Protein AF-0000000070218975 (afdb_homodimer)

Nearest PDB structures (foldseek):
  3wir-assembly2_D  TM=7.953E-01  e=7.188E-39  Caldicellulosiruptor saccharolyticus DSM 8903
  6w0p-assembly1_B  TM=7.932E-01  e=3.729E-38  gut metagenome
  1h54-assembly1_B  TM=7.838E-01  e=5.799E-37  Levilactobacillus brevis
  6w0p-assembly2_C  TM=7.829E-01  e=5.014E-31  gut metagenome
  6w0p-assembly2_D  TM=7.522E-01  e=1.020E-25  gut metagenome

Radius of gyration: 42.59 Å; Cα contacts (8 Å, |Δi|>4): 5210; chains: 2; bounding box: 89×143×94 Å

Solvent-accessible surface area (backbone atoms only — not comparable to full-atom values): 100638 Å² total; per-residue (Å²): 136,79,81,76,78,78,77,76,78,76,76,75,77,77,71,76,68,75,70,72,74,70,53,45,39,55,65,50,50,66,38,73,55,44,49,76,41,78,74,51,39,31,39,35,29,55,68,86,49,64,40,42,77,62,42,40,47,70,45,33,20,22,39,37,16,37,25,24,30,50,70,34,57,18,70,40,56,44,51,64,60,98,71,66,42,53,39,23,67,34,57,56,37,76,37,51,41,22,18,27,45,64,70,40,36,17,48,39,70,74,66,80,40,65,83,33,69,82,37,36,84,79,28,57,44,35,32,50,15,28,35,51,35,66,61,27,70,33,37,36,29,90,91,26,63,47,50,41,78,40,64,66,89,26,47,45,78,49,38,35,36,39,31,61,47,45,56,35,41,38,30,36,28,35,39,27,57,80,62,56,62,80,44,42,28,40,39,38,41,37,38,39,43,27,50,40,53,57,38,29,33,41,34,40,41,33,43,25,19,67,33,74,44,67,34,35,38,32,46,34,31,37,8,59,24,18,44,61,28,38,58,69,49,67,48,76,47,86,90,45,65,30,39,36,29,24,34,19,28,27,87,35,86,90,37,45,33,26,42,24,38,20,57,45,60,39,93,84,49,57,70,82,63,43,40,79,52,65,89,59,80,68,64,42,58,53,72,35,30,50,41,37,34,34,67,41,77,31,47,43,68,40,76,43,42,42,30,39,14,26,3,44,31,31,34,82,64,29,89,59,14,58,62,51,3,46,49,32,4,52,49,38,47,72,64,29,70,59,57,50,52,49,56,24,33,54,46,30,47,70,66,60,36,82,55,55,26,49,38,50,44,37,96,88,65,49,65,64,83,52,66,68,57,45,48,50,39,53,43,36,51,49,33,56,44,59,56,51,22,34,26,36,38,67,68,24,30,52,71,55,73,59,42,78,53,56,40,40,57,34,44,27,49,23,38,43,25,24,59,37,53,30,34,23,38,46,55,44,34,45,67,24,38,28,53,42,36,35,36,54,39,45,72,35,38,40,19,46,58,39,26,55,59,73,33,41,69,38,10,34,56,40,51,74,50,33,71,80,43,92,67,45,58,86,80,53,74,65,92,68,23,32,39,56,27,44,26,31,48,70,69,33,50,50,17,23,72,6,39,50,61,62,30,51,59,44,46,55,52,43,49,40,50,43,52,51,48,48,32,37,24,34,24,34,58,65,59,34,62,74,58,46,46,56,53,42,48,14,35,43,49,32,53,64,51,61,45,39,75,39,77,88,78,66,26,44,39,49,68,39,29,17,50,75,23,71,76,50,63,53,35,33,39,34,27,41,44,50,55,44,50,36,48,45,33,51,51,48,32,49,51,24,51,74,71,75,40,82,57,57,66,67,43,52,52,47,42,71,32,42,73,74,39,66,38,75,88,52,41,27,67,34,60,30,68,85,69,48,36,68,59,60,34,38,41,61,32,62,59,42,33,54,56,77,59,61,54,89,65,95,27,59,56,50,35,47,46,48,52,51,58,28,47,40,81,59,21,50,46,20,32,33,16,48,50,12,24,39,36,53,70,55,50,78,34,21,28,45,26,52,50,24,44,49,47,18,37,56,40,24,43,31,45,70,76,66,42,28,33,25,29,60,48,75,51,33,92,73,27,82,64,44,41,52,40,54,44,18,44,37,21,38,14,20,45,55,28,28,59,54,45,13,36,42,21,50,43,93,43,86,84,35,46,29,32,44,35,34,44,42,71,86,47,59,31,40,37,47,30,38,30,37,51,30,11,40,28,31,39,41,37,33,40,64,54,38,32,41,40,34,56,46,63,62,91,80,32,49,49,98,43,31,41,68,68,54,77,82,38,54,45,44,32,36,37,22,76,87,75,60,78,38,90,59,74,42,69,46,42,88,56,63,46,78,41,76,33,48,62,33,40,75,32,65,67,52,70,50,40,74,42,56,52,54,54,66,54,64,28,95,59,48,41,39,84,65,20,44,75,64,20,19,23,12,55,35,75,48,39,38,15,22,40,48,46,9,90,44,76,43,56,46,40,35,51,58,47,83,84,61,70,45,45,29,28,36,38,44,34,30,18,28,88,28,31,29,40,31,41,36,33,36,23,21,73,74,86,49,70,47,82,46,61,66,75,83,64,87,54,79,70,52,63,44,82,72,50,70,47,72,52,64,85,65,55,70,89,47,83,84,57,42,48,50,64,64,74,86,74,49,21,48,52,75,46,76,47,93,61,65,44,67,49,36,29,27,40,36,42,34,36,28,26,24,64,70,38,97,79,48,58,44,22,20,30,30,6,33,50,37,44,20,28,68,93,95,138,79,81,77,78,77,78,78,78,76,77,75,77,77,71,78,67,76,69,72,74,70,52,48,38,55,66,50,50,67,37,73,54,43,49,76,41,77,75,51,39,30,38,35,28,54,68,87,49,66,40,43,76,62,42,38,48,71,44,33,21,22,40,38,17,37,26,24,30,50,71,34,58,20,70,40,56,45,51,64,60,99,71,65,43,51,40,24,67,33,58,55,38,76,36,52,41,22,18,26,44,64,71,41,36,18,49,38,70,75,66,81,40,64,83,34,70,81,38,36,83,78,27,58,44,34,32,51,16,28,36,50,37,66,61,26,69,34,38,35,29,92,91,26,62,47,49,41,78,41,64,68,86,25,48,44,78,49,38,34,36,38,30,59,48,44,55,36,41,38,32,38,30,35,38,27,56,80,63,57,64,79,42,42,30,41,40,38,40,36,36,39,43,28,49,39,53,58,37,30,32,41,33,39,40,34,42,27,20,65,34,73,44,66,35,35,39,33,46,35,31,38,7,58,24,17,44,62,27,37,56,68,48,66,49,77,47,86,90,46,63,31,39,36,29,24,35,19,28,28,87,34,85,88,37,43,35,27,41,24,39,20,58,45,59,40,92,82,50,56,70,83,63,43,42,78,51,66,89,60,82,72,63,42,57,54,72,35,31,51,42,37,34,35,64,42,75,30,47,43,69,41,77,44,41,41,31,40,14,28,3,42,30,30,36,82,64,28,88,58,14,57,62,53,3,45,50,32,5,52,50,37,46,70,64,29,69,60,57,51,52,50,56,24,35,53,44,29,48,71,65,59,36,81,56,56,25,50,38,48,45,36,97,87,66,46,66,63,84,52,65,67,57,44,48,51,38,53,43,38,50,49,33,56,43,57,55,51,22,33,25,37,38,66,68,22,31,51,71,56,74,59,43,77,53,56,41,41,59,35,44,27,50,23,36,42,26,25,59,36,53,29,34,22,38,44,55,45,33,45,65,24,39,28,52,41,36,33,36,52,39,46,73,33,36,40,18,45,58,38,27,55,59,72,32,41,70,39,10,32,54,40,51,73,51,32,71,77,42,93,68,45,57,86,79,53,74,66,91,68,23,31,38,56,28,43,27,29,48,70,68,31,49,50,17,24,72,6,38,52,61,60,30,49,60,45,46,59,51,44,48,40,51,44,51,50,48,48,34,35,23,34,24,33,56,65,59,34,61,74,56,47,45,57,52,42,49,13,34,43,49,33,52,65,51,61,46,40,73,39,79,87,78,66,26,46,39,50,68,40,29,17,52,73,23,69,76,52,64,54,35,32,39,36,27,39,43,50,53,43,50,36,48,45,32,50,52,47,32,50,50,24,50,74,71,75,40,81,57,57,66,66,43,51,53,47,41,72,32,43,73,74,40,66,39,76,88,54,40,27,68,35,60,30,66,84,67,50,37,68,58,61,35,37,40,62,31,62,59,42,35,52,56,78,60,62,53,88,65,96,27,60,55,49,36,46,45,48,50,52,58,29,46,41,81,58,22,49,46,21,30,33,16,48,50,12,24,38,35,53,71,54,50,78,34,19,28,45,26,52,51,24,44,47,45,18,37,56,37,25,41,31,45,70,76,65,43,26,32,26,29,60,46,76,50,33,91,75,27,83,65,44,40,52,40,55,43,18,44,37,22,38,16,19,44,55,27,30,59,55,44,13,36,41,22,49,42,95,42,86,86,35,46,31,33,43,35,35,43,42,69,87,47,60,31,38,36,47,29,37,30,38,51,30,11,40,28,30,35,40,38,32,40,64,54,39,32,41,39,33,56,46,62,61,91,80,33,49,47,96,45,32,41,68,70,54,79,83,38,54,45,44,30,35,38,21,75,87,74,58,78,40,88,58,75,43,70,47,42,88,58,63,45,78,41,76,34,48,60,32,39,73,31,65,67,53,70,51,40,75,41,56,52,53,53,66,54,61,30,94,58,47,41,38,84,65,20,44,73,61,21,19,23,12,55,35,73,48,37,38,15,22,41,48,45,9,90,45,77,43,54,46,40,35,49,57,47,84,84,58,72,45,44,29,28,35,38,44,34,29,18,29,88,28,30,29,40,30,41,36,34,35,22,21,70,68,82,46,53,98,24,57,69,67,74,80,67,87,64,76,73,51,62,43,83,72,50,68,47,72,54,65,84,66,56,70,91,48,83,85,56,43,49,50,66,61,73,86,75,51,21,46,51,75,45,76,47,94,60,64,43,66,48,35,28,28,41,35,41,34,36,28,25,24,62,70,40,96,79,46,57,44,23,21,30,29,6,33,50,36,43,19,28,70,93,95

Structure (mmCIF, N/CA/C/O backbone):
data_AF-0000000070218975-model_v1
#
loop_
_entity.id
_entity.type
_entity.pdbx_description
1 polymer alpha,alpha-trehalase
#
loop_
_atom_site.group_PDB
_atom_site.id
_atom_site.type_symbol
_atom_site.label_atom_id
_atom_site.label_alt_id
_atom_site.label_comp_id
_atom_site.label_asym_id
_atom_site.label_entity_id
_atom_site.label_seq_id
_atom_site.pdbx_PDB_ins_code
_atom_site.Cartn_x
_atom_site.Cartn_y
_atom_site.Cartn_z
_atom_site.occupancy
_atom_site.B_iso_or_equiv
_atom_site.auth_seq_id
_atom_site.auth_comp_id
_atom_site.auth_asym_id
_atom_site.auth_atom_id
_atom_site.pdbx_PDB_model_num
ATOM 1 N N . MET A 1 1 ? -14.18 40.688 -42.719 1 19.08 1 MET A N 1
ATOM 2 C CA . MET A 1 1 ? -15.344 39.844 -42.5 1 19.08 1 MET A CA 1
ATOM 3 C C . MET A 1 1 ? -14.922 38.5 -41.906 1 19.08 1 MET A C 1
ATOM 5 O O . MET A 1 1 ? -15.688 37.531 -41.938 1 19.08 1 MET A O 1
ATOM 9 N N . LEU A 1 2 ? -13.781 38.375 -41.469 1 21.39 2 LEU A N 1
ATOM 10 C CA . LEU A 1 2 ? -12.766 37.344 -41.344 1 21.39 2 LEU A CA 1
ATOM 11 C C . LEU A 1 2 ? -13.125 36.375 -40.219 1 21.39 2 LEU A C 1
ATOM 13 O O . LEU A 1 2 ? -13.383 36.781 -39.094 1 21.39 2 LEU A O 1
ATOM 17 N N . LEU A 1 3 ? -13.594 35.156 -40.594 1 20.3 3 LEU A N 1
ATOM 18 C CA . LEU A 1 3 ? -14.328 34 -40.062 1 20.3 3 LEU A CA 1
ATOM 19 C C . LEU A 1 3 ? -13.531 33.344 -38.938 1 20.3 3 LEU A C 1
ATOM 21 O O . LEU A 1 3 ? -12.445 32.812 -39.188 1 20.3 3 LEU A O 1
ATOM 25 N N . MET A 1 4 ? -13.445 34.031 -37.75 1 21.5 4 MET A N 1
ATOM 26 C CA . MET A 1 4 ? -12.602 33.844 -36.562 1 21.5 4 MET A CA 1
ATOM 27 C C . MET A 1 4 ? -12.883 32.5 -35.906 1 21.5 4 MET A C 1
ATOM 29 O O . MET A 1 4 ? -14.008 32.25 -35.469 1 21.5 4 MET A O 1
ATOM 33 N N . ASN A 1 5 ? -12.242 31.453 -36.469 1 19.78 5 ASN A N 1
ATOM 34 C CA . ASN A 1 5 ? -12.5 30.031 -36.281 1 19.78 5 ASN A CA 1
ATOM 35 C C . ASN A 1 5 ? -12.234 29.625 -34.812 1 19.78 5 ASN A C 1
ATOM 37 O O . ASN A 1 5 ? -11.148 29.859 -34.281 1 19.78 5 ASN A O 1
ATOM 41 N N . PHE A 1 6 ? -13.227 29.531 -33.906 1 20.89 6 PHE A N 1
ATOM 42 C CA . PHE A 1 6 ? -13.43 29.281 -32.5 1 20.89 6 PHE A CA 1
ATOM 43 C C . PHE A 1 6 ? -13.016 27.875 -32.125 1 20.89 6 PHE A C 1
ATOM 45 O O . PHE A 1 6 ? -13.766 26.922 -32.344 1 20.89 6 PHE A O 1
ATOM 52 N N . ARG A 1 7 ? -11.664 27.547 -32.344 1 21.7 7 ARG A N 1
ATOM 53 C CA . ARG A 1 7 ? -11.375 26.141 -32.156 1 21.7 7 ARG A CA 1
ATOM 54 C C . ARG A 1 7 ? -11.531 25.75 -30.672 1 21.7 7 ARG A C 1
ATOM 56 O O . ARG A 1 7 ? -10.844 26.297 -29.812 1 21.7 7 ARG A O 1
ATOM 63 N N . GLN A 1 8 ? -12.688 25.234 -30.297 1 19.95 8 GLN A N 1
ATOM 64 C CA . GLN A 1 8 ? -13.172 24.75 -29.016 1 19.95 8 GLN A CA 1
ATOM 65 C C . GLN A 1 8 ? -12.305 23.594 -28.5 1 19.95 8 GLN A C 1
ATOM 67 O O . GLN A 1 8 ? -12.219 22.547 -29.156 1 19.95 8 GLN A O 1
ATOM 72 N N . SER A 1 9 ? -11.125 23.922 -28.016 1 20.92 9 SER A N 1
ATOM 73 C CA . SER A 1 9 ? -10.195 22.891 -27.594 1 20.92 9 SER A CA 1
ATOM 74 C C . SER A 1 9 ? -10.781 22.062 -26.438 1 20.92 9 SER A C 1
ATOM 76 O O . SER A 1 9 ? -11.102 22.609 -25.375 1 20.92 9 SER A O 1
ATOM 78 N N . ALA A 1 10 ? -11.492 20.938 -26.719 1 21.56 10 ALA A N 1
ATOM 79 C CA . ALA A 1 10 ? -12.141 19.922 -25.906 1 21.56 10 ALA A CA 1
ATOM 80 C C . ALA A 1 10 ? -11.156 19.281 -24.938 1 21.56 10 ALA A C 1
ATOM 82 O O . ALA A 1 10 ? -10.203 18.625 -25.359 1 21.56 10 ALA A O 1
ATOM 83 N N . VAL A 1 11 ? -10.742 19.906 -23.969 1 22.42 11 VAL A N 1
ATOM 84 C CA . VAL A 1 11 ? -9.875 19.266 -22.984 1 22.42 11 VAL A CA 1
ATOM 85 C C . VAL A 1 11 ? -10.562 18.016 -22.438 1 22.42 11 VAL A C 1
ATOM 87 O O . VAL A 1 11 ? -11.656 18.109 -21.875 1 22.42 11 VAL A O 1
ATOM 90 N N . ALA A 1 12 ? -10.156 16.891 -23.047 1 21.8 12 ALA A N 1
ATOM 91 C CA . ALA A 1 12 ? -10.547 15.539 -22.672 1 21.8 12 ALA A CA 1
ATOM 92 C C . ALA A 1 12 ? -10.281 15.281 -21.188 1 21.8 12 ALA A C 1
ATOM 94 O O . ALA A 1 12 ? -9.148 15.438 -20.719 1 21.8 12 ALA A O 1
ATOM 95 N N . LEU A 1 13 ? -11.227 15.461 -20.469 1 22.91 13 LEU A N 1
ATOM 96 C CA . LEU A 1 13 ? -11.328 15.008 -19.094 1 22.91 13 LEU A CA 1
ATOM 97 C C . LEU A 1 13 ? -10.938 13.531 -18.969 1 22.91 13 LEU A C 1
ATOM 99 O O . LEU A 1 13 ? -11.641 12.656 -19.484 1 22.91 13 LEU A O 1
ATOM 103 N N . LEU A 1 14 ? -9.594 13.398 -19.062 1 22.27 14 LEU A N 1
ATOM 104 C CA . LEU A 1 14 ? -9.109 12.031 -18.891 1 22.27 14 LEU A CA 1
ATOM 105 C C . LEU A 1 14 ? -9.477 11.492 -17.516 1 22.27 14 LEU A C 1
ATOM 107 O O . LEU A 1 14 ? -8.969 11.977 -16.5 1 22.27 14 LEU A O 1
ATOM 111 N N . ALA A 1 15 ? -10.711 11.117 -17.25 1 23.22 15 ALA A N 1
ATOM 112 C CA . ALA A 1 15 ? -11.25 10.328 -16.141 1 23.22 15 ALA A CA 1
ATOM 113 C C . ALA A 1 15 ? -10.398 9.094 -15.883 1 23.22 15 ALA A C 1
ATOM 115 O O . ALA A 1 15 ? -10.273 8.227 -16.75 1 23.22 15 ALA A O 1
ATOM 116 N N . SER A 1 16 ? -9.414 9.273 -15.297 1 23.56 16 SER A N 1
ATOM 117 C CA . SER A 1 16 ? -8.719 8.078 -14.836 1 23.56 16 SER A CA 1
ATOM 118 C C . SER A 1 16 ? -9.656 7.137 -14.094 1 23.56 16 SER A C 1
ATOM 120 O O . SER A 1 16 ? -10.141 7.461 -13.008 1 23.56 16 SER A O 1
ATOM 122 N N . ALA A 1 17 ? -10.508 6.48 -14.742 1 25.84 17 ALA A N 1
ATOM 123 C CA . ALA A 1 17 ? -11.336 5.406 -14.203 1 25.84 17 ALA A CA 1
ATOM 124 C C . ALA A 1 17 ? -10.484 4.309 -13.578 1 25.84 17 ALA A C 1
ATOM 126 O O . ALA A 1 17 ? -9.656 3.693 -14.258 1 25.84 17 ALA A O 1
ATOM 127 N N . ARG A 1 18 ? -10.156 4.457 -12.391 1 30.64 18 ARG A N 1
ATOM 128 C CA . ARG A 1 18 ? -9.797 3.199 -11.742 1 30.64 18 ARG A CA 1
ATOM 129 C C . ARG A 1 18 ? -10.844 2.125 -12.023 1 30.64 18 ARG A C 1
ATOM 131 O O . ARG A 1 18 ? -12.008 2.27 -11.648 1 30.64 18 ARG A O 1
ATOM 138 N N . LEU A 1 19 ? -10.664 1.462 -13.016 1 27.98 19 LEU A N 1
ATOM 139 C CA . LEU A 1 19 ? -11.484 0.279 -13.242 1 27.98 19 LEU A CA 1
ATOM 140 C C . LEU A 1 19 ? -11.508 -0.618 -12.008 1 27.98 19 LEU A C 1
ATOM 142 O O . LEU A 1 19 ? -10.477 -1.197 -11.648 1 27.98 19 LEU A O 1
ATOM 146 N N . VAL A 1 20 ? -12.164 -0.248 -11.062 1 30.91 20 VAL A N 1
ATOM 147 C CA . VAL A 1 20 ? -12.508 -1.353 -10.172 1 30.91 20 VAL A CA 1
ATOM 148 C C . VAL A 1 20 ? -12.883 -2.582 -10.992 1 30.91 20 VAL A C 1
ATOM 150 O O . VAL A 1 20 ? -13.906 -2.578 -11.688 1 30.91 20 VAL A O 1
ATOM 153 N N . LEU A 1 21 ? -11.867 -3.299 -11.367 1 32.88 21 LEU A N 1
ATOM 154 C CA . LEU A 1 21 ? -12.219 -4.57 -11.992 1 32.88 21 LEU A CA 1
ATOM 155 C C . LEU A 1 21 ? -13.211 -5.344 -11.125 1 32.88 21 LEU A C 1
ATOM 157 O O . LEU A 1 21 ? -12.867 -5.805 -10.039 1 32.88 21 LEU A O 1
ATOM 161 N N . THR A 1 22 ? -14.367 -5.016 -11.141 1 34.69 22 THR A N 1
ATOM 162 C CA . THR A 1 22 ? -15.406 -5.922 -10.672 1 34.69 22 THR A CA 1
ATOM 163 C C . THR A 1 22 ? -15.125 -7.352 -11.125 1 34.69 22 THR A C 1
ATOM 165 O O . THR A 1 22 ? -14.859 -7.598 -12.297 1 34.69 22 THR A O 1
ATOM 168 N N . SER A 1 23 ? -14.734 -8.078 -10.219 1 40.91 23 SER A N 1
ATOM 169 C CA . SER A 1 23 ? -14.461 -9.492 -10.484 1 40.91 23 SER A CA 1
ATOM 170 C C . SER A 1 23 ? -15.641 -10.164 -11.18 1 40.91 23 SER A C 1
ATOM 172 O O . SER A 1 23 ? -16.797 -9.961 -10.781 1 40.91 23 SER A O 1
ATOM 174 N N . THR A 1 24 ? -15.492 -10.703 -12.227 1 47.81 24 THR A N 1
ATOM 175 C CA . THR A 1 24 ? -16.438 -11.375 -13.117 1 47.81 24 THR A CA 1
ATOM 176 C C . THR A 1 24 ? -16.891 -12.703 -12.508 1 47.81 24 THR A C 1
ATOM 178 O O . THR A 1 24 ? -17.922 -13.242 -12.914 1 47.81 24 THR A O 1
ATOM 181 N N . SER A 1 25 ? -15.977 -13.375 -11.641 1 58.94 25 SER A N 1
ATOM 182 C CA . SER A 1 25 ? -16.359 -14.656 -11.062 1 58.94 25 SER A CA 1
ATOM 183 C C . SER A 1 25 ? -15.875 -14.781 -9.617 1 58.94 25 SER A C 1
ATOM 185 O O . SER A 1 25 ? -15.008 -14.023 -9.18 1 58.94 25 SER A O 1
ATOM 187 N N . SER A 1 26 ? -16.531 -15.523 -8.836 1 65.88 26 SER A N 1
ATOM 188 C CA . SER A 1 26 ? -16.156 -15.844 -7.461 1 65.88 26 SER A CA 1
ATOM 189 C C . SER A 1 26 ? -14.695 -16.281 -7.387 1 65.88 26 SER A C 1
ATOM 191 O O . SER A 1 26 ? -14 -15.992 -6.41 1 65.88 26 SER A O 1
ATOM 193 N N . GLU A 1 27 ? -14.32 -16.859 -8.508 1 74.56 27 GLU A N 1
ATOM 194 C CA . GLU A 1 27 ? -12.953 -17.359 -8.531 1 74.56 27 GLU A CA 1
ATOM 195 C C . GLU A 1 27 ? -11.945 -16.219 -8.602 1 74.56 27 GLU A C 1
ATOM 197 O O . GLU A 1 27 ? -10.883 -16.281 -7.992 1 74.56 27 GLU A O 1
ATOM 202 N N . HIS A 1 28 ? -12.273 -15.164 -9.18 1 78.62 28 HIS A N 1
ATOM 203 C CA . HIS A 1 28 ? -11.352 -14.039 -9.336 1 78.62 28 HIS A CA 1
ATOM 204 C C . HIS A 1 28 ? -11.336 -13.156 -8.094 1 78.62 28 HIS A C 1
ATOM 206 O O . HIS A 1 28 ? -10.352 -12.461 -7.832 1 78.62 28 HIS A O 1
ATOM 212 N N . ASP A 1 29 ? -12.398 -13.266 -7.324 1 83.88 29 ASP A N 1
ATOM 213 C CA . ASP A 1 29 ? -12.547 -12.406 -6.152 1 83.88 29 ASP A CA 1
ATOM 214 C C . ASP A 1 29 ? -11.469 -12.703 -5.113 1 83.88 29 ASP A C 1
ATOM 216 O O . ASP A 1 29 ? -11.07 -11.82 -4.352 1 83.88 29 ASP A O 1
ATOM 220 N N . GLN A 1 30 ? -11.008 -13.945 -5.078 1 89.44 30 GLN A N 1
ATOM 221 C CA . GLN A 1 30 ? -10 -14.312 -4.094 1 89.44 30 GLN A CA 1
ATOM 222 C C . GLN A 1 30 ? -8.672 -13.602 -4.375 1 89.44 30 GLN A C 1
ATOM 224 O O . GLN A 1 30 ? -7.824 -13.492 -3.488 1 89.44 30 GLN A O 1
ATOM 229 N N . PHE A 1 31 ? -8.555 -13.047 -5.582 1 94 31 PHE A N 1
ATOM 230 C CA . PHE A 1 31 ? -7.293 -12.422 -5.961 1 94 31 PHE A CA 1
ATOM 231 C C . PHE A 1 31 ? -7.406 -10.898 -5.887 1 94 31 PHE A C 1
ATOM 233 O O . PHE A 1 31 ? -6.629 -10.188 -6.523 1 94 31 PHE A O 1
ATOM 240 N N . LYS A 1 32 ? -8.391 -10.359 -5.156 1 91.56 32 LYS A N 1
ATOM 241 C CA . LYS A 1 32 ? -8.656 -8.922 -5.094 1 91.56 32 LYS A CA 1
ATOM 242 C C . LYS A 1 32 ? -7.453 -8.164 -4.543 1 91.56 32 LYS A C 1
ATOM 244 O O . LYS A 1 32 ? -7.254 -6.992 -4.867 1 91.56 32 LYS A O 1
ATOM 249 N N . ASP A 1 33 ? -6.633 -8.812 -3.727 1 94.81 33 ASP A N 1
ATOM 250 C CA . ASP A 1 33 ? -5.473 -8.164 -3.125 1 94.81 33 ASP A CA 1
ATOM 251 C C . ASP A 1 33 ? -4.184 -8.57 -3.834 1 94.81 33 ASP A C 1
ATOM 253 O O . ASP A 1 33 ? -3.088 -8.406 -3.291 1 94.81 33 ASP A O 1
ATOM 257 N N . VAL A 1 34 ? -4.332 -9.156 -5.047 1 96.31 34 VAL A N 1
ATOM 258 C CA . VAL A 1 34 ? -3.186 -9.664 -5.793 1 96.31 34 VAL A CA 1
ATOM 259 C C . VAL A 1 34 ? -2.984 -8.836 -7.059 1 96.31 34 VAL A C 1
ATOM 261 O O . VAL A 1 34 ? -3.953 -8.477 -7.734 1 96.31 34 VAL A O 1
ATOM 264 N N . THR A 1 35 ? -1.763 -8.477 -7.348 1 93.56 35 THR A N 1
ATOM 265 C CA . THR A 1 35 ? -1.419 -7.793 -8.594 1 93.56 35 THR A CA 1
ATOM 266 C C . THR A 1 35 ? -0.451 -8.633 -9.422 1 93.56 35 THR A C 1
ATOM 268 O O . THR A 1 35 ? 0.294 -9.453 -8.875 1 93.56 35 THR A O 1
ATOM 271 N N . TRP A 1 36 ? -0.501 -8.492 -10.75 1 95 36 TRP A N 1
ATOM 272 C CA . TRP A 1 36 ? 0.363 -9.18 -11.703 1 95 36 TRP A CA 1
ATOM 273 C C . TRP A 1 36 ? 1.113 -8.18 -12.578 1 95 36 TRP A C 1
ATOM 275 O O . TRP A 1 36 ? 0.497 -7.352 -13.25 1 95 36 TRP A O 1
ATOM 285 N N . ASP A 1 37 ? 2.439 -8.227 -12.469 1 93.31 37 ASP A N 1
ATOM 286 C CA . ASP A 1 37 ? 3.301 -7.52 -13.414 1 93.31 37 ASP A CA 1
ATOM 287 C C . ASP A 1 37 ? 3.664 -8.414 -14.602 1 93.31 37 ASP A C 1
ATOM 289 O O . ASP A 1 37 ? 4.566 -9.242 -14.5 1 93.31 37 ASP A O 1
ATOM 293 N N . ASP A 1 38 ? 3.041 -8.227 -15.688 1 93.5 38 ASP A N 1
ATOM 294 C CA . ASP A 1 38 ? 3.131 -9.133 -16.828 1 93.5 38 ASP A CA 1
ATOM 295 C C . ASP A 1 38 ? 4.52 -9.086 -17.453 1 93.5 38 ASP A C 1
ATOM 297 O O . ASP A 1 38 ? 5.031 -10.109 -17.922 1 93.5 38 ASP A O 1
ATOM 301 N N . GLN A 1 39 ? 5.133 -8.016 -17.516 1 88.75 39 GLN A N 1
ATOM 302 C CA . GLN A 1 39 ? 6.426 -7.875 -18.172 1 88.75 39 GLN A CA 1
ATOM 303 C C . GLN A 1 39 ? 7.531 -8.555 -17.375 1 88.75 39 GLN A C 1
ATOM 305 O O . GLN A 1 39 ? 8.469 -9.117 -17.938 1 88.75 39 GLN A O 1
ATOM 310 N N . ASN A 1 40 ? 7.371 -8.562 -16.078 1 91.12 40 ASN A N 1
ATOM 311 C CA . ASN A 1 40 ? 8.414 -9.109 -15.227 1 91.12 40 ASN A CA 1
ATOM 312 C C . ASN A 1 40 ? 7.98 -10.43 -14.586 1 91.12 40 ASN A C 1
ATOM 314 O O . ASN A 1 40 ? 8.766 -11.078 -13.898 1 91.12 40 ASN A O 1
ATOM 318 N N . TRP A 1 41 ? 6.777 -10.812 -14.836 1 96.56 41 TRP A N 1
ATOM 319 C CA . TRP A 1 41 ? 6.172 -12.023 -14.281 1 96.56 41 TRP A CA 1
ATOM 320 C C . TRP A 1 41 ? 6.238 -12.016 -12.758 1 96.56 41 TRP A C 1
ATOM 322 O O . TRP A 1 41 ? 6.723 -12.969 -12.148 1 96.56 41 TRP A O 1
ATOM 332 N N . VAL A 1 42 ? 5.742 -10.977 -12.141 1 96.31 42 VAL A N 1
ATOM 333 C CA . VAL A 1 42 ? 5.789 -10.867 -10.688 1 96.31 42 VAL A CA 1
ATOM 334 C C . VAL A 1 42 ? 4.367 -10.859 -10.125 1 96.31 42 VAL A C 1
ATOM 336 O O . VAL A 1 42 ? 3.516 -10.102 -10.594 1 96.31 42 VAL A O 1
ATOM 339 N N . ILE A 1 43 ? 4.102 -11.711 -9.172 1 97.69 43 ILE A N 1
ATOM 340 C CA . ILE A 1 43 ? 2.877 -11.711 -8.375 1 97.69 43 ILE A CA 1
ATOM 341 C C . ILE A 1 43 ? 3.123 -10.992 -7.051 1 97.69 43 ILE A C 1
ATOM 343 O O . ILE A 1 43 ? 4.133 -11.234 -6.383 1 97.69 43 ILE A O 1
ATOM 347 N N . ALA A 1 44 ? 2.264 -10.125 -6.691 1 96.81 44 ALA A N 1
ATOM 348 C CA . ALA A 1 44 ? 2.359 -9.484 -5.383 1 96.81 44 ALA A CA 1
ATOM 349 C C . ALA A 1 44 ? 1.017 -9.516 -4.66 1 96.81 44 ALA A C 1
ATOM 351 O O . ALA A 1 44 ? -0.037 -9.375 -5.285 1 96.81 44 ALA A O 1
ATOM 352 N N . THR A 1 45 ? 1.035 -9.703 -3.355 1 97.69 45 THR A N 1
ATOM 353 C CA . THR A 1 45 ? -0.171 -9.625 -2.539 1 97.69 45 THR A CA 1
ATOM 354 C C . THR A 1 45 ? -0.013 -8.578 -1.441 1 97.69 45 THR A C 1
ATOM 356 O O . THR A 1 45 ? 1.085 -8.383 -0.916 1 97.69 45 THR A O 1
ATOM 359 N N . HIS A 1 46 ? -1.076 -7.953 -1.155 1 95.19 46 HIS A N 1
ATOM 360 C CA . HIS A 1 46 ? -1.094 -6.941 -0.105 1 95.19 46 HIS A CA 1
ATOM 361 C C . HIS A 1 46 ? -1.882 -7.418 1.108 1 95.19 46 HIS A C 1
ATOM 363 O O . HIS A 1 46 ? -2.152 -6.641 2.025 1 95.19 46 HIS A O 1
ATOM 369 N N . ALA A 1 47 ? -2.225 -8.695 1.155 1 95.44 47 ALA A N 1
ATOM 370 C CA . ALA A 1 47 ? -2.959 -9.289 2.27 1 95.44 47 ALA A CA 1
ATOM 371 C C . ALA A 1 47 ? -2.072 -10.234 3.066 1 95.44 47 ALA A C 1
ATOM 373 O O . ALA A 1 47 ? -1.456 -11.141 2.5 1 95.44 47 ALA A O 1
ATOM 374 N N . LEU A 1 48 ? -1.965 -10.016 4.336 1 97.19 48 LEU A N 1
ATOM 375 C CA . LEU A 1 48 ? -1.296 -10.938 5.25 1 97.19 48 LEU A CA 1
ATOM 376 C C . LEU A 1 48 ? -2.262 -12.008 5.746 1 97.19 48 LEU A C 1
ATOM 378 O O . LEU A 1 48 ? -3.23 -11.695 6.445 1 97.19 48 LEU A O 1
ATOM 382 N N . ASP A 1 49 ? -2.123 -13.227 5.336 1 96.56 49 ASP A N 1
ATOM 383 C CA . ASP A 1 49 ? -2.953 -14.367 5.723 1 96.56 49 ASP A CA 1
ATOM 384 C C . ASP A 1 49 ? -2.119 -15.438 6.418 1 96.56 49 ASP A C 1
ATOM 386 O O . ASP A 1 49 ? -1.55 -16.312 5.762 1 96.56 49 ASP A O 1
ATOM 390 N N . GLN A 1 50 ? -2.096 -15.453 7.73 1 96.44 50 GLN A N 1
ATOM 391 C CA . GLN A 1 50 ? -1.212 -16.312 8.516 1 96.44 50 GLN A CA 1
ATOM 392 C C . GLN A 1 50 ? -1.893 -17.625 8.867 1 96.44 50 GLN A C 1
ATOM 394 O O . GLN A 1 50 ? -3.115 -17.688 9.016 1 96.44 50 GLN A O 1
ATOM 399 N N . GLY A 1 51 ? -1.076 -18.703 8.945 1 95.5 51 GLY A N 1
ATOM 400 C CA . GLY A 1 51 ? -1.525 -19.984 9.469 1 95.5 51 GLY A CA 1
ATOM 401 C C . GLY A 1 51 ? -2.4 -20.75 8.492 1 95.5 51 GLY A C 1
ATOM 402 O O . GLY A 1 51 ? -3.178 -21.625 8.898 1 95.5 51 GLY A O 1
ATOM 403 N N . HIS A 1 52 ? -2.375 -20.453 7.262 1 95.12 52 HIS A N 1
ATOM 404 C CA . HIS A 1 52 ? -3.143 -21.156 6.238 1 95.12 52 HIS A CA 1
ATOM 405 C C . HIS A 1 52 ? -2.25 -21.594 5.086 1 95.12 52 HIS A C 1
ATOM 407 O O . HIS A 1 52 ? -1.524 -20.781 4.508 1 95.12 52 HIS A O 1
ATOM 413 N N . TYR A 1 53 ? -2.305 -22.844 4.703 1 95.56 53 TYR A N 1
ATOM 414 C CA . TYR A 1 53 ? -1.376 -23.422 3.738 1 95.56 53 TYR A CA 1
ATOM 415 C C . TYR A 1 53 ? -1.575 -22.812 2.357 1 95.56 53 TYR A C 1
ATOM 417 O O . TYR A 1 53 ? -0.643 -22.766 1.55 1 95.56 53 TYR A O 1
ATOM 425 N N . GLN A 1 54 ? -2.773 -22.234 2.084 1 95.19 54 GLN A N 1
ATOM 426 C CA . GLN A 1 54 ? -3.047 -21.641 0.779 1 95.19 54 GLN A CA 1
ATOM 427 C C . GLN A 1 54 ? -2.15 -20.422 0.524 1 95.19 54 GLN A C 1
ATOM 429 O O . GLN A 1 54 ? -1.824 -20.125 -0.625 1 95.19 54 GLN A O 1
ATOM 434 N N . SER A 1 55 ? -1.762 -19.828 1.61 1 96.44 55 SER A N 1
ATOM 435 C CA . SER A 1 55 ? -1.022 -18.578 1.485 1 96.44 55 SER A CA 1
ATOM 436 C C . SER A 1 55 ? 0.479 -18.797 1.62 1 96.44 55 SER A C 1
ATOM 438 O O . SER A 1 55 ? 1.265 -17.859 1.554 1 96.44 55 SER A O 1
ATOM 440 N N . ARG A 1 56 ? 0.958 -20.016 1.772 1 97.56 56 ARG A N 1
ATOM 441 C CA . ARG A 1 56 ? 2.383 -20.328 1.847 1 97.56 56 ARG A CA 1
ATOM 442 C C . ARG A 1 56 ? 2.996 -20.422 0.454 1 97.56 56 ARG A C 1
ATOM 444 O O . ARG A 1 56 ? 2.297 -20.703 -0.521 1 97.56 56 ARG A O 1
ATOM 451 N N . LEU A 1 57 ? 4.215 -20.141 0.422 1 97.62 57 LEU A N 1
ATOM 452 C CA . LEU A 1 57 ? 4.941 -20.203 -0.843 1 97.62 57 LEU A CA 1
ATOM 453 C C . LEU A 1 57 ? 6.004 -21.297 -0.817 1 97.62 57 LEU A C 1
ATOM 455 O O . LEU A 1 57 ? 6.703 -21.453 0.184 1 97.62 57 LEU A O 1
ATOM 459 N N . THR A 1 58 ? 6.113 -22.031 -1.84 1 97.44 58 THR A N 1
ATOM 460 C CA . THR A 1 58 ? 7.145 -23.062 -1.967 1 97.44 58 THR A CA 1
ATOM 461 C C . THR A 1 58 ? 8.227 -22.625 -2.943 1 97.44 58 THR A C 1
ATOM 463 O O . THR A 1 58 ? 7.93 -22.172 -4.055 1 97.44 58 THR A O 1
ATOM 466 N N . LEU A 1 59 ? 9.438 -22.719 -2.533 1 98.5 59 LEU A N 1
ATOM 467 C CA . LEU A 1 59 ? 10.602 -22.562 -3.402 1 98.5 59 LEU A CA 1
ATOM 468 C C . LEU A 1 59 ? 11.43 -23.844 -3.445 1 98.5 59 LEU A C 1
ATOM 470 O O . LEU A 1 59 ? 11.586 -24.516 -2.428 1 98.5 59 LEU A O 1
ATOM 474 N N . ALA A 1 60 ? 11.875 -24.234 -4.605 1 98.75 60 ALA A N 1
ATOM 475 C CA . ALA A 1 60 ? 12.68 -25.438 -4.789 1 98.75 60 ALA A CA 1
ATOM 476 C C . ALA A 1 60 ? 13.562 -25.328 -6.023 1 98.75 60 ALA A C 1
ATOM 478 O O . ALA A 1 60 ? 13.422 -24.391 -6.812 1 98.75 60 ALA A O 1
ATOM 479 N N . ASN A 1 61 ? 14.57 -26.203 -6.105 1 98.56 61 ASN A N 1
ATOM 480 C CA . ASN A 1 61 ? 15.453 -26.156 -7.262 1 98.56 61 ASN A CA 1
ATOM 481 C C . ASN A 1 61 ? 15.609 -27.547 -7.891 1 98.56 61 ASN A C 1
ATOM 483 O O . ASN A 1 61 ? 16.516 -27.766 -8.703 1 98.56 61 ASN A O 1
ATOM 487 N N . GLY A 1 62 ? 14.742 -28.484 -7.527 1 98.44 62 GLY A N 1
ATOM 488 C CA . GLY A 1 62 ? 14.797 -29.859 -8.031 1 98.44 62 GLY A CA 1
ATOM 489 C C . GLY A 1 62 ? 15.539 -30.797 -7.105 1 98.44 62 GLY A C 1
ATOM 490 O O . GLY A 1 62 ? 15.273 -32 -7.094 1 98.44 62 GLY A O 1
ATOM 491 N N . TYR A 1 63 ? 16.469 -30.266 -6.309 1 98.75 63 TYR A N 1
ATOM 492 C CA . TYR A 1 63 ? 17.234 -31.078 -5.375 1 98.75 63 TYR A CA 1
ATOM 493 C C . TYR A 1 63 ? 16.688 -30.953 -3.959 1 98.75 63 TYR A C 1
ATOM 495 O O . TYR A 1 63 ? 16.516 -31.953 -3.26 1 98.75 63 TYR A O 1
ATOM 503 N N . PHE A 1 64 ? 16.484 -29.719 -3.523 1 98.69 64 PHE A N 1
ATOM 504 C CA . PHE A 1 64 ? 15.781 -29.531 -2.258 1 98.69 64 PHE A CA 1
ATOM 505 C C . PHE A 1 64 ? 14.805 -28.359 -2.346 1 98.69 64 PHE A C 1
ATOM 507 O O . PHE A 1 64 ? 14.852 -27.578 -3.295 1 98.69 64 PHE A O 1
ATOM 514 N N . GLY A 1 65 ? 13.781 -28.344 -1.5 1 98.56 65 GLY A N 1
ATOM 515 C CA . GLY A 1 65 ? 12.773 -27.297 -1.448 1 98.56 65 GLY A CA 1
ATOM 516 C C . GLY A 1 65 ? 12.406 -26.891 -0.033 1 98.56 65 GLY A C 1
ATOM 517 O O . GLY A 1 65 ? 12.766 -27.578 0.927 1 98.56 65 GLY A O 1
ATOM 518 N N . VAL A 1 66 ? 11.773 -25.75 0.06 1 98.56 66 VAL A N 1
ATOM 519 C CA . VAL A 1 66 ? 11.328 -25.234 1.35 1 98.56 66 VAL A CA 1
ATOM 520 C C . VAL A 1 66 ? 10 -24.5 1.182 1 98.56 66 VAL A C 1
ATOM 522 O O . VAL A 1 66 ? 9.773 -23.844 0.164 1 98.56 66 VAL A O 1
ATOM 525 N N . ASN A 1 67 ? 9.094 -24.719 2.072 1 98.44 67 ASN A N 1
ATOM 526 C CA . ASN A 1 67 ? 7.82 -24.016 2.203 1 98.44 67 ASN A CA 1
ATOM 527 C C . ASN A 1 67 ? 7.875 -22.938 3.285 1 98.44 67 ASN A C 1
ATOM 529 O O . ASN A 1 67 ? 8.484 -23.141 4.336 1 98.44 67 ASN A O 1
ATOM 533 N N . VAL A 1 68 ? 7.363 -21.734 2.99 1 98.62 68 VAL A N 1
ATOM 534 C CA . VAL A 1 68 ? 7.59 -20.609 3.9 1 98.62 68 VAL A CA 1
ATOM 535 C C . VAL A 1 68 ? 6.27 -19.906 4.188 1 98.62 68 VAL A C 1
ATOM 537 O O . VAL A 1 68 ? 5.348 -19.938 3.367 1 98.62 68 VAL A O 1
ATOM 540 N N . ALA A 1 69 ? 6.168 -19.203 5.277 1 98.44 69 ALA A N 1
ATOM 541 C CA . ALA A 1 69 ? 4.961 -18.578 5.805 1 98.44 69 ALA A CA 1
ATOM 542 C C . ALA A 1 69 ? 4.613 -17.312 5.031 1 98.44 69 ALA A C 1
ATOM 544 O O . ALA A 1 69 ? 5.449 -16.781 4.305 1 98.44 69 ALA A O 1
ATOM 545 N N . SER A 1 70 ? 3.361 -16.844 5.266 1 98 70 SER A N 1
ATOM 546 C CA . SER A 1 70 ? 2.865 -15.625 4.648 1 98 70 SER A CA 1
ATOM 547 C C . SER A 1 70 ? 3.623 -14.398 5.156 1 98 70 SER A C 1
ATOM 549 O O . SER A 1 70 ? 3.852 -13.445 4.406 1 98 70 SER A O 1
ATOM 551 N N . ALA A 1 71 ? 4.074 -14.422 6.41 1 98.12 71 ALA A N 1
ATOM 552 C CA . ALA A 1 71 ? 4.66 -13.25 7.051 1 98.12 71 ALA A CA 1
ATOM 553 C C . ALA A 1 71 ? 6.16 -13.164 6.773 1 98.12 71 ALA A C 1
ATOM 555 O O . ALA A 1 71 ? 6.797 -12.148 7.066 1 98.12 71 ALA A O 1
ATOM 556 N N . GLY A 1 72 ? 6.77 -14.234 6.215 1 98.56 72 GLY A N 1
ATOM 557 C CA . GLY A 1 72 ? 8.203 -14.273 5.973 1 98.56 72 GLY A CA 1
ATOM 558 C C . GLY A 1 72 ? 8.734 -15.68 5.746 1 98.56 72 GLY A C 1
ATOM 559 O O . GLY A 1 72 ? 7.957 -16.625 5.625 1 98.56 72 GLY A O 1
ATOM 560 N N . PRO A 1 73 ? 10.062 -15.797 5.621 1 98.62 73 PRO A N 1
ATOM 561 C CA . PRO A 1 73 ? 10.664 -17.109 5.367 1 98.62 73 PRO A CA 1
ATOM 562 C C . PRO A 1 73 ? 10.719 -17.984 6.613 1 98.62 73 PRO A C 1
ATOM 564 O O . PRO A 1 73 ? 11.75 -18.578 6.914 1 98.62 73 PRO A O 1
ATOM 567 N N . PHE A 1 74 ? 9.547 -18.172 7.293 1 98.38 74 PHE A N 1
ATOM 568 C CA . PHE A 1 74 ? 9.477 -18.797 8.602 1 98.38 74 PHE A CA 1
ATOM 569 C C . PHE A 1 74 ? 8.82 -20.172 8.508 1 98.38 74 PHE A C 1
ATOM 571 O O . PHE A 1 74 ? 8.062 -20.438 7.566 1 98.38 74 PHE A O 1
ATOM 578 N N . PHE A 1 75 ? 9.18 -21.031 9.477 1 97.38 75 PHE A N 1
ATOM 579 C CA . PHE A 1 75 ? 8.367 -22.203 9.766 1 97.38 75 PHE A CA 1
ATOM 580 C C . PHE A 1 75 ? 7.004 -21.797 10.312 1 97.38 75 PHE A C 1
ATOM 582 O O . PHE A 1 75 ? 6.895 -20.859 11.086 1 97.38 75 PHE A O 1
ATOM 589 N N . GLU A 1 76 ? 5.988 -22.516 9.883 1 96.69 76 GLU A N 1
ATOM 590 C CA . GLU A 1 76 ? 4.621 -22.203 10.297 1 96.69 76 GLU A CA 1
ATOM 591 C C . GLU A 1 76 ? 3.785 -23.469 10.438 1 96.69 76 GLU A C 1
ATOM 593 O O . GLU A 1 76 ? 3.971 -24.438 9.68 1 96.69 76 GLU A O 1
ATOM 598 N N . VAL A 1 77 ? 2.908 -23.469 11.383 1 94.88 77 VAL A N 1
ATOM 599 C CA . VAL A 1 77 ? 1.891 -24.5 11.555 1 94.88 77 VAL A CA 1
ATOM 600 C C . VAL A 1 77 ? 0.508 -23.906 11.266 1 94.88 77 VAL A C 1
ATOM 602 O O . VAL A 1 77 ? 0.233 -22.75 11.602 1 94.88 77 VAL A O 1
ATOM 605 N N . ASP A 1 78 ? -0.328 -24.672 10.602 1 94.75 78 ASP A N 1
ATOM 606 C CA . ASP A 1 78 ? -1.667 -24.188 10.258 1 94.75 78 ASP A CA 1
ATOM 607 C C . ASP A 1 78 ? -2.508 -23.969 11.516 1 94.75 78 ASP A C 1
ATOM 609 O O . ASP A 1 78 ? -2.303 -24.625 12.531 1 94.75 78 ASP A O 1
ATOM 613 N N . GLU A 1 79 ? -3.375 -23.016 11.375 1 91.88 79 GLU A N 1
ATOM 614 C CA . GLU A 1 79 ? -4.449 -22.828 12.344 1 91.88 79 GLU A CA 1
ATOM 615 C C . GLU A 1 79 ? -5.746 -23.469 11.859 1 91.88 79 GLU A C 1
ATOM 617 O O . GLU A 1 79 ? -6.008 -23.516 10.656 1 91.88 79 GLU A O 1
ATOM 622 N N . PRO A 1 80 ? -6.449 -24.047 12.812 1 85.62 80 PRO A N 1
ATOM 623 C CA . PRO A 1 80 ? -7.672 -24.734 12.391 1 85.62 80 PRO A CA 1
ATOM 624 C C . PRO A 1 80 ? -8.656 -23.797 11.68 1 85.62 80 PRO A C 1
ATOM 626 O O . PRO A 1 80 ? -8.914 -22.688 12.156 1 85.62 80 PRO A O 1
ATOM 629 N N . VAL A 1 81 ? -9.055 -24.125 10.594 1 73.31 81 VAL A N 1
ATOM 630 C CA . VAL A 1 81 ? -10.172 -23.531 9.867 1 73.31 81 VAL A CA 1
ATOM 631 C C . VAL A 1 81 ? -11.242 -24.578 9.586 1 73.31 81 VAL A C 1
ATOM 633 O O . VAL A 1 81 ? -10.977 -25.578 8.93 1 73.31 81 VAL A O 1
ATOM 636 N N . ASN A 1 82 ? -12.453 -24.297 9.93 1 57.84 82 ASN A N 1
ATOM 637 C CA . ASN A 1 82 ? -13.586 -25.203 9.727 1 57.84 82 ASN A CA 1
ATOM 638 C C . ASN A 1 82 ? -13.266 -26.625 10.195 1 57.84 82 ASN A C 1
ATOM 640 O O . ASN A 1 82 ? -13.531 -27.594 9.477 1 57.84 82 ASN A O 1
ATOM 644 N N . GLY A 1 83 ? -12.5 -26.703 11.258 1 66.62 83 GLY A N 1
ATOM 645 C CA . GLY A 1 83 ? -12.336 -28.047 11.758 1 66.62 83 GLY A CA 1
ATOM 646 C C . GLY A 1 83 ? -10.93 -28.328 12.266 1 66.62 83 GLY A C 1
ATOM 647 O O . GLY A 1 83 ? -10.531 -27.828 13.32 1 66.62 83 GLY A O 1
ATOM 648 N N . ASP A 1 84 ? -9.984 -29.172 11.367 1 80.81 84 ASP A N 1
ATOM 649 C CA . ASP A 1 84 ? -8.734 -29.703 11.891 1 80.81 84 ASP A CA 1
ATOM 650 C C . ASP A 1 84 ? -7.535 -29.141 11.133 1 80.81 84 ASP A C 1
ATOM 652 O O . ASP A 1 84 ? -7.68 -28.219 10.336 1 80.81 84 ASP A O 1
ATOM 656 N N . VAL A 1 85 ? -6.387 -29.547 11.5 1 87.69 85 VAL A N 1
ATOM 657 C CA . VAL A 1 85 ? -5.137 -29.078 10.914 1 87.69 85 VAL A CA 1
ATOM 658 C C . VAL A 1 85 ? -4.336 -30.266 10.375 1 87.69 85 VAL A C 1
ATOM 660 O O . VAL A 1 85 ? -3.113 -30.312 10.516 1 87.69 85 VAL A O 1
ATOM 663 N N . ILE A 1 86 ? -5.043 -31.234 9.781 1 90.5 86 ILE A N 1
ATOM 664 C CA . ILE A 1 86 ? -4.312 -32.438 9.359 1 90.5 86 ILE A CA 1
ATOM 665 C C . ILE A 1 86 ? -4.234 -32.469 7.836 1 90.5 86 ILE A C 1
ATOM 667 O O . ILE A 1 86 ? -5.102 -31.938 7.148 1 90.5 86 ILE A O 1
ATOM 671 N N . SER A 1 87 ? -3.199 -33.125 7.293 1 92.56 87 SER A N 1
ATOM 672 C CA . SER A 1 87 ? -3.025 -33.375 5.863 1 92.56 87 SER A CA 1
ATOM 673 C C . SER A 1 87 ? -3.824 -34.594 5.402 1 92.56 87 SER A C 1
ATOM 675 O O . SER A 1 87 ? -4.535 -35.188 6.195 1 92.56 87 SER A O 1
ATOM 677 N N . GLY A 1 88 ? -3.721 -34.906 4.152 1 93.81 88 GLY A N 1
ATOM 678 C CA . GLY A 1 88 ? -4.52 -36 3.59 1 93.81 88 GLY A CA 1
ATOM 679 C C . GLY A 1 88 ? -3.803 -37.344 3.578 1 93.81 88 GLY A C 1
ATOM 680 O O . GLY A 1 88 ? -2.789 -37.5 4.258 1 93.81 88 GLY A O 1
ATOM 681 N N . TRP A 1 89 ? -4.348 -38.312 2.889 1 94.12 89 TRP A N 1
ATOM 682 C CA . TRP A 1 89 ? -3.842 -39.656 2.703 1 94.12 89 TRP A CA 1
ATOM 683 C C . TRP A 1 89 ? -2.453 -39.656 2.076 1 94.12 89 TRP A C 1
ATOM 685 O O . TRP A 1 89 ? -2.191 -38.875 1.155 1 94.12 89 TRP A O 1
ATOM 695 N N . PRO A 1 90 ? -1.531 -40.469 2.637 1 95.94 90 PRO A N 1
ATOM 696 C CA . PRO A 1 90 ? -1.73 -41.5 3.678 1 95.94 90 PRO A CA 1
ATOM 697 C C . PRO A 1 90 ? -1.261 -41.031 5.055 1 95.94 90 PRO A C 1
ATOM 699 O O . PRO A 1 90 ? -1.35 -41.781 6.027 1 95.94 90 PRO A O 1
ATOM 702 N N . LEU A 1 91 ? -0.773 -39.812 5.156 1 95.56 91 LEU A N 1
ATOM 703 C CA . LEU A 1 91 ? -0.057 -39.406 6.355 1 95.56 91 LEU A CA 1
ATOM 704 C C . LEU A 1 91 ? -1.031 -38.969 7.449 1 95.56 91 LEU A C 1
ATOM 706 O O . LEU A 1 91 ? -0.885 -39.375 8.609 1 95.56 91 LEU A O 1
ATOM 710 N N . PHE A 1 92 ? -2.02 -38.125 7.078 1 94.5 92 PHE A N 1
ATOM 711 C CA . PHE A 1 92 ? -2.957 -37.531 8.016 1 94.5 92 PHE A CA 1
ATOM 712 C C . PHE A 1 92 ? -2.217 -36.875 9.18 1 94.5 92 PHE A C 1
ATOM 714 O O . PHE A 1 92 ? -2.574 -37.094 10.344 1 94.5 92 PHE A O 1
ATOM 721 N N . SER A 1 93 ? -1.216 -36.219 8.852 1 91.75 93 SER A N 1
ATOM 722 C CA . SER A 1 93 ? -0.39 -35.562 9.867 1 91.75 93 SER A CA 1
ATOM 723 C C . SER A 1 93 ? -0.685 -34.094 9.945 1 91.75 93 SER A C 1
ATOM 725 O O . SER A 1 93 ? -1.449 -33.562 9.141 1 91.75 93 SER A O 1
ATOM 727 N N . ARG A 1 94 ? -0.142 -33.406 10.953 1 93.06 94 ARG A N 1
ATOM 728 C CA . ARG A 1 94 ? -0.319 -31.984 11.141 1 93.06 94 ARG A CA 1
ATOM 729 C C . ARG A 1 94 ? 0.156 -31.203 9.914 1 93.06 94 ARG A C 1
ATOM 731 O O . ARG A 1 94 ? 1.241 -31.469 9.391 1 93.06 94 ARG A O 1
ATOM 738 N N . ARG A 1 95 ? -0.692 -30.266 9.422 1 94.75 95 ARG A N 1
ATOM 739 C CA . ARG A 1 95 ? -0.301 -29.422 8.305 1 94.75 95 ARG A CA 1
ATOM 740 C C . ARG A 1 95 ? 0.661 -28.328 8.758 1 94.75 95 ARG A C 1
ATOM 742 O O . ARG A 1 95 ? 0.353 -27.562 9.68 1 94.75 95 ARG A O 1
ATOM 749 N N . GLN A 1 96 ? 1.763 -28.25 8.164 1 96.25 96 GLN A N 1
ATOM 750 C CA . GLN A 1 96 ? 2.834 -27.312 8.492 1 96.25 96 GLN A CA 1
ATOM 751 C C . GLN A 1 96 ? 3.752 -27.094 7.293 1 96.25 96 GLN A C 1
ATOM 753 O O . GLN A 1 96 ? 3.643 -27.781 6.277 1 96.25 96 GLN A O 1
ATOM 758 N N . THR A 1 97 ? 4.633 -26.125 7.434 1 96.81 97 THR A N 1
ATOM 759 C CA . THR A 1 97 ? 5.688 -25.969 6.438 1 96.81 97 THR A CA 1
ATOM 760 C C . THR A 1 97 ? 6.59 -27.203 6.41 1 96.81 97 THR A C 1
ATOM 762 O O . THR A 1 97 ? 6.691 -27.922 7.402 1 96.81 97 THR A O 1
ATOM 765 N N . PHE A 1 98 ? 7.18 -27.406 5.336 1 97.88 98 PHE A N 1
ATOM 766 C CA . PHE A 1 98 ? 7.969 -28.609 5.117 1 97.88 98 PHE A CA 1
ATOM 767 C C . PHE A 1 98 ? 9.172 -28.312 4.23 1 97.88 98 PHE A C 1
ATOM 769 O O . PHE A 1 98 ? 9.172 -27.344 3.473 1 97.88 98 PHE A O 1
ATOM 776 N N . SER A 1 99 ? 10.227 -29.062 4.438 1 98.56 99 SER A N 1
ATOM 777 C CA . SER A 1 99 ? 11.438 -29.031 3.627 1 98.56 99 SER A CA 1
ATOM 778 C C . SER A 1 99 ? 12.062 -30.406 3.512 1 98.56 99 SER A C 1
ATOM 780 O O . SER A 1 99 ? 12.109 -31.156 4.492 1 98.56 99 SER A O 1
ATOM 782 N N . THR A 1 100 ? 12.461 -30.719 2.312 1 98.75 100 THR A N 1
ATOM 783 C CA . THR A 1 100 ? 13.094 -32.031 2.121 1 98.75 100 THR A CA 1
ATOM 784 C C . THR A 1 100 ? 14.078 -31.984 0.955 1 98.75 100 THR A C 1
ATOM 786 O O . THR A 1 100 ? 14.336 -30.922 0.388 1 98.75 100 THR A O 1
ATOM 789 N N . ILE A 1 101 ? 14.766 -33.094 0.729 1 98.75 101 ILE A N 1
ATOM 790 C CA . ILE A 1 101 ? 15.711 -33.344 -0.36 1 98.75 101 ILE A CA 1
ATOM 791 C C . ILE A 1 101 ? 15.164 -34.438 -1.29 1 98.75 101 ILE A C 1
ATOM 793 O O . ILE A 1 101 ? 14.555 -35.375 -0.835 1 98.75 101 ILE A O 1
ATOM 797 N N . ALA A 1 102 ? 15.352 -34.219 -2.574 1 98.31 102 ALA A N 1
ATOM 798 C CA . ALA A 1 102 ? 14.953 -35.25 -3.529 1 98.31 102 ALA A CA 1
ATOM 799 C C . ALA A 1 102 ? 15.562 -36.594 -3.174 1 98.31 102 ALA A C 1
ATOM 801 O O . ALA A 1 102 ? 16.781 -36.688 -2.969 1 98.31 102 ALA A O 1
ATOM 802 N N . GLY A 1 103 ? 14.695 -37.594 -3.021 1 96.88 103 GLY A N 1
ATOM 803 C CA . GLY A 1 103 ? 15.164 -38.938 -2.748 1 96.88 103 GLY A CA 1
ATOM 804 C C . GLY A 1 103 ? 15.258 -39.25 -1.267 1 96.88 103 GLY A C 1
ATOM 805 O O . GLY A 1 103 ? 15.531 -40.406 -0.883 1 96.88 103 GLY A O 1
ATOM 806 N N . PHE A 1 104 ? 15.023 -38.312 -0.397 1 98.5 104 PHE A N 1
ATOM 807 C CA . PHE A 1 104 ? 15.203 -38.469 1.043 1 98.5 104 PHE A CA 1
ATOM 808 C C . PHE A 1 104 ? 13.992 -39.125 1.67 1 98.5 104 PHE A C 1
ATOM 810 O O . PHE A 1 104 ? 13.297 -38.531 2.494 1 98.5 104 PHE A O 1
ATOM 817 N N . TRP A 1 105 ? 13.828 -40.469 1.419 1 98.38 105 TRP A N 1
ATOM 818 C CA . TRP A 1 105 ? 12.68 -41.25 1.868 1 98.38 105 TRP A CA 1
ATOM 819 C C . TRP A 1 105 ? 13.062 -42.156 3.045 1 98.38 105 TRP A C 1
ATOM 821 O O . TRP A 1 105 ? 14.172 -42.688 3.09 1 98.38 105 TRP A O 1
ATOM 831 N N . ASN A 1 106 ? 12.156 -42.312 3.953 1 98.12 106 ASN A N 1
ATOM 832 C CA . ASN A 1 106 ? 12.344 -43.219 5.086 1 98.12 106 ASN A CA 1
ATOM 833 C C . ASN A 1 106 ? 11.875 -44.625 4.766 1 98.12 106 ASN A C 1
ATOM 835 O O . ASN A 1 106 ? 11.695 -44.969 3.6 1 98.12 106 ASN A O 1
ATOM 839 N N . SER A 1 107 ? 11.992 -45.469 5.723 1 96.88 107 SER A N 1
ATOM 840 C CA . SER A 1 107 ? 11.375 -46.781 5.703 1 96.88 107 SER A CA 1
ATOM 841 C C . SER A 1 107 ? 10.523 -47 6.945 1 96.88 107 SER A C 1
ATOM 843 O O . SER A 1 107 ? 11 -46.844 8.07 1 96.88 107 SER A O 1
ATOM 845 N N . GLN A 1 108 ? 9.258 -47.375 6.738 1 95.31 108 GLN A N 1
ATOM 846 C CA . GLN A 1 108 ? 8.414 -47.562 7.914 1 95.31 108 GLN A CA 1
ATOM 847 C C . GLN A 1 108 ? 7.469 -48.75 7.723 1 95.31 108 GLN A C 1
ATOM 849 O O . GLN A 1 108 ? 6.984 -48.969 6.613 1 95.31 108 GLN A O 1
ATOM 854 N N . PRO A 1 109 ? 7.125 -49.406 8.805 1 93.31 109 PRO A N 1
ATOM 855 C CA . PRO A 1 109 ? 6.371 -50.656 8.711 1 93.31 109 PRO A CA 1
ATOM 856 C C . PRO A 1 109 ? 4.867 -50.438 8.594 1 93.31 109 PRO A C 1
ATOM 858 O O . PRO A 1 109 ? 4.141 -51.312 8.109 1 93.31 109 PRO A O 1
ATOM 861 N N . ARG A 1 110 ? 4.34 -49.281 9.117 1 92.12 110 ARG A N 1
ATOM 862 C CA . ARG A 1 110 ? 2.91 -49 9.117 1 92.12 110 ARG A CA 1
ATOM 863 C C . ARG A 1 110 ? 2.646 -47.562 8.719 1 92.12 110 ARG A C 1
ATOM 865 O O . ARG A 1 110 ? 3.537 -46.719 8.82 1 92.12 110 ARG A O 1
ATOM 872 N N . THR A 1 111 ? 1.521 -47.375 8.258 1 91.94 111 THR A N 1
ATOM 873 C CA . THR A 1 111 ? 1.069 -46.062 7.867 1 91.94 111 THR A CA 1
ATOM 874 C C . THR A 1 111 ? -0.304 -45.75 8.461 1 91.94 111 THR A C 1
ATOM 876 O O . THR A 1 111 ? -1.005 -46.656 8.906 1 91.94 111 THR A O 1
ATOM 879 N N . ASN A 1 112 ? -0.686 -44.5 8.547 1 90.25 112 ASN A N 1
ATOM 880 C CA . ASN A 1 112 ? -2.018 -44.125 9.016 1 90.25 112 ASN A CA 1
ATOM 881 C C . ASN A 1 112 ? -3.088 -44.469 7.984 1 90.25 112 ASN A C 1
ATOM 883 O O . ASN A 1 112 ? -4.207 -44.844 8.344 1 90.25 112 ASN A O 1
ATOM 887 N N . GLY A 1 113 ? -2.74 -44.25 6.738 1 90.69 113 GLY A N 1
ATOM 888 C CA . GLY A 1 113 ? -3.621 -44.656 5.656 1 90.69 113 GLY A CA 1
ATOM 889 C C . GLY A 1 113 ? -2.996 -45.688 4.73 1 90.69 113 GLY A C 1
ATOM 890 O O . GLY A 1 113 ? -1.785 -45.656 4.504 1 90.69 113 GLY A O 1
ATOM 891 N N . SER A 1 114 ? -3.799 -46.594 4.297 1 90.75 114 SER A N 1
ATOM 892 C CA . SER A 1 114 ? -3.342 -47.594 3.34 1 90.75 114 SER A CA 1
ATOM 893 C C . SER A 1 114 ? -4.508 -48.156 2.521 1 90.75 114 SER A C 1
ATOM 895 O O . SER A 1 114 ? -5.641 -48.188 3 1 90.75 114 SER A O 1
ATOM 897 N N . ASN A 1 115 ? -4.16 -48.562 1.302 1 88.06 115 ASN A N 1
ATOM 898 C CA . ASN A 1 115 ? -5.148 -49.281 0.488 1 88.06 115 ASN A CA 1
ATOM 899 C C . ASN A 1 115 ? -5.145 -50.781 0.773 1 88.06 115 ASN A C 1
ATOM 901 O O . ASN A 1 115 ? -6.176 -51.438 0.644 1 88.06 115 ASN A O 1
ATOM 905 N N . TYR A 1 116 ? -3.982 -51.312 1.129 1 92.44 116 TYR A N 1
ATOM 906 C CA . TYR A 1 116 ? -3.832 -52.75 1.307 1 92.44 116 TYR A CA 1
ATOM 907 C C . TYR A 1 116 ? -2.986 -53.062 2.535 1 92.44 116 TYR A C 1
ATOM 909 O O . TYR A 1 116 ? -1.846 -53.531 2.414 1 92.44 116 TYR A O 1
ATOM 917 N N . PRO A 1 117 ? -3.527 -53 3.668 1 90.75 117 PRO A N 1
ATOM 918 C CA . PRO A 1 117 ? -2.768 -53.188 4.906 1 90.75 117 PRO A CA 1
ATOM 919 C C . PRO A 1 117 ? -2.162 -54.594 5.016 1 90.75 117 PRO A C 1
ATOM 921 O O . PRO A 1 117 ? -1.118 -54.781 5.648 1 90.75 117 PRO A O 1
ATOM 924 N N . TRP A 1 118 ? -2.707 -55.625 4.387 1 91.12 118 TRP A N 1
ATOM 925 C CA . TRP A 1 118 ? -2.205 -57 4.488 1 91.12 118 TRP A CA 1
ATOM 926 C C . TRP A 1 118 ? -0.85 -57.125 3.805 1 91.12 118 TRP A C 1
ATOM 928 O O . TRP A 1 118 ? -0.111 -58.094 4.059 1 91.12 118 TRP A O 1
ATOM 938 N N . LEU A 1 119 ? -0.482 -56.25 2.986 1 93.81 119 LEU A N 1
ATOM 939 C CA . LEU A 1 119 ? 0.798 -56.312 2.287 1 93.81 119 LEU A CA 1
ATOM 940 C C . LEU A 1 119 ? 1.932 -55.844 3.201 1 93.81 119 LEU A C 1
ATOM 942 O O . LEU A 1 119 ? 3.105 -56.062 2.891 1 93.81 119 LEU A O 1
ATOM 946 N N . TYR A 1 120 ? 1.582 -55.344 4.422 1 92.06 120 TYR A N 1
ATOM 947 C CA . TYR A 1 120 ? 2.596 -54.875 5.352 1 92.06 120 TYR A CA 1
ATOM 948 C C . TYR A 1 120 ? 3.562 -56 5.727 1 92.06 120 TYR A C 1
ATOM 950 O O . TYR A 1 120 ? 4.719 -55.719 6.07 1 92.06 120 TYR A O 1
ATOM 958 N N . GLN A 1 121 ? 3.119 -57.094 5.668 1 91.62 121 GLN A N 1
ATOM 959 C CA . GLN A 1 121 ? 3.918 -58.25 6.09 1 91.62 121 GLN A CA 1
ATOM 960 C C . GLN A 1 121 ? 4.996 -58.562 5.059 1 91.62 121 GLN A C 1
ATOM 962 O O . GLN A 1 121 ? 5.941 -59.312 5.355 1 91.62 121 GLN A O 1
ATOM 967 N N . TYR A 1 122 ? 4.945 -58.031 3.883 1 90.69 122 TYR A N 1
ATOM 968 C CA . TYR A 1 122 ? 5.852 -58.438 2.811 1 90.69 122 TYR A CA 1
ATOM 969 C C . TYR A 1 122 ? 6.836 -57.312 2.486 1 90.69 122 TYR A C 1
ATOM 971 O O . TYR A 1 122 ? 7.855 -57.531 1.831 1 90.69 122 TYR A O 1
ATOM 979 N N . GLY A 1 123 ? 6.535 -56.094 2.891 1 87.75 123 GLY A N 1
ATOM 980 C CA . GLY A 1 123 ? 7.414 -55 2.6 1 87.75 123 GLY A CA 1
ATOM 981 C C . GLY A 1 123 ? 6.996 -53.719 3.299 1 87.75 123 GLY A C 1
ATOM 982 O O . GLY A 1 123 ? 5.805 -53.469 3.496 1 87.75 123 GLY A O 1
ATOM 983 N N . TRP A 1 124 ? 7.973 -52.875 3.584 1 91.81 124 TRP A N 1
ATOM 984 C CA . TRP A 1 124 ? 7.738 -51.625 4.301 1 91.81 124 TRP A CA 1
ATOM 985 C C . TRP A 1 124 ? 7.523 -50.469 3.326 1 91.81 124 TRP A C 1
ATOM 987 O O . TRP A 1 124 ? 7.898 -50.562 2.154 1 91.81 124 TRP A O 1
ATOM 997 N N . GLU A 1 125 ? 6.848 -49.406 3.828 1 94.31 125 GLU A N 1
ATOM 998 C CA . GLU A 1 125 ? 6.562 -48.219 3.049 1 94.31 125 GLU A CA 1
ATOM 999 C C . GLU A 1 125 ? 7.738 -47.25 3.096 1 94.31 125 GLU A C 1
ATOM 1001 O O . GLU A 1 125 ? 8.539 -47.25 4.031 1 94.31 125 GLU A O 1
ATOM 1006 N N . SER A 1 126 ? 7.914 -46.406 2.047 1 95.81 126 SER A N 1
ATOM 1007 C CA . SER A 1 126 ? 8.898 -45.344 1.983 1 95.81 126 SER A CA 1
ATOM 1008 C C . SER A 1 126 ? 8.227 -44 1.764 1 95.81 126 SER A C 1
ATOM 1010 O O . SER A 1 126 ? 7.688 -43.719 0.685 1 95.81 126 SER A O 1
ATOM 1012 N N . PHE A 1 127 ? 8.25 -43.125 2.777 1 97.69 127 PHE A N 1
ATOM 1013 C CA . PHE A 1 127 ? 7.703 -41.75 2.693 1 97.69 127 PHE A CA 1
ATOM 1014 C C . PHE A 1 127 ? 8.812 -40.719 2.791 1 97.69 127 PHE A C 1
ATOM 1016 O O . PHE A 1 127 ? 9.867 -41 3.373 1 97.69 127 PHE A O 1
ATOM 1023 N N . THR A 1 128 ? 8.594 -39.594 2.17 1 98.12 128 THR A N 1
ATOM 1024 C CA . THR A 1 128 ? 9.562 -38.5 2.242 1 98.12 128 THR A CA 1
ATOM 1025 C C . THR A 1 128 ? 9.766 -38.062 3.688 1 98.12 128 THR A C 1
ATOM 1027 O O . THR A 1 128 ? 8.812 -37.969 4.465 1 98.12 128 THR A O 1
ATOM 1030 N N . ALA A 1 129 ? 11.008 -37.906 4.047 1 98.44 129 ALA A N 1
ATOM 1031 C CA . ALA A 1 129 ? 11.398 -37.375 5.355 1 98.44 129 ALA A CA 1
ATOM 1032 C C . ALA A 1 129 ? 11.797 -35.906 5.262 1 98.44 129 ALA A C 1
ATOM 1034 O O . ALA A 1 129 ? 12.281 -35.438 4.223 1 98.44 129 ALA A O 1
ATOM 1035 N N . GLY A 1 130 ? 11.508 -35.188 6.371 1 98.12 130 GLY A N 1
ATOM 1036 C CA . GLY A 1 130 ? 11.852 -33.781 6.398 1 98.12 130 GLY A CA 1
ATOM 1037 C C . GLY A 1 130 ? 13.25 -33.531 6.918 1 98.12 130 GLY A C 1
ATOM 1038 O O . GLY A 1 130 ? 13.852 -34.375 7.574 1 98.12 130 GLY A O 1
ATOM 1039 N N . ILE A 1 131 ? 13.805 -32.344 6.598 1 98.62 131 ILE A N 1
ATOM 1040 C CA . ILE A 1 131 ? 15.016 -31.781 7.176 1 98.62 131 ILE A CA 1
ATOM 1041 C C . ILE A 1 131 ? 14.688 -30.5 7.957 1 98.62 131 ILE A C 1
ATOM 1043 O O . ILE A 1 131 ? 13.586 -29.969 7.844 1 98.62 131 ILE A O 1
ATOM 1047 N N . PRO A 1 132 ? 15.617 -30.062 8.812 1 98.06 132 PRO A N 1
ATOM 1048 C CA . PRO A 1 132 ? 15.312 -28.828 9.539 1 98.06 132 PRO A CA 1
ATOM 1049 C C . PRO A 1 132 ? 14.992 -27.656 8.617 1 98.06 132 PRO A C 1
ATOM 1051 O O . PRO A 1 132 ? 15.672 -27.453 7.613 1 98.06 132 PRO A O 1
ATOM 1054 N N . HIS A 1 133 ? 13.852 -26.938 8.938 1 98 133 HIS A N 1
ATOM 1055 C CA . HIS A 1 133 ? 13.523 -25.719 8.203 1 98 133 HIS A CA 1
ATOM 1056 C C . HIS A 1 133 ? 14.648 -24.688 8.289 1 98 133 HIS A C 1
ATOM 1058 O O . HIS A 1 133 ? 15.047 -24.297 9.391 1 98 133 HIS A O 1
ATOM 1064 N N . SER A 1 134 ? 15.133 -24.219 7.227 1 98.12 134 SER A N 1
ATOM 1065 C CA . SER A 1 134 ? 16.453 -23.609 7.258 1 98.12 134 SER A CA 1
ATOM 1066 C C . SER A 1 134 ? 16.391 -22.109 6.961 1 98.12 134 SER A C 1
ATOM 1068 O O . SER A 1 134 ? 17.406 -21.422 7.008 1 98.12 134 SER A O 1
ATOM 1070 N N . SER A 1 135 ? 15.188 -21.516 6.617 1 98.38 135 SER A N 1
ATOM 1071 C CA . SER A 1 135 ? 15.164 -20.172 6.066 1 98.38 135 SER A CA 1
ATOM 1072 C C . SER A 1 135 ? 14.859 -19.141 7.148 1 98.38 135 SER A C 1
ATOM 1074 O O . SER A 1 135 ? 14.945 -17.938 6.906 1 98.38 135 SER A O 1
ATOM 1076 N N . GLY A 1 136 ? 14.672 -19.484 8.344 1 97.88 136 GLY A N 1
ATOM 1077 C CA . GLY A 1 136 ? 14.156 -18.578 9.359 1 97.88 136 GLY A CA 1
ATOM 1078 C C . GLY A 1 136 ? 15.203 -17.625 9.898 1 97.88 136 GLY A C 1
ATOM 1079 O O . GLY A 1 136 ? 16.25 -18.047 10.375 1 97.88 136 GLY A O 1
ATOM 1080 N N . LEU A 1 137 ? 14.969 -16.328 9.805 1 98.5 137 LEU A N 1
ATOM 1081 C CA . LEU A 1 137 ? 15.594 -15.25 10.562 1 98.5 137 LEU A CA 1
ATOM 1082 C C . LEU A 1 137 ? 14.555 -14.492 11.383 1 98.5 137 LEU A C 1
ATOM 1084 O O . LEU A 1 137 ? 13.977 -13.516 10.906 1 98.5 137 LEU A O 1
ATOM 1088 N N . ALA A 1 138 ? 14.359 -14.883 12.586 1 97.94 138 ALA A N 1
ATOM 1089 C CA . ALA A 1 138 ? 13.391 -14.219 13.461 1 97.94 138 ALA A CA 1
ATOM 1090 C C . ALA A 1 138 ? 14.008 -13.008 14.148 1 97.94 138 ALA A C 1
ATOM 1092 O O . ALA A 1 138 ? 15.227 -12.945 14.32 1 97.94 138 ALA A O 1
ATOM 1093 N N . VAL A 1 139 ? 13.195 -12.031 14.484 1 98.38 139 VAL A N 1
ATOM 1094 C CA . VAL A 1 139 ? 13.68 -10.812 15.117 1 98.38 139 VAL A CA 1
ATOM 1095 C C . VAL A 1 139 ? 12.945 -10.586 16.438 1 98.38 139 VAL A C 1
ATOM 1097 O O . VAL A 1 139 ? 11.727 -10.766 16.516 1 98.38 139 VAL A O 1
ATOM 1100 N N . GLU A 1 140 ? 13.641 -10.297 17.469 1 97.06 140 GLU A N 1
ATOM 1101 C CA . GLU A 1 140 ? 13.062 -9.906 18.75 1 97.06 140 GLU A CA 1
ATOM 1102 C C . GLU A 1 140 ? 13.375 -8.445 19.078 1 97.06 140 GLU A C 1
ATOM 1104 O O . GLU A 1 140 ? 14.516 -8.008 18.953 1 97.06 140 GLU A O 1
ATOM 1109 N N . ALA A 1 141 ? 12.414 -7.707 19.312 1 96.25 141 ALA A N 1
ATOM 1110 C CA . ALA A 1 141 ? 12.539 -6.32 19.75 1 96.25 141 ALA A CA 1
ATOM 1111 C C . ALA A 1 141 ? 11.547 -6 20.875 1 96.25 141 ALA A C 1
ATOM 1113 O O . ALA A 1 141 ? 10.359 -6.328 20.766 1 96.25 141 ALA A O 1
ATOM 1114 N N . ASN A 1 142 ? 12 -5.367 21.922 1 92.38 142 ASN A N 1
ATOM 1115 C CA . ASN A 1 142 ? 11.164 -4.973 23.047 1 92.38 142 ASN A CA 1
ATOM 1116 C C . ASN A 1 142 ? 10.352 -6.145 23.578 1 92.38 142 ASN A C 1
ATOM 1118 O O . ASN A 1 142 ? 9.164 -5.992 23.891 1 92.38 142 ASN A O 1
ATOM 1122 N N . GLY A 1 143 ? 10.898 -7.27 23.547 1 91.94 143 GLY A N 1
ATOM 1123 C CA . GLY A 1 143 ? 10.273 -8.453 24.109 1 91.94 143 GLY A CA 1
ATOM 1124 C C . GLY A 1 143 ? 9.289 -9.117 23.156 1 91.94 143 GLY A C 1
ATOM 1125 O O . GLY A 1 143 ? 8.625 -10.086 23.516 1 91.94 143 GLY A O 1
ATOM 1126 N N . HIS A 1 144 ? 9.164 -8.625 21.953 1 94.69 144 HIS A N 1
ATOM 1127 C CA . HIS A 1 144 ? 8.227 -9.172 20.984 1 94.69 144 HIS A CA 1
ATOM 1128 C C . HIS A 1 144 ? 8.953 -9.781 19.797 1 94.69 144 HIS A C 1
ATOM 1130 O O . HIS A 1 144 ? 10 -9.281 19.375 1 94.69 144 HIS A O 1
ATOM 1136 N N . PHE A 1 145 ? 8.328 -10.836 19.156 1 95.62 145 PHE A N 1
ATOM 1137 C CA . PHE A 1 145 ? 8.992 -11.562 18.078 1 95.62 145 PHE A CA 1
ATOM 1138 C C . PHE A 1 145 ? 8.344 -11.242 16.734 1 95.62 145 PHE A C 1
ATOM 1140 O O . PHE A 1 145 ? 7.125 -11.102 16.641 1 95.62 145 PHE A O 1
ATOM 1147 N N . LEU A 1 146 ? 9.125 -11.055 15.836 1 97.81 146 LEU A N 1
ATOM 1148 C CA . LEU A 1 146 ? 8.727 -11.125 14.43 1 97.81 146 LEU A CA 1
ATOM 1149 C C . LEU A 1 146 ? 9 -12.508 13.852 1 97.81 146 LEU A C 1
ATOM 1151 O O . LEU A 1 146 ? 10.156 -12.852 13.578 1 97.81 146 LEU A O 1
ATOM 1155 N N . ASN A 1 147 ? 8.016 -13.32 13.68 1 97.31 147 ASN A N 1
ATOM 1156 C CA . ASN A 1 147 ? 7.996 -14.672 13.117 1 97.31 147 ASN A CA 1
ATOM 1157 C C . ASN A 1 147 ? 6.672 -14.969 12.422 1 97.31 147 ASN A C 1
ATOM 1159 O O . ASN A 1 147 ? 5.934 -14.055 12.055 1 97.31 147 ASN A O 1
ATOM 1163 N N . ALA A 1 148 ? 6.379 -16.219 12.172 1 97.25 148 ALA A N 1
ATOM 1164 C CA . ALA A 1 148 ? 5.199 -16.594 11.398 1 97.25 148 ALA A CA 1
ATOM 1165 C C . ALA A 1 148 ? 3.918 -16.203 12.117 1 97.25 148 ALA A C 1
ATOM 1167 O O . ALA A 1 148 ? 2.885 -15.969 11.484 1 97.25 148 ALA A O 1
ATOM 1168 N N . SER A 1 149 ? 3.959 -16.047 13.391 1 95.69 149 SER A N 1
ATOM 1169 C CA . SER A 1 149 ? 2.762 -15.789 14.18 1 95.69 149 SER A CA 1
ATOM 1170 C C . SER A 1 149 ? 2.742 -14.352 14.703 1 95.69 149 SER A C 1
ATOM 1172 O O . SER A 1 149 ? 2.084 -14.055 15.703 1 95.69 149 SER A O 1
ATOM 1174 N N . VAL A 1 150 ? 3.594 -13.484 14.156 1 97.62 150 VAL A N 1
ATOM 1175 C CA . VAL A 1 150 ? 3.582 -12.078 14.539 1 97.62 150 VAL A CA 1
ATOM 1176 C C . VAL A 1 150 ? 2.152 -11.547 14.516 1 97.62 150 VAL A C 1
ATOM 1178 O O . VAL A 1 150 ? 1.357 -11.93 13.648 1 97.62 150 VAL A O 1
ATOM 1181 N N . ASN A 1 151 ? 1.75 -10.703 15.523 1 96.44 151 ASN A N 1
ATOM 1182 C CA . ASN A 1 151 ? 0.424 -10.094 15.531 1 96.44 151 ASN A CA 1
ATOM 1183 C C . ASN A 1 151 ? 0.199 -9.227 14.305 1 96.44 151 ASN A C 1
ATOM 1185 O O . ASN A 1 151 ? 0.894 -8.227 14.109 1 96.44 151 ASN A O 1
ATOM 1189 N N . PRO A 1 152 ? -0.765 -9.641 13.469 1 95.44 152 PRO A N 1
ATOM 1190 C CA . PRO A 1 152 ? -0.961 -8.898 12.219 1 95.44 152 PRO A CA 1
ATOM 1191 C C . PRO A 1 152 ? -1.334 -7.438 12.453 1 95.44 152 PRO A C 1
ATOM 1193 O O . PRO A 1 152 ? -1.098 -6.59 11.594 1 95.44 152 PRO A O 1
ATOM 1196 N N . ASP A 1 153 ? -1.849 -7.008 13.633 1 92.69 153 ASP A N 1
ATOM 1197 C CA . ASP A 1 153 ? -2.197 -5.625 13.945 1 92.69 153 ASP A CA 1
ATOM 1198 C C . ASP A 1 153 ? -0.945 -4.766 14.109 1 92.69 153 ASP A C 1
ATOM 1200 O O . ASP A 1 153 ? -1.025 -3.537 14.102 1 92.69 153 ASP A O 1
ATOM 1204 N N . HIS A 1 154 ? 0.228 -5.445 14.281 1 95.12 154 HIS A N 1
ATOM 1205 C CA . HIS A 1 154 ? 1.484 -4.727 14.453 1 95.12 154 HIS A CA 1
ATOM 1206 C C . HIS A 1 154 ? 2.197 -4.531 13.125 1 95.12 154 HIS A C 1
ATOM 1208 O O . HIS A 1 154 ? 3.309 -4 13.078 1 95.12 154 HIS A O 1
ATOM 1214 N N . ILE A 1 155 ? 1.527 -4.984 12.039 1 96.12 155 ILE A N 1
ATOM 1215 C CA . ILE A 1 155 ? 2.096 -4.902 10.703 1 96.12 155 ILE A CA 1
ATOM 1216 C C . ILE A 1 155 ? 1.308 -3.893 9.867 1 96.12 155 ILE A C 1
ATOM 1218 O O . ILE A 1 155 ? 0.075 -3.865 9.914 1 96.12 155 ILE A O 1
ATOM 1222 N N . SER A 1 156 ? 1.97 -2.988 9.195 1 92.31 156 SER A N 1
ATOM 1223 C CA . SER A 1 156 ? 1.316 -2.09 8.25 1 92.31 156 SER A CA 1
ATOM 1224 C C . SER A 1 156 ? 2.055 -2.059 6.914 1 92.31 156 SER A C 1
ATOM 1226 O O . SER A 1 156 ? 3.223 -2.445 6.836 1 92.31 156 SER A O 1
ATOM 1228 N N . ASP A 1 157 ? 1.375 -1.74 5.801 1 90.94 157 ASP A N 1
ATOM 1229 C CA . ASP A 1 157 ? 1.91 -1.607 4.449 1 90.94 157 ASP A CA 1
ATOM 1230 C C . ASP A 1 157 ? 2.516 -2.924 3.967 1 90.94 157 ASP A C 1
ATOM 1232 O O . ASP A 1 157 ? 3.621 -2.941 3.422 1 90.94 157 ASP A O 1
ATOM 1236 N N . PHE A 1 158 ? 1.779 -3.945 4.207 1 96.19 158 PHE A N 1
ATOM 1237 C CA . PHE A 1 158 ? 2.25 -5.285 3.883 1 96.19 158 PHE A CA 1
ATOM 1238 C C . PHE A 1 158 ? 2.268 -5.504 2.375 1 96.19 158 PHE A C 1
ATOM 1240 O O . PHE A 1 158 ? 1.279 -5.23 1.691 1 96.19 158 PHE A O 1
ATOM 1247 N N . VAL A 1 159 ? 3.412 -6.07 1.859 1 95.56 159 VAL A N 1
ATOM 1248 C CA . VAL A 1 159 ? 3.516 -6.562 0.49 1 95.56 159 VAL A CA 1
ATOM 1249 C C . VAL A 1 159 ? 4.426 -7.789 0.45 1 95.56 159 VAL A C 1
ATOM 1251 O O . VAL A 1 159 ? 5.523 -7.773 1.009 1 95.56 159 VAL A O 1
ATOM 1254 N N . SER A 1 160 ? 3.967 -8.844 -0.053 1 97.75 160 SER A N 1
ATOM 1255 C CA . SER A 1 160 ? 4.781 -10.008 -0.4 1 97.75 160 SER A CA 1
ATOM 1256 C C . SER A 1 160 ? 4.707 -10.305 -1.894 1 97.75 160 SER A C 1
ATOM 1258 O O . SER A 1 160 ? 3.691 -10.039 -2.537 1 97.75 160 SER A O 1
ATOM 1260 N N . SER A 1 161 ? 5.809 -10.82 -2.451 1 97.56 161 SER A N 1
ATOM 1261 C CA . SER A 1 161 ? 5.797 -11.039 -3.893 1 97.56 161 SER A CA 1
ATOM 1262 C C . SER A 1 161 ? 6.602 -12.281 -4.27 1 97.56 161 SER A C 1
ATOM 1264 O O . SER A 1 161 ? 7.457 -12.727 -3.502 1 97.56 161 SER A O 1
ATOM 1266 N N . LEU A 1 162 ? 6.289 -12.852 -5.379 1 98.5 162 LEU A N 1
ATOM 1267 C CA . LEU A 1 162 ? 7.023 -13.906 -6.062 1 98.5 162 LEU A CA 1
ATOM 1268 C C . LEU A 1 162 ? 7.422 -13.469 -7.469 1 98.5 162 LEU A C 1
ATOM 1270 O O . LEU A 1 162 ? 6.562 -13.172 -8.297 1 98.5 162 LEU A O 1
ATOM 1274 N N . ASP A 1 163 ? 8.719 -13.352 -7.676 1 97.81 163 ASP A N 1
ATOM 1275 C CA . ASP A 1 163 ? 9.258 -13.188 -9.023 1 97.81 163 ASP A CA 1
ATOM 1276 C C . ASP A 1 163 ? 9.344 -14.531 -9.75 1 97.81 163 ASP A C 1
ATOM 1278 O O . ASP A 1 163 ? 10.32 -15.258 -9.602 1 97.81 163 ASP A O 1
ATOM 1282 N N . VAL A 1 164 ? 8.312 -14.789 -10.508 1 97.94 164 VAL A N 1
ATOM 1283 C CA . VAL A 1 164 ? 8.18 -16.078 -11.164 1 97.94 164 VAL A CA 1
ATOM 1284 C C . VAL A 1 164 ? 9.32 -16.266 -12.172 1 97.94 164 VAL A C 1
ATOM 1286 O O . VAL A 1 164 ? 9.852 -17.359 -12.328 1 97.94 164 VAL A O 1
ATOM 1289 N N . LYS A 1 165 ? 9.711 -15.25 -12.781 1 95 165 LYS A N 1
ATOM 1290 C CA . LYS A 1 165 ? 10.742 -15.273 -13.812 1 95 165 LYS A CA 1
ATOM 1291 C C . LYS A 1 165 ? 12.109 -15.594 -13.219 1 95 165 LYS A C 1
ATOM 1293 O O . LYS A 1 165 ? 12.961 -16.172 -13.891 1 95 165 LYS A O 1
ATOM 1298 N N . ALA A 1 166 ? 12.312 -15.336 -11.914 1 95.75 166 ALA A N 1
ATOM 1299 C CA . ALA A 1 166 ? 13.633 -15.453 -11.32 1 95.75 166 ALA A CA 1
ATOM 1300 C C . ALA A 1 166 ? 13.602 -16.359 -10.094 1 95.75 166 ALA A C 1
ATOM 1302 O O . ALA A 1 166 ? 14.648 -16.672 -9.516 1 95.75 166 ALA A O 1
ATOM 1303 N N . GLY A 1 167 ? 12.477 -16.812 -9.711 1 97.88 167 GLY A N 1
ATOM 1304 C CA . GLY A 1 167 ? 12.367 -17.703 -8.57 1 97.88 167 GLY A CA 1
ATOM 1305 C C . GLY A 1 167 ? 12.781 -17.062 -7.258 1 97.88 167 GLY A C 1
ATOM 1306 O O . GLY A 1 167 ? 13.516 -17.656 -6.473 1 97.88 167 GLY A O 1
ATOM 1307 N N . ILE A 1 168 ? 12.328 -15.781 -7.004 1 98.31 168 ILE A N 1
ATOM 1308 C CA . ILE A 1 168 ? 12.703 -15.047 -5.805 1 98.31 168 ILE A CA 1
ATOM 1309 C C . ILE A 1 168 ? 11.453 -14.664 -5.016 1 98.31 168 ILE A C 1
ATOM 1311 O O . ILE A 1 168 ? 10.492 -14.141 -5.582 1 98.31 168 ILE A O 1
ATOM 1315 N N . ALA A 1 169 ? 11.422 -14.945 -3.689 1 98.62 169 ALA A N 1
ATOM 1316 C CA . ALA A 1 169 ? 10.359 -14.523 -2.785 1 98.62 169 ALA A CA 1
ATOM 1317 C C . ALA A 1 169 ? 10.773 -13.305 -1.976 1 98.62 169 ALA A C 1
ATOM 1319 O O . ALA A 1 169 ? 11.93 -13.195 -1.555 1 98.62 169 ALA A O 1
ATOM 1320 N N . SER A 1 170 ? 9.828 -12.391 -1.794 1 98.12 170 SER A N 1
ATOM 1321 C CA . SER A 1 170 ? 10.117 -11.188 -1.023 1 98.12 170 SER A CA 1
ATOM 1322 C C . SER A 1 170 ? 8.969 -10.844 -0.079 1 98.12 170 SER A C 1
ATOM 1324 O O . SER A 1 170 ? 7.805 -11.133 -0.379 1 98.12 170 SER A O 1
ATOM 1326 N N . TRP A 1 171 ? 9.297 -10.297 1.07 1 98.31 171 TRP A N 1
ATOM 1327 C CA . TRP A 1 171 ? 8.375 -9.727 2.049 1 98.31 171 TRP A CA 1
ATOM 1328 C C . TRP A 1 171 ? 8.828 -8.336 2.484 1 98.31 171 TRP A C 1
ATOM 1330 O O . TRP A 1 171 ? 9.992 -8.148 2.861 1 98.31 171 TRP A O 1
ATOM 1340 N N . ARG A 1 172 ? 7.93 -7.391 2.371 1 97.12 172 ARG A N 1
ATOM 1341 C CA . ARG A 1 172 ? 8.234 -6.043 2.844 1 97.12 172 ARG A CA 1
ATOM 1342 C C . ARG A 1 172 ? 7.055 -5.457 3.613 1 97.12 172 ARG A C 1
ATOM 1344 O O . ARG A 1 172 ? 5.926 -5.449 3.119 1 97.12 172 ARG A O 1
ATOM 1351 N N . TYR A 1 173 ? 7.27 -4.902 4.789 1 96.69 173 TYR A N 1
ATOM 1352 C CA . TYR A 1 173 ? 6.23 -4.281 5.602 1 96.69 173 TYR A CA 1
ATOM 1353 C C . TYR A 1 173 ? 6.84 -3.537 6.785 1 96.69 173 TYR A C 1
ATOM 1355 O O . TYR A 1 173 ? 8.031 -3.668 7.062 1 96.69 173 TYR A O 1
ATOM 1363 N N . ASN A 1 174 ? 6.055 -2.719 7.414 1 95.31 174 ASN A N 1
ATOM 1364 C CA . ASN A 1 174 ? 6.434 -2.086 8.672 1 95.31 174 ASN A CA 1
ATOM 1365 C C . ASN A 1 174 ? 5.988 -2.922 9.875 1 95.31 174 ASN A C 1
ATOM 1367 O O . ASN A 1 174 ? 4.898 -3.492 9.867 1 95.31 174 ASN A O 1
ATOM 1371 N N . TRP A 1 175 ? 6.879 -3.057 10.836 1 97.62 175 TRP A N 1
ATOM 1372 C CA . TRP A 1 175 ? 6.598 -3.787 12.07 1 97.62 175 TRP A CA 1
ATOM 1373 C C . TRP A 1 175 ? 6.758 -2.881 13.281 1 97.62 175 TRP A C 1
ATOM 1375 O O . TRP A 1 175 ? 7.777 -2.203 13.43 1 97.62 175 TRP A O 1
ATOM 1385 N N . LYS A 1 176 ? 5.746 -2.736 14.07 1 95.62 176 LYS A N 1
ATOM 1386 C CA . LYS A 1 176 ? 5.793 -2.074 15.367 1 95.62 176 LYS A CA 1
ATOM 1387 C C . LYS A 1 176 ? 5.855 -3.096 16.5 1 95.62 176 LYS A C 1
ATOM 1389 O O . LYS A 1 176 ? 4.82 -3.588 16.953 1 95.62 176 LYS A O 1
ATOM 1394 N N . PRO A 1 177 ? 7.059 -3.311 17.016 1 93.94 177 PRO A N 1
ATOM 1395 C CA . PRO A 1 177 ? 7.172 -4.348 18.031 1 93.94 177 PRO A CA 1
ATOM 1396 C C . PRO A 1 177 ? 6.23 -4.117 19.219 1 93.94 177 PRO A C 1
ATOM 1398 O O . PRO A 1 177 ? 6.312 -3.08 19.875 1 93.94 177 PRO A O 1
ATOM 1401 N N . GLY A 1 178 ? 5.352 -5.047 19.422 1 91 178 GLY A N 1
ATOM 1402 C CA . GLY A 1 178 ? 4.422 -4.984 20.547 1 91 178 GLY A CA 1
ATOM 1403 C C . GLY A 1 178 ? 3.234 -4.074 20.281 1 91 178 GLY A C 1
ATOM 1404 O O . GLY A 1 178 ? 2.328 -3.975 21.109 1 91 178 GLY A O 1
ATOM 1405 N N . GLY A 1 179 ? 3.203 -3.418 19.141 1 88.06 179 GLY A N 1
ATOM 1406 C CA . GLY A 1 179 ? 2.08 -2.58 18.75 1 88.06 179 GLY A CA 1
ATOM 1407 C C . GLY A 1 179 ? 2.115 -1.202 19.391 1 88.06 179 GLY A C 1
ATOM 1408 O O . GLY A 1 179 ? 1.195 -0.403 19.203 1 88.06 179 GLY A O 1
ATOM 1409 N N . SER A 1 180 ? 3.111 -0.89 20.156 1 81.88 180 SER A N 1
ATOM 1410 C CA . SER A 1 180 ? 3.201 0.392 20.859 1 81.88 180 SER A CA 1
ATOM 1411 C C . SER A 1 180 ? 4.652 0.841 21 1 81.88 180 SER A C 1
ATOM 1413 O O . SER A 1 180 ? 5.574 0.08 20.703 1 81.88 180 SER A O 1
ATOM 1415 N N . GLY A 1 181 ? 4.84 2.123 21.328 1 80 181 GLY A N 1
ATOM 1416 C CA . GLY A 1 181 ? 6.168 2.658 21.578 1 80 181 GLY A CA 1
ATOM 1417 C C . GLY A 1 181 ? 6.703 3.488 20.422 1 80 181 GLY A C 1
ATOM 1418 O O . GLY A 1 181 ? 6.004 3.701 19.438 1 80 181 GLY A O 1
ATOM 1419 N N . ASP A 1 182 ? 7.941 3.904 20.672 1 82.12 182 ASP A N 1
ATOM 1420 C CA . ASP A 1 182 ? 8.547 4.82 19.703 1 82.12 182 ASP A CA 1
ATOM 1421 C C . ASP A 1 182 ? 9.219 4.059 18.562 1 82.12 182 ASP A C 1
ATOM 1423 O O . ASP A 1 182 ? 9.883 3.051 18.797 1 82.12 182 ASP A O 1
ATOM 1427 N N . GLY A 1 183 ? 8.906 4.445 17.438 1 85.44 183 GLY A N 1
ATOM 1428 C CA . GLY A 1 183 ? 9.625 3.945 16.281 1 85.44 183 GLY A CA 1
ATOM 1429 C C . GLY A 1 183 ? 8.93 2.781 15.602 1 85.44 183 GLY A C 1
ATOM 1430 O O . GLY A 1 183 ? 8.078 2.129 16.203 1 85.44 183 GLY A O 1
ATOM 1431 N N . THR A 1 184 ? 9.039 2.594 14.445 1 93 184 THR A N 1
ATOM 1432 C CA . THR A 1 184 ? 8.625 1.5 13.578 1 93 184 THR A CA 1
ATOM 1433 C C . THR A 1 184 ? 9.82 0.914 12.836 1 93 184 THR A C 1
ATOM 1435 O O . THR A 1 184 ? 10.828 1.599 12.625 1 93 184 THR A O 1
ATOM 1438 N N . VAL A 1 185 ? 9.758 -0.352 12.578 1 96.94 185 VAL A N 1
ATOM 1439 C CA . VAL A 1 185 ? 10.844 -1.018 11.867 1 96.94 185 VAL A CA 1
ATOM 1440 C C . VAL A 1 185 ? 10.391 -1.397 10.461 1 96.94 185 VAL A C 1
ATOM 1442 O O . VAL A 1 185 ? 9.406 -2.129 10.297 1 96.94 185 VAL A O 1
ATOM 1445 N N . ASP A 1 186 ? 10.969 -0.848 9.43 1 96.25 186 ASP A N 1
ATOM 1446 C CA . ASP A 1 186 ? 10.82 -1.359 8.07 1 96.25 186 ASP A CA 1
ATOM 1447 C C . ASP A 1 186 ? 11.516 -2.711 7.914 1 96.25 186 ASP A C 1
ATOM 1449 O O . ASP A 1 186 ? 12.719 -2.822 8.141 1 96.25 186 ASP A O 1
ATOM 1453 N N . VAL A 1 187 ? 10.766 -3.703 7.605 1 98.19 187 VAL A N 1
ATOM 1454 C CA . VAL A 1 187 ? 11.25 -5.07 7.461 1 98.19 187 VAL A CA 1
ATOM 1455 C C . VAL A 1 187 ? 11.234 -5.473 5.988 1 98.19 187 VAL A C 1
ATOM 1457 O O . VAL A 1 187 ? 10.219 -5.324 5.309 1 98.19 187 VAL A O 1
ATOM 1460 N N . ASP A 1 188 ? 12.352 -5.977 5.477 1 97.81 188 ASP A N 1
ATOM 1461 C CA . ASP A 1 188 ? 12.492 -6.418 4.094 1 97.81 188 ASP A CA 1
ATOM 1462 C C . ASP A 1 188 ? 13.211 -7.762 4.02 1 97.81 188 ASP A C 1
ATOM 1464 O O . ASP A 1 188 ? 14.414 -7.844 4.27 1 97.81 188 ASP A O 1
ATOM 1468 N N . TYR A 1 189 ? 12.469 -8.852 3.699 1 98.62 189 TYR A N 1
ATOM 1469 C CA . TYR A 1 189 ? 13.031 -10.18 3.479 1 98.62 189 TYR A CA 1
ATOM 1470 C C . TYR A 1 189 ? 13.117 -10.492 1.991 1 98.62 189 TYR A C 1
ATOM 1472 O O . TYR A 1 189 ? 12.266 -10.062 1.208 1 98.62 189 TYR A O 1
ATOM 1480 N N . GLN A 1 190 ? 14.086 -11.25 1.64 1 98.25 190 GLN A N 1
ATOM 1481 C CA . GLN A 1 190 ? 14.195 -11.867 0.322 1 98.25 190 GLN A CA 1
ATOM 1482 C C . GLN A 1 190 ? 14.852 -13.242 0.411 1 98.25 190 GLN A C 1
ATOM 1484 O O . GLN A 1 190 ? 15.781 -13.438 1.2 1 98.25 190 GLN A O 1
ATOM 1489 N N . MET A 1 191 ? 14.398 -14.18 -0.365 1 98.5 191 MET A N 1
ATOM 1490 C CA . MET A 1 191 ? 14.977 -15.523 -0.325 1 98.5 191 MET A CA 1
ATOM 1491 C C . MET A 1 191 ? 14.93 -16.172 -1.702 1 98.5 191 MET A C 1
ATOM 1493 O O . MET A 1 191 ? 14.039 -15.883 -2.502 1 98.5 191 MET A O 1
ATOM 1497 N N . PHE A 1 192 ? 15.891 -17.047 -1.964 1 98.69 192 PHE A N 1
ATOM 1498 C CA . PHE A 1 192 ? 15.875 -17.906 -3.143 1 98.69 192 PHE A CA 1
ATOM 1499 C C . PHE A 1 192 ? 16.562 -19.234 -2.855 1 98.69 192 PHE A C 1
ATOM 1501 O O . PHE A 1 192 ? 17.359 -19.328 -1.928 1 98.69 192 PHE A O 1
ATOM 1508 N N . VAL A 1 193 ? 16.141 -20.266 -3.453 1 98.88 193 VAL A N 1
ATOM 1509 C CA . VAL A 1 193 ? 16.828 -21.547 -3.561 1 98.88 193 VAL A CA 1
ATOM 1510 C C . VAL A 1 193 ? 17.547 -21.641 -4.902 1 98.88 193 VAL A C 1
ATOM 1512 O O . VAL A 1 193 ? 16.906 -21.625 -5.961 1 98.88 193 VAL A O 1
ATOM 1515 N N . HIS A 1 194 ? 18.859 -21.703 -4.82 1 98.88 194 HIS A N 1
ATOM 1516 C CA . HIS A 1 194 ? 19.672 -21.453 -6.012 1 98.88 194 HIS A CA 1
ATOM 1517 C C . HIS A 1 194 ? 19.422 -22.516 -7.078 1 98.88 194 HIS A C 1
ATOM 1519 O O . HIS A 1 194 ? 19.578 -23.703 -6.824 1 98.88 194 HIS A O 1
ATOM 1525 N N . LYS A 1 195 ? 19.094 -22.094 -8.25 1 98.75 195 LYS A N 1
ATOM 1526 C CA . LYS A 1 195 ? 18.641 -23.016 -9.305 1 98.75 195 LYS A CA 1
ATOM 1527 C C . LYS A 1 195 ? 19.828 -23.672 -9.992 1 98.75 195 LYS A C 1
ATOM 1529 O O . LYS A 1 195 ? 19.719 -24.797 -10.477 1 98.75 195 LYS A O 1
ATOM 1534 N N . LEU A 1 196 ? 21.047 -23.062 -9.992 1 98.69 196 LEU A N 1
ATOM 1535 C CA . LEU A 1 196 ? 22.234 -23.594 -10.633 1 98.69 196 LEU A CA 1
ATOM 1536 C C . LEU A 1 196 ? 23.062 -24.422 -9.641 1 98.69 196 LEU A C 1
ATOM 1538 O O . LEU A 1 196 ? 23.5 -25.531 -9.953 1 98.69 196 LEU A O 1
ATOM 1542 N N . TYR A 1 197 ? 23.375 -23.812 -8.531 1 98.69 197 TYR A N 1
ATOM 1543 C CA . TYR A 1 197 ? 24.109 -24.484 -7.469 1 98.69 197 TYR A CA 1
ATOM 1544 C C . TYR A 1 197 ? 23.141 -25.141 -6.484 1 98.69 197 TYR A C 1
ATOM 1546 O O . TYR A 1 197 ? 22.828 -24.578 -5.438 1 98.69 197 TYR A O 1
ATOM 1554 N N . VAL A 1 198 ? 22.875 -26.391 -6.688 1 98.44 198 VAL A N 1
ATOM 1555 C CA . VAL A 1 198 ? 21.688 -27.047 -6.168 1 98.44 198 VAL A CA 1
ATOM 1556 C C . VAL A 1 198 ? 21.797 -27.188 -4.648 1 98.44 198 VAL A C 1
ATOM 1558 O O . VAL A 1 198 ? 20.797 -27.406 -3.967 1 98.44 198 VAL A O 1
ATOM 1561 N N . ASN A 1 199 ? 23.047 -26.984 -4.059 1 98.88 199 ASN A N 1
ATOM 1562 C CA . ASN A 1 199 ? 23.219 -27.156 -2.619 1 98.88 199 ASN A CA 1
ATOM 1563 C C . ASN A 1 199 ? 23.078 -25.844 -1.864 1 98.88 199 ASN A C 1
ATOM 1565 O O . ASN A 1 199 ? 23.172 -25.812 -0.637 1 98.88 199 ASN A O 1
ATOM 1569 N N . LYS A 1 200 ? 22.766 -24.734 -2.586 1 98.81 200 LYS A N 1
ATOM 1570 C CA . LYS A 1 200 ? 22.812 -23.422 -1.961 1 98.81 200 LYS A CA 1
ATOM 1571 C C . LYS A 1 200 ? 21.422 -22.781 -1.908 1 98.81 200 LYS A C 1
ATOM 1573 O O . LYS A 1 200 ? 20.625 -22.938 -2.836 1 98.81 200 LYS A O 1
ATOM 1578 N N . ALA A 1 201 ? 21.125 -22.078 -0.839 1 98.88 201 ALA A N 1
ATOM 1579 C CA . ALA A 1 201 ? 20.047 -21.109 -0.696 1 98.88 201 ALA A CA 1
ATOM 1580 C C . ALA A 1 201 ? 20.5 -19.922 0.141 1 98.88 201 ALA A C 1
ATOM 1582 O O . ALA A 1 201 ? 21.547 -19.953 0.779 1 98.88 201 ALA A O 1
ATOM 1583 N N . ALA A 1 202 ? 19.781 -18.844 0.036 1 98.81 202 ALA A N 1
ATOM 1584 C CA . ALA A 1 202 ? 20.156 -17.672 0.825 1 98.81 202 ALA A CA 1
ATOM 1585 C C . ALA A 1 202 ? 18.938 -16.844 1.22 1 98.81 202 ALA A C 1
ATOM 1587 O O . ALA A 1 202 ? 17.922 -16.828 0.5 1 98.81 202 ALA A O 1
ATOM 1588 N N . VAL A 1 203 ? 18.969 -16.234 2.377 1 98.81 203 VAL A N 1
ATOM 1589 C CA . VAL A 1 203 ? 17.953 -15.312 2.895 1 98.81 203 VAL A CA 1
ATOM 1590 C C . VAL A 1 203 ? 18.625 -13.984 3.264 1 98.81 203 VAL A C 1
ATOM 1592 O O . VAL A 1 203 ? 19.719 -13.969 3.832 1 98.81 203 VAL A O 1
ATOM 1595 N N . ARG A 1 204 ? 18.047 -12.883 2.865 1 98.56 204 ARG A N 1
ATOM 1596 C CA . ARG A 1 204 ? 18.469 -11.555 3.281 1 98.56 204 ARG A CA 1
ATOM 1597 C C . ARG A 1 204 ? 17.391 -10.859 4.102 1 98.56 204 ARG A C 1
ATOM 1599 O O . ARG A 1 204 ? 16.234 -10.812 3.693 1 98.56 204 ARG A O 1
ATOM 1606 N N . LEU A 1 205 ? 17.734 -10.398 5.258 1 98.69 205 LEU A N 1
ATOM 1607 C CA . LEU A 1 205 ? 16.906 -9.562 6.117 1 98.69 205 LEU A CA 1
ATOM 1608 C C . LEU A 1 205 ? 17.469 -8.148 6.215 1 98.69 205 LEU A C 1
ATOM 1610 O O . LEU A 1 205 ? 18.641 -7.969 6.547 1 98.69 205 LEU A O 1
ATOM 1614 N N . ARG A 1 206 ? 16.719 -7.168 5.84 1 97.88 206 ARG A N 1
ATOM 1615 C CA . ARG A 1 206 ? 17.078 -5.766 6.047 1 97.88 206 ARG A CA 1
ATOM 1616 C C . ARG A 1 206 ? 16.109 -5.098 7.02 1 97.88 206 ARG A C 1
ATOM 1618 O O . ARG A 1 206 ? 14.891 -5.156 6.836 1 97.88 206 ARG A O 1
ATOM 1625 N N . LEU A 1 207 ? 16.656 -4.477 8.078 1 97.75 207 LEU A N 1
ATOM 1626 C CA . LEU A 1 207 ? 15.891 -3.76 9.094 1 97.75 207 LEU A CA 1
ATOM 1627 C C . LEU A 1 207 ? 16.266 -2.283 9.125 1 97.75 207 LEU A C 1
ATOM 1629 O O . LEU A 1 207 ? 17.453 -1.942 9.133 1 97.75 207 LEU A O 1
ATOM 1633 N N . THR A 1 208 ? 15.273 -1.408 9.055 1 96.38 208 THR A N 1
ATOM 1634 C CA . THR A 1 208 ? 15.469 0.026 9.234 1 96.38 208 THR A CA 1
ATOM 1635 C C . THR A 1 208 ? 14.469 0.579 10.25 1 96.38 208 THR A C 1
ATOM 1637 O O . THR A 1 208 ? 13.266 0.612 9.992 1 96.38 208 THR A O 1
ATOM 1640 N N . ALA A 1 209 ? 14.977 1.001 11.406 1 95.94 209 ALA A N 1
ATOM 1641 C CA . ALA A 1 209 ? 14.117 1.568 12.438 1 95.94 209 ALA A CA 1
ATOM 1642 C C . ALA A 1 209 ? 14.016 3.084 12.297 1 95.94 209 ALA A C 1
ATOM 1644 O O . ALA A 1 209 ? 14.977 3.742 11.898 1 95.94 209 ALA A O 1
ATOM 1645 N N . THR A 1 210 ? 12.875 3.652 12.609 1 94.19 210 THR A N 1
ATOM 1646 C CA . THR A 1 210 ? 12.68 5.094 12.492 1 94.19 210 THR A CA 1
ATOM 1647 C C . THR A 1 210 ? 13.266 5.812 13.703 1 94.19 210 THR A C 1
ATOM 1649 O O . THR A 1 210 ? 13.438 7.035 13.688 1 94.19 210 THR A O 1
ATOM 1652 N N . ARG A 1 211 ? 13.523 5.172 14.781 1 94.56 211 ARG A N 1
ATOM 1653 C CA . ARG A 1 211 ? 14.234 5.598 15.977 1 94.56 211 ARG A CA 1
ATOM 1654 C C . ARG A 1 211 ? 15.273 4.562 16.391 1 94.56 211 ARG A C 1
ATOM 1656 O O . ARG A 1 211 ? 15.211 3.406 15.969 1 94.56 211 ARG A O 1
ATOM 1663 N N . ASP A 1 212 ? 16.297 4.957 17.188 1 93.69 212 ASP A N 1
ATOM 1664 C CA . ASP A 1 212 ? 17.266 3.979 17.672 1 93.69 212 ASP A CA 1
ATOM 1665 C C . ASP A 1 212 ? 16.562 2.82 18.391 1 93.69 212 ASP A C 1
ATOM 1667 O O . ASP A 1 212 ? 15.617 3.031 19.156 1 93.69 212 ASP A O 1
ATOM 1671 N N . LEU A 1 213 ? 16.938 1.599 18.016 1 95.31 213 LEU A N 1
ATOM 1672 C CA . LEU A 1 213 ? 16.297 0.408 18.578 1 95.31 213 LEU A CA 1
ATOM 1673 C C . LEU A 1 213 ? 17.281 -0.758 18.625 1 95.31 213 LEU A C 1
ATOM 1675 O O . LEU A 1 213 ? 18 -1.015 17.656 1 95.31 213 LEU A O 1
ATOM 1679 N N . ASN A 1 214 ? 17.375 -1.388 19.734 1 96 214 ASN A N 1
ATOM 1680 C CA . ASN A 1 214 ? 18.141 -2.629 19.828 1 96 214 ASN A CA 1
ATOM 1681 C C . ASN A 1 214 ? 17.281 -3.844 19.516 1 96 214 ASN A C 1
ATOM 1683 O O . ASN A 1 214 ? 16.172 -3.965 20.047 1 96 214 ASN A O 1
ATOM 1687 N N . VAL A 1 215 ? 17.75 -4.734 18.641 1 97.56 215 VAL A N 1
ATOM 1688 C CA . VAL A 1 215 ? 17.031 -5.961 18.328 1 97.56 215 VAL A CA 1
ATOM 1689 C C . VAL A 1 215 ? 17.953 -7.16 18.453 1 97.56 215 VAL A C 1
ATOM 1691 O O . VAL A 1 215 ? 19.172 -7 18.547 1 97.56 215 VAL A O 1
ATOM 1694 N N . THR A 1 216 ? 17.422 -8.328 18.562 1 97.56 216 THR A N 1
ATOM 1695 C CA . THR A 1 216 ? 18.141 -9.594 18.453 1 97.56 216 THR A CA 1
ATOM 1696 C C . THR A 1 216 ? 17.625 -10.414 17.266 1 97.56 216 THR A C 1
ATOM 1698 O O . THR A 1 216 ? 16.422 -10.664 17.172 1 97.56 216 THR A O 1
ATOM 1701 N N . VAL A 1 217 ? 18.469 -10.781 16.359 1 98.31 217 VAL A N 1
ATOM 1702 C CA . VAL A 1 217 ? 18.109 -11.625 15.227 1 98.31 217 VAL A CA 1
ATOM 1703 C C . VAL A 1 217 ? 18.469 -13.078 15.523 1 98.31 217 VAL A C 1
ATOM 1705 O O . VAL A 1 217 ? 19.578 -13.359 15.984 1 98.31 217 VAL A O 1
ATOM 1708 N N . TYR A 1 218 ? 17.578 -13.961 15.289 1 97.94 218 TYR A N 1
ATOM 1709 C CA . TYR A 1 218 ? 17.797 -15.383 15.508 1 97.94 218 TYR A CA 1
ATOM 1710 C C . TYR A 1 218 ? 17.891 -16.141 14.188 1 97.94 218 TYR A C 1
ATOM 1712 O O . TYR A 1 218 ? 16.953 -16.109 13.391 1 97.94 218 TYR A O 1
ATOM 1720 N N . ASP A 1 219 ? 19.016 -16.734 13.953 1 98.12 219 ASP A N 1
ATOM 1721 C CA . ASP A 1 219 ? 19.203 -17.688 12.867 1 98.12 219 ASP A CA 1
ATOM 1722 C C . ASP A 1 219 ? 18.797 -19.094 13.297 1 98.12 219 ASP A C 1
ATOM 1724 O O . ASP A 1 219 ? 19.469 -19.719 14.117 1 98.12 219 ASP A O 1
ATOM 1728 N N . VAL A 1 220 ? 17.703 -19.562 12.664 1 97.12 220 VAL A N 1
ATOM 1729 C CA . VAL A 1 220 ? 17.094 -20.781 13.203 1 97.12 220 VAL A CA 1
ATOM 1730 C C . VAL A 1 220 ? 17.156 -21.891 12.164 1 97.12 220 VAL A C 1
ATOM 1732 O O . VAL A 1 220 ? 16.828 -21.672 10.992 1 97.12 220 VAL A O 1
ATOM 1735 N N . LEU A 1 221 ? 17.594 -23.062 12.492 1 97.81 221 LEU A N 1
ATOM 1736 C CA . LEU A 1 221 ? 17.281 -24.344 11.867 1 97.81 221 LEU A CA 1
ATOM 1737 C C . LEU A 1 221 ? 16.25 -25.109 12.68 1 97.81 221 LEU A C 1
ATOM 1739 O O . LEU A 1 221 ? 16.578 -25.672 13.734 1 97.81 221 LEU A O 1
ATOM 1743 N N . ASP A 1 222 ? 15.062 -25.156 12.203 1 96.69 222 ASP A N 1
ATOM 1744 C CA . ASP A 1 222 ? 13.922 -25.625 12.992 1 96.69 222 ASP A CA 1
ATOM 1745 C C . ASP A 1 222 ? 13.672 -27.109 12.766 1 96.69 222 ASP A C 1
ATOM 1747 O O . ASP A 1 222 ? 13.148 -27.516 11.727 1 96.69 222 ASP A O 1
ATOM 1751 N N . GLY A 1 223 ? 13.891 -27.875 13.766 1 96.38 223 GLY A N 1
ATOM 1752 C CA . GLY A 1 223 ? 13.781 -29.328 13.703 1 96.38 223 GLY A CA 1
ATOM 1753 C C . GLY A 1 223 ? 12.352 -29.812 13.703 1 96.38 223 GLY A C 1
ATOM 1754 O O . GLY A 1 223 ? 12.086 -31 13.43 1 96.38 223 GLY A O 1
ATOM 1755 N N . ASP A 1 224 ? 11.367 -28.969 13.906 1 94.62 224 ASP A N 1
ATOM 1756 C CA . ASP A 1 224 ? 9.961 -29.375 13.789 1 94.62 224 ASP A CA 1
ATOM 1757 C C . ASP A 1 224 ? 9.625 -29.781 12.359 1 94.62 224 ASP A C 1
ATOM 1759 O O . ASP A 1 224 ? 8.672 -30.531 12.133 1 94.62 224 ASP A O 1
ATOM 1763 N N . CYS A 1 225 ? 10.391 -29.281 11.516 1 96.19 225 CYS A N 1
ATOM 1764 C CA . CYS A 1 225 ? 10.203 -29.594 10.102 1 96.19 225 CYS A CA 1
ATOM 1765 C C . CYS A 1 225 ? 10.781 -30.969 9.766 1 96.19 225 CYS A C 1
ATOM 1767 O O . CYS A 1 225 ? 10.406 -31.562 8.758 1 96.19 225 CYS A O 1
ATOM 1769 N N . ALA A 1 226 ? 11.633 -31.469 10.539 1 97.44 226 ALA A N 1
ATOM 1770 C CA . ALA A 1 226 ? 12.32 -32.75 10.305 1 97.44 226 ALA A CA 1
ATOM 1771 C C . ALA A 1 226 ? 11.461 -33.938 10.734 1 97.44 226 ALA A C 1
ATOM 1773 O O . ALA A 1 226 ? 11.906 -34.781 11.508 1 97.44 226 ALA A O 1
ATOM 1774 N N . VAL A 1 227 ? 10.289 -34.062 10.211 1 96.69 227 VAL A N 1
ATOM 1775 C CA . VAL A 1 227 ? 9.375 -35.156 10.477 1 96.69 227 VAL A CA 1
ATOM 1776 C C . VAL A 1 227 ? 9.867 -36.406 9.766 1 96.69 227 VAL A C 1
ATOM 1778 O O . VAL A 1 227 ? 10.484 -36.344 8.703 1 96.69 227 VAL A O 1
ATOM 1781 N N . ARG A 1 228 ? 9.656 -37.594 10.461 1 97.06 228 ARG A N 1
ATOM 1782 C CA . ARG A 1 228 ? 10.008 -38.906 9.93 1 97.06 228 ARG A CA 1
ATOM 1783 C C . ARG A 1 228 ? 11.516 -39.031 9.719 1 97.06 228 ARG A C 1
ATOM 1785 O O . ARG A 1 228 ? 11.961 -39.75 8.828 1 97.06 228 ARG A O 1
ATOM 1792 N N . SER A 1 229 ? 12.273 -38.312 10.359 1 96.88 229 SER A N 1
ATOM 1793 C CA . SER A 1 229 ? 13.727 -38.406 10.375 1 96.88 229 SER A CA 1
ATOM 1794 C C . SER A 1 229 ? 14.258 -38.531 11.797 1 96.88 229 SER A C 1
ATOM 1796 O O . SER A 1 229 ? 13.578 -38.188 12.758 1 96.88 229 SER A O 1
ATOM 1798 N N . ASP A 1 230 ? 15.438 -39.031 11.945 1 97.19 230 ASP A N 1
ATOM 1799 C CA . ASP A 1 230 ? 16.109 -39.188 13.234 1 97.19 230 ASP A CA 1
ATOM 1800 C C . ASP A 1 230 ? 17.281 -38.219 13.352 1 97.19 230 ASP A C 1
ATOM 1802 O O . ASP A 1 230 ? 18.016 -38 12.391 1 97.19 230 ASP A O 1
ATOM 1806 N N . PHE A 1 231 ? 17.453 -37.656 14.531 1 96.75 231 PHE A N 1
ATOM 1807 C CA . PHE A 1 231 ? 18.547 -36.719 14.812 1 96.75 231 PHE A CA 1
ATOM 1808 C C . PHE A 1 231 ? 19.891 -37.438 14.703 1 96.75 231 PHE A C 1
ATOM 1810 O O . PHE A 1 231 ? 20.047 -38.562 15.195 1 96.75 231 PHE A O 1
ATOM 1817 N N . VAL A 1 232 ? 20.812 -36.812 14.094 1 97.88 232 VAL A N 1
ATOM 1818 C CA . VAL A 1 232 ? 22.172 -37.344 13.977 1 97.88 232 VAL A CA 1
ATOM 1819 C C . VAL A 1 232 ? 23.125 -36.531 14.828 1 97.88 232 VAL A C 1
ATOM 1821 O O . VAL A 1 232 ? 23.766 -37.031 15.75 1 97.88 232 VAL A O 1
ATOM 1824 N N . ASP A 1 233 ? 23.234 -35.25 14.469 1 97.19 233 ASP A N 1
ATOM 1825 C CA . ASP A 1 233 ? 24.156 -34.375 15.172 1 97.19 233 ASP A CA 1
ATOM 1826 C C . ASP A 1 233 ? 23.859 -32.906 14.852 1 97.19 233 ASP A C 1
ATOM 1828 O O . ASP A 1 233 ? 23.047 -32.594 13.977 1 97.19 233 ASP A O 1
ATOM 1832 N N . LYS A 1 234 ? 24.344 -31.984 15.594 1 96.81 234 LYS A N 1
ATOM 1833 C CA . LYS A 1 234 ? 24.266 -30.547 15.367 1 96.81 234 LYS A CA 1
ATOM 1834 C C . LYS A 1 234 ? 25.422 -29.812 16.047 1 96.81 234 LYS A C 1
ATOM 1836 O O . LYS A 1 234 ? 26.031 -30.328 16.969 1 96.81 234 LYS A O 1
ATOM 1841 N N . LYS A 1 235 ? 25.703 -28.562 15.594 1 97.75 235 LYS A N 1
ATOM 1842 C CA . LYS A 1 235 ? 26.828 -27.859 16.219 1 97.75 235 LYS A CA 1
ATOM 1843 C C . LYS A 1 235 ? 26.734 -26.359 15.945 1 97.75 235 LYS A C 1
ATOM 1845 O O . LYS A 1 235 ? 26.344 -25.938 14.859 1 97.75 235 LYS A O 1
ATOM 1850 N N . PHE A 1 236 ? 27 -25.578 16.938 1 97.5 236 PHE A N 1
ATOM 1851 C CA . PHE A 1 236 ? 27.359 -24.172 16.844 1 97.5 236 PHE A CA 1
ATOM 1852 C C . PHE A 1 236 ? 28.859 -24 16.656 1 97.5 236 PHE A C 1
ATOM 1854 O O . PHE A 1 236 ? 29.641 -24.297 17.562 1 97.5 236 PHE A O 1
ATOM 1861 N N . GLU A 1 237 ? 29.281 -23.531 15.523 1 97.81 237 GLU A N 1
ATOM 1862 C CA . GLU A 1 237 ? 30.703 -23.359 15.266 1 97.81 237 GLU A CA 1
ATOM 1863 C C . GLU A 1 237 ? 31.234 -22.109 15.961 1 97.81 237 GLU A C 1
ATOM 1865 O O . GLU A 1 237 ? 30.672 -21.016 15.812 1 97.81 237 GLU A O 1
ATOM 1870 N N . GLU A 1 238 ? 32.312 -22.203 16.594 1 94.94 238 GLU A N 1
ATOM 1871 C CA . GLU A 1 238 ? 32.844 -21.078 17.359 1 94.94 238 GLU A CA 1
ATOM 1872 C C . GLU A 1 238 ? 33.625 -20.125 16.469 1 94.94 238 GLU A C 1
ATOM 1874 O O . GLU A 1 238 ? 33.594 -18.906 16.688 1 94.94 238 GLU A O 1
ATOM 1879 N N . ASP A 1 239 ? 34.219 -20.609 15.453 1 93.69 239 ASP A N 1
ATOM 1880 C CA . ASP A 1 239 ? 35.188 -19.828 14.68 1 93.69 239 ASP A CA 1
ATOM 1881 C C . ASP A 1 239 ? 34.5 -19.109 13.516 1 93.69 239 ASP A C 1
ATOM 1883 O O . ASP A 1 239 ? 35.031 -18.156 12.969 1 93.69 239 ASP A O 1
ATOM 1887 N N . THR A 1 240 ? 33.406 -19.562 13.07 1 96.25 240 THR A N 1
ATOM 1888 C CA . THR A 1 240 ? 32.594 -18.953 12.008 1 96.25 240 THR A CA 1
ATOM 1889 C C . THR A 1 240 ? 31.156 -18.766 12.445 1 96.25 240 THR A C 1
ATOM 1891 O O . THR A 1 240 ? 30.672 -19.484 13.312 1 96.25 240 THR A O 1
ATOM 1894 N N . PRO A 1 241 ? 30.547 -17.75 11.922 1 98 241 PRO A N 1
ATOM 1895 C CA . PRO A 1 241 ? 29.141 -17.578 12.297 1 98 241 PRO A CA 1
ATOM 1896 C C . PRO A 1 241 ? 28.234 -18.641 11.672 1 98 241 PRO A C 1
ATOM 1898 O O . PRO A 1 241 ? 27.281 -18.297 10.969 1 98 241 PRO A O 1
ATOM 1901 N N . THR A 1 242 ? 28.516 -19.891 12.008 1 98.56 242 THR A N 1
ATOM 1902 C CA . THR A 1 242 ? 27.906 -21.047 11.359 1 98.56 242 THR A CA 1
ATOM 1903 C C . THR A 1 242 ? 27.281 -21.984 12.398 1 98.56 242 THR A C 1
ATOM 1905 O O . THR A 1 242 ? 27.859 -22.203 13.469 1 98.56 242 THR A O 1
ATOM 1908 N N . ILE A 1 243 ? 26.094 -22.406 12.125 1 98.44 243 ILE A N 1
ATOM 1909 C CA . ILE A 1 243 ? 25.484 -23.547 12.828 1 98.44 243 ILE A CA 1
ATOM 1910 C C . ILE A 1 243 ? 25.125 -24.625 11.828 1 98.44 243 ILE A C 1
ATOM 1912 O O . ILE A 1 243 ? 25.016 -24.375 10.625 1 98.44 243 ILE A O 1
ATOM 1916 N N . TRP A 1 244 ? 24.984 -25.844 12.25 1 98.5 244 TRP A N 1
ATOM 1917 C CA . TRP A 1 244 ? 24.5 -26.891 11.367 1 98.5 244 TRP A CA 1
ATOM 1918 C C . TRP A 1 244 ? 23.766 -27.969 12.164 1 98.5 244 TRP A C 1
ATOM 1920 O O . TRP A 1 244 ? 23.891 -28.047 13.391 1 98.5 244 TRP A O 1
ATOM 1930 N N . SER A 1 245 ? 22.906 -28.688 11.508 1 98.12 245 SER A N 1
ATOM 1931 C CA . SER A 1 245 ? 22.125 -29.812 12.023 1 98.12 245 SER A CA 1
ATOM 1932 C C . SER A 1 245 ? 22.047 -30.938 11 1 98.12 245 SER A C 1
ATOM 1934 O O . SER A 1 245 ? 21.984 -30.688 9.797 1 98.12 245 SER A O 1
ATOM 1936 N N . ALA A 1 246 ? 22.062 -32.188 11.484 1 98.5 246 ALA A N 1
ATOM 1937 C CA . ALA A 1 246 ? 22.016 -33.344 10.609 1 98.5 246 ALA A CA 1
ATOM 1938 C C . ALA A 1 246 ? 20.953 -34.344 11.07 1 98.5 246 ALA A C 1
ATOM 1940 O O . ALA A 1 246 ? 20.75 -34.531 12.273 1 98.5 246 ALA A O 1
ATOM 1941 N N . VAL A 1 247 ? 20.312 -34.938 10.117 1 98.56 247 VAL A N 1
ATOM 1942 C CA . VAL A 1 247 ? 19.297 -35.938 10.383 1 98.56 247 VAL A CA 1
ATOM 1943 C C . VAL A 1 247 ? 19.453 -37.094 9.414 1 98.56 247 VAL A C 1
ATOM 1945 O O . VAL A 1 247 ? 20.156 -36.969 8.406 1 98.56 247 VAL A O 1
ATOM 1948 N N . SER A 1 248 ? 18.875 -38.219 9.742 1 98.44 248 SER A N 1
ATOM 1949 C CA . SER A 1 248 ? 18.734 -39.375 8.891 1 98.44 248 SER A CA 1
ATOM 1950 C C . SER A 1 248 ? 17.281 -39.75 8.695 1 98.44 248 SER A C 1
ATOM 1952 O O . SER A 1 248 ? 16.484 -39.656 9.633 1 98.44 248 SER A O 1
ATOM 1954 N N . PRO A 1 249 ? 16.922 -40.188 7.418 1 97.94 249 PRO A N 1
ATOM 1955 C CA . PRO A 1 249 ? 15.539 -40.656 7.312 1 97.94 249 PRO A CA 1
ATOM 1956 C C . PRO A 1 249 ? 15.258 -41.875 8.188 1 97.94 249 PRO A C 1
ATOM 1958 O O . PRO A 1 249 ? 16.109 -42.75 8.32 1 97.94 249 PRO A O 1
ATOM 1961 N N . GLY A 1 250 ? 14.133 -41.906 8.773 1 97.12 250 GLY A N 1
ATOM 1962 C CA . GLY A 1 250 ? 13.781 -42.938 9.742 1 97.12 250 GLY A CA 1
ATOM 1963 C C . GLY A 1 250 ? 14.086 -44.344 9.258 1 97.12 250 GLY A C 1
ATOM 1964 O O . GLY A 1 250 ? 13.68 -44.719 8.164 1 97.12 250 GLY A O 1
ATOM 1965 N N . ASN A 1 251 ? 14.789 -45.062 9.984 1 96.19 251 ASN A N 1
ATOM 1966 C CA . ASN A 1 251 ? 15.109 -46.469 9.766 1 96.19 251 ASN A CA 1
ATOM 1967 C C . ASN A 1 251 ? 16.094 -46.656 8.609 1 96.19 251 ASN A C 1
ATOM 1969 O O . ASN A 1 251 ? 16.234 -47.75 8.086 1 96.19 251 ASN A O 1
ATOM 1973 N N . ILE A 1 252 ? 16.609 -45.625 8.062 1 97 252 ILE A N 1
ATOM 1974 C CA . ILE A 1 252 ? 17.656 -45.656 7.055 1 97 252 ILE A CA 1
ATOM 1975 C C . ILE A 1 252 ? 18.953 -45.094 7.641 1 97 252 ILE A C 1
ATOM 1977 O O . ILE A 1 252 ? 19.188 -43.875 7.574 1 97 252 ILE A O 1
ATOM 1981 N N . THR A 1 253 ? 19.812 -45.844 8.109 1 92.81 253 THR A N 1
ATOM 1982 C CA . THR A 1 253 ? 20.891 -45.406 8.984 1 92.81 253 THR A CA 1
ATOM 1983 C C . THR A 1 253 ? 22.109 -45 8.172 1 92.81 253 THR A C 1
ATOM 1985 O O . THR A 1 253 ? 22.984 -44.281 8.672 1 92.81 253 THR A O 1
ATOM 1988 N N . ASP A 1 254 ? 22.219 -45.406 6.973 1 95.19 254 ASP A N 1
ATOM 1989 C CA . ASP A 1 254 ? 23.422 -45.125 6.188 1 95.19 254 ASP A CA 1
ATOM 1990 C C . ASP A 1 254 ? 23.234 -43.875 5.352 1 95.19 254 ASP A C 1
ATOM 1992 O O . ASP A 1 254 ? 24.094 -43.531 4.531 1 95.19 254 ASP A O 1
ATOM 1996 N N . VAL A 1 255 ? 22.141 -43.188 5.418 1 97.94 255 VAL A N 1
ATOM 1997 C CA . VAL A 1 255 ? 21.859 -41.938 4.723 1 97.94 255 VAL A CA 1
ATOM 1998 C C . VAL A 1 255 ? 21.734 -40.812 5.738 1 97.94 255 VAL A C 1
ATOM 2000 O O . VAL A 1 255 ? 21.016 -40.938 6.727 1 97.94 255 VAL A O 1
ATOM 2003 N N . LYS A 1 256 ? 22.484 -39.75 5.5 1 98.5 256 LYS A N 1
ATOM 2004 C CA . LYS A 1 256 ? 22.422 -38.562 6.332 1 98.5 256 LYS A CA 1
ATOM 2005 C C . LYS A 1 256 ? 22.25 -37.312 5.48 1 98.5 256 LYS A C 1
ATOM 2007 O O . LYS A 1 256 ? 22.75 -37.25 4.352 1 98.5 256 LYS A O 1
ATOM 2012 N N . ALA A 1 257 ? 21.5 -36.375 6 1 98.81 257 ALA A N 1
ATOM 2013 C CA . ALA A 1 257 ? 21.375 -35.062 5.422 1 98.81 257 ALA A CA 1
ATOM 2014 C C . ALA A 1 257 ? 21.938 -34 6.371 1 98.81 257 ALA A C 1
ATOM 2016 O O . ALA A 1 257 ? 21.734 -34.062 7.582 1 98.81 257 ALA A O 1
ATOM 2017 N N . TYR A 1 258 ? 22.719 -33.062 5.82 1 98.88 258 TYR A N 1
ATOM 2018 C CA . TYR A 1 258 ? 23.281 -31.953 6.574 1 98.88 258 TYR A CA 1
ATOM 2019 C C . TYR A 1 258 ? 22.719 -30.625 6.09 1 98.88 258 TYR A C 1
ATOM 2021 O O . TYR A 1 258 ? 22.547 -30.406 4.887 1 98.88 258 TYR A O 1
ATOM 2029 N N . VAL A 1 259 ? 22.297 -29.766 7.027 1 98.88 259 VAL A N 1
ATOM 2030 C CA . VAL A 1 259 ? 21.859 -28.391 6.773 1 98.88 259 VAL A CA 1
ATOM 2031 C C . VAL A 1 259 ? 22.781 -27.406 7.508 1 98.88 259 VAL A C 1
ATOM 2033 O O . VAL A 1 259 ? 22.891 -27.453 8.734 1 98.88 259 VAL A O 1
ATOM 2036 N N . TYR A 1 260 ? 23.469 -26.562 6.754 1 98.88 260 TYR A N 1
ATOM 2037 C CA . TYR A 1 260 ? 24.359 -25.562 7.297 1 98.88 260 TYR A CA 1
ATOM 2038 C C . TYR A 1 260 ? 23.781 -24.156 7.109 1 98.88 260 TYR A C 1
ATOM 2040 O O . TYR A 1 260 ? 23.078 -23.891 6.129 1 98.88 260 TYR A O 1
ATOM 2048 N N . SER A 1 261 ? 24 -23.297 8.031 1 98.88 261 SER A N 1
ATOM 2049 C CA . SER A 1 261 ? 23.688 -21.875 7.945 1 98.88 261 SER A CA 1
ATOM 2050 C C . SER A 1 261 ? 24.875 -21.016 8.375 1 98.88 261 SER A C 1
ATOM 2052 O O . SER A 1 261 ? 25.391 -21.172 9.484 1 98.88 261 SER A O 1
ATOM 2054 N N . THR A 1 262 ? 25.359 -20.156 7.531 1 98.88 262 THR A N 1
ATOM 2055 C CA . THR A 1 262 ? 26.406 -19.188 7.84 1 98.88 262 THR A CA 1
ATOM 2056 C C . THR A 1 262 ? 25.859 -17.766 7.707 1 98.88 262 THR A C 1
ATOM 2058 O O . THR A 1 262 ? 25.297 -17.406 6.672 1 98.88 262 THR A O 1
ATOM 2061 N N . LEU A 1 263 ? 26.031 -16.953 8.758 1 98.56 263 LEU A N 1
ATOM 2062 C CA . LEU A 1 263 ? 25.516 -15.586 8.758 1 98.56 263 LEU A CA 1
ATOM 2063 C C . LEU A 1 263 ? 26.531 -14.641 8.109 1 98.56 263 LEU A C 1
ATOM 2065 O O . LEU A 1 263 ? 27.734 -14.883 8.156 1 98.56 263 LEU A O 1
ATOM 2069 N N . GLY A 1 264 ? 25.984 -13.68 7.398 1 97.38 264 GLY A N 1
ATOM 2070 C CA . GLY A 1 264 ? 26.672 -12.469 6.984 1 97.38 264 GLY A CA 1
ATOM 2071 C C . GLY A 1 264 ? 25.953 -11.195 7.398 1 97.38 264 GLY A C 1
ATOM 2072 O O . GLY A 1 264 ? 24.828 -11.25 7.883 1 97.38 264 GLY A O 1
ATOM 2073 N N . GLY A 1 265 ? 26.656 -10.039 7.27 1 93.56 265 GLY A N 1
ATOM 2074 C CA . GLY A 1 265 ? 26.016 -8.781 7.641 1 93.56 265 GLY A CA 1
ATOM 2075 C C . GLY A 1 265 ? 26.703 -7.566 7.066 1 93.56 265 GLY A C 1
ATOM 2076 O O . GLY A 1 265 ? 27.844 -7.66 6.582 1 93.56 265 GLY A O 1
ATOM 2077 N N . SER A 1 266 ? 25.938 -6.465 7.062 1 90.12 266 SER A N 1
ATOM 2078 C CA . SER A 1 266 ? 26.5 -5.18 6.684 1 90.12 266 SER A CA 1
ATOM 2079 C C . SER A 1 266 ? 27.562 -4.73 7.68 1 90.12 266 SER A C 1
ATOM 2081 O O . SER A 1 266 ? 27.766 -5.371 8.719 1 90.12 266 SER A O 1
ATOM 2083 N N . ASP A 1 267 ? 28.219 -3.619 7.375 1 85.25 267 ASP A N 1
ATOM 2084 C CA . ASP A 1 267 ? 29.406 -3.152 8.094 1 85.25 267 ASP A CA 1
ATOM 2085 C C . ASP A 1 267 ? 29.062 -2.832 9.547 1 85.25 267 ASP A C 1
ATOM 2087 O O . ASP A 1 267 ? 29.922 -2.932 10.422 1 85.25 267 ASP A O 1
ATOM 2091 N N . TRP A 1 268 ? 27.906 -2.604 9.828 1 87.19 268 TRP A N 1
ATOM 2092 C CA . TRP A 1 268 ? 27.562 -2.154 11.18 1 87.19 268 TRP A CA 1
ATOM 2093 C C . TRP A 1 268 ? 27.125 -3.326 12.047 1 87.19 268 TRP A C 1
ATOM 2095 O O . TRP A 1 268 ? 26.766 -3.141 13.211 1 87.19 268 TRP A O 1
ATOM 2105 N N . VAL A 1 269 ? 27.141 -4.488 11.523 1 94.75 269 VAL A N 1
ATOM 2106 C CA . VAL A 1 269 ? 26.766 -5.684 12.266 1 94.75 269 VAL A CA 1
ATOM 2107 C C . VAL A 1 269 ? 28 -6.383 12.805 1 94.75 269 VAL A C 1
ATOM 2109 O O . VAL A 1 269 ? 28.922 -6.691 12.055 1 94.75 269 VAL A O 1
ATOM 2112 N N . ASN A 1 270 ? 28.078 -6.625 14.117 1 96 270 ASN A N 1
ATOM 2113 C CA . ASN A 1 270 ? 29.188 -7.344 14.75 1 96 270 ASN A CA 1
ATOM 2114 C C . ASN A 1 270 ? 28.875 -8.836 14.875 1 96 270 ASN A C 1
ATOM 2116 O O . ASN A 1 270 ? 28.344 -9.281 15.891 1 96 270 ASN A O 1
ATOM 2120 N N . LEU A 1 271 ? 29.359 -9.625 13.984 1 95.88 271 LEU A N 1
ATOM 2121 C CA . LEU A 1 271 ? 29.062 -11.055 13.938 1 95.88 271 LEU A CA 1
ATOM 2122 C C . LEU A 1 271 ? 29.734 -11.789 15.094 1 95.88 271 LEU A C 1
ATOM 2124 O O . LEU A 1 271 ? 29.359 -12.914 15.43 1 95.88 271 LEU A O 1
ATOM 2128 N N . THR A 1 272 ? 30.703 -11.156 15.68 1 94.12 272 THR A N 1
ATOM 2129 C CA . THR A 1 272 ? 31.406 -11.812 16.766 1 94.12 272 THR A CA 1
ATOM 2130 C C . THR A 1 272 ? 30.562 -11.781 18.047 1 94.12 272 THR A C 1
ATOM 2132 O O . THR A 1 272 ? 30.844 -12.516 19 1 94.12 272 THR A O 1
ATOM 2135 N N . SER A 1 273 ? 29.531 -10.969 18.016 1 95.56 273 SER A N 1
ATOM 2136 C CA . SER A 1 273 ? 28.672 -10.867 19.188 1 95.56 273 SER A CA 1
ATOM 2137 C C . SER A 1 273 ? 27.625 -11.969 19.203 1 95.56 273 SER A C 1
ATOM 2139 O O . SER A 1 273 ? 26.812 -12.047 20.125 1 95.56 273 SER A O 1
ATOM 2141 N N . ARG A 1 274 ? 27.672 -12.859 18.203 1 96.12 274 ARG A N 1
ATOM 2142 C CA . ARG A 1 274 ? 26.688 -13.93 18.141 1 96.12 274 ARG A CA 1
ATOM 2143 C C . ARG A 1 274 ? 26.828 -14.883 19.312 1 96.12 274 ARG A C 1
ATOM 2145 O O . ARG A 1 274 ? 27.906 -14.992 19.906 1 96.12 274 ARG A O 1
ATOM 2152 N N . SER A 1 275 ? 25.719 -15.57 19.703 1 95.62 275 SER A N 1
ATOM 2153 C CA . SER A 1 275 ? 25.719 -16.547 20.797 1 95.62 275 SER A CA 1
ATOM 2154 C C . SER A 1 275 ? 24.844 -17.75 20.469 1 95.62 275 SER A C 1
ATOM 2156 O O . SER A 1 275 ? 23.906 -17.641 19.672 1 95.62 275 SER A O 1
ATOM 2158 N N . ARG A 1 276 ? 25.25 -18.781 21.031 1 94.31 276 ARG A N 1
ATOM 2159 C CA . ARG A 1 276 ? 24.406 -19.969 20.938 1 94.31 276 ARG A CA 1
ATOM 2160 C C . ARG A 1 276 ? 23.094 -19.766 21.688 1 94.31 276 ARG A C 1
ATOM 2162 O O . ARG A 1 276 ? 23.094 -19.203 22.797 1 94.31 276 ARG A O 1
ATOM 2169 N N . VAL A 1 277 ? 22.078 -20.078 21.109 1 92.75 277 VAL A N 1
ATOM 2170 C CA . VAL A 1 277 ? 20.781 -19.984 21.766 1 92.75 277 VAL A CA 1
ATOM 2171 C C . VAL A 1 277 ? 20.516 -21.25 22.578 1 92.75 277 VAL A C 1
ATOM 2173 O O . VAL A 1 277 ? 20.703 -22.375 22.078 1 92.75 277 VAL A O 1
ATOM 2176 N N . ALA A 1 278 ? 20.078 -21 23.828 1 81.44 278 ALA A N 1
ATOM 2177 C CA . ALA A 1 278 ? 19.812 -22.141 24.719 1 81.44 278 ALA A CA 1
ATOM 2178 C C . ALA A 1 278 ? 18.672 -23 24.172 1 81.44 278 ALA A C 1
ATOM 2180 O O . ALA A 1 278 ? 17.812 -22.516 23.453 1 81.44 278 ALA A O 1
ATOM 2181 N N . GLU A 1 279 ? 18.797 -24.156 24.609 1 74.38 279 GLU A N 1
ATOM 2182 C CA . GLU A 1 279 ? 17.75 -25.094 24.219 1 74.38 279 GLU A CA 1
ATOM 2183 C C . GLU A 1 279 ? 16.391 -24.672 24.781 1 74.38 279 GLU A C 1
ATOM 2185 O O . GLU A 1 279 ? 16.312 -24.078 25.859 1 74.38 279 GLU A O 1
ATOM 2190 N N . GLY A 1 280 ? 15.273 -24.672 24.078 1 66.88 280 GLY A N 1
ATOM 2191 C CA . GLY A 1 280 ? 13.945 -24.359 24.594 1 66.88 280 GLY A CA 1
ATOM 2192 C C . GLY A 1 280 ? 13.273 -23.219 23.828 1 66.88 280 GLY A C 1
ATOM 2193 O O . GLY A 1 280 ? 12.047 -23.219 23.688 1 66.88 280 GLY A O 1
ATOM 2194 N N . ILE A 1 281 ? 14.078 -22.203 23.469 1 70.69 281 ILE A N 1
ATOM 2195 C CA . ILE A 1 281 ? 13.438 -21.078 22.781 1 70.69 281 ILE A CA 1
ATOM 2196 C C . ILE A 1 281 ? 12.844 -21.547 21.453 1 70.69 281 ILE A C 1
ATOM 2198 O O . ILE A 1 281 ? 11.703 -21.219 21.141 1 70.69 281 ILE A O 1
ATOM 2202 N N . PHE A 1 282 ? 13.594 -22.234 20.766 1 75.06 282 PHE A N 1
ATOM 2203 C CA . PHE A 1 282 ? 13.141 -22.812 19.516 1 75.06 282 PHE A CA 1
ATOM 2204 C C . PHE A 1 282 ? 13.109 -24.328 19.609 1 75.06 282 PHE A C 1
ATOM 2206 O O . PHE A 1 282 ? 13.898 -25.016 18.953 1 75.06 282 PHE A O 1
ATOM 2213 N N . SER A 1 283 ? 12.492 -24.875 20.891 1 66.12 283 SER A N 1
ATOM 2214 C CA . SER A 1 283 ? 12.508 -26.312 21.203 1 66.12 283 SER A CA 1
ATOM 2215 C C . SER A 1 283 ? 11.344 -27.016 20.516 1 66.12 283 SER A C 1
ATOM 2217 O O . SER A 1 283 ? 10.227 -26.516 20.484 1 66.12 283 SER A O 1
ATOM 2219 N N . GLY A 1 284 ? 11.633 -27.672 19.297 1 65.62 284 GLY A N 1
ATOM 2220 C CA . GLY A 1 284 ? 10.625 -28.516 18.656 1 65.62 284 GLY A CA 1
ATOM 2221 C C . GLY A 1 284 ? 11.219 -29.562 17.75 1 65.62 284 GLY A C 1
ATOM 2222 O O . GLY A 1 284 ? 12.43 -29.578 17.5 1 65.62 284 GLY A O 1
ATOM 2223 N N . GLY A 1 285 ? 10.609 -30.5 17.672 1 68.56 285 GLY A N 1
ATOM 2224 C CA . GLY A 1 285 ? 10.859 -31.531 16.656 1 68.56 285 GLY A CA 1
ATOM 2225 C C . GLY A 1 285 ? 11.609 -32.719 17.219 1 68.56 285 GLY A C 1
ATOM 2226 O O . GLY A 1 285 ? 11.352 -33.156 18.344 1 68.56 285 GLY A O 1
ATOM 2227 N N . ASN A 1 286 ? 12.5 -33.281 16.547 1 83.75 286 ASN A N 1
ATOM 2228 C CA . ASN A 1 286 ? 13.195 -34.531 16.828 1 83.75 286 ASN A CA 1
ATOM 2229 C C . ASN A 1 286 ? 14.562 -34.281 17.453 1 83.75 286 ASN A C 1
ATOM 2231 O O . ASN A 1 286 ? 15.477 -35.094 17.297 1 83.75 286 ASN A O 1
ATOM 2235 N N . GLY A 1 287 ? 14.742 -33.031 18.109 1 90.88 287 GLY A N 1
ATOM 2236 C CA . GLY A 1 287 ? 16.016 -32.688 18.734 1 90.88 287 GLY A CA 1
ATOM 2237 C C . GLY A 1 287 ? 17 -32.031 17.797 1 90.88 287 GLY A C 1
ATOM 2238 O O . GLY A 1 287 ? 18.062 -31.594 18.219 1 90.88 287 GLY A O 1
ATOM 2239 N N . SER A 1 288 ? 16.656 -31.812 16.531 1 94.88 288 SER A N 1
ATOM 2240 C CA . SER A 1 288 ? 17.594 -31.328 15.531 1 94.88 288 SER A CA 1
ATOM 2241 C C . SER A 1 288 ? 17.547 -29.812 15.43 1 94.88 288 SER A C 1
ATOM 2243 O O . SER A 1 288 ? 18.297 -29.219 14.648 1 94.88 288 SER A O 1
ATOM 2245 N N . SER A 1 289 ? 16.703 -29.156 16.219 1 96 289 SER A N 1
ATOM 2246 C CA . SER A 1 289 ? 16.641 -27.703 16.188 1 96 289 SER A CA 1
ATOM 2247 C C . SER A 1 289 ? 17.922 -27.078 16.75 1 96 289 SER A C 1
ATOM 2249 O O . SER A 1 289 ? 18.484 -27.578 17.719 1 96 289 SER A O 1
ATOM 2251 N N . ILE A 1 290 ? 18.406 -26.078 16.156 1 96.56 290 ILE A N 1
ATOM 2252 C CA . ILE A 1 290 ? 19.531 -25.281 16.656 1 96.56 290 ILE A CA 1
ATOM 2253 C C . ILE A 1 290 ? 19.391 -23.844 16.172 1 96.56 290 ILE A C 1
ATOM 2255 O O . ILE A 1 290 ? 18.75 -23.578 15.164 1 96.56 290 ILE A O 1
ATOM 2259 N N . ALA A 1 291 ? 19.859 -22.906 16.938 1 97.12 291 ALA A N 1
ATOM 2260 C CA . ALA A 1 291 ? 19.812 -21.5 16.562 1 97.12 291 ALA A CA 1
ATOM 2261 C C . ALA A 1 291 ? 21.016 -20.75 17.094 1 97.12 291 ALA A C 1
ATOM 2263 O O . ALA A 1 291 ? 21.656 -21.188 18.047 1 97.12 291 ALA A O 1
ATOM 2264 N N . GLN A 1 292 ? 21.375 -19.719 16.484 1 97.31 292 GLN A N 1
ATOM 2265 C CA . GLN A 1 292 ? 22.312 -18.719 17.016 1 97.31 292 GLN A CA 1
ATOM 2266 C C . GLN A 1 292 ? 21.672 -17.328 17.016 1 97.31 292 GLN A C 1
ATOM 2268 O O . GLN A 1 292 ? 20.828 -17.016 16.172 1 97.31 292 GLN A O 1
ATOM 2273 N N . SER A 1 293 ? 21.938 -16.562 18 1 97.06 293 SER A N 1
ATOM 2274 C CA . SER A 1 293 ? 21.391 -15.219 18.141 1 97.06 293 SER A CA 1
ATOM 2275 C C . SER A 1 293 ? 22.453 -14.164 17.859 1 97.06 293 SER A C 1
ATOM 2277 O O . SER A 1 293 ? 23.625 -14.383 18.125 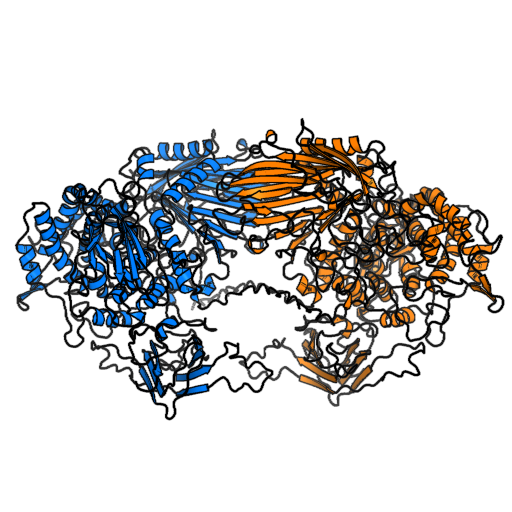1 97.06 293 SER A O 1
ATOM 2279 N N . LEU A 1 294 ? 22.062 -13.023 17.344 1 98 294 LEU A N 1
ATOM 2280 C CA . LEU A 1 294 ? 22.906 -11.898 17 1 98 294 LEU A CA 1
ATOM 2281 C C . LEU A 1 294 ? 22.281 -10.578 17.438 1 98 294 LEU A C 1
ATOM 2283 O O . LEU A 1 294 ? 21.312 -10.117 16.844 1 98 294 LEU A O 1
ATOM 2287 N N . PRO A 1 295 ? 22.812 -9.953 18.531 1 97.44 295 PRO A N 1
ATOM 2288 C CA . PRO A 1 295 ? 22.359 -8.602 18.859 1 97.44 295 PRO A CA 1
ATOM 2289 C C . PRO A 1 295 ? 22.734 -7.574 17.797 1 97.44 295 PRO A C 1
ATOM 2291 O O . PRO A 1 295 ? 23.875 -7.578 17.297 1 97.44 295 PRO A O 1
ATOM 2294 N N . VAL A 1 296 ? 21.797 -6.738 17.422 1 97.56 296 VAL A N 1
ATOM 2295 C CA . VAL A 1 296 ? 22 -5.738 16.375 1 97.56 296 VAL A CA 1
ATOM 2296 C C . VAL A 1 296 ? 21.453 -4.391 16.844 1 97.56 296 VAL A C 1
ATOM 2298 O O . VAL A 1 296 ? 20.312 -4.297 17.297 1 97.56 296 VAL A O 1
ATOM 2301 N N . GLU A 1 297 ? 22.281 -3.395 16.797 1 96.12 297 GLU A N 1
ATOM 2302 C CA . GLU A 1 297 ? 21.844 -2.025 17.047 1 96.12 297 GLU A CA 1
ATOM 2303 C C . GLU A 1 297 ? 21.359 -1.354 15.773 1 96.12 297 GLU A C 1
ATOM 2305 O O . GLU A 1 297 ? 22.109 -1.2 14.812 1 96.12 297 GLU A O 1
ATOM 2310 N N . LEU A 1 298 ? 20.078 -1.006 15.797 1 96.06 298 LEU A N 1
ATOM 2311 C CA . LEU A 1 298 ? 19.516 -0.25 14.68 1 96.06 298 LEU A CA 1
ATOM 2312 C C . LEU A 1 298 ? 19.547 1.247 14.969 1 96.06 298 LEU A C 1
ATOM 2314 O O . LEU A 1 298 ? 18.828 1.732 15.844 1 96.06 298 LEU A O 1
ATOM 2318 N N . VAL A 1 299 ? 20.422 1.923 14.266 1 94.44 299 VAL A N 1
ATOM 2319 C CA . VAL A 1 299 ? 20.438 3.381 14.328 1 94.44 299 VAL A CA 1
ATOM 2320 C C . VAL A 1 299 ? 19.344 3.953 13.438 1 94.44 299 VAL A C 1
ATOM 2322 O O . VAL A 1 299 ? 19.094 3.447 12.336 1 94.44 299 VAL A O 1
ATOM 2325 N N . ALA A 1 300 ? 18.703 4.973 13.883 1 93.81 300 ALA A N 1
ATOM 2326 C CA . ALA A 1 300 ? 17.531 5.527 13.219 1 93.81 300 ALA A CA 1
ATOM 2327 C C . ALA A 1 300 ? 17.781 5.746 11.727 1 93.81 300 ALA A C 1
ATOM 2329 O O . ALA A 1 300 ? 18.766 6.402 11.352 1 93.81 300 ALA A O 1
ATOM 2330 N N . PHE A 1 301 ? 16.953 5.086 10.828 1 91.94 301 PHE A N 1
ATOM 2331 C CA . PHE A 1 301 ? 16.797 5.238 9.391 1 91.94 301 PHE A CA 1
ATOM 2332 C C . PHE A 1 301 ? 17.984 4.621 8.648 1 91.94 301 PHE A C 1
ATOM 2334 O O . PHE A 1 301 ? 18.047 4.684 7.422 1 91.94 301 PHE A O 1
ATOM 2341 N N . ARG A 1 302 ? 18.906 4.027 9.367 1 92.19 302 ARG A N 1
ATOM 2342 C CA . ARG A 1 302 ? 20.016 3.342 8.711 1 92.19 302 ARG A CA 1
ATOM 2343 C C . ARG A 1 302 ? 19.672 1.887 8.422 1 92.19 302 ARG A C 1
ATOM 2345 O O . ARG A 1 302 ? 19.484 1.09 9.344 1 92.19 302 ARG A O 1
ATOM 2352 N N . PRO A 1 303 ? 19.594 1.499 7.109 1 94.12 303 PRO A N 1
ATOM 2353 C CA . PRO A 1 303 ? 19.328 0.09 6.809 1 94.12 303 PRO A CA 1
ATOM 2354 C C . PRO A 1 303 ? 20.453 -0.836 7.301 1 94.12 303 PRO A C 1
ATOM 2356 O O . PRO A 1 303 ? 21.625 -0.548 7.098 1 94.12 303 PRO A O 1
ATOM 2359 N N . THR A 1 304 ? 20.109 -1.858 7.992 1 96.75 304 THR A N 1
ATOM 2360 C CA . THR A 1 304 ? 21.031 -2.879 8.484 1 96.75 304 THR A CA 1
ATOM 2361 C C . THR A 1 304 ? 20.656 -4.25 7.926 1 96.75 304 THR A C 1
ATOM 2363 O O . THR A 1 304 ? 19.531 -4.719 8.102 1 96.75 304 THR A O 1
ATOM 2366 N N . GLU A 1 305 ? 21.625 -4.906 7.262 1 97.38 305 GLU A N 1
ATOM 2367 C CA . GLU A 1 305 ? 21.344 -6.172 6.586 1 97.38 305 GLU A CA 1
ATOM 2368 C C . GLU A 1 305 ? 22 -7.34 7.316 1 97.38 305 GLU A C 1
ATOM 2370 O O . GLU A 1 305 ? 23.141 -7.234 7.773 1 97.38 305 GLU A O 1
ATOM 2375 N N . ILE A 1 306 ? 21.297 -8.375 7.488 1 98.44 306 ILE A N 1
ATOM 2376 C CA . ILE A 1 306 ? 21.781 -9.68 7.926 1 98.44 306 ILE A CA 1
ATOM 2377 C C . ILE A 1 306 ? 21.453 -10.734 6.867 1 98.44 306 ILE A C 1
ATOM 2379 O O . ILE A 1 306 ? 20.328 -10.797 6.363 1 98.44 306 ILE A O 1
ATOM 2383 N N . THR A 1 307 ? 22.453 -11.516 6.469 1 98.5 307 THR A N 1
ATOM 2384 C CA . THR A 1 307 ? 22.25 -12.539 5.449 1 98.5 307 THR A CA 1
ATOM 2385 C C . THR A 1 307 ? 22.531 -13.93 6.02 1 98.5 307 THR A C 1
ATOM 2387 O O . THR A 1 307 ? 23.359 -14.086 6.914 1 98.5 307 THR A O 1
ATOM 2390 N N . LYS A 1 308 ? 21.766 -14.773 5.633 1 98.38 308 LYS A N 1
ATOM 2391 C CA . LYS A 1 308 ? 21.859 -16.188 5.973 1 98.38 308 LYS A CA 1
ATOM 2392 C C . LYS A 1 308 ? 22.156 -17.031 4.734 1 98.38 308 LYS A C 1
ATOM 2394 O O . LYS A 1 308 ? 21.406 -17 3.76 1 98.38 308 LYS A O 1
ATOM 2399 N N . PHE A 1 309 ? 23.281 -17.781 4.691 1 98.88 309 PHE A N 1
ATOM 2400 C CA . PHE A 1 309 ? 23.656 -18.656 3.59 1 98.88 309 PHE A CA 1
ATOM 2401 C C . PHE A 1 309 ? 23.516 -20.125 3.986 1 98.88 309 PHE A C 1
ATOM 2403 O O . PHE A 1 309 ? 24.156 -20.594 4.926 1 98.88 309 PHE A O 1
ATOM 2410 N N . ILE A 1 310 ? 22.688 -20.812 3.25 1 98.94 310 ILE A N 1
ATOM 2411 C CA . ILE A 1 310 ? 22.281 -22.188 3.584 1 98.94 310 ILE A CA 1
ATOM 2412 C C . ILE A 1 310 ? 22.984 -23.172 2.66 1 98.94 310 ILE A C 1
ATOM 2414 O O . ILE A 1 310 ? 23.125 -22.922 1.461 1 98.94 310 ILE A O 1
ATOM 2418 N N . GLY A 1 311 ? 23.516 -24.234 3.209 1 98.94 311 GLY A N 1
ATOM 2419 C CA . GLY A 1 311 ? 24.031 -25.391 2.488 1 98.94 311 GLY A CA 1
ATOM 2420 C C . GLY A 1 311 ? 23.328 -26.688 2.85 1 98.94 311 GLY A C 1
ATOM 2421 O O . GLY A 1 311 ? 23.141 -26.984 4.031 1 98.94 311 GLY A O 1
ATOM 2422 N N . VAL A 1 312 ? 22.844 -27.453 1.858 1 98.94 312 VAL A N 1
ATOM 2423 C CA . VAL A 1 312 ? 22.109 -28.688 2.078 1 98.94 312 VAL A CA 1
ATOM 2424 C C . VAL A 1 312 ? 22.688 -29.797 1.205 1 98.94 312 VAL A C 1
ATOM 2426 O O . VAL A 1 312 ? 23.016 -29.578 0.04 1 98.94 312 VAL A O 1
ATOM 2429 N N . ALA A 1 313 ? 22.875 -31 1.768 1 98.88 313 ALA A N 1
ATOM 2430 C CA . ALA A 1 313 ? 23.281 -32.188 0.997 1 98.88 313 ALA A CA 1
ATOM 2431 C C . ALA A 1 313 ? 22.922 -33.469 1.736 1 98.88 313 ALA A C 1
ATOM 2433 O O . ALA A 1 313 ? 22.891 -33.5 2.969 1 98.88 313 ALA A O 1
ATOM 2434 N N . SER A 1 314 ? 22.703 -34.469 1.084 1 98.75 314 SER A N 1
ATOM 2435 C CA . SER A 1 314 ? 22.484 -35.812 1.665 1 98.75 314 SER A CA 1
ATOM 2436 C C . SER A 1 314 ? 23.359 -36.844 0.993 1 98.75 314 SER A C 1
ATOM 2438 O O . SER A 1 314 ? 23.875 -36.625 -0.102 1 98.75 314 SER A O 1
ATOM 2440 N N . THR A 1 315 ? 23.406 -38.031 1.634 1 98.19 315 THR A N 1
ATOM 2441 C CA . THR A 1 315 ? 24.219 -39.156 1.183 1 98.19 315 THR A CA 1
ATOM 2442 C C . THR A 1 315 ? 23.688 -39.719 -0.135 1 98.19 315 THR A C 1
ATOM 2444 O O . THR A 1 315 ? 24.453 -40.281 -0.921 1 98.19 315 THR A O 1
ATOM 2447 N N . ASP A 1 316 ? 22.422 -39.531 -0.413 1 97.38 316 ASP A N 1
ATOM 2448 C CA . ASP A 1 316 ? 21.797 -40.094 -1.592 1 97.38 316 ASP A CA 1
ATOM 2449 C C . ASP A 1 316 ? 22.422 -39.562 -2.875 1 97.38 316 ASP A C 1
ATOM 2451 O O . ASP A 1 316 ? 22.516 -40.281 -3.873 1 97.38 316 ASP A O 1
ATOM 2455 N N . ALA A 1 317 ? 22.859 -38.344 -2.896 1 98 317 ALA A N 1
ATOM 2456 C CA . ALA A 1 317 ? 23.438 -37.75 -4.102 1 98 317 ALA A CA 1
ATOM 2457 C C . ALA A 1 317 ? 24.938 -37.5 -3.914 1 98 317 ALA A C 1
ATOM 2459 O O . ALA A 1 317 ? 25.688 -37.469 -4.887 1 98 317 ALA A O 1
ATOM 2460 N N . PHE A 1 318 ? 25.344 -37.375 -2.658 1 98.31 318 PHE A N 1
ATOM 2461 C CA . PHE A 1 318 ? 26.719 -37 -2.365 1 98.31 318 PHE A CA 1
ATOM 2462 C C . PHE A 1 318 ? 27.312 -37.906 -1.311 1 98.31 318 PHE A C 1
ATOM 2464 O O . PHE A 1 318 ? 26.859 -37.938 -0.167 1 98.31 318 PHE A O 1
ATOM 2471 N N . PRO A 1 319 ? 28.359 -38.5 -1.594 1 96.75 319 PRO A N 1
ATOM 2472 C CA . PRO A 1 319 ? 28.938 -39.469 -0.648 1 96.75 319 PRO A CA 1
ATOM 2473 C C . PRO A 1 319 ? 29.422 -38.812 0.643 1 96.75 319 PRO A C 1
ATOM 2475 O O . PRO A 1 319 ? 29.344 -39.406 1.716 1 96.75 319 PRO A O 1
ATOM 2478 N N . ASP A 1 320 ? 29.953 -37.594 0.54 1 98 320 ASP A N 1
ATOM 2479 C CA . ASP A 1 320 ? 30.328 -36.812 1.705 1 98 320 ASP A CA 1
ATOM 2480 C C . ASP A 1 320 ? 29.422 -35.594 1.841 1 98 320 ASP A C 1
ATOM 2482 O O . ASP A 1 320 ? 29.844 -34.438 1.604 1 98 320 ASP A O 1
ATOM 2486 N N . PRO A 1 321 ? 28.234 -35.844 2.281 1 98.56 321 PRO A N 1
ATOM 2487 C CA . PRO A 1 321 ? 27.25 -34.75 2.279 1 98.56 321 PRO A CA 1
ATOM 2488 C C . PRO A 1 321 ? 27.609 -33.625 3.258 1 98.56 321 PRO A C 1
ATOM 2490 O O . PRO A 1 321 ? 27.25 -32.469 3.029 1 98.56 321 PRO A O 1
ATOM 2493 N N . GLN A 1 322 ? 28.312 -33.906 4.332 1 98.75 322 GLN A N 1
ATOM 2494 C CA . GLN A 1 322 ? 28.656 -32.875 5.293 1 98.75 322 GLN A CA 1
ATOM 2495 C C . GLN A 1 322 ? 29.594 -31.844 4.668 1 98.75 322 GLN A C 1
ATOM 2497 O O . GLN A 1 322 ? 29.391 -30.625 4.809 1 98.75 322 GLN A O 1
ATOM 2502 N N . SER A 1 323 ? 30.641 -32.344 4.016 1 98.69 323 SER A N 1
ATOM 2503 C CA . SER A 1 323 ? 31.594 -31.438 3.363 1 98.69 323 SER A CA 1
ATOM 2504 C C . SER A 1 323 ? 30.891 -30.609 2.291 1 98.69 323 SER A C 1
ATOM 2506 O O . SER A 1 323 ? 31.234 -29.438 2.1 1 98.69 323 SER A O 1
ATOM 2508 N N . ILE A 1 324 ? 29.984 -31.234 1.542 1 98.69 324 ILE A N 1
ATOM 2509 C CA . ILE A 1 324 ? 29.297 -30.547 0.458 1 98.69 324 ILE A CA 1
ATOM 2510 C C . ILE A 1 324 ? 28.406 -29.438 1.029 1 98.69 324 ILE A C 1
ATOM 2512 O O . ILE A 1 324 ? 28.438 -28.297 0.541 1 98.69 324 ILE A O 1
ATOM 2516 N N . ALA A 1 325 ? 27.609 -29.734 2.041 1 98.88 325 ALA A N 1
ATOM 2517 C CA . ALA A 1 325 ? 26.734 -28.766 2.67 1 98.88 325 ALA A CA 1
ATOM 2518 C C . ALA A 1 325 ? 27.531 -27.641 3.32 1 98.88 325 ALA A C 1
ATOM 2520 O O . ALA A 1 325 ? 27.172 -26.453 3.197 1 98.88 325 ALA A O 1
ATOM 2521 N N . ARG A 1 326 ? 28.609 -27.984 4.016 1 98.81 326 ARG A N 1
ATOM 2522 C CA . ARG A 1 326 ? 29.469 -27 4.664 1 98.81 326 ARG A CA 1
ATOM 2523 C C . ARG A 1 326 ? 30.078 -26.031 3.645 1 98.81 326 ARG A C 1
ATOM 2525 O O . ARG A 1 326 ? 30.016 -24.828 3.822 1 98.81 326 ARG A O 1
ATOM 2532 N N . ASN A 1 327 ? 30.672 -26.609 2.629 1 98.69 327 ASN A N 1
ATOM 2533 C CA . ASN A 1 327 ? 31.312 -25.797 1.608 1 98.69 327 ASN A CA 1
ATOM 2534 C C . ASN A 1 327 ? 30.312 -24.891 0.894 1 98.69 327 ASN A C 1
ATOM 2536 O O . ASN A 1 327 ? 30.625 -23.75 0.544 1 98.69 327 ASN A O 1
ATOM 2540 N N . ALA A 1 328 ? 29.094 -25.406 0.632 1 98.81 328 ALA A N 1
ATOM 2541 C CA . ALA A 1 328 ? 28.047 -24.609 -0.004 1 98.81 328 ALA A CA 1
ATOM 2542 C C . ALA A 1 328 ? 27.688 -23.406 0.845 1 98.81 328 ALA A C 1
ATOM 2544 O O . ALA A 1 328 ? 27.578 -22.281 0.327 1 98.81 328 ALA A O 1
ATOM 2545 N N . SER A 1 329 ? 27.5 -23.594 2.127 1 98.81 329 SER A N 1
ATOM 2546 C CA . SER A 1 329 ? 27.141 -22.516 3.041 1 98.81 329 SER A CA 1
ATOM 2547 C C . SER A 1 329 ? 28.266 -21.5 3.178 1 98.81 329 SER A C 1
ATOM 2549 O O . SER A 1 329 ? 28.031 -20.297 3.031 1 98.81 329 SER A O 1
ATOM 2551 N N . LEU A 1 330 ? 29.484 -21.953 3.43 1 98.62 330 LEU A N 1
ATOM 2552 C CA . LEU A 1 330 ? 30.625 -21.078 3.662 1 98.62 330 LEU A CA 1
ATOM 2553 C C . LEU A 1 330 ? 31 -20.328 2.393 1 98.62 330 LEU A C 1
ATOM 2555 O O . LEU A 1 330 ? 31.297 -19.125 2.445 1 98.62 330 LEU A O 1
ATOM 2559 N N . SER A 1 331 ? 31.031 -21 1.278 1 98.44 331 SER A N 1
ATOM 2560 C CA . SER A 1 331 ? 31.375 -20.312 0.035 1 98.44 331 SER A CA 1
ATOM 2561 C C . SER A 1 331 ? 30.281 -19.328 -0.363 1 98.44 331 SER A C 1
ATOM 2563 O O . SER A 1 331 ? 30.578 -18.281 -0.966 1 98.44 331 SER A O 1
ATOM 2565 N N . GLY A 1 332 ? 29.016 -19.688 -0.059 1 98.44 332 GLY A N 1
ATOM 2566 C CA . GLY A 1 332 ? 27.953 -18.703 -0.255 1 98.44 332 GLY A CA 1
ATOM 2567 C C . GLY A 1 332 ? 28.188 -17.422 0.514 1 98.44 332 GLY A C 1
ATOM 2568 O O . GLY A 1 332 ? 28.031 -16.328 -0.036 1 98.44 332 GLY A O 1
ATOM 2569 N N . ALA A 1 333 ? 28.578 -17.562 1.756 1 98.25 333 ALA A N 1
ATOM 2570 C CA . ALA A 1 333 ? 28.844 -16.391 2.594 1 98.25 333 ALA A CA 1
ATOM 2571 C C . ALA A 1 333 ? 30.031 -15.594 2.053 1 98.25 333 ALA A C 1
ATOM 2573 O O . ALA A 1 333 ? 30.047 -14.359 2.117 1 98.25 333 ALA A O 1
ATOM 2574 N N . GLU A 1 334 ? 31.031 -16.266 1.581 1 97.56 334 GLU A N 1
ATOM 2575 C CA . GLU A 1 334 ? 32.188 -15.617 1.016 1 97.56 334 GLU A CA 1
ATOM 2576 C C . GLU A 1 334 ? 31.859 -14.859 -0.264 1 97.56 334 GLU A C 1
ATOM 2578 O O . GLU A 1 334 ? 32.344 -13.75 -0.488 1 97.56 334 GLU A O 1
ATOM 2583 N N . GLU A 1 335 ? 31.047 -15.523 -1.088 1 96.69 335 GLU A N 1
ATOM 2584 C CA . GLU A 1 335 ? 30.641 -14.906 -2.346 1 96.69 335 GLU A CA 1
ATOM 2585 C C . GLU A 1 335 ? 29.719 -13.719 -2.1 1 96.69 335 GLU A C 1
ATOM 2587 O O . GLU A 1 335 ? 29.812 -12.703 -2.789 1 96.69 335 GLU A O 1
ATOM 2592 N N . GLY A 1 336 ? 28.844 -13.898 -1.188 1 96.31 336 GLY A N 1
ATOM 2593 C CA . GLY A 1 336 ? 27.922 -12.844 -0.826 1 96.31 336 GLY A CA 1
ATOM 2594 C C . GLY A 1 336 ? 26.562 -12.992 -1.474 1 96.31 336 GLY A C 1
ATOM 2595 O O . GLY A 1 336 ? 26.422 -13.656 -2.504 1 96.31 336 GLY A O 1
ATOM 2596 N N . TYR A 1 337 ? 25.609 -12.336 -0.944 1 97.44 337 TYR A N 1
ATOM 2597 C CA . TYR A 1 337 ? 24.219 -12.477 -1.332 1 97.44 337 TYR A CA 1
ATOM 2598 C C . TYR A 1 337 ? 23.984 -11.977 -2.754 1 97.44 337 TYR A C 1
ATOM 2600 O O . TYR A 1 337 ? 23.312 -12.633 -3.553 1 97.44 337 TYR A O 1
ATOM 2608 N N . TYR A 1 338 ? 24.484 -10.883 -3.139 1 95.12 338 TYR A N 1
ATOM 2609 C CA . TYR A 1 338 ? 24.125 -10.211 -4.383 1 95.12 338 TYR A CA 1
ATOM 2610 C C . TYR A 1 338 ? 24.766 -10.906 -5.582 1 95.12 338 TYR A C 1
ATOM 2612 O O . TYR A 1 338 ? 24.172 -10.953 -6.66 1 95.12 338 TYR A O 1
ATOM 2620 N N . LYS A 1 339 ? 25.922 -11.43 -5.383 1 96 339 LYS A N 1
ATOM 2621 C CA . LYS A 1 339 ? 26.5 -12.234 -6.457 1 96 339 LYS A CA 1
ATOM 2622 C C . LYS A 1 339 ? 25.719 -13.531 -6.656 1 96 339 LYS A C 1
ATOM 2624 O O . LYS A 1 339 ? 25.5 -13.961 -7.789 1 96 339 LYS A O 1
ATOM 2629 N N . LEU A 1 340 ? 25.312 -14.148 -5.59 1 97.88 340 LEU A N 1
ATOM 2630 C CA . LEU A 1 340 ? 24.547 -15.383 -5.672 1 97.88 340 LEU A CA 1
ATOM 2631 C C . LEU A 1 340 ? 23.203 -15.148 -6.34 1 97.88 340 LEU A C 1
ATOM 2633 O O . LEU A 1 340 ? 22.75 -15.953 -7.164 1 97.88 340 LEU A O 1
ATOM 2637 N N . VAL A 1 341 ? 22.5 -14.117 -5.938 1 97.12 341 VAL A N 1
ATOM 2638 C CA . VAL A 1 341 ? 21.188 -13.852 -6.52 1 97.12 341 VAL A CA 1
ATOM 2639 C C . VAL A 1 341 ? 21.344 -13.578 -8.016 1 97.12 341 VAL A C 1
ATOM 2641 O O . VAL A 1 341 ? 20.484 -13.961 -8.812 1 97.12 341 VAL A O 1
ATOM 2644 N N . HIS A 1 342 ? 22.422 -12.906 -8.398 1 95.81 342 HIS A N 1
ATOM 2645 C CA . HIS A 1 342 ? 22.672 -12.617 -9.805 1 95.81 342 HIS A CA 1
ATOM 2646 C C . HIS A 1 342 ? 22.812 -13.898 -10.617 1 95.81 342 HIS A C 1
ATOM 2648 O O . HIS A 1 342 ? 22.172 -14.047 -11.664 1 95.81 342 HIS A O 1
ATOM 2654 N N . SER A 1 343 ? 23.625 -14.805 -10.148 1 97.44 343 SER A N 1
ATOM 2655 C CA . SER A 1 343 ? 23.812 -16.062 -10.867 1 97.44 343 SER A CA 1
ATOM 2656 C C . SER A 1 343 ? 22.531 -16.891 -10.859 1 97.44 343 SER A C 1
ATOM 2658 O O . SER A 1 343 ? 22.234 -17.609 -11.82 1 97.44 343 SER A O 1
ATOM 2660 N N . HIS A 1 344 ? 21.812 -16.812 -9.805 1 98.38 344 HIS A N 1
ATOM 2661 C CA . HIS A 1 344 ? 20.516 -17.453 -9.719 1 98.38 344 HIS A CA 1
ATOM 2662 C C . HIS A 1 344 ? 19.547 -16.922 -10.781 1 98.38 344 HIS A C 1
ATOM 2664 O O . HIS A 1 344 ? 18.906 -17.703 -11.492 1 98.38 344 HIS A O 1
ATOM 2670 N N . ILE A 1 345 ? 19.469 -15.617 -10.93 1 97.5 345 ILE A N 1
ATOM 2671 C CA . ILE A 1 345 ? 18.609 -14.969 -11.914 1 97.5 345 ILE A CA 1
ATOM 2672 C C . ILE A 1 345 ? 19.031 -15.398 -13.32 1 97.5 345 ILE A C 1
ATOM 2674 O O . ILE A 1 345 ? 18.188 -15.727 -14.156 1 97.5 345 ILE A O 1
ATOM 2678 N N . GLU A 1 346 ? 20.312 -15.438 -13.547 1 96.88 346 GLU A N 1
ATOM 2679 C CA . GLU A 1 346 ? 20.828 -15.828 -14.852 1 96.88 346 GLU A CA 1
ATOM 2680 C C . GLU A 1 346 ? 20.406 -17.25 -15.219 1 96.88 346 GLU A C 1
ATOM 2682 O O . GLU A 1 346 ? 20.062 -17.516 -16.375 1 96.88 346 GLU A O 1
ATOM 2687 N N . GLU A 1 347 ? 20.422 -18.125 -14.25 1 98.31 347 GLU A N 1
ATOM 2688 C CA . GLU A 1 347 ? 20.031 -19.5 -14.523 1 98.31 347 GLU A CA 1
ATOM 2689 C C . GLU A 1 347 ? 18.547 -19.594 -14.867 1 98.31 347 GLU A C 1
ATOM 2691 O O . GLU A 1 347 ? 18.172 -20.25 -15.844 1 98.31 347 GLU A O 1
ATOM 2696 N N . TRP A 1 348 ? 17.688 -18.984 -14.117 1 97.81 348 TRP A N 1
ATOM 2697 C CA . TRP A 1 348 ? 16.266 -19 -14.414 1 97.81 348 TRP A CA 1
ATOM 2698 C C . TRP A 1 348 ? 15.969 -18.359 -15.766 1 97.81 348 TRP A C 1
ATOM 2700 O O . TRP A 1 348 ? 15.086 -18.812 -16.5 1 97.81 348 TRP A O 1
ATOM 2710 N N . GLU A 1 349 ? 16.734 -17.312 -16.078 1 95.06 349 GLU A N 1
ATOM 2711 C CA . GLU A 1 349 ? 16.562 -16.641 -17.375 1 95.06 349 GLU A CA 1
ATOM 2712 C C . GLU A 1 349 ? 16.891 -17.578 -18.531 1 95.06 349 GLU A C 1
ATOM 2714 O O . GLU A 1 349 ? 16.344 -17.438 -19.625 1 95.06 349 GLU A O 1
ATOM 2719 N N . SER A 1 350 ? 17.734 -18.484 -18.25 1 96.38 350 SER A N 1
ATOM 2720 C CA . SER A 1 350 ? 18.094 -19.453 -19.281 1 96.38 350 SER A CA 1
ATOM 2721 C C . SER A 1 350 ? 17.047 -20.547 -19.406 1 96.38 350 SER A C 1
ATOM 2723 O O . SER A 1 350 ? 16.953 -21.219 -20.438 1 96.38 350 SER A O 1
ATOM 2725 N N . ILE A 1 351 ? 16.219 -20.766 -18.438 1 97.56 351 ILE A N 1
ATOM 2726 C CA . ILE A 1 351 ? 15.258 -21.859 -18.391 1 97.56 351 ILE A CA 1
ATOM 2727 C C . ILE A 1 351 ? 13.883 -21.344 -18.812 1 97.56 351 ILE A C 1
ATOM 2729 O O . ILE A 1 351 ? 13.234 -21.938 -19.688 1 97.56 351 ILE A O 1
ATOM 2733 N N . LEU A 1 352 ? 13.453 -20.25 -18.188 1 96.62 352 LEU A N 1
ATOM 2734 C CA . LEU A 1 352 ? 12.133 -19.688 -18.453 1 96.62 352 LEU A CA 1
ATOM 2735 C C . LEU A 1 352 ? 12.242 -18.469 -19.375 1 96.62 352 LEU A C 1
ATOM 2737 O O . LEU A 1 352 ? 11.867 -17.359 -18.984 1 96.62 352 LEU A O 1
ATOM 2741 N N . THR A 1 353 ? 12.672 -18.688 -20.562 1 95.56 353 THR A N 1
ATOM 2742 C CA . THR A 1 353 ? 12.688 -17.641 -21.578 1 95.56 353 THR A CA 1
ATOM 2743 C C . THR A 1 353 ? 11.273 -17.312 -22.047 1 95.56 353 THR A C 1
ATOM 2745 O O . THR A 1 353 ? 10.359 -18.125 -21.891 1 95.56 353 THR A O 1
ATOM 2748 N N . PRO A 1 354 ? 11.07 -16.188 -22.656 1 93.44 354 PRO A N 1
ATOM 2749 C CA . PRO A 1 354 ? 9.734 -15.812 -23.109 1 93.44 354 PRO A CA 1
ATOM 2750 C C . PRO A 1 354 ? 9.156 -16.812 -24.109 1 93.44 354 PRO A C 1
ATOM 2752 O O . PRO A 1 354 ? 7.938 -17.016 -24.141 1 93.44 354 PRO A O 1
ATOM 2755 N N . ASP A 1 355 ? 10.016 -17.469 -24.859 1 96.62 355 ASP A N 1
ATOM 2756 C CA . ASP A 1 355 ? 9.539 -18.391 -25.891 1 96.62 355 ASP A CA 1
ATOM 2757 C C . ASP A 1 355 ? 9.359 -19.797 -25.312 1 96.62 355 ASP A C 1
ATOM 2759 O O . ASP A 1 355 ? 8.992 -20.734 -26.031 1 96.62 355 ASP A O 1
ATOM 2763 N N . SER A 1 356 ? 9.609 -19.984 -24.047 1 96.69 356 SER A N 1
ATOM 2764 C CA . SER A 1 356 ? 9.492 -21.297 -23.438 1 96.69 356 SER A CA 1
ATOM 2765 C C . SER A 1 356 ? 8.117 -21.516 -22.828 1 96.69 356 SER A C 1
ATOM 2767 O O . SER A 1 356 ? 7.828 -22.578 -22.266 1 96.69 356 SER A O 1
ATOM 2769 N N . VAL A 1 357 ? 7.254 -20.516 -22.875 1 97.88 357 VAL A N 1
ATOM 2770 C CA . VAL A 1 357 ? 5.91 -20.594 -22.312 1 97.88 357 VAL A CA 1
ATOM 2771 C C . VAL A 1 357 ? 4.887 -20.141 -23.359 1 97.88 357 VAL A C 1
ATOM 2773 O O . VAL A 1 357 ? 5.23 -19.438 -24.297 1 97.88 357 VAL A O 1
ATOM 2776 N N . ASP A 1 358 ? 3.654 -20.609 -23.188 1 98.38 358 ASP A N 1
ATOM 2777 C CA . ASP A 1 358 ? 2.576 -20.125 -24.047 1 98.38 358 ASP A CA 1
ATOM 2778 C C . ASP A 1 358 ? 2.283 -18.641 -23.797 1 98.38 358 ASP A C 1
ATOM 2780 O O . ASP A 1 358 ? 2.316 -18.188 -22.641 1 98.38 358 ASP A O 1
ATOM 2784 N N . ASP A 1 359 ? 2.061 -17.891 -24.891 1 98.25 359 ASP A N 1
ATOM 2785 C CA . ASP A 1 359 ? 1.862 -16.438 -24.812 1 98.25 359 ASP A CA 1
ATOM 2786 C C . ASP A 1 359 ? 0.516 -16.031 -25.391 1 98.25 359 ASP A C 1
ATOM 2788 O O . ASP A 1 359 ? 0.273 -16.219 -26.594 1 98.25 359 ASP A O 1
ATOM 2792 N N . TYR A 1 360 ? -0.357 -15.406 -24.625 1 98.06 360 TYR A N 1
ATOM 2793 C CA . TYR A 1 360 ? -1.718 -15.07 -25.031 1 98.06 360 TYR A CA 1
ATOM 2794 C C . TYR A 1 360 ? -1.825 -13.602 -25.422 1 98.06 360 TYR A C 1
ATOM 2796 O O . TYR A 1 360 ? -2.928 -13.078 -25.594 1 98.06 360 TYR A O 1
ATOM 2804 N N . HIS A 1 361 ? -0.701 -12.875 -25.562 1 96.69 361 HIS A N 1
ATOM 2805 C CA . HIS A 1 361 ? -0.738 -11.5 -26.047 1 96.69 361 HIS A CA 1
ATOM 2806 C C . HIS A 1 361 ? -1.309 -11.445 -27.469 1 96.69 361 HIS A C 1
ATOM 2808 O O . HIS A 1 361 ? -1.065 -12.336 -28.281 1 96.69 361 HIS A O 1
ATOM 2814 N N . LEU A 1 362 ? -2.018 -10.398 -27.734 1 95.25 362 LEU A N 1
ATOM 2815 C CA . LEU A 1 362 ? -2.436 -10.086 -29.094 1 95.25 362 LEU A CA 1
ATOM 2816 C C . LEU A 1 362 ? -1.266 -9.547 -29.922 1 95.25 362 LEU A C 1
ATOM 2818 O O . LEU A 1 362 ? -0.25 -9.133 -29.359 1 95.25 362 LEU A O 1
ATOM 2822 N N . PRO A 1 363 ? -1.36 -9.609 -31.203 1 92 363 PRO A N 1
ATOM 2823 C CA . PRO A 1 363 ? -0.26 -9.141 -32.062 1 92 363 PRO A CA 1
ATOM 2824 C C . PRO A 1 363 ? 0.131 -7.691 -31.75 1 92 363 PRO A C 1
ATOM 2826 O O . PRO A 1 363 ? 1.284 -7.305 -31.969 1 92 363 PRO A O 1
ATOM 2829 N N . ASN A 1 364 ? -0.772 -6.941 -31.156 1 91.19 364 ASN A N 1
ATOM 2830 C CA . ASN A 1 364 ? -0.464 -5.551 -30.828 1 91.19 364 ASN A CA 1
ATOM 2831 C C . ASN A 1 364 ? 0.241 -5.438 -29.484 1 91.19 364 ASN A C 1
ATOM 2833 O O . ASN A 1 364 ? 0.529 -4.332 -29.016 1 91.19 364 ASN A O 1
ATOM 2837 N N . GLY A 1 365 ? 0.405 -6.531 -28.828 1 90.31 365 GLY A N 1
ATOM 2838 C CA . GLY A 1 365 ? 1.17 -6.555 -27.578 1 90.31 365 GLY A CA 1
ATOM 2839 C C . GLY A 1 365 ? 0.297 -6.551 -26.344 1 90.31 365 GLY A C 1
ATOM 2840 O O . GLY A 1 365 ? 0.77 -6.852 -25.25 1 90.31 365 GLY A O 1
ATOM 2841 N N . SER A 1 366 ? -0.993 -6.285 -26.438 1 90.56 366 SER A N 1
ATOM 2842 C CA . SER A 1 366 ? -1.887 -6.238 -25.281 1 90.56 366 SER A CA 1
ATOM 2843 C C . SER A 1 366 ? -2.443 -7.621 -24.969 1 90.56 366 SER A C 1
ATOM 2845 O O . SER A 1 366 ? -2.375 -8.531 -25.797 1 90.56 366 SER A O 1
ATOM 2847 N N . LEU A 1 367 ? -2.865 -7.793 -23.766 1 93.06 367 LEU A N 1
ATOM 2848 C CA . LEU A 1 367 ? -3.594 -9 -23.375 1 93.06 367 LEU A CA 1
ATOM 2849 C C . LEU A 1 367 ? -5.086 -8.844 -23.641 1 93.06 367 LEU A C 1
ATOM 2851 O O . LEU A 1 367 ? -5.617 -7.73 -23.578 1 93.06 367 LEU A O 1
ATOM 2855 N N . PRO A 1 368 ? -5.707 -9.977 -23.922 1 90.75 368 PRO A N 1
ATOM 2856 C CA . PRO A 1 368 ? -7.168 -9.906 -24.047 1 90.75 368 PRO A CA 1
ATOM 2857 C C . PRO A 1 368 ? -7.832 -9.422 -22.75 1 90.75 368 PRO A C 1
ATOM 2859 O O . PRO A 1 368 ? -7.301 -9.641 -21.656 1 90.75 368 PRO A O 1
ATOM 2862 N N . GLU A 1 369 ? -8.977 -8.836 -22.828 1 85.5 369 GLU A N 1
ATOM 2863 C CA . GLU A 1 369 ? -9.695 -8.281 -21.688 1 85.5 369 GLU A CA 1
ATOM 2864 C C . GLU A 1 369 ? -10.391 -9.375 -20.875 1 85.5 369 GLU A C 1
ATOM 2866 O O . GLU A 1 369 ? -10.719 -9.18 -19.719 1 85.5 369 GLU A O 1
ATOM 2871 N N . ASP A 1 370 ? -10.609 -10.5 -21.484 1 88.88 370 ASP A N 1
ATOM 2872 C CA . ASP A 1 370 ? -11.266 -11.617 -20.812 1 88.88 370 ASP A CA 1
ATOM 2873 C C . ASP A 1 370 ? -10.461 -12.078 -19.609 1 88.88 370 ASP A C 1
ATOM 2875 O O . ASP A 1 370 ? -9.312 -12.523 -19.75 1 88.88 370 ASP A O 1
ATOM 2879 N N . PRO A 1 371 ? -11.07 -12.039 -18.391 1 90.12 371 PRO A N 1
ATOM 2880 C CA . PRO A 1 371 ? -10.32 -12.375 -17.172 1 90.12 371 PRO A CA 1
ATOM 2881 C C . PRO A 1 371 ? -9.859 -13.836 -17.156 1 90.12 371 PRO A C 1
ATOM 2883 O O . PRO A 1 371 ? -8.805 -14.148 -16.594 1 90.12 371 PRO A O 1
ATOM 2886 N N . ASP A 1 372 ? -10.609 -14.75 -17.781 1 93.5 372 ASP A N 1
ATOM 2887 C CA . ASP A 1 372 ? -10.211 -16.156 -17.828 1 93.5 372 ASP A CA 1
ATOM 2888 C C . ASP A 1 372 ? -8.961 -16.344 -18.688 1 93.5 372 ASP A C 1
ATOM 2890 O O . ASP A 1 372 ? -8.062 -17.109 -18.328 1 93.5 372 ASP A O 1
ATOM 2894 N N . VAL A 1 373 ? -8.922 -15.672 -19.812 1 95.38 373 VAL A N 1
ATOM 2895 C CA . VAL A 1 373 ? -7.762 -15.773 -20.688 1 95.38 373 VAL A CA 1
ATOM 2896 C C . VAL A 1 373 ? -6.539 -15.164 -20.016 1 95.38 373 VAL A C 1
ATOM 2898 O O . VAL A 1 373 ? -5.43 -15.688 -20.125 1 95.38 373 VAL A O 1
ATOM 2901 N N . ARG A 1 374 ? -6.754 -14.086 -19.281 1 94.69 374 ARG A N 1
ATOM 2902 C CA . ARG A 1 374 ? -5.656 -13.477 -18.531 1 94.69 374 ARG A CA 1
ATOM 2903 C C . ARG A 1 374 ? -5.121 -14.438 -17.469 1 94.69 374 ARG A C 1
ATOM 2905 O O . ARG A 1 374 ? -3.908 -14.516 -17.266 1 94.69 374 ARG A O 1
ATOM 2912 N N . GLU A 1 375 ? -6.031 -15.062 -16.797 1 96.06 375 GLU A N 1
ATOM 2913 C CA . GLU A 1 375 ? -5.609 -16.047 -15.805 1 96.06 375 GLU A CA 1
ATOM 2914 C C . GLU A 1 375 ? -4.832 -17.188 -16.438 1 96.06 375 GLU A C 1
ATOM 2916 O O . GLU A 1 375 ? -3.828 -17.641 -15.898 1 96.06 375 GLU A O 1
ATOM 2921 N N . LEU A 1 376 ? -5.273 -17.656 -17.578 1 97.38 376 LEU A N 1
ATOM 2922 C CA . LEU A 1 376 ? -4.547 -18.703 -18.297 1 97.38 376 LEU A CA 1
ATOM 2923 C C . LEU A 1 376 ? -3.146 -18.219 -18.672 1 97.38 376 LEU A C 1
ATOM 2925 O O . LEU A 1 376 ? -2.189 -19 -18.625 1 97.38 376 LEU A O 1
ATOM 2929 N N . HIS A 1 377 ? -3.078 -16.969 -19.094 1 97.81 377 HIS A N 1
ATOM 2930 C CA . HIS A 1 377 ? -1.787 -16.375 -19.422 1 97.81 377 HIS A CA 1
ATOM 2931 C C . HIS A 1 377 ? -0.845 -16.406 -18.219 1 97.81 377 HIS A C 1
ATOM 2933 O O . HIS A 1 377 ? 0.326 -16.766 -18.359 1 97.81 377 HIS A O 1
ATOM 2939 N N . ILE A 1 378 ? -1.335 -16.016 -17.031 1 97.62 378 ILE A N 1
ATOM 2940 C CA . ILE A 1 378 ? -0.542 -16.031 -15.812 1 97.62 378 ILE A CA 1
ATOM 2941 C C . ILE A 1 378 ? -0.098 -17.453 -15.508 1 97.62 378 ILE A C 1
ATOM 2943 O O . ILE A 1 378 ? 1.076 -17.703 -15.211 1 97.62 378 ILE A O 1
ATOM 2947 N N . MET A 1 379 ? -0.964 -18.406 -15.656 1 97.94 379 MET A N 1
ATOM 2948 C CA . MET A 1 379 ? -0.67 -19.797 -15.305 1 97.94 379 MET A CA 1
ATOM 2949 C C . MET A 1 379 ? 0.263 -20.422 -16.328 1 97.94 379 MET A C 1
ATOM 2951 O O . MET A 1 379 ? 0.978 -21.375 -16.016 1 97.94 379 MET A O 1
ATOM 2955 N N . ALA A 1 380 ? 0.261 -19.875 -17.531 1 98.25 380 ALA A N 1
ATOM 2956 C CA . ALA A 1 380 ? 1.235 -20.328 -18.531 1 98.25 380 ALA A CA 1
ATOM 2957 C C . ALA A 1 380 ? 2.658 -20 -18.078 1 98.25 380 ALA A C 1
ATOM 2959 O O . ALA A 1 380 ? 3.625 -20.562 -18.625 1 98.25 380 ALA A O 1
ATOM 2960 N N . ARG A 1 381 ? 2.797 -19.203 -17.078 1 98.12 381 ARG A N 1
ATOM 2961 C CA . ARG A 1 381 ? 4.094 -18.875 -16.5 1 98.12 381 ARG A CA 1
ATOM 2962 C C . ARG A 1 381 ? 4.293 -19.578 -15.156 1 98.12 381 ARG A C 1
ATOM 2964 O O . ARG A 1 381 ? 5.348 -20.172 -14.914 1 98.12 381 ARG A O 1
ATOM 2971 N N . THR A 1 382 ? 3.273 -19.594 -14.32 1 98.5 382 THR A N 1
ATOM 2972 C CA . THR A 1 382 ? 3.428 -20.109 -12.969 1 98.5 382 THR A CA 1
ATOM 2973 C C . THR A 1 382 ? 3.502 -21.641 -12.992 1 98.5 382 THR A C 1
ATOM 2975 O O . THR A 1 382 ? 4.273 -22.234 -12.234 1 98.5 382 THR A O 1
ATOM 2978 N N . ASN A 1 383 ? 2.73 -22.312 -13.836 1 98.62 383 ASN A N 1
ATOM 2979 C CA . ASN A 1 383 ? 2.756 -23.766 -13.883 1 98.62 383 ASN A CA 1
ATOM 2980 C C . ASN A 1 383 ? 4.141 -24.297 -14.25 1 98.62 383 ASN A C 1
ATOM 2982 O O . ASN A 1 383 ? 4.719 -25.094 -13.523 1 98.62 383 ASN A O 1
ATOM 2986 N N . PRO A 1 384 ? 4.703 -23.875 -15.398 1 98.25 384 PRO A N 1
ATOM 2987 C CA . PRO A 1 384 ? 6.055 -24.359 -15.695 1 98.25 384 PRO A CA 1
ATOM 2988 C C . PRO A 1 384 ? 7.062 -23.984 -14.609 1 98.25 384 PRO A C 1
ATOM 2990 O O . PRO A 1 384 ? 7.98 -24.766 -14.328 1 98.25 384 PRO A O 1
ATOM 2993 N N . PHE A 1 385 ? 6.953 -22.844 -14 1 98.5 385 PHE A N 1
ATOM 2994 C CA . PHE A 1 385 ? 7.848 -22.453 -12.914 1 98.5 385 PHE A CA 1
ATOM 2995 C C . PHE A 1 385 ? 7.824 -23.484 -11.797 1 98.5 385 PHE A C 1
ATOM 2997 O O . PHE A 1 385 ? 8.875 -23.953 -11.352 1 98.5 385 PHE A O 1
ATOM 3004 N N . TYR A 1 386 ? 6.633 -23.797 -11.297 1 98.62 386 TYR A N 1
ATOM 3005 C CA . TYR A 1 386 ? 6.523 -24.734 -10.18 1 98.62 386 TYR A CA 1
ATOM 3006 C C . TYR A 1 386 ? 7.008 -26.125 -10.578 1 98.62 386 TYR A C 1
ATOM 3008 O O . TYR A 1 386 ? 7.68 -26.797 -9.797 1 98.62 386 TYR A O 1
ATOM 3016 N N . LEU A 1 387 ? 6.676 -26.531 -11.742 1 98.75 387 LEU A N 1
ATOM 3017 C CA . LEU A 1 387 ? 7.105 -27.859 -12.195 1 98.75 387 LEU A CA 1
ATOM 3018 C C . LEU A 1 387 ? 8.625 -27.906 -12.336 1 98.75 387 LEU A C 1
ATOM 3020 O O . LEU A 1 387 ? 9.258 -28.844 -11.836 1 98.75 387 LEU A O 1
ATOM 3024 N N . LEU A 1 388 ? 9.188 -26.906 -12.984 1 98.62 388 LEU A N 1
ATOM 3025 C CA . LEU A 1 388 ? 10.625 -26.875 -13.227 1 98.62 388 LEU A CA 1
ATOM 3026 C C . LEU A 1 388 ? 11.391 -26.656 -11.922 1 98.62 388 LEU A C 1
ATOM 3028 O O . LEU A 1 388 ? 12.547 -27.062 -11.805 1 98.62 388 LEU A O 1
ATOM 3032 N N . SER A 1 389 ? 10.773 -26.062 -10.914 1 98.44 389 SER A N 1
ATOM 3033 C CA . SER A 1 389 ? 11.375 -25.906 -9.594 1 98.44 389 SER A CA 1
ATOM 3034 C C . SER A 1 389 ? 11.57 -27.266 -8.914 1 98.44 389 SER A C 1
ATOM 3036 O O . SER A 1 389 ? 12.336 -27.375 -7.961 1 98.44 389 SER A O 1
ATOM 3038 N N . ASN A 1 390 ? 10.906 -28.25 -9.414 1 98.56 390 ASN A N 1
ATOM 3039 C CA . ASN A 1 390 ? 11.008 -29.578 -8.805 1 98.56 390 ASN A CA 1
ATOM 3040 C C . ASN A 1 390 ? 11.781 -30.547 -9.695 1 98.56 390 ASN A C 1
ATOM 3042 O O . ASN A 1 390 ? 11.656 -31.766 -9.547 1 98.56 390 ASN A O 1
ATOM 3046 N N . MET A 1 391 ? 12.508 -29.984 -10.672 1 98.44 391 MET A N 1
ATOM 3047 C CA . MET A 1 391 ? 13.383 -30.75 -11.547 1 98.44 391 MET A CA 1
ATOM 3048 C C . MET A 1 391 ? 14.789 -30.156 -11.57 1 98.44 391 MET A C 1
ATOM 3050 O O . MET A 1 391 ? 14.961 -28.953 -11.719 1 98.44 391 MET A O 1
ATOM 3054 N N . VAL A 1 392 ? 15.812 -31.031 -11.383 1 98.38 392 VAL A N 1
ATOM 3055 C CA . VAL A 1 392 ? 17.188 -30.562 -11.555 1 98.38 392 VAL A CA 1
ATOM 3056 C C . VAL A 1 392 ? 17.484 -30.375 -13.047 1 98.38 392 VAL A C 1
ATOM 3058 O O . VAL A 1 392 ? 17.109 -31.219 -13.867 1 98.38 392 VAL A O 1
ATOM 3061 N N . GLY A 1 393 ? 18.125 -29.297 -13.422 1 96.94 393 GLY A N 1
ATOM 3062 C CA . GLY A 1 393 ? 18.422 -29 -14.812 1 96.94 393 GLY A CA 1
ATOM 3063 C C . GLY A 1 393 ? 19.781 -29.516 -15.258 1 96.94 393 GLY A C 1
ATOM 3064 O O . GLY A 1 393 ? 20.609 -29.875 -14.422 1 96.94 393 GLY A O 1
ATOM 3065 N N . PRO A 1 394 ? 19.953 -29.516 -16.562 1 96.56 394 PRO A N 1
ATOM 3066 C CA . PRO A 1 394 ? 21.219 -30.031 -17.078 1 96.56 394 PRO A CA 1
ATOM 3067 C C . PRO A 1 394 ? 22.422 -29.172 -16.641 1 96.56 394 PRO A C 1
ATOM 3069 O O . PRO A 1 394 ? 23.484 -29.703 -16.359 1 96.56 394 PRO A O 1
ATOM 3072 N N . ASN A 1 395 ? 22.25 -27.797 -16.594 1 97.88 395 ASN A N 1
ATOM 3073 C CA . ASN A 1 395 ? 23.328 -26.922 -16.141 1 97.88 395 ASN A CA 1
ATOM 3074 C C . ASN A 1 395 ? 23.719 -27.219 -14.695 1 97.88 395 ASN A C 1
ATOM 3076 O O . ASN A 1 395 ? 24.891 -27.156 -14.344 1 97.88 395 ASN A O 1
ATOM 3080 N N . ALA A 1 396 ? 22.75 -27.484 -13.875 1 98.19 396 ALA A N 1
ATOM 3081 C CA . ALA A 1 396 ? 23 -27.781 -12.461 1 98.19 396 ALA A CA 1
ATOM 3082 C C . ALA A 1 396 ? 23.75 -29.094 -12.297 1 98.19 396 ALA A C 1
ATOM 3084 O O . ALA A 1 396 ? 24.625 -29.203 -11.445 1 98.19 396 ALA A O 1
ATOM 3085 N N . VAL A 1 397 ? 23.391 -30.094 -13.055 1 98.06 397 VAL A N 1
ATOM 3086 C CA . VAL A 1 397 ? 24.094 -31.359 -13.031 1 98.06 397 VAL A CA 1
ATOM 3087 C C . VAL A 1 397 ? 25.562 -31.141 -13.438 1 98.06 397 VAL A C 1
ATOM 3089 O O . VAL A 1 397 ? 26.469 -31.656 -12.789 1 98.06 397 VAL A O 1
ATOM 3092 N N . ALA A 1 398 ? 25.719 -30.359 -14.508 1 97.75 398 ALA A N 1
ATOM 3093 C CA . ALA A 1 398 ? 27.078 -30.047 -14.969 1 97.75 398 ALA A CA 1
ATOM 3094 C C . ALA A 1 398 ? 27.859 -29.297 -13.898 1 97.75 398 ALA A C 1
ATOM 3096 O O . ALA A 1 398 ? 29.047 -29.594 -13.672 1 97.75 398 ALA A O 1
ATOM 3097 N N . ALA A 1 399 ? 27.219 -28.312 -13.242 1 97.75 399 ALA A N 1
ATOM 3098 C CA . ALA A 1 399 ? 27.859 -27.5 -12.227 1 97.75 399 ALA A CA 1
ATOM 3099 C C . ALA A 1 399 ? 28.25 -28.328 -11.008 1 97.75 399 ALA A C 1
ATOM 3101 O O . ALA A 1 399 ? 29.156 -27.984 -10.266 1 97.75 399 ALA A O 1
ATOM 3102 N N . ALA A 1 400 ? 27.547 -29.469 -10.812 1 97.81 400 ALA A N 1
ATOM 3103 C CA . ALA A 1 400 ? 27.859 -30.406 -9.734 1 97.81 400 ALA A CA 1
ATOM 3104 C C . ALA A 1 400 ? 28.766 -31.516 -10.219 1 97.81 400 ALA A C 1
ATOM 3106 O O . ALA A 1 400 ? 28.656 -32.656 -9.766 1 97.81 400 ALA A O 1
ATOM 3107 N N . ASN A 1 401 ? 29.594 -31.312 -11.18 1 96.81 401 ASN A N 1
ATOM 3108 C CA . ASN A 1 401 ? 30.578 -32.219 -11.727 1 96.81 401 ASN A CA 1
ATOM 3109 C C . ASN A 1 401 ? 29.922 -33.438 -12.383 1 96.81 401 ASN A C 1
ATOM 3111 O O . ASN A 1 401 ? 30.328 -34.594 -12.141 1 96.81 401 ASN A O 1
ATOM 3115 N N . ASN A 1 402 ? 28.828 -33.188 -13.062 1 97.06 402 ASN A N 1
ATOM 3116 C CA . ASN A 1 402 ? 28.078 -34.219 -13.797 1 97.06 402 ASN A CA 1
ATOM 3117 C C . ASN A 1 402 ? 27.625 -35.344 -12.875 1 97.06 402 ASN A C 1
ATOM 3119 O O . ASN A 1 402 ? 27.719 -36.5 -13.234 1 97.06 402 ASN A O 1
ATOM 3123 N N . ASN A 1 403 ? 27.172 -34.969 -11.703 1 97.5 403 ASN A N 1
ATOM 3124 C CA . ASN A 1 403 ? 26.656 -35.906 -10.719 1 97.5 403 ASN A CA 1
ATOM 3125 C C . ASN A 1 403 ? 25.359 -36.562 -11.195 1 97.5 403 ASN A C 1
ATOM 3127 O O . ASN A 1 403 ? 24.297 -35.938 -11.188 1 97.5 403 ASN A O 1
ATOM 3131 N N . THR A 1 404 ? 25.328 -37.812 -11.539 1 94.81 404 THR A N 1
ATOM 3132 C CA . THR A 1 404 ? 24.203 -38.531 -12.156 1 94.81 404 THR A CA 1
ATOM 3133 C C . THR A 1 404 ? 23.188 -38.938 -11.094 1 94.81 404 THR A C 1
ATOM 3135 O O . THR A 1 404 ? 22.141 -39.531 -11.422 1 94.81 404 THR A O 1
ATOM 3138 N N . LYS A 1 405 ? 23.469 -38.625 -9.836 1 97.31 405 LYS A N 1
ATOM 3139 C CA . LYS A 1 405 ? 22.547 -39 -8.766 1 97.31 405 LYS A CA 1
ATOM 3140 C C . LYS A 1 405 ? 21.594 -37.875 -8.438 1 97.31 405 LYS A C 1
ATOM 3142 O O . LYS A 1 405 ? 20.719 -38 -7.59 1 97.31 405 LYS A O 1
ATOM 3147 N N . LEU A 1 406 ? 21.688 -36.844 -9.18 1 97.62 406 LEU A N 1
ATOM 3148 C CA . LEU A 1 406 ? 20.906 -35.656 -8.852 1 97.62 406 LEU A CA 1
ATOM 3149 C C . LEU A 1 406 ? 19.547 -35.688 -9.531 1 97.62 406 LEU A C 1
ATOM 3151 O O . LEU A 1 406 ? 18.562 -35.125 -9.016 1 97.62 406 LEU A O 1
ATOM 3155 N N . ASP A 1 407 ? 19.422 -36.281 -10.688 1 97.31 407 ASP A N 1
ATOM 3156 C CA . ASP A 1 407 ? 18.203 -36.125 -11.477 1 97.31 407 ASP A CA 1
ATOM 3157 C C . ASP A 1 407 ? 17.516 -37.5 -11.688 1 97.31 407 ASP A C 1
ATOM 3159 O O . ASP A 1 407 ? 17.016 -37.781 -12.773 1 97.31 407 ASP A O 1
ATOM 3163 N N . ILE A 1 408 ? 17.453 -38.344 -10.648 1 98.06 408 ILE A N 1
ATOM 3164 C CA . ILE A 1 408 ? 16.891 -39.688 -10.797 1 98.06 408 ILE A CA 1
ATOM 3165 C C . ILE A 1 408 ? 15.758 -39.875 -9.805 1 98.06 408 ILE A C 1
ATOM 3167 O O . ILE A 1 408 ? 15.453 -41.031 -9.422 1 98.06 408 ILE A O 1
ATOM 3171 N N . TYR A 1 409 ? 15.094 -38.812 -9.32 1 97.88 409 TYR A N 1
ATOM 3172 C CA . TYR A 1 409 ? 14.156 -39 -8.219 1 97.88 409 TYR A CA 1
ATOM 3173 C C . TYR A 1 409 ? 12.758 -38.5 -8.609 1 97.88 409 TYR A C 1
ATOM 3175 O O . TYR A 1 409 ? 11.875 -38.406 -7.762 1 97.88 409 TYR A O 1
ATOM 3183 N N . SER A 1 410 ? 12.477 -38.25 -9.844 1 98.38 410 SER A N 1
ATOM 3184 C CA . SER A 1 410 ? 11.172 -37.844 -10.359 1 98.38 410 SER A CA 1
ATOM 3185 C C . SER A 1 410 ? 10.625 -36.656 -9.586 1 98.38 410 SER A C 1
ATOM 3187 O O . SER A 1 410 ? 11.391 -35.812 -9.125 1 98.38 410 SER A O 1
ATOM 3189 N N . ILE A 1 411 ? 9.273 -36.438 -9.609 1 98.19 411 ILE A N 1
ATOM 3190 C CA . ILE A 1 411 ? 8.57 -35.312 -8.953 1 98.19 411 ILE A CA 1
ATOM 3191 C C . ILE A 1 411 ? 7.453 -35.875 -8.078 1 98.19 411 ILE A C 1
ATOM 3193 O O . ILE A 1 411 ? 6.512 -36.5 -8.57 1 98.19 411 ILE A O 1
ATOM 3197 N N . PRO A 1 412 ? 7.527 -35.688 -6.781 1 98 412 PRO A N 1
ATOM 3198 C CA . PRO A 1 412 ? 6.387 -36.062 -5.945 1 98 412 PRO A CA 1
ATOM 3199 C C . PRO A 1 412 ? 5.125 -35.25 -6.273 1 98 412 PRO A C 1
ATOM 3201 O O . PRO A 1 412 ? 5.211 -34.156 -6.824 1 98 412 PRO A O 1
ATOM 3204 N N . VAL A 1 413 ? 3.986 -35.75 -5.832 1 97.69 413 VAL A N 1
ATOM 3205 C CA . VAL A 1 413 ? 2.68 -35.156 -6.137 1 97.69 413 VAL A CA 1
ATOM 3206 C C . VAL A 1 413 ? 2.654 -33.688 -5.727 1 97.69 413 VAL A C 1
ATOM 3208 O O . VAL A 1 413 ? 2.062 -32.875 -6.414 1 97.69 413 VAL A O 1
ATOM 3211 N N . CYS A 1 414 ? 3.328 -33.438 -4.578 1 97.5 414 CYS A N 1
ATOM 3212 C CA . CYS A 1 414 ? 3.232 -32.062 -4.047 1 97.5 414 CYS A CA 1
ATOM 3213 C C . CYS A 1 414 ? 4.598 -31.391 -4.023 1 97.5 414 CYS A C 1
ATOM 3215 O O . CYS A 1 414 ? 4.773 -30.359 -3.381 1 97.5 414 CYS A O 1
ATOM 3217 N N . GLY A 1 415 ? 5.605 -31.922 -4.652 1 97.94 415 GLY A N 1
ATOM 3218 C CA . GLY A 1 415 ? 6.918 -31.312 -4.773 1 97.94 415 GLY A CA 1
ATOM 3219 C C . GLY A 1 415 ? 7.754 -31.438 -3.514 1 97.94 415 GLY A C 1
ATOM 3220 O O . GLY A 1 415 ? 7.496 -32.312 -2.682 1 97.94 415 GLY A O 1
ATOM 3221 N N . LEU A 1 416 ? 8.766 -30.594 -3.398 1 98.56 416 LEU A N 1
ATOM 3222 C CA . LEU A 1 416 ? 9.797 -30.734 -2.373 1 98.56 416 LEU A CA 1
ATOM 3223 C C . LEU A 1 416 ? 9.523 -29.812 -1.194 1 98.56 416 LEU A C 1
ATOM 3225 O O . LEU A 1 416 ? 10.289 -29.781 -0.232 1 98.56 416 LEU A O 1
ATOM 3229 N N . GLY A 1 417 ? 8.43 -29.109 -1.226 1 97.44 417 GLY A N 1
ATOM 3230 C CA . GLY A 1 417 ? 8.055 -28.234 -0.124 1 97.44 417 GLY A CA 1
ATOM 3231 C C . GLY A 1 417 ? 6.863 -28.75 0.663 1 97.44 417 GLY A C 1
ATOM 3232 O O . GLY A 1 417 ? 6.395 -28.078 1.591 1 97.44 417 GLY A O 1
ATOM 3233 N N . SER A 1 418 ? 6.363 -29.906 0.343 1 97.19 418 SER A N 1
ATOM 3234 C CA . SER A 1 418 ? 5.207 -30.516 0.999 1 97.19 418 SER A CA 1
ATOM 3235 C C . SER A 1 418 ? 5.355 -32.031 1.089 1 97.19 418 SER A C 1
ATOM 3237 O O . SER A 1 418 ? 5.934 -32.656 0.198 1 97.19 418 SER A O 1
ATOM 3239 N N . ASP A 1 419 ? 4.801 -32.562 2.191 1 97.19 419 ASP A N 1
ATOM 3240 C CA . ASP A 1 419 ? 4.895 -34.031 2.336 1 97.19 419 ASP A CA 1
ATOM 3241 C C . ASP A 1 419 ? 3.574 -34.688 1.968 1 97.19 419 ASP A C 1
ATOM 3243 O O . ASP A 1 419 ? 3.359 -35.875 2.287 1 97.19 419 ASP A O 1
ATOM 3247 N N . CYS A 1 420 ? 2.699 -33.938 1.326 1 96.56 420 CYS A N 1
ATOM 3248 C CA . CYS A 1 420 ? 1.426 -34.531 0.97 1 96.56 420 CYS A CA 1
ATOM 3249 C C . CYS A 1 420 ? 1.642 -35.781 0.123 1 96.56 420 CYS A C 1
ATOM 3251 O O . CYS A 1 420 ? 2.672 -35.938 -0.54 1 96.56 420 CYS A O 1
ATOM 3253 N N . TYR A 1 421 ? 0.705 -36.781 0.317 1 97.38 421 TYR A N 1
ATOM 3254 C CA . TYR A 1 421 ? 0.751 -38.062 -0.33 1 97.38 421 TYR A CA 1
ATOM 3255 C C . TYR A 1 421 ? 2.047 -38.812 0.008 1 97.38 421 TYR A C 1
ATOM 3257 O O . TYR A 1 421 ? 2.498 -39.656 -0.753 1 97.38 421 TYR A O 1
ATOM 3265 N N . GLY A 1 422 ? 2.705 -38.438 1.061 1 97.44 422 GLY A N 1
ATOM 3266 C CA . GLY A 1 422 ? 3.904 -39.094 1.551 1 97.44 422 GLY A CA 1
ATOM 3267 C C . GLY A 1 422 ? 5.125 -38.812 0.694 1 97.44 422 GLY A C 1
ATOM 3268 O O . GLY A 1 422 ? 6.133 -39.5 0.798 1 97.44 422 GLY A O 1
ATOM 3269 N N . GLY A 1 423 ? 5.012 -37.844 -0.176 1 97.81 423 GLY A N 1
ATOM 3270 C CA . GLY A 1 423 ? 6.109 -37.562 -1.091 1 97.81 423 GLY A CA 1
ATOM 3271 C C . GLY A 1 423 ? 6.371 -38.688 -2.066 1 97.81 423 GLY A C 1
ATOM 3272 O O . GLY A 1 423 ? 7.473 -38.812 -2.613 1 97.81 423 GLY A O 1
ATOM 3273 N N . MET A 1 424 ? 5.426 -39.531 -2.301 1 97.81 424 MET A N 1
ATOM 3274 C CA . MET A 1 424 ? 5.598 -40.719 -3.166 1 97.81 424 MET A CA 1
ATOM 3275 C C . MET A 1 424 ? 5.465 -40.312 -4.633 1 97.81 424 MET A C 1
ATOM 3277 O O . MET A 1 424 ? 4.914 -39.25 -4.953 1 97.81 424 MET A O 1
ATOM 3281 N N . ILE A 1 425 ? 6 -41.125 -5.457 1 98.31 425 ILE A N 1
ATOM 3282 C CA . ILE A 1 425 ? 5.91 -40.969 -6.902 1 98.31 425 ILE A CA 1
ATOM 3283 C C . ILE A 1 425 ? 4.746 -41.812 -7.445 1 98.31 425 ILE A C 1
ATOM 3285 O O . ILE A 1 425 ? 4.707 -43.031 -7.258 1 98.31 425 ILE A O 1
ATOM 3289 N N . PHE A 1 426 ? 3.799 -41.125 -8.055 1 97.94 426 PHE A N 1
ATOM 3290 C CA . PHE A 1 426 ? 2.635 -41.719 -8.695 1 97.94 426 PHE A CA 1
ATOM 3291 C C . PHE A 1 426 ? 2.787 -41.719 -10.211 1 97.94 426 PHE A C 1
ATOM 3293 O O . PHE A 1 426 ? 3.768 -41.188 -10.742 1 97.94 426 PHE A O 1
ATOM 3300 N N . TRP A 1 427 ? 1.782 -42.344 -10.922 1 97.38 427 TRP A N 1
ATOM 3301 C CA . TRP A 1 427 ? 1.689 -42.219 -12.375 1 97.38 427 TRP A CA 1
ATOM 3302 C C . TRP A 1 427 ? 1.491 -40.75 -12.766 1 97.38 427 TRP A C 1
ATOM 3304 O O . TRP A 1 427 ? 1.691 -40.375 -13.922 1 97.38 427 TRP A O 1
ATOM 3314 N N . ASP A 1 428 ? 1.183 -39.906 -11.758 1 97.25 428 ASP A N 1
ATOM 3315 C CA . ASP A 1 428 ? 0.981 -38.469 -11.922 1 97.25 428 ASP A CA 1
ATOM 3316 C C . ASP A 1 428 ? 2.162 -37.812 -12.641 1 97.25 428 ASP A C 1
ATOM 3318 O O . ASP A 1 428 ? 1.976 -36.969 -13.531 1 97.25 428 ASP A O 1
ATOM 3322 N N . ALA A 1 429 ? 3.346 -38.188 -12.203 1 98.25 429 ALA A N 1
ATOM 3323 C CA . ALA A 1 429 ? 4.559 -37.625 -12.773 1 98.25 429 ALA A CA 1
ATOM 3324 C C . ALA A 1 429 ? 4.676 -37.938 -14.258 1 98.25 429 ALA A C 1
ATOM 3326 O O . ALA A 1 429 ? 5.035 -37.062 -15.062 1 98.25 429 ALA A O 1
ATOM 3327 N N . ASP A 1 430 ? 4.309 -39.094 -14.68 1 97.88 430 ASP A N 1
ATOM 3328 C CA . ASP A 1 430 ? 4.48 -39.594 -16.047 1 97.88 430 ASP A CA 1
ATOM 3329 C C . ASP A 1 430 ? 3.398 -39.031 -16.969 1 97.88 430 ASP A C 1
ATOM 3331 O O . ASP A 1 430 ? 3.674 -38.656 -18.109 1 97.88 430 ASP A O 1
ATOM 3335 N N . VAL A 1 431 ? 2.248 -38.875 -16.406 1 97.31 431 VAL A N 1
ATOM 3336 C CA . VAL A 1 431 ? 1.094 -38.656 -17.266 1 97.31 431 VAL A CA 1
ATOM 3337 C C . VAL A 1 431 ? 0.683 -37.188 -17.219 1 97.31 431 VAL A C 1
ATOM 3339 O O . VAL A 1 431 ? 0.247 -36.625 -18.234 1 97.31 431 VAL A O 1
ATOM 3342 N N . TRP A 1 432 ? 0.76 -36.625 -16.078 1 97.94 432 TRP A N 1
ATOM 3343 C CA . TRP A 1 432 ? 0.228 -35.25 -15.945 1 97.94 432 TRP A CA 1
ATOM 3344 C C . TRP A 1 432 ? 1.354 -34.25 -15.914 1 97.94 432 TRP A C 1
ATOM 3346 O O . TRP A 1 432 ? 1.307 -33.219 -16.625 1 97.94 432 TRP A O 1
ATOM 3356 N N . MET A 1 433 ? 2.395 -34.406 -15.133 1 98.19 433 MET A N 1
ATOM 3357 C CA . MET A 1 433 ? 3.418 -33.406 -14.875 1 98.19 433 MET A CA 1
ATOM 3358 C C . MET A 1 433 ? 4.426 -33.344 -16.016 1 98.19 433 MET A C 1
ATOM 3360 O O . MET A 1 433 ? 4.812 -32.281 -16.469 1 98.19 433 MET A O 1
ATOM 3364 N N . ALA A 1 434 ? 4.766 -34.406 -16.609 1 97.38 434 ALA A N 1
ATOM 3365 C CA . ALA A 1 434 ? 5.906 -34.5 -17.516 1 97.38 434 ALA A CA 1
ATOM 3366 C C . ALA A 1 434 ? 5.531 -34.031 -18.922 1 97.38 434 ALA A C 1
ATOM 3368 O O . ALA A 1 434 ? 6.293 -33.312 -19.578 1 97.38 434 ALA A O 1
ATOM 3369 N N . PRO A 1 435 ? 4.391 -34.406 -19.469 1 97 435 PRO A N 1
ATOM 3370 C CA . PRO A 1 435 ? 4.199 -34.25 -20.906 1 97 435 PRO A CA 1
ATOM 3371 C C . PRO A 1 435 ? 4.363 -32.812 -21.359 1 97 435 PRO A C 1
ATOM 3373 O O . PRO A 1 435 ? 5.082 -32.531 -22.328 1 97 435 PRO A O 1
ATOM 3376 N N . GLY A 1 436 ? 3.725 -31.906 -20.641 1 97.31 436 GLY A N 1
ATOM 3377 C CA . GLY A 1 436 ? 3.846 -30.516 -21.016 1 97.31 436 GLY A CA 1
ATOM 3378 C C . GLY A 1 436 ? 5.266 -29.984 -20.906 1 97.31 436 GLY A C 1
ATOM 3379 O O . GLY A 1 436 ? 5.664 -29.109 -21.672 1 97.31 436 GLY A O 1
ATOM 3380 N N . VAL A 1 437 ? 6.047 -30.5 -20.016 1 98.12 437 VAL A N 1
ATOM 3381 C CA . VAL A 1 437 ? 7.434 -30.078 -19.812 1 98.12 437 VAL A CA 1
ATOM 3382 C C . VAL A 1 437 ? 8.344 -30.828 -20.797 1 98.12 437 VAL A C 1
ATOM 3384 O O . VAL A 1 437 ? 9.32 -30.25 -21.297 1 98.12 437 VAL A O 1
ATOM 3387 N N . GLN A 1 438 ? 8.016 -32.031 -21.172 1 97.69 438 GLN A N 1
ATOM 3388 C CA . GLN A 1 438 ? 8.836 -32.844 -22.078 1 97.69 438 GLN A CA 1
ATOM 3389 C C . GLN A 1 438 ? 9 -32.156 -23.438 1 97.69 438 GLN A C 1
ATOM 3391 O O . GLN A 1 438 ? 10.078 -32.188 -24.031 1 97.69 438 GLN A O 1
ATOM 3396 N N . VAL A 1 439 ? 7.941 -31.562 -23.859 1 97.94 439 VAL A N 1
ATOM 3397 C CA . VAL A 1 439 ? 8 -31 -25.203 1 97.94 439 VAL A CA 1
ATOM 3398 C C . VAL A 1 439 ? 8.812 -29.703 -25.188 1 97.94 439 VAL A C 1
ATOM 3400 O O . VAL A 1 439 ? 9.422 -29.344 -26.203 1 97.94 439 VAL A O 1
ATOM 3403 N N . SER A 1 440 ? 8.836 -29 -24.109 1 97.75 440 SER A N 1
ATOM 3404 C CA . SER A 1 440 ? 9.484 -27.703 -24.047 1 97.75 440 SER A CA 1
ATOM 3405 C C . SER A 1 440 ? 10.859 -27.797 -23.375 1 97.75 440 SER A C 1
ATOM 3407 O O . SER A 1 440 ? 11.789 -27.078 -23.75 1 97.75 440 SER A O 1
ATOM 3409 N N . HIS A 1 441 ? 10.969 -28.578 -22.344 1 97.81 441 HIS A N 1
ATOM 3410 C CA . HIS A 1 441 ? 12.188 -28.75 -21.562 1 97.81 441 HIS A CA 1
ATOM 3411 C C . HIS A 1 441 ? 12.531 -30.234 -21.422 1 97.81 441 HIS A C 1
ATOM 3413 O O . HIS A 1 441 ? 12.633 -30.75 -20.297 1 97.81 441 HIS A O 1
ATOM 3419 N N . PRO A 1 442 ? 12.828 -30.859 -22.484 1 97.25 442 PRO A N 1
ATOM 3420 C CA . PRO A 1 442 ? 12.984 -32.312 -22.453 1 97.25 442 PRO A CA 1
ATOM 3421 C C . PRO A 1 442 ? 14.125 -32.781 -21.531 1 97.25 442 PRO A C 1
ATOM 3423 O O . PRO A 1 442 ? 14.023 -33.812 -20.891 1 97.25 442 PRO A O 1
ATOM 3426 N N . GLN A 1 443 ? 15.203 -32 -21.438 1 95.5 443 GLN A N 1
ATOM 3427 C CA . GLN A 1 443 ? 16.312 -32.375 -20.562 1 95.5 443 GLN A CA 1
ATOM 3428 C C . GLN A 1 443 ? 15.898 -32.344 -19.094 1 95.5 443 GLN A C 1
ATOM 3430 O O . GLN A 1 443 ? 16.281 -33.219 -18.312 1 95.5 443 GLN A O 1
ATOM 3435 N N . HIS A 1 444 ? 15.156 -31.359 -18.688 1 97.44 444 HIS A N 1
ATOM 3436 C CA . HIS A 1 444 ? 14.625 -31.312 -17.328 1 97.44 444 HIS A CA 1
ATOM 3437 C C . HIS A 1 444 ? 13.664 -32.469 -17.062 1 97.44 444 HIS A C 1
ATOM 3439 O O . HIS A 1 444 ? 13.711 -33.094 -16 1 97.44 444 HIS A O 1
ATOM 3445 N N . ALA A 1 445 ? 12.852 -32.781 -18 1 97.12 445 ALA A N 1
ATOM 3446 C CA . ALA A 1 445 ? 11.805 -33.781 -17.828 1 97.12 445 ALA A CA 1
ATOM 3447 C C . ALA A 1 445 ? 12.406 -35.188 -17.672 1 97.12 445 ALA A C 1
ATOM 3449 O O . ALA A 1 445 ? 11.727 -36.125 -17.234 1 97.12 445 ALA A O 1
ATOM 3450 N N . GLN A 1 446 ? 13.656 -35.375 -17.938 1 96.38 446 GLN A N 1
ATOM 3451 C CA . GLN A 1 446 ? 14.305 -36.688 -17.812 1 96.38 446 GLN A CA 1
ATOM 3452 C C . GLN A 1 446 ? 14.297 -37.156 -16.359 1 96.38 446 GLN A C 1
ATOM 3454 O O . GLN A 1 446 ? 14.438 -38.344 -16.078 1 96.38 446 GLN A O 1
ATOM 3459 N N . ASN A 1 447 ? 14.148 -36.188 -15.422 1 97.38 447 ASN A N 1
ATOM 3460 C CA . ASN A 1 447 ? 14.039 -36.562 -14.008 1 97.38 447 ASN A CA 1
ATOM 3461 C C . ASN A 1 447 ? 12.992 -37.625 -13.789 1 97.38 447 ASN A C 1
ATOM 3463 O O . ASN A 1 447 ? 13.18 -38.531 -12.953 1 97.38 447 ASN A O 1
ATOM 3467 N N . VAL A 1 448 ? 11.938 -37.625 -14.586 1 98.31 448 VAL A N 1
ATOM 3468 C CA . VAL A 1 448 ? 10.797 -38.531 -14.414 1 98.31 448 VAL A CA 1
ATOM 3469 C C . VAL A 1 448 ? 11.148 -39.906 -14.953 1 98.31 448 VAL A C 1
ATOM 3471 O O . VAL A 1 448 ? 10.992 -40.906 -14.25 1 98.31 448 VAL A O 1
ATOM 3474 N N . ILE A 1 449 ? 11.695 -40.062 -16.094 1 97.31 449 ILE A N 1
ATOM 3475 C CA . ILE A 1 449 ? 11.93 -41.344 -16.734 1 97.31 449 ILE A CA 1
ATOM 3476 C C . ILE A 1 449 ? 13.141 -42.031 -16.094 1 97.31 449 ILE A C 1
ATOM 3478 O O . ILE A 1 449 ? 13.18 -43.25 -15.969 1 97.31 449 ILE A O 1
ATOM 3482 N N . LYS A 1 450 ? 14.117 -41.25 -15.656 1 98.25 450 LYS A N 1
ATOM 3483 C CA . LYS A 1 450 ? 15.305 -41.812 -15.039 1 98.25 450 LYS A CA 1
ATOM 3484 C C . LYS A 1 450 ? 14.953 -42.5 -13.711 1 98.25 450 LYS A C 1
ATOM 3486 O O . LYS A 1 450 ? 15.586 -43.469 -13.336 1 98.25 450 LYS A O 1
ATOM 3491 N N . TYR A 1 451 ? 14.016 -42 -13.039 1 98.56 451 TYR A N 1
ATOM 3492 C CA . TYR A 1 451 ? 13.531 -42.656 -11.828 1 98.56 451 TYR A CA 1
ATOM 3493 C C . TYR A 1 451 ? 13.062 -44.062 -12.141 1 98.56 451 TYR A C 1
ATOM 3495 O O . TYR A 1 451 ? 13.336 -45 -11.375 1 98.56 451 TYR A O 1
ATOM 3503 N N . ARG A 1 452 ? 12.297 -44.219 -13.203 1 98.62 452 ARG A N 1
ATOM 3504 C CA . ARG A 1 452 ? 11.781 -45.531 -13.602 1 98.62 452 ARG A CA 1
ATOM 3505 C C . ARG A 1 452 ? 12.922 -46.438 -14.039 1 98.62 452 ARG A C 1
ATOM 3507 O O . ARG A 1 452 ? 12.883 -47.656 -13.773 1 98.62 452 ARG A O 1
ATOM 3514 N N . VAL A 1 453 ? 13.875 -45.875 -14.703 1 98.62 453 VAL A N 1
ATOM 3515 C CA . VAL A 1 453 ? 15.047 -46.656 -15.094 1 98.62 453 VAL A CA 1
ATOM 3516 C C . VAL A 1 453 ? 15.773 -47.156 -13.844 1 98.62 453 VAL A C 1
ATOM 3518 O O . VAL A 1 453 ? 16.172 -48.312 -13.781 1 98.62 453 VAL A O 1
ATOM 3521 N N . GLU A 1 454 ? 15.93 -46.312 -12.867 1 98.06 454 GLU A N 1
ATOM 3522 C CA . GLU A 1 454 ? 16.625 -46.656 -11.633 1 98.06 454 GLU A CA 1
ATOM 3523 C C . GLU A 1 454 ? 15.938 -47.781 -10.898 1 98.06 454 GLU A C 1
ATOM 3525 O O . GLU A 1 454 ? 16.578 -48.562 -10.172 1 98.06 454 GLU A O 1
ATOM 3530 N N . HIS A 1 455 ? 14.664 -47.969 -11.047 1 98.12 455 HIS A N 1
ATOM 3531 C CA . HIS A 1 455 ? 13.906 -48.969 -10.289 1 98.12 455 HIS A CA 1
ATOM 3532 C C . HIS A 1 455 ? 13.539 -50.188 -11.156 1 98.12 455 HIS A C 1
ATOM 3534 O O . HIS A 1 455 ? 12.703 -51 -10.766 1 98.12 455 HIS A O 1
ATOM 3540 N N . PHE A 1 456 ? 14.07 -50.375 -12.289 1 98.44 456 PHE A N 1
ATOM 3541 C CA . PHE A 1 456 ? 13.727 -51.438 -13.234 1 98.44 456 PHE A CA 1
ATOM 3542 C C . PHE A 1 456 ? 14.039 -52.781 -12.648 1 98.44 456 PHE A C 1
ATOM 3544 O O . PHE A 1 456 ? 13.211 -53.719 -12.719 1 98.44 456 PHE A O 1
ATOM 3551 N N . ASP A 1 457 ? 15.219 -52.906 -12.07 1 98.12 457 ASP A N 1
ATOM 3552 C CA . ASP A 1 457 ? 15.586 -54.188 -11.461 1 98.12 457 ASP A CA 1
ATOM 3553 C C . ASP A 1 457 ? 14.562 -54.625 -10.406 1 98.12 457 ASP A C 1
ATOM 3555 O O . ASP A 1 457 ? 14.172 -55.781 -10.352 1 98.12 457 ASP A O 1
ATOM 3559 N N . GLN A 1 458 ? 14.242 -53.656 -9.609 1 97.94 458 GLN A N 1
ATOM 3560 C CA . GLN A 1 458 ? 13.242 -53.969 -8.586 1 97.94 458 GLN A CA 1
ATOM 3561 C C . GLN A 1 458 ? 11.898 -54.312 -9.219 1 97.94 458 GLN A C 1
ATOM 3563 O O . GLN A 1 458 ? 11.172 -55.188 -8.719 1 97.94 458 GLN A O 1
ATOM 3568 N N . ALA A 1 459 ? 11.492 -53.625 -10.234 1 98.5 459 ALA A N 1
ATOM 3569 C CA . ALA A 1 459 ? 10.234 -53.906 -10.922 1 98.5 459 ALA A CA 1
ATOM 3570 C C . ALA A 1 459 ? 10.203 -55.312 -11.453 1 98.5 459 ALA A C 1
ATOM 3572 O O . ALA A 1 459 ? 9.148 -55.969 -11.484 1 98.5 459 ALA A O 1
ATOM 3573 N N . GLN A 1 460 ? 11.344 -55.812 -11.906 1 98.44 460 GLN A N 1
ATOM 3574 C CA . GLN A 1 460 ? 11.438 -57.188 -12.344 1 98.44 460 GLN A CA 1
ATOM 3575 C C . GLN A 1 460 ? 11.273 -58.156 -11.172 1 98.44 460 GLN A C 1
ATOM 3577 O O . GLN A 1 460 ? 10.578 -59.188 -11.281 1 98.44 460 GLN A O 1
ATOM 3582 N N . ARG A 1 461 ? 11.852 -57.875 -10.047 1 97.56 461 ARG A N 1
ATOM 3583 C CA . ARG A 1 461 ? 11.719 -58.688 -8.852 1 97.56 461 ARG A CA 1
ATOM 3584 C C . ARG A 1 461 ? 10.281 -58.688 -8.328 1 97.56 461 ARG A C 1
ATOM 3586 O O . ARG A 1 461 ? 9.812 -59.688 -7.77 1 97.56 461 ARG A O 1
ATOM 3593 N N . ASN A 1 462 ? 9.617 -57.594 -8.539 1 97.75 462 ASN A N 1
ATOM 3594 C CA . ASN A 1 462 ? 8.242 -57.469 -8.078 1 97.75 462 ASN A CA 1
ATOM 3595 C C . ASN A 1 462 ? 7.344 -58.531 -8.711 1 97.75 462 ASN A C 1
ATOM 3597 O O . ASN A 1 462 ? 6.355 -58.938 -8.109 1 97.75 462 ASN A O 1
ATOM 3601 N N . VAL A 1 463 ? 7.609 -58.938 -9.922 1 97.88 463 VAL A N 1
ATOM 3602 C CA . VAL A 1 463 ? 6.805 -59.938 -10.609 1 97.88 463 VAL A CA 1
ATOM 3603 C C . VAL A 1 463 ? 6.781 -61.25 -9.797 1 97.88 463 VAL A C 1
ATOM 3605 O O . VAL A 1 463 ? 5.773 -61.938 -9.766 1 97.88 463 VAL A O 1
ATOM 3608 N N . GLU A 1 464 ? 7.82 -61.531 -9.109 1 95.75 464 GLU A N 1
ATOM 3609 C CA . GLU A 1 464 ? 7.961 -62.75 -8.312 1 95.75 464 GLU A CA 1
ATOM 3610 C C . GLU A 1 464 ? 7.039 -62.719 -7.094 1 95.75 464 GLU A C 1
ATOM 3612 O O . GLU A 1 464 ? 6.812 -63.75 -6.457 1 95.75 464 GLU A O 1
ATOM 3617 N N . THR A 1 465 ? 6.492 -61.656 -6.836 1 95.19 465 THR A N 1
ATOM 3618 C CA . THR A 1 465 ? 5.625 -61.531 -5.668 1 95.19 465 THR A CA 1
ATOM 3619 C C . THR A 1 465 ? 4.172 -61.781 -6.047 1 95.19 465 THR A C 1
ATOM 3621 O O . THR A 1 465 ? 3.262 -61.531 -5.262 1 95.19 465 THR A O 1
ATOM 3624 N N . ALA A 1 466 ? 3.871 -62.312 -7.141 1 94.94 466 ALA A N 1
ATOM 3625 C CA . ALA A 1 466 ? 2.529 -62.625 -7.633 1 94.94 466 ALA A CA 1
ATOM 3626 C C . ALA A 1 466 ? 1.771 -63.5 -6.652 1 94.94 466 ALA A C 1
ATOM 3628 O O . ALA A 1 466 ? 0.54 -63.469 -6.586 1 94.94 466 ALA A O 1
ATOM 3629 N N . TYR A 1 467 ? 2.463 -64.312 -5.855 1 93.5 467 TYR A N 1
ATOM 3630 C CA . TYR A 1 467 ? 1.841 -65.25 -4.898 1 93.5 467 TYR A CA 1
ATOM 3631 C C . TYR A 1 467 ? 1.052 -64.438 -3.85 1 93.5 467 TYR A C 1
ATOM 3633 O O . TYR A 1 467 ? 0.196 -65 -3.166 1 93.5 467 TYR A O 1
ATOM 3641 N N . GLN A 1 468 ? 1.253 -63.188 -3.83 1 91.88 468 GLN A N 1
ATOM 3642 C CA . GLN A 1 468 ? 0.57 -62.312 -2.881 1 91.88 468 GLN A CA 1
ATOM 3643 C C . GLN A 1 468 ? -0.715 -61.75 -3.479 1 91.88 468 GLN A C 1
ATOM 3645 O O . GLN A 1 468 ? -1.309 -60.812 -2.926 1 91.88 468 GLN A O 1
ATOM 3650 N N . SER A 1 469 ? -1.147 -62.219 -4.543 1 94.06 469 SER A N 1
ATOM 3651 C CA . SER A 1 469 ? -2.242 -61.594 -5.281 1 94.06 469 SER A CA 1
ATOM 3652 C C . SER A 1 469 ? -3.229 -62.625 -5.789 1 94.06 469 SER A C 1
ATOM 3654 O O . SER A 1 469 ? -3.102 -63.812 -5.477 1 94.06 469 SER A O 1
ATOM 3656 N N . SER A 1 470 ? -4.188 -62.125 -6.504 1 93.06 470 SER A N 1
ATOM 3657 C CA . SER A 1 470 ? -5.148 -63 -7.156 1 93.06 470 SER A CA 1
ATOM 3658 C C . SER A 1 470 ? -4.516 -63.75 -8.328 1 93.06 470 SER A C 1
ATOM 3660 O O . SER A 1 470 ? -5.09 -64.688 -8.852 1 93.06 470 SER A O 1
ATOM 3662 N N . LYS A 1 471 ? -3.379 -63.344 -8.742 1 96.12 471 LYS A N 1
ATOM 3663 C CA . LYS A 1 471 ? -2.658 -63.969 -9.859 1 96.12 471 LYS A CA 1
ATOM 3664 C C . LYS A 1 471 ? -1.609 -64.938 -9.359 1 96.12 471 LYS A C 1
ATOM 3666 O O . LYS A 1 471 ? -0.47 -64.938 -9.828 1 96.12 471 LYS A O 1
ATOM 3671 N N . ASN A 1 472 ? -1.913 -65.812 -8.477 1 94.06 472 ASN A N 1
ATOM 3672 C CA . ASN A 1 472 ? -0.95 -66.562 -7.734 1 94.06 472 ASN A CA 1
ATOM 3673 C C . ASN A 1 472 ? -0.857 -68 -8.289 1 94.06 472 ASN A C 1
ATOM 3675 O O . ASN A 1 472 ? -0.366 -68.938 -7.617 1 94.06 472 ASN A O 1
ATOM 3679 N N . GLN A 1 473 ? -1.265 -68.25 -9.477 1 94.38 473 GLN A N 1
ATOM 3680 C CA . GLN A 1 473 ? -1.132 -69.625 -10.055 1 94.38 473 GLN A CA 1
ATOM 3681 C C . GLN A 1 473 ? 0.333 -69.938 -10.305 1 94.38 473 GLN A C 1
ATOM 3683 O O . GLN A 1 473 ? 1.099 -69.125 -10.797 1 94.38 473 GLN A O 1
ATOM 3688 N N . THR A 1 474 ? 0.651 -71.188 -10.016 1 92.19 474 THR A N 1
ATOM 3689 C CA . THR A 1 474 ? 2.027 -71.688 -10.188 1 92.19 474 THR A CA 1
ATOM 3690 C C . THR A 1 474 ? 2.443 -71.625 -11.648 1 92.19 474 THR A C 1
ATOM 3692 O O . THR A 1 474 ? 1.741 -72.125 -12.523 1 92.19 474 THR A O 1
ATOM 3695 N N . GLY A 1 475 ? 3.508 -71 -11.906 1 91.19 475 GLY A N 1
ATOM 3696 C CA . GLY A 1 475 ? 4.09 -71 -13.234 1 91.19 475 GLY A CA 1
ATOM 3697 C C . GLY A 1 475 ? 3.453 -69.938 -14.148 1 91.19 475 GLY A C 1
ATOM 3698 O O . GLY A 1 475 ? 3.795 -69.875 -15.328 1 91.19 475 GLY A O 1
ATOM 3699 N N . ARG A 1 476 ? 2.623 -69.125 -13.586 1 94.56 476 ARG A N 1
ATOM 3700 C CA . ARG A 1 476 ? 1.922 -68.125 -14.422 1 94.56 476 ARG A CA 1
ATOM 3701 C C . ARG A 1 476 ? 2.893 -67.125 -15.008 1 94.56 476 ARG A C 1
ATOM 3703 O O . ARG A 1 476 ? 2.783 -66.75 -16.188 1 94.56 476 ARG A O 1
ATOM 3710 N N . PHE A 1 477 ? 3.744 -66.625 -14.117 1 97.06 477 PHE A N 1
ATOM 3711 C CA . PHE A 1 477 ? 4.684 -65.625 -14.57 1 97.06 477 PHE A CA 1
ATOM 3712 C C . PHE A 1 477 ? 6.078 -66.188 -14.75 1 97.06 477 PHE A C 1
ATOM 3714 O O . PHE A 1 477 ? 6.586 -66.875 -13.859 1 97.06 477 PHE A O 1
ATOM 3721 N N . THR A 1 478 ? 6.66 -66 -15.867 1 95.38 478 THR A N 1
ATOM 3722 C CA . THR A 1 478 ? 8.023 -66.375 -16.156 1 95.38 478 THR A CA 1
ATOM 3723 C C . THR A 1 478 ? 8.992 -65.188 -16.062 1 95.38 478 THR A C 1
ATOM 3725 O O . THR A 1 478 ? 8.57 -64.062 -16.062 1 95.38 478 THR A O 1
ATOM 3728 N N . PRO A 1 479 ? 10.305 -65.562 -15.953 1 93.81 479 PRO A N 1
ATOM 3729 C CA . PRO A 1 479 ? 11.281 -64.438 -15.867 1 93.81 479 PRO A CA 1
ATOM 3730 C C . PRO A 1 479 ? 11.289 -63.562 -17.109 1 93.81 479 PRO A C 1
ATOM 3732 O O . PRO A 1 479 ? 11.102 -64.062 -18.219 1 93.81 479 PRO A O 1
ATOM 3735 N N . GLY A 1 480 ? 11.555 -62.25 -16.859 1 95.12 480 GLY A N 1
ATOM 3736 C CA . GLY A 1 480 ? 11.672 -61.312 -17.969 1 95.12 480 GLY A CA 1
ATOM 3737 C C . GLY A 1 480 ? 10.648 -60.188 -17.906 1 95.12 480 GLY A C 1
ATOM 3738 O O . GLY A 1 480 ? 10.773 -59.188 -18.625 1 95.12 480 GLY A O 1
ATOM 3739 N N . GLY A 1 481 ? 9.695 -60.312 -17.062 1 97.94 481 GLY A N 1
ATOM 3740 C CA . GLY A 1 481 ? 8.672 -59.281 -16.922 1 97.94 481 GLY A CA 1
ATOM 3741 C C . GLY A 1 481 ? 9.031 -58.25 -15.883 1 97.94 481 GLY A C 1
ATOM 3742 O O . GLY A 1 481 ? 9.977 -58.406 -15.117 1 97.94 481 GLY A O 1
ATOM 3743 N N . ALA A 1 482 ? 8.305 -57.188 -15.875 1 98.69 482 ALA A N 1
ATOM 3744 C CA . ALA A 1 482 ? 8.438 -56.125 -14.867 1 98.69 482 ALA A CA 1
ATOM 3745 C C . ALA A 1 482 ? 7.078 -55.562 -14.492 1 98.69 482 ALA A C 1
ATOM 3747 O O . ALA A 1 482 ? 6.207 -55.406 -15.352 1 98.69 482 ALA A O 1
ATOM 3748 N N . VAL A 1 483 ? 6.898 -55.25 -13.242 1 98.5 483 VAL A N 1
ATOM 3749 C CA . VAL A 1 483 ? 5.703 -54.562 -12.766 1 98.5 483 VAL A CA 1
ATOM 3750 C C . VAL A 1 483 ? 6.094 -53.531 -11.711 1 98.5 483 VAL A C 1
ATOM 3752 O O . VAL A 1 483 ? 6.793 -53.844 -10.75 1 98.5 483 VAL A O 1
ATOM 3755 N N . TYR A 1 484 ? 5.762 -52.312 -11.961 1 98.31 484 TYR A N 1
ATOM 3756 C CA . TYR A 1 484 ? 5.992 -51.219 -11.031 1 98.31 484 TYR A CA 1
ATOM 3757 C C . TYR A 1 484 ? 4.812 -51.062 -10.078 1 98.31 484 TYR A C 1
ATOM 3759 O O . TYR A 1 484 ? 3.662 -51.281 -10.461 1 98.31 484 TYR A O 1
ATOM 3767 N N . PRO A 1 485 ? 5.066 -50.656 -8.844 1 97.44 485 PRO A N 1
ATOM 3768 C CA . PRO A 1 485 ? 3.971 -50.406 -7.906 1 97.44 485 PRO A CA 1
ATOM 3769 C C . PRO A 1 485 ? 3.209 -49.125 -8.219 1 97.44 485 PRO A C 1
ATOM 3771 O O . PRO A 1 485 ? 3.771 -48.188 -8.805 1 97.44 485 PRO A O 1
ATOM 3774 N N . TRP A 1 486 ? 1.983 -49.094 -7.785 1 97.12 486 TRP A N 1
ATOM 3775 C CA . TRP A 1 486 ? 1.143 -47.938 -8.008 1 97.12 486 TRP A CA 1
ATOM 3776 C C . TRP A 1 486 ? 1.809 -46.688 -7.457 1 97.12 486 TRP A C 1
ATOM 3778 O O . TRP A 1 486 ? 1.761 -45.625 -8.086 1 97.12 486 TRP A O 1
ATOM 3788 N N . THR A 1 487 ? 2.307 -46.688 -6.234 1 96.44 487 THR A N 1
ATOM 3789 C CA . THR A 1 487 ? 3.133 -45.656 -5.648 1 96.44 487 THR A CA 1
ATOM 3790 C C . THR A 1 487 ? 4.488 -46.188 -5.223 1 96.44 487 THR A C 1
ATOM 3792 O O . THR A 1 487 ? 4.613 -47.375 -4.918 1 96.44 487 THR A O 1
ATOM 3795 N N . SER A 1 488 ? 5.457 -45.312 -5.258 1 96.06 488 SER A N 1
ATOM 3796 C CA . SER A 1 488 ? 6.777 -45.781 -4.848 1 96.06 488 SER A CA 1
ATOM 3797 C C . SER A 1 488 ? 7.621 -44.656 -4.293 1 96.06 488 SER A C 1
ATOM 3799 O O . SER A 1 488 ? 7.289 -43.469 -4.484 1 96.06 488 SER A O 1
ATOM 3801 N N . GLY A 1 489 ? 8.625 -45.031 -3.506 1 96.5 489 GLY A N 1
ATOM 3802 C CA . GLY A 1 489 ? 9.648 -44.125 -2.992 1 96.5 489 GLY A CA 1
ATOM 3803 C C . GLY A 1 489 ? 11.055 -44.656 -3.188 1 96.5 489 GLY A C 1
ATOM 3804 O O . GLY A 1 489 ? 11.461 -44.969 -4.312 1 96.5 489 GLY A O 1
ATOM 3805 N N . ARG A 1 490 ? 11.664 -44.969 -2.111 1 96.44 490 ARG A N 1
ATOM 3806 C CA . ARG A 1 490 ? 13.094 -45.281 -2.084 1 96.44 490 ARG A CA 1
ATOM 3807 C C . ARG A 1 490 ? 13.398 -46.594 -2.824 1 96.44 490 ARG A C 1
ATOM 3809 O O . ARG A 1 490 ? 14.375 -46.656 -3.564 1 96.44 490 ARG A O 1
ATOM 3816 N N . PHE A 1 491 ? 12.57 -47.594 -2.676 1 96.06 491 PHE A N 1
ATOM 3817 C CA . PHE A 1 491 ? 13 -48.938 -3.064 1 96.06 491 PHE A CA 1
ATOM 3818 C C . PHE A 1 491 ? 12.219 -49.438 -4.285 1 96.06 491 PHE A C 1
ATOM 3820 O O . PHE A 1 491 ? 12.641 -50.375 -4.957 1 96.06 491 PHE A O 1
ATOM 3827 N N . GLY A 1 492 ? 11.047 -48.906 -4.555 1 96.31 492 GLY A N 1
ATOM 3828 C CA . GLY A 1 492 ? 10.242 -49.281 -5.707 1 96.31 492 GLY A CA 1
ATOM 3829 C C . GLY A 1 492 ? 9.562 -50.625 -5.543 1 96.31 492 GLY A C 1
ATOM 3830 O O . GLY A 1 492 ? 8.984 -51.156 -6.496 1 96.31 492 GLY A O 1
ATOM 3831 N N . ASN A 1 493 ? 9.539 -51.219 -4.398 1 95.12 493 ASN A N 1
ATOM 3832 C CA . ASN A 1 493 ? 8.906 -52.5 -4.121 1 95.12 493 ASN A CA 1
ATOM 3833 C C . ASN A 1 493 ? 7.391 -52.344 -3.98 1 95.12 493 ASN A C 1
ATOM 3835 O O . ASN A 1 493 ? 6.883 -51.25 -3.826 1 95.12 493 ASN A O 1
ATOM 3839 N N . CYS A 1 494 ? 6.688 -53.562 -4.004 1 95.31 494 CYS A N 1
ATOM 3840 C CA . CYS A 1 494 ? 5.246 -53.562 -3.77 1 95.31 494 CYS A CA 1
ATOM 3841 C C . CYS A 1 494 ? 4.934 -53.375 -2.295 1 95.31 494 CYS A C 1
ATOM 3843 O O . CYS A 1 494 ? 5.523 -54 -1.429 1 95.31 494 CYS A O 1
ATOM 3845 N N . THR A 1 495 ? 4.047 -52.469 -2.006 1 95 495 THR A N 1
ATOM 3846 C CA . THR A 1 495 ? 3.748 -52.125 -0.62 1 95 495 THR A CA 1
ATOM 3847 C C . THR A 1 495 ? 2.244 -51.969 -0.413 1 95 495 THR A C 1
ATOM 3849 O O . THR A 1 495 ? 1.462 -52.156 -1.349 1 95 495 THR A O 1
ATOM 3852 N N . GLY A 1 496 ? 1.875 -51.594 0.834 1 94.12 496 GLY A N 1
ATOM 3853 C CA . GLY A 1 496 ? 0.475 -51.406 1.167 1 94.12 496 GLY A CA 1
ATOM 3854 C C . GLY A 1 496 ? -0.121 -50.188 0.488 1 94.12 496 GLY A C 1
ATOM 3855 O O . GLY A 1 496 ? -1.301 -50.188 0.13 1 94.12 496 GLY A O 1
ATOM 3856 N N . THR A 1 497 ? 0.656 -49.188 0.324 1 94.75 497 THR A N 1
ATOM 3857 C CA . THR A 1 497 ? 0.204 -47.969 -0.379 1 94.75 497 THR A CA 1
ATOM 3858 C C . THR A 1 497 ? 0.45 -48.094 -1.88 1 94.75 497 THR A C 1
ATOM 3860 O O . THR A 1 497 ? -0.223 -47.469 -2.682 1 94.75 497 THR A O 1
ATOM 3863 N N . GLY A 1 498 ? 1.398 -48.906 -2.209 1 95.44 498 GLY A N 1
ATOM 3864 C CA . GLY A 1 498 ? 1.773 -49.094 -3.6 1 95.44 498 GLY A CA 1
ATOM 3865 C C . GLY A 1 498 ? 1.72 -50.531 -4.043 1 95.44 498 GLY A C 1
ATOM 3866 O O . GLY A 1 498 ? 2.758 -51.188 -4.203 1 95.44 498 GLY A O 1
ATOM 3867 N N . ALA A 1 499 ? 0.554 -51 -4.277 1 95.94 499 ALA A N 1
ATOM 3868 C CA . ALA A 1 499 ? 0.375 -52.375 -4.727 1 95.94 499 ALA A CA 1
ATOM 3869 C C . ALA A 1 499 ? 0.859 -52.531 -6.164 1 95.94 499 ALA A C 1
ATOM 3871 O O . ALA A 1 499 ? 0.685 -51.656 -6.996 1 95.94 499 ALA A O 1
ATOM 3872 N N . CYS A 1 500 ? 1.415 -53.719 -6.406 1 96.62 500 CYS A N 1
ATOM 3873 C CA . CYS A 1 500 ? 1.833 -54.062 -7.762 1 96.62 500 CYS A CA 1
ATOM 3874 C C . CYS A 1 500 ? 0.726 -54.812 -8.508 1 96.62 500 CYS A C 1
ATOM 3876 O O . CYS A 1 500 ? 0.645 -54.719 -9.734 1 96.62 500 CYS A O 1
ATOM 3878 N N . PHE A 1 501 ? 0.005 -55.562 -7.797 1 96.69 501 PHE A N 1
ATOM 3879 C CA . PHE A 1 501 ? -1.002 -56.438 -8.398 1 96.69 501 PHE A CA 1
ATOM 3880 C C . PHE A 1 501 ? -2.398 -56.031 -7.922 1 96.69 501 PHE A C 1
ATOM 3882 O O . PHE A 1 501 ? -2.553 -55.406 -6.887 1 96.69 501 PHE A O 1
ATOM 3889 N N . ASP A 1 502 ? -3.432 -56.375 -8.711 1 96.44 502 ASP A N 1
ATOM 3890 C CA . ASP A 1 502 ? -4.859 -56.312 -8.398 1 96.44 502 ASP A CA 1
ATOM 3891 C C . ASP A 1 502 ? -5.309 -54.875 -8.219 1 96.44 502 ASP A C 1
ATOM 3893 O O . ASP A 1 502 ? -6.273 -54.594 -7.496 1 96.44 502 ASP A O 1
ATOM 3897 N N . TYR A 1 503 ? -4.566 -54 -8.789 1 95.94 503 TYR A N 1
ATOM 3898 C CA . TYR A 1 503 ? -4.891 -52.594 -8.648 1 95.94 503 TYR A CA 1
ATOM 3899 C C . TYR A 1 503 ? -4.602 -51.844 -9.938 1 95.94 503 TYR A C 1
ATOM 3901 O O . TYR A 1 503 ? -5.035 -52.25 -11.016 1 95.94 503 TYR A O 1
ATOM 3909 N N . GLU A 1 504 ? -3.881 -50.781 -9.938 1 96.56 504 GLU A N 1
ATOM 3910 C CA . GLU A 1 504 ? -3.734 -49.906 -11.094 1 96.56 504 GLU A CA 1
ATOM 3911 C C . GLU A 1 504 ? -2.598 -50.375 -12 1 96.56 504 GLU A C 1
ATOM 3913 O O . GLU A 1 504 ? -1.513 -49.781 -11.992 1 96.56 504 GLU A O 1
ATOM 3918 N N . TYR A 1 505 ? -2.885 -51.281 -12.906 1 97.81 505 TYR A N 1
ATOM 3919 C CA . TYR A 1 505 ? -1.897 -51.844 -13.82 1 97.81 505 TYR A CA 1
ATOM 3920 C C . TYR A 1 505 ? -1.53 -50.844 -14.906 1 97.81 505 TYR A C 1
ATOM 3922 O O . TYR A 1 505 ? -0.468 -50.938 -15.523 1 97.81 505 TYR A O 1
ATOM 3930 N N . HIS A 1 506 ? -2.42 -49.875 -15.148 1 97.69 506 HIS A N 1
ATOM 3931 C CA . HIS A 1 506 ? -2.211 -48.938 -16.25 1 97.69 506 HIS A CA 1
ATOM 3932 C C . HIS A 1 506 ? -0.908 -48.156 -16.062 1 97.69 506 HIS A C 1
ATOM 3934 O O . HIS A 1 506 ? -0.27 -47.781 -17.047 1 97.69 506 HIS A O 1
ATOM 3940 N N . LEU A 1 507 ? -0.47 -47.969 -14.852 1 98.06 507 LEU A N 1
ATOM 3941 C CA . LEU A 1 507 ? 0.754 -47.219 -14.57 1 98.06 507 LEU A CA 1
ATOM 3942 C C . LEU A 1 507 ? 1.912 -47.75 -15.414 1 98.06 507 LEU A C 1
ATOM 3944 O O . LEU A 1 507 ? 2.736 -46.969 -15.891 1 98.06 507 LEU A O 1
ATOM 3948 N N . ASN A 1 508 ? 1.986 -49 -15.594 1 98.38 508 ASN A N 1
ATOM 3949 C CA . ASN A 1 508 ? 3.088 -49.594 -16.344 1 98.38 508 ASN A CA 1
ATOM 3950 C C . ASN A 1 508 ? 3.078 -49.156 -17.797 1 98.38 508 ASN A C 1
ATOM 3952 O O . ASN A 1 508 ? 4.133 -48.875 -18.375 1 98.38 508 ASN A O 1
ATOM 3956 N N . GLY A 1 509 ? 1.896 -49.156 -18.375 1 98.19 509 GLY A N 1
ATOM 3957 C CA . GLY A 1 509 ? 1.784 -48.625 -19.734 1 98.19 509 GLY A CA 1
ATOM 3958 C C . GLY A 1 509 ? 2.025 -47.125 -19.812 1 98.19 509 GLY A C 1
ATOM 3959 O O . GLY A 1 509 ? 2.545 -46.656 -20.812 1 98.19 509 GLY A O 1
ATOM 3960 N N . ASP A 1 510 ? 1.584 -46.438 -18.75 1 98.12 510 ASP A N 1
ATOM 3961 C CA . ASP A 1 510 ? 1.814 -45 -18.672 1 98.12 510 ASP A CA 1
ATOM 3962 C C . ASP A 1 510 ? 3.307 -44.656 -18.719 1 98.12 510 ASP A C 1
ATOM 3964 O O . ASP A 1 510 ? 3.721 -43.688 -19.359 1 98.12 510 ASP A O 1
ATOM 3968 N N . ILE A 1 511 ? 4.098 -45.406 -18 1 98.38 511 ILE A N 1
ATOM 3969 C CA . ILE A 1 511 ? 5.547 -45.25 -17.984 1 98.38 511 ILE A CA 1
ATOM 3970 C C . ILE A 1 511 ? 6.109 -45.406 -19.391 1 98.38 511 ILE A C 1
ATOM 3972 O O . ILE A 1 511 ? 6.914 -44.594 -19.844 1 98.38 511 ILE A O 1
ATOM 3976 N N . SER A 1 512 ? 5.641 -46.406 -20.078 1 97.75 512 SER A N 1
ATOM 3977 C CA . SER A 1 512 ? 6.105 -46.656 -21.438 1 97.75 512 SER A CA 1
ATOM 3978 C C . SER A 1 512 ? 5.742 -45.531 -22.359 1 97.75 512 SER A C 1
ATOM 3980 O O . SER A 1 512 ? 6.523 -45.156 -23.234 1 97.75 512 SER A O 1
ATOM 3982 N N . LEU A 1 513 ? 4.559 -45 -22.188 1 96.56 513 LEU A N 1
ATOM 3983 C CA . LEU A 1 513 ? 4.152 -43.875 -23.016 1 96.56 513 LEU A CA 1
ATOM 3984 C C . LEU A 1 513 ? 5.09 -42.688 -22.812 1 96.56 513 LEU A C 1
ATOM 3986 O O . LEU A 1 513 ? 5.453 -42 -23.766 1 96.56 513 LEU A O 1
ATOM 3990 N N . ALA A 1 514 ? 5.492 -42.406 -21.562 1 97.38 514 ALA A N 1
ATOM 3991 C CA . ALA A 1 514 ? 6.426 -41.312 -21.266 1 97.38 514 ALA A CA 1
ATOM 3992 C C . ALA A 1 514 ? 7.781 -41.562 -21.938 1 97.38 514 ALA A C 1
ATOM 3994 O O . ALA A 1 514 ? 8.43 -40.625 -22.406 1 97.38 514 ALA A O 1
ATOM 3995 N N . MET A 1 515 ? 8.172 -42.781 -21.984 1 98.12 515 MET A N 1
ATOM 3996 C CA . MET A 1 515 ? 9.438 -43.188 -22.609 1 98.12 515 MET A CA 1
ATOM 3997 C C . MET A 1 515 ? 9.367 -43.031 -24.125 1 98.12 515 MET A C 1
ATOM 3999 O O . MET A 1 515 ? 10.32 -42.562 -24.766 1 98.12 515 MET A O 1
ATOM 4003 N N . ASN A 1 516 ? 8.242 -43.406 -24.719 1 97 516 ASN A N 1
ATOM 4004 C CA . ASN A 1 516 ? 8.031 -43.188 -26.141 1 97 516 ASN A CA 1
ATOM 4005 C C . ASN A 1 516 ? 8.109 -41.719 -26.5 1 97 516 ASN A C 1
ATOM 4007 O O . ASN A 1 516 ? 8.742 -41.344 -27.484 1 97 516 ASN A O 1
ATOM 4011 N N . ASN A 1 517 ? 7.426 -40.938 -25.719 1 96.88 517 ASN A N 1
ATOM 4012 C CA . ASN A 1 517 ? 7.449 -39.5 -25.938 1 96.88 517 ASN A CA 1
ATOM 4013 C C . ASN A 1 517 ? 8.875 -38.938 -25.906 1 96.88 517 ASN A C 1
ATOM 4015 O O . ASN A 1 517 ? 9.219 -38.062 -26.688 1 96.88 517 ASN A O 1
ATOM 4019 N N . HIS A 1 518 ? 9.656 -39.469 -24.953 1 97.25 518 HIS A N 1
ATOM 4020 C CA . HIS A 1 518 ? 11.039 -39 -24.859 1 97.25 518 HIS A CA 1
ATOM 4021 C C . HIS A 1 518 ? 11.773 -39.219 -26.188 1 97.25 518 HIS A C 1
ATOM 4023 O O . HIS A 1 518 ? 12.484 -38.312 -26.656 1 97.25 518 HIS A O 1
ATOM 4029 N N . LEU A 1 519 ? 11.617 -40.344 -26.781 1 97.88 519 LEU A N 1
ATOM 4030 C CA . LEU A 1 519 ? 12.242 -40.656 -28.062 1 97.88 519 LEU A CA 1
ATOM 4031 C C . LEU A 1 519 ? 11.734 -39.688 -29.141 1 97.88 519 LEU A C 1
ATOM 4033 O O . LEU A 1 519 ? 12.539 -39.062 -29.844 1 97.88 519 LEU A O 1
ATOM 4037 N N . ILE A 1 520 ? 10.43 -39.562 -29.234 1 97.56 520 ILE A N 1
ATOM 4038 C CA . ILE A 1 520 ? 9.812 -38.781 -30.297 1 97.56 520 ILE A CA 1
ATOM 4039 C C . ILE A 1 520 ? 10.242 -37.312 -30.172 1 97.56 520 ILE A C 1
ATOM 4041 O O . ILE A 1 520 ? 10.469 -36.656 -31.188 1 97.56 520 ILE A O 1
ATOM 4045 N N . ILE A 1 521 ? 10.398 -36.844 -28.984 1 98.31 521 ILE A N 1
ATOM 4046 C CA . ILE A 1 521 ? 10.664 -35.438 -28.719 1 98.31 521 ILE A CA 1
ATOM 4047 C C . ILE A 1 521 ? 12.156 -35.156 -28.891 1 98.31 521 ILE A C 1
ATOM 4049 O O . ILE A 1 521 ? 12.531 -34.125 -29.484 1 98.31 521 ILE A O 1
ATOM 4053 N N . THR A 1 522 ? 13.07 -36.031 -28.406 1 97.94 522 THR A N 1
ATOM 4054 C CA . THR A 1 522 ? 14.492 -35.688 -28.328 1 97.94 522 THR A CA 1
ATOM 4055 C C . THR A 1 522 ? 15.25 -36.281 -29.5 1 97.94 522 THR A C 1
ATOM 4057 O O . THR A 1 522 ? 16.359 -35.844 -29.828 1 97.94 522 THR A O 1
ATOM 4060 N N . GLY A 1 523 ? 14.711 -37.344 -30.094 1 97.12 523 GLY A N 1
ATOM 4061 C CA . GLY A 1 523 ? 15.43 -38.062 -31.141 1 97.12 523 GLY A CA 1
ATOM 4062 C C . GLY A 1 523 ? 16.562 -38.906 -30.609 1 97.12 523 GLY A C 1
ATOM 4063 O O . GLY A 1 523 ? 17.406 -39.406 -31.375 1 97.12 523 GLY A O 1
ATOM 4064 N N . ASP A 1 524 ? 16.594 -39.219 -29.359 1 97.06 524 ASP A N 1
ATOM 4065 C CA . ASP A 1 524 ? 17.672 -39.969 -28.75 1 97.06 524 ASP A CA 1
ATOM 4066 C C . ASP A 1 524 ? 17.484 -41.469 -28.938 1 97.06 524 ASP A C 1
ATOM 4068 O O . ASP A 1 524 ? 17.125 -42.188 -28 1 97.06 524 ASP A O 1
ATOM 4072 N N . GLU A 1 525 ? 17.797 -41.938 -29.969 1 96.31 525 GLU A N 1
ATOM 4073 C CA . GLU A 1 525 ? 17.578 -43.312 -30.359 1 96.31 525 GLU A CA 1
ATOM 4074 C C . GLU A 1 525 ? 18.453 -44.281 -29.547 1 96.31 525 GLU A C 1
ATOM 4076 O O . GLU A 1 525 ? 18 -45.375 -29.172 1 96.31 525 GLU A O 1
ATOM 4081 N N . GLU A 1 526 ? 19.609 -43.875 -29.312 1 96.5 526 GLU A N 1
ATOM 4082 C CA . GLU A 1 526 ? 20.531 -44.719 -28.562 1 96.5 526 GLU A CA 1
ATOM 4083 C C . GLU A 1 526 ? 20.016 -45 -27.156 1 96.5 526 GLU A C 1
ATOM 4085 O O . GLU A 1 526 ? 19.938 -46.156 -26.719 1 96.5 526 GLU A O 1
ATOM 4090 N N . TYR A 1 527 ? 19.719 -43.969 -26.469 1 97 527 TYR A N 1
ATOM 4091 C CA . TYR A 1 527 ? 19.203 -44.094 -25.109 1 97 527 TYR A CA 1
ATOM 4092 C C . TYR A 1 527 ? 17.906 -44.906 -25.078 1 97 527 TYR A C 1
ATOM 4094 O O . TYR A 1 527 ? 17.703 -45.75 -24.203 1 97 527 TYR A O 1
ATOM 4102 N N . PHE A 1 528 ? 17.016 -44.656 -26.047 1 97.94 528 PHE A N 1
ATOM 4103 C CA . PHE A 1 528 ? 15.75 -45.375 -26.109 1 97.94 528 PHE A CA 1
ATOM 4104 C C . PHE A 1 528 ? 15.977 -46.844 -26.344 1 97.94 528 PHE A C 1
ATOM 4106 O O . PHE A 1 528 ? 15.438 -47.688 -25.609 1 97.94 528 PHE A O 1
ATOM 4113 N N . ASN A 1 529 ? 16.766 -47.188 -27.266 1 97.75 529 ASN A N 1
ATOM 4114 C CA . ASN A 1 529 ? 17 -48.562 -27.641 1 97.75 529 ASN A CA 1
ATOM 4115 C C . ASN A 1 529 ? 17.703 -49.344 -26.531 1 97.75 529 ASN A C 1
ATOM 4117 O O . ASN A 1 529 ? 17.359 -50.5 -26.25 1 97.75 529 ASN A O 1
ATOM 4121 N N . ASP A 1 530 ? 18.641 -48.719 -25.938 1 97.75 530 ASP A N 1
ATOM 4122 C CA . ASP A 1 530 ? 19.516 -49.438 -25.031 1 97.75 530 ASP A CA 1
ATOM 4123 C C . ASP A 1 530 ? 18.938 -49.5 -23.609 1 97.75 530 ASP A C 1
ATOM 4125 O O . ASP A 1 530 ? 19.188 -50.406 -22.859 1 97.75 530 ASP A O 1
ATOM 4129 N N . THR A 1 531 ? 18.188 -48.5 -23.312 1 98.06 531 THR A N 1
ATOM 4130 C CA . THR A 1 531 ? 17.812 -48.344 -21.922 1 98.06 531 THR A CA 1
ATOM 4131 C C . THR A 1 531 ? 16.281 -48.406 -21.766 1 98.06 531 THR A C 1
ATOM 4133 O O . THR A 1 531 ? 15.781 -49.125 -20.891 1 98.06 531 THR A O 1
ATOM 4136 N N . LEU A 1 532 ? 15.492 -47.75 -22.531 1 98.56 532 LEU A N 1
ATOM 4137 C CA . LEU A 1 532 ? 14.062 -47.562 -22.297 1 98.56 532 LEU A CA 1
ATOM 4138 C C . LEU A 1 532 ? 13.266 -48.719 -22.922 1 98.56 532 LEU A C 1
ATOM 4140 O O . LEU A 1 532 ? 12.32 -49.219 -22.312 1 98.56 532 LEU A O 1
ATOM 4144 N N . LEU A 1 533 ? 13.578 -49.125 -24.109 1 98.38 533 LEU A N 1
ATOM 4145 C CA . LEU A 1 533 ? 12.836 -50.156 -24.844 1 98.38 533 LEU A CA 1
ATOM 4146 C C . LEU A 1 533 ? 12.859 -51.469 -24.094 1 98.38 533 LEU A C 1
ATOM 4148 O O . LEU A 1 533 ? 11.867 -52.219 -24.094 1 98.38 533 LEU A O 1
ATOM 4152 N N . PRO A 1 534 ? 13.984 -51.875 -23.469 1 98.38 534 PRO A N 1
ATOM 4153 C CA . PRO A 1 534 ? 13.969 -53.094 -22.641 1 98.38 534 PRO A CA 1
ATOM 4154 C C . PRO A 1 534 ? 12.906 -53.062 -21.547 1 98.38 534 PRO A C 1
ATOM 4156 O O . PRO A 1 534 ? 12.32 -54.094 -21.219 1 98.38 534 PRO A O 1
ATOM 4159 N N . ILE A 1 535 ? 12.719 -51.906 -20.984 1 98.75 535 ILE A N 1
ATOM 4160 C CA . ILE A 1 535 ? 11.703 -51.75 -19.953 1 98.75 535 ILE A CA 1
ATOM 4161 C C . ILE A 1 535 ? 10.32 -51.969 -20.562 1 98.75 535 ILE A C 1
ATOM 4163 O O . ILE A 1 535 ? 9.492 -52.688 -20 1 98.75 535 ILE A O 1
ATOM 4167 N N . SER A 1 536 ? 10.039 -51.375 -21.703 1 98.62 536 SER A N 1
ATOM 4168 C CA . SER A 1 536 ? 8.766 -51.562 -22.375 1 98.62 536 SER A CA 1
ATOM 4169 C C . SER A 1 536 ? 8.531 -53.031 -22.734 1 98.62 536 SER A C 1
ATOM 4171 O O . SER A 1 536 ? 7.406 -53.531 -22.641 1 98.62 536 SER A O 1
ATOM 4173 N N . ASN A 1 537 ? 9.57 -53.688 -23.188 1 98.62 537 ASN A N 1
ATOM 4174 C CA . ASN A 1 537 ? 9.477 -55.125 -23.469 1 98.62 537 ASN A CA 1
ATOM 4175 C C . ASN A 1 537 ? 9.125 -55.938 -22.234 1 98.62 537 ASN A C 1
ATOM 4177 O O . ASN A 1 537 ? 8.312 -56.844 -22.297 1 98.62 537 ASN A O 1
ATOM 4181 N N . ALA A 1 538 ? 9.758 -55.625 -21.141 1 98.69 538 ALA A N 1
ATOM 4182 C CA . ALA A 1 538 ? 9.5 -56.344 -19.891 1 98.69 538 ALA A CA 1
ATOM 4183 C C . ALA A 1 538 ? 8.055 -56.125 -19.438 1 98.69 538 ALA A C 1
ATOM 4185 O O . ALA A 1 538 ? 7.426 -57.062 -18.922 1 98.69 538 ALA A O 1
ATOM 4186 N N . ILE A 1 539 ? 7.586 -54.938 -19.578 1 98.75 539 ILE A N 1
ATOM 4187 C CA . ILE A 1 539 ? 6.199 -54.656 -19.219 1 98.75 539 ILE A CA 1
ATOM 4188 C C . ILE A 1 539 ? 5.254 -55.438 -20.125 1 98.75 539 ILE A C 1
ATOM 4190 O O . ILE A 1 539 ? 4.254 -55.969 -19.656 1 98.75 539 ILE A O 1
ATOM 4194 N N . ALA A 1 540 ? 5.555 -55.438 -21.422 1 98.62 540 ALA A N 1
ATOM 4195 C CA . ALA A 1 540 ? 4.742 -56.219 -22.359 1 98.62 540 ALA A CA 1
ATOM 4196 C C . ALA A 1 540 ? 4.703 -57.688 -21.953 1 98.62 540 ALA A C 1
ATOM 4198 O O . ALA A 1 540 ? 3.654 -58.344 -22.031 1 98.62 540 ALA A O 1
ATOM 4199 N N . HIS A 1 541 ? 5.828 -58.219 -21.578 1 98.25 541 HIS A N 1
ATOM 4200 C CA . HIS A 1 541 ? 5.938 -59.594 -21.125 1 98.25 541 HIS A CA 1
ATOM 4201 C C . HIS A 1 541 ? 5.035 -59.844 -19.922 1 98.25 541 HIS A C 1
ATOM 4203 O O . HIS A 1 541 ? 4.289 -60.844 -19.891 1 98.25 541 HIS A O 1
ATOM 4209 N N . PHE A 1 542 ? 5.062 -59.094 -18.969 1 98.25 542 PHE A N 1
ATOM 4210 C CA . PHE A 1 542 ? 4.227 -59.188 -17.781 1 98.25 542 PHE A CA 1
ATOM 4211 C C . PHE A 1 542 ? 2.75 -59.094 -18.141 1 98.25 542 PHE A C 1
ATOM 4213 O O . PHE A 1 542 ? 1.947 -59.938 -17.703 1 98.25 542 PHE A O 1
ATOM 4220 N N . PHE A 1 543 ? 2.4 -58 -18.984 1 98.44 543 PHE A N 1
ATOM 4221 C CA . PHE A 1 543 ? 1.02 -57.844 -19.422 1 98.44 543 PHE A CA 1
ATOM 4222 C C . PHE A 1 543 ? 0.51 -59.094 -20.094 1 98.44 543 PHE A C 1
ATOM 4224 O O . PHE A 1 543 ? -0.632 -59.531 -19.875 1 98.44 543 PHE A O 1
ATOM 4231 N N . GLY A 1 544 ? 1.312 -59.688 -20.891 1 97.5 544 GLY A N 1
ATOM 4232 C CA . GLY A 1 544 ? 0.922 -60.906 -21.594 1 97.5 544 GLY A CA 1
ATOM 4233 C C . GLY A 1 544 ? 0.539 -62.031 -20.656 1 97.5 544 GLY A C 1
ATOM 4234 O O . GLY A 1 544 ? -0.323 -62.844 -20.984 1 97.5 544 GLY A O 1
ATOM 4235 N N . GLN A 1 545 ? 1.192 -62.094 -19.562 1 97.12 545 GLN A N 1
ATOM 4236 C CA . GLN A 1 545 ? 0.966 -63.188 -18.609 1 97.12 545 GLN A CA 1
ATOM 4237 C C . GLN A 1 545 ? -0.097 -62.812 -17.578 1 97.12 545 GLN A C 1
ATOM 4239 O O . GLN A 1 545 ? -0.584 -63.656 -16.844 1 97.12 545 GLN A O 1
ATOM 4244 N N . LEU A 1 546 ? -0.412 -61.562 -17.578 1 97.44 546 LEU A N 1
ATOM 4245 C CA . LEU A 1 546 ? -1.411 -61.031 -16.656 1 97.44 546 LEU A CA 1
ATOM 4246 C C . LEU A 1 546 ? -2.822 -61.344 -17.141 1 97.44 546 LEU A C 1
ATOM 4248 O O . LEU A 1 546 ? -3.742 -61.5 -16.344 1 97.44 546 LEU A O 1
ATOM 4252 N N . LEU A 1 547 ? -3.049 -61.469 -18.391 1 96.94 547 LEU A N 1
ATOM 4253 C CA . LEU A 1 547 ? -4.355 -61.625 -19.016 1 96.94 547 LEU A CA 1
ATOM 4254 C C . LEU A 1 547 ? -4.895 -63.031 -18.797 1 96.94 547 LEU A C 1
ATOM 4256 O O . LEU A 1 547 ? -4.121 -63.969 -18.688 1 96.94 547 LEU A O 1
ATOM 4260 N N . ASP A 1 548 ? -6.164 -63.062 -18.703 1 94.81 548 ASP A N 1
ATOM 4261 C CA . ASP A 1 548 ? -6.879 -64.312 -18.656 1 94.81 548 ASP A CA 1
ATOM 4262 C C . ASP A 1 548 ? -7.684 -64.562 -19.922 1 94.81 548 ASP A C 1
ATOM 4264 O O . ASP A 1 548 ? -8.297 -63.656 -20.453 1 94.81 548 ASP A O 1
ATOM 4268 N N . PHE A 1 549 ? -7.602 -65.75 -20.422 1 94.75 549 PHE A N 1
ATOM 4269 C CA . PHE A 1 549 ? -8.422 -66.062 -21.578 1 94.75 549 PHE A CA 1
ATOM 4270 C C . PHE A 1 549 ? -9.789 -66.625 -21.156 1 94.75 549 PHE A C 1
ATOM 4272 O O . PHE A 1 549 ? -9.875 -67.625 -20.422 1 94.75 549 PHE A O 1
ATOM 4279 N N . ASN A 1 550 ? -10.703 -65.938 -21.5 1 94.62 550 ASN A N 1
ATOM 4280 C CA . ASN A 1 550 ? -12.07 -66.375 -21.25 1 94.62 550 ASN A CA 1
ATOM 4281 C C . ASN A 1 550 ? -12.609 -67.188 -22.406 1 94.62 550 ASN A C 1
ATOM 4283 O O . ASN A 1 550 ? -12.914 -66.688 -23.469 1 94.62 550 ASN A O 1
ATOM 4287 N N . GLU A 1 551 ? -12.859 -68.5 -22.172 1 94.06 551 GLU A N 1
ATOM 4288 C CA . GLU A 1 551 ? -13.289 -69.438 -23.203 1 94.06 551 GLU A CA 1
ATOM 4289 C C . GLU A 1 551 ? -14.68 -69.062 -23.719 1 94.06 551 GLU A C 1
ATOM 4291 O O . GLU A 1 551 ? -14.992 -69.312 -24.891 1 94.06 551 GLU A O 1
ATOM 4296 N N . THR A 1 552 ? -15.438 -68.625 -22.891 1 92.81 552 THR A N 1
ATOM 4297 C CA . THR A 1 552 ? -16.797 -68.312 -23.266 1 92.81 552 THR A CA 1
ATOM 4298 C C . THR A 1 552 ? -16.828 -67.125 -24.25 1 92.81 552 THR A C 1
ATOM 4300 O O . THR A 1 552 ? -17.484 -67.188 -25.297 1 92.81 552 THR A O 1
ATOM 4303 N N . SER A 1 553 ? -16.016 -66.125 -23.969 1 88.19 553 SER A N 1
ATOM 4304 C CA . SER A 1 553 ? -16 -64.938 -24.859 1 88.19 553 SER A CA 1
ATOM 4305 C C . SER A 1 553 ? -15 -65.125 -26 1 88.19 553 SER A C 1
ATOM 4307 O O . SER A 1 553 ? -15.078 -64.438 -27.016 1 88.19 553 SER A O 1
ATOM 4309 N N . GLY A 1 554 ? -14.109 -66.062 -25.812 1 92.94 554 GLY A N 1
ATOM 4310 C CA . GLY A 1 554 ? -13.047 -66.25 -26.781 1 92.94 554 GLY A CA 1
ATOM 4311 C C . GLY A 1 554 ? -12.055 -65.062 -26.812 1 92.94 554 GLY A C 1
ATOM 4312 O O . GLY A 1 554 ? -11.375 -64.875 -27.828 1 92.94 554 GLY A O 1
ATOM 4313 N N . ALA A 1 555 ? -12 -64.25 -25.766 1 95.5 555 ALA A N 1
ATOM 4314 C CA . ALA A 1 555 ? -11.133 -63.094 -25.734 1 95.5 555 ALA A CA 1
ATOM 4315 C C . ALA A 1 555 ? -10.219 -63.125 -24.516 1 95.5 555 ALA A C 1
ATOM 4317 O O . ALA A 1 555 ? -10.547 -63.75 -23.5 1 95.5 555 ALA A O 1
ATOM 4318 N N . TYR A 1 556 ? -9.07 -62.531 -24.625 1 96.88 556 TYR A N 1
ATOM 4319 C CA . TYR A 1 556 ? -8.242 -62.219 -23.469 1 96.88 556 TYR A CA 1
ATOM 4320 C C . TYR A 1 556 ? -8.82 -61.062 -22.656 1 96.88 556 TYR A C 1
ATOM 4322 O O . TYR A 1 556 ? -9.203 -60.062 -23.234 1 96.88 556 TYR A O 1
ATOM 4330 N N . GLU A 1 557 ? -8.969 -61.25 -21.359 1 96.06 557 GLU A N 1
ATOM 4331 C CA . GLU A 1 557 ? -9.562 -60.281 -20.453 1 96.06 557 GLU A CA 1
ATOM 4332 C C . GLU A 1 557 ? -8.648 -60 -19.266 1 96.06 557 GLU A C 1
ATOM 4334 O O . GLU A 1 557 ? -7.863 -60.844 -18.859 1 96.06 557 GLU A O 1
ATOM 4339 N N . LEU A 1 558 ? -8.68 -58.781 -18.812 1 97.19 558 LEU A N 1
ATOM 4340 C CA . LEU A 1 558 ? -8.016 -58.438 -17.562 1 97.19 558 LEU A CA 1
ATOM 4341 C C . LEU A 1 558 ? -8.984 -58.531 -16.375 1 97.19 558 LEU A C 1
ATOM 4343 O O . LEU A 1 558 ? -10.016 -57.844 -16.359 1 97.19 558 LEU A O 1
ATOM 4347 N N . TRP A 1 559 ? -8.664 -59.344 -15.414 1 96.19 559 TRP A N 1
ATOM 4348 C CA . TRP A 1 559 ? -9.516 -59.562 -14.25 1 96.19 559 TRP A CA 1
ATOM 4349 C C . TRP A 1 559 ? -8.891 -58.938 -13 1 96.19 559 TRP A C 1
ATOM 4351 O O . TRP A 1 559 ? -7.672 -59 -12.828 1 96.19 559 TRP A O 1
ATOM 4361 N N . ASN A 1 560 ? -9.773 -58.375 -12.125 1 96.19 560 ASN A N 1
ATOM 4362 C CA . ASN A 1 560 ? -9.398 -57.812 -10.82 1 96.19 560 ASN A CA 1
ATOM 4363 C C . ASN A 1 560 ? -8.375 -56.719 -10.953 1 96.19 560 ASN A C 1
ATOM 4365 O O . ASN A 1 560 ? -7.242 -56.844 -10.484 1 96.19 560 ASN A O 1
ATOM 4369 N N . ALA A 1 561 ? -8.797 -55.625 -11.484 1 96.88 561 ALA A N 1
ATOM 4370 C CA . ALA A 1 561 ? -7.938 -54.469 -11.703 1 96.88 561 ALA A CA 1
ATOM 4371 C C . ALA A 1 561 ? -8.672 -53.156 -11.383 1 96.88 561 ALA A C 1
ATOM 4373 O O . ALA A 1 561 ? -9.891 -53.188 -11.172 1 96.88 561 ALA A O 1
ATOM 4374 N N . THR A 1 562 ? -7.984 -52.125 -11.188 1 96.56 562 THR A N 1
ATOM 4375 C CA . THR A 1 562 ? -8.523 -50.812 -10.961 1 96.56 562 THR A CA 1
ATOM 4376 C C . THR A 1 562 ? -7.984 -49.812 -12.008 1 96.56 562 THR A C 1
ATOM 4378 O O . THR A 1 562 ? -6.777 -49.75 -12.234 1 96.56 562 THR A O 1
ATOM 4381 N N . ASP A 1 563 ? -8.875 -49.062 -12.656 1 96.94 563 ASP A N 1
ATOM 4382 C CA . ASP A 1 563 ? -8.516 -48 -13.57 1 96.94 563 ASP A CA 1
ATOM 4383 C C . ASP A 1 563 ? -8.234 -46.688 -12.812 1 96.94 563 ASP A C 1
ATOM 4385 O O . ASP A 1 563 ? -8.289 -46.656 -11.578 1 96.94 563 ASP A O 1
ATOM 4389 N N . PRO A 1 564 ? -7.895 -45.594 -13.539 1 95.75 564 PRO A N 1
ATOM 4390 C CA . PRO A 1 564 ? -7.652 -44.312 -12.844 1 95.75 564 PRO A CA 1
ATOM 4391 C C . PRO A 1 564 ? -8.82 -43.906 -11.953 1 95.75 564 PRO A C 1
ATOM 4393 O O . PRO A 1 564 ? -8.609 -43.25 -10.922 1 95.75 564 PRO A O 1
ATOM 4396 N N . ASP A 1 565 ? -10.031 -44.219 -12.273 1 95.94 565 ASP A N 1
ATOM 4397 C CA . ASP A 1 565 ? -11.18 -43.969 -11.406 1 95.94 565 ASP A CA 1
ATOM 4398 C C . ASP A 1 565 ? -11.18 -44.875 -10.188 1 95.94 565 ASP A C 1
ATOM 4400 O O . ASP A 1 565 ? -11.688 -46 -10.25 1 95.94 565 ASP A O 1
ATOM 4404 N N . GLU A 1 566 ? -10.828 -44.406 -9.086 1 91.19 566 GLU A N 1
ATOM 4405 C CA . GLU A 1 566 ? -10.633 -45.219 -7.887 1 91.19 566 GLU A CA 1
ATOM 4406 C C . GLU A 1 566 ? -11.945 -45.406 -7.129 1 91.19 566 GLU A C 1
ATOM 4408 O O . GLU A 1 566 ? -11.977 -46.062 -6.082 1 91.19 566 GLU A O 1
ATOM 4413 N N . TYR A 1 567 ? -12.961 -44.844 -7.664 1 91.5 567 TYR A N 1
ATOM 4414 C CA . TYR A 1 567 ? -14.266 -45.156 -7.094 1 91.5 567 TYR A CA 1
ATOM 4415 C C . TYR A 1 567 ? -14.711 -46.562 -7.488 1 91.5 567 TYR A C 1
ATOM 4417 O O . TYR A 1 567 ? -15.602 -47.125 -6.855 1 91.5 567 TYR A O 1
ATOM 4425 N N . ALA A 1 568 ? -14.117 -47.062 -8.562 1 93.12 568 ALA A N 1
ATOM 4426 C CA . ALA A 1 568 ? -14.352 -48.438 -9 1 93.12 568 ALA A CA 1
ATOM 4427 C C . ALA A 1 568 ? -13.086 -49.281 -8.875 1 93.12 568 ALA A C 1
ATOM 4429 O O . ALA A 1 568 ? -12.234 -49.281 -9.766 1 93.12 568 ALA A O 1
ATOM 4430 N N . ASN A 1 569 ? -13 -50.125 -7.844 1 93.5 569 ASN A N 1
ATOM 4431 C CA . ASN A 1 569 ? -11.789 -50.906 -7.551 1 93.5 569 ASN A CA 1
ATOM 4432 C C . ASN A 1 569 ? -12.008 -52.406 -7.758 1 93.5 569 ASN A C 1
ATOM 4434 O O . ASN A 1 569 ? -13.102 -52.906 -7.52 1 93.5 569 ASN A O 1
ATOM 4438 N N . GLN A 1 570 ? -10.984 -53.031 -8.219 1 94.44 570 GLN A N 1
ATOM 4439 C CA . GLN A 1 570 ? -10.938 -54.5 -8.32 1 94.44 570 GLN A CA 1
ATOM 4440 C C . GLN A 1 570 ? -12.102 -55.031 -9.156 1 94.44 570 GLN A C 1
ATOM 4442 O O . GLN A 1 570 ? -12.828 -55.906 -8.719 1 94.44 570 GLN A O 1
ATOM 4447 N N . VAL A 1 571 ? -12.164 -54.469 -10.289 1 95.69 571 VAL A N 1
ATOM 4448 C CA . VAL A 1 571 ? -13.195 -54.875 -11.242 1 95.69 571 VAL A CA 1
ATOM 4449 C C . VAL A 1 571 ? -12.555 -55.5 -12.477 1 95.69 571 VAL A C 1
ATOM 4451 O O . VAL A 1 571 ? -11.328 -55.5 -12.602 1 95.69 571 VAL A O 1
ATOM 4454 N N . ASN A 1 572 ? -13.414 -56.094 -13.297 1 94.94 572 ASN A N 1
ATOM 4455 C CA . ASN A 1 572 ? -12.93 -56.781 -14.492 1 94.94 572 ASN A CA 1
ATOM 4456 C C . ASN A 1 572 ? -13.102 -55.938 -15.742 1 94.94 572 ASN A C 1
ATOM 4458 O O . ASN A 1 572 ? -14.008 -55.094 -15.805 1 94.94 572 ASN A O 1
ATOM 4462 N N . ASN A 1 573 ? -12.266 -56.094 -16.688 1 94.75 573 ASN A N 1
ATOM 4463 C CA . ASN A 1 573 ? -12.352 -55.531 -18.031 1 94.75 573 ASN A CA 1
ATOM 4464 C C . ASN A 1 573 ? -12.422 -54 -17.984 1 94.75 573 ASN A C 1
ATOM 4466 O O . ASN A 1 573 ? -13.344 -53.406 -18.547 1 94.75 573 ASN A O 1
ATOM 4470 N N . ILE A 1 574 ? -11.531 -53.531 -17.281 1 96.19 574 ILE A N 1
ATOM 4471 C CA . ILE A 1 574 ? -11.5 -52.062 -17.156 1 96.19 574 ILE A CA 1
ATOM 4472 C C . ILE A 1 574 ? -11.055 -51.438 -18.469 1 96.19 574 ILE A C 1
ATOM 4474 O O . ILE A 1 574 ? -10.094 -51.906 -19.094 1 96.19 574 ILE A O 1
ATOM 4478 N N . GLY A 1 575 ? -11.773 -50.438 -18.953 1 96.25 575 GLY A N 1
ATOM 4479 C CA . GLY A 1 575 ? -11.734 -49.938 -20.328 1 96.25 575 GLY A CA 1
ATOM 4480 C C . GLY A 1 575 ? -10.406 -49.281 -20.672 1 96.25 575 GLY A C 1
ATOM 4481 O O . GLY A 1 575 ? -9.773 -49.656 -21.672 1 96.25 575 GLY A O 1
ATOM 4482 N N . PHE A 1 576 ? -9.859 -48.312 -20 1 97.38 576 PHE A N 1
ATOM 4483 C CA . PHE A 1 576 ? -8.648 -47.594 -20.328 1 97.38 576 PHE A CA 1
ATOM 4484 C C . PHE A 1 576 ? -7.438 -48.5 -20.359 1 97.38 576 PHE A C 1
ATOM 4486 O O . PHE A 1 576 ? -6.66 -48.5 -21.312 1 97.38 576 PHE A O 1
ATOM 4493 N N . THR A 1 577 ? -7.266 -49.312 -19.25 1 97.88 577 THR A N 1
ATOM 4494 C CA . THR A 1 577 ? -6.113 -50.188 -19.156 1 97.88 577 THR A CA 1
ATOM 4495 C C . THR A 1 577 ? -6.133 -51.219 -20.281 1 97.88 577 THR A C 1
ATOM 4497 O O . THR A 1 577 ? -5.082 -51.594 -20.812 1 97.88 577 THR A O 1
ATOM 4500 N N . THR A 1 578 ? -7.324 -51.719 -20.625 1 97.44 578 THR A N 1
ATOM 4501 C CA . THR A 1 578 ? -7.434 -52.656 -21.719 1 97.44 578 THR A CA 1
ATOM 4502 C C . THR A 1 578 ? -6.934 -52.062 -23.031 1 97.44 578 THR A C 1
ATOM 4504 O O . THR A 1 578 ? -6.137 -52.656 -23.734 1 97.44 578 THR A O 1
ATOM 4507 N N . ALA A 1 579 ? -7.445 -50.844 -23.281 1 97.31 579 ALA A N 1
ATOM 4508 C CA . ALA A 1 579 ? -6.984 -50.156 -24.484 1 97.31 579 ALA A CA 1
ATOM 4509 C C . ALA A 1 579 ? -5.477 -49.906 -24.422 1 97.31 579 ALA A C 1
ATOM 4511 O O . ALA A 1 579 ? -4.785 -50.062 -25.438 1 97.31 579 ALA A O 1
ATOM 4512 N N . LEU A 1 580 ? -4.988 -49.531 -23.312 1 98.06 580 LEU A N 1
ATOM 4513 C CA . LEU A 1 580 ? -3.576 -49.25 -23.109 1 98.06 580 LEU A CA 1
ATOM 4514 C C . LEU A 1 580 ? -2.723 -50.469 -23.344 1 98.06 580 LEU A C 1
ATOM 4516 O O . LEU A 1 580 ? -1.672 -50.406 -23.984 1 98.06 580 LEU A O 1
ATOM 4520 N N . MET A 1 581 ? -3.119 -51.656 -22.812 1 97.94 581 MET A N 1
ATOM 4521 C CA . MET A 1 581 ? -2.375 -52.906 -22.969 1 97.94 581 MET A CA 1
ATOM 4522 C C . MET A 1 581 ? -2.305 -53.344 -24.422 1 97.94 581 MET A C 1
ATOM 4524 O O . MET A 1 581 ? -1.248 -53.75 -24.906 1 97.94 581 MET A O 1
ATOM 4528 N N . GLU A 1 582 ? -3.432 -53.188 -25.078 1 97.25 582 GLU A N 1
ATOM 4529 C CA . GLU A 1 582 ? -3.449 -53.531 -26.5 1 97.25 582 GLU A CA 1
ATOM 4530 C C . GLU A 1 582 ? -2.451 -52.656 -27.266 1 97.25 582 GLU A C 1
ATOM 4532 O O . GLU A 1 582 ? -1.647 -53.188 -28.047 1 97.25 582 GLU A O 1
ATOM 4537 N N . ARG A 1 583 ? -2.551 -51.438 -27.016 1 95.75 583 ARG A N 1
ATOM 4538 C CA . ARG A 1 583 ? -1.647 -50.5 -27.688 1 95.75 583 ARG A CA 1
ATOM 4539 C C . ARG A 1 583 ? -0.197 -50.781 -27.312 1 95.75 583 ARG A C 1
ATOM 4541 O O . ARG A 1 583 ? 0.7 -50.688 -28.156 1 95.75 583 ARG A O 1
ATOM 4548 N N . HIS A 1 584 ? 0.045 -51.062 -26.078 1 97.69 584 HIS A N 1
ATOM 4549 C CA . HIS A 1 584 ? 1.394 -51.312 -25.594 1 97.69 584 HIS A CA 1
ATOM 4550 C C . HIS A 1 584 ? 2.018 -52.5 -26.328 1 97.69 584 HIS A C 1
ATOM 4552 O O . HIS A 1 584 ? 3.184 -52.438 -26.734 1 97.69 584 HIS A O 1
ATOM 4558 N N . PHE A 1 585 ? 1.27 -53.594 -26.531 1 98.12 585 PHE A N 1
ATOM 4559 C CA . PHE A 1 585 ? 1.746 -54.781 -27.234 1 98.12 585 PHE A CA 1
ATOM 4560 C C . PHE A 1 585 ? 2.154 -54.406 -28.656 1 98.12 585 PHE A C 1
ATOM 4562 O O . PHE A 1 585 ? 3.258 -54.75 -29.094 1 98.12 585 PHE A O 1
ATOM 4569 N N . LEU A 1 586 ? 1.293 -53.75 -29.297 1 96.19 586 LEU A N 1
ATOM 4570 C CA . LEU A 1 586 ? 1.5 -53.438 -30.719 1 96.19 586 LEU A CA 1
ATOM 4571 C C . LEU A 1 586 ? 2.645 -52.438 -30.906 1 96.19 586 LEU A C 1
ATOM 4573 O O . LEU A 1 586 ? 3.512 -52.656 -31.75 1 96.19 586 LEU A O 1
ATOM 4577 N N . GLU A 1 587 ? 2.65 -51.438 -30.078 1 95.56 587 GLU A N 1
ATOM 4578 C CA . GLU A 1 587 ? 3.668 -50.375 -30.203 1 95.56 587 GLU A CA 1
ATOM 4579 C C . GLU A 1 587 ? 5.047 -50.906 -29.812 1 95.56 587 GLU A C 1
ATOM 4581 O O . GLU A 1 587 ? 6.055 -50.531 -30.422 1 95.56 587 GLU A O 1
ATOM 4586 N N . THR A 1 588 ? 5.145 -51.688 -28.766 1 97.81 588 THR A N 1
ATOM 4587 C CA . THR A 1 588 ? 6.422 -52.281 -28.375 1 97.81 588 THR A CA 1
ATOM 4588 C C . THR A 1 588 ? 6.973 -53.156 -29.484 1 97.81 588 THR A C 1
ATOM 4590 O O . THR A 1 588 ? 8.172 -53.156 -29.781 1 97.81 588 THR A O 1
ATOM 4593 N N . ASN A 1 589 ? 6.133 -53.969 -30.125 1 97.75 589 ASN A N 1
ATOM 4594 C CA . ASN A 1 589 ? 6.543 -54.75 -31.266 1 97.75 589 ASN A CA 1
ATOM 4595 C C . ASN A 1 589 ? 7.012 -53.875 -32.438 1 97.75 589 ASN A C 1
ATOM 4597 O O . ASN A 1 589 ? 7.969 -54.219 -33.125 1 97.75 589 ASN A O 1
ATOM 4601 N N . GLU A 1 590 ? 6.293 -52.875 -32.625 1 96 590 GLU A N 1
ATOM 4602 C CA . GLU A 1 590 ? 6.703 -51.938 -33.688 1 96 590 GLU A CA 1
ATOM 4603 C C . GLU A 1 590 ? 8.102 -51.375 -33.406 1 96 590 GLU A C 1
ATOM 4605 O O . GLU A 1 590 ? 8.938 -51.344 -34.312 1 96 590 GLU A O 1
ATOM 4610 N N . PHE A 1 591 ? 8.391 -50.969 -32.219 1 96.75 591 PHE A N 1
ATOM 4611 C CA . PHE A 1 591 ? 9.703 -50.438 -31.844 1 96.75 591 PHE A CA 1
ATOM 4612 C C . PHE A 1 591 ? 10.766 -51.531 -31.953 1 96.75 591 PHE A C 1
ATOM 4614 O O . PHE A 1 591 ? 11.898 -51.25 -32.375 1 96.75 591 PHE A O 1
ATOM 4621 N N . ASN A 1 592 ? 10.367 -52.719 -31.484 1 97.56 592 ASN A N 1
ATOM 4622 C CA . ASN A 1 592 ? 11.305 -53.844 -31.641 1 97.56 592 ASN A CA 1
ATOM 4623 C C . ASN A 1 592 ? 11.711 -54.031 -33.094 1 97.56 592 ASN A C 1
ATOM 4625 O O . ASN A 1 592 ? 12.898 -54.188 -33.406 1 97.56 592 ASN A O 1
ATOM 4629 N N . SER A 1 593 ? 10.773 -53.969 -33.938 1 96.56 593 SER A N 1
ATOM 4630 C CA . SER A 1 593 ? 11.055 -54.094 -35.375 1 96.56 593 SER A CA 1
ATOM 4631 C C . SER A 1 593 ? 11.938 -52.969 -35.844 1 96.56 593 SER A C 1
ATOM 4633 O O . SER A 1 593 ? 12.875 -53.156 -36.625 1 96.56 593 SER A O 1
ATOM 4635 N N . TRP A 1 594 ? 11.641 -51.781 -35.438 1 94.62 594 TRP A N 1
ATOM 4636 C CA . TRP A 1 594 ? 12.359 -50.594 -35.875 1 94.62 594 TRP A CA 1
ATOM 4637 C C . TRP A 1 594 ? 13.82 -50.656 -35.438 1 94.62 594 TRP A C 1
ATOM 4639 O O . TRP A 1 594 ? 14.695 -50.094 -36.094 1 94.62 594 TRP A O 1
ATOM 4649 N N . PHE A 1 595 ? 14.078 -51.25 -34.312 1 95.94 595 PHE A N 1
ATOM 4650 C CA . PHE A 1 595 ? 15.43 -51.25 -33.781 1 95.94 595 PHE A CA 1
ATOM 4651 C C . PHE A 1 595 ? 16.094 -52.625 -33.969 1 95.94 595 PHE A C 1
ATOM 4653 O O . PHE A 1 595 ? 17.078 -52.938 -33.281 1 95.94 595 PHE A O 1
ATOM 4660 N N . GLY A 1 596 ? 15.531 -53.5 -34.75 1 95.31 596 GLY A N 1
ATOM 4661 C CA . GLY A 1 596 ? 16.141 -54.75 -35.125 1 95.31 596 GLY A CA 1
ATOM 4662 C C . GLY A 1 596 ? 16 -55.844 -34.094 1 95.31 596 GLY A C 1
ATOM 4663 O O . GLY A 1 596 ? 16.781 -56.781 -34.062 1 95.31 596 GLY A O 1
ATOM 4664 N N . ARG A 1 597 ? 15.055 -55.656 -33.219 1 96 597 ARG A N 1
ATOM 4665 C CA . ARG A 1 597 ? 14.711 -56.719 -32.25 1 96 597 ARG A CA 1
ATOM 4666 C C . ARG A 1 597 ? 13.578 -57.594 -32.75 1 96 597 ARG A C 1
ATOM 4668 O O . ARG A 1 597 ? 12.812 -57.188 -33.625 1 96 597 ARG A O 1
ATOM 4675 N N . SER A 1 598 ? 13.461 -58.781 -32.219 1 95.56 598 SER A N 1
ATOM 4676 C CA . SER A 1 598 ? 12.422 -59.719 -32.656 1 95.56 598 SER A CA 1
ATOM 4677 C C . SER A 1 598 ? 11.062 -59.344 -32.094 1 95.56 598 SER A C 1
ATOM 4679 O O . SER A 1 598 ? 10.922 -59.25 -30.859 1 95.56 598 SER A O 1
ATOM 4681 N N . PRO A 1 599 ? 10.148 -59.094 -32.906 1 96.12 599 PRO A N 1
ATOM 4682 C CA . PRO A 1 599 ? 8.797 -58.938 -32.406 1 96.12 599 PRO A CA 1
ATOM 4683 C C . PRO A 1 599 ? 8.258 -60.219 -31.75 1 96.12 599 PRO A C 1
ATOM 4685 O O . PRO A 1 599 ? 8.688 -61.312 -32.094 1 96.12 599 PRO A O 1
ATOM 4688 N N . ASN A 1 600 ? 7.402 -60.062 -30.844 1 96.81 600 ASN A N 1
ATOM 4689 C CA . ASN A 1 600 ? 6.77 -61.219 -30.172 1 96.81 600 ASN A CA 1
ATOM 4690 C C . ASN A 1 600 ? 5.398 -61.531 -30.781 1 96.81 600 ASN A C 1
ATOM 4692 O O . ASN A 1 600 ? 4.453 -60.75 -30.594 1 96.81 600 ASN A O 1
ATOM 4696 N N . ALA A 1 601 ? 5.207 -62.656 -31.359 1 96.25 601 ALA A N 1
ATOM 4697 C CA . ALA A 1 601 ? 3.982 -63.031 -32.062 1 96.25 601 ALA A CA 1
ATOM 4698 C C . ALA A 1 601 ? 2.834 -63.25 -31.078 1 96.25 601 ALA A C 1
ATOM 4700 O O . ALA A 1 601 ? 1.676 -62.969 -31.391 1 96.25 601 ALA A O 1
ATOM 4701 N N . SER A 1 602 ? 3.146 -63.719 -30.016 1 96 602 SER A N 1
ATOM 4702 C CA . SER A 1 602 ? 2.113 -63.969 -29 1 96 602 SER A CA 1
ATOM 4703 C C . SER A 1 602 ? 1.451 -62.656 -28.594 1 96 602 SER A C 1
ATOM 4705 O O . SER A 1 602 ? 0.252 -62.625 -28.297 1 96 602 SER A O 1
ATOM 4707 N N . TRP A 1 603 ? 2.262 -61.562 -28.516 1 97.56 603 TRP A N 1
ATOM 4708 C CA . TRP A 1 603 ? 1.713 -60.281 -28.141 1 97.56 603 TRP A CA 1
ATOM 4709 C C . TRP A 1 603 ? 0.731 -59.781 -29.203 1 97.56 603 TRP A C 1
ATOM 4711 O O . TRP A 1 603 ? -0.327 -59.25 -28.875 1 97.56 603 TRP A O 1
ATOM 4721 N N . ALA A 1 604 ? 1.085 -59.938 -30.375 1 96.5 604 ALA A N 1
ATOM 4722 C CA . ALA A 1 604 ? 0.19 -59.562 -31.469 1 96.5 604 ALA A CA 1
ATOM 4723 C C . ALA A 1 604 ? -1.095 -60.375 -31.422 1 96.5 604 ALA A C 1
ATOM 4725 O O . ALA A 1 604 ? -2.184 -59.844 -31.672 1 96.5 604 ALA A O 1
ATOM 4726 N N . ASP A 1 605 ? -0.943 -61.625 -31.172 1 96.44 605 ASP A N 1
ATOM 4727 C CA . ASP A 1 605 ? -2.096 -62.531 -31.078 1 96.44 605 ASP A CA 1
ATOM 4728 C C . ASP A 1 605 ? -3.018 -62.094 -29.938 1 96.44 605 ASP A C 1
ATOM 4730 O O . ASP A 1 605 ? -4.238 -62.031 -30.109 1 96.44 605 ASP A O 1
ATOM 4734 N N . LYS A 1 606 ? -2.457 -61.844 -28.828 1 97 606 LYS A N 1
ATOM 4735 C CA . LYS A 1 606 ? -3.25 -61.406 -27.688 1 97 606 LYS A CA 1
ATOM 4736 C C . LYS A 1 606 ? -3.969 -60.094 -27.969 1 97 606 LYS A C 1
ATOM 4738 O O . LYS A 1 606 ? -5.156 -59.969 -27.672 1 97 606 LYS A O 1
ATOM 4743 N N . ALA A 1 607 ? -3.201 -59.156 -28.5 1 96.56 607 ALA A N 1
ATOM 4744 C CA . ALA A 1 607 ? -3.799 -57.875 -28.844 1 96.56 607 ALA A CA 1
ATOM 4745 C C . ALA A 1 607 ? -5 -58.062 -29.766 1 96.56 607 ALA A C 1
ATOM 4747 O O . ALA A 1 607 ? -6.008 -57.344 -29.625 1 96.56 607 ALA A O 1
ATOM 4748 N N . SER A 1 608 ? -4.941 -59 -30.688 1 96.12 608 SER A N 1
ATOM 4749 C CA . SER A 1 608 ? -5.996 -59.219 -31.672 1 96.12 608 SER A CA 1
ATOM 4750 C C . SER A 1 608 ? -7.227 -59.875 -31.031 1 96.12 608 SER A C 1
ATOM 4752 O O . SER A 1 608 ? -8.32 -59.812 -31.594 1 96.12 608 SER A O 1
ATOM 4754 N N . LYS A 1 609 ? -7.047 -60.469 -29.906 1 96.69 609 LYS A N 1
ATOM 4755 C CA . LYS A 1 609 ? -8.141 -61.188 -29.234 1 96.69 609 LYS A CA 1
ATOM 4756 C C . LYS A 1 609 ? -8.586 -60.438 -27.984 1 96.69 609 LYS A C 1
ATOM 4758 O O . LYS A 1 609 ? -9.25 -61.031 -27.109 1 96.69 609 LYS A O 1
ATOM 4763 N N . MET A 1 610 ? -8.156 -59.281 -27.812 1 95.62 610 MET A N 1
ATOM 4764 C CA . MET A 1 610 ? -8.664 -58.406 -26.75 1 95.62 610 MET A CA 1
ATOM 4765 C C . MET A 1 610 ? -9.805 -57.531 -27.25 1 95.62 610 MET A C 1
ATOM 4767 O O . MET A 1 610 ? -9.875 -57.219 -28.438 1 95.62 610 MET A O 1
ATOM 4771 N N . ARG A 1 611 ? -10.734 -57.188 -26.344 1 90.94 611 ARG A N 1
ATOM 4772 C CA . ARG A 1 611 ? -11.875 -56.375 -26.719 1 90.94 611 ARG A CA 1
ATOM 4773 C C . ARG A 1 611 ? -12.18 -55.344 -25.625 1 90.94 611 ARG A C 1
ATOM 4775 O O . ARG A 1 611 ? -12.117 -55.656 -24.438 1 90.94 611 ARG A O 1
ATOM 4782 N N . LEU A 1 612 ? -12.5 -54.156 -26.078 1 93.69 612 LEU A N 1
ATOM 4783 C CA . LEU A 1 612 ? -12.961 -53.156 -25.125 1 93.69 612 LEU A CA 1
ATOM 4784 C C . LEU A 1 612 ? -14.398 -53.438 -24.688 1 93.69 612 LEU A C 1
ATOM 4786 O O . LEU A 1 612 ? -15.211 -53.906 -25.484 1 93.69 612 LEU A O 1
ATOM 4790 N N . PRO A 1 613 ? -14.656 -53.156 -23.422 1 93.88 613 PRO A N 1
ATOM 4791 C CA . PRO A 1 613 ? -16.062 -53.281 -23 1 93.88 613 PRO A CA 1
ATOM 4792 C C . PRO A 1 613 ? -16.938 -52.156 -23.578 1 93.88 613 PRO A C 1
ATOM 4794 O O . PRO A 1 613 ? -16.656 -50.969 -23.359 1 93.88 613 PRO A O 1
ATOM 4797 N N . ILE A 1 614 ? -18 -52.562 -24.297 1 93.44 614 ILE A N 1
ATOM 4798 C CA . ILE A 1 614 ? -18.828 -51.594 -25 1 93.44 614 ILE A CA 1
ATOM 4799 C C . ILE A 1 614 ? -20.281 -51.75 -24.578 1 93.44 614 ILE A C 1
ATOM 4801 O O . ILE A 1 614 ? -20.766 -52.875 -24.391 1 93.44 614 ILE A O 1
ATOM 4805 N N . ASN A 1 615 ? -20.906 -50.688 -24.281 1 93.38 615 ASN A N 1
ATOM 4806 C CA . ASN A 1 615 ? -22.359 -50.625 -24.266 1 93.38 615 ASN A CA 1
ATOM 4807 C C . ASN A 1 615 ? -22.922 -50.156 -25.609 1 93.38 615 ASN A C 1
ATOM 4809 O O . ASN A 1 615 ? -22.922 -48.969 -25.906 1 93.38 615 ASN A O 1
ATOM 4813 N N . GLU A 1 616 ? -23.438 -51.062 -26.312 1 90.25 616 GLU A N 1
ATOM 4814 C CA . GLU A 1 616 ? -23.844 -50.781 -27.688 1 90.25 616 GLU A CA 1
ATOM 4815 C C . GLU A 1 616 ? -25.047 -49.812 -27.719 1 90.25 616 GLU A C 1
ATOM 4817 O O . GLU A 1 616 ? -25.156 -49 -28.641 1 90.25 616 GLU A O 1
ATOM 4822 N N . LYS A 1 617 ? -25.859 -49.969 -26.797 1 88.06 617 LYS A N 1
ATOM 4823 C CA . LYS A 1 617 ? -27.047 -49.125 -26.781 1 88.06 617 LYS A CA 1
ATOM 4824 C C . LYS A 1 617 ? -26.688 -47.656 -26.594 1 88.06 617 LYS A C 1
ATOM 4826 O O . LYS A 1 617 ? -27.188 -46.781 -27.312 1 88.06 617 LYS A O 1
ATOM 4831 N N . ALA A 1 618 ? -25.844 -47.406 -25.703 1 88.81 618 ALA A N 1
ATOM 4832 C CA . ALA A 1 618 ? -25.438 -46.031 -25.406 1 88.81 618 ALA A CA 1
ATOM 4833 C C . ALA A 1 618 ? -24.297 -45.594 -26.312 1 88.81 618 ALA A C 1
ATOM 4835 O O . ALA A 1 618 ? -24.031 -44.406 -26.453 1 88.81 618 ALA A O 1
ATOM 4836 N N . GLY A 1 619 ? -23.625 -46.562 -26.938 1 91.94 619 GLY A N 1
ATOM 4837 C CA . GLY A 1 619 ? -22.5 -46.25 -27.797 1 91.94 619 GLY A CA 1
ATOM 4838 C C . GLY A 1 619 ? -21.312 -45.688 -27.031 1 91.94 619 GLY A C 1
ATOM 4839 O O . GLY A 1 619 ? -20.75 -44.656 -27.422 1 91.94 619 GLY A O 1
ATOM 4840 N N . ILE A 1 620 ? -20.969 -46.219 -25.922 1 94.5 620 ILE A N 1
ATOM 4841 C CA . ILE A 1 620 ? -19.828 -45.781 -25.141 1 94.5 620 ILE A CA 1
ATOM 4842 C C . ILE A 1 620 ? -18.953 -46.969 -24.75 1 94.5 620 ILE A C 1
ATOM 4844 O O . ILE A 1 620 ? -19.438 -48.125 -24.734 1 94.5 620 ILE A O 1
ATOM 4848 N N . ILE A 1 621 ? -17.703 -46.719 -24.5 1 95.81 621 ILE A N 1
ATOM 4849 C CA . ILE A 1 621 ? -16.844 -47.656 -23.781 1 95.81 621 ILE A CA 1
ATOM 4850 C C . ILE A 1 621 ? -17.188 -47.625 -22.297 1 95.81 621 ILE A C 1
ATOM 4852 O O . ILE A 1 621 ? -17.141 -46.594 -21.656 1 95.81 621 ILE A O 1
ATOM 4856 N N . VAL A 1 622 ? -17.625 -48.75 -21.828 1 95.25 622 VAL A N 1
ATOM 4857 C CA . VAL A 1 622 ? -17.938 -48.812 -20.406 1 95.25 622 VAL A CA 1
ATOM 4858 C C . VAL A 1 622 ? -16.656 -48.906 -19.594 1 95.25 622 VAL A C 1
ATOM 4860 O O . VAL A 1 622 ? -15.688 -49.531 -20.031 1 95.25 622 VAL A O 1
ATOM 4863 N N . GLU A 1 623 ? -16.641 -48.375 -18.438 1 95.94 623 GLU A N 1
ATOM 4864 C CA . GLU A 1 623 ? -15.422 -48.281 -17.641 1 95.94 623 GLU A CA 1
ATOM 4865 C C . GLU A 1 623 ? -15.008 -49.688 -17.141 1 95.94 623 GLU A C 1
ATOM 4867 O O . GLU A 1 623 ? -13.82 -49.969 -17.016 1 95.94 623 GLU A O 1
ATOM 4872 N N . TYR A 1 624 ? -15.977 -50.5 -16.766 1 95.69 624 TYR A N 1
ATOM 4873 C CA . TYR A 1 624 ? -15.734 -51.844 -16.234 1 95.69 624 TYR A CA 1
ATOM 4874 C C . TYR A 1 624 ? -16.984 -52.719 -16.375 1 95.69 624 TYR A C 1
ATOM 4876 O O . TYR A 1 624 ? -18.094 -52.219 -16.531 1 95.69 624 TYR A O 1
ATOM 4884 N N . THR A 1 625 ? -16.734 -53.969 -16.266 1 91.75 625 THR A N 1
ATOM 4885 C CA . THR A 1 625 ? -17.844 -54.906 -16.312 1 91.75 625 THR A CA 1
ATOM 4886 C C . THR A 1 625 ? -18.812 -54.625 -15.172 1 91.75 625 THR A C 1
ATOM 4888 O O . THR A 1 625 ? -18.406 -54.562 -14.008 1 91.75 625 THR A O 1
ATOM 4891 N N . GLY A 1 626 ? -20.062 -54.469 -15.484 1 90.88 626 GLY A N 1
ATOM 4892 C CA . GLY A 1 626 ? -21.078 -54.281 -14.469 1 90.88 626 GLY A CA 1
ATOM 4893 C C . GLY A 1 626 ? -21.391 -52.812 -14.195 1 90.88 626 GLY A C 1
ATOM 4894 O O . GLY A 1 626 ? -22.281 -52.5 -13.414 1 90.88 626 GLY A O 1
ATOM 4895 N N . MET A 1 627 ? -20.578 -51.938 -14.836 1 94.88 627 MET A N 1
ATOM 4896 C CA . MET A 1 627 ? -20.891 -50.5 -14.688 1 94.88 627 MET A CA 1
ATOM 4897 C C . MET A 1 627 ? -22.344 -50.219 -15.055 1 94.88 627 MET A C 1
ATOM 4899 O O . MET A 1 627 ? -22.859 -50.781 -16.016 1 94.88 627 MET A O 1
ATOM 4903 N N . ASN A 1 628 ? -23 -49.344 -14.25 1 90.5 628 ASN A N 1
ATOM 4904 C CA . ASN A 1 628 ? -24.375 -48.938 -14.578 1 90.5 628 ASN A CA 1
ATOM 4905 C C . ASN A 1 628 ? -24.5 -47.406 -14.633 1 90.5 628 ASN A C 1
ATOM 4907 O O . ASN A 1 628 ? -23.516 -46.688 -14.586 1 90.5 628 ASN A O 1
ATOM 4911 N N . GLY A 1 629 ? -25.719 -46.969 -14.781 1 86.62 629 GLY A N 1
ATOM 4912 C CA . GLY A 1 629 ? -25.984 -45.562 -15.062 1 86.62 629 GLY A CA 1
ATOM 4913 C C . GLY A 1 629 ? -25.828 -44.688 -13.844 1 86.62 629 GLY A C 1
ATOM 4914 O O . GLY A 1 629 ? -25.766 -43.438 -13.969 1 86.62 629 GLY A O 1
ATOM 4915 N N . SER A 1 630 ? -25.641 -45.156 -12.695 1 83.69 630 SER A N 1
ATOM 4916 C CA . SER A 1 630 ? -25.516 -44.344 -11.477 1 83.69 630 SER A CA 1
ATOM 4917 C C . SER A 1 630 ? -24.047 -44.062 -11.172 1 83.69 630 SER A C 1
ATOM 4919 O O . SER A 1 630 ? -23.734 -43.469 -10.133 1 83.69 630 SER A O 1
ATOM 4921 N N . VAL A 1 631 ? -23.219 -44.281 -12.008 1 85.12 631 VAL A N 1
ATOM 4922 C CA . VAL A 1 631 ? -21.781 -44.156 -11.805 1 85.12 631 VAL A CA 1
ATOM 4923 C C . VAL A 1 631 ? -21.422 -42.719 -11.578 1 85.12 631 VAL A C 1
ATOM 4925 O O . VAL A 1 631 ? -22 -41.812 -12.195 1 85.12 631 VAL A O 1
ATOM 4928 N N . ALA A 1 632 ? -20.625 -42.438 -10.602 1 88.38 632 ALA A N 1
ATOM 4929 C CA . ALA A 1 632 ? -19.859 -41.188 -10.422 1 88.38 632 ALA A CA 1
ATOM 4930 C C . ALA A 1 632 ? -18.375 -41.438 -10.586 1 88.38 632 ALA A C 1
ATOM 4932 O O . ALA A 1 632 ? -17.797 -42.344 -9.961 1 88.38 632 ALA A O 1
ATOM 4933 N N . VAL A 1 633 ? -17.766 -40.688 -11.469 1 93.31 633 VAL A N 1
ATOM 4934 C CA . VAL A 1 633 ? -16.375 -40.938 -11.828 1 93.31 633 VAL A CA 1
ATOM 4935 C C . VAL A 1 633 ? -15.469 -39.969 -11.062 1 93.31 633 VAL A C 1
ATOM 4937 O O . VAL A 1 633 ? -15.68 -38.75 -11.086 1 93.31 633 VAL A O 1
ATOM 4940 N N . LYS A 1 634 ? -14.508 -40.469 -10.422 1 92.5 634 LYS A N 1
ATOM 4941 C CA . LYS A 1 634 ? -13.633 -39.656 -9.57 1 92.5 634 LYS A CA 1
ATOM 4942 C C . LYS A 1 634 ? -12.781 -38.688 -10.406 1 92.5 634 LYS A C 1
ATOM 4944 O O . LYS A 1 634 ? -12.656 -37.531 -10.078 1 92.5 634 LYS A O 1
ATOM 4949 N N . GLN A 1 635 ? -12.148 -39.281 -11.438 1 94.81 635 GLN A N 1
ATOM 4950 C CA . GLN A 1 635 ? -11.219 -38.531 -12.281 1 94.81 635 GLN A CA 1
ATOM 4951 C C . GLN A 1 635 ? -11.172 -39.094 -13.695 1 94.81 635 GLN A C 1
ATOM 4953 O O . GLN A 1 635 ? -11.859 -40.094 -13.992 1 94.81 635 GLN A O 1
ATOM 4958 N N . ALA A 1 636 ? -10.469 -38.406 -14.578 1 95.75 636 ALA A N 1
ATOM 4959 C CA . ALA A 1 636 ? -10.391 -38.844 -15.977 1 95.75 636 ALA A CA 1
ATOM 4960 C C . ALA A 1 636 ? -9.992 -40.312 -16.078 1 95.75 636 ALA A C 1
ATOM 4962 O O . ALA A 1 636 ? -9.008 -40.75 -15.484 1 95.75 636 ALA A O 1
ATOM 4963 N N . ASP A 1 637 ? -10.734 -41.031 -16.859 1 97 637 ASP A N 1
ATOM 4964 C CA . ASP A 1 637 ? -10.508 -42.469 -17.047 1 97 637 ASP A CA 1
ATOM 4965 C C . ASP A 1 637 ? -10.727 -42.875 -18.5 1 97 637 ASP A C 1
ATOM 4967 O O . ASP A 1 637 ? -9.852 -42.688 -19.344 1 97 637 ASP A O 1
ATOM 4971 N N . VAL A 1 638 ? -11.992 -43.062 -18.906 1 96.81 638 VAL A N 1
ATOM 4972 C CA . VAL A 1 638 ? -12.266 -43.469 -20.266 1 96.81 638 VAL A CA 1
ATOM 4973 C C . VAL A 1 638 ? -11.82 -42.406 -21.25 1 96.81 638 VAL A C 1
ATOM 4975 O O . VAL A 1 638 ? -11.352 -42.719 -22.344 1 96.81 638 VAL A O 1
ATOM 4978 N N . VAL A 1 639 ? -11.969 -41.188 -20.891 1 96.38 639 VAL A N 1
ATOM 4979 C CA . VAL A 1 639 ? -11.578 -40.062 -21.75 1 96.38 639 VAL A CA 1
ATOM 4980 C C . VAL A 1 639 ? -10.094 -40.156 -22.078 1 96.38 639 VAL A C 1
ATOM 4982 O O . VAL A 1 639 ? -9.648 -39.656 -23.109 1 96.38 639 VAL A O 1
ATOM 4985 N N . LEU A 1 640 ? -9.312 -40.875 -21.297 1 97.44 640 LEU A N 1
ATOM 4986 C CA . LEU A 1 640 ? -7.875 -41 -21.516 1 97.44 640 LEU A CA 1
ATOM 4987 C C . LEU A 1 640 ? -7.59 -41.906 -22.703 1 97.44 640 LEU A C 1
ATOM 4989 O O . LEU A 1 640 ? -6.488 -41.875 -23.266 1 97.44 640 LEU A O 1
ATOM 4993 N N . VAL A 1 641 ? -8.539 -42.688 -23.094 1 96.94 641 VAL A N 1
ATOM 4994 C CA . VAL A 1 641 ? -8.398 -43.531 -24.266 1 96.94 641 VAL A CA 1
ATOM 4995 C C . VAL A 1 641 ? -8.133 -42.688 -25.5 1 96.94 641 VAL A C 1
ATOM 4997 O O . VAL A 1 641 ? -7.328 -43.062 -26.359 1 96.94 641 VAL A O 1
ATOM 5000 N N . ASP A 1 642 ? -8.812 -41.594 -25.5 1 94.94 642 ASP A N 1
ATOM 5001 C CA . ASP A 1 642 ? -8.625 -40.656 -26.609 1 94.94 642 ASP A CA 1
ATOM 5002 C C . ASP A 1 642 ? -7.469 -39.688 -26.344 1 94.94 642 ASP A C 1
ATOM 5004 O O . ASP A 1 642 ? -6.684 -39.406 -27.234 1 94.94 642 ASP A O 1
ATOM 5008 N N . ASP A 1 643 ? -7.328 -39.25 -25.203 1 95.88 643 ASP A N 1
ATOM 5009 C CA . ASP A 1 643 ? -6.363 -38.219 -24.844 1 95.88 643 ASP A CA 1
ATOM 5010 C C . ASP A 1 643 ? -4.934 -38.75 -24.969 1 95.88 643 ASP A C 1
ATOM 5012 O O . ASP A 1 643 ? -4.102 -38.125 -25.641 1 95.88 643 ASP A O 1
ATOM 5016 N N . LEU A 1 644 ? -4.637 -39.875 -24.375 1 94.94 644 LEU A N 1
ATOM 5017 C CA . LEU A 1 644 ? -3.262 -40.375 -24.25 1 94.94 644 LEU A CA 1
ATOM 5018 C C . LEU A 1 644 ? -2.941 -41.375 -25.328 1 94.94 644 LEU A C 1
ATOM 5020 O O . LEU A 1 644 ? -1.809 -41.438 -25.812 1 94.94 644 LEU A O 1
ATOM 5024 N N . LEU A 1 645 ? -3.971 -42.188 -25.703 1 93.5 645 LEU A N 1
ATOM 5025 C CA . LEU A 1 645 ? -3.67 -43.375 -26.516 1 93.5 645 LEU A CA 1
ATOM 5026 C C . LEU A 1 645 ? -4.031 -43.125 -27.969 1 93.5 645 LEU A C 1
ATOM 5028 O O . LEU A 1 645 ? -3.588 -43.844 -28.859 1 93.5 645 LEU A O 1
ATOM 5032 N N . HIS A 1 646 ? -4.793 -42.156 -28.172 1 85.62 646 HIS A N 1
ATOM 5033 C CA . HIS A 1 646 ? -5.324 -41.969 -29.516 1 85.62 646 HIS A CA 1
ATOM 5034 C C . HIS A 1 646 ? -5.816 -43.281 -30.094 1 85.62 646 HIS A C 1
ATOM 5036 O O . HIS A 1 646 ? -5.512 -43.625 -31.25 1 85.62 646 HIS A O 1
ATOM 5042 N N . TYR A 1 647 ? -6.43 -44.031 -29.266 1 88.25 647 TYR A N 1
ATOM 5043 C CA . TYR A 1 647 ? -6.945 -45.344 -29.625 1 88.25 647 TYR A CA 1
ATOM 5044 C C . TYR A 1 647 ? -8.117 -45.219 -30.594 1 88.25 647 TYR A C 1
ATOM 5046 O O . TYR A 1 647 ? -9.102 -44.531 -30.312 1 88.25 647 TYR A O 1
ATOM 5054 N N . PRO A 1 648 ? -8.016 -45.781 -31.703 1 86 648 PRO A N 1
ATOM 5055 C CA . PRO A 1 648 ? -9.133 -45.656 -32.625 1 86 648 PRO A CA 1
ATOM 5056 C C . PRO A 1 648 ? -10.414 -46.312 -32.094 1 86 648 PRO A C 1
ATOM 5058 O O . PRO A 1 648 ? -10.406 -47.469 -31.688 1 86 648 PRO A O 1
ATOM 5061 N N . ASN A 1 649 ? -11.445 -45.594 -32.062 1 87.38 649 ASN A N 1
ATOM 5062 C CA . ASN A 1 649 ? -12.766 -46.031 -31.641 1 87.38 649 ASN A CA 1
ATOM 5063 C C . ASN A 1 649 ? -13.859 -45.094 -32.125 1 87.38 649 ASN A C 1
ATOM 5065 O O . ASN A 1 649 ? -13.625 -43.906 -32.281 1 87.38 649 ASN A O 1
ATOM 5069 N N . PRO A 1 650 ? -14.992 -45.625 -32.312 1 91.5 650 PRO A N 1
ATOM 5070 C CA . PRO A 1 650 ? -16.062 -44.781 -32.812 1 91.5 650 PRO A CA 1
ATOM 5071 C C . PRO A 1 650 ? -16.859 -44.094 -31.688 1 91.5 650 PRO A C 1
ATOM 5073 O O . PRO A 1 650 ? -17.938 -43.562 -31.938 1 91.5 650 PRO A O 1
ATOM 5076 N N . TYR A 1 651 ? -16.391 -44.125 -30.516 1 93.88 651 TYR A N 1
ATOM 5077 C CA . TYR A 1 651 ? -17.188 -43.688 -29.375 1 93.88 651 TYR A CA 1
ATOM 5078 C C . TYR A 1 651 ? -16.609 -42.438 -28.75 1 93.88 651 TYR A C 1
ATOM 5080 O O . TYR A 1 651 ? -17.016 -42.031 -27.656 1 93.88 651 TYR A O 1
ATOM 5088 N N . SER A 1 652 ? -15.688 -41.781 -29.344 1 94 652 SER A N 1
ATOM 5089 C CA . SER A 1 652 ? -14.938 -40.688 -28.719 1 94 652 SER A CA 1
ATOM 5090 C C . SER A 1 652 ? -15.859 -39.562 -28.234 1 94 652 SER A C 1
ATOM 5092 O O . SER A 1 652 ? -15.758 -39.125 -27.109 1 94 652 SER A O 1
ATOM 5094 N N . LEU A 1 653 ? -16.75 -39.094 -29.094 1 92.06 653 LEU A N 1
ATOM 5095 C CA . LEU A 1 653 ? -17.641 -38 -28.734 1 92.06 653 LEU A CA 1
ATOM 5096 C C . LEU A 1 653 ? -18.625 -38.438 -27.641 1 92.06 653 LEU A C 1
ATOM 5098 O O . LEU A 1 653 ? -18.859 -37.688 -26.688 1 92.06 653 LEU A O 1
ATOM 5102 N N . SER A 1 654 ? -19.203 -39.594 -27.859 1 92.56 654 SER A N 1
ATOM 5103 C CA . SER A 1 654 ? -20.172 -40.094 -26.875 1 92.56 654 SER A CA 1
ATOM 5104 C C . SER A 1 654 ? -19.5 -40.344 -25.516 1 92.56 654 SER A C 1
ATOM 5106 O O . SER A 1 654 ? -20.094 -40.094 -24.469 1 92.56 654 SER A O 1
ATOM 5108 N N . ASN A 1 655 ? -18.281 -40.906 -25.531 1 94.56 655 ASN A N 1
ATOM 5109 C CA . ASN A 1 655 ? -17.516 -41.031 -24.297 1 94.56 655 ASN A CA 1
ATOM 5110 C C . ASN A 1 655 ? -17.312 -39.688 -23.609 1 94.56 655 ASN A C 1
ATOM 5112 O O . ASN A 1 655 ? -17.516 -39.562 -22.406 1 94.56 655 ASN A O 1
ATOM 5116 N N . LEU A 1 656 ? -16.891 -38.719 -24.391 1 94.25 656 LEU A N 1
ATOM 5117 C CA . LEU A 1 656 ? -16.641 -37.375 -23.875 1 94.25 656 LEU A CA 1
ATOM 5118 C C . LEU A 1 656 ? -17.875 -36.812 -23.156 1 94.25 656 LEU A C 1
ATOM 5120 O O . LEU A 1 656 ? -17.797 -36.375 -22.016 1 94.25 656 LEU A O 1
ATOM 5124 N N . ASP A 1 657 ? -18.969 -36.812 -23.797 1 90.5 657 ASP A N 1
ATOM 5125 C CA . ASP A 1 657 ? -20.203 -36.25 -23.281 1 90.5 657 ASP A CA 1
ATOM 5126 C C . ASP A 1 657 ? -20.688 -37 -22.047 1 90.5 657 ASP A C 1
ATOM 5128 O O . ASP A 1 657 ? -21.094 -36.406 -21.062 1 90.5 657 ASP A O 1
ATOM 5132 N N . TYR A 1 658 ? -20.656 -38.25 -22.188 1 92.06 658 TYR A N 1
ATOM 5133 C CA . TYR A 1 658 ? -21.172 -39.094 -21.109 1 92.06 658 TYR A CA 1
ATOM 5134 C C . TYR A 1 658 ? -20.359 -38.906 -19.844 1 92.06 658 TYR A C 1
ATOM 5136 O O . TYR A 1 658 ? -20.906 -38.656 -18.766 1 92.06 658 TYR A O 1
ATOM 5144 N N . TYR A 1 659 ? -19.109 -39.094 -19.969 1 94 659 TYR A N 1
ATOM 5145 C CA . TYR A 1 659 ? -18.266 -39.125 -18.781 1 94 659 TYR A CA 1
ATOM 5146 C C . TYR A 1 659 ? -18.047 -37.719 -18.234 1 94 659 TYR A C 1
ATOM 5148 O O . TYR A 1 659 ? -17.797 -37.531 -17.047 1 94 659 TYR A O 1
ATOM 5156 N N . ALA A 1 660 ? -18.141 -36.688 -19.062 1 92.25 660 ALA A N 1
ATOM 5157 C CA . ALA A 1 660 ? -18.141 -35.344 -18.531 1 92.25 660 ALA A CA 1
ATOM 5158 C C . ALA A 1 660 ? -19.344 -35.094 -17.625 1 92.25 660 ALA A C 1
ATOM 5160 O O . ALA A 1 660 ? -19.234 -34.406 -16.594 1 92.25 660 ALA A O 1
ATOM 5161 N N . ALA A 1 661 ? -20.406 -35.594 -18 1 88.88 661 ALA A N 1
ATOM 5162 C CA . ALA A 1 661 ? -21.641 -35.406 -17.234 1 88.88 661 ALA A CA 1
ATOM 5163 C C . ALA A 1 661 ? -21.609 -36.219 -15.945 1 88.88 661 ALA A C 1
ATOM 5165 O O . ALA A 1 661 ? -22.312 -35.906 -14.984 1 88.88 661 ALA A O 1
ATOM 5166 N N . LYS A 1 662 ? -20.766 -37.25 -15.961 1 91.81 662 LYS A N 1
ATOM 5167 C CA . LYS A 1 662 ? -20.766 -38.156 -14.82 1 91.81 662 LYS A CA 1
ATOM 5168 C C . LYS A 1 662 ? -19.594 -37.875 -13.891 1 91.81 662 LYS A C 1
ATOM 5170 O O . LYS A 1 662 ? -19.422 -38.562 -12.875 1 91.81 662 LYS A O 1
ATOM 5175 N N . GLN A 1 663 ? -18.812 -36.906 -14.188 1 91.88 663 GLN A N 1
ATOM 5176 C CA . GLN A 1 663 ? -17.656 -36.594 -13.359 1 91.88 663 GLN A CA 1
ATOM 5177 C C . GLN A 1 663 ? -18.078 -36.062 -11.992 1 91.88 663 GLN A C 1
ATOM 5179 O O . GLN A 1 663 ? -18.938 -35.188 -11.898 1 91.88 663 GLN A O 1
ATOM 5184 N N . SER A 1 664 ? -17.469 -36.562 -10.977 1 90.94 664 SER A N 1
ATOM 5185 C CA . SER A 1 664 ? -17.75 -36.094 -9.617 1 90.94 664 SER A CA 1
ATOM 5186 C C . SER A 1 664 ? -17.156 -34.719 -9.391 1 90.94 664 SER A C 1
ATOM 5188 O O . SER A 1 664 ? -16.047 -34.406 -9.844 1 90.94 664 SER A O 1
ATOM 5190 N N . LEU A 1 665 ? -17.844 -33.875 -8.594 1 87.44 665 LEU A N 1
ATOM 5191 C CA . LEU A 1 665 ? -17.359 -32.531 -8.219 1 87.44 665 LEU A CA 1
ATOM 5192 C C . LEU A 1 665 ? -16.281 -32.656 -7.141 1 87.44 665 LEU A C 1
ATOM 5194 O O . LEU A 1 665 ? -15.562 -31.672 -6.875 1 87.44 665 LEU A O 1
ATOM 5198 N N . ASP A 1 666 ? -16.109 -33.781 -6.578 1 89.19 666 ASP A N 1
ATOM 5199 C CA . ASP A 1 666 ? -15.133 -34 -5.504 1 89.19 666 ASP A CA 1
ATOM 5200 C C . ASP A 1 666 ? -13.82 -34.562 -6.047 1 89.19 666 ASP A C 1
ATOM 5202 O O . ASP A 1 666 ? -12.93 -34.906 -5.277 1 89.19 666 ASP A O 1
ATOM 5206 N N . GLY A 1 667 ? -13.766 -34.656 -7.305 1 92.12 667 GLY A N 1
ATOM 5207 C CA . GLY A 1 667 ? -12.555 -35.188 -7.902 1 92.12 667 GLY A CA 1
ATOM 5208 C C . GLY A 1 667 ? -11.406 -34.188 -7.93 1 92.12 667 GLY A C 1
ATOM 5209 O O . GLY A 1 667 ? -11.625 -33 -7.762 1 92.12 667 GLY A O 1
ATOM 5210 N N . PRO A 1 668 ? -10.242 -34.688 -8.156 1 93.88 668 PRO A N 1
ATOM 5211 C CA . PRO A 1 668 ? -9.039 -33.844 -8.102 1 93.88 668 PRO A CA 1
ATOM 5212 C C . PRO A 1 668 ? -8.859 -33 -9.359 1 93.88 668 PRO A C 1
ATOM 5214 O O . PRO A 1 668 ? -9.477 -33.25 -10.391 1 93.88 668 PRO A O 1
ATOM 5217 N N . ALA A 1 669 ? -8.016 -32.094 -9.18 1 90.25 669 ALA A N 1
ATOM 5218 C CA . ALA A 1 669 ? -7.605 -31.25 -10.297 1 90.25 669 ALA A CA 1
ATOM 5219 C C . ALA A 1 669 ? -6.953 -32.062 -11.406 1 90.25 669 ALA A C 1
ATOM 5221 O O . ALA A 1 669 ? -6.621 -33.25 -11.203 1 90.25 669 ALA A O 1
ATOM 5222 N N . MET A 1 670 ? -6.719 -31.656 -12.555 1 93.69 670 MET A N 1
ATOM 5223 C CA . MET A 1 670 ? -6.121 -32.219 -13.766 1 93.69 670 MET A CA 1
ATOM 5224 C C . MET A 1 670 ? -7.176 -32.875 -14.648 1 93.69 670 MET A C 1
ATOM 5226 O O . MET A 1 670 ? -6.98 -33 -15.859 1 93.69 670 MET A O 1
ATOM 5230 N N . THR A 1 671 ? -8.266 -33.344 -14.094 1 96.06 671 THR A N 1
ATOM 5231 C CA . THR A 1 671 ? -9.281 -34.125 -14.805 1 96.06 671 THR A CA 1
ATOM 5232 C C . THR A 1 671 ? -9.742 -33.375 -16.062 1 96.06 671 THR A C 1
ATOM 5234 O O . THR A 1 671 ? -9.719 -33.938 -17.156 1 96.06 671 THR A O 1
ATOM 5237 N N . TYR A 1 672 ? -10.078 -32.188 -15.859 1 96.75 672 TYR A N 1
ATOM 5238 C CA . TYR A 1 672 ? -10.742 -31.438 -16.938 1 96.75 672 TYR A CA 1
ATOM 5239 C C . TYR A 1 672 ? -9.742 -30.984 -17.984 1 96.75 672 TYR A C 1
ATOM 5241 O O . TYR A 1 672 ? -10.125 -30.578 -19.078 1 96.75 672 TYR A O 1
ATOM 5249 N N . SER A 1 673 ? -8.453 -31.109 -17.688 1 98 673 SER A N 1
ATOM 5250 C CA . SER A 1 673 ? -7.469 -30.875 -18.734 1 98 673 SER A CA 1
ATOM 5251 C C . SER A 1 673 ? -7.59 -31.906 -19.844 1 98 673 SER A C 1
ATOM 5253 O O . SER A 1 673 ? -7.445 -31.578 -21.031 1 98 673 SER A O 1
ATOM 5255 N N . SER A 1 674 ? -7.875 -33.125 -19.5 1 97.62 674 SER A N 1
ATOM 5256 C CA . SER A 1 674 ? -8.078 -34.156 -20.5 1 97.62 674 SER A CA 1
ATOM 5257 C C . SER A 1 674 ? -9.344 -33.906 -21.297 1 97.62 674 SER A C 1
ATOM 5259 O O . SER A 1 674 ? -9.367 -34.125 -22.516 1 97.62 674 SER A O 1
ATOM 5261 N N . PHE A 1 675 ? -10.359 -33.469 -20.625 1 97.62 675 PHE A N 1
ATOM 5262 C CA . PHE A 1 675 ? -11.594 -33.156 -21.344 1 97.62 675 PHE A CA 1
ATOM 5263 C C . PHE A 1 675 ? -11.375 -31.984 -22.297 1 97.62 675 PHE A C 1
ATOM 5265 O O . PHE A 1 675 ? -11.969 -31.953 -23.375 1 97.62 675 PHE A O 1
ATOM 5272 N N . ALA A 1 676 ? -10.57 -31.062 -21.891 1 97.69 676 ALA A N 1
ATOM 5273 C CA . ALA A 1 676 ? -10.273 -29.922 -22.766 1 97.69 676 ALA A CA 1
ATOM 5274 C C . ALA A 1 676 ? -9.57 -30.391 -24.031 1 97.69 676 ALA A C 1
ATOM 5276 O O . ALA A 1 676 ? -9.938 -29.969 -25.141 1 97.69 676 ALA A O 1
ATOM 5277 N N . VAL A 1 677 ? -8.594 -31.219 -23.891 1 97.31 677 VAL A N 1
ATOM 5278 C CA . VAL A 1 677 ? -7.809 -31.688 -25.016 1 97.31 677 VAL A CA 1
ATOM 5279 C C . VAL A 1 677 ? -8.695 -32.531 -25.953 1 97.31 677 VAL A C 1
ATOM 5281 O O . VAL A 1 677 ? -8.711 -32.281 -27.172 1 97.31 677 VAL A O 1
ATOM 5284 N N . VAL A 1 678 ? -9.5 -33.406 -25.391 1 96.88 678 VAL A N 1
ATOM 5285 C CA . VAL A 1 678 ? -10.312 -34.312 -26.188 1 96.88 678 VAL A CA 1
ATOM 5286 C C . VAL A 1 678 ? -11.453 -33.531 -26.844 1 96.88 678 VAL A C 1
ATOM 5288 O O . VAL A 1 678 ? -11.797 -33.781 -28 1 96.88 678 VAL A O 1
ATOM 5291 N N . ALA A 1 679 ? -12.07 -32.656 -26.094 1 96.56 679 ALA A N 1
ATOM 5292 C CA . ALA A 1 679 ? -13.125 -31.844 -26.688 1 96.56 679 ALA A CA 1
ATOM 5293 C C . ALA A 1 679 ? -12.609 -31.062 -27.891 1 96.56 679 ALA A C 1
ATOM 5295 O O . ALA A 1 679 ? -13.312 -30.922 -28.891 1 96.56 679 ALA A O 1
ATOM 5296 N N . ASN A 1 680 ? -11.461 -30.578 -27.781 1 94.31 680 ASN A N 1
ATOM 5297 C CA . ASN A 1 680 ? -10.883 -29.844 -28.891 1 94.31 680 ASN A CA 1
ATOM 5298 C C . ASN A 1 680 ? -10.656 -30.734 -30.109 1 94.31 680 ASN A C 1
ATOM 5300 O O . ASN A 1 680 ? -10.672 -30.25 -31.234 1 94.31 680 ASN A O 1
ATOM 5304 N N . GLU A 1 681 ? -10.469 -31.938 -29.844 1 93.06 681 GLU A N 1
ATOM 5305 C CA . GLU A 1 681 ? -10.18 -32.875 -30.922 1 93.06 681 GLU A CA 1
ATOM 5306 C C . GLU A 1 681 ? -11.461 -33.406 -31.562 1 93.06 681 GLU A C 1
ATOM 5308 O O . GLU A 1 681 ? -11.523 -33.594 -32.781 1 93.06 681 GLU A O 1
ATOM 5313 N N . VAL A 1 682 ? -12.523 -33.625 -30.75 1 93.12 682 VAL A N 1
ATOM 5314 C CA . VAL A 1 682 ? -13.562 -34.5 -31.297 1 93.12 682 VAL A CA 1
ATOM 5315 C C . VAL A 1 682 ? -14.891 -33.75 -31.328 1 93.12 682 VAL A C 1
ATOM 5317 O O . VAL A 1 682 ? -15.82 -34.156 -32.031 1 93.12 682 VAL A O 1
ATOM 5320 N N . SER A 1 683 ? -15.016 -32.688 -30.531 1 93.19 683 SER A N 1
ATOM 5321 C CA . SER A 1 683 ? -16.297 -31.984 -30.547 1 93.19 683 SER A CA 1
ATOM 5322 C C . SER A 1 683 ? -16.578 -31.406 -31.938 1 93.19 683 SER A C 1
ATOM 5324 O O . SER A 1 683 ? -15.703 -30.828 -32.562 1 93.19 683 SER A O 1
ATOM 5326 N N . PRO A 1 684 ? -17.812 -31.531 -32.344 1 92.31 684 PRO A N 1
ATOM 5327 C CA . PRO A 1 684 ? -18.125 -31.047 -33.688 1 92.31 684 PRO A CA 1
ATOM 5328 C C . PRO A 1 684 ? -18.469 -29.562 -33.719 1 92.31 684 PRO A C 1
ATOM 5330 O O . PRO A 1 684 ? -18.484 -28.938 -34.781 1 92.31 684 PRO A O 1
ATOM 5333 N N . SER A 1 685 ? -18.828 -29.047 -32.594 1 95.25 685 SER A N 1
ATOM 5334 C CA . SER A 1 685 ? -19.312 -27.672 -32.531 1 95.25 685 SER A CA 1
ATOM 5335 C C . SER A 1 685 ? -19.062 -27.062 -31.156 1 95.25 685 SER A C 1
ATOM 5337 O O . SER A 1 685 ? -18.781 -27.781 -30.188 1 95.25 685 SER A O 1
ATOM 5339 N N . GLY A 1 686 ? -19.109 -25.703 -31.156 1 96.38 686 GLY A N 1
ATOM 5340 C CA . GLY A 1 686 ? -19.094 -24.969 -29.906 1 96.38 686 GLY A CA 1
ATOM 5341 C C . GLY A 1 686 ? -17.688 -24.703 -29.391 1 96.38 686 GLY A C 1
ATOM 5342 O O . GLY A 1 686 ? -16.734 -24.672 -30.156 1 96.38 686 GLY A O 1
ATOM 5343 N N . CYS A 1 687 ? -17.625 -24.328 -28.078 1 97.06 687 CYS A N 1
ATOM 5344 C CA . CYS A 1 687 ? -16.359 -23.938 -27.469 1 97.06 687 CYS A CA 1
ATOM 5345 C C . CYS A 1 687 ? -16.172 -24.594 -26.109 1 97.06 687 CYS A C 1
ATOM 5347 O O . CYS A 1 687 ? -15.617 -23.969 -25.188 1 97.06 687 CYS A O 1
ATOM 5349 N N . SER A 1 688 ? -16.641 -25.797 -25.938 1 97.12 688 SER A N 1
ATOM 5350 C CA . SER A 1 688 ? -16.562 -26.484 -24.656 1 97.12 688 SER A CA 1
ATOM 5351 C C . SER A 1 688 ? -15.117 -26.766 -24.266 1 97.12 688 SER A C 1
ATOM 5353 O O . SER A 1 688 ? -14.797 -26.891 -23.078 1 97.12 688 SER A O 1
ATOM 5355 N N . SER A 1 689 ? -14.227 -26.891 -25.219 1 97.06 689 SER A N 1
ATOM 5356 C CA . SER A 1 689 ? -12.812 -27.062 -24.906 1 97.06 689 SER A CA 1
ATOM 5357 C C . SER A 1 689 ? -12.305 -25.938 -24.031 1 97.06 689 SER A C 1
ATOM 5359 O O . SER A 1 689 ? -11.5 -26.156 -23.125 1 97.06 689 SER A O 1
ATOM 5361 N N . PHE A 1 690 ? -12.75 -24.734 -24.328 1 97.06 690 PHE A N 1
ATOM 5362 C CA . PHE A 1 690 ? -12.375 -23.578 -23.531 1 97.06 690 PHE A CA 1
ATOM 5363 C C . PHE A 1 690 ? -12.953 -23.688 -22.125 1 97.06 690 PHE A C 1
ATOM 5365 O O . PHE A 1 690 ? -12.258 -23.422 -21.141 1 97.06 690 PHE A O 1
ATOM 5372 N N . THR A 1 691 ? -14.219 -24.062 -22.031 1 96.81 691 THR A N 1
ATOM 5373 C CA . THR A 1 691 ? -14.859 -24.219 -20.734 1 96.81 691 THR A CA 1
ATOM 5374 C C . THR A 1 691 ? -14.094 -25.219 -19.859 1 96.81 691 THR A C 1
ATOM 5376 O O . THR A 1 691 ? -13.852 -24.969 -18.688 1 96.81 691 THR A O 1
ATOM 5379 N N . TYR A 1 692 ? -13.695 -26.312 -20.469 1 97.56 692 TYR A N 1
ATOM 5380 C CA . TYR A 1 692 ? -12.961 -27.328 -19.75 1 97.56 692 TYR A CA 1
ATOM 5381 C C . TYR A 1 692 ? -11.57 -26.844 -19.359 1 97.56 692 TYR A C 1
ATOM 5383 O O . TYR A 1 692 ? -11.039 -27.203 -18.312 1 97.56 692 TYR A O 1
ATOM 5391 N N . ASP A 1 693 ? -10.969 -26.078 -20.203 1 97.56 693 ASP A N 1
ATOM 5392 C CA . ASP A 1 693 ? -9.656 -25.516 -19.891 1 97.56 693 ASP A CA 1
ATOM 5393 C C . ASP A 1 693 ? -9.727 -24.609 -18.672 1 97.56 693 ASP A C 1
ATOM 5395 O O . ASP A 1 693 ? -8.914 -24.75 -17.75 1 97.56 693 ASP A O 1
ATOM 5399 N N . VAL A 1 694 ? -10.695 -23.75 -18.641 1 96.12 694 VAL A N 1
ATOM 5400 C CA . VAL A 1 694 ? -10.898 -22.875 -17.484 1 96.12 694 VAL A CA 1
ATOM 5401 C C . VAL A 1 694 ? -11.203 -23.719 -16.25 1 96.12 694 VAL A C 1
ATOM 5403 O O . VAL A 1 694 ? -10.68 -23.438 -15.164 1 96.12 694 VAL A O 1
ATOM 5406 N N . TYR A 1 695 ? -11.969 -24.719 -16.453 1 95.75 695 TYR A N 1
ATOM 5407 C CA . TYR A 1 695 ? -12.352 -25.609 -15.359 1 95.75 695 TYR A CA 1
ATOM 5408 C C . TYR A 1 695 ? -11.125 -26.344 -14.805 1 95.75 695 TYR A C 1
ATOM 5410 O O . TYR A 1 695 ? -11.055 -26.625 -13.602 1 95.75 695 TYR A O 1
ATOM 5418 N N . SER A 1 696 ? -10.219 -26.609 -15.555 1 96.19 696 SER A N 1
ATOM 5419 C CA . SER A 1 696 ? -9.039 -27.359 -15.141 1 96.19 696 SER A CA 1
ATOM 5420 C C . SER A 1 696 ? -8.133 -26.531 -14.242 1 96.19 696 SER A C 1
ATOM 5422 O O . SER A 1 696 ? -7.246 -27.062 -13.57 1 96.19 696 SER A O 1
ATOM 5424 N N . SER A 1 697 ? -8.398 -25.25 -14.133 1 95.69 697 SER A N 1
ATOM 5425 C CA . SER A 1 697 ? -7.445 -24.406 -13.422 1 95.69 697 SER A CA 1
ATOM 5426 C C . SER A 1 697 ? -8.156 -23.484 -12.43 1 95.69 697 SER A C 1
ATOM 5428 O O . SER A 1 697 ? -8.047 -23.672 -11.219 1 95.69 697 SER A O 1
ATOM 5430 N N . SER A 1 698 ? -9.047 -22.641 -12.844 1 94.69 698 SER A N 1
ATOM 5431 C CA . SER A 1 698 ? -9.594 -21.5 -12.117 1 94.69 698 SER A CA 1
ATOM 5432 C C . SER A 1 698 ? -10.156 -21.922 -10.766 1 94.69 698 SER A C 1
ATOM 5434 O O . SER A 1 698 ? -9.93 -21.25 -9.758 1 94.69 698 SER A O 1
ATOM 5436 N N . PRO A 1 699 ? -10.891 -22.984 -10.734 1 95.06 699 PRO A N 1
ATOM 5437 C CA . PRO A 1 699 ? -11.477 -23.297 -9.43 1 95.06 699 PRO A CA 1
ATOM 5438 C C . PRO A 1 699 ? -10.469 -23.953 -8.477 1 95.06 699 PRO A C 1
ATOM 5440 O O . PRO A 1 699 ? -10.75 -24.094 -7.285 1 95.06 699 PRO A O 1
ATOM 5443 N N . TYR A 1 700 ? -9.328 -24.328 -8.992 1 97.06 700 TYR A N 1
ATOM 5444 C CA . TYR A 1 700 ? -8.375 -25.078 -8.18 1 97.06 700 TYR A CA 1
ATOM 5445 C C . TYR A 1 700 ? -7.23 -24.188 -7.723 1 97.06 700 TYR A C 1
ATOM 5447 O O . TYR A 1 700 ? -6.488 -24.547 -6.805 1 97.06 700 TYR A O 1
ATOM 5455 N N . VAL A 1 701 ? -6.992 -23.062 -8.367 1 97 701 VAL A N 1
ATOM 5456 C CA . VAL A 1 701 ? -5.898 -22.188 -7.977 1 97 701 VAL A CA 1
ATOM 5457 C C . VAL A 1 701 ? -6.281 -21.406 -6.723 1 97 701 VAL A C 1
ATOM 5459 O O . VAL A 1 701 ? -7.457 -21.094 -6.512 1 97 701 VAL A O 1
ATOM 5462 N N . ARG A 1 702 ? -5.312 -21.109 -5.914 1 97.12 702 ARG A N 1
ATOM 5463 C CA . ARG A 1 702 ? -5.516 -20.312 -4.711 1 97.12 702 ARG A CA 1
ATOM 5464 C C . ARG A 1 702 ? -4.637 -19.062 -4.719 1 97.12 702 ARG A C 1
ATOM 5466 O O . ARG A 1 702 ? -3.49 -19.109 -5.168 1 97.12 702 ARG A O 1
ATOM 5473 N N . ALA A 1 703 ? -5.238 -18 -4.266 1 96.31 703 ALA A N 1
ATOM 5474 C CA . ALA A 1 703 ? -4.465 -16.781 -3.998 1 96.31 703 ALA A CA 1
ATOM 5475 C C . ALA A 1 703 ? -3.492 -17 -2.842 1 96.31 703 ALA A C 1
ATOM 5477 O O . ALA A 1 703 ? -3.771 -17.781 -1.925 1 96.31 703 ALA A O 1
ATOM 5478 N N . PRO A 1 704 ? -2.379 -16.391 -2.801 1 97.5 704 PRO A N 1
ATOM 5479 C CA . PRO A 1 704 ? -2.074 -15.391 -3.822 1 97.5 704 PRO A CA 1
ATOM 5480 C C . PRO A 1 704 ? -1.218 -15.945 -4.957 1 97.5 704 PRO A C 1
ATOM 5482 O O . PRO A 1 704 ? -1.03 -15.281 -5.98 1 97.5 704 PRO A O 1
ATOM 5485 N N . TRP A 1 705 ? -0.676 -17.172 -4.891 1 98.38 705 TRP A N 1
ATOM 5486 C CA . TRP A 1 705 ? 0.489 -17.562 -5.68 1 98.38 705 TRP A CA 1
ATOM 5487 C C . TRP A 1 705 ? 0.081 -18.438 -6.863 1 98.38 705 TRP A C 1
ATOM 5489 O O . TRP A 1 705 ? 0.936 -19 -7.551 1 98.38 705 TRP A O 1
ATOM 5499 N N . TYR A 1 706 ? -1.218 -18.609 -7.078 1 97.88 706 TYR A N 1
ATOM 5500 C CA . TYR A 1 706 ? -1.744 -19.422 -8.172 1 97.88 706 TYR A CA 1
ATOM 5501 C C . TYR A 1 706 ? -1.274 -20.875 -8.055 1 97.88 706 TYR A C 1
ATOM 5503 O O . TYR A 1 706 ? -1.004 -21.531 -9.062 1 97.88 706 TYR A O 1
ATOM 5511 N N . GLN A 1 707 ? -1.096 -21.344 -6.824 1 98.06 707 GLN A N 1
ATOM 5512 C CA . GLN A 1 707 ? -0.867 -22.75 -6.566 1 98.06 707 GLN A CA 1
ATOM 5513 C C . GLN A 1 707 ? -2.184 -23.531 -6.508 1 98.06 707 GLN A C 1
ATOM 5515 O O . GLN A 1 707 ? -3.221 -22.969 -6.148 1 98.06 707 GLN A O 1
ATOM 5520 N N . TYR A 1 708 ? -2.131 -24.766 -6.844 1 98.19 708 TYR A N 1
ATOM 5521 C CA . TYR A 1 708 ? -3.35 -25.562 -7.004 1 98.19 708 TYR A CA 1
ATOM 5522 C C . TYR A 1 708 ? -3.672 -26.328 -5.734 1 98.19 708 TYR A C 1
ATOM 5524 O O . TYR A 1 708 ? -2.775 -26.891 -5.094 1 98.19 708 TYR A O 1
ATOM 5532 N N . SER A 1 709 ? -4.918 -26.344 -5.438 1 97.38 709 SER A N 1
ATOM 5533 C CA . SER A 1 709 ? -5.477 -27.359 -4.547 1 97.38 709 SER A CA 1
ATOM 5534 C C . SER A 1 709 ? -5.887 -28.609 -5.316 1 97.38 709 SER A C 1
ATOM 5536 O O . SER A 1 709 ? -6.168 -28.547 -6.516 1 97.38 709 SER A O 1
ATOM 5538 N N . GLU A 1 710 ? -5.891 -29.688 -4.637 1 97.38 710 GLU A N 1
ATOM 5539 C CA . GLU A 1 710 ? -6.395 -30.938 -5.211 1 97.38 710 GLU A CA 1
ATOM 5540 C C . GLU A 1 710 ? -7.898 -30.859 -5.457 1 97.38 710 GLU A C 1
ATOM 5542 O O . GLU A 1 710 ? -8.406 -31.438 -6.418 1 97.38 710 GLU A O 1
ATOM 5547 N N . GLN A 1 711 ? -8.555 -30.125 -4.613 1 95.94 711 GLN A N 1
ATOM 5548 C CA . GLN A 1 711 ? -10.016 -30.094 -4.602 1 95.94 711 GLN A CA 1
ATOM 5549 C C . GLN A 1 711 ? -10.547 -28.719 -4.977 1 95.94 711 GLN A C 1
ATOM 5551 O O . GLN A 1 711 ? -9.867 -27.703 -4.77 1 95.94 711 GLN A O 1
ATOM 5556 N N . LEU A 1 712 ? -11.797 -28.719 -5.457 1 94.25 712 LEU A N 1
ATOM 5557 C CA . LEU A 1 712 ? -12.5 -27.469 -5.73 1 94.25 712 LEU A CA 1
ATOM 5558 C C . LEU A 1 712 ? -12.695 -26.656 -4.449 1 94.25 712 LEU A C 1
ATOM 5560 O O . LEU A 1 712 ? -12.625 -25.422 -4.469 1 94.25 712 LEU A O 1
ATOM 5564 N N . ILE A 1 713 ? -13.008 -27.391 -3.432 1 91.44 713 ILE A N 1
ATOM 5565 C CA . ILE A 1 713 ? -13.297 -26.812 -2.121 1 91.44 713 ILE A CA 1
ATOM 5566 C C . ILE A 1 713 ? -12.359 -27.422 -1.074 1 91.44 713 ILE A C 1
ATOM 5568 O O . ILE A 1 713 ? -12.234 -28.641 -0.972 1 91.44 713 ILE A O 1
ATOM 5572 N N . ASP A 1 714 ? -11.812 -26.578 -0.25 1 92.56 714 ASP A N 1
ATOM 5573 C CA . ASP A 1 714 ? -10.812 -27.062 0.698 1 92.56 714 ASP A CA 1
ATOM 5574 C C . ASP A 1 714 ? -11.469 -27.562 1.984 1 92.56 714 ASP A C 1
ATOM 5576 O O . ASP A 1 714 ? -10.828 -28.25 2.787 1 92.56 714 ASP A O 1
ATOM 5580 N N . ASN A 1 715 ? -12.766 -27.281 2.189 1 88.5 715 ASN A N 1
ATOM 5581 C CA . ASN A 1 715 ? -13.492 -27.75 3.363 1 88.5 715 ASN A CA 1
ATOM 5582 C C . ASN A 1 715 ? -13.797 -29.25 3.268 1 88.5 715 ASN A C 1
ATOM 5584 O O . ASN A 1 715 ? -14.617 -29.656 2.449 1 88.5 715 ASN A O 1
ATOM 5588 N N . VAL A 1 716 ? -13.195 -30.016 4.125 1 90.31 716 VAL A N 1
ATOM 5589 C CA . VAL A 1 716 ? -13.258 -31.484 4.109 1 90.31 716 VAL A CA 1
ATOM 5590 C C . VAL A 1 716 ? -14.711 -31.938 4.242 1 90.31 716 VAL A C 1
ATOM 5592 O O . VAL A 1 716 ? -15.109 -32.938 3.646 1 90.31 716 VAL A O 1
ATOM 5595 N N . GLU A 1 717 ? -15.484 -31.219 4.984 1 86.56 717 GLU A N 1
ATOM 5596 C CA . GLU A 1 717 ? -16.875 -31.594 5.211 1 86.56 717 GLU A CA 1
ATOM 5597 C C . GLU A 1 717 ? -17.719 -31.375 3.951 1 86.56 717 GLU A C 1
ATOM 5599 O O . GLU A 1 717 ? -18.766 -32 3.777 1 86.56 717 GLU A O 1
ATOM 5604 N N . GLU A 1 718 ? -17.141 -30.609 3.07 1 86.31 718 GLU A N 1
ATOM 5605 C CA . GLU A 1 718 ? -17.938 -30.234 1.901 1 86.31 718 GLU A CA 1
ATOM 5606 C C . GLU A 1 718 ? -17.406 -30.906 0.636 1 86.31 718 GLU A C 1
ATOM 5608 O O . GLU A 1 718 ? -18.094 -30.969 -0.377 1 86.31 718 GLU A O 1
ATOM 5613 N N . ASN A 1 719 ? -16.219 -31.453 0.702 1 91.12 719 ASN A N 1
ATOM 5614 C CA . ASN A 1 719 ? -15.602 -31.938 -0.531 1 91.12 719 ASN A CA 1
ATOM 5615 C C . ASN A 1 719 ? -15.5 -33.438 -0.559 1 91.12 719 ASN A C 1
ATOM 5617 O O . ASN A 1 719 ? -14.516 -34 -1.051 1 91.12 719 ASN A O 1
ATOM 5621 N N . GLY A 1 720 ? -16.422 -34.094 0.115 1 87.5 720 GLY A N 1
ATOM 5622 C CA . GLY A 1 720 ? -16.469 -35.531 0.075 1 87.5 720 GLY A CA 1
ATOM 5623 C C . GLY A 1 720 ? -15.508 -36.188 1.041 1 87.5 720 GLY A C 1
ATOM 5624 O O . GLY A 1 720 ? -15.227 -37.406 0.922 1 87.5 720 GLY A O 1
ATOM 5625 N N . GLY A 1 721 ? -14.891 -35.438 1.904 1 88.81 721 GLY A N 1
ATOM 5626 C CA . GLY A 1 721 ? -14.078 -36 2.971 1 88.81 721 GLY A CA 1
ATOM 5627 C C . GLY A 1 721 ? -12.594 -36 2.654 1 88.81 721 GLY A C 1
ATOM 5628 O O . GLY A 1 721 ? -11.82 -36.688 3.328 1 88.81 721 GLY A O 1
ATOM 5629 N N . THR A 1 722 ? -12.156 -35.281 1.674 1 92.5 722 THR A N 1
ATOM 5630 C CA . THR A 1 722 ? -10.758 -35.281 1.258 1 92.5 722 THR A CA 1
ATOM 5631 C C . THR A 1 722 ? -10.008 -34.094 1.828 1 92.5 722 THR A C 1
ATOM 5633 O O . THR A 1 722 ? -10.406 -32.938 1.607 1 92.5 722 THR A O 1
ATOM 5636 N N . HIS A 1 723 ? -8.984 -34.344 2.646 1 93.62 723 HIS A N 1
ATOM 5637 C CA . HIS A 1 723 ? -8.023 -33.312 2.955 1 93.62 723 HIS A CA 1
ATOM 5638 C C . HIS A 1 723 ? -7.141 -33 1.751 1 93.62 723 HIS A C 1
ATOM 5640 O O . HIS A 1 723 ? -6.254 -33.781 1.406 1 93.62 723 HIS A O 1
ATOM 5646 N N . PRO A 1 724 ? -7.32 -31.891 1.163 1 95.12 724 PRO A N 1
ATOM 5647 C CA . PRO A 1 724 ? -6.699 -31.672 -0.147 1 95.12 724 PRO A CA 1
ATOM 5648 C C . PRO A 1 724 ? -5.176 -31.641 -0.079 1 95.12 724 PRO A C 1
ATOM 5650 O O . PRO A 1 724 ? -4.609 -31.062 0.857 1 95.12 724 PRO A O 1
ATOM 5653 N N . ALA A 1 725 ? -4.539 -32.219 -1.018 1 97.12 725 ALA A N 1
ATOM 5654 C CA . ALA A 1 725 ? -3.107 -32.031 -1.244 1 97.12 725 ALA A CA 1
ATOM 5655 C C . ALA A 1 725 ? -2.816 -30.625 -1.748 1 97.12 725 ALA A C 1
ATOM 5657 O O . ALA A 1 725 ? -3.576 -30.078 -2.547 1 97.12 725 ALA A O 1
ATOM 5658 N N . PHE A 1 726 ? -1.736 -30 -1.292 1 97 726 PHE A N 1
ATOM 5659 C CA . PHE A 1 726 ? -1.327 -28.641 -1.65 1 97 726 PHE A CA 1
ATOM 5660 C C . PHE A 1 726 ? 0.176 -28.469 -1.47 1 97 726 PHE A C 1
ATOM 5662 O O . PHE A 1 726 ? 0.734 -28.875 -0.446 1 97 726 PHE A O 1
ATOM 5669 N N . PRO A 1 727 ? 0.84 -27.891 -2.34 1 97.56 727 PRO A N 1
ATOM 5670 C CA . PRO A 1 727 ? 0.346 -27.609 -3.689 1 97.56 727 PRO A CA 1
ATOM 5671 C C . PRO A 1 727 ? 0.21 -28.875 -4.543 1 97.56 727 PRO A C 1
ATOM 5673 O O . PRO A 1 727 ? 1.013 -29.797 -4.41 1 97.56 727 PRO A O 1
ATOM 5676 N N . PHE A 1 728 ? -0.701 -28.844 -5.402 1 98.44 728 PHE A N 1
ATOM 5677 C CA . PHE A 1 728 ? -1.022 -30.031 -6.191 1 98.44 728 PHE A CA 1
ATOM 5678 C C . PHE A 1 728 ? -0.435 -29.922 -7.594 1 98.44 728 PHE A C 1
ATOM 5680 O O . PHE A 1 728 ? -1.123 -29.516 -8.531 1 98.44 728 PHE A O 1
ATOM 5687 N N . LEU A 1 729 ? 0.756 -30.438 -7.789 1 98.56 729 LEU A N 1
ATOM 5688 C CA . LEU A 1 729 ? 1.5 -30.281 -9.031 1 98.56 729 LEU A CA 1
ATOM 5689 C C . LEU A 1 729 ? 0.86 -31.109 -10.148 1 98.56 729 LEU A C 1
ATOM 5691 O O . LEU A 1 729 ? 1.007 -30.781 -11.328 1 98.56 729 LEU A O 1
ATOM 5695 N N . THR A 1 730 ? 0.124 -32.156 -9.75 1 98.31 730 THR A N 1
ATOM 5696 C CA . THR A 1 730 ? -0.617 -32.938 -10.734 1 98.31 730 THR A CA 1
ATOM 5697 C C . THR A 1 730 ? -1.577 -32.062 -11.516 1 98.31 730 THR A C 1
ATOM 5699 O O . THR A 1 730 ? -1.661 -32.156 -12.742 1 98.31 730 THR A O 1
ATOM 5702 N N . GLY A 1 731 ? -2.285 -31.203 -10.781 1 98.31 731 GLY A N 1
ATOM 5703 C CA . GLY A 1 731 ? -3.176 -30.266 -11.438 1 98.31 731 GLY A CA 1
ATOM 5704 C C . GLY A 1 731 ? -2.449 -29.281 -12.336 1 98.31 731 GLY A C 1
ATOM 5705 O O . GLY A 1 731 ? -2.916 -28.969 -13.438 1 98.31 731 GLY A O 1
ATOM 5706 N N . MET A 1 732 ? -1.284 -28.781 -11.898 1 98.31 732 MET A N 1
ATOM 5707 C CA . MET A 1 732 ? -0.469 -27.859 -12.695 1 98.31 732 MET A CA 1
ATOM 5708 C C . MET A 1 732 ? -0.046 -28.516 -14.008 1 98.31 732 MET A C 1
ATOM 5710 O O . MET A 1 732 ? -0.103 -27.875 -15.062 1 98.31 732 MET A O 1
ATOM 5714 N N . GLY A 1 733 ? 0.38 -29.734 -13.875 1 98.5 733 GLY A N 1
ATOM 5715 C CA . GLY A 1 733 ? 0.793 -30.469 -15.055 1 98.5 733 GLY A CA 1
ATOM 5716 C C . GLY A 1 733 ? -0.334 -30.688 -16.047 1 98.5 733 GLY A C 1
ATOM 5717 O O . GLY A 1 733 ? -0.131 -30.578 -17.266 1 98.5 733 GLY A O 1
ATOM 5718 N N . GLY A 1 734 ? -1.52 -31.062 -15.523 1 98.31 734 GLY A N 1
ATOM 5719 C CA . GLY A 1 734 ? -2.676 -31.234 -16.391 1 98.31 734 GLY A CA 1
ATOM 5720 C C . GLY A 1 734 ? -2.988 -30 -17.203 1 98.31 734 GLY A C 1
ATOM 5721 O O . GLY A 1 734 ? -3.135 -30.078 -18.438 1 98.31 734 GLY A O 1
ATOM 5722 N N . THR A 1 735 ? -3.021 -28.875 -16.578 1 98 735 THR A N 1
ATOM 5723 C CA . THR A 1 735 ? -3.359 -27.625 -17.25 1 98 735 THR A CA 1
ATOM 5724 C C . THR A 1 735 ? -2.26 -27.219 -18.234 1 98 735 THR A C 1
ATOM 5726 O O . THR A 1 735 ? -2.545 -26.688 -19.297 1 98 735 THR A O 1
ATOM 5729 N N . ASN A 1 736 ? -1.039 -27.5 -17.859 1 98.19 736 ASN A N 1
ATOM 5730 C CA . ASN A 1 736 ? 0.116 -27.094 -18.656 1 98.19 736 ASN A CA 1
ATOM 5731 C C . ASN A 1 736 ? 0.139 -27.797 -20.016 1 98.19 736 ASN A C 1
ATOM 5733 O O . ASN A 1 736 ? 0.846 -27.359 -20.922 1 98.19 736 ASN A O 1
ATOM 5737 N N . ARG A 1 737 ? -0.658 -28.797 -20.234 1 96.44 737 ARG A N 1
ATOM 5738 C CA . ARG A 1 737 ? -0.639 -29.562 -21.484 1 96.44 737 ARG A CA 1
ATOM 5739 C C . ARG A 1 737 ? -1.687 -29.047 -22.453 1 96.44 737 ARG A C 1
ATOM 5741 O O . ARG A 1 737 ? -1.619 -29.344 -23.656 1 96.44 737 ARG A O 1
ATOM 5748 N N . VAL A 1 738 ? -2.625 -28.266 -22.031 1 98.06 738 VAL A N 1
ATOM 5749 C CA . VAL A 1 738 ? -3.834 -28 -22.797 1 98.06 738 VAL A CA 1
ATOM 5750 C C . VAL A 1 738 ? -3.488 -27.172 -24.031 1 98.06 738 VAL A C 1
ATOM 5752 O O . VAL A 1 738 ? -3.979 -27.453 -25.141 1 98.06 738 VAL A O 1
ATOM 5755 N N . GLY A 1 739 ? -2.65 -26.172 -23.906 1 97.69 739 GLY A N 1
ATOM 5756 C CA . GLY A 1 739 ? -2.301 -25.359 -25.047 1 97.69 739 GLY A CA 1
ATOM 5757 C C . GLY A 1 739 ? -1.675 -26.156 -26.188 1 97.69 739 GLY A C 1
ATOM 5758 O O . GLY A 1 739 ? -2.17 -26.141 -27.312 1 97.69 739 GLY A O 1
ATOM 5759 N N . ILE A 1 740 ? -0.736 -26.969 -25.906 1 97.44 740 ILE A N 1
ATOM 5760 C CA . ILE A 1 740 ? 0.09 -27.641 -26.906 1 97.44 740 ILE A CA 1
ATOM 5761 C C . ILE A 1 740 ? -0.645 -28.859 -27.438 1 97.44 740 ILE A C 1
ATOM 5763 O O . ILE A 1 740 ? -0.712 -29.078 -28.656 1 97.44 740 ILE A O 1
ATOM 5767 N N . PHE A 1 741 ? -1.264 -29.625 -26.625 1 97.44 741 PHE A N 1
ATOM 5768 C CA . PHE A 1 741 ? -1.893 -30.859 -27.062 1 97.44 741 PHE A CA 1
ATOM 5769 C C . PHE A 1 741 ? -3.357 -30.625 -27.422 1 97.44 741 PHE A C 1
ATOM 5771 O O . PHE A 1 741 ? -3.953 -31.406 -28.172 1 97.44 741 PHE A O 1
ATOM 5778 N N . GLY A 1 742 ? -3.943 -29.625 -26.828 1 97.44 742 GLY A N 1
ATOM 5779 C CA . GLY A 1 742 ? -5.336 -29.312 -27.109 1 97.44 742 GLY A CA 1
ATOM 5780 C C . GLY A 1 742 ? -5.512 -28.328 -28.25 1 97.44 742 GLY A C 1
ATOM 5781 O O . GLY A 1 742 ? -5.773 -28.719 -29.391 1 97.44 742 GLY A O 1
ATOM 5782 N N . TYR A 1 743 ? -5.168 -27.062 -28.062 1 98 743 TYR A N 1
ATOM 5783 C CA . TYR A 1 743 ? -5.43 -26 -29.016 1 98 743 TYR A CA 1
ATOM 5784 C C . TYR A 1 743 ? -4.598 -26.188 -30.281 1 98 743 TYR A C 1
ATOM 5786 O O . TYR A 1 743 ? -5.098 -26.016 -31.391 1 98 743 TYR A O 1
ATOM 5794 N N . LEU A 1 744 ? -3.316 -26.516 -30.141 1 98.06 744 LEU A N 1
ATOM 5795 C CA . LEU A 1 744 ? -2.496 -26.797 -31.312 1 98.06 744 LEU A CA 1
ATOM 5796 C C . LEU A 1 744 ? -2.836 -28.172 -31.891 1 98.06 744 LEU A C 1
ATOM 5798 O O . LEU A 1 744 ? -2.684 -28.391 -33.094 1 98.06 744 LEU A O 1
ATOM 5802 N N . GLY A 1 745 ? -3.316 -29.078 -31.016 1 96.94 745 GLY A N 1
ATOM 5803 C CA . GLY A 1 745 ? -3.604 -30.422 -31.453 1 96.94 745 GLY A CA 1
ATOM 5804 C C . GLY A 1 745 ? -2.355 -31.219 -31.797 1 96.94 745 GLY A C 1
ATOM 5805 O O . GLY A 1 745 ? -2.34 -31.969 -32.781 1 96.94 745 GLY A O 1
ATOM 5806 N N . LEU A 1 746 ? -1.362 -31.109 -31.047 1 97.19 746 LEU A N 1
ATOM 5807 C CA . LEU A 1 746 ? -0.097 -31.781 -31.312 1 97.19 746 LEU A CA 1
ATOM 5808 C C . LEU A 1 746 ? -0.24 -33.281 -31.141 1 97.19 746 LEU A C 1
ATOM 5810 O O . LEU A 1 746 ? -0.769 -33.75 -30.125 1 97.19 746 LEU A O 1
ATOM 5814 N N . GLY A 1 747 ? 0.104 -33.969 -32.125 1 94.44 747 GLY A N 1
ATOM 5815 C CA . GLY A 1 747 ? 0.268 -35.406 -32.062 1 94.44 747 GLY A CA 1
ATOM 5816 C C . GLY A 1 747 ? 1.714 -35.875 -32.188 1 94.44 747 GLY A C 1
ATOM 5817 O O . GLY A 1 747 ? 2.434 -35.406 -33.094 1 94.44 747 GLY A O 1
ATOM 5818 N N . LEU A 1 748 ? 2.148 -36.75 -31.297 1 93.12 748 LEU A N 1
ATOM 5819 C CA . LEU A 1 748 ? 3.531 -37.188 -31.266 1 93.12 748 LEU A CA 1
ATOM 5820 C C . LEU A 1 748 ? 3.664 -38.562 -31.953 1 93.12 748 LEU A C 1
ATOM 5822 O O . LEU A 1 748 ? 3.373 -39.594 -31.359 1 93.12 748 LEU A O 1
ATOM 5826 N N . TYR A 1 749 ? 4.07 -38.469 -33.156 1 93.06 749 TYR A N 1
ATOM 5827 C CA . TYR A 1 749 ? 4.348 -39.656 -33.969 1 93.06 749 TYR A CA 1
ATOM 5828 C C . TYR A 1 749 ? 5.836 -39.781 -34.25 1 93.06 749 TYR A C 1
ATOM 5830 O O . TYR A 1 749 ? 6.547 -38.781 -34.344 1 93.06 749 TYR A O 1
ATOM 5838 N N . TYR A 1 750 ? 6.305 -41.031 -34.312 1 90.94 750 TYR A N 1
ATOM 5839 C CA . TYR A 1 750 ? 7.738 -41.281 -34.438 1 90.94 750 TYR A CA 1
ATOM 5840 C C . TYR A 1 750 ? 8.242 -40.875 -35.812 1 90.94 750 TYR A C 1
ATOM 5842 O O . TYR A 1 750 ? 9.422 -40.562 -36 1 90.94 750 TYR A O 1
ATOM 5850 N N . ASP A 1 751 ? 7.371 -40.875 -36.781 1 92 751 ASP A N 1
ATOM 5851 C CA . ASP A 1 751 ? 7.844 -40.688 -38.156 1 92 751 ASP A CA 1
ATOM 5852 C C . ASP A 1 751 ? 7.402 -39.344 -38.719 1 92 751 ASP A C 1
ATOM 5854 O O . ASP A 1 751 ? 7.773 -38.969 -39.844 1 92 751 ASP A O 1
ATOM 5858 N N . ARG A 1 752 ? 6.625 -38.625 -37.969 1 95.56 752 ARG A N 1
ATOM 5859 C CA . ARG A 1 752 ? 6.145 -37.344 -38.469 1 95.56 752 ARG A CA 1
ATOM 5860 C C . ARG A 1 752 ? 5.617 -36.469 -37.312 1 95.56 752 ARG A C 1
ATOM 5862 O O . ARG A 1 752 ? 5.203 -37 -36.281 1 95.56 752 ARG A O 1
ATOM 5869 N N . LEU A 1 753 ? 5.684 -35.156 -37.625 1 96.5 753 LEU A N 1
ATOM 5870 C CA . LEU A 1 753 ? 4.996 -34.188 -36.75 1 96.5 753 LEU A CA 1
ATOM 5871 C C . LEU A 1 753 ? 3.541 -34.031 -37.188 1 96.5 753 LEU A C 1
ATOM 5873 O O . LEU A 1 753 ? 3.25 -33.875 -38.375 1 96.5 753 LEU A O 1
ATOM 5877 N N . ASP A 1 754 ? 2.656 -34.125 -36.25 1 96.56 754 ASP A N 1
ATOM 5878 C CA . ASP A 1 754 ? 1.238 -34 -36.562 1 96.56 754 ASP A CA 1
ATOM 5879 C C . ASP A 1 754 ? 0.602 -32.875 -35.719 1 96.56 754 ASP A C 1
ATOM 5881 O O . ASP A 1 754 ? 0.922 -32.719 -34.531 1 96.56 754 ASP A O 1
ATOM 5885 N N . ILE A 1 755 ? -0.231 -32.031 -36.375 1 97.19 755 ILE A N 1
ATOM 5886 C CA . ILE A 1 755 ? -1.014 -31.016 -35.625 1 97.19 755 ILE A CA 1
ATOM 5887 C C . ILE A 1 755 ? -2.434 -30.969 -36.188 1 97.19 755 ILE A C 1
ATOM 5889 O O . ILE A 1 755 ? -2.68 -31.422 -37.312 1 97.19 755 ILE A O 1
ATOM 5893 N N . ASP A 1 756 ? -3.395 -30.516 -35.438 1 96.12 756 ASP A N 1
ATOM 5894 C CA . ASP A 1 756 ? -4.781 -30.297 -35.844 1 96.12 756 ASP A CA 1
ATOM 5895 C C . ASP A 1 756 ? -5.391 -29.109 -35.125 1 96.12 756 ASP A C 1
ATOM 5897 O O . ASP A 1 756 ? -6.297 -29.266 -34.281 1 96.12 756 ASP A O 1
ATOM 5901 N N . PRO A 1 757 ? -4.957 -27.922 -35.469 1 96.56 757 PRO A N 1
ATOM 5902 C CA . PRO A 1 757 ? -5.199 -26.734 -34.625 1 96.56 757 PRO A CA 1
ATOM 5903 C C . PRO A 1 757 ? -6.645 -26.25 -34.688 1 96.56 757 PRO A C 1
ATOM 5905 O O . PRO A 1 757 ? -7.27 -26.328 -35.75 1 96.56 757 PRO A O 1
ATOM 5908 N N . THR A 1 758 ? -7.156 -25.844 -33.625 1 95.38 758 THR A N 1
ATOM 5909 C CA . THR A 1 758 ? -8.383 -25.078 -33.469 1 95.38 758 THR A CA 1
ATOM 5910 C C . THR A 1 758 ? -8.305 -24.203 -32.219 1 95.38 758 THR A C 1
ATOM 5912 O O . THR A 1 758 ? -7.844 -24.641 -31.172 1 95.38 758 THR A O 1
ATOM 5915 N N . LEU A 1 759 ? -8.625 -22.953 -32.344 1 95.31 759 LEU A N 1
ATOM 5916 C CA . LEU A 1 759 ? -8.68 -22.047 -31.203 1 95.31 759 LEU A CA 1
ATOM 5917 C C . LEU A 1 759 ? -10.125 -21.688 -30.859 1 95.31 759 LEU A C 1
ATOM 5919 O O . LEU A 1 759 ? -10.914 -21.359 -31.766 1 95.31 759 LEU A O 1
ATOM 5923 N N . PRO A 1 760 ? -10.453 -21.844 -29.594 1 95.38 760 PRO A N 1
ATOM 5924 C CA . PRO A 1 760 ? -11.773 -21.312 -29.234 1 95.38 760 PRO A CA 1
ATOM 5925 C C . PRO A 1 760 ? -11.891 -19.812 -29.469 1 95.38 760 PRO A C 1
ATOM 5927 O O . PRO A 1 760 ? -10.891 -19.094 -29.391 1 95.38 760 PRO A O 1
ATOM 5930 N N . PRO A 1 761 ? -13.117 -19.266 -29.688 1 93.94 761 PRO A N 1
ATOM 5931 C CA . PRO A 1 761 ? -13.297 -17.844 -30 1 93.94 761 PRO A CA 1
ATOM 5932 C C . PRO A 1 761 ? -12.812 -16.938 -28.875 1 93.94 761 PRO A C 1
ATOM 5934 O O . PRO A 1 761 ? -12.469 -15.773 -29.141 1 93.94 761 PRO A O 1
ATOM 5937 N N . GLN A 1 762 ? -12.781 -17.375 -27.688 1 93.88 762 GLN A N 1
ATOM 5938 C CA . GLN A 1 762 ? -12.359 -16.594 -26.531 1 93.88 762 GLN A CA 1
ATOM 5939 C C . GLN A 1 762 ? -10.875 -16.266 -26.594 1 93.88 762 GLN A C 1
ATOM 5941 O O . GLN A 1 762 ? -10.414 -15.312 -25.969 1 93.88 762 GLN A O 1
ATOM 5946 N N . ILE A 1 763 ? -10.078 -17.078 -27.312 1 96.69 763 ILE A N 1
ATOM 5947 C CA . ILE A 1 763 ? -8.648 -16.875 -27.469 1 96.69 763 ILE A CA 1
ATOM 5948 C C . ILE A 1 763 ? -8.352 -16.422 -28.906 1 96.69 763 ILE A C 1
ATOM 5950 O O . ILE A 1 763 ? -8.133 -17.25 -29.781 1 96.69 763 ILE A O 1
ATOM 5954 N N . PRO A 1 764 ? -8.219 -15.164 -29.141 1 94.12 764 PRO A N 1
ATOM 5955 C CA . PRO A 1 764 ? -8.07 -14.648 -30.516 1 94.12 764 PRO A CA 1
ATOM 5956 C C . PRO A 1 764 ? -6.699 -14.961 -31.109 1 94.12 764 PRO A C 1
ATOM 5958 O O . PRO A 1 764 ? -6.551 -14.992 -32.344 1 94.12 764 PRO A O 1
ATOM 5961 N N . TYR A 1 765 ? -5.777 -15.07 -30.234 1 97 765 TYR A N 1
ATOM 5962 C CA . TYR A 1 765 ? -4.41 -15.312 -30.672 1 97 765 TYR A CA 1
ATOM 5963 C C . TYR A 1 765 ? -3.629 -16.094 -29.625 1 97 765 TYR A C 1
ATOM 5965 O O . TYR A 1 765 ? -3.807 -15.883 -28.422 1 97 765 TYR A O 1
ATOM 5973 N N . LEU A 1 766 ? -2.795 -17.016 -30.062 1 98.25 766 LEU A N 1
ATOM 5974 C CA . LEU A 1 766 ? -1.949 -17.797 -29.156 1 98.25 766 LEU A CA 1
ATOM 5975 C C . LEU A 1 766 ? -0.599 -18.094 -29.797 1 98.25 766 LEU A C 1
ATOM 5977 O O . LEU A 1 766 ? -0.537 -18.656 -30.891 1 98.25 766 LEU A O 1
ATOM 5981 N N . ASN A 1 767 ? 0.48 -17.594 -29.219 1 98.62 767 ASN A N 1
ATOM 5982 C CA . ASN A 1 767 ? 1.841 -18 -29.547 1 98.62 767 ASN A CA 1
ATOM 5983 C C . ASN A 1 767 ? 2.309 -19.156 -28.656 1 98.62 767 ASN A C 1
ATOM 5985 O O . ASN A 1 767 ? 2.568 -18.953 -27.469 1 98.62 767 ASN A O 1
ATOM 5989 N N . TYR A 1 768 ? 2.379 -20.344 -29.25 1 98.56 768 TYR A N 1
ATOM 5990 C CA . TYR A 1 768 ? 2.73 -21.516 -28.469 1 98.56 768 TYR A CA 1
ATOM 5991 C C . TYR A 1 768 ? 4.203 -21.484 -28.078 1 98.56 768 TYR A C 1
ATOM 5993 O O . TYR A 1 768 ? 5.027 -20.906 -28.781 1 98.56 768 TYR A O 1
ATOM 6001 N N . ARG A 1 769 ? 4.527 -22.125 -27.016 1 98.56 769 ARG A N 1
ATOM 6002 C CA . ARG A 1 769 ? 5.914 -22.266 -26.578 1 98.56 769 ARG A CA 1
ATOM 6003 C C . ARG A 1 769 ? 6.746 -23 -27.625 1 98.56 769 ARG A C 1
ATOM 6005 O O . ARG A 1 769 ? 6.215 -23.797 -28.406 1 98.56 769 ARG A O 1
ATOM 6012 N N . THR A 1 770 ? 8.039 -22.75 -27.531 1 98.38 770 THR A N 1
ATOM 6013 C CA . THR A 1 770 ? 8.945 -23.594 -28.297 1 98.38 770 THR A CA 1
ATOM 6014 C C . THR A 1 770 ? 8.836 -25.047 -27.875 1 98.38 770 THR A C 1
ATOM 6016 O O . THR A 1 770 ? 8.875 -25.344 -26.672 1 98.38 770 THR A O 1
ATOM 6019 N N . PHE A 1 771 ? 8.648 -25.922 -28.812 1 98.44 771 PHE A N 1
ATOM 6020 C CA . PHE A 1 771 ? 8.602 -27.359 -28.531 1 98.44 771 PHE A CA 1
ATOM 6021 C C . PHE A 1 771 ? 9.477 -28.125 -29.516 1 98.44 771 PHE A C 1
ATOM 6023 O O . PHE A 1 771 ? 9.906 -27.578 -30.531 1 98.44 771 PHE A O 1
ATOM 6030 N N . TYR A 1 772 ? 9.75 -29.422 -29.172 1 98.44 772 TYR A N 1
ATOM 6031 C CA . TYR A 1 772 ? 10.734 -30.188 -29.938 1 98.44 772 TYR A CA 1
ATOM 6032 C C . TYR A 1 772 ? 10.102 -31.438 -30.531 1 98.44 772 TYR A C 1
ATOM 6034 O O . TYR A 1 772 ? 9.203 -32.031 -29.938 1 98.44 772 TYR A O 1
ATOM 6042 N N . TRP A 1 773 ? 10.531 -31.812 -31.656 1 98.31 773 TRP A N 1
ATOM 6043 C CA . TRP A 1 773 ? 10.289 -33.094 -32.312 1 98.31 773 TRP A CA 1
ATOM 6044 C C . TRP A 1 773 ? 11.578 -33.625 -32.938 1 98.31 773 TRP A C 1
ATOM 6046 O O . TRP A 1 773 ? 12.227 -32.969 -33.719 1 98.31 773 TRP A O 1
ATOM 6056 N N . MET A 1 774 ? 11.953 -34.812 -32.469 1 97.88 774 MET A N 1
ATOM 6057 C CA . MET A 1 774 ? 13.195 -35.469 -32.906 1 97.88 774 MET A CA 1
ATOM 6058 C C . MET A 1 774 ? 14.391 -34.531 -32.625 1 97.88 774 MET A C 1
ATOM 6060 O O . MET A 1 774 ? 15.344 -34.531 -33.406 1 97.88 774 MET A O 1
ATOM 6064 N N . GLY A 1 775 ? 14.273 -33.719 -31.656 1 97.88 775 GLY A N 1
ATOM 6065 C CA . GLY A 1 775 ? 15.359 -32.906 -31.172 1 97.88 775 GLY A CA 1
ATOM 6066 C C . GLY A 1 775 ? 15.422 -31.547 -31.859 1 97.88 775 GLY A C 1
ATOM 6067 O O . GLY A 1 775 ? 16.281 -30.703 -31.531 1 97.88 775 GLY A O 1
ATOM 6068 N N . HIS A 1 776 ? 14.57 -31.25 -32.781 1 97.81 776 HIS A N 1
ATOM 6069 C CA . HIS A 1 776 ? 14.555 -29.984 -33.531 1 97.81 776 HIS A CA 1
ATOM 6070 C C . HIS A 1 776 ? 13.453 -29.078 -33 1 97.81 776 HIS A C 1
ATOM 6072 O O . HIS A 1 776 ? 12.312 -29.5 -32.844 1 97.81 776 HIS A O 1
ATOM 6078 N N . GLY A 1 777 ? 13.852 -27.766 -32.75 1 97.88 777 GLY A N 1
ATOM 6079 C CA . GLY A 1 777 ? 12.922 -26.812 -32.156 1 97.88 777 GLY A CA 1
ATOM 6080 C C . GLY A 1 777 ? 11.938 -26.25 -33.156 1 97.88 777 GLY A C 1
ATOM 6081 O O . GLY A 1 777 ? 12.305 -25.969 -34.312 1 97.88 777 GLY A O 1
ATOM 6082 N N . ILE A 1 778 ? 10.672 -26.125 -32.75 1 98.25 778 ILE A N 1
ATOM 6083 C CA . ILE A 1 778 ? 9.562 -25.672 -33.562 1 98.25 778 ILE A CA 1
ATOM 6084 C C . ILE A 1 778 ? 8.727 -24.641 -32.812 1 98.25 778 ILE A C 1
ATOM 6086 O O . ILE A 1 778 ? 8.586 -24.734 -31.594 1 98.25 778 ILE A O 1
ATOM 6090 N N . ASN A 1 779 ? 8.273 -23.672 -33.531 1 97.88 779 ASN A N 1
ATOM 6091 C CA . ASN A 1 779 ? 7.281 -22.734 -33 1 97.88 779 ASN A CA 1
ATOM 6092 C C . ASN A 1 779 ? 5.996 -22.766 -33.812 1 97.88 779 ASN A C 1
ATOM 6094 O O . ASN A 1 779 ? 6.031 -23 -35.031 1 97.88 779 ASN A O 1
ATOM 6098 N N . ALA A 1 780 ? 4.887 -22.578 -33.094 1 98.56 780 ALA A N 1
ATOM 6099 C CA . ALA A 1 780 ? 3.6 -22.406 -33.75 1 98.56 780 ALA A CA 1
ATOM 6100 C C . ALA A 1 780 ? 2.869 -21.172 -33.219 1 98.56 780 ALA A C 1
ATOM 6102 O O . ALA A 1 780 ? 2.947 -20.875 -32.031 1 98.56 780 ALA A O 1
ATOM 6103 N N . THR A 1 781 ? 2.201 -20.453 -34.094 1 98.19 781 THR A N 1
ATOM 6104 C CA . THR A 1 781 ? 1.311 -19.359 -33.719 1 98.19 781 THR A CA 1
ATOM 6105 C C . THR A 1 781 ? -0.061 -19.531 -34.344 1 98.19 781 THR A C 1
ATOM 6107 O O . THR A 1 781 ? -0.157 -19.891 -35.531 1 98.19 781 THR A O 1
ATOM 6110 N N . SER A 1 782 ? -1.099 -19.344 -33.562 1 97.94 782 SER A N 1
ATOM 6111 C CA . SER A 1 782 ? -2.455 -19.5 -34.062 1 97.94 782 SER A CA 1
ATOM 6112 C C . SER A 1 782 ? -3.268 -18.219 -33.906 1 97.94 782 SER A C 1
ATOM 6114 O O . SER A 1 782 ? -3.154 -17.531 -32.875 1 97.94 782 SER A O 1
ATOM 6116 N N . ASN A 1 783 ? -3.922 -17.844 -34.906 1 95.44 783 ASN A N 1
ATOM 6117 C CA . ASN A 1 783 ? -5.062 -16.938 -34.781 1 95.44 783 ASN A CA 1
ATOM 6118 C C . ASN A 1 783 ? -6.383 -17.688 -34.938 1 95.44 783 ASN A C 1
ATOM 6120 O O . ASN A 1 783 ? -6.434 -18.906 -34.812 1 95.44 783 ASN A O 1
ATOM 6124 N N . SER A 1 784 ? -7.48 -16.984 -35.25 1 90.69 784 SER A N 1
ATOM 6125 C CA . SER A 1 784 ? -8.789 -17.641 -35.281 1 90.69 784 SER A CA 1
ATOM 6126 C C . SER A 1 784 ? -8.945 -18.5 -36.531 1 90.69 784 SER A C 1
ATOM 6128 O O . SER A 1 784 ? -9.734 -19.453 -36.531 1 90.69 784 SER A O 1
ATOM 6130 N N . THR A 1 785 ? -8.086 -18.297 -37.562 1 94.38 785 THR A N 1
ATOM 6131 C CA . THR A 1 785 ? -8.375 -18.969 -38.812 1 94.38 785 THR A CA 1
ATOM 6132 C C . THR A 1 785 ? -7.195 -19.828 -39.25 1 94.38 785 THR A C 1
ATOM 6134 O O . THR A 1 785 ? -7.371 -20.812 -39.969 1 94.38 785 THR A O 1
ATOM 6137 N N . HIS A 1 786 ? -6.023 -19.391 -38.875 1 96.44 786 HIS A N 1
ATOM 6138 C CA . HIS A 1 786 ? -4.855 -20.109 -39.375 1 96.44 786 HIS A CA 1
ATOM 6139 C C . HIS A 1 786 ? -3.834 -20.344 -38.25 1 96.44 786 HIS A C 1
ATOM 6141 O O . HIS A 1 786 ? -3.834 -19.641 -37.25 1 96.44 786 HIS A O 1
ATOM 6147 N N . THR A 1 787 ? -2.986 -21.359 -38.406 1 97.88 787 THR A N 1
ATOM 6148 C CA . THR A 1 787 ? -1.81 -21.641 -37.594 1 97.88 787 THR A CA 1
ATOM 6149 C C . THR A 1 787 ? -0.546 -21.625 -38.469 1 97.88 787 THR A C 1
ATOM 6151 O O . THR A 1 787 ? -0.518 -22.219 -39.531 1 97.88 787 THR A O 1
ATOM 6154 N N . THR A 1 788 ? 0.429 -20.891 -38.031 1 97.94 788 THR A N 1
ATOM 6155 C CA . THR A 1 788 ? 1.729 -20.875 -38.688 1 97.94 788 THR A CA 1
ATOM 6156 C C . THR A 1 788 ? 2.738 -21.719 -37.938 1 97.94 788 THR A C 1
ATOM 6158 O O . THR A 1 788 ? 2.945 -21.531 -36.75 1 97.94 788 THR A O 1
ATOM 6161 N N . LEU A 1 789 ? 3.289 -22.719 -38.625 1 97.81 789 LEU A N 1
ATOM 6162 C CA . LEU A 1 789 ? 4.309 -23.609 -38.062 1 97.81 789 LEU A CA 1
ATOM 6163 C C . LEU A 1 789 ? 5.684 -23.281 -38.656 1 97.81 789 LEU A C 1
ATOM 6165 O O . LEU A 1 789 ? 5.855 -23.203 -39.875 1 97.81 789 LEU A O 1
ATOM 6169 N N . ALA A 1 790 ? 6.609 -23.062 -37.781 1 97.69 790 ALA A N 1
ATOM 6170 C CA . ALA A 1 790 ? 7.945 -22.672 -38.219 1 97.69 790 ALA A CA 1
ATOM 6171 C C . ALA A 1 790 ? 9.023 -23.5 -37.531 1 97.69 790 ALA A C 1
ATOM 6173 O O . ALA A 1 790 ? 8.914 -23.797 -36.344 1 97.69 790 ALA A O 1
ATOM 6174 N N . ARG A 1 791 ? 9.961 -23.891 -38.281 1 96.81 791 ARG A N 1
ATOM 6175 C CA . ARG A 1 791 ? 11.172 -24.469 -37.719 1 96.81 791 ARG A CA 1
ATOM 6176 C C . ARG A 1 791 ? 12.117 -23.391 -37.219 1 96.81 791 ARG A C 1
ATOM 6178 O O . ARG A 1 791 ? 12.367 -22.406 -37.906 1 96.81 791 ARG A O 1
ATOM 6185 N N . LEU A 1 792 ? 12.57 -23.516 -36.031 1 97.12 792 LEU A N 1
ATOM 6186 C CA . LEU A 1 792 ? 13.414 -22.5 -35.438 1 97.12 792 LEU A CA 1
ATOM 6187 C C . LEU A 1 792 ? 14.867 -22.656 -35.875 1 97.12 792 LEU A C 1
ATOM 6189 O O . LEU A 1 792 ? 15.266 -23.734 -36.312 1 97.12 792 LEU A O 1
ATOM 6193 N N . PRO A 1 793 ? 15.688 -21.625 -35.75 1 94.75 793 PRO A N 1
ATOM 6194 C CA . PRO A 1 793 ? 17.094 -21.719 -36.156 1 94.75 793 PRO A CA 1
ATOM 6195 C C . PRO A 1 793 ? 17.828 -22.859 -35.469 1 94.75 793 PRO A C 1
ATOM 6197 O O . PRO A 1 793 ? 17.844 -22.906 -34.219 1 94.75 793 PRO A O 1
ATOM 6200 N N . ARG A 1 794 ? 18.484 -23.656 -36.219 1 92.75 794 ARG A N 1
ATOM 6201 C CA . ARG A 1 794 ? 19.094 -24.891 -35.719 1 92.75 794 ARG A CA 1
ATOM 6202 C C . ARG A 1 794 ? 20.25 -24.578 -34.781 1 92.75 794 ARG A C 1
ATOM 6204 O O . ARG A 1 794 ? 20.531 -25.344 -33.875 1 92.75 794 ARG A O 1
ATOM 6211 N N . GLU A 1 795 ? 20.875 -23.469 -34.938 1 91.12 795 GLU A N 1
ATOM 6212 C CA . GLU A 1 795 ? 22.031 -23.109 -34.125 1 91.12 795 GLU A CA 1
ATOM 6213 C C . GLU A 1 795 ? 21.641 -22.922 -32.688 1 91.12 795 GLU A C 1
ATOM 6215 O O . GLU A 1 795 ? 22.422 -23.266 -31.781 1 91.12 795 GLU A O 1
ATOM 6220 N N . ASN A 1 796 ? 20.438 -22.547 -32.5 1 91.75 796 ASN A N 1
ATOM 6221 C CA . ASN A 1 796 ? 20.047 -22.203 -31.141 1 91.75 796 ASN A CA 1
ATOM 6222 C C . ASN A 1 796 ? 18.984 -23.156 -30.609 1 91.75 796 ASN A C 1
ATOM 6224 O O . ASN A 1 796 ? 18.766 -23.234 -29.391 1 91.75 796 ASN A O 1
ATOM 6228 N N . TYR A 1 797 ? 18.328 -23.922 -31.438 1 95.88 797 TYR A N 1
ATOM 6229 C CA . TYR A 1 797 ? 17.156 -24.656 -31 1 95.88 797 TYR A CA 1
ATOM 6230 C C . TYR A 1 797 ? 17.234 -26.125 -31.406 1 95.88 797 TYR A C 1
ATOM 6232 O O . TYR A 1 797 ? 16.25 -26.719 -31.844 1 95.88 797 TYR A O 1
ATOM 6240 N N . THR A 1 798 ? 18.375 -26.703 -31.359 1 95.94 798 THR A N 1
ATOM 6241 C CA . THR A 1 798 ? 18.562 -28.141 -31.578 1 95.94 798 THR A CA 1
ATOM 6242 C C . THR A 1 798 ? 19.203 -28.797 -30.359 1 95.94 798 THR A C 1
ATOM 6244 O O . THR A 1 798 ? 20.141 -28.266 -29.781 1 95.94 798 THR A O 1
ATOM 6247 N N . LEU A 1 799 ? 18.625 -29.922 -29.938 1 96.38 799 LEU A N 1
ATOM 6248 C CA . LEU A 1 799 ? 19.141 -30.656 -28.797 1 96.38 799 LEU A CA 1
ATOM 6249 C C . LEU A 1 799 ? 20.391 -31.453 -29.188 1 96.38 799 LEU A C 1
ATOM 6251 O O . LEU A 1 799 ? 20.578 -31.781 -30.359 1 96.38 799 LEU A O 1
ATOM 6255 N N . PRO A 1 800 ? 21.203 -31.828 -28.203 1 91.88 800 PRO A N 1
ATOM 6256 C CA . PRO A 1 800 ? 22.406 -32.625 -28.5 1 91.88 800 PRO A CA 1
ATOM 6257 C C . PRO A 1 800 ? 22.078 -34 -29.094 1 91.88 800 PRO A C 1
ATOM 6259 O O . PRO A 1 800 ? 22.859 -34.531 -29.891 1 91.88 800 PRO A O 1
ATOM 6262 N N . SER A 1 801 ? 20.922 -34.5 -28.844 1 95.06 801 SER A N 1
ATOM 6263 C CA . SER A 1 801 ? 20.547 -35.844 -29.25 1 95.06 801 SER A CA 1
ATOM 6264 C C . SER A 1 801 ? 19.703 -35.812 -30.516 1 95.06 801 SER A C 1
ATOM 6266 O O . SER A 1 801 ? 19.141 -36.844 -30.922 1 95.06 801 SER A O 1
ATOM 6268 N N . ALA A 1 802 ? 19.641 -34.75 -31.188 1 96.88 802 ALA A N 1
ATOM 6269 C CA . ALA A 1 802 ? 18.703 -34.594 -32.312 1 96.88 802 ALA A CA 1
ATOM 6270 C C . ALA A 1 802 ? 18.969 -35.594 -33.406 1 96.88 802 ALA A C 1
ATOM 6272 O O . ALA A 1 802 ? 20.125 -35.938 -33.688 1 96.88 802 ALA A O 1
ATOM 6273 N N . ASN A 1 803 ? 17.922 -36.125 -33.969 1 96.31 803 ASN A N 1
ATOM 6274 C CA . ASN A 1 803 ? 18.016 -36.969 -35.125 1 96.31 803 ASN A CA 1
ATOM 6275 C C . ASN A 1 803 ? 18.688 -36.281 -36.312 1 96.31 803 ASN A C 1
ATOM 6277 O O . ASN A 1 803 ? 18.172 -35.281 -36.812 1 96.31 803 ASN A O 1
ATOM 6281 N N . ALA A 1 804 ? 19.703 -36.812 -36.781 1 95.25 804 ALA A N 1
ATOM 6282 C CA . ALA A 1 804 ? 20.578 -36.156 -37.75 1 95.25 804 ALA A CA 1
ATOM 6283 C C . ALA A 1 804 ? 19.891 -36.062 -39.125 1 95.25 804 ALA A C 1
ATOM 6285 O O . ALA A 1 804 ? 20.234 -35.188 -39.938 1 95.25 804 ALA A O 1
ATOM 6286 N N . THR A 1 805 ? 18.938 -36.875 -39.344 1 95.12 805 THR A N 1
ATOM 6287 C CA . THR A 1 805 ? 18.234 -36.906 -40.625 1 95.12 805 THR A CA 1
ATOM 6288 C C . THR A 1 805 ? 17.625 -35.531 -40.938 1 95.12 805 THR A C 1
ATOM 6290 O O . THR A 1 805 ? 17.609 -35.125 -42.125 1 95.12 805 THR A O 1
ATOM 6293 N N . TYR A 1 806 ? 17.266 -34.812 -40 1 95.44 806 TYR A N 1
ATOM 6294 C CA . TYR A 1 806 ? 16.453 -33.625 -40.25 1 95.44 806 TYR A CA 1
ATOM 6295 C C . TYR A 1 806 ? 17.297 -32.375 -40.188 1 95.44 806 TYR A C 1
ATOM 6297 O O . TYR A 1 806 ? 16.75 -31.25 -40.188 1 95.44 806 TYR A O 1
ATOM 6305 N N . PHE A 1 807 ? 18.594 -32.562 -40.094 1 93.69 807 PHE A N 1
ATOM 6306 C CA . PHE A 1 807 ? 19.453 -31.391 -40.312 1 93.69 807 PHE A CA 1
ATOM 6307 C C . PHE A 1 807 ? 19.438 -30.953 -41.75 1 93.69 807 PHE A C 1
ATOM 6309 O O . PHE A 1 807 ? 19.516 -29.766 -42.062 1 93.69 807 PHE A O 1
ATOM 6316 N N . ASP A 1 808 ? 19.281 -32.031 -42.656 1 91.38 808 ASP A N 1
ATOM 6317 C CA . ASP A 1 808 ? 19.406 -31.75 -44.062 1 91.38 808 ASP A CA 1
ATOM 6318 C C . ASP A 1 808 ? 18.094 -32.031 -44.812 1 91.38 808 ASP A C 1
ATOM 6320 O O . ASP A 1 808 ? 17.953 -31.719 -45.969 1 91.38 808 ASP A O 1
ATOM 6324 N N . LYS A 1 809 ? 17.156 -32.562 -44.125 1 95.44 809 LYS A N 1
ATOM 6325 C CA . LYS A 1 809 ? 15.852 -32.875 -44.719 1 95.44 809 LYS A CA 1
ATOM 6326 C C . LYS A 1 809 ? 14.734 -32.094 -44 1 95.44 809 LYS A C 1
ATOM 6328 O O . LYS A 1 809 ? 14.859 -31.75 -42.844 1 95.44 809 LYS A O 1
ATOM 6333 N N . PRO A 1 810 ? 13.695 -31.859 -44.719 1 96.88 810 PRO A N 1
ATOM 6334 C CA . PRO A 1 810 ? 12.539 -31.25 -44.062 1 96.88 810 PRO A CA 1
ATOM 6335 C C . PRO A 1 810 ? 11.844 -32.219 -43.094 1 96.88 810 PRO A C 1
ATOM 6337 O O . PRO A 1 810 ? 11.953 -33.438 -43.25 1 96.88 810 PRO A O 1
ATOM 6340 N N . ILE A 1 811 ? 11.18 -31.656 -42.125 1 97.19 811 ILE A N 1
ATOM 6341 C CA . ILE A 1 811 ? 10.367 -32.406 -41.188 1 97.19 811 ILE A CA 1
ATOM 6342 C C . ILE A 1 811 ? 9.016 -32.75 -41.812 1 97.19 811 ILE A C 1
ATOM 6344 O O . ILE A 1 811 ? 8.312 -31.844 -42.281 1 97.19 811 ILE A O 1
ATOM 6348 N N . PRO A 1 812 ? 8.68 -33.969 -41.938 1 97.5 812 PRO A N 1
ATOM 6349 C CA . PRO A 1 812 ? 7.336 -34.312 -42.438 1 97.5 812 PRO A CA 1
ATOM 6350 C C . PRO A 1 812 ? 6.238 -33.875 -41.469 1 97.5 812 PRO A C 1
ATOM 6352 O O . PRO A 1 812 ? 6.344 -34.125 -40.25 1 97.5 812 PRO A O 1
ATOM 6355 N N . VAL A 1 813 ? 5.195 -33.188 -42 1 97.56 813 VAL A N 1
ATOM 6356 C CA . VAL A 1 813 ? 4.094 -32.688 -41.156 1 97.56 813 VAL A CA 1
ATOM 6357 C C . VAL A 1 813 ? 2.764 -33.188 -41.719 1 97.56 813 VAL A C 1
ATOM 6359 O O . VAL A 1 813 ? 2.514 -33.094 -42.938 1 97.56 813 VAL A O 1
ATOM 6362 N N . THR A 1 814 ? 1.989 -33.812 -40.844 1 96.88 814 THR A N 1
ATOM 6363 C CA . THR A 1 814 ? 0.621 -34.156 -41.219 1 96.88 814 THR A CA 1
ATOM 6364 C C . THR A 1 814 ? -0.381 -33.344 -40.406 1 96.88 814 THR A C 1
ATOM 6366 O O . THR A 1 814 ? -0.045 -32.812 -39.344 1 96.88 814 THR A O 1
ATOM 6369 N N . ILE A 1 815 ? -1.562 -33.188 -40.969 1 95.25 815 ILE A N 1
ATOM 6370 C CA . ILE A 1 815 ? -2.623 -32.406 -40.344 1 95.25 815 ILE A CA 1
ATOM 6371 C C . ILE A 1 815 ? -3.816 -33.312 -40.062 1 95.25 815 ILE A C 1
ATOM 6373 O O . ILE A 1 815 ? -4.48 -33.812 -40.969 1 95.25 815 ILE A O 1
ATOM 6377 N N . GLY A 1 816 ? -4.105 -33.5 -38.781 1 91.12 816 GLY A N 1
ATOM 6378 C CA . GLY A 1 816 ? -5.305 -34.219 -38.375 1 91.12 816 GLY A CA 1
ATOM 6379 C C . GLY A 1 816 ? -5.277 -35.688 -38.719 1 91.12 816 GLY A C 1
ATOM 6380 O O . GLY A 1 816 ? -6.199 -36.188 -39.375 1 91.12 816 GLY A O 1
ATOM 6381 N N . THR A 1 817 ? -4.242 -36.312 -38.312 1 87.06 817 THR A N 1
ATOM 6382 C CA . THR A 1 817 ? -4.148 -37.75 -38.562 1 87.06 817 THR A CA 1
ATOM 6383 C C . THR A 1 817 ? -5.336 -38.469 -37.938 1 87.06 817 THR A C 1
ATOM 6385 O O . THR A 1 817 ? -5.934 -39.344 -38.594 1 87.06 817 THR A O 1
ATOM 6388 N N . ARG A 1 818 ? -5.73 -38.125 -36.844 1 84.69 818 ARG A N 1
ATOM 6389 C CA . ARG A 1 818 ? -6.832 -38.781 -36.156 1 84.69 818 ARG A CA 1
ATOM 6390 C C . ARG A 1 818 ? -8.172 -38.375 -36.781 1 84.69 818 ARG A C 1
ATOM 6392 O O . ARG A 1 818 ? -9.078 -39.219 -36.906 1 84.69 818 ARG A O 1
ATOM 6399 N N . SER A 1 819 ? -8.289 -37.125 -37.094 1 82.44 819 SER A N 1
ATOM 6400 C CA . SER A 1 819 ? -9.555 -36.625 -37.656 1 82.44 819 SER A CA 1
ATOM 6401 C C . SER A 1 819 ? -9.688 -37.031 -39.125 1 82.44 819 SER A C 1
ATOM 6403 O O . SER A 1 819 ? -10.789 -37 -39.688 1 82.44 819 SER A O 1
ATOM 6405 N N . GLY A 1 820 ? -8.633 -37.281 -39.719 1 85.06 820 GLY A N 1
ATOM 6406 C CA . GLY A 1 820 ? -8.617 -37.625 -41.156 1 85.06 820 GLY A CA 1
ATOM 6407 C C . GLY A 1 820 ? -8.969 -36.469 -42.031 1 85.06 820 GLY A C 1
ATOM 6408 O O . GLY A 1 820 ? -9.367 -36.656 -43.188 1 85.06 820 GLY A O 1
ATOM 6409 N N . ARG A 1 821 ? -8.766 -35.281 -41.594 1 86.88 821 ARG A N 1
ATOM 6410 C CA . ARG A 1 821 ? -9.25 -34.125 -42.344 1 86.88 821 ARG A CA 1
ATOM 6411 C C . ARG A 1 821 ? -8.336 -33.812 -43.531 1 86.88 821 ARG A C 1
ATOM 6413 O O . ARG A 1 821 ? -8.766 -33.188 -44.5 1 86.88 821 ARG A O 1
ATOM 6420 N N . ASP A 1 822 ? -7.047 -34.156 -43.344 1 85.81 822 ASP A N 1
ATOM 6421 C CA . ASP A 1 822 ? -6.062 -33.875 -44.375 1 85.81 822 ASP A CA 1
ATOM 6422 C C . ASP A 1 822 ? -5.141 -35.062 -44.594 1 85.81 822 ASP A C 1
ATOM 6424 O O . ASP A 1 822 ? -4.488 -35.531 -43.656 1 85.81 822 ASP A O 1
ATOM 6428 N N . ASN A 1 823 ? -4.988 -35.562 -45.719 1 84.44 823 ASN A N 1
ATOM 6429 C CA . ASN A 1 823 ? -4.191 -36.75 -46 1 84.44 823 ASN A CA 1
ATOM 6430 C C . ASN A 1 823 ? -2.85 -36.406 -46.625 1 84.44 823 ASN A C 1
ATOM 6432 O O . ASN A 1 823 ? -2.086 -37.281 -47 1 84.44 823 ASN A O 1
ATOM 6436 N N . THR A 1 824 ? -2.543 -35.188 -46.688 1 92 824 THR A N 1
ATOM 6437 C CA . THR A 1 824 ? -1.301 -34.75 -47.312 1 92 824 THR A CA 1
ATOM 6438 C C . THR A 1 824 ? -0.182 -34.656 -46.281 1 92 824 THR A C 1
ATOM 6440 O O . THR A 1 824 ? -0.42 -34.281 -45.125 1 92 824 THR A O 1
ATOM 6443 N N . THR A 1 825 ? 0.979 -35.062 -46.625 1 95.38 825 THR A N 1
ATOM 6444 C CA . THR A 1 825 ? 2.174 -34.844 -45.812 1 95.38 825 THR A CA 1
ATOM 6445 C C . THR A 1 825 ? 2.914 -33.594 -46.312 1 95.38 825 THR A C 1
ATOM 6447 O O . THR A 1 825 ? 3.328 -33.5 -47.469 1 95.38 825 THR A O 1
ATOM 6450 N N . TYR A 1 826 ? 3.006 -32.688 -45.5 1 96.25 826 TYR A N 1
ATOM 6451 C CA . TYR A 1 826 ? 3.721 -31.438 -45.812 1 96.25 826 TYR A CA 1
ATOM 6452 C C . TYR A 1 826 ? 5.176 -31.531 -45.375 1 96.25 826 TYR A C 1
ATOM 6454 O O . TYR A 1 826 ? 5.551 -32.438 -44.625 1 96.25 826 TYR A O 1
ATOM 6462 N N . GLU A 1 827 ? 6.039 -30.625 -45.906 1 96.38 827 GLU A N 1
ATOM 6463 C CA . GLU A 1 827 ? 7.461 -30.594 -45.562 1 96.38 827 GLU A CA 1
ATOM 6464 C C . GLU A 1 827 ? 7.836 -29.266 -44.906 1 96.38 827 GLU A C 1
ATOM 6466 O O . GLU A 1 827 ? 7.754 -28.203 -45.531 1 96.38 827 GLU A O 1
ATOM 6471 N N . LEU A 1 828 ? 8.172 -29.344 -43.688 1 97.12 828 LEU A N 1
ATOM 6472 C CA . LEU A 1 828 ? 8.602 -28.156 -42.938 1 97.12 828 LEU A CA 1
ATOM 6473 C C . LEU A 1 828 ? 10.109 -27.984 -43.031 1 97.12 828 LEU A C 1
ATOM 6475 O O . LEU A 1 828 ? 10.867 -28.625 -42.312 1 97.12 828 LEU A O 1
ATOM 6479 N N . GLY A 1 829 ? 10.578 -27.141 -43.906 1 94.62 829 GLY A N 1
ATOM 6480 C CA . GLY A 1 829 ? 11.969 -26.75 -44.094 1 94.62 829 GLY A CA 1
ATOM 6481 C C . GLY A 1 829 ? 12.297 -25.406 -43.438 1 94.62 829 GLY A C 1
ATOM 6482 O O . GLY A 1 829 ? 11.977 -25.172 -42.281 1 94.62 829 GLY A O 1
ATOM 6483 N N . ASP A 1 830 ? 12.844 -24.547 -44.25 1 91 830 ASP A N 1
ATOM 6484 C CA . ASP A 1 830 ? 13.242 -23.234 -43.719 1 91 830 ASP A CA 1
ATOM 6485 C C . ASP A 1 830 ? 12.07 -22.25 -43.75 1 91 830 ASP A C 1
ATOM 6487 O O . ASP A 1 830 ? 12.031 -21.297 -42.969 1 91 830 ASP A O 1
ATOM 6491 N N . GLU A 1 831 ? 11.148 -22.531 -44.656 1 93.94 831 GLU A N 1
ATOM 6492 C CA . GLU A 1 831 ? 9.969 -21.672 -44.75 1 93.94 831 GLU A CA 1
ATOM 6493 C C . GLU A 1 831 ? 8.828 -22.219 -43.875 1 93.94 831 GLU A C 1
ATOM 6495 O O . GLU A 1 831 ? 8.617 -23.422 -43.812 1 93.94 831 GLU A O 1
ATOM 6500 N N . PRO A 1 832 ? 8.117 -21.359 -43.188 1 96.44 832 PRO A N 1
ATOM 6501 C CA . PRO A 1 832 ? 6.984 -21.812 -42.375 1 96.44 832 PRO A CA 1
ATOM 6502 C C . PRO A 1 832 ? 5.84 -22.375 -43.219 1 96.44 832 PRO A C 1
ATOM 6504 O O . PRO A 1 832 ? 5.73 -22.047 -44.406 1 96.44 832 PRO A O 1
ATOM 6507 N N . ILE A 1 833 ? 5.023 -23.219 -42.594 1 96.56 833 ILE A N 1
ATOM 6508 C CA . ILE A 1 833 ? 3.799 -23.734 -43.188 1 96.56 833 ILE A CA 1
ATOM 6509 C C . ILE A 1 833 ? 2.586 -23.062 -42.562 1 96.56 833 ILE A C 1
ATOM 6511 O O . ILE A 1 833 ? 2.551 -22.875 -41.344 1 96.56 833 ILE A O 1
ATOM 6515 N N . VAL A 1 834 ? 1.67 -22.609 -43.312 1 96.38 834 VAL A N 1
ATOM 6516 C CA . VAL A 1 834 ? 0.425 -22.047 -42.812 1 96.38 834 VAL A CA 1
ATOM 6517 C C . VAL A 1 834 ? -0.718 -23.031 -43 1 96.38 834 VAL A C 1
ATOM 6519 O O . VAL A 1 834 ? -0.961 -23.5 -44.125 1 96.38 834 VAL A O 1
ATOM 6522 N N . ILE A 1 835 ? -1.329 -23.359 -41.969 1 95.12 835 ILE A N 1
ATOM 6523 C CA . ILE A 1 835 ? -2.383 -24.375 -41.938 1 95.12 835 ILE A CA 1
ATOM 6524 C C . ILE A 1 835 ? -3.703 -23.719 -41.531 1 95.12 835 ILE A C 1
ATOM 6526 O O . ILE A 1 835 ? -3.742 -22.922 -40.594 1 95.12 835 ILE A O 1
ATOM 6530 N N . ARG A 1 836 ? -4.762 -24.016 -42.25 1 93.88 836 ARG A N 1
ATOM 6531 C CA . ARG A 1 836 ? -6.078 -23.531 -41.844 1 93.88 836 ARG A CA 1
ATOM 6532 C C . ARG A 1 836 ? -6.566 -24.25 -40.594 1 93.88 836 ARG A C 1
ATOM 6534 O O . ARG A 1 836 ? -6.496 -25.484 -40.5 1 93.88 836 ARG A O 1
ATOM 6541 N N . ASN A 1 837 ? -7.082 -23.562 -39.625 1 95.56 837 ASN A N 1
ATOM 6542 C CA . ASN A 1 837 ? -7.625 -24.156 -38.406 1 95.56 837 ASN A CA 1
ATOM 6543 C C . ASN A 1 837 ? -9 -24.766 -38.656 1 95.56 837 ASN A C 1
ATOM 6545 O O . ASN A 1 837 ? -9.688 -24.406 -39.594 1 95.56 837 ASN A O 1
ATOM 6549 N N . ARG A 1 838 ? -9.336 -25.641 -37.75 1 94.75 838 ARG A N 1
ATOM 6550 C CA . ARG A 1 838 ? -10.734 -26.062 -37.719 1 94.75 838 ARG A CA 1
ATOM 6551 C C . ARG A 1 838 ? -11.594 -24.969 -37.062 1 94.75 838 ARG A C 1
ATOM 6553 O O . ARG A 1 838 ? -11.172 -24.312 -36.125 1 94.75 838 ARG A O 1
ATOM 6560 N N . ALA A 1 839 ? -12.773 -24.734 -37.594 1 90.81 839 ALA A N 1
ATOM 6561 C CA . ALA A 1 839 ? -13.641 -23.656 -37.094 1 90.81 839 ALA A CA 1
ATOM 6562 C C . ALA A 1 839 ? -14.75 -24.203 -36.219 1 90.81 839 ALA A C 1
ATOM 6564 O O . ALA A 1 839 ? -15.93 -23.891 -36.406 1 90.81 839 ALA A O 1
ATOM 6565 N N . MET A 1 840 ? -14.367 -24.922 -35.281 1 91.31 840 MET A N 1
ATOM 6566 C CA . MET A 1 840 ? -15.32 -25.594 -34.375 1 91.31 840 MET A CA 1
ATOM 6567 C C . MET A 1 840 ? -16.188 -24.578 -33.656 1 91.31 840 MET A C 1
ATOM 6569 O O . MET A 1 840 ? -17.391 -24.781 -33.5 1 91.31 840 MET A O 1
ATOM 6573 N N . GLY A 1 841 ? -15.68 -23.531 -33.25 1 90.62 841 GLY A N 1
ATOM 6574 C CA . GLY A 1 841 ? -16.391 -22.516 -32.5 1 90.62 841 GLY A CA 1
ATOM 6575 C C . GLY A 1 841 ? -17.453 -21.781 -33.312 1 90.62 841 GLY A C 1
ATOM 6576 O O . GLY A 1 841 ? -18.375 -21.188 -32.75 1 90.62 841 GLY A O 1
ATOM 6577 N N . GLU A 1 842 ? -17.312 -21.875 -34.562 1 89.88 842 GLU A N 1
ATOM 6578 C CA . GLU A 1 842 ? -18.266 -21.219 -35.438 1 89.88 842 GLU A CA 1
ATOM 6579 C C . GLU A 1 842 ? -19.391 -22.172 -35.875 1 89.88 842 GLU A C 1
ATOM 6581 O O . GLU A 1 842 ? -20.406 -21.734 -36.406 1 89.88 842 GLU A O 1
ATOM 6586 N N . THR A 1 843 ? -19.156 -23.391 -35.625 1 94.44 843 THR A N 1
ATOM 6587 C CA . THR A 1 843 ? -20.203 -24.375 -35.906 1 94.44 843 THR A CA 1
ATOM 6588 C C . THR A 1 843 ? -21.234 -24.406 -34.781 1 94.44 843 THR A C 1
ATOM 6590 O O . THR A 1 843 ? -20.859 -24.531 -33.594 1 94.44 843 THR A O 1
ATOM 6593 N N . LEU A 1 844 ? -22.531 -24.281 -35.125 1 95.12 844 LEU A N 1
ATOM 6594 C CA . LEU A 1 844 ? -23.594 -24.156 -34.156 1 95.12 844 LEU A CA 1
ATOM 6595 C C . LEU A 1 844 ? -24.141 -25.531 -33.781 1 95.12 844 LEU A C 1
ATOM 6597 O O . LEU A 1 844 ? -24.391 -26.359 -34.656 1 95.12 844 LEU A O 1
ATOM 6601 N N . THR A 1 845 ? -24.219 -25.734 -32.531 1 94.88 845 THR A N 1
ATOM 6602 C CA . THR A 1 845 ? -24.875 -26.953 -32.062 1 94.88 845 THR A CA 1
ATOM 6603 C C . THR A 1 845 ? -26.375 -26.906 -32.344 1 94.88 845 THR A C 1
ATOM 6605 O O . THR A 1 845 ? -26.969 -27.891 -32.781 1 94.88 845 THR A O 1
ATOM 6608 N N . VAL A 1 846 ? -26.969 -25.766 -32 1 94.25 846 VAL A N 1
ATOM 6609 C CA . VAL A 1 846 ? -28.344 -25.453 -32.375 1 94.25 846 VAL A CA 1
ATOM 6610 C C . VAL A 1 846 ? -28.375 -24.484 -33.531 1 94.25 846 VAL A C 1
ATOM 6612 O O . VAL A 1 846 ? -27.875 -23.359 -33.438 1 94.25 846 VAL A O 1
ATOM 6615 N N . GLY A 1 847 ? -28.984 -24.922 -34.625 1 92.81 847 GLY A N 1
ATOM 6616 C CA . GLY A 1 847 ? -29.031 -24.078 -35.781 1 92.81 847 GLY A CA 1
ATOM 6617 C C . GLY A 1 847 ? -29.672 -22.719 -35.531 1 92.81 847 GLY A C 1
ATOM 6618 O O . GLY A 1 847 ? -30.719 -22.641 -34.875 1 92.81 847 GLY A O 1
ATOM 6619 N N . GLY A 1 848 ? -29 -21.641 -35.906 1 94.38 848 GLY A N 1
ATOM 6620 C CA . GLY A 1 848 ? -29.531 -20.281 -35.781 1 94.38 848 GLY A CA 1
ATOM 6621 C C . GLY A 1 848 ? -29.281 -19.672 -34.438 1 94.38 848 GLY A C 1
ATOM 6622 O O . GLY A 1 848 ? -29.703 -18.547 -34.156 1 94.38 848 GLY A O 1
ATOM 6623 N N . ASN A 1 849 ? -28.656 -20.359 -33.531 1 96.81 849 ASN A N 1
ATOM 6624 C CA . ASN A 1 849 ? -28.375 -19.844 -32.188 1 96.81 849 ASN A CA 1
ATOM 6625 C C . ASN A 1 849 ? -27.453 -18.625 -32.25 1 96.81 849 ASN A C 1
ATOM 6627 O O . ASN A 1 849 ? -26.312 -18.719 -32.688 1 96.81 849 ASN A O 1
ATOM 6631 N N . ILE A 1 850 ? -27.875 -17.5 -31.719 1 95.81 850 ILE A N 1
ATOM 6632 C CA . ILE A 1 850 ? -27.109 -16.266 -31.844 1 95.81 850 ILE A CA 1
ATOM 6633 C C . ILE A 1 850 ? -26.219 -16.078 -30.625 1 95.81 850 ILE A C 1
ATOM 6635 O O . ILE A 1 850 ? -25.422 -15.141 -30.562 1 95.81 850 ILE A O 1
ATOM 6639 N N . LEU A 1 851 ? -26.281 -17 -29.609 1 96.56 851 LEU A N 1
ATOM 6640 C CA . LEU A 1 851 ? -25.609 -16.812 -28.328 1 96.56 851 LEU A CA 1
ATOM 6641 C C . LEU A 1 851 ? -24.312 -17.609 -28.266 1 96.56 851 LEU A C 1
ATOM 6643 O O . LEU A 1 851 ? -23.422 -17.297 -27.469 1 96.56 851 LEU A O 1
ATOM 6647 N N . GLN A 1 852 ? -24.172 -18.656 -29 1 96.25 852 GLN A N 1
ATOM 6648 C CA . GLN A 1 852 ? -23.156 -19.672 -28.781 1 96.25 852 GLN A CA 1
ATOM 6649 C C . GLN A 1 852 ? -21.75 -19.078 -28.828 1 96.25 852 GLN A C 1
ATOM 6651 O O . GLN A 1 852 ? -21.359 -18.453 -29.812 1 96.25 852 GLN A O 1
ATOM 6656 N N . CYS A 1 853 ? -20.953 -19.281 -27.797 1 95.94 853 CYS A N 1
ATOM 6657 C CA . CYS A 1 853 ? -19.531 -18.953 -27.656 1 95.94 853 CYS A CA 1
ATOM 6658 C C . CYS A 1 853 ? -19.297 -17.453 -27.75 1 95.94 853 CYS A C 1
ATOM 6660 O O . CYS A 1 853 ? -18.188 -17.016 -28.047 1 95.94 853 CYS A O 1
ATOM 6662 N N . LYS A 1 854 ? -20.359 -16.625 -27.5 1 94.25 854 LYS A N 1
ATOM 6663 C CA . LYS A 1 854 ? -20.219 -15.18 -27.516 1 94.25 854 LYS A CA 1
ATOM 6664 C C . LYS A 1 854 ? -19.656 -14.672 -26.203 1 94.25 854 LYS A C 1
ATOM 6666 O O . LYS A 1 854 ? -19.516 -15.438 -25.25 1 94.25 854 LYS A O 1
ATOM 6671 N N . ALA A 1 855 ? -19.328 -13.367 -26.219 1 90.56 855 ALA A N 1
ATOM 6672 C CA . ALA A 1 855 ? -18.703 -12.758 -25.047 1 90.56 855 ALA A CA 1
ATOM 6673 C C . ALA A 1 855 ? -19.734 -12.523 -23.938 1 90.56 855 ALA A C 1
ATOM 6675 O O . ALA A 1 855 ? -20.875 -12.125 -24.219 1 90.56 855 ALA A O 1
ATOM 6676 N N . LEU A 1 856 ? -19.406 -12.844 -22.719 1 90.75 856 LEU A N 1
ATOM 6677 C CA . LEU A 1 856 ? -20.234 -12.625 -21.531 1 90.75 856 LEU A CA 1
ATOM 6678 C C . LEU A 1 856 ? -19.719 -11.453 -20.719 1 90.75 856 LEU A C 1
ATOM 6680 O O . LEU A 1 856 ? -18.5 -11.273 -20.578 1 90.75 856 LEU A O 1
ATOM 6684 N N . LEU A 1 857 ? -20.625 -10.648 -20.203 1 85.31 857 LEU A N 1
ATOM 6685 C CA . LEU A 1 857 ? -20.25 -9.672 -19.188 1 85.31 857 LEU A CA 1
ATOM 6686 C C . LEU A 1 857 ? -20.125 -10.328 -17.812 1 85.31 857 LEU A C 1
ATOM 6688 O O . LEU A 1 857 ? -20.781 -11.336 -17.547 1 85.31 857 LEU A O 1
ATOM 6692 N N . PRO A 1 858 ? -19.25 -9.734 -16.984 1 79.69 858 PRO A N 1
ATOM 6693 C CA . PRO A 1 858 ? -19.172 -10.273 -15.617 1 79.69 858 PRO A CA 1
ATOM 6694 C C . PRO A 1 858 ? -20.5 -10.234 -14.883 1 79.69 858 PRO A C 1
ATOM 6696 O O . PRO A 1 858 ? -21.125 -9.172 -14.789 1 79.69 858 PRO A O 1
ATOM 6699 N N . PRO A 1 859 ? -20.906 -11.383 -14.43 1 80.38 859 PRO A N 1
ATOM 6700 C CA . PRO A 1 859 ? -22.172 -11.375 -13.695 1 80.38 859 PRO A CA 1
ATOM 6701 C C . PRO A 1 859 ? -22.047 -10.688 -12.336 1 80.38 859 PRO A C 1
ATOM 6703 O O . PRO A 1 859 ? -20.984 -10.695 -11.719 1 80.38 859 PRO A O 1
ATOM 6706 N N . PRO A 1 860 ? -23.109 -10.102 -11.852 1 72.06 860 PRO A N 1
ATOM 6707 C CA . PRO A 1 860 ? -23.109 -9.453 -10.539 1 72.06 860 PRO A CA 1
ATOM 6708 C C . PRO A 1 860 ? -23.047 -10.461 -9.383 1 72.06 860 PRO A C 1
ATOM 6710 O O . PRO A 1 860 ? -22.672 -10.102 -8.266 1 72.06 860 PRO A O 1
ATOM 6713 N N . GLN A 1 861 ? -23.547 -11.703 -9.703 1 79.5 861 GLN A N 1
ATOM 6714 C CA . GLN A 1 861 ? -23.578 -12.727 -8.664 1 79.5 861 GLN A CA 1
ATOM 6715 C C . GLN A 1 861 ? -22.469 -13.75 -8.859 1 79.5 861 GLN A C 1
ATOM 6717 O O . GLN A 1 861 ? -21.984 -13.945 -9.977 1 79.5 861 GLN A O 1
ATOM 6722 N N . GLY A 1 862 ? -22.125 -14.469 -7.777 1 85.44 862 GLY A N 1
ATOM 6723 C CA . GLY A 1 862 ? -21.141 -15.531 -7.863 1 85.44 862 GLY A CA 1
ATOM 6724 C C . GLY A 1 862 ? -21.719 -16.844 -8.375 1 85.44 862 GLY A C 1
ATOM 6725 O O . GLY A 1 862 ? -22.938 -16.984 -8.484 1 85.44 862 GLY A O 1
ATOM 6726 N N . ASN A 1 863 ? -20.938 -17.719 -8.883 1 92.69 863 ASN A N 1
ATOM 6727 C CA . ASN A 1 863 ? -21.328 -19.078 -9.273 1 92.69 863 ASN A CA 1
ATOM 6728 C C . ASN A 1 863 ? -20.703 -20.125 -8.359 1 92.69 863 ASN A C 1
ATOM 6730 O O . ASN A 1 863 ? -19.766 -19.828 -7.625 1 92.69 863 ASN A O 1
ATOM 6734 N N . LYS A 1 864 ? -21.25 -21.328 -8.359 1 91.5 864 LYS A N 1
ATOM 6735 C CA . LYS A 1 864 ? -20.609 -22.453 -7.688 1 91.5 864 LYS A CA 1
ATOM 6736 C C . LYS A 1 864 ? -19.25 -22.75 -8.297 1 91.5 864 LYS A C 1
ATOM 6738 O O . LYS A 1 864 ? -19.047 -22.562 -9.5 1 91.5 864 LYS A O 1
ATOM 6743 N N . PRO A 1 865 ? -18.328 -23.281 -7.488 1 90.75 865 PRO A N 1
ATOM 6744 C CA . PRO A 1 865 ? -16.984 -23.547 -8.016 1 90.75 865 PRO A CA 1
ATOM 6745 C C . PRO A 1 865 ? -17.016 -24.453 -9.25 1 90.75 865 PRO A C 1
ATOM 6747 O O . PRO A 1 865 ? -17.609 -25.531 -9.219 1 90.75 865 PRO A O 1
ATOM 6750 N N . GLY A 1 866 ? -16.438 -23.969 -10.312 1 91.75 866 GLY A N 1
ATOM 6751 C CA . GLY A 1 866 ? -16.312 -24.75 -11.539 1 91.75 866 GLY A CA 1
ATOM 6752 C C . GLY A 1 866 ? -17.531 -24.625 -12.438 1 91.75 866 GLY A C 1
ATOM 6753 O O . GLY A 1 866 ? -17.5 -25.094 -13.578 1 91.75 866 GLY A O 1
ATOM 6754 N N . GLN A 1 867 ? -18.578 -24 -11.977 1 93.38 867 GLN A N 1
ATOM 6755 C CA . GLN A 1 867 ? -19.812 -23.906 -12.758 1 93.38 867 GLN A CA 1
ATOM 6756 C C . GLN A 1 867 ? -19.938 -22.516 -13.398 1 93.38 867 GLN A C 1
ATOM 6758 O O . GLN A 1 867 ? -20.844 -21.75 -13.062 1 93.38 867 GLN A O 1
ATOM 6763 N N . PHE A 1 868 ? -19.219 -22.297 -14.43 1 93.25 868 PHE A N 1
ATOM 6764 C CA . PHE A 1 868 ? -18.969 -20.969 -14.992 1 93.25 868 PHE A CA 1
ATOM 6765 C C . PHE A 1 868 ? -20.109 -20.547 -15.898 1 93.25 868 PHE A C 1
ATOM 6767 O O . PHE A 1 868 ? -20.766 -21.375 -16.531 1 93.25 868 PHE A O 1
ATOM 6774 N N . PRO A 1 869 ? -20.25 -19.203 -16.031 1 93.38 869 PRO A N 1
ATOM 6775 C CA . PRO A 1 869 ? -21.266 -18.656 -16.938 1 93.38 869 PRO A CA 1
ATOM 6776 C C . PRO A 1 869 ? -21.094 -19.125 -18.375 1 93.38 869 PRO A C 1
ATOM 6778 O O . PRO A 1 869 ? -22.078 -19.406 -19.062 1 93.38 869 PRO A O 1
ATOM 6781 N N . ILE A 1 870 ? -19.906 -19.344 -18.844 1 95 870 ILE A N 1
ATOM 6782 C CA . ILE A 1 870 ? -19.641 -19.688 -20.234 1 95 870 ILE A CA 1
ATOM 6783 C C . ILE A 1 870 ? -20.234 -21.062 -20.547 1 95 870 ILE A C 1
ATOM 6785 O O . ILE A 1 870 ? -20.547 -21.359 -21.703 1 95 870 ILE A O 1
ATOM 6789 N N . ALA A 1 871 ? -20.391 -21.891 -19.594 1 95.81 871 ALA A N 1
ATOM 6790 C CA . ALA A 1 871 ? -20.953 -23.234 -19.781 1 95.81 871 ALA A CA 1
ATOM 6791 C C . ALA A 1 871 ? -22.375 -23.172 -20.312 1 95.81 871 ALA A C 1
ATOM 6793 O O . ALA A 1 871 ? -22.828 -24.078 -21.016 1 95.81 871 ALA A O 1
ATOM 6794 N N . ALA A 1 872 ? -23.062 -22.062 -20.094 1 97 872 ALA A N 1
ATOM 6795 C CA . ALA A 1 872 ? -24.469 -21.922 -20.5 1 97 872 ALA A CA 1
ATOM 6796 C C . ALA A 1 872 ? -24.594 -21.672 -22 1 97 872 ALA A C 1
ATOM 6798 O O . ALA A 1 872 ? -25.672 -21.812 -22.562 1 97 872 ALA A O 1
ATOM 6799 N N . ILE A 1 873 ? -23.516 -21.328 -22.625 1 97.44 873 ILE A N 1
ATOM 6800 C CA . ILE A 1 873 ? -23.641 -20.984 -24.031 1 97.44 873 ILE A CA 1
ATOM 6801 C C . ILE A 1 873 ? -22.469 -21.578 -24.812 1 97.44 873 ILE A C 1
ATOM 6803 O O . ILE A 1 873 ? -22.016 -21 -25.812 1 97.44 873 ILE A O 1
ATOM 6807 N N . ASP A 1 874 ? -21.797 -22.656 -24.391 1 97.06 874 ASP A N 1
ATOM 6808 C CA . ASP A 1 874 ? -20.594 -23.156 -25.047 1 97.06 874 ASP A CA 1
ATOM 6809 C C . ASP A 1 874 ? -20.938 -24.266 -26.047 1 97.06 874 ASP A C 1
ATOM 6811 O O . ASP A 1 874 ? -20.047 -24.797 -26.703 1 97.06 874 ASP A O 1
ATOM 6815 N N . GLY A 1 875 ? -22.188 -24.703 -26.109 1 95.56 875 GLY A N 1
ATOM 6816 C CA . GLY A 1 875 ? -22.641 -25.656 -27.125 1 95.56 875 GLY A CA 1
ATOM 6817 C C . GLY A 1 875 ? -22.578 -27.094 -26.656 1 95.56 875 GLY A C 1
ATOM 6818 O O . GLY A 1 875 ? -22.859 -28.016 -27.422 1 95.56 875 GLY A O 1
ATOM 6819 N N . ALA A 1 876 ? -22.25 -27.328 -25.406 1 93.31 876 ALA A N 1
ATOM 6820 C CA . ALA A 1 876 ? -22.156 -28.672 -24.875 1 93.31 876 ALA A CA 1
ATOM 6821 C C . ALA A 1 876 ? -23.125 -28.875 -23.719 1 93.31 876 ALA A C 1
ATOM 6823 O O . ALA A 1 876 ? -23.219 -28.031 -22.828 1 93.31 876 ALA A O 1
ATOM 6824 N N . ALA A 1 877 ? -23.812 -29.953 -23.75 1 88.06 877 ALA A N 1
ATOM 6825 C CA . ALA A 1 877 ? -24.781 -30.234 -22.703 1 88.06 877 ALA A CA 1
ATOM 6826 C C . ALA A 1 877 ? -24.109 -30.75 -21.438 1 88.06 877 ALA A C 1
ATOM 6828 O O . ALA A 1 877 ? -24.703 -30.766 -20.359 1 88.06 877 ALA A O 1
ATOM 6829 N N . SER A 1 878 ? -22.859 -31.125 -21.578 1 89 878 SER A N 1
ATOM 6830 C CA . SER A 1 878 ? -22.156 -31.75 -20.453 1 89 878 SER A CA 1
ATOM 6831 C C . SER A 1 878 ? -21.562 -30.703 -19.531 1 89 878 SER A C 1
ATOM 6833 O O . SER A 1 878 ? -21.094 -31.016 -18.438 1 89 878 SER A O 1
ATOM 6835 N N . THR A 1 879 ? -21.484 -29.438 -19.891 1 93.12 879 THR A N 1
ATOM 6836 C CA . THR A 1 879 ? -21.062 -28.344 -19.031 1 93.12 879 THR A CA 1
ATOM 6837 C C . THR A 1 879 ? -22.281 -27.547 -18.531 1 93.12 879 THR A C 1
ATOM 6839 O O . THR A 1 879 ? -23.328 -27.547 -19.188 1 93.12 879 THR A O 1
ATOM 6842 N N . LYS A 1 880 ? -22.141 -26.891 -17.344 1 94.62 880 LYS A N 1
ATOM 6843 C CA . LYS A 1 880 ? -23.297 -26.172 -16.812 1 94.62 880 LYS A CA 1
ATOM 6844 C C . LYS A 1 880 ? -22.875 -24.953 -16.016 1 94.62 880 LYS A C 1
ATOM 6846 O O . LYS A 1 880 ? -21.844 -24.969 -15.344 1 94.62 880 LYS A O 1
ATOM 6851 N N . TRP A 1 881 ? -23.672 -23.922 -16.109 1 95.56 881 TRP A N 1
ATOM 6852 C CA . TRP A 1 881 ? -23.594 -22.781 -15.203 1 95.56 881 TRP A CA 1
ATOM 6853 C C . TRP A 1 881 ? -24.531 -22.984 -14.008 1 95.56 881 TRP A C 1
ATOM 6855 O O . TRP A 1 881 ? -25.656 -23.469 -14.164 1 95.56 881 TRP A O 1
ATOM 6865 N N . GLN A 1 882 ? -24.062 -22.594 -12.797 1 95.19 882 GLN A N 1
ATOM 6866 C CA . GLN A 1 882 ? -24.891 -22.656 -11.594 1 95.19 882 GLN A CA 1
ATOM 6867 C C . GLN A 1 882 ? -24.562 -21.516 -10.641 1 95.19 882 GLN A C 1
ATOM 6869 O O . GLN A 1 882 ? -23.469 -21.484 -10.062 1 95.19 882 GLN A O 1
ATOM 6874 N N . PRO A 1 883 ? -25.531 -20.594 -10.484 1 92.69 883 PRO A N 1
ATOM 6875 C CA . PRO A 1 883 ? -25.297 -19.516 -9.516 1 92.69 883 PRO A CA 1
ATOM 6876 C C . PRO A 1 883 ? -25.188 -20.031 -8.086 1 92.69 883 PRO A C 1
ATOM 6878 O O . PRO A 1 883 ? -25.672 -21.125 -7.773 1 92.69 883 PRO A O 1
ATOM 6881 N N . GLU A 1 884 ? -24.672 -19.203 -7.25 1 89.5 884 GLU A N 1
ATOM 6882 C CA . GLU A 1 884 ? -24.422 -19.578 -5.855 1 89.5 884 GLU A CA 1
ATOM 6883 C C . GLU A 1 884 ? -25.734 -19.703 -5.082 1 89.5 884 GLU A C 1
ATOM 6885 O O . GLU A 1 884 ? -25.844 -20.516 -4.172 1 89.5 884 GLU A O 1
ATOM 6890 N N . LEU A 1 885 ? -26.703 -18.906 -5.523 1 87.94 885 LEU A N 1
ATOM 6891 C CA . LEU A 1 885 ? -27.875 -18.828 -4.664 1 87.94 885 LEU A CA 1
ATOM 6892 C C . LEU A 1 885 ? -29.156 -19.031 -5.469 1 87.94 885 LEU A C 1
ATOM 6894 O O . LEU A 1 885 ? -29.266 -18.547 -6.598 1 87.94 885 LEU A O 1
ATOM 6898 N N . ALA A 1 886 ? -30.062 -19.734 -4.848 1 89.56 886 ALA A N 1
ATOM 6899 C CA . ALA A 1 886 ? -31.359 -20.031 -5.484 1 89.56 886 ALA A CA 1
ATOM 6900 C C . ALA A 1 886 ? -32.375 -18.938 -5.188 1 89.56 886 ALA A C 1
ATOM 6902 O O . ALA A 1 886 ? -33.312 -18.734 -5.949 1 89.56 886 ALA A O 1
ATOM 6903 N N . ASN A 1 887 ? -32.156 -18.203 -4.141 1 80.5 887 ASN A N 1
ATOM 6904 C CA . ASN A 1 887 ? -33.188 -17.328 -3.625 1 80.5 887 ASN A CA 1
ATOM 6905 C C . ASN A 1 887 ? -33.125 -15.945 -4.258 1 80.5 887 ASN A C 1
ATOM 6907 O O . ASN A 1 887 ? -33.875 -15.047 -3.867 1 80.5 887 ASN A O 1
ATOM 6911 N N . THR A 1 888 ? -32.219 -15.68 -5.09 1 77.69 888 THR A N 1
ATOM 6912 C CA . THR A 1 888 ? -32.125 -14.438 -5.844 1 77.69 888 THR A CA 1
ATOM 6913 C C . THR A 1 888 ? -32.094 -14.711 -7.344 1 77.69 888 THR A C 1
ATOM 6915 O O . THR A 1 888 ? -31.734 -15.805 -7.773 1 77.69 888 THR A O 1
ATOM 6918 N N . THR A 1 889 ? -32.625 -13.727 -8.039 1 85.88 889 THR A N 1
ATOM 6919 C CA . THR A 1 889 ? -32.531 -13.859 -9.492 1 85.88 889 THR A CA 1
ATOM 6920 C C . THR A 1 889 ? -31.094 -13.578 -9.945 1 85.88 889 THR A C 1
ATOM 6922 O O . THR A 1 889 ? -30.547 -12.508 -9.672 1 85.88 889 THR A O 1
ATOM 6925 N N . SER A 1 890 ? -30.516 -14.578 -10.508 1 90.12 890 SER A N 1
ATOM 6926 C CA . SER A 1 890 ? -29.172 -14.438 -11.07 1 90.12 890 SER A CA 1
ATOM 6927 C C . SER A 1 890 ? -29.219 -14.188 -12.57 1 90.12 890 SER A C 1
ATOM 6929 O O . SER A 1 890 ? -30.047 -14.781 -13.273 1 90.12 890 SER A O 1
ATOM 6931 N N . TYR A 1 891 ? -28.391 -13.305 -13.031 1 89.69 891 TYR A N 1
ATOM 6932 C CA . TYR A 1 891 ? -28.484 -12.922 -14.43 1 89.69 891 TYR A CA 1
ATOM 6933 C C . TYR A 1 891 ? -27.188 -13.281 -15.172 1 89.69 891 TYR A C 1
ATOM 6935 O O . TYR A 1 891 ? -26.094 -13.188 -14.609 1 89.69 891 TYR A O 1
ATOM 6943 N N . LEU A 1 892 ? -27.328 -13.703 -16.406 1 92.75 892 LEU A N 1
ATOM 6944 C CA . LEU A 1 892 ? -26.281 -13.773 -17.422 1 92.75 892 LEU A CA 1
ATOM 6945 C C . LEU A 1 892 ? -26.531 -12.766 -18.531 1 92.75 892 LEU A C 1
ATOM 6947 O O . LEU A 1 892 ? -27.672 -12.594 -18.984 1 92.75 892 LEU A O 1
ATOM 6951 N N . THR A 1 893 ? -25.5 -12.055 -18.828 1 91.25 893 THR A N 1
ATOM 6952 C CA . THR A 1 893 ? -25.625 -11.094 -19.922 1 91.25 893 THR A CA 1
ATOM 6953 C C . THR A 1 893 ? -24.609 -11.398 -21.031 1 91.25 893 THR A C 1
ATOM 6955 O O . THR A 1 893 ? -23.406 -11.461 -20.781 1 91.25 893 THR A O 1
ATOM 6958 N N . VAL A 1 894 ? -25.125 -11.594 -22.25 1 93.5 894 VAL A N 1
ATOM 6959 C CA . VAL A 1 894 ? -24.281 -11.859 -23.422 1 93.5 894 VAL A CA 1
ATOM 6960 C C . VAL A 1 894 ? -24.203 -10.602 -24.297 1 93.5 894 VAL A C 1
ATOM 6962 O O . VAL A 1 894 ? -25.219 -9.969 -24.578 1 93.5 894 VAL A O 1
ATOM 6965 N N . ASP A 1 895 ? -23.016 -10.227 -24.656 1 90.38 895 ASP A N 1
ATOM 6966 C CA . ASP A 1 895 ? -22.797 -9.117 -25.578 1 90.38 895 ASP A CA 1
ATOM 6967 C C . ASP A 1 895 ? -22.812 -9.594 -27.031 1 90.38 895 ASP A C 1
ATOM 6969 O O . ASP A 1 895 ? -21.906 -10.328 -27.453 1 90.38 895 ASP A O 1
ATOM 6973 N N . LEU A 1 896 ? -23.766 -9.203 -27.812 1 91.75 896 LEU A N 1
ATOM 6974 C CA . LEU A 1 896 ? -23.953 -9.656 -29.188 1 91.75 896 LEU A CA 1
ATOM 6975 C C . LEU A 1 896 ? -23.344 -8.672 -30.172 1 91.75 896 LEU A C 1
ATOM 6977 O O . LEU A 1 896 ? -23.328 -8.914 -31.391 1 91.75 896 LEU A O 1
ATOM 6981 N N . GLY A 1 897 ? -22.719 -7.668 -29.625 1 82.81 897 GLY A N 1
ATOM 6982 C CA . GLY A 1 897 ? -22.141 -6.652 -30.484 1 82.81 897 GLY A CA 1
ATOM 6983 C C . GLY A 1 897 ? -23.156 -5.73 -31.109 1 82.81 897 GLY A C 1
ATOM 6984 O O . GLY A 1 897 ? -24.359 -5.828 -30.812 1 82.81 897 GLY A O 1
ATOM 6985 N N . THR A 1 898 ? -22.75 -4.801 -31.938 1 75.44 898 THR A N 1
ATOM 6986 C CA . THR A 1 898 ? -23.656 -3.807 -32.531 1 75.44 898 THR A CA 1
ATOM 6987 C C . THR A 1 898 ? -23.734 -3.967 -34.031 1 75.44 898 THR A C 1
ATOM 6989 O O . THR A 1 898 ? -24.422 -3.189 -34.719 1 75.44 898 THR A O 1
ATOM 6992 N N . SER A 1 899 ? -23.109 -4.961 -34.5 1 70.25 899 SER A N 1
ATOM 6993 C CA . SER A 1 899 ? -23 -5.066 -35.938 1 70.25 899 SER A CA 1
ATOM 6994 C C . SER A 1 899 ? -24.266 -5.652 -36.562 1 70.25 899 SER A C 1
ATOM 6996 O O . SER A 1 899 ? -24.609 -5.336 -37.719 1 70.25 899 SER A O 1
ATOM 6998 N N . SER A 1 900 ? -24.906 -6.57 -35.906 1 77.44 900 SER A N 1
ATOM 6999 C CA . SER A 1 900 ? -26.078 -7.238 -36.438 1 77.44 900 SER A CA 1
ATOM 7000 C C . SER A 1 900 ? -27.125 -7.488 -35.375 1 77.44 900 SER A C 1
ATOM 7002 O O . SER A 1 900 ? -26.797 -7.797 -34.219 1 77.44 900 SER A O 1
ATOM 7004 N N . PHE A 1 901 ? -28.312 -7.312 -35.844 1 86.5 901 PHE A N 1
ATOM 7005 C CA . PHE A 1 901 ? -29.469 -7.645 -35.031 1 86.5 901 PHE A CA 1
ATOM 7006 C C . PHE A 1 901 ? -30.328 -8.703 -35.719 1 86.5 901 PHE A C 1
ATOM 7008 O O . PHE A 1 901 ? -30.422 -8.75 -36.938 1 86.5 901 PHE A O 1
ATOM 7015 N N . TYR A 1 902 ? -30.891 -9.594 -34.969 1 90.31 902 TYR A N 1
ATOM 7016 C CA . TYR A 1 902 ? -31.609 -10.742 -35.5 1 90.31 902 TYR A CA 1
ATOM 7017 C C . TYR A 1 902 ? -33.031 -10.82 -34.938 1 90.31 902 TYR A C 1
ATOM 7019 O O . TYR A 1 902 ? -33.219 -10.547 -33.75 1 90.31 902 TYR A O 1
ATOM 7027 N N . PRO A 1 903 ? -33.938 -11.164 -35.812 1 90.06 903 PRO A N 1
ATOM 7028 C CA . PRO A 1 903 ? -35.25 -11.539 -35.25 1 90.06 903 PRO A CA 1
ATOM 7029 C C . PRO A 1 903 ? -35.25 -12.93 -34.625 1 90.06 903 PRO A C 1
ATOM 7031 O O . PRO A 1 903 ? -34.875 -13.906 -35.281 1 90.06 903 PRO A O 1
ATOM 7034 N N . VAL A 1 904 ? -35.594 -13.047 -33.375 1 95.25 904 VAL A N 1
ATOM 7035 C CA . VAL A 1 904 ? -35.625 -14.305 -32.625 1 95.25 904 VAL A CA 1
ATOM 7036 C C . VAL A 1 904 ? -37.062 -14.773 -32.438 1 95.25 904 VAL A C 1
ATOM 7038 O O . VAL A 1 904 ? -37.906 -13.984 -32.031 1 95.25 904 VAL A O 1
ATOM 7041 N N . ASN A 1 905 ? -37.312 -16.016 -32.719 1 94.38 905 ASN A N 1
ATOM 7042 C CA . ASN A 1 905 ? -38.656 -16.484 -32.531 1 94.38 905 ASN A CA 1
ATOM 7043 C C . ASN A 1 905 ? -38.719 -17.797 -31.75 1 94.38 905 ASN A C 1
ATOM 7045 O O . ASN A 1 905 ? -39.781 -18.391 -31.578 1 94.38 905 ASN A O 1
ATOM 7049 N N . LYS A 1 906 ? -37.531 -18.344 -31.391 1 95.69 906 LYS A N 1
ATOM 7050 C CA . LYS A 1 906 ? -37.5 -19.531 -30.547 1 95.69 906 LYS A CA 1
ATOM 7051 C C . LYS A 1 906 ? -36.469 -19.359 -29.422 1 95.69 906 LYS A C 1
ATOM 7053 O O . LYS A 1 906 ? -35.406 -18.797 -29.641 1 95.69 906 LYS A O 1
ATOM 7058 N N . VAL A 1 907 ? -36.781 -19.844 -28.281 1 96.5 907 VAL A N 1
ATOM 7059 C CA . VAL A 1 907 ? -35.906 -19.953 -27.125 1 96.5 907 VAL A CA 1
ATOM 7060 C C . VAL A 1 907 ? -35.75 -21.422 -26.734 1 96.5 907 VAL A C 1
ATOM 7062 O O . VAL A 1 907 ? -36.75 -22.109 -26.484 1 96.5 907 VAL A O 1
ATOM 7065 N N . VAL A 1 908 ? -34.562 -21.906 -26.797 1 95.31 908 VAL A N 1
ATOM 7066 C CA . VAL A 1 908 ? -34.281 -23.297 -26.469 1 95.31 908 VAL A CA 1
ATOM 7067 C C . VAL A 1 908 ? -33.344 -23.344 -25.25 1 95.31 908 VAL A C 1
ATOM 7069 O O . VAL A 1 908 ? -32.219 -22.812 -25.281 1 95.31 908 VAL A O 1
ATOM 7072 N N . MET A 1 909 ? -33.781 -23.984 -24.219 1 95.75 909 MET A N 1
ATOM 7073 C CA . MET A 1 909 ? -33 -24.031 -22.984 1 95.75 909 MET A CA 1
ATOM 7074 C C . MET A 1 909 ? -32.844 -25.453 -22.469 1 95.75 909 MET A C 1
ATOM 7076 O O . MET A 1 909 ? -33.812 -26.219 -22.484 1 95.75 909 MET A O 1
ATOM 7080 N N . ASP A 1 910 ? -31.688 -25.828 -22.141 1 95 910 ASP A N 1
ATOM 7081 C CA . ASP A 1 910 ? -31.375 -27.047 -21.406 1 95 910 ASP A CA 1
ATOM 7082 C C . ASP A 1 910 ? -30.906 -26.719 -19.984 1 95 910 ASP A C 1
ATOM 7084 O O . ASP A 1 910 ? -29.891 -26.078 -19.797 1 95 910 ASP A O 1
ATOM 7088 N N . TRP A 1 911 ? -31.656 -27.203 -19.047 1 95.69 911 TRP A N 1
ATOM 7089 C CA . TRP A 1 911 ? -31.422 -26.844 -17.656 1 95.69 911 TRP A CA 1
ATOM 7090 C C . TRP A 1 911 ? -30.516 -27.875 -16.984 1 95.69 911 TRP A C 1
ATOM 7092 O O . TRP A 1 911 ? -30.125 -27.688 -15.82 1 95.69 911 TRP A O 1
ATOM 7102 N N . GLY A 1 912 ? -30.141 -28.984 -17.609 1 91.88 912 GLY A N 1
ATOM 7103 C CA . GLY A 1 912 ? -29.422 -30.062 -16.938 1 91.88 912 GLY A CA 1
ATOM 7104 C C . GLY A 1 912 ? -30.25 -30.812 -15.914 1 91.88 912 GLY A C 1
ATOM 7105 O O . GLY A 1 912 ? -31.453 -31.047 -16.125 1 91.88 912 GLY A O 1
ATOM 7106 N N . ASN A 1 913 ? -29.656 -31.125 -14.781 1 88 913 ASN A N 1
ATOM 7107 C CA . ASN A 1 913 ? -30.328 -32 -13.836 1 88 913 ASN A CA 1
ATOM 7108 C C . ASN A 1 913 ? -30.984 -31.219 -12.703 1 88 913 ASN A C 1
ATOM 7110 O O . ASN A 1 913 ? -31.781 -31.766 -11.938 1 88 913 ASN A O 1
ATOM 7114 N N . GLN A 1 914 ? -30.641 -29.953 -12.555 1 93.19 914 GLN A N 1
ATOM 7115 C CA . GLN A 1 914 ? -31.219 -29.109 -11.508 1 93.19 914 GLN A CA 1
ATOM 7116 C C . GLN A 1 914 ? -31.875 -27.859 -12.094 1 93.19 914 GLN A C 1
ATOM 7118 O O . GLN A 1 914 ? -31.406 -26.75 -11.867 1 93.19 914 GLN A O 1
ATOM 7123 N N . PRO A 1 915 ? -33 -28.062 -12.68 1 95.81 915 PRO A N 1
ATOM 7124 C CA . PRO A 1 915 ? -33.625 -26.922 -13.352 1 95.81 915 PRO A CA 1
ATOM 7125 C C . PRO A 1 915 ? -34.062 -25.828 -12.375 1 95.81 915 PRO A C 1
ATOM 7127 O O . PRO A 1 915 ? -34.531 -26.141 -11.273 1 95.81 915 PRO A O 1
ATOM 7130 N N . PRO A 1 916 ? -33.969 -24.547 -12.781 1 96.38 916 PRO A N 1
ATOM 7131 C CA . PRO A 1 916 ? -34.562 -23.484 -11.977 1 96.38 916 PRO A CA 1
ATOM 7132 C C . PRO A 1 916 ? -36.094 -23.516 -11.961 1 96.38 916 PRO A C 1
ATOM 7134 O O . PRO A 1 916 ? -36.688 -24.297 -12.703 1 96.38 916 PRO A O 1
ATOM 7137 N N . SER A 1 917 ? -36.656 -22.672 -11.117 1 94.88 917 SER A N 1
ATOM 7138 C CA . SER A 1 917 ? -38.125 -22.625 -11.031 1 94.88 917 SER A CA 1
ATOM 7139 C C . SER A 1 917 ? -38.688 -21.562 -11.961 1 94.88 917 SER A C 1
ATOM 7141 O O . SER A 1 917 ? -39.875 -21.641 -12.336 1 94.88 917 SER A O 1
ATOM 7143 N N . HIS A 1 918 ? -37.844 -20.656 -12.227 1 94.19 918 HIS A N 1
ATOM 7144 C CA . HIS A 1 918 ? -38.281 -19.516 -13.031 1 94.19 918 HIS A CA 1
ATOM 7145 C C . HIS A 1 918 ? -37.188 -19.047 -13.961 1 94.19 918 HIS A C 1
ATOM 7147 O O . HIS A 1 918 ? -36 -19.141 -13.625 1 94.19 918 HIS A O 1
ATOM 7153 N N . PHE A 1 919 ? -37.594 -18.562 -15.18 1 96.31 919 PHE A N 1
ATOM 7154 C CA . PHE A 1 919 ? -36.625 -17.938 -16.078 1 96.31 919 PHE A CA 1
ATOM 7155 C C . PHE A 1 919 ? -37.219 -16.688 -16.703 1 96.31 919 PHE A C 1
ATOM 7157 O O . PHE A 1 919 ? -38.438 -16.516 -16.75 1 96.31 919 PHE A O 1
ATOM 7164 N N . GLU A 1 920 ? -36.375 -15.75 -17.047 1 93.25 920 GLU A N 1
ATOM 7165 C CA . GLU A 1 920 ? -36.75 -14.555 -17.797 1 93.25 920 GLU A CA 1
ATOM 7166 C C . GLU A 1 920 ? -35.656 -14.188 -18.812 1 93.25 920 GLU A C 1
ATOM 7168 O O . GLU A 1 920 ? -34.469 -14.344 -18.516 1 93.25 920 GLU A O 1
ATOM 7173 N N . VAL A 1 921 ? -36.062 -13.844 -20.031 1 94.12 921 VAL A N 1
ATOM 7174 C CA . VAL A 1 921 ? -35.125 -13.508 -21.109 1 94.12 921 VAL A CA 1
ATOM 7175 C C . VAL A 1 921 ? -35.469 -12.117 -21.656 1 94.12 921 VAL A C 1
ATOM 7177 O O . VAL A 1 921 ? -36.625 -11.812 -21.938 1 94.12 921 VAL A O 1
ATOM 7180 N N . TYR A 1 922 ? -34.375 -11.305 -21.781 1 90.81 922 TYR A N 1
ATOM 7181 C CA . TYR A 1 922 ? -34.531 -9.945 -22.281 1 90.81 922 TYR A CA 1
ATOM 7182 C C . TYR A 1 922 ? -33.5 -9.617 -23.328 1 90.81 922 TYR A C 1
ATOM 7184 O O . TYR A 1 922 ? -32.438 -10.25 -23.375 1 90.81 922 TYR A O 1
ATOM 7192 N N . PHE A 1 923 ? -33.875 -8.648 -24.203 1 89.75 923 PHE A N 1
ATOM 7193 C CA . PHE A 1 923 ? -32.875 -7.941 -25.016 1 89.75 923 PHE A CA 1
ATOM 7194 C C . PHE A 1 923 ? -32.781 -6.484 -24.594 1 89.75 923 PHE A C 1
ATOM 7196 O O . PHE A 1 923 ? -33.75 -5.895 -24.125 1 89.75 923 PHE A O 1
ATOM 7203 N N . SER A 1 924 ? -31.578 -5.961 -24.594 1 85.44 924 SER A N 1
ATOM 7204 C CA . SER A 1 924 ? -31.375 -4.527 -24.391 1 85.44 924 SER A CA 1
ATOM 7205 C C . SER A 1 924 ? -30.219 -3.998 -25.234 1 85.44 924 SER A C 1
ATOM 7207 O O . SER A 1 924 ? -29.484 -4.773 -25.828 1 85.44 924 SER A O 1
ATOM 7209 N N . ASN A 1 925 ? -30.047 -2.621 -25.328 1 81.56 925 ASN A N 1
ATOM 7210 C CA . ASN A 1 925 ? -28.922 -2.006 -26 1 81.56 925 ASN A CA 1
ATOM 7211 C C . ASN A 1 925 ? -27.984 -1.311 -25 1 81.56 925 ASN A C 1
ATOM 7213 O O . ASN A 1 925 ? -26.891 -0.886 -25.375 1 81.56 925 ASN A O 1
ATOM 7217 N N . SER A 1 926 ? -28.328 -1.008 -23.766 1 67.31 926 SER A N 1
ATOM 7218 C CA . SER A 1 926 ? -27.484 -0.431 -22.734 1 67.31 926 SER A CA 1
ATOM 7219 C C . SER A 1 926 ? -27.266 -1.409 -21.578 1 67.31 926 SER A C 1
ATOM 7221 O O . SER A 1 926 ? -28.094 -2.303 -21.359 1 67.31 926 SER A O 1
ATOM 7223 N N . THR A 1 927 ? -25.797 -1.296 -20.828 1 59.81 927 THR A N 1
ATOM 7224 C CA . THR A 1 927 ? -25.438 -2.273 -19.812 1 59.81 927 THR A CA 1
ATOM 7225 C C . THR A 1 927 ? -25.906 -1.826 -18.438 1 59.81 927 THR A C 1
ATOM 7227 O O . THR A 1 927 ? -25.656 -2.504 -17.438 1 59.81 927 THR A O 1
ATOM 7230 N N . LEU A 1 928 ? -26.688 -1.056 -17.641 1 46.75 928 LEU A N 1
ATOM 7231 C CA . LEU A 1 928 ? -26.766 -0.378 -16.344 1 46.75 928 LEU A CA 1
ATOM 7232 C C . LEU A 1 928 ? -26.703 -1.382 -15.203 1 46.75 928 LEU A C 1
ATOM 7234 O O . LEU A 1 928 ? -26.984 -2.568 -15.391 1 46.75 928 LEU A O 1
ATOM 7238 N N . PRO A 1 929 ? -27.016 -1.027 -13.539 1 45.62 929 PRO A N 1
ATOM 7239 C CA . PRO A 1 929 ? -27.438 -1.691 -12.297 1 45.62 929 PRO A CA 1
ATOM 7240 C C . PRO A 1 929 ? -28.438 -2.82 -12.547 1 45.62 929 PRO A C 1
ATOM 7242 O O . PRO A 1 929 ? -29.203 -2.77 -13.508 1 45.62 929 PRO A O 1
ATOM 7245 N N . PRO A 1 930 ? -28.719 -2.67 -12.305 1 39.47 930 PRO A N 1
ATOM 7246 C CA . PRO A 1 930 ? -29.5 -1.534 -12.805 1 39.47 930 PRO A CA 1
ATOM 7247 C C . PRO A 1 930 ? -29.891 -1.681 -14.273 1 39.47 930 PRO A C 1
ATOM 7249 O O . PRO A 1 930 ? -29.125 -1.287 -15.156 1 39.47 930 PRO A O 1
ATOM 7252 N N . PHE A 1 931 ? -30.188 -2.859 -14.672 1 41.88 931 PHE A N 1
ATOM 7253 C CA . PHE A 1 931 ? -30.344 -2.525 -16.078 1 41.88 931 PHE A CA 1
ATOM 7254 C C . PHE A 1 931 ? -30.828 -1.092 -16.25 1 41.88 931 PHE A C 1
ATOM 7256 O O . PHE A 1 931 ? -32.031 -0.832 -16.188 1 41.88 931 PHE A O 1
ATOM 7263 N N . GLU A 1 932 ? -30.109 -0.083 -15.703 1 38.69 932 GLU A N 1
ATOM 7264 C CA . GLU A 1 932 ? -30.188 1.321 -15.312 1 38.69 932 GLU A CA 1
ATOM 7265 C C . GLU A 1 932 ? -30.938 2.143 -16.359 1 38.69 932 GLU A C 1
ATOM 7267 O O . GLU A 1 932 ? -30.562 2.125 -17.547 1 38.69 932 GLU A O 1
ATOM 7272 N N . SER A 1 933 ? -32.219 2.135 -16.188 1 35.19 933 SER A N 1
ATOM 7273 C CA . SER A 1 933 ? -32.906 3.184 -16.906 1 35.19 933 SER A CA 1
ATOM 7274 C C . SER A 1 933 ? -32.25 4.535 -16.734 1 35.19 933 SER A C 1
ATOM 7276 O O . SER A 1 933 ? -31.969 4.965 -15.617 1 35.19 933 SER A O 1
ATOM 7278 N N . GLN A 1 934 ? -31.297 4.949 -17.484 1 35.78 934 GLN A N 1
ATOM 7279 C CA . GLN A 1 934 ? -30.984 6.367 -17.391 1 35.78 934 GLN A CA 1
ATOM 7280 C C . GLN A 1 934 ? -32.219 7.188 -17 1 35.78 934 GLN A C 1
ATOM 7282 O O . GLN A 1 934 ? -33.281 7.012 -17.594 1 35.78 934 GLN A O 1
ATOM 7287 N N . SER A 1 935 ? -32.281 7.672 -15.82 1 33.88 935 SER A N 1
ATOM 7288 C CA . SER A 1 935 ? -33.375 8.508 -15.32 1 33.88 935 SER A CA 1
ATOM 7289 C C . SER A 1 935 ? -33.969 9.375 -16.438 1 33.88 935 SER A C 1
ATOM 7291 O O . SER A 1 935 ? -35 9.977 -16.266 1 33.88 935 SER A O 1
ATOM 7293 N N . GLY A 1 936 ? -33.125 10.273 -17.062 1 33.19 936 GLY A N 1
ATOM 7294 C CA . GLY A 1 936 ? -33.969 11.312 -17.641 1 33.19 936 GLY A CA 1
ATOM 7295 C C . GLY A 1 936 ? -35.031 10.773 -18.562 1 33.19 936 GLY A C 1
ATOM 7296 O O . GLY A 1 936 ? -36.188 11.211 -18.516 1 33.19 936 GLY A O 1
ATOM 7297 N N . SER A 1 937 ? -34.594 10.328 -19.828 1 32.88 937 SER A N 1
ATOM 7298 C CA . SER A 1 937 ? -35.594 10.273 -20.875 1 32.88 937 SER A CA 1
ATOM 7299 C C . SER A 1 937 ? -36.562 9.094 -20.672 1 32.88 937 SER A C 1
ATOM 7301 O O . SER A 1 937 ? -36.219 8.133 -19.984 1 32.88 937 SER A O 1
ATOM 7303 N N . ASP A 1 938 ? -37.688 9.078 -21.172 1 34.09 938 ASP A N 1
ATOM 7304 C CA . ASP A 1 938 ? -38.75 8.18 -21.547 1 34.09 938 ASP A CA 1
ATOM 7305 C C . ASP A 1 938 ? -38.25 6.777 -21.844 1 34.09 938 ASP A C 1
ATOM 7307 O O . ASP A 1 938 ? -38.906 6.012 -22.562 1 34.09 938 ASP A O 1
ATOM 7311 N N . SER A 1 939 ? -36.969 6.414 -21.812 1 37.47 939 SER A N 1
ATOM 7312 C CA . SER A 1 939 ? -36.469 5.223 -22.5 1 37.47 939 SER A CA 1
ATOM 7313 C C . SER A 1 939 ? -36.75 3.963 -21.688 1 37.47 939 SER A C 1
ATOM 7315 O O . SER A 1 939 ? -35.812 3.32 -21.203 1 37.47 939 SER A O 1
ATOM 7317 N N . ASP A 1 940 ? -37.562 3.752 -20.875 1 44.66 940 ASP A N 1
ATOM 7318 C CA . ASP A 1 940 ? -38.219 2.467 -20.594 1 44.66 940 ASP A CA 1
ATOM 7319 C C . ASP A 1 940 ? -38.188 1.566 -21.828 1 44.66 940 ASP A C 1
ATOM 7321 O O . ASP A 1 940 ? -38.531 0.388 -21.75 1 44.66 940 ASP A O 1
ATOM 7325 N N . SER A 1 941 ? -37.906 2.123 -23 1 53.22 941 SER A N 1
ATOM 7326 C CA . SER A 1 941 ? -38.125 1.62 -24.359 1 53.22 941 SER A CA 1
ATOM 7327 C C . SER A 1 941 ? -37 0.706 -24.797 1 53.22 941 SER A C 1
ATOM 7329 O O . SER A 1 941 ? -37.156 -0.046 -25.766 1 53.22 941 SER A O 1
ATOM 7331 N N . ASP A 1 942 ? -35.938 0.534 -23.984 1 67.81 942 ASP A N 1
ATOM 7332 C CA . ASP A 1 942 ? -34.844 -0.219 -24.609 1 67.81 942 ASP A CA 1
ATOM 7333 C C . ASP A 1 942 ? -34.906 -1.691 -24.203 1 67.81 942 ASP A C 1
ATOM 7335 O O . ASP A 1 942 ? -34.344 -2.549 -24.906 1 67.81 942 ASP A O 1
ATOM 7339 N N . VAL A 1 943 ? -35.594 -1.969 -23.078 1 78.44 943 VAL A N 1
ATOM 7340 C CA . VAL A 1 943 ? -35.656 -3.371 -22.688 1 78.44 943 VAL A CA 1
ATOM 7341 C C . VAL A 1 943 ? -36.844 -4.043 -23.344 1 78.44 943 VAL A C 1
ATOM 7343 O O . VAL A 1 943 ? -37.969 -3.564 -23.234 1 78.44 943 VAL A O 1
ATOM 7346 N N . ARG A 1 944 ? -36.625 -5.145 -24.062 1 83.31 944 ARG A N 1
ATOM 7347 C CA . ARG A 1 944 ? -37.656 -5.934 -24.734 1 83.31 944 ARG A CA 1
ATOM 7348 C C . ARG A 1 944 ? -37.781 -7.309 -24.094 1 83.31 944 ARG A C 1
ATOM 7350 O O . ARG A 1 944 ? -36.844 -8.078 -24.047 1 83.31 944 ARG A O 1
ATOM 7357 N N . ASN A 1 945 ? -38.906 -7.574 -23.609 1 85.94 945 ASN A N 1
ATOM 7358 C CA . ASN A 1 945 ? -39.188 -8.891 -23.062 1 85.94 945 ASN A CA 1
ATOM 7359 C C . ASN A 1 945 ? -39.312 -9.953 -24.156 1 85.94 945 ASN A C 1
ATOM 7361 O O . ASN A 1 945 ? -40.156 -9.812 -25.062 1 85.94 945 ASN A O 1
ATOM 7365 N N . VAL A 1 946 ? -38.625 -10.961 -24.016 1 90.25 946 VAL A N 1
ATOM 7366 C CA . VAL A 1 946 ? -38.656 -12.039 -25 1 90.25 946 VAL A CA 1
ATOM 7367 C C . VAL A 1 946 ? -39.531 -13.172 -24.484 1 90.25 946 VAL A C 1
ATOM 7369 O O . VAL A 1 946 ? -40.5 -13.586 -25.156 1 90.25 946 VAL A O 1
ATOM 7372 N N . ALA A 1 947 ? -39.188 -13.68 -23.359 1 92.12 947 ALA A N 1
ATOM 7373 C CA . ALA A 1 947 ? -39.906 -14.781 -22.734 1 92.12 947 ALA A CA 1
ATOM 7374 C C . ALA A 1 947 ? -39.688 -14.812 -21.234 1 92.12 947 ALA A C 1
ATOM 7376 O O . ALA A 1 947 ? -38.625 -14.445 -20.75 1 92.12 947 ALA A O 1
ATOM 7377 N N . ALA A 1 948 ? -40.656 -15.195 -20.5 1 92.44 948 ALA A N 1
ATOM 7378 C CA . ALA A 1 948 ? -40.562 -15.422 -19.062 1 92.44 948 ALA A CA 1
ATOM 7379 C C . ALA A 1 948 ? -41.594 -16.453 -18.609 1 92.44 948 ALA A C 1
ATOM 7381 O O . ALA A 1 948 ? -42.625 -16.625 -19.25 1 92.44 948 ALA A O 1
ATOM 7382 N N . GLY A 1 949 ? -41.219 -17.234 -17.625 1 91.88 949 GLY A N 1
ATOM 7383 C CA . GLY A 1 949 ? -42.219 -18.172 -17.109 1 91.88 949 GLY A CA 1
ATOM 7384 C C . GLY A 1 949 ? -41.625 -19.125 -16.062 1 91.88 949 GLY A C 1
ATOM 7385 O O . GLY A 1 949 ? -40.469 -19.031 -15.719 1 91.88 949 GLY A O 1
ATOM 7386 N N . ASP A 1 950 ? -42.5 -19.922 -15.617 1 92.88 950 ASP A N 1
ATOM 7387 C CA . ASP A 1 950 ? -42.094 -21 -14.711 1 92.88 950 ASP A CA 1
ATOM 7388 C C . ASP A 1 950 ? -41.531 -22.188 -15.477 1 92.88 950 ASP A C 1
ATOM 7390 O O . ASP A 1 950 ? -42 -22.5 -16.578 1 92.88 950 ASP A O 1
ATOM 7394 N N . VAL A 1 951 ? -40.531 -22.781 -14.914 1 94.31 951 VAL A N 1
ATOM 7395 C CA . VAL A 1 951 ? -39.938 -23.953 -15.531 1 94.31 951 VAL A CA 1
ATOM 7396 C C . VAL A 1 951 ? -40.625 -25.219 -15.023 1 94.31 951 VAL A C 1
ATOM 7398 O O . VAL A 1 951 ? -40.844 -25.359 -13.82 1 94.31 951 VAL A O 1
ATOM 7401 N N . GLU A 1 952 ? -41 -26.047 -15.93 1 91 952 GLU A N 1
ATOM 7402 C CA . GLU A 1 952 ? -41.531 -27.344 -15.586 1 91 952 GLU A CA 1
ATOM 7403 C C . GLU A 1 952 ? -40.5 -28.453 -15.797 1 91 952 GLU A C 1
ATOM 7405 O O . GLU A 1 952 ? -39.75 -28.422 -16.766 1 91 952 GLU A O 1
ATOM 7410 N N . ILE A 1 953 ? -40.531 -29.438 -15 1 87.06 953 ILE A N 1
ATOM 7411 C CA . ILE A 1 953 ? -39.625 -30.578 -15.133 1 87.06 953 ILE A CA 1
ATOM 7412 C C . ILE A 1 953 ? -40 -31.406 -16.344 1 87.06 953 ILE A C 1
ATOM 7414 O O . ILE A 1 953 ? -41.125 -31.922 -16.438 1 87.06 953 ILE A O 1
ATOM 7418 N N . SER A 1 954 ? -39.156 -31.516 -17.25 1 87.25 954 SER A N 1
ATOM 7419 C CA . SER A 1 954 ? -39.406 -32.281 -18.469 1 87.25 954 SER A CA 1
ATOM 7420 C C . SER A 1 954 ? -38.75 -33.656 -18.422 1 87.25 954 SER A C 1
ATOM 7422 O O . SER A 1 954 ? -39.125 -34.531 -19.188 1 87.25 954 SER A O 1
ATOM 7424 N N . ALA A 1 955 ? -37.75 -33.781 -17.641 1 84.81 955 ALA A N 1
ATOM 7425 C CA . ALA A 1 955 ? -37.062 -35.031 -17.469 1 84.81 955 ALA A CA 1
ATOM 7426 C C . ALA A 1 955 ? -36.969 -35.406 -15.992 1 84.81 955 ALA A C 1
ATOM 7428 O O . ALA A 1 955 ? -35.906 -35.312 -15.383 1 84.81 955 ALA A O 1
ATOM 7429 N N . PRO A 1 956 ? -38 -35.812 -15.414 1 79.62 956 PRO A N 1
ATOM 7430 C CA . PRO A 1 956 ? -38.031 -36.156 -13.992 1 79.62 956 PRO A CA 1
ATOM 7431 C C . PRO A 1 956 ? -37.125 -37.344 -13.656 1 79.62 956 PRO A C 1
ATOM 7433 O O . PRO A 1 956 ? -36.938 -38.25 -14.484 1 79.62 956 PRO A O 1
ATOM 7436 N N . TRP A 1 957 ? -36.562 -37.312 -12.531 1 79.62 957 TRP A N 1
ATOM 7437 C CA . TRP A 1 957 ? -35.75 -38.438 -12.055 1 79.62 957 TRP A CA 1
ATOM 7438 C C . TRP A 1 957 ? -36.625 -39.688 -11.875 1 79.62 957 TRP A C 1
ATOM 7440 O O . TRP A 1 957 ? -37.688 -39.625 -11.289 1 79.62 957 TRP A O 1
ATOM 7450 N N . ASP A 1 958 ? -36.188 -40.75 -12.477 1 78.94 958 ASP A N 1
ATOM 7451 C CA . ASP A 1 958 ? -36.844 -42.031 -12.367 1 78.94 958 ASP A CA 1
ATOM 7452 C C . ASP A 1 958 ? -35.938 -43.062 -11.688 1 78.94 958 ASP A C 1
ATOM 7454 O O . ASP A 1 958 ? -34.938 -43.469 -12.25 1 78.94 958 ASP A O 1
ATOM 7458 N N . PRO A 1 959 ? -36.281 -43.5 -10.516 1 77.88 959 PRO A N 1
ATOM 7459 C CA . PRO A 1 959 ? -35.438 -44.438 -9.797 1 77.88 959 PRO A CA 1
ATOM 7460 C C . PRO A 1 959 ? -35.281 -45.781 -10.539 1 77.88 959 PRO A C 1
ATOM 7462 O O . PRO A 1 959 ? -34.281 -46.469 -10.367 1 77.88 959 PRO A O 1
ATOM 7465 N N . VAL A 1 960 ? -36.281 -46.125 -11.367 1 74.94 960 VAL A N 1
ATOM 7466 C CA . VAL A 1 960 ? -36.281 -47.406 -12.062 1 74.94 960 VAL A CA 1
ATOM 7467 C C . VAL A 1 960 ? -35.219 -47.406 -13.164 1 74.94 960 VAL A C 1
ATOM 7469 O O . VAL A 1 960 ? -34.5 -48.406 -13.359 1 74.94 960 VAL A O 1
ATOM 7472 N N . THR A 1 961 ? -35.094 -46.312 -13.758 1 77.94 961 THR A N 1
ATOM 7473 C CA . THR A 1 961 ? -34.188 -46.281 -14.898 1 77.94 961 THR A CA 1
ATOM 7474 C C . THR A 1 961 ? -32.875 -45.594 -14.508 1 77.94 961 THR A C 1
ATOM 7476 O O . THR A 1 961 ? -31.984 -45.406 -15.352 1 77.94 961 THR A O 1
ATOM 7479 N N . ALA A 1 962 ? -32.719 -45.344 -13.305 1 77.88 962 ALA A N 1
ATOM 7480 C CA . ALA A 1 962 ? -31.562 -44.625 -12.828 1 77.88 962 ALA A CA 1
ATOM 7481 C C . ALA A 1 962 ? -30.281 -45.438 -13.023 1 77.88 962 ALA A C 1
ATOM 7483 O O . ALA A 1 962 ? -29.188 -44.875 -13.164 1 77.88 962 ALA A O 1
ATOM 7484 N N . TYR A 1 963 ? -30.438 -46.688 -13.242 1 83.06 963 TYR A N 1
ATOM 7485 C CA . TYR A 1 963 ? -29.281 -47.562 -13.32 1 83.06 963 TYR A CA 1
ATOM 7486 C C . TYR A 1 963 ? -28.969 -47.938 -14.766 1 83.06 963 TYR A C 1
ATOM 7488 O O . TYR A 1 963 ? -27.922 -48.531 -15.047 1 83.06 963 TYR A O 1
ATOM 7496 N N . GLU A 1 964 ? -29.812 -47.531 -15.594 1 85.5 964 GLU A N 1
ATOM 7497 C CA . GLU A 1 964 ? -29.562 -47.781 -17.016 1 85.5 964 GLU A CA 1
ATOM 7498 C C . GLU A 1 964 ? -28.578 -46.781 -17.594 1 85.5 964 GLU A C 1
ATOM 7500 O O . GLU A 1 964 ? -28.656 -45.594 -17.312 1 85.5 964 GLU A O 1
ATOM 7505 N N . ILE A 1 965 ? -27.609 -47.281 -18.344 1 89.25 965 ILE A N 1
ATOM 7506 C CA . ILE A 1 965 ? -26.703 -46.406 -19.078 1 89.25 965 ILE A CA 1
ATOM 7507 C C . ILE A 1 965 ? -27.406 -45.781 -20.281 1 89.25 965 ILE A C 1
ATOM 7509 O O . ILE A 1 965 ? -27.812 -46.5 -21.203 1 89.25 965 ILE A O 1
ATOM 7513 N N . LYS A 1 966 ? -27.625 -44.5 -20.203 1 84.19 966 LYS A N 1
ATOM 7514 C CA . LYS A 1 966 ? -28.312 -43.781 -21.281 1 84.19 966 LYS A CA 1
ATOM 7515 C C . LYS A 1 966 ? -27.562 -42.5 -21.641 1 84.19 966 LYS A C 1
ATOM 7517 O O . LYS A 1 966 ? -26.75 -42 -20.859 1 84.19 966 LYS A O 1
ATOM 7522 N N . THR A 1 967 ? -27.859 -42.125 -22.812 1 79.69 967 THR A N 1
ATOM 7523 C CA . THR A 1 967 ? -27.344 -40.812 -23.219 1 79.69 967 THR A CA 1
ATOM 7524 C C . THR A 1 967 ? -27.906 -39.719 -22.312 1 79.69 967 THR A C 1
ATOM 7526 O O . THR A 1 967 ? -29.078 -39.75 -21.922 1 79.69 967 THR A O 1
ATOM 7529 N N . TYR A 1 968 ? -27.078 -38.812 -22.062 1 76.12 968 TYR A N 1
ATOM 7530 C CA . TYR A 1 968 ? -27.469 -37.75 -21.141 1 76.12 968 TYR A CA 1
ATOM 7531 C C . TYR A 1 968 ? -28.484 -36.812 -21.781 1 76.12 968 TYR A C 1
ATOM 7533 O O . TYR A 1 968 ? -28.266 -36.281 -22.875 1 76.12 968 TYR A O 1
ATOM 7541 N N . ILE A 1 969 ? -29.656 -36.625 -21.094 1 78.19 969 ILE A N 1
ATOM 7542 C CA . ILE A 1 969 ? -30.672 -35.688 -21.5 1 78.19 969 ILE A CA 1
ATOM 7543 C C . ILE A 1 969 ? -31.062 -34.781 -20.312 1 78.19 969 ILE A C 1
ATOM 7545 O O . ILE A 1 969 ? -31.469 -35.281 -19.266 1 78.19 969 ILE A O 1
ATOM 7549 N N . GLY A 1 970 ? -30.922 -33.531 -20.438 1 86.69 970 GLY A N 1
ATOM 7550 C CA . GLY A 1 970 ? -31.297 -32.594 -19.391 1 86.69 970 GLY A CA 1
ATOM 7551 C C . GLY A 1 970 ? -32.75 -32.156 -19.469 1 86.69 970 GLY A C 1
ATOM 7552 O O . GLY A 1 970 ? -33.469 -32.5 -20.406 1 86.69 970 GLY A O 1
ATOM 7553 N N . ASN A 1 971 ? -33.188 -31.438 -18.391 1 91.69 971 ASN A N 1
ATOM 7554 C CA . ASN A 1 971 ? -34.469 -30.781 -18.438 1 91.69 971 ASN A CA 1
ATOM 7555 C C . ASN A 1 971 ? -34.5 -29.641 -19.453 1 91.69 971 ASN A C 1
ATOM 7557 O O . ASN A 1 971 ? -33.531 -28.891 -19.562 1 91.69 971 ASN A O 1
ATOM 7561 N N . GLN A 1 972 ? -35.562 -29.625 -20.188 1 94.5 972 GLN A N 1
ATOM 7562 C CA . GLN A 1 972 ? -35.594 -28.656 -21.266 1 94.5 972 GLN A CA 1
ATOM 7563 C C . GLN A 1 972 ? -36.844 -27.781 -21.203 1 94.5 972 GLN A C 1
ATOM 7565 O O . GLN A 1 972 ? -37.875 -28.203 -20.70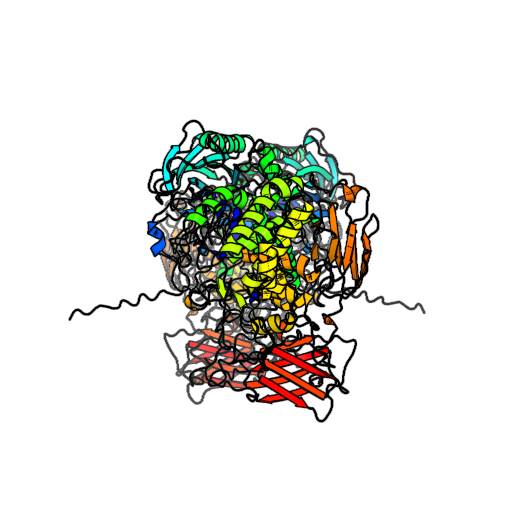3 1 94.5 972 GLN A O 1
ATOM 7570 N N . THR A 1 973 ? -36.688 -26.547 -21.547 1 94.88 973 THR A N 1
ATOM 7571 C CA . THR A 1 973 ? -37.75 -25.609 -21.828 1 94.88 973 THR A CA 1
ATOM 7572 C C . THR A 1 973 ? -37.594 -24.984 -23.203 1 94.88 973 THR A C 1
ATOM 7574 O O . THR A 1 973 ? -36.562 -24.344 -23.484 1 94.88 973 THR A O 1
ATOM 7577 N N . ASN A 1 974 ? -38.562 -25.234 -24.016 1 93.5 974 ASN A N 1
ATOM 7578 C CA . ASN A 1 974 ? -38.562 -24.672 -25.359 1 93.5 974 ASN A CA 1
ATOM 7579 C C . ASN A 1 974 ? -39.781 -23.766 -25.578 1 93.5 974 ASN A C 1
ATOM 7581 O O . ASN A 1 974 ? -40.906 -24.172 -25.328 1 93.5 974 ASN A O 1
ATOM 7585 N N . VAL A 1 975 ? -39.469 -22.547 -26 1 94.81 975 VAL A N 1
ATOM 7586 C CA . VAL A 1 975 ? -40.531 -21.562 -26.203 1 94.81 975 VAL A CA 1
ATOM 7587 C C . VAL A 1 975 ? -40.5 -21.094 -27.656 1 94.81 975 VAL A C 1
ATOM 7589 O O . VAL A 1 975 ? -39.469 -20.656 -28.172 1 94.81 975 VAL A O 1
ATOM 7592 N N . SER A 1 976 ? -41.625 -21.203 -28.328 1 93.38 976 SER A N 1
ATOM 7593 C CA . SER A 1 976 ? -41.844 -20.578 -29.625 1 93.38 976 SER A CA 1
ATOM 7594 C C . SER A 1 976 ? -42.594 -19.266 -29.484 1 93.38 976 SER A C 1
ATOM 7596 O O . SER A 1 976 ? -43.688 -19.219 -28.891 1 93.38 976 SER A O 1
ATOM 7598 N N . LEU A 1 977 ? -42 -18.281 -30 1 93.25 977 LEU A N 1
ATOM 7599 C CA . LEU A 1 977 ? -42.625 -16.969 -29.891 1 93.25 977 LEU A CA 1
ATOM 7600 C C . LEU A 1 977 ? -43.594 -16.719 -31.016 1 93.25 977 LEU A C 1
ATOM 7602 O O . LEU A 1 977 ? -43.344 -17.062 -32.188 1 93.25 977 LEU A O 1
ATOM 7606 N N . GLU A 1 978 ? -44.719 -16.109 -30.703 1 88.06 978 GLU A N 1
ATOM 7607 C CA . GLU A 1 978 ? -45.719 -15.781 -31.703 1 88.06 978 GLU A CA 1
ATOM 7608 C C . GLU A 1 978 ? -45.219 -14.703 -32.656 1 88.06 978 GLU A C 1
ATOM 7610 O O . GLU A 1 978 ? -45.469 -14.773 -33.875 1 88.06 978 GLU A O 1
ATOM 7615 N N . GLN A 1 979 ? -44.594 -13.688 -32.094 1 88.25 979 GLN A N 1
ATOM 7616 C CA . GLN A 1 979 ? -43.938 -12.641 -32.875 1 88.25 979 GLN A CA 1
ATOM 7617 C C . GLN A 1 979 ? -42.438 -12.586 -32.562 1 88.25 979 GLN A C 1
ATOM 7619 O O . GLN A 1 979 ? -42.031 -12.727 -31.422 1 88.25 979 GLN A O 1
ATOM 7624 N N . SER A 1 980 ? -41.781 -12.531 -33.656 1 90.69 980 SER A N 1
ATOM 7625 C CA . SER A 1 980 ? -40.344 -12.414 -33.469 1 90.69 980 SER A CA 1
ATOM 7626 C C . SER A 1 980 ? -39.969 -11.156 -32.688 1 90.69 980 SER A C 1
ATOM 7628 O O . SER A 1 980 ? -40.656 -10.133 -32.812 1 90.69 980 SER A O 1
ATOM 7630 N N . VAL A 1 981 ? -39 -11.352 -31.906 1 92.12 981 VAL A N 1
ATOM 7631 C CA . VAL A 1 981 ? -38.469 -10.219 -31.172 1 92.12 981 VAL A CA 1
ATOM 7632 C C . VAL A 1 981 ? -37.031 -9.922 -31.656 1 92.12 981 VAL A C 1
ATOM 7634 O O . VAL A 1 981 ? -36.188 -10.812 -31.719 1 92.12 981 VAL A O 1
ATOM 7637 N N . TRP A 1 982 ? -36.781 -8.727 -32.062 1 89.5 982 TRP A N 1
ATOM 7638 C CA . TRP A 1 982 ? -35.438 -8.352 -32.562 1 89.5 982 TRP A CA 1
ATOM 7639 C C . TRP A 1 982 ? -34.438 -8.297 -31.422 1 89.5 982 TRP A C 1
ATOM 7641 O O . TRP A 1 982 ? -34.719 -7.723 -30.359 1 89.5 982 TRP A O 1
ATOM 7651 N N . SER A 1 983 ? -33.281 -8.875 -31.641 1 92.06 983 SER A N 1
ATOM 7652 C CA . SER A 1 983 ? -32.219 -8.852 -30.641 1 92.06 983 SER A CA 1
ATOM 7653 C C . SER A 1 983 ? -31.656 -7.441 -30.453 1 92.06 983 SER A C 1
ATOM 7655 O O . SER A 1 983 ? -31.953 -6.547 -31.25 1 92.06 983 SER A O 1
ATOM 7657 N N . GLY A 1 984 ? -31.016 -7.215 -29.281 1 87.62 984 GLY A N 1
ATOM 7658 C CA . GLY A 1 984 ? -30.234 -6.023 -29.016 1 87.62 984 GLY A CA 1
ATOM 7659 C C . GLY A 1 984 ? -28.734 -6.293 -28.922 1 87.62 984 GLY A C 1
ATOM 7660 O O . GLY A 1 984 ? -28.281 -7.355 -29.344 1 87.62 984 GLY A O 1
ATOM 7661 N N . ARG A 1 985 ? -28.047 -5.336 -28.422 1 86.19 985 ARG A N 1
ATOM 7662 C CA . ARG A 1 985 ? -26.625 -5.543 -28.172 1 86.19 985 ARG A CA 1
ATOM 7663 C C . ARG A 1 985 ? -26.406 -6.613 -27.109 1 86.19 985 ARG A C 1
ATOM 7665 O O . ARG A 1 985 ? -25.438 -7.371 -27.188 1 86.19 985 ARG A O 1
ATOM 7672 N N . TYR A 1 986 ? -27.391 -6.582 -26.172 1 90.62 986 TYR A N 1
ATOM 7673 C CA . TYR A 1 986 ? -27.234 -7.527 -25.062 1 90.62 986 TYR A CA 1
ATOM 7674 C C . TYR A 1 986 ? -28.438 -8.461 -24.969 1 90.62 986 TYR A C 1
ATOM 7676 O O . TYR A 1 986 ? -29.578 -8.039 -25.188 1 90.62 986 TYR A O 1
ATOM 7684 N N . ALA A 1 987 ? -28.203 -9.664 -24.719 1 93.94 987 ALA A N 1
ATOM 7685 C CA . ALA A 1 987 ? -29.203 -10.641 -24.312 1 93.94 987 ALA A CA 1
ATOM 7686 C C . ALA A 1 987 ? -29.031 -11.016 -22.844 1 93.94 987 ALA A C 1
ATOM 7688 O O . ALA A 1 987 ? -27.922 -11.242 -22.375 1 93.94 987 ALA A O 1
ATOM 7689 N N . HIS A 1 988 ? -30.125 -11.055 -22.094 1 92.25 988 HIS A N 1
ATOM 7690 C CA . HIS A 1 988 ? -30.078 -11.352 -20.656 1 92.25 988 HIS A CA 1
ATOM 7691 C C . HIS A 1 988 ? -30.922 -12.586 -20.328 1 92.25 988 HIS A C 1
ATOM 7693 O O . HIS A 1 988 ? -32.031 -12.742 -20.859 1 92.25 988 HIS A O 1
ATOM 7699 N N . LEU A 1 989 ? -30.406 -13.422 -19.562 1 95.25 989 LEU A N 1
ATOM 7700 C CA . LEU A 1 989 ? -31.141 -14.531 -18.953 1 95.25 989 LEU A CA 1
ATOM 7701 C C . LEU A 1 989 ? -31.188 -14.398 -17.438 1 95.25 989 LEU A C 1
ATOM 7703 O O . LEU A 1 989 ? -30.141 -14.305 -16.781 1 95.25 989 LEU A O 1
ATOM 7707 N N . GLY A 1 990 ? -32.281 -14.234 -16.938 1 93.31 990 GLY A N 1
ATOM 7708 C CA . GLY A 1 990 ? -32.469 -14.312 -15.492 1 93.31 990 GLY A CA 1
ATOM 7709 C C . GLY A 1 990 ? -33.094 -15.625 -15.039 1 93.31 990 GLY A C 1
ATOM 7710 O O . GLY A 1 990 ? -34 -16.141 -15.672 1 93.31 990 GLY A O 1
ATOM 7711 N N . ILE A 1 991 ? -32.5 -16.25 -14 1 95.12 991 ILE A N 1
ATOM 7712 C CA . ILE A 1 991 ? -33.094 -17.469 -13.453 1 95.12 991 ILE A CA 1
ATOM 7713 C C . ILE A 1 991 ? -33.219 -17.344 -11.938 1 95.12 991 ILE A C 1
ATOM 7715 O O . ILE A 1 991 ? -32.438 -16.641 -11.297 1 95.12 991 ILE A O 1
ATOM 7719 N N . ARG A 1 992 ? -34.125 -18.031 -11.453 1 93.44 992 ARG A N 1
ATOM 7720 C CA . ARG A 1 992 ? -34.344 -18.062 -10.016 1 93.44 992 ARG A CA 1
ATOM 7721 C C . ARG A 1 992 ? -34.844 -19.438 -9.57 1 93.44 992 ARG A C 1
ATOM 7723 O O . ARG A 1 992 ? -35.594 -20.094 -10.297 1 93.44 992 ARG A O 1
ATOM 7730 N N . GLY A 1 993 ? -34.312 -19.891 -8.438 1 92.12 993 GLY A N 1
ATOM 7731 C CA . GLY A 1 993 ? -34.812 -21.125 -7.832 1 92.12 993 GLY A CA 1
ATOM 7732 C C . GLY A 1 993 ? -34.031 -22.344 -8.281 1 92.12 993 GLY A C 1
ATOM 7733 O O . GLY A 1 993 ? -33.094 -22.25 -9.07 1 92.12 993 GLY A O 1
ATOM 7734 N N . ASN A 1 994 ? -34.406 -23.516 -7.75 1 94.94 994 ASN A N 1
ATOM 7735 C CA . ASN A 1 994 ? -33.875 -24.859 -8.016 1 94.94 994 ASN A CA 1
ATOM 7736 C C . ASN A 1 994 ? -34.906 -25.938 -7.707 1 94.94 994 ASN A C 1
ATOM 7738 O O . ASN A 1 994 ? -35.281 -26.125 -6.551 1 94.94 994 ASN A O 1
ATOM 7742 N N . LEU A 1 995 ? -35.281 -26.609 -8.672 1 93.25 995 LEU A N 1
ATOM 7743 C CA . LEU A 1 995 ? -36.375 -27.547 -8.539 1 93.25 995 LEU A CA 1
ATOM 7744 C C . LEU A 1 995 ? -35.875 -28.922 -8.117 1 93.25 995 LEU A C 1
ATOM 7746 O O . LEU A 1 995 ? -36.656 -29.859 -7.992 1 93.25 995 LEU A O 1
ATOM 7750 N N . PHE A 1 996 ? -34.625 -29.109 -7.969 1 90.75 996 PHE A N 1
ATOM 7751 C CA . PHE A 1 996 ? -34.031 -30.391 -7.57 1 90.75 996 PHE A CA 1
ATOM 7752 C C . PHE A 1 996 ? -34.531 -30.812 -6.188 1 90.75 996 PHE A C 1
ATOM 7754 O O . PHE A 1 996 ? -34.75 -31.984 -5.934 1 90.75 996 PHE A O 1
ATOM 7761 N N . ALA A 1 997 ? -34.656 -29.766 -5.281 1 86.12 997 ALA A N 1
ATOM 7762 C CA . ALA A 1 997 ? -35.156 -30.031 -3.932 1 86.12 997 ALA A CA 1
ATOM 7763 C C . ALA A 1 997 ? -35.906 -28.828 -3.393 1 86.12 997 ALA A C 1
ATOM 7765 O O . ALA A 1 997 ? -35.688 -27.688 -3.814 1 86.12 997 ALA A O 1
ATOM 7766 N N . GLU A 1 998 ? -36.844 -29.078 -2.566 1 79.06 998 GLU A N 1
ATOM 7767 C CA . GLU A 1 998 ? -37.688 -28.031 -2.012 1 79.06 998 GLU A CA 1
ATOM 7768 C C . GLU A 1 998 ? -36.875 -26.984 -1.271 1 79.06 998 GLU A C 1
ATOM 7770 O O . GLU A 1 998 ? -37.188 -25.797 -1.325 1 79.06 998 GLU A O 1
ATOM 7775 N N . ASN A 1 999 ? -35.844 -27.375 -0.655 1 79.88 999 ASN A N 1
ATOM 7776 C CA . ASN A 1 999 ? -35.031 -26.453 0.13 1 79.88 999 ASN A CA 1
ATOM 7777 C C . ASN A 1 999 ? -33.625 -26.281 -0.455 1 79.88 999 ASN A C 1
ATOM 7779 O O . ASN A 1 999 ? -32.688 -26.016 0.276 1 79.88 999 ASN A O 1
ATOM 7783 N N . ALA A 1 1000 ? -33.594 -26.312 -1.683 1 86.88 1000 ALA A N 1
ATOM 7784 C CA . ALA A 1 1000 ? -32.281 -26.141 -2.301 1 86.88 1000 ALA A CA 1
ATOM 7785 C C . ALA A 1 1000 ? -31.781 -24.719 -2.129 1 86.88 1000 ALA A C 1
ATOM 7787 O O . ALA A 1 1000 ? -32.531 -23.75 -2.322 1 86.88 1000 ALA A O 1
ATOM 7788 N N . THR A 1 1001 ? -30.562 -24.531 -1.673 1 86.19 1001 THR A N 1
ATOM 7789 C CA . THR A 1 1001 ? -29.953 -23.219 -1.463 1 86.19 1001 THR A CA 1
ATOM 7790 C C . THR A 1 1001 ? -29.156 -22.797 -2.688 1 86.19 1001 THR A C 1
ATOM 7792 O O . THR A 1 1001 ? -29.016 -21.609 -2.965 1 86.19 1001 THR A O 1
ATOM 7795 N N . ASP A 1 1002 ? -28.641 -23.734 -3.406 1 92 1002 ASP A N 1
ATOM 7796 C CA . ASP A 1 1002 ? -27.875 -23.453 -4.617 1 92 1002 ASP A CA 1
ATOM 7797 C C . ASP A 1 1002 ? -28.797 -23.094 -5.777 1 92 1002 ASP A C 1
ATOM 7799 O O . ASP A 1 1002 ? -29.922 -23.609 -5.867 1 92 1002 ASP A O 1
ATOM 7803 N N . GLY A 1 1003 ? -28.359 -22.219 -6.645 1 93.69 1003 GLY A N 1
ATOM 7804 C CA . GLY A 1 1003 ? -29.156 -21.891 -7.82 1 93.69 1003 GLY A CA 1
ATOM 7805 C C . GLY A 1 1003 ? -29.344 -23.062 -8.758 1 93.69 1003 GLY A C 1
ATOM 7806 O O . GLY A 1 1003 ? -28.672 -24.094 -8.625 1 93.69 1003 GLY A O 1
ATOM 7807 N N . GLY A 1 1004 ? -30.297 -22.953 -9.695 1 95.81 1004 GLY A N 1
ATOM 7808 C CA . GLY A 1 1004 ? -30.5 -23.969 -10.719 1 95.81 1004 GLY A CA 1
ATOM 7809 C C . GLY A 1 1004 ? -29.375 -24 -11.75 1 95.81 1004 GLY A C 1
ATOM 7810 O O . GLY A 1 1004 ? -28.594 -23.047 -11.852 1 95.81 1004 GLY A O 1
ATOM 7811 N N . THR A 1 1005 ? -29.281 -25.125 -12.461 1 95.56 1005 THR A N 1
ATOM 7812 C CA . THR A 1 1005 ? -28.234 -25.25 -13.477 1 95.56 1005 THR A CA 1
ATOM 7813 C C . THR A 1 1005 ? -28.766 -24.797 -14.836 1 95.56 1005 THR A C 1
ATOM 7815 O O . THR A 1 1005 ? -29.969 -24.812 -15.086 1 95.56 1005 THR A O 1
ATOM 7818 N N . VAL A 1 1006 ? -27.922 -24.266 -15.633 1 96.75 1006 VAL A N 1
ATOM 7819 C CA . VAL A 1 1006 ? -28.141 -24 -17.047 1 96.75 1006 VAL A CA 1
ATOM 7820 C C . VAL A 1 1006 ? -27.047 -24.672 -17.875 1 96.75 1006 VAL A C 1
ATOM 7822 O O . VAL A 1 1006 ? -25.906 -24.219 -17.891 1 96.75 1006 VAL A O 1
ATOM 7825 N N . ALA A 1 1007 ? -27.438 -25.703 -18.578 1 95.56 1007 ALA A N 1
ATOM 7826 C CA . ALA A 1 1007 ? -26.469 -26.406 -19.438 1 95.56 1007 ALA A CA 1
ATOM 7827 C C . ALA A 1 1007 ? -26.312 -25.703 -20.781 1 95.56 1007 ALA A C 1
ATOM 7829 O O . ALA A 1 1007 ? -25.203 -25.578 -21.281 1 95.56 1007 ALA A O 1
ATOM 7830 N N . GLU A 1 1008 ? -27.453 -25.328 -21.328 1 96.44 1008 GLU A N 1
ATOM 7831 C CA . GLU A 1 1008 ? -27.422 -24.578 -22.594 1 96.44 1008 GLU A CA 1
ATOM 7832 C C . GLU A 1 1008 ? -28.547 -23.547 -22.641 1 96.44 1008 GLU A C 1
ATOM 7834 O O . GLU A 1 1008 ? -29.672 -23.828 -22.219 1 96.44 1008 GLU A O 1
ATOM 7839 N N . TRP A 1 1009 ? -28.219 -22.422 -23.109 1 97.38 1009 TRP A N 1
ATOM 7840 C CA . TRP A 1 1009 ? -29.125 -21.312 -23.391 1 97.38 1009 TRP A CA 1
ATOM 7841 C C . TRP A 1 1009 ? -28.984 -20.844 -24.844 1 97.38 1009 TRP A C 1
ATOM 7843 O O . TRP A 1 1009 ? -27.938 -20.297 -25.219 1 97.38 1009 TRP A O 1
ATOM 7853 N N . SER A 1 1010 ? -30.078 -21.047 -25.625 1 97.31 1010 SER A N 1
ATOM 7854 C CA . SER A 1 1010 ? -30.016 -20.703 -27.047 1 97.31 1010 SER A CA 1
ATOM 7855 C C . SER A 1 1010 ? -31.172 -19.797 -27.453 1 97.31 1010 SER A C 1
ATOM 7857 O O . SER A 1 1010 ? -32.312 -20 -27.031 1 97.31 1010 SER A O 1
ATOM 7859 N N . LEU A 1 1011 ? -30.891 -18.812 -28.141 1 97.31 1011 LEU A N 1
ATOM 7860 C CA . LEU A 1 1011 ? -31.859 -17.953 -28.828 1 97.31 1011 LEU A CA 1
ATOM 7861 C C . LEU A 1 1011 ? -31.75 -18.125 -30.344 1 97.31 1011 LEU A C 1
ATOM 7863 O O . LEU A 1 1011 ? -30.719 -17.812 -30.938 1 97.31 1011 LEU A O 1
ATOM 7867 N N . VAL A 1 1012 ? -32.844 -18.531 -30.938 1 96.56 1012 VAL A N 1
ATOM 7868 C CA . VAL A 1 1012 ? -32.812 -19 -32.312 1 96.56 1012 VAL A CA 1
ATOM 7869 C C . VAL A 1 1012 ? -33.438 -17.969 -33.219 1 96.56 1012 VAL A C 1
ATOM 7871 O O . VAL A 1 1012 ? -34.562 -17.531 -33 1 96.56 1012 VAL A O 1
ATOM 7874 N N . GLN A 1 1013 ? -32.719 -17.641 -34.219 1 93.81 1013 GLN A N 1
ATOM 7875 C CA . GLN A 1 1013 ? -33.188 -16.672 -35.188 1 93.81 1013 GLN A CA 1
ATOM 7876 C C . GLN A 1 1013 ? -34.344 -17.266 -36.031 1 93.81 1013 GLN A C 1
ATOM 7878 O O . GLN A 1 1013 ? -34.406 -18.469 -36.25 1 93.81 1013 GLN A O 1
ATOM 7883 N N . GLU A 1 1014 ? -35.125 -16.312 -36.594 1 91.44 1014 GLU A N 1
ATOM 7884 C CA . GLU A 1 1014 ? -36.219 -16.703 -37.469 1 91.44 1014 GLU A CA 1
ATOM 7885 C C . GLU A 1 1014 ? -35.719 -17.438 -38.688 1 91.44 1014 GLU A C 1
ATOM 7887 O O . GLU A 1 1014 ? -34.719 -17.031 -39.281 1 91.44 1014 GLU A O 1
ATOM 7892 N N . GLY A 1 1015 ? -36.344 -18.531 -39.062 1 87.69 1015 GLY A N 1
ATOM 7893 C CA . GLY A 1 1015 ? -35.969 -19.281 -40.25 1 87.69 1015 GLY A CA 1
ATOM 7894 C C . GLY A 1 1015 ? -35.188 -20.562 -39.938 1 87.69 1015 GLY A C 1
ATOM 7895 O O . GLY A 1 1015 ? -34.906 -21.359 -40.812 1 87.69 1015 GLY A O 1
ATOM 7896 N N . TYR A 1 1016 ? -34.906 -20.719 -38.719 1 88.06 1016 TYR A N 1
ATOM 7897 C CA . TYR A 1 1016 ? -34.219 -21.922 -38.281 1 88.06 1016 TYR A CA 1
ATOM 7898 C C . TYR A 1 1016 ? -35.125 -22.766 -37.375 1 88.06 1016 TYR A C 1
ATOM 7900 O O . TYR A 1 1016 ? -36 -22.25 -36.688 1 88.06 1016 TYR A O 1
ATOM 7908 N N . MET B 1 1 ? -23.781 -41.469 37.75 1 19.88 1 MET B N 1
ATOM 7909 C CA . MET B 1 1 ? -24.844 -40.531 37.344 1 19.88 1 MET B CA 1
ATOM 7910 C C . MET B 1 1 ? -24.266 -39.188 36.906 1 19.88 1 MET B C 1
ATOM 7912 O O . MET B 1 1 ? -24.875 -38.156 37.125 1 19.88 1 MET B O 1
ATOM 7916 N N . LEU B 1 2 ? -23.062 -39.156 36.594 1 22.88 2 LEU B N 1
ATOM 7917 C CA . LEU B 1 2 ? -21.875 -38.312 36.594 1 22.88 2 LEU B CA 1
ATOM 7918 C C . LEU B 1 2 ? -21.969 -37.25 35.5 1 22.88 2 LEU B C 1
ATOM 7920 O O . LEU B 1 2 ? -22.094 -37.562 34.312 1 22.88 2 LEU B O 1
ATOM 7924 N N . LEU B 1 3 ? -22.547 -36 35.906 1 21.72 3 LEU B N 1
ATOM 7925 C CA . LEU B 1 3 ? -23.094 -34.844 35.25 1 21.72 3 LEU B CA 1
ATOM 7926 C C . LEU B 1 3 ? -22.078 -34.188 34.344 1 21.72 3 LEU B C 1
ATOM 7928 O O . LEU B 1 3 ? -21 -33.75 34.812 1 21.72 3 LEU B O 1
ATOM 7932 N N . MET B 1 4 ? -21.891 -34.75 33.094 1 21.91 4 MET B N 1
ATOM 7933 C CA . MET B 1 4 ? -20.906 -34.625 32.031 1 21.91 4 MET B CA 1
ATOM 7934 C C . MET B 1 4 ? -20.922 -33.219 31.422 1 21.91 4 MET B C 1
ATOM 7936 O O . MET B 1 4 ? -21.906 -32.812 30.828 1 21.91 4 MET B O 1
ATOM 7940 N N . ASN B 1 5 ? -20.359 -32.219 32.25 1 21.33 5 ASN B N 1
ATOM 7941 C CA . ASN B 1 5 ? -20.531 -30.781 32.062 1 21.33 5 ASN B CA 1
ATOM 7942 C C . ASN B 1 5 ? -19.906 -30.312 30.75 1 21.33 5 ASN B C 1
ATOM 7944 O O . ASN B 1 5 ? -18.719 -30.531 30.5 1 21.33 5 ASN B O 1
ATOM 7948 N N . PHE B 1 6 ? -20.672 -30.203 29.641 1 22.06 6 PHE B N 1
ATOM 7949 C CA . PHE B 1 6 ? -20.516 -29.906 28.219 1 22.06 6 PHE B CA 1
ATOM 7950 C C . PHE B 1 6 ? -20.016 -28.484 28.016 1 22.06 6 PHE B C 1
ATOM 7952 O O . PHE B 1 6 ? -20.812 -27.531 28.094 1 22.06 6 PHE B O 1
ATOM 7959 N N . ARG B 1 7 ? -18.75 -28.109 28.547 1 22.55 7 ARG B N 1
ATOM 7960 C CA . ARG B 1 7 ? -18.406 -26.688 28.484 1 22.55 7 ARG B CA 1
ATOM 7961 C C . ARG B 1 7 ? -18.219 -26.234 27.047 1 22.55 7 ARG B C 1
ATOM 7963 O O . ARG B 1 7 ? -17.375 -26.766 26.328 1 22.55 7 ARG B O 1
ATOM 7970 N N . GLN B 1 8 ? -19.25 -25.688 26.422 1 20.23 8 GLN B N 1
ATOM 7971 C CA . GLN B 1 8 ? -19.422 -25.125 25.078 1 20.23 8 GLN B CA 1
ATOM 7972 C C . GLN B 1 8 ? -18.453 -23.969 24.844 1 20.23 8 GLN B C 1
ATOM 7974 O O . GLN B 1 8 ? -18.5 -22.953 25.547 1 20.23 8 GLN B O 1
ATOM 7979 N N . SER B 1 9 ? -17.188 -24.281 24.609 1 21.03 9 SER B N 1
ATOM 7980 C CA . SER B 1 9 ? -16.188 -23.25 24.438 1 21.03 9 SER B CA 1
ATOM 7981 C C . SER B 1 9 ? -16.484 -22.375 23.219 1 21.03 9 SER B C 1
ATOM 7983 O O . SER B 1 9 ? -16.578 -22.875 22.109 1 21.03 9 SER B O 1
ATOM 7985 N N . ALA B 1 10 ? -17.188 -21.203 23.359 1 23.44 10 ALA B N 1
ATOM 7986 C CA . ALA B 1 10 ? -17.609 -20.141 22.453 1 23.44 10 ALA B CA 1
ATOM 7987 C C . ALA B 1 10 ? -16.422 -19.5 21.75 1 23.44 10 ALA B C 1
ATOM 7989 O O . ALA B 1 10 ? -15.602 -18.844 22.391 1 23.44 10 ALA B O 1
ATOM 7990 N N . VAL B 1 11 ? -15.859 -20.125 20.859 1 23.12 11 VAL B N 1
ATOM 7991 C CA . VAL B 1 11 ? -14.797 -19.5 20.094 1 23.12 11 VAL B CA 1
ATOM 7992 C C . VAL B 1 11 ? -15.312 -18.219 19.453 1 23.12 11 VAL B C 1
ATOM 7994 O O . VAL B 1 11 ? -16.25 -18.25 18.656 1 23.12 11 VAL B O 1
ATOM 7997 N N . ALA B 1 12 ? -15.094 -17.125 20.188 1 21.42 12 ALA B N 1
ATOM 7998 C CA . ALA B 1 12 ? -15.406 -15.766 19.766 1 21.42 12 ALA B CA 1
ATOM 7999 C C . ALA B 1 12 ? -14.75 -15.445 18.422 1 21.42 12 ALA B C 1
ATOM 8001 O O . ALA B 1 12 ? -13.531 -15.586 18.281 1 21.42 12 ALA B O 1
ATOM 8002 N N . LEU B 1 13 ? -15.461 -15.602 17.453 1 23.45 13 LEU B N 1
ATOM 8003 C CA . LEU B 1 13 ? -15.195 -15.125 16.109 1 23.45 13 LEU B CA 1
ATOM 8004 C C . LEU B 1 13 ? -14.781 -13.656 16.109 1 23.45 13 LEU B C 1
ATOM 8006 O O . LEU B 1 13 ? -15.586 -12.789 16.453 1 23.45 13 LEU B O 1
ATOM 8010 N N . LEU B 1 14 ? -13.508 -13.523 16.531 1 22.14 14 LEU B N 1
ATOM 8011 C CA . LEU B 1 14 ? -12.992 -12.156 16.516 1 22.14 14 LEU B CA 1
ATOM 8012 C C . LEU B 1 14 ? -13.008 -11.586 15.102 1 22.14 14 LEU B C 1
ATOM 8014 O O . LEU B 1 14 ? -12.289 -12.062 14.227 1 22.14 14 LEU B O 1
ATOM 8018 N N . ALA B 1 15 ? -14.156 -11.148 14.586 1 24.28 15 ALA B N 1
ATOM 8019 C CA . ALA B 1 15 ? -14.422 -10.352 13.398 1 24.28 15 ALA B CA 1
ATOM 8020 C C . ALA B 1 15 ? -13.508 -9.141 13.328 1 24.28 15 ALA B C 1
ATOM 8022 O O . ALA B 1 15 ? -13.562 -8.258 14.195 1 24.28 15 ALA B O 1
ATOM 8023 N N . SER B 1 16 ? -12.422 -9.312 12.945 1 23.64 16 SER B N 1
ATOM 8024 C CA . SER B 1 16 ? -11.625 -8.133 12.648 1 23.64 16 SER B CA 1
ATOM 8025 C C . SER B 1 16 ? -12.375 -7.172 11.727 1 23.64 16 SER B C 1
ATOM 8027 O O . SER B 1 16 ? -12.617 -7.488 10.562 1 23.64 16 SER B O 1
ATOM 8029 N N . ALA B 1 17 ? -13.312 -6.512 12.18 1 26.39 17 ALA B N 1
ATOM 8030 C CA . ALA B 1 17 ? -13.992 -5.434 11.469 1 26.39 17 ALA B CA 1
ATOM 8031 C C . ALA B 1 17 ? -13.008 -4.355 11.031 1 26.39 17 ALA B C 1
ATOM 8033 O O . ALA B 1 17 ? -12.328 -3.75 11.867 1 26.39 17 ALA B O 1
ATOM 8034 N N . ARG B 1 18 ? -12.453 -4.5 9.945 1 29.97 18 ARG B N 1
ATOM 8035 C CA . ARG B 1 18 ? -11.945 -3.25 9.391 1 29.97 18 ARG B CA 1
ATOM 8036 C C . ARG B 1 18 ? -13 -2.152 9.461 1 29.97 18 ARG B C 1
ATOM 8038 O O . ARG B 1 18 ? -14.062 -2.264 8.836 1 29.97 18 ARG B O 1
ATOM 8045 N N . LEU B 1 19 ? -13.023 -1.495 10.5 1 26.88 19 LEU B N 1
ATOM 8046 C CA . LEU B 1 19 ? -13.875 -0.316 10.57 1 26.88 19 LEU B CA 1
ATOM 8047 C C . LEU B 1 19 ? -13.641 0.604 9.383 1 26.88 19 LEU B C 1
ATOM 8049 O O . LEU B 1 19 ? -12.562 1.188 9.242 1 26.88 19 LEU B O 1
ATOM 8053 N N . VAL B 1 20 ? -14.094 0.229 8.305 1 30.47 20 VAL B N 1
ATOM 8054 C CA . VAL B 1 20 ? -14.219 1.344 7.367 1 30.47 20 VAL B CA 1
ATOM 8055 C C . VAL B 1 20 ? -14.727 2.58 8.102 1 30.47 20 VAL B C 1
ATOM 8057 O O . VAL B 1 20 ? -15.859 2.6 8.586 1 30.47 20 VAL B O 1
ATOM 8060 N N . LEU B 1 21 ? -13.805 3.291 8.672 1 33.59 21 LEU B N 1
ATOM 8061 C CA . LEU B 1 21 ? -14.25 4.574 9.211 1 33.59 21 LEU B CA 1
ATOM 8062 C C . LEU B 1 21 ? -15.047 5.355 8.172 1 33.59 21 LEU B C 1
ATOM 8064 O O . LEU B 1 21 ? -14.484 5.816 7.172 1 33.59 21 LEU B O 1
ATOM 8068 N N . THR B 1 22 ? -16.172 5.043 7.984 1 35.38 22 THR B N 1
ATOM 8069 C CA . THR B 1 22 ? -17.094 5.945 7.305 1 35.38 22 THR B CA 1
ATOM 8070 C C . THR B 1 22 ? -16.906 7.379 7.797 1 35.38 22 THR B C 1
ATOM 8072 O O . THR B 1 22 ? -16.891 7.629 9 1 35.38 22 THR B O 1
ATOM 8075 N N . SER B 1 23 ? -16.344 8.125 6.984 1 40.44 23 SER B N 1
ATOM 8076 C CA . SER B 1 23 ? -16.109 9.531 7.281 1 40.44 23 SER B CA 1
ATOM 8077 C C . SER B 1 23 ? -17.406 10.227 7.699 1 40.44 23 SER B C 1
ATOM 8079 O O . SER B 1 23 ? -18.453 10.039 7.066 1 40.44 23 SER B O 1
ATOM 8081 N N . THR B 1 24 ? -17.453 10.773 8.75 1 48 24 THR B N 1
ATOM 8082 C CA . THR B 1 24 ? -18.547 11.492 9.375 1 48 24 THR B CA 1
ATOM 8083 C C . THR B 1 24 ? -18.812 12.812 8.648 1 48 24 THR B C 1
ATOM 8085 O O . THR B 1 24 ? -19.891 13.406 8.805 1 48 24 THR B O 1
ATOM 8088 N N . SER B 1 25 ? -17.719 13.43 7.945 1 59.84 25 SER B N 1
ATOM 8089 C CA . SER B 1 25 ? -17.938 14.703 7.266 1 59.84 25 SER B CA 1
ATOM 8090 C C . SER B 1 25 ? -17.172 14.766 5.949 1 59.84 25 SER B C 1
ATOM 8092 O O . SER B 1 25 ? -16.266 13.953 5.715 1 59.84 25 SER B O 1
ATOM 8094 N N . SER B 1 26 ? -17.609 15.539 5.051 1 66.12 26 SER B N 1
ATOM 8095 C CA . SER B 1 26 ? -16.938 15.805 3.783 1 66.12 26 SER B CA 1
ATOM 8096 C C . SER B 1 26 ? -15.484 16.219 4.004 1 66.12 26 SER B C 1
ATOM 8098 O O . SER B 1 26 ? -14.609 15.898 3.191 1 66.12 26 SER B O 1
ATOM 8100 N N . GLU B 1 27 ? -15.336 16.797 5.184 1 75.19 27 GLU B N 1
ATOM 8101 C CA . GLU B 1 27 ? -13.984 17.266 5.492 1 75.19 27 GLU B CA 1
ATOM 8102 C C . GLU B 1 27 ? -13.047 16.094 5.766 1 75.19 27 GLU B C 1
ATOM 8104 O O . GLU B 1 27 ? -11.867 16.141 5.398 1 75.19 27 GLU B O 1
ATOM 8109 N N . HIS B 1 28 ? -13.516 15.039 6.246 1 78.81 28 HIS B N 1
ATOM 8110 C CA . HIS B 1 28 ? -12.68 13.898 6.594 1 78.81 28 HIS B CA 1
ATOM 8111 C C . HIS B 1 28 ? -12.422 13.008 5.379 1 78.81 28 HIS B C 1
ATOM 8113 O O . HIS B 1 28 ? -11.43 12.289 5.332 1 78.81 28 HIS B O 1
ATOM 8119 N N . ASP B 1 29 ? -13.289 13.133 4.402 1 83.5 29 ASP B N 1
ATOM 8120 C CA . ASP B 1 29 ? -13.211 12.273 3.223 1 83.5 29 ASP B CA 1
ATOM 8121 C C . ASP B 1 29 ? -11.93 12.547 2.438 1 83.5 29 ASP B C 1
ATOM 8123 O O . ASP B 1 29 ? -11.398 11.648 1.779 1 83.5 29 ASP B O 1
ATOM 8127 N N . GLN B 1 30 ? -11.43 13.766 2.504 1 89.56 30 GLN B N 1
ATOM 8128 C CA . GLN B 1 30 ? -10.227 14.109 1.758 1 89.56 30 GLN B CA 1
ATOM 8129 C C . GLN B 1 30 ? -9.008 13.359 2.309 1 89.56 30 GLN B C 1
ATOM 8131 O O . GLN B 1 30 ? -7.992 13.234 1.624 1 89.56 30 GLN B O 1
ATOM 8136 N N . PHE B 1 31 ? -9.164 12.812 3.512 1 94 31 PHE B N 1
ATOM 8137 C CA . PHE B 1 31 ? -8.031 12.148 4.145 1 94 31 PHE B CA 1
ATOM 8138 C C . PHE B 1 31 ? -8.164 10.633 4.047 1 94 31 PHE B C 1
ATOM 8140 O O . PHE B 1 31 ? -7.555 9.898 4.828 1 94 31 PHE B O 1
ATOM 8147 N N . LYS B 1 32 ? -8.992 10.125 3.125 1 91.62 32 LYS B N 1
ATOM 8148 C CA . LYS B 1 32 ? -9.281 8.695 3.002 1 91.62 32 LYS B CA 1
ATOM 8149 C C . LYS B 1 32 ? -8.008 7.902 2.719 1 91.62 32 LYS B C 1
ATOM 8151 O O . LYS B 1 32 ? -7.91 6.727 3.074 1 91.62 32 LYS B O 1
ATOM 8156 N N . ASP B 1 33 ? -7.004 8.523 2.088 1 94.81 33 ASP B N 1
ATOM 8157 C CA . ASP B 1 33 ? -5.762 7.84 1.746 1 94.81 33 ASP B CA 1
ATOM 8158 C C . ASP B 1 33 ? -4.645 8.211 2.717 1 94.81 33 ASP B C 1
ATOM 8160 O O . ASP B 1 33 ? -3.465 8.008 2.42 1 94.81 33 ASP B O 1
ATOM 8164 N N . VAL B 1 34 ? -5.027 8.797 3.865 1 96.31 34 VAL B N 1
ATOM 8165 C CA . VAL B 1 34 ? -4.055 9.273 4.84 1 96.31 34 VAL B CA 1
ATOM 8166 C C . VAL B 1 34 ? -4.148 8.438 6.117 1 96.31 34 VAL B C 1
ATOM 8168 O O . VAL B 1 34 ? -5.246 8.109 6.566 1 96.31 34 VAL B O 1
ATOM 8171 N N . THR B 1 35 ? -3.021 8.055 6.66 1 93.5 35 THR B N 1
ATOM 8172 C CA . THR B 1 35 ? -2.965 7.363 7.941 1 93.5 35 THR B CA 1
ATOM 8173 C C . THR B 1 35 ? -2.176 8.18 8.961 1 93.5 35 THR B C 1
ATOM 8175 O O . THR B 1 35 ? -1.31 8.977 8.594 1 93.5 35 THR B O 1
ATOM 8178 N N . TRP B 1 36 ? -2.514 8.047 10.25 1 95 36 TRP B N 1
ATOM 8179 C CA . TRP B 1 36 ? -1.855 8.711 11.375 1 95 36 TRP B CA 1
ATOM 8180 C C . TRP B 1 36 ? -1.329 7.688 12.375 1 95 36 TRP B C 1
ATOM 8182 O O . TRP B 1 36 ? -2.092 6.875 12.898 1 95 36 TRP B O 1
ATOM 8192 N N . ASP B 1 37 ? -0.015 7.703 12.555 1 93.31 37 ASP B N 1
ATOM 8193 C CA . ASP B 1 37 ? 0.613 6.98 13.656 1 93.31 37 ASP B CA 1
ATOM 8194 C C . ASP B 1 37 ? 0.739 7.867 14.891 1 93.31 37 ASP B C 1
ATOM 8196 O O . ASP B 1 37 ? 1.659 8.68 14.984 1 93.31 37 ASP B O 1
ATOM 8200 N N . ASP B 1 38 ? -0.101 7.695 15.828 1 93.56 38 ASP B N 1
ATOM 8201 C CA . ASP B 1 38 ? -0.234 8.602 16.969 1 93.56 38 ASP B CA 1
ATOM 8202 C C . ASP B 1 38 ? 0.99 8.523 17.875 1 93.56 38 ASP B C 1
ATOM 8204 O O . ASP B 1 38 ? 1.413 9.531 18.438 1 93.56 38 ASP B O 1
ATOM 8208 N N . GLN B 1 39 ? 1.553 7.438 18.047 1 88.75 39 GLN B N 1
ATOM 8209 C CA . GLN B 1 39 ? 2.672 7.27 18.969 1 88.75 39 GLN B CA 1
ATOM 8210 C C . GLN B 1 39 ? 3.939 7.918 18.422 1 88.75 39 GLN B C 1
ATOM 8212 O O . GLN B 1 39 ? 4.746 8.453 19.188 1 88.75 39 GLN B O 1
ATOM 8217 N N . ASN B 1 40 ? 4.059 7.922 17.125 1 91.12 40 ASN B N 1
ATOM 8218 C CA . ASN B 1 40 ? 5.277 8.445 16.516 1 91.12 40 ASN B CA 1
ATOM 8219 C C . ASN B 1 40 ? 5.016 9.773 15.805 1 91.12 40 ASN B C 1
ATOM 8221 O O . ASN B 1 40 ? 5.949 10.406 15.305 1 91.12 40 ASN B O 1
ATOM 8225 N N . TRP B 1 41 ? 3.789 10.188 15.797 1 96.56 41 TRP B N 1
ATOM 8226 C CA . TRP B 1 41 ? 3.344 11.406 15.133 1 96.56 41 TRP B CA 1
ATOM 8227 C C . TRP B 1 41 ? 3.732 11.398 13.656 1 96.56 41 TRP B C 1
ATOM 8229 O O . TRP B 1 41 ? 4.359 12.336 13.164 1 96.56 41 TRP B O 1
ATOM 8239 N N . VAL B 1 42 ? 3.352 10.367 12.945 1 96.38 42 VAL B N 1
ATOM 8240 C CA . VAL B 1 42 ? 3.699 10.258 11.531 1 96.38 42 VAL B CA 1
ATOM 8241 C C . VAL B 1 42 ? 2.43 10.289 10.68 1 96.38 42 VAL B C 1
ATOM 8243 O O . VAL B 1 42 ? 1.476 9.555 10.953 1 96.38 42 VAL B O 1
ATOM 8246 N N . ILE B 1 43 ? 2.391 11.141 9.695 1 97.69 43 ILE B N 1
ATOM 8247 C CA . ILE B 1 43 ? 1.365 11.172 8.656 1 97.69 43 ILE B CA 1
ATOM 8248 C C . ILE B 1 43 ? 1.868 10.445 7.41 1 97.69 43 ILE B C 1
ATOM 8250 O O . ILE B 1 43 ? 3 10.664 6.973 1 97.69 43 ILE B O 1
ATOM 8254 N N . ALA B 1 44 ? 1.082 9.594 6.883 1 96.81 44 ALA B N 1
ATOM 8255 C CA . ALA B 1 44 ? 1.436 8.945 5.621 1 96.81 44 ALA B CA 1
ATOM 8256 C C . ALA B 1 44 ? 0.277 9.008 4.629 1 96.81 44 ALA B C 1
ATOM 8258 O O . ALA B 1 44 ? -0.888 8.891 5.016 1 96.81 44 ALA B O 1
ATOM 8259 N N . THR B 1 45 ? 0.58 9.203 3.357 1 97.69 45 THR B N 1
ATOM 8260 C CA . THR B 1 45 ? -0.428 9.156 2.305 1 97.69 45 THR B CA 1
ATOM 8261 C C . THR B 1 45 ? -0.068 8.102 1.259 1 97.69 45 THR B C 1
ATOM 8263 O O . THR B 1 45 ? 1.11 7.879 0.975 1 97.69 45 THR B O 1
ATOM 8266 N N . HIS B 1 46 ? -1.063 7.504 0.747 1 95.25 46 HIS B N 1
ATOM 8267 C CA . HIS B 1 46 ? -0.886 6.496 -0.291 1 95.25 46 HIS B CA 1
ATOM 8268 C C . HIS B 1 46 ? -1.389 6.996 -1.641 1 95.25 46 HIS B C 1
ATOM 8270 O O . HIS B 1 46 ? -1.472 6.227 -2.602 1 95.25 46 HIS B O 1
ATOM 8276 N N . ALA B 1 47 ? -1.682 8.281 -1.743 1 95.5 47 ALA B N 1
ATOM 8277 C CA . ALA B 1 47 ? -2.148 8.898 -2.984 1 95.5 47 ALA B CA 1
ATOM 8278 C C . ALA B 1 47 ? -1.081 9.812 -3.576 1 95.5 47 ALA B C 1
ATOM 8280 O O . ALA B 1 47 ? -0.562 10.695 -2.893 1 95.5 47 ALA B O 1
ATOM 8281 N N . LEU B 1 48 ? -0.714 9.586 -4.797 1 97.25 48 LEU B N 1
ATOM 8282 C CA . LEU B 1 48 ? 0.16 10.477 -5.547 1 97.25 48 LEU B CA 1
ATOM 8283 C C . LEU B 1 48 ? -0.647 11.57 -6.238 1 97.25 48 LEU B C 1
ATOM 8285 O O . LEU B 1 48 ? -1.447 11.289 -7.133 1 97.25 48 LEU B O 1
ATOM 8289 N N . ASP B 1 49 ? -0.576 12.789 -5.789 1 96.5 49 ASP B N 1
ATOM 8290 C CA . ASP B 1 49 ? -1.271 13.945 -6.344 1 96.5 49 ASP B CA 1
ATOM 8291 C C . ASP B 1 49 ? -0.281 15 -6.844 1 96.5 49 ASP B C 1
ATOM 8293 O O . ASP B 1 49 ? 0.163 15.852 -6.078 1 96.5 49 ASP B O 1
ATOM 8297 N N . GLN B 1 50 ? 0.024 15.008 -8.125 1 96.38 50 GLN B N 1
ATOM 8298 C CA . GLN B 1 50 ? 1.078 15.836 -8.703 1 96.38 50 GLN B CA 1
ATOM 8299 C C . GLN B 1 50 ? 0.526 17.172 -9.18 1 96.38 50 GLN B C 1
ATOM 8301 O O . GLN B 1 50 ? -0.633 17.266 -9.586 1 96.38 50 GLN B O 1
ATOM 8306 N N . GLY B 1 51 ? 1.367 18.234 -9.07 1 95.44 51 GLY B N 1
ATOM 8307 C CA . GLY B 1 51 ? 1.076 19.516 -9.672 1 95.44 51 GLY B CA 1
ATOM 8308 C C . GLY B 1 51 ? 0.036 20.312 -8.906 1 95.44 51 GLY B C 1
ATOM 8309 O O . GLY B 1 51 ? -0.608 21.203 -9.461 1 95.44 51 GLY B O 1
ATOM 8310 N N . HIS B 1 52 ? -0.204 20.016 -7.691 1 95 52 HIS B N 1
ATOM 8311 C CA . HIS B 1 52 ? -1.152 20.75 -6.855 1 95 52 HIS B CA 1
ATOM 8312 C C . HIS B 1 52 ? -0.513 21.172 -5.535 1 95 52 HIS B C 1
ATOM 8314 O O . HIS B 1 52 ? 0.065 20.344 -4.828 1 95 52 HIS B O 1
ATOM 8320 N N . TYR B 1 53 ? -0.622 22.406 -5.176 1 95.44 53 TYR B N 1
ATOM 8321 C CA . TYR B 1 53 ? 0.091 22.969 -4.031 1 95.44 53 TYR B CA 1
ATOM 8322 C C . TYR B 1 53 ? -0.412 22.359 -2.727 1 95.44 53 TYR B C 1
ATOM 8324 O O . TYR B 1 53 ? 0.327 22.281 -1.741 1 95.44 53 TYR B O 1
ATOM 8332 N N . GLN B 1 54 ? -1.655 21.812 -2.715 1 95.12 54 GLN B N 1
ATOM 8333 C CA . GLN B 1 54 ? -2.213 21.234 -1.5 1 95.12 54 GLN B CA 1
ATOM 8334 C C . GLN B 1 54 ? -1.422 20 -1.071 1 95.12 54 GLN B C 1
ATOM 8336 O O . GLN B 1 54 ? -1.354 19.672 0.118 1 95.12 54 GLN B O 1
ATOM 8341 N N . SER B 1 55 ? -0.829 19.375 -2.051 1 96.44 55 SER B N 1
ATOM 8342 C CA . SER B 1 55 ? -0.165 18.109 -1.78 1 96.44 55 SER B CA 1
ATOM 8343 C C . SER B 1 55 ? 1.337 18.297 -1.594 1 96.44 55 SER B C 1
ATOM 8345 O O . SER B 1 55 ? 2.066 17.328 -1.37 1 96.44 55 SER B O 1
ATOM 8347 N N . ARG B 1 56 ? 1.866 19.5 -1.638 1 97.56 56 ARG B N 1
ATOM 8348 C CA . ARG B 1 56 ? 3.281 19.781 -1.406 1 97.56 56 ARG B CA 1
ATOM 8349 C C . ARG B 1 56 ? 3.586 19.859 0.086 1 97.56 56 ARG B C 1
ATOM 8351 O O . ARG B 1 56 ? 2.703 20.156 0.892 1 97.56 56 ARG B O 1
ATOM 8358 N N . LEU B 1 57 ? 4.77 19.547 0.376 1 97.62 57 LEU B N 1
ATOM 8359 C CA . LEU B 1 57 ? 5.211 19.578 1.766 1 97.62 57 LEU B CA 1
ATOM 8360 C C . LEU B 1 57 ? 6.281 20.641 1.971 1 97.62 57 LEU B C 1
ATOM 8362 O O . LEU B 1 57 ? 7.184 20.797 1.14 1 97.62 57 LEU B O 1
ATOM 8366 N N . THR B 1 58 ? 6.188 21.406 2.998 1 97.44 58 THR B N 1
ATOM 8367 C CA . THR B 1 58 ? 7.191 22.406 3.344 1 97.44 58 THR B CA 1
ATOM 8368 C C . THR B 1 58 ? 8.039 21.938 4.527 1 97.44 58 THR B C 1
ATOM 8370 O O . THR B 1 58 ? 7.5 21.5 5.547 1 97.44 58 THR B O 1
ATOM 8373 N N . LEU B 1 59 ? 9.312 21.984 4.379 1 98.5 59 LEU B N 1
ATOM 8374 C CA . LEU B 1 59 ? 10.258 21.797 5.473 1 98.5 59 LEU B CA 1
ATOM 8375 C C . LEU B 1 59 ? 11.094 23.062 5.699 1 98.5 59 LEU B C 1
ATOM 8377 O O . LEU B 1 59 ? 11.477 23.734 4.738 1 98.5 59 LEU B O 1
ATOM 8381 N N . ALA B 1 60 ? 11.281 23.453 6.922 1 98.75 60 ALA B N 1
ATOM 8382 C CA . ALA B 1 60 ? 12.062 24.625 7.277 1 98.75 60 ALA B CA 1
ATOM 8383 C C . ALA B 1 60 ? 12.656 24.484 8.68 1 98.75 60 ALA B C 1
ATOM 8385 O O . ALA B 1 60 ? 12.32 23.562 9.414 1 98.75 60 ALA B O 1
ATOM 8386 N N . ASN B 1 61 ? 13.641 25.328 8.977 1 98.56 61 ASN B N 1
ATOM 8387 C CA . ASN B 1 61 ? 14.258 25.281 10.297 1 98.56 61 ASN B CA 1
ATOM 8388 C C . ASN B 1 61 ? 14.312 26.656 10.953 1 98.56 61 ASN B C 1
ATOM 8390 O O . ASN B 1 61 ? 15.023 26.859 11.938 1 98.56 61 ASN B O 1
ATOM 8394 N N . GLY B 1 62 ? 13.57 27.625 10.406 1 98.5 62 GLY B N 1
ATOM 8395 C CA . GLY B 1 62 ? 13.555 28.984 10.914 1 98.5 62 GLY B CA 1
ATOM 8396 C C . GLY B 1 62 ? 14.5 29.906 10.172 1 98.5 62 GLY B C 1
ATOM 8397 O O . GLY B 1 62 ? 14.273 31.109 10.102 1 98.5 62 GLY B O 1
ATOM 8398 N N . TYR B 1 63 ? 15.555 29.344 9.594 1 98.75 63 TYR B N 1
ATOM 8399 C CA . TYR B 1 63 ? 16.531 30.141 8.844 1 98.75 63 TYR B CA 1
ATOM 8400 C C . TYR B 1 63 ? 16.297 30.031 7.344 1 98.75 63 TYR B C 1
ATOM 8402 O O . TYR B 1 63 ? 16.297 31.031 6.629 1 98.75 63 TYR B O 1
ATOM 8410 N N . PHE B 1 64 ? 16.156 28.797 6.871 1 98.62 64 PHE B N 1
ATOM 8411 C CA . PHE B 1 64 ? 15.734 28.641 5.488 1 98.62 64 PHE B CA 1
ATOM 8412 C C . PHE B 1 64 ? 14.734 27.484 5.359 1 98.62 64 PHE B C 1
ATOM 8414 O O . PHE B 1 64 ? 14.57 26.703 6.289 1 98.62 64 PHE B O 1
ATOM 8421 N N . GLY B 1 65 ? 13.906 27.5 4.32 1 98.62 65 GLY B N 1
ATOM 8422 C CA . GLY B 1 65 ? 12.914 26.469 4.051 1 98.62 65 GLY B CA 1
ATOM 8423 C C . GLY B 1 65 ? 12.844 26.078 2.588 1 98.62 65 GLY B C 1
ATOM 8424 O O . GLY B 1 65 ? 13.406 26.766 1.729 1 98.62 65 GLY B O 1
ATOM 8425 N N . VAL B 1 66 ? 12.219 24.969 2.352 1 98.62 66 VAL B N 1
ATOM 8426 C CA . VAL B 1 66 ? 12.047 24.453 0.994 1 98.62 66 VAL B CA 1
ATOM 8427 C C . VAL B 1 66 ? 10.695 23.766 0.873 1 98.62 66 VAL B C 1
ATOM 8429 O O . VAL B 1 66 ? 10.234 23.109 1.815 1 98.62 66 VAL B O 1
ATOM 8432 N N . ASN B 1 67 ? 10 23.984 -0.179 1 98.44 67 ASN B N 1
ATOM 8433 C CA . ASN B 1 67 ? 8.766 23.328 -0.581 1 98.44 67 ASN B CA 1
ATOM 8434 C C . ASN B 1 67 ? 9.023 22.25 -1.63 1 98.44 67 ASN B C 1
ATOM 8436 O O . ASN B 1 67 ? 9.844 22.438 -2.529 1 98.44 67 ASN B O 1
ATOM 8440 N N . VAL B 1 68 ? 8.422 21.047 -1.46 1 98.62 68 VAL B N 1
ATOM 8441 C CA . VAL B 1 68 ? 8.805 19.922 -2.307 1 98.62 68 VAL B CA 1
ATOM 8442 C C . VAL B 1 68 ? 7.559 19.25 -2.867 1 98.62 68 VAL B C 1
ATOM 8444 O O . VAL B 1 68 ? 6.484 19.312 -2.264 1 98.62 68 VAL B O 1
ATOM 8447 N N . ALA B 1 69 ? 7.676 18.562 -3.957 1 98.44 69 ALA B N 1
ATOM 8448 C CA . ALA B 1 69 ? 6.586 17.969 -4.73 1 98.44 69 ALA B CA 1
ATOM 8449 C C . ALA B 1 69 ? 6.055 16.703 -4.055 1 98.44 69 ALA B C 1
ATOM 8451 O O . ALA B 1 69 ? 6.703 16.141 -3.166 1 98.44 69 ALA B O 1
ATOM 8452 N N . SER B 1 70 ? 4.871 16.266 -4.551 1 98 70 SER B N 1
ATOM 8453 C CA . SER B 1 70 ? 4.223 15.055 -4.055 1 98 70 SER B CA 1
ATOM 8454 C C . SER B 1 70 ? 5.039 13.812 -4.398 1 98 70 SER B C 1
ATOM 8456 O O . SER B 1 70 ? 5.082 12.859 -3.619 1 98 70 SER B O 1
ATOM 8458 N N . ALA B 1 71 ? 5.738 13.82 -5.531 1 98.19 71 ALA B N 1
ATOM 8459 C CA . ALA B 1 71 ? 6.422 12.633 -6.035 1 98.19 71 ALA B CA 1
ATOM 8460 C C . ALA B 1 71 ? 7.824 12.508 -5.445 1 98.19 71 ALA B C 1
ATOM 8462 O O . ALA B 1 71 ? 8.484 11.477 -5.598 1 98.19 71 ALA B O 1
ATOM 8463 N N . GLY B 1 72 ? 8.328 13.57 -4.773 1 98.56 72 GLY B N 1
ATOM 8464 C CA . GLY B 1 72 ? 9.68 13.57 -4.227 1 98.56 72 GLY B CA 1
ATOM 8465 C C . GLY B 1 72 ? 10.188 14.961 -3.889 1 98.56 72 GLY B C 1
ATOM 8466 O O . GLY B 1 72 ? 9.43 15.93 -3.939 1 98.56 72 GLY B O 1
ATOM 8467 N N . PRO B 1 73 ? 11.469 15.047 -3.484 1 98.62 73 PRO B N 1
ATOM 8468 C CA . PRO B 1 73 ? 12.039 16.344 -3.104 1 98.62 73 PRO B CA 1
ATOM 8469 C C . PRO B 1 73 ? 12.375 17.219 -4.312 1 98.62 73 PRO B C 1
ATOM 8471 O O . PRO B 1 73 ? 13.469 17.781 -4.383 1 98.62 73 PRO B O 1
ATOM 8474 N N . PHE B 1 74 ? 11.383 17.422 -5.219 1 98.38 74 PHE B N 1
ATOM 8475 C CA . PHE B 1 74 ? 11.602 18.047 -6.512 1 98.38 74 PHE B CA 1
ATOM 8476 C C . PHE B 1 74 ? 10.969 19.438 -6.551 1 98.38 74 PHE B C 1
ATOM 8478 O O . PHE B 1 74 ? 10.047 19.719 -5.793 1 98.38 74 PHE B O 1
ATOM 8485 N N . PHE B 1 75 ? 11.547 20.281 -7.418 1 97.38 75 PHE B N 1
ATOM 8486 C CA . PHE B 1 75 ? 10.844 21.484 -7.863 1 97.38 75 PHE B CA 1
ATOM 8487 C C . PHE B 1 75 ? 9.617 21.109 -8.688 1 97.38 75 PHE B C 1
ATOM 8489 O O . PHE B 1 75 ? 9.648 20.172 -9.477 1 97.38 75 PHE B O 1
ATOM 8496 N N . GLU B 1 76 ? 8.562 21.859 -8.492 1 96.62 76 GLU B N 1
ATOM 8497 C CA . GLU B 1 76 ? 7.305 21.594 -9.188 1 96.62 76 GLU B CA 1
ATOM 8498 C C . GLU B 1 76 ? 6.551 22.875 -9.492 1 96.62 76 GLU B C 1
ATOM 8500 O O . GLU B 1 76 ? 6.598 23.828 -8.711 1 96.62 76 GLU B O 1
ATOM 8505 N N . VAL B 1 77 ? 5.895 22.891 -10.594 1 94.81 77 VAL B N 1
ATOM 8506 C CA . VAL B 1 77 ? 4.965 23.953 -10.977 1 94.81 77 VAL B CA 1
ATOM 8507 C C . VAL B 1 77 ? 3.539 23.406 -10.992 1 94.81 77 VAL B C 1
ATOM 8509 O O . VAL B 1 77 ? 3.312 22.25 -11.383 1 94.81 77 VAL B O 1
ATOM 8512 N N . ASP B 1 78 ? 2.6 24.172 -10.523 1 94.75 78 ASP B N 1
ATOM 8513 C CA . ASP B 1 78 ? 1.208 23.734 -10.469 1 94.75 78 ASP B CA 1
ATOM 8514 C C . ASP B 1 78 ? 0.645 23.531 -11.875 1 94.75 78 ASP B C 1
ATOM 8516 O O . ASP B 1 78 ? 1.075 24.188 -12.82 1 94.75 78 ASP B O 1
ATOM 8520 N N . GLU B 1 79 ? -0.246 22.594 -11.914 1 91.62 79 GLU B N 1
ATOM 8521 C CA . GLU B 1 79 ? -1.096 22.438 -13.086 1 91.62 79 GLU B CA 1
ATOM 8522 C C . GLU B 1 79 ? -2.447 23.125 -12.883 1 91.62 79 GLU B C 1
ATOM 8524 O O . GLU B 1 79 ? -2.957 23.172 -11.766 1 91.62 79 GLU B O 1
ATOM 8529 N N . PRO B 1 80 ? -2.912 23.703 -13.969 1 85.12 80 PRO B N 1
ATOM 8530 C CA . PRO B 1 80 ? -4.18 24.422 -13.812 1 85.12 80 PRO B CA 1
ATOM 8531 C C . PRO B 1 80 ? -5.312 23.516 -13.328 1 85.12 80 PRO B C 1
ATOM 8533 O O . PRO B 1 80 ? -5.492 22.422 -13.852 1 85.12 80 PRO B O 1
ATOM 8536 N N . VAL B 1 81 ? -5.926 23.875 -12.352 1 72.75 81 VAL B N 1
ATOM 8537 C CA . VAL B 1 81 ? -7.184 23.281 -11.883 1 72.75 81 VAL B CA 1
ATOM 8538 C C . VAL B 1 81 ? -8.266 24.359 -11.852 1 72.75 81 VAL B C 1
ATOM 8540 O O . VAL B 1 81 ? -8.133 25.375 -11.156 1 72.75 81 VAL B O 1
ATOM 8543 N N . ASN B 1 82 ? -9.391 24.109 -12.453 1 57.75 82 ASN B N 1
ATOM 8544 C CA . ASN B 1 82 ? -10.516 25.031 -12.508 1 57.75 82 ASN B CA 1
ATOM 8545 C C . ASN B 1 82 ? -10.07 26.438 -12.914 1 57.75 82 ASN B C 1
ATOM 8547 O O . ASN B 1 82 ? -10.461 27.422 -12.281 1 57.75 82 ASN B O 1
ATOM 8551 N N . GLY B 1 83 ? -9.078 26.484 -13.75 1 66.38 83 GLY B N 1
ATOM 8552 C CA . GLY B 1 83 ? -8.781 27.828 -14.234 1 66.38 83 GLY B CA 1
ATOM 8553 C C . GLY B 1 83 ? -7.297 28.078 -14.398 1 66.38 83 GLY B C 1
ATOM 8554 O O . GLY B 1 83 ? -6.664 27.578 -15.32 1 66.38 83 GLY B O 1
ATOM 8555 N N . ASP B 1 84 ? -6.555 28.906 -13.289 1 80.88 84 ASP B N 1
ATOM 8556 C CA . ASP B 1 84 ? -5.211 29.422 -13.523 1 80.88 84 ASP B CA 1
ATOM 8557 C C . ASP B 1 84 ? -4.211 28.844 -12.531 1 80.88 84 ASP B C 1
ATOM 8559 O O . ASP B 1 84 ? -4.539 27.906 -11.797 1 80.88 84 ASP B O 1
ATOM 8563 N N . VAL B 1 85 ? -2.998 29.203 -12.656 1 87.69 85 VAL B N 1
ATOM 8564 C CA . VAL B 1 85 ? -1.907 28.703 -11.82 1 87.69 85 VAL B CA 1
ATOM 8565 C C . VAL B 1 85 ? -1.21 29.875 -11.125 1 87.69 85 VAL B C 1
ATOM 8567 O O . VAL B 1 85 ? 0.018 29.891 -11.016 1 87.69 85 VAL B O 1
ATOM 8570 N N . ILE B 1 86 ? -2.016 30.875 -10.688 1 90.44 86 ILE B N 1
ATOM 8571 C CA . ILE B 1 86 ? -1.369 32.062 -10.117 1 90.44 86 ILE B CA 1
ATOM 8572 C C . ILE B 1 86 ? -1.611 32.094 -8.609 1 90.44 86 ILE B C 1
ATOM 8574 O O . ILE B 1 86 ? -2.619 31.578 -8.117 1 90.44 86 ILE B O 1
ATOM 8578 N N . SER B 1 87 ? -0.683 32.719 -7.859 1 92.56 87 SER B N 1
ATOM 8579 C CA . SER B 1 87 ? -0.807 32.938 -6.422 1 92.56 87 SER B CA 1
ATOM 8580 C C . SER B 1 87 ? -1.654 34.188 -6.133 1 92.56 87 SER B C 1
ATOM 8582 O O . SER B 1 87 ? -2.17 34.812 -7.055 1 92.56 87 SER B O 1
ATOM 8584 N N . GLY B 1 88 ? -1.797 34.531 -4.887 1 93.94 88 GLY B N 1
ATOM 8585 C CA . GLY B 1 88 ? -2.672 35.625 -4.496 1 93.94 88 GLY B CA 1
ATOM 8586 C C . GLY B 1 88 ? -1.938 36.938 -4.328 1 93.94 88 GLY B C 1
ATOM 8587 O O . GLY B 1 88 ? -0.8 37.094 -4.777 1 93.94 88 GLY B O 1
ATOM 8588 N N . TRP B 1 89 ? -2.594 37.938 -3.773 1 94.25 89 TRP B N 1
ATOM 8589 C CA . TRP B 1 89 ? -2.104 39.281 -3.479 1 94.25 89 TRP B CA 1
ATOM 8590 C C . TRP B 1 89 ? -0.881 39.219 -2.57 1 94.25 89 TRP B C 1
ATOM 8592 O O . TRP B 1 89 ? -0.841 38.438 -1.617 1 94.25 89 TRP B O 1
ATOM 8602 N N . PRO B 1 90 ? 0.165 40.031 -2.912 1 96 90 PRO B N 1
ATOM 8603 C CA . PRO B 1 90 ? 0.216 41.031 -3.963 1 96 90 PRO B CA 1
ATOM 8604 C C . PRO B 1 90 ? 0.951 40.562 -5.211 1 96 90 PRO B C 1
ATOM 8606 O O . PRO B 1 90 ? 1.096 41.312 -6.176 1 96 90 PRO B O 1
ATOM 8609 N N . LEU B 1 91 ? 1.411 39.344 -5.211 1 95.69 91 LEU B N 1
ATOM 8610 C CA . LEU B 1 91 ? 2.352 38.906 -6.238 1 95.69 91 LEU B CA 1
ATOM 8611 C C . LEU B 1 91 ? 1.617 38.5 -7.512 1 95.69 91 LEU B C 1
ATOM 8613 O O . LEU B 1 91 ? 2.012 38.906 -8.609 1 95.69 91 LEU B O 1
ATOM 8617 N N . PHE B 1 92 ? 0.546 37.688 -7.363 1 94.5 92 PHE B N 1
ATOM 8618 C CA . PHE B 1 92 ? -0.187 37.094 -8.484 1 94.5 92 PHE B CA 1
ATOM 8619 C C . PHE B 1 92 ? 0.767 36.438 -9.469 1 94.5 92 PHE B C 1
ATOM 8621 O O . PHE B 1 92 ? 0.67 36.656 -10.68 1 94.5 92 PHE B O 1
ATOM 8628 N N . SER B 1 93 ? 1.647 35.75 -8.945 1 91.81 93 SER B N 1
ATOM 8629 C CA . SER B 1 93 ? 2.654 35.094 -9.766 1 91.81 93 SER B CA 1
ATOM 8630 C C . SER B 1 93 ? 2.352 33.594 -9.906 1 91.81 93 SER B C 1
ATOM 8632 O O . SER B 1 93 ? 1.427 33.094 -9.273 1 91.81 93 SER B O 1
ATOM 8634 N N . ARG B 1 94 ? 3.082 32.938 -10.781 1 93.12 94 ARG B N 1
ATOM 8635 C CA . ARG B 1 94 ? 2.918 31.5 -11.008 1 93.12 94 ARG B CA 1
ATOM 8636 C C . ARG B 1 94 ? 3.104 30.703 -9.719 1 93.12 94 ARG B C 1
ATOM 8638 O O . ARG B 1 94 ? 4.055 30.953 -8.969 1 93.12 94 ARG B O 1
ATOM 8645 N N . ARG B 1 95 ? 2.148 29.781 -9.414 1 94.62 95 ARG B N 1
ATOM 8646 C CA . ARG B 1 95 ? 2.271 28.922 -8.242 1 94.62 95 ARG B CA 1
ATOM 8647 C C . ARG B 1 95 ? 3.279 27.812 -8.484 1 94.62 95 ARG B C 1
ATOM 8649 O O . ARG B 1 95 ? 3.152 27.047 -9.445 1 94.62 95 ARG B O 1
ATOM 8656 N N . GLN B 1 96 ? 4.227 27.719 -7.668 1 96.25 96 GLN B N 1
ATOM 8657 C CA . GLN B 1 96 ? 5.32 26.75 -7.77 1 96.25 96 GLN B CA 1
ATOM 8658 C C . GLN B 1 96 ? 5.957 26.5 -6.406 1 96.25 96 GLN B C 1
ATOM 8660 O O . GLN B 1 96 ? 5.656 27.188 -5.434 1 96.25 96 GLN B O 1
ATOM 8665 N N . THR B 1 97 ? 6.816 25.5 -6.359 1 96.81 97 THR B N 1
ATOM 8666 C CA . THR B 1 97 ? 7.633 25.328 -5.168 1 96.81 97 THR B CA 1
ATOM 8667 C C . THR B 1 97 ? 8.539 26.531 -4.941 1 96.81 97 THR B C 1
ATOM 8669 O O . THR B 1 97 ? 8.875 27.25 -5.887 1 96.81 97 THR B O 1
ATOM 8672 N N . PHE B 1 98 ? 8.891 26.719 -3.768 1 97.94 98 PHE B N 1
ATOM 8673 C CA . PHE B 1 98 ? 9.648 27.906 -3.381 1 97.94 98 PHE B CA 1
ATOM 8674 C C . PHE B 1 98 ? 10.625 27.594 -2.26 1 97.94 98 PHE B C 1
ATOM 8676 O O . PHE B 1 98 ? 10.438 26.625 -1.519 1 97.94 98 PHE B O 1
ATOM 8683 N N . SER B 1 99 ? 11.719 28.281 -2.232 1 98.56 99 SER B N 1
ATOM 8684 C CA . SER B 1 99 ? 12.734 28.219 -1.183 1 98.56 99 SER B CA 1
ATOM 8685 C C . SER B 1 99 ? 13.352 29.594 -0.932 1 98.56 99 SER B C 1
ATOM 8687 O O . SER B 1 99 ? 13.625 30.344 -1.875 1 98.56 99 SER B O 1
ATOM 8689 N N . THR B 1 100 ? 13.5 29.891 0.318 1 98.75 100 THR B N 1
ATOM 8690 C CA . THR B 1 100 ? 14.109 31.172 0.645 1 98.75 100 THR B CA 1
ATOM 8691 C C . THR B 1 100 ? 14.82 31.109 1.994 1 98.75 100 THR B C 1
ATOM 8693 O O . THR B 1 100 ? 14.914 30.047 2.6 1 98.75 100 THR B O 1
ATOM 8696 N N . ILE B 1 101 ? 15.477 32.219 2.375 1 98.75 101 ILE B N 1
ATOM 8697 C CA . ILE B 1 101 ? 16.172 32.438 3.641 1 98.75 101 ILE B CA 1
ATOM 8698 C C . ILE B 1 101 ? 15.469 33.531 4.438 1 98.75 101 ILE B C 1
ATOM 8700 O O . ILE B 1 101 ? 14.992 34.5 3.869 1 98.75 101 ILE B O 1
ATOM 8704 N N . ALA B 1 102 ? 15.367 33.312 5.73 1 98.38 102 ALA B N 1
ATOM 8705 C CA . ALA B 1 102 ? 14.805 34.375 6.586 1 98.38 102 ALA B CA 1
ATOM 8706 C C . ALA B 1 102 ? 15.516 35.688 6.375 1 98.38 102 ALA B C 1
ATOM 8708 O O . ALA B 1 102 ? 16.734 35.781 6.438 1 98.38 102 ALA B O 1
ATOM 8709 N N . GLY B 1 103 ? 14.727 36.719 6.047 1 96.94 103 GLY B N 1
ATOM 8710 C CA . GLY B 1 103 ? 15.273 38.062 5.887 1 96.94 103 GLY B CA 1
ATOM 8711 C C . GLY B 1 103 ? 15.688 38.344 4.461 1 96.94 103 GLY B C 1
ATOM 8712 O O . GLY B 1 103 ? 16.062 39.5 4.148 1 96.94 103 GLY B O 1
ATOM 8713 N N . PHE B 1 104 ? 15.617 37.406 3.557 1 98.5 104 PHE B N 1
ATOM 8714 C CA . PHE B 1 104 ? 16.109 37.562 2.189 1 98.5 104 PHE B CA 1
ATOM 8715 C C . PHE B 1 104 ? 15.07 38.281 1.322 1 98.5 104 PHE B C 1
ATOM 8717 O O . PHE B 1 104 ? 14.555 37.688 0.366 1 98.5 104 PHE B O 1
ATOM 8724 N N . TRP B 1 105 ? 14.906 39.594 1.541 1 98.38 105 TRP B N 1
ATOM 8725 C CA . TRP B 1 105 ? 13.898 40.406 0.865 1 98.38 105 TRP B CA 1
ATOM 8726 C C . TRP B 1 105 ? 14.547 41.312 -0.202 1 98.38 105 TRP B C 1
ATOM 8728 O O . TRP B 1 105 ? 15.656 41.812 -0.012 1 98.38 105 TRP B O 1
ATOM 8738 N N . ASN B 1 106 ? 13.859 41.5 -1.284 1 98.12 106 ASN B N 1
ATOM 8739 C CA . ASN B 1 106 ? 14.305 42.375 -2.35 1 98.12 106 ASN B CA 1
ATOM 8740 C C . ASN B 1 106 ? 13.812 43.812 -2.127 1 98.12 106 ASN B C 1
ATOM 8742 O O . ASN B 1 106 ? 13.406 44.156 -1.02 1 98.12 106 ASN B O 1
ATOM 8746 N N . SER B 1 107 ? 14.148 44.625 -3.031 1 96.88 107 SER B N 1
ATOM 8747 C CA . SER B 1 107 ? 13.57 45.969 -3.133 1 96.88 107 SER B CA 1
ATOM 8748 C C . SER B 1 107 ? 13.008 46.219 -4.527 1 96.88 107 SER B C 1
ATOM 8750 O O . SER B 1 107 ? 13.703 46.031 -5.527 1 96.88 107 SER B O 1
ATOM 8752 N N . GLN B 1 108 ? 11.742 46.625 -4.594 1 95.38 108 GLN B N 1
ATOM 8753 C CA . GLN B 1 108 ? 11.172 46.844 -5.922 1 95.38 108 GLN B CA 1
ATOM 8754 C C . GLN B 1 108 ? 10.242 48.031 -5.926 1 95.38 108 GLN B C 1
ATOM 8756 O O . GLN B 1 108 ? 9.539 48.281 -4.945 1 95.38 108 GLN B O 1
ATOM 8761 N N . PRO B 1 109 ? 10.156 48.719 -7.059 1 93.31 109 PRO B N 1
ATOM 8762 C CA . PRO B 1 109 ? 9.43 50 -7.113 1 93.31 109 PRO B CA 1
ATOM 8763 C C . PRO B 1 109 ? 7.93 49.812 -7.316 1 93.31 109 PRO B C 1
ATOM 8765 O O . PRO B 1 109 ? 7.145 50.719 -6.992 1 93.31 109 PRO B O 1
ATOM 8768 N N . ARG B 1 110 ? 7.496 48.688 -7.945 1 92.25 110 ARG B N 1
ATOM 8769 C CA . ARG B 1 110 ? 6.09 48.406 -8.242 1 92.25 110 ARG B CA 1
ATOM 8770 C C . ARG B 1 110 ? 5.711 46.969 -7.918 1 92.25 110 ARG B C 1
ATOM 8772 O O . ARG B 1 110 ? 6.582 46.094 -7.828 1 92.25 110 ARG B O 1
ATOM 8779 N N . THR B 1 111 ? 4.512 46.844 -7.711 1 92.19 111 THR B N 1
ATOM 8780 C CA . THR B 1 111 ? 3.949 45.531 -7.434 1 92.19 111 THR B CA 1
ATOM 8781 C C . THR B 1 111 ? 2.729 45.25 -8.312 1 92.19 111 THR B C 1
ATOM 8783 O O . THR B 1 111 ? 2.164 46.188 -8.891 1 92.19 111 THR B O 1
ATOM 8786 N N . ASN B 1 112 ? 2.34 44.031 -8.484 1 90.5 112 ASN B N 1
ATOM 8787 C CA . ASN B 1 112 ? 1.13 43.688 -9.227 1 90.5 112 ASN B CA 1
ATOM 8788 C C . ASN B 1 112 ? -0.129 44.062 -8.445 1 90.5 112 ASN B C 1
ATOM 8790 O O . ASN B 1 112 ? -1.138 44.438 -9.039 1 90.5 112 ASN B O 1
ATOM 8794 N N . GLY B 1 113 ? -0.05 43.844 -7.156 1 91.12 113 GLY B N 1
ATOM 8795 C CA . GLY B 1 113 ? -1.134 44.281 -6.285 1 91.12 113 GLY B CA 1
ATOM 8796 C C . GLY B 1 113 ? -0.698 45.281 -5.242 1 91.12 113 GLY B C 1
ATOM 8797 O O . GLY B 1 113 ? 0.437 45.219 -4.762 1 91.12 113 GLY B O 1
ATOM 8798 N N . SER B 1 114 ? -1.547 46.219 -4.98 1 91.31 114 SER B N 1
ATOM 8799 C CA . SER B 1 114 ? -1.281 47.188 -3.941 1 91.31 114 SER B CA 1
ATOM 8800 C C . SER B 1 114 ? -2.578 47.781 -3.389 1 91.31 114 SER B C 1
ATOM 8802 O O . SER B 1 114 ? -3.58 47.875 -4.102 1 91.31 114 SER B O 1
ATOM 8804 N N . ASN B 1 115 ? -2.498 48.188 -2.111 1 88.44 115 ASN B N 1
ATOM 8805 C CA . ASN B 1 115 ? -3.617 48.906 -1.524 1 88.44 115 ASN B CA 1
ATOM 8806 C C . ASN B 1 115 ? -3.51 50.406 -1.788 1 88.44 115 ASN B C 1
ATOM 8808 O O . ASN B 1 115 ? -4.523 51.125 -1.879 1 88.44 115 ASN B O 1
ATOM 8812 N N . TYR B 1 116 ? -2.277 50.938 -1.891 1 92.69 116 TYR B N 1
ATOM 8813 C CA . TYR B 1 116 ? -2.055 52.375 -2.023 1 92.69 116 TYR B CA 1
ATOM 8814 C C . TYR B 1 116 ? -0.961 52.656 -3.045 1 92.69 116 TYR B C 1
ATOM 8816 O O . TYR B 1 116 ? 0.144 53.062 -2.684 1 92.69 116 TYR B O 1
ATOM 8824 N N . PRO B 1 117 ? -1.258 52.594 -4.27 1 90.94 117 PRO B N 1
ATOM 8825 C CA . PRO B 1 117 ? -0.249 52.75 -5.316 1 90.94 117 PRO B CA 1
ATOM 8826 C C . PRO B 1 117 ? 0.401 54.125 -5.289 1 90.94 117 PRO B C 1
ATOM 8828 O O . PRO B 1 117 ? 1.56 54.281 -5.688 1 90.94 117 PRO B O 1
ATOM 8831 N N . TRP B 1 118 ? -0.229 55.188 -4.793 1 91.31 118 TRP B N 1
ATOM 8832 C CA . TRP B 1 118 ? 0.318 56.562 -4.777 1 91.31 118 TRP B CA 1
ATOM 8833 C C . TRP B 1 118 ? 1.503 56.656 -3.822 1 91.31 118 TRP B C 1
ATOM 8835 O O . TRP B 1 118 ? 2.305 57.594 -3.912 1 91.31 118 TRP B O 1
ATOM 8845 N N . LEU B 1 119 ? 1.673 55.75 -2.941 1 93.94 119 LEU B N 1
ATOM 8846 C CA . LEU B 1 119 ? 2.777 55.781 -1.989 1 93.94 119 LEU B CA 1
ATOM 8847 C C . LEU B 1 119 ? 4.066 55.281 -2.646 1 93.94 119 LEU B C 1
ATOM 8849 O O . LEU B 1 119 ? 5.152 55.469 -2.096 1 93.94 119 LEU B O 1
ATOM 8853 N N . TYR B 1 120 ? 3.959 54.781 -3.914 1 92.12 120 TYR B N 1
ATOM 8854 C CA . TYR B 1 120 ? 5.137 54.281 -4.617 1 92.12 120 TYR B CA 1
ATOM 8855 C C . TYR B 1 120 ? 6.188 55.375 -4.77 1 92.12 120 TYR B C 1
ATOM 8857 O O . TYR B 1 120 ? 7.383 55.094 -4.852 1 92.12 120 TYR B O 1
ATOM 8865 N N . GLN B 1 121 ? 5.781 56.5 -4.801 1 91.62 121 GLN B N 1
ATOM 8866 C CA . GLN B 1 121 ? 6.68 57.625 -5.035 1 91.62 121 GLN B CA 1
ATOM 8867 C C . GLN B 1 121 ? 7.523 57.938 -3.801 1 91.62 121 GLN B C 1
ATOM 8869 O O . GLN B 1 121 ? 8.523 58.625 -3.883 1 91.62 121 GLN B O 1
ATOM 8874 N N . TYR B 1 122 ? 7.211 57.375 -2.656 1 90.56 122 TYR B N 1
ATOM 8875 C CA . TYR B 1 122 ? 7.875 57.75 -1.414 1 90.56 122 TYR B CA 1
ATOM 8876 C C . TYR B 1 122 ? 8.734 56.625 -0.886 1 90.56 122 TYR B C 1
ATOM 8878 O O . TYR B 1 122 ? 9.594 56.812 -0.026 1 90.56 122 TYR B O 1
ATOM 8886 N N . GLY B 1 123 ? 8.492 55.406 -1.361 1 87.62 123 GLY B N 1
ATOM 8887 C CA . GLY B 1 123 ? 9.258 54.281 -0.893 1 87.62 123 GLY B CA 1
ATOM 8888 C C . GLY B 1 123 ? 8.969 53 -1.667 1 87.62 123 GLY B C 1
ATOM 8889 O O . GLY B 1 123 ? 7.836 52.781 -2.094 1 87.62 123 GLY B O 1
ATOM 8890 N N . TRP B 1 124 ? 9.969 52.156 -1.762 1 91.75 124 TRP B N 1
ATOM 8891 C CA . TRP B 1 124 ? 9.859 50.906 -2.514 1 91.75 124 TRP B CA 1
ATOM 8892 C C . TRP B 1 124 ? 9.414 49.75 -1.61 1 91.75 124 TRP B C 1
ATOM 8894 O O . TRP B 1 124 ? 9.523 49.844 -0.386 1 91.75 124 TRP B O 1
ATOM 8904 N N . GLU B 1 125 ? 8.82 48.719 -2.25 1 94.31 125 GLU B N 1
ATOM 8905 C CA . GLU B 1 125 ? 8.352 47.531 -1.552 1 94.31 125 GLU B CA 1
ATOM 8906 C C . GLU B 1 125 ? 9.484 46.531 -1.357 1 94.31 125 GLU B C 1
ATOM 8908 O O . GLU B 1 125 ? 10.461 46.531 -2.104 1 94.31 125 GLU B O 1
ATOM 8913 N N . SER B 1 126 ? 9.406 45.719 -0.301 1 95.81 126 SER B N 1
ATOM 8914 C CA . SER B 1 126 ? 10.328 44.594 -0.039 1 95.81 126 SER B CA 1
ATOM 8915 C C . SER B 1 126 ? 9.586 43.281 0.025 1 95.81 126 SER B C 1
ATOM 8917 O O . SER B 1 126 ? 8.82 43.031 0.958 1 95.81 126 SER B O 1
ATOM 8919 N N . PHE B 1 127 ? 9.805 42.406 -0.959 1 97.75 127 PHE B N 1
ATOM 8920 C CA . PHE B 1 127 ? 9.219 41.062 -1 1 97.75 127 PHE B CA 1
ATOM 8921 C C . PHE B 1 127 ? 10.297 40 -0.865 1 97.75 127 PHE B C 1
ATOM 8923 O O . PHE B 1 127 ? 11.461 40.219 -1.215 1 97.75 127 PHE B O 1
ATOM 8930 N N . THR B 1 128 ? 9.922 38.844 -0.312 1 98.12 128 THR B N 1
ATOM 8931 C CA . THR B 1 128 ? 10.852 37.75 -0.184 1 98.12 128 THR B CA 1
ATOM 8932 C C . THR B 1 128 ? 11.352 37.281 -1.555 1 98.12 128 THR B C 1
ATOM 8934 O O . THR B 1 128 ? 10.586 37.281 -2.52 1 98.12 128 THR B O 1
ATOM 8937 N N . ALA B 1 129 ? 12.641 37.125 -1.639 1 98.44 129 ALA B N 1
ATOM 8938 C CA . ALA B 1 129 ? 13.273 36.594 -2.84 1 98.44 129 ALA B CA 1
ATOM 8939 C C . ALA B 1 129 ? 13.609 35.094 -2.672 1 98.44 129 ALA B C 1
ATOM 8941 O O . ALA B 1 129 ? 13.844 34.625 -1.556 1 98.44 129 ALA B O 1
ATOM 8942 N N . GLY B 1 130 ? 13.555 34.406 -3.822 1 98.12 130 GLY B N 1
ATOM 8943 C CA . GLY B 1 130 ? 13.852 32.969 -3.783 1 98.12 130 GLY B CA 1
ATOM 8944 C C . GLY B 1 130 ? 15.32 32.688 -3.996 1 98.12 130 GLY B C 1
ATOM 8945 O O . GLY B 1 130 ? 16.062 33.5 -4.508 1 98.12 130 GLY B O 1
ATOM 8946 N N . ILE B 1 131 ? 15.758 31.484 -3.572 1 98.62 131 ILE B N 1
ATOM 8947 C CA . ILE B 1 131 ? 17.047 30.891 -3.881 1 98.62 131 ILE B CA 1
ATOM 8948 C C . ILE B 1 131 ? 16.859 29.625 -4.723 1 98.62 131 ILE B C 1
ATOM 8950 O O . ILE B 1 131 ? 15.742 29.125 -4.852 1 98.62 131 ILE B O 1
ATOM 8954 N N . PRO B 1 132 ? 17.938 29.156 -5.355 1 98.12 132 PRO B N 1
ATOM 8955 C CA . PRO B 1 132 ? 17.766 27.938 -6.141 1 98.12 132 PRO B CA 1
ATOM 8956 C C . PRO B 1 132 ? 17.219 26.766 -5.312 1 98.12 132 PRO B C 1
ATOM 8958 O O . PRO B 1 132 ? 17.672 26.547 -4.184 1 98.12 132 PRO B O 1
ATOM 8961 N N . HIS B 1 133 ? 16.156 26.062 -5.875 1 98 133 HIS B N 1
ATOM 8962 C CA . HIS B 1 133 ? 15.648 24.859 -5.23 1 98 133 HIS B CA 1
ATOM 8963 C C . HIS B 1 133 ? 16.734 23.812 -5.086 1 98 133 HIS B C 1
ATOM 8965 O O . HIS B 1 133 ? 17.359 23.406 -6.074 1 98 133 HIS B O 1
ATOM 8971 N N . SER B 1 134 ? 16.969 23.328 -3.949 1 98.19 134 SER B N 1
ATOM 8972 C CA . SER B 1 134 ? 18.266 22.688 -3.699 1 98.19 134 SER B CA 1
ATOM 8973 C C . SER B 1 134 ? 18.094 21.188 -3.434 1 98.19 134 SER B C 1
ATOM 8975 O O . SER B 1 134 ? 19.078 20.469 -3.271 1 98.19 134 SER B O 1
ATOM 8977 N N . SER B 1 135 ? 16.844 20.625 -3.348 1 98.38 135 SER B N 1
ATOM 8978 C CA . SER B 1 135 ? 16.672 19.266 -2.822 1 98.38 135 SER B CA 1
ATOM 8979 C C . SER B 1 135 ? 16.562 18.25 -3.947 1 98.38 135 SER B C 1
ATOM 8981 O O . SER B 1 135 ? 16.578 17.047 -3.699 1 98.38 135 SER B O 1
ATOM 8983 N N . GLY B 1 136 ? 16.641 18.594 -5.148 1 97.88 136 GLY B N 1
ATOM 8984 C CA . GLY B 1 136 ? 16.328 17.719 -6.262 1 97.88 136 GLY B CA 1
ATOM 8985 C C . GLY B 1 136 ? 17.438 16.734 -6.57 1 97.88 136 GLY B C 1
ATOM 8986 O O . GLY B 1 136 ? 18.578 17.125 -6.812 1 97.88 136 GLY B O 1
ATOM 8987 N N . LEU B 1 137 ? 17.156 15.438 -6.535 1 98.5 137 LEU B N 1
ATOM 8988 C CA . LEU B 1 137 ? 17.891 14.336 -7.145 1 98.5 137 LEU B CA 1
ATOM 8989 C C . LEU B 1 137 ? 17.031 13.609 -8.172 1 98.5 137 LEU B C 1
ATOM 8991 O O . LEU B 1 137 ? 16.328 12.656 -7.832 1 98.5 137 LEU B O 1
ATOM 8995 N N . ALA B 1 138 ? 17.109 13.992 -9.391 1 97.94 138 ALA B N 1
ATOM 8996 C CA . ALA B 1 138 ? 16.344 13.352 -10.445 1 97.94 138 ALA B CA 1
ATOM 8997 C C . ALA B 1 138 ? 17.047 12.117 -10.992 1 97.94 138 ALA B C 1
ATOM 8999 O O . ALA B 1 138 ? 18.281 12.023 -10.914 1 97.94 138 ALA B O 1
ATOM 9000 N N . VAL B 1 139 ? 16.297 11.172 -11.5 1 98.38 139 VAL B N 1
ATOM 9001 C CA . VAL B 1 139 ? 16.875 9.938 -12.023 1 98.38 139 VAL B CA 1
ATOM 9002 C C . VAL B 1 139 ? 16.438 9.734 -13.469 1 98.38 139 VAL B C 1
ATOM 9004 O O . VAL B 1 139 ? 15.266 9.945 -13.797 1 98.38 139 VAL B O 1
ATOM 9007 N N . GLU B 1 140 ? 17.344 9.422 -14.328 1 97.12 140 GLU B N 1
ATOM 9008 C CA . GLU B 1 140 ? 17.031 9.039 -15.703 1 97.12 140 GLU B CA 1
ATOM 9009 C C . GLU B 1 140 ? 17.359 7.57 -15.953 1 97.12 140 GLU B C 1
ATOM 9011 O O . GLU B 1 140 ? 18.453 7.105 -15.602 1 97.12 140 GLU B O 1
ATOM 9016 N N . ALA B 1 141 ? 16.453 6.859 -16.406 1 96.19 141 ALA B N 1
ATOM 9017 C CA . ALA B 1 141 ? 16.625 5.465 -16.797 1 96.19 141 ALA B CA 1
ATOM 9018 C C . ALA B 1 141 ? 15.891 5.168 -18.094 1 96.19 141 ALA B C 1
ATOM 9020 O O . ALA B 1 141 ? 14.719 5.527 -18.25 1 96.19 141 ALA B O 1
ATOM 9021 N N . ASN B 1 142 ? 16.547 4.523 -19.031 1 92.38 142 ASN B N 1
ATOM 9022 C CA . ASN B 1 142 ? 15.953 4.141 -20.312 1 92.38 142 ASN B CA 1
ATOM 9023 C C . ASN B 1 142 ? 15.297 5.332 -21 1 92.38 142 ASN B C 1
ATOM 9025 O O . ASN B 1 142 ? 14.203 5.211 -21.547 1 92.38 142 ASN B O 1
ATOM 9029 N N . GLY B 1 143 ? 15.852 6.445 -20.844 1 91.88 143 GLY B N 1
ATOM 9030 C CA . GLY B 1 143 ? 15.391 7.645 -21.531 1 91.88 143 GLY B CA 1
ATOM 9031 C C . GLY B 1 143 ? 14.242 8.328 -20.797 1 91.88 143 GLY B C 1
ATOM 9032 O O . GLY B 1 143 ? 13.695 9.32 -21.297 1 91.88 143 GLY B O 1
ATOM 9033 N N . HIS B 1 144 ? 13.867 7.852 -19.656 1 94.69 144 HIS B N 1
ATOM 9034 C CA . HIS B 1 144 ? 12.758 8.422 -18.906 1 94.69 144 HIS B CA 1
ATOM 9035 C C . HIS B 1 144 ? 13.234 9.016 -17.578 1 94.69 144 HIS B C 1
ATOM 9037 O O . HIS B 1 144 ? 14.148 8.484 -16.953 1 94.69 144 HIS B O 1
ATOM 9043 N N . PHE B 1 145 ? 12.508 10.094 -17.094 1 95.62 145 PHE B N 1
ATOM 9044 C CA . PHE B 1 145 ? 12.945 10.805 -15.898 1 95.62 145 PHE B CA 1
ATOM 9045 C C . PHE B 1 145 ? 12.023 10.5 -14.719 1 95.62 145 PHE B C 1
ATOM 9047 O O . PHE B 1 145 ? 10.805 10.383 -14.891 1 95.62 145 PHE B O 1
ATOM 9054 N N . LEU B 1 146 ? 12.594 10.297 -13.672 1 97.81 146 LEU B N 1
ATOM 9055 C CA . LEU B 1 146 ? 11.906 10.375 -12.391 1 97.81 146 LEU B CA 1
ATOM 9056 C C . LEU B 1 146 ? 12.086 11.758 -11.766 1 97.81 146 LEU B C 1
ATOM 9058 O O . LEU B 1 146 ? 13.164 12.078 -11.258 1 97.81 146 LEU B O 1
ATOM 9062 N N . ASN B 1 147 ? 11.102 12.609 -11.797 1 97.25 147 ASN B N 1
ATOM 9063 C CA . ASN B 1 147 ? 11 13.953 -11.242 1 97.25 147 ASN B CA 1
ATOM 9064 C C . ASN B 1 147 ? 9.57 14.289 -10.844 1 97.25 147 ASN B C 1
ATOM 9066 O O . ASN B 1 147 ? 8.75 13.391 -10.641 1 97.25 147 ASN B O 1
ATOM 9070 N N . ALA B 1 148 ? 9.266 15.547 -10.656 1 97.25 148 ALA B N 1
ATOM 9071 C CA . ALA B 1 148 ? 7.961 15.945 -10.148 1 97.25 148 ALA B CA 1
ATOM 9072 C C . ALA B 1 148 ? 6.852 15.578 -11.125 1 97.25 148 ALA B C 1
ATOM 9074 O O . ALA B 1 148 ? 5.703 15.367 -10.727 1 97.25 148 ALA B O 1
ATOM 9075 N N . SER B 1 149 ? 7.156 15.43 -12.367 1 95.69 149 SER B N 1
ATOM 9076 C CA . SER B 1 149 ? 6.148 15.203 -13.398 1 95.69 149 SER B CA 1
ATOM 9077 C C . SER B 1 149 ? 6.203 13.766 -13.914 1 95.69 149 SER B C 1
ATOM 9079 O O . SER B 1 149 ? 5.758 13.484 -15.023 1 95.69 149 SER B O 1
ATOM 9081 N N . VAL B 1 150 ? 6.898 12.875 -13.203 1 97.62 150 VAL B N 1
ATOM 9082 C CA . VAL B 1 150 ? 6.934 11.469 -13.586 1 97.62 150 VAL B CA 1
ATOM 9083 C C . VAL B 1 150 ? 5.516 10.977 -13.867 1 97.62 150 VAL B C 1
ATOM 9085 O O . VAL B 1 150 ? 4.566 11.383 -13.188 1 97.62 150 VAL B O 1
ATOM 9088 N N . ASN B 1 151 ? 5.312 10.148 -14.953 1 96.5 151 ASN B N 1
ATOM 9089 C CA . ASN B 1 151 ? 4.004 9.578 -15.242 1 96.5 151 ASN B CA 1
ATOM 9090 C C . ASN B 1 151 ? 3.5 8.711 -14.094 1 96.5 151 ASN B C 1
ATOM 9092 O O . ASN B 1 151 ? 4.113 7.695 -13.758 1 96.5 151 ASN B O 1
ATOM 9096 N N . PRO B 1 152 ? 2.387 9.156 -13.484 1 95.44 152 PRO B N 1
ATOM 9097 C CA . PRO B 1 152 ? 1.914 8.422 -12.312 1 95.44 152 PRO B CA 1
ATOM 9098 C C . PRO B 1 152 ? 1.558 6.973 -12.625 1 95.44 152 PRO B C 1
ATOM 9100 O O . PRO B 1 152 ? 1.582 6.121 -11.734 1 95.44 152 PRO B O 1
ATOM 9103 N N . ASP B 1 153 ? 1.292 6.562 -13.875 1 92.75 153 ASP B N 1
ATOM 9104 C CA . ASP B 1 153 ? 0.98 5.188 -14.266 1 92.75 153 ASP B CA 1
ATOM 9105 C C . ASP B 1 153 ? 2.215 4.297 -14.164 1 92.75 153 ASP B C 1
ATOM 9107 O O . ASP B 1 153 ? 2.1 3.068 -14.172 1 92.75 153 ASP B O 1
ATOM 9111 N N . HIS B 1 154 ? 3.412 4.93 -14.078 1 95.12 154 HIS B N 1
ATOM 9112 C CA . HIS B 1 154 ? 4.656 4.176 -13.984 1 95.12 154 HIS B CA 1
ATOM 9113 C C . HIS B 1 154 ? 5.062 3.959 -12.523 1 95.12 154 HIS B C 1
ATOM 9115 O O . HIS B 1 154 ? 6.125 3.396 -12.25 1 95.12 154 HIS B O 1
ATOM 9121 N N . ILE B 1 155 ? 4.199 4.434 -11.609 1 96.12 155 ILE B N 1
ATOM 9122 C CA . ILE B 1 155 ? 4.469 4.336 -10.18 1 96.12 155 ILE B CA 1
ATOM 9123 C C . ILE B 1 155 ? 3.492 3.352 -9.539 1 96.12 155 ILE B C 1
ATOM 9125 O O . ILE B 1 155 ? 2.301 3.357 -9.852 1 96.12 155 ILE B O 1
ATOM 9129 N N . SER B 1 156 ? 3.967 2.436 -8.742 1 92.31 156 SER B N 1
ATOM 9130 C CA . SER B 1 156 ? 3.105 1.557 -7.957 1 92.31 156 SER B CA 1
ATOM 9131 C C . SER B 1 156 ? 3.541 1.514 -6.496 1 92.31 156 SER B C 1
ATOM 9133 O O . SER B 1 156 ? 4.676 1.869 -6.168 1 92.31 156 SER B O 1
ATOM 9135 N N . ASP B 1 157 ? 2.631 1.214 -5.555 1 91 157 ASP B N 1
ATOM 9136 C CA . ASP B 1 157 ? 2.863 1.07 -4.121 1 91 157 ASP B CA 1
ATOM 9137 C C . ASP B 1 157 ? 3.387 2.371 -3.516 1 91 157 ASP B C 1
ATOM 9139 O O . ASP B 1 157 ? 4.348 2.361 -2.744 1 91 157 ASP B O 1
ATOM 9143 N N . PHE B 1 158 ? 2.748 3.416 -3.912 1 96.19 158 PHE B N 1
ATOM 9144 C CA . PHE B 1 158 ? 3.176 4.746 -3.492 1 96.19 158 PHE B CA 1
ATOM 9145 C C . PHE B 1 158 ? 2.877 4.969 -2.014 1 96.19 158 PHE B C 1
ATOM 9147 O O . PHE B 1 158 ? 1.762 4.715 -1.555 1 96.19 158 PHE B O 1
ATOM 9154 N N . VAL B 1 159 ? 3.904 5.504 -1.261 1 95.56 159 VAL B N 1
ATOM 9155 C CA . VAL B 1 159 ? 3.727 6 0.101 1 95.56 159 VAL B CA 1
ATOM 9156 C C . VAL B 1 159 ? 4.641 7.199 0.34 1 95.56 159 VAL B C 1
ATOM 9158 O O . VAL B 1 159 ? 5.832 7.152 0.021 1 95.56 159 VAL B O 1
ATOM 9161 N N . SER B 1 160 ? 4.117 8.258 0.745 1 97.75 160 SER B N 1
ATOM 9162 C CA . SER B 1 160 ? 4.871 9.398 1.262 1 97.75 160 SER B CA 1
ATOM 9163 C C . SER B 1 160 ? 4.496 9.695 2.707 1 97.75 160 SER B C 1
ATOM 9165 O O . SER B 1 160 ? 3.357 9.461 3.121 1 97.75 160 SER B O 1
ATOM 9167 N N . SER B 1 161 ? 5.457 10.195 3.486 1 97.5 161 SER B N 1
ATOM 9168 C CA . SER B 1 161 ? 5.152 10.414 4.895 1 97.5 161 SER B CA 1
ATOM 9169 C C . SER B 1 161 ? 5.891 11.641 5.434 1 97.5 161 SER B C 1
ATOM 9171 O O . SER B 1 161 ? 6.902 12.055 4.871 1 97.5 161 SER B O 1
ATOM 9173 N N . LEU B 1 162 ? 5.367 12.211 6.449 1 98.5 162 LEU B N 1
ATOM 9174 C CA . LEU B 1 162 ? 5.969 13.25 7.277 1 98.5 162 LEU B CA 1
ATOM 9175 C C . LEU B 1 162 ? 6.051 12.805 8.734 1 98.5 162 LEU B C 1
ATOM 9177 O O . LEU B 1 162 ? 5.027 12.539 9.367 1 98.5 162 LEU B O 1
ATOM 9181 N N . ASP B 1 163 ? 7.266 12.648 9.219 1 97.81 163 ASP B N 1
ATOM 9182 C CA . ASP B 1 163 ? 7.5 12.477 10.648 1 97.81 163 ASP B CA 1
ATOM 9183 C C . ASP B 1 163 ? 7.461 13.812 11.375 1 97.81 163 ASP B C 1
ATOM 9185 O O . ASP B 1 163 ? 8.469 14.523 11.445 1 97.81 163 ASP B O 1
ATOM 9189 N N . VAL B 1 164 ? 6.305 14.102 11.898 1 97.94 164 VAL B N 1
ATOM 9190 C CA . VAL B 1 164 ? 6.07 15.398 12.523 1 97.94 164 VAL B CA 1
ATOM 9191 C C . VAL B 1 164 ? 6.973 15.555 13.75 1 97.94 164 VAL B C 1
ATOM 9193 O O . VAL B 1 164 ? 7.48 16.641 14.016 1 97.94 164 VAL B O 1
ATOM 9196 N N . LYS B 1 165 ? 7.195 14.523 14.422 1 95.12 165 LYS B N 1
ATOM 9197 C CA . LYS B 1 165 ? 7.98 14.523 15.648 1 95.12 165 LYS B CA 1
ATOM 9198 C C . LYS B 1 165 ? 9.453 14.812 15.359 1 95.12 165 LYS B C 1
ATOM 9200 O O . LYS B 1 165 ? 10.156 15.367 16.203 1 95.12 165 LYS B O 1
ATOM 9205 N N . ALA B 1 166 ? 9.922 14.555 14.133 1 95.88 166 ALA B N 1
ATOM 9206 C CA . ALA B 1 166 ? 11.344 14.633 13.828 1 95.88 166 ALA B CA 1
ATOM 9207 C C . ALA B 1 166 ? 11.602 15.547 12.633 1 95.88 166 ALA B C 1
ATOM 9209 O O . ALA B 1 166 ? 12.75 15.836 12.305 1 95.88 166 ALA B O 1
ATOM 9210 N N . GLY B 1 167 ? 10.586 16 12.016 1 97.88 167 GLY B N 1
ATOM 9211 C CA . GLY B 1 167 ? 10.75 16.906 10.883 1 97.88 167 GLY B CA 1
ATOM 9212 C C . GLY B 1 167 ? 11.414 16.25 9.688 1 97.88 167 GLY B C 1
ATOM 9213 O O . GLY B 1 167 ? 12.32 16.828 9.086 1 97.88 167 GLY B O 1
ATOM 9214 N N . ILE B 1 168 ? 10.992 14.992 9.336 1 98.31 168 ILE B N 1
ATOM 9215 C CA . ILE B 1 168 ? 11.602 14.242 8.242 1 98.31 168 ILE B CA 1
ATOM 9216 C C . ILE B 1 168 ? 10.539 13.891 7.207 1 98.31 168 ILE B C 1
ATOM 9218 O O . ILE B 1 168 ? 9.461 13.398 7.555 1 98.31 168 ILE B O 1
ATOM 9222 N N . ALA B 1 169 ? 10.797 14.172 5.906 1 98.62 169 ALA B N 1
ATOM 9223 C CA . ALA B 1 169 ? 9.93 13.781 4.793 1 98.62 169 ALA B CA 1
ATOM 9224 C C . ALA B 1 169 ? 10.477 12.539 4.086 1 98.62 169 ALA B C 1
ATOM 9226 O O . ALA B 1 169 ? 11.695 12.406 3.92 1 98.62 169 ALA B O 1
ATOM 9227 N N . SER B 1 170 ? 9.578 11.656 3.707 1 98.19 170 SER B N 1
ATOM 9228 C CA . SER B 1 170 ? 9.992 10.445 3.01 1 98.19 170 SER B CA 1
ATOM 9229 C C . SER B 1 170 ? 9.062 10.133 1.842 1 98.19 170 SER B C 1
ATOM 9231 O O . SER B 1 170 ? 7.867 10.453 1.891 1 98.19 170 SER B O 1
ATOM 9233 N N . TRP B 1 171 ? 9.602 9.57 0.78 1 98.31 171 TRP B N 1
ATOM 9234 C CA . TRP B 1 171 ? 8.891 9.016 -0.371 1 98.31 171 TRP B CA 1
ATOM 9235 C C . TRP B 1 171 ? 9.391 7.617 -0.704 1 98.31 171 TRP B C 1
ATOM 9237 O O . TRP B 1 171 ? 10.602 7.395 -0.826 1 98.31 171 TRP B O 1
ATOM 9247 N N . ARG B 1 172 ? 8.461 6.699 -0.788 1 97.12 172 ARG B N 1
ATOM 9248 C CA . ARG B 1 172 ? 8.82 5.344 -1.19 1 97.12 172 ARG B CA 1
ATOM 9249 C C . ARG B 1 172 ? 7.82 4.785 -2.195 1 97.12 172 ARG B C 1
ATOM 9251 O O . ARG B 1 172 ? 6.609 4.809 -1.954 1 97.12 172 ARG B O 1
ATOM 9258 N N . TYR B 1 173 ? 8.266 4.219 -3.297 1 96.69 173 TYR B N 1
ATOM 9259 C CA . TYR B 1 173 ? 7.406 3.623 -4.312 1 96.69 173 TYR B CA 1
ATOM 9260 C C . TYR B 1 173 ? 8.227 2.855 -5.34 1 96.69 173 TYR B C 1
ATOM 9262 O O . TYR B 1 173 ? 9.461 2.951 -5.355 1 96.69 173 TYR B O 1
ATOM 9270 N N . ASN B 1 174 ? 7.582 2.061 -6.133 1 95.38 174 ASN B N 1
ATOM 9271 C CA . ASN B 1 174 ? 8.203 1.412 -7.285 1 95.38 174 ASN B CA 1
ATOM 9272 C C . ASN B 1 174 ? 8.047 2.25 -8.547 1 95.38 174 ASN B C 1
ATOM 9274 O O . ASN B 1 174 ? 6.992 2.848 -8.781 1 95.38 174 ASN B O 1
ATOM 9278 N N . TRP B 1 175 ? 9.117 2.369 -9.297 1 97.62 175 TRP B N 1
ATOM 9279 C CA . TRP B 1 175 ? 9.117 3.1 -10.555 1 97.62 175 TRP B CA 1
ATOM 9280 C C . TRP B 1 175 ? 9.508 2.186 -11.719 1 97.62 175 TRP B C 1
ATOM 9282 O O . TRP B 1 175 ? 10.516 1.478 -11.648 1 97.62 175 TRP B O 1
ATOM 9292 N N . LYS B 1 176 ? 8.68 2.072 -12.703 1 95.75 176 LYS B N 1
ATOM 9293 C CA . LYS B 1 176 ? 8.977 1.403 -13.961 1 95.75 176 LYS B CA 1
ATOM 9294 C C . LYS B 1 176 ? 9.305 2.416 -15.055 1 95.75 176 LYS B C 1
ATOM 9296 O O . LYS B 1 176 ? 8.406 2.932 -15.727 1 95.75 176 LYS B O 1
ATOM 9301 N N . PRO B 1 177 ? 10.602 2.598 -15.297 1 93.94 177 PRO B N 1
ATOM 9302 C CA . PRO B 1 177 ? 10.961 3.627 -16.266 1 93.94 177 PRO B CA 1
ATOM 9303 C C . PRO B 1 177 ? 10.289 3.418 -17.625 1 93.94 177 PRO B C 1
ATOM 9305 O O . PRO B 1 177 ? 10.484 2.379 -18.266 1 93.94 177 PRO B O 1
ATOM 9308 N N . GLY B 1 178 ? 9.492 4.363 -18.016 1 90.94 178 GLY B N 1
ATOM 9309 C CA . GLY B 1 178 ? 8.82 4.324 -19.312 1 90.94 178 GLY B CA 1
ATOM 9310 C C . GLY B 1 178 ? 7.578 3.449 -19.312 1 90.94 178 GLY B C 1
ATOM 9311 O O . GLY B 1 178 ? 6.867 3.373 -20.312 1 90.94 178 GLY B O 1
ATOM 9312 N N . GLY B 1 179 ? 7.285 2.799 -18.203 1 87.94 179 GLY B N 1
ATOM 9313 C CA . GLY B 1 179 ? 6.078 1.997 -18.062 1 87.94 179 GLY B CA 1
ATOM 9314 C C . GLY B 1 179 ? 6.207 0.615 -18.688 1 87.94 179 GLY B C 1
ATOM 9315 O O . GLY B 1 179 ? 5.246 -0.157 -18.688 1 87.94 179 GLY B O 1
ATOM 9316 N N . SER B 1 180 ? 7.332 0.271 -19.234 1 81.94 180 SER B N 1
ATOM 9317 C CA . SER B 1 180 ? 7.531 -1.018 -19.891 1 81.94 180 SER B CA 1
ATOM 9318 C C . SER B 1 180 ? 8.969 -1.507 -19.719 1 81.94 180 SER B C 1
ATOM 9320 O O . SER B 1 180 ? 9.828 -0.77 -19.234 1 81.94 180 SER B O 1
ATOM 9322 N N . GLY B 1 181 ? 9.195 -2.809 -20 1 80.12 181 GLY B N 1
ATOM 9323 C CA . GLY B 1 181 ? 10.531 -3.379 -19.969 1 80.12 181 GLY B CA 1
ATOM 9324 C C . GLY B 1 181 ? 10.781 -4.219 -18.719 1 80.12 181 GLY B C 1
ATOM 9325 O O . GLY B 1 181 ? 9.875 -4.414 -17.906 1 80.12 181 GLY B O 1
ATOM 9326 N N . ASP B 1 182 ? 12.031 -4.664 -18.703 1 82.19 182 ASP B N 1
ATOM 9327 C CA . ASP B 1 182 ? 12.398 -5.598 -17.641 1 82.19 182 ASP B CA 1
ATOM 9328 C C . ASP B 1 182 ? 12.82 -4.852 -16.375 1 82.19 182 ASP B C 1
ATOM 9330 O O . ASP B 1 182 ? 13.547 -3.861 -16.453 1 82.19 182 ASP B O 1
ATOM 9334 N N . GLY B 1 183 ? 12.281 -5.23 -15.328 1 85.56 183 GLY B N 1
ATOM 9335 C CA . GLY B 1 183 ? 12.742 -4.746 -14.039 1 85.56 183 GLY B CA 1
ATOM 9336 C C . GLY B 1 183 ? 11.953 -3.561 -13.523 1 85.56 183 GLY B C 1
ATOM 9337 O O . GLY B 1 183 ? 11.258 -2.893 -14.289 1 85.56 183 GLY B O 1
ATOM 9338 N N . THR B 1 184 ? 11.836 -3.361 -12.375 1 93.12 184 THR B N 1
ATOM 9339 C CA . THR B 1 184 ? 11.281 -2.244 -11.617 1 93.12 184 THR B CA 1
ATOM 9340 C C . THR B 1 184 ? 12.312 -1.688 -10.641 1 93.12 184 THR B C 1
ATOM 9342 O O . THR B 1 184 ? 13.234 -2.395 -10.234 1 93.12 184 THR B O 1
ATOM 9345 N N . VAL B 1 185 ? 12.219 -0.417 -10.398 1 97 185 VAL B N 1
ATOM 9346 C CA . VAL B 1 185 ? 13.156 0.222 -9.469 1 97 185 VAL B CA 1
ATOM 9347 C C . VAL B 1 185 ? 12.422 0.618 -8.188 1 97 185 VAL B C 1
ATOM 9349 O O . VAL B 1 185 ? 11.445 1.376 -8.234 1 97 185 VAL B O 1
ATOM 9352 N N . ASP B 1 186 ? 12.758 0.054 -7.062 1 96.25 186 ASP B N 1
ATOM 9353 C CA . ASP B 1 186 ? 12.336 0.572 -5.766 1 96.25 186 ASP B CA 1
ATOM 9354 C C . ASP B 1 186 ? 13.016 1.905 -5.461 1 96.25 186 ASP B C 1
ATOM 9356 O O . ASP B 1 186 ? 14.242 1.986 -5.422 1 96.25 186 ASP B O 1
ATOM 9360 N N . VAL B 1 187 ? 12.242 2.926 -5.32 1 98.19 187 VAL B N 1
ATOM 9361 C CA . VAL B 1 187 ? 12.727 4.277 -5.07 1 98.19 187 VAL B CA 1
ATOM 9362 C C . VAL B 1 187 ? 12.414 4.684 -3.631 1 98.19 187 VAL B C 1
ATOM 9364 O O . VAL B 1 187 ? 11.266 4.562 -3.182 1 98.19 187 VAL B O 1
ATOM 9367 N N . ASP B 1 188 ? 13.406 5.156 -2.891 1 97.81 188 ASP B N 1
ATOM 9368 C CA . ASP B 1 188 ? 13.266 5.598 -1.508 1 97.81 188 ASP B CA 1
ATOM 9369 C C . ASP B 1 188 ? 13.984 6.926 -1.276 1 97.81 188 ASP B C 1
ATOM 9371 O O . ASP B 1 188 ? 15.219 6.973 -1.275 1 97.81 188 ASP B O 1
ATOM 9375 N N . TYR B 1 189 ? 13.219 8.039 -1.12 1 98.62 189 TYR B N 1
ATOM 9376 C CA . TYR B 1 189 ? 13.758 9.352 -0.781 1 98.62 189 TYR B CA 1
ATOM 9377 C C . TYR B 1 189 ? 13.531 9.664 0.693 1 98.62 189 TYR B C 1
ATOM 9379 O O . TYR B 1 189 ? 12.523 9.258 1.276 1 98.62 189 TYR B O 1
ATOM 9387 N N . GLN B 1 190 ? 14.43 10.391 1.244 1 98.25 190 GLN B N 1
ATOM 9388 C CA . GLN B 1 190 ? 14.273 11.008 2.557 1 98.25 190 GLN B CA 1
ATOM 9389 C C . GLN B 1 190 ? 14.969 12.359 2.615 1 98.25 190 GLN B C 1
ATOM 9391 O O . GLN B 1 190 ? 16.047 12.539 2.041 1 98.25 190 GLN B O 1
ATOM 9396 N N . MET B 1 191 ? 14.391 13.32 3.281 1 98.5 191 MET B N 1
ATOM 9397 C CA . MET B 1 191 ? 14.992 14.648 3.367 1 98.5 191 MET B CA 1
ATOM 9398 C C . MET B 1 191 ? 14.672 15.305 4.707 1 98.5 191 MET B C 1
ATOM 9400 O O . MET B 1 191 ? 13.625 15.039 5.301 1 98.5 191 MET B O 1
ATOM 9404 N N . PHE B 1 192 ? 15.578 16.141 5.172 1 98.69 192 PHE B N 1
ATOM 9405 C CA . PHE B 1 192 ? 15.336 17 6.324 1 98.69 192 PHE B CA 1
ATOM 9406 C C . PHE B 1 192 ? 16.109 18.312 6.199 1 98.69 192 PHE B C 1
ATOM 9408 O O . PHE B 1 192 ? 17.094 18.391 5.461 1 98.69 192 PHE B O 1
ATOM 9415 N N . VAL B 1 193 ? 15.586 19.359 6.684 1 98.88 193 VAL B N 1
ATOM 9416 C CA . VAL B 1 193 ? 16.266 20.625 6.941 1 98.88 193 VAL B CA 1
ATOM 9417 C C . VAL B 1 193 ? 16.688 20.703 8.406 1 98.88 193 VAL B C 1
ATOM 9419 O O . VAL B 1 193 ? 15.852 20.703 9.305 1 98.88 193 VAL B O 1
ATOM 9422 N N . HIS B 1 194 ? 18 20.719 8.609 1 98.88 194 HIS B N 1
ATOM 9423 C CA . HIS B 1 194 ? 18.531 20.453 9.938 1 98.88 194 HIS B CA 1
ATOM 9424 C C . HIS B 1 194 ? 18.078 21.516 10.938 1 98.88 194 HIS B C 1
ATOM 9426 O O . HIS B 1 194 ? 18.328 22.703 10.727 1 98.88 194 HIS B O 1
ATOM 9432 N N . LYS B 1 195 ? 17.5 21.109 12.016 1 98.75 195 LYS B N 1
ATOM 9433 C CA . LYS B 1 195 ? 16.859 22.031 12.953 1 98.75 195 LYS B CA 1
ATOM 9434 C C . LYS B 1 195 ? 17.891 22.672 13.883 1 98.75 195 LYS B C 1
ATOM 9436 O O . LYS B 1 195 ? 17.719 23.797 14.336 1 98.75 195 LYS B O 1
ATOM 9441 N N . LEU B 1 196 ? 19.062 22.031 14.141 1 98.75 196 LEU B N 1
ATOM 9442 C CA . LEU B 1 196 ? 20.109 22.547 15.016 1 98.75 196 LEU B CA 1
ATOM 9443 C C . LEU B 1 196 ? 21.141 23.328 14.227 1 98.75 196 LEU B C 1
ATOM 9445 O O . LEU B 1 196 ? 21.531 24.438 14.633 1 98.75 196 LEU B O 1
ATOM 9449 N N . TYR B 1 197 ? 21.672 22.719 13.211 1 98.75 197 TYR B N 1
ATOM 9450 C CA . TYR B 1 197 ? 22.625 23.375 12.328 1 98.75 197 TYR B CA 1
ATOM 9451 C C . TYR B 1 197 ? 21.906 24.062 11.164 1 98.75 197 TYR B C 1
ATOM 9453 O O . TYR B 1 197 ? 21.812 23.5 10.07 1 98.75 197 TYR B O 1
ATOM 9461 N N . VAL B 1 198 ? 21.641 25.297 11.312 1 98.44 198 VAL B N 1
ATOM 9462 C CA . VAL B 1 198 ? 20.609 26 10.555 1 98.44 198 VAL B CA 1
ATOM 9463 C C . VAL B 1 198 ? 21.047 26.141 9.094 1 98.44 198 VAL B C 1
ATOM 9465 O O . VAL B 1 198 ? 20.219 26.391 8.211 1 98.44 198 VAL B O 1
ATOM 9468 N N . ASN B 1 199 ? 22.391 25.891 8.781 1 98.88 199 ASN B N 1
ATOM 9469 C CA . ASN B 1 199 ? 22.875 26.062 7.414 1 98.88 199 ASN B CA 1
ATOM 9470 C C . ASN B 1 199 ? 22.859 24.75 6.641 1 98.88 199 ASN B C 1
ATOM 9472 O O . ASN B 1 199 ? 23.219 24.719 5.465 1 98.88 199 ASN B O 1
ATOM 9476 N N . LYS B 1 200 ? 22.359 23.656 7.27 1 98.81 200 LYS B N 1
ATOM 9477 C CA . LYS B 1 200 ? 22.5 22.328 6.664 1 98.81 200 LYS B CA 1
ATOM 9478 C C . LYS B 1 200 ? 21.141 21.734 6.312 1 98.81 200 LYS B C 1
ATOM 9480 O O . LYS B 1 200 ? 20.172 21.922 7.051 1 98.81 200 LYS B O 1
ATOM 9485 N N . ALA B 1 201 ? 21.047 21.047 5.199 1 98.88 201 ALA B N 1
ATOM 9486 C CA . ALA B 1 201 ? 20 20.094 4.828 1 98.88 201 ALA B CA 1
ATOM 9487 C C . ALA B 1 201 ? 20.594 18.891 4.102 1 98.88 201 ALA B C 1
ATOM 9489 O O . ALA B 1 201 ? 21.766 18.906 3.705 1 98.88 201 ALA B O 1
ATOM 9490 N N . ALA B 1 202 ? 19.844 17.828 4.043 1 98.88 202 ALA B N 1
ATOM 9491 C CA . ALA B 1 202 ? 20.359 16.656 3.35 1 98.88 202 ALA B CA 1
ATOM 9492 C C . ALA B 1 202 ? 19.219 15.867 2.699 1 98.88 202 ALA B C 1
ATOM 9494 O O . ALA B 1 202 ? 18.078 15.875 3.189 1 98.88 202 ALA B O 1
ATOM 9495 N N . VAL B 1 203 ? 19.484 15.242 1.578 1 98.81 203 VAL B N 1
ATOM 9496 C CA . VAL B 1 203 ? 18.578 14.344 0.856 1 98.81 203 VAL B CA 1
ATOM 9497 C C . VAL B 1 203 ? 19.281 13 0.632 1 98.81 203 VAL B C 1
ATOM 9499 O O . VAL B 1 203 ? 20.469 12.953 0.307 1 98.81 203 VAL B O 1
ATOM 9502 N N . ARG B 1 204 ? 18.594 11.922 0.885 1 98.56 204 ARG B N 1
ATOM 9503 C CA . ARG B 1 204 ? 19.062 10.578 0.567 1 98.56 204 ARG B CA 1
ATOM 9504 C C . ARG B 1 204 ? 18.172 9.914 -0.467 1 98.56 204 ARG B C 1
ATOM 9506 O O . ARG B 1 204 ? 16.938 9.898 -0.316 1 98.56 204 ARG B O 1
ATOM 9513 N N . LEU B 1 205 ? 18.734 9.438 -1.521 1 98.69 205 LEU B N 1
ATOM 9514 C CA . LEU B 1 205 ? 18.078 8.617 -2.543 1 98.69 205 LEU B CA 1
ATOM 9515 C C . LEU B 1 205 ? 18.625 7.191 -2.521 1 98.69 205 LEU B C 1
ATOM 9517 O O . LEU B 1 205 ? 19.828 6.98 -2.596 1 98.69 205 LEU B O 1
ATOM 9521 N N . ARG B 1 206 ? 17.781 6.234 -2.324 1 97.88 206 ARG B N 1
ATOM 9522 C CA . ARG B 1 206 ? 18.141 4.824 -2.457 1 97.88 206 ARG B CA 1
ATOM 9523 C C . ARG B 1 206 ? 17.375 4.18 -3.613 1 97.88 206 ARG B C 1
ATOM 9525 O O . ARG B 1 206 ? 16.156 4.273 -3.691 1 97.88 206 ARG B O 1
ATOM 9532 N N . LEU B 1 207 ? 18.125 3.537 -4.535 1 97.81 207 LEU B N 1
ATOM 9533 C CA . LEU B 1 207 ? 17.578 2.838 -5.688 1 97.81 207 LEU B CA 1
ATOM 9534 C C . LEU B 1 207 ? 17.906 1.353 -5.637 1 97.81 207 LEU B C 1
ATOM 9536 O O . LEU B 1 207 ? 19.062 0.98 -5.402 1 97.81 207 LEU B O 1
ATOM 9540 N N . THR B 1 208 ? 16.906 0.504 -5.785 1 96.44 208 THR B N 1
ATOM 9541 C CA . THR B 1 208 ? 17.094 -0.936 -5.922 1 96.44 208 THR B CA 1
ATOM 9542 C C . THR B 1 208 ? 16.312 -1.467 -7.125 1 96.44 208 THR B C 1
ATOM 9544 O O . THR B 1 208 ? 15.078 -1.474 -7.125 1 96.44 208 THR B O 1
ATOM 9547 N N . ALA B 1 209 ? 17.047 -1.904 -8.156 1 95.94 209 ALA B N 1
ATOM 9548 C CA . ALA B 1 209 ? 16.406 -2.453 -9.344 1 95.94 209 ALA B CA 1
ATOM 9549 C C . ALA B 1 209 ? 16.234 -3.965 -9.234 1 95.94 209 ALA B C 1
ATOM 9551 O O . ALA B 1 209 ? 17.078 -4.648 -8.641 1 95.94 209 ALA B O 1
ATOM 9552 N N . THR B 1 210 ? 15.164 -4.504 -9.781 1 94.25 210 THR B N 1
ATOM 9553 C CA . THR B 1 210 ? 14.914 -5.941 -9.719 1 94.25 210 THR B CA 1
ATOM 9554 C C . THR B 1 210 ? 15.719 -6.68 -10.781 1 94.25 210 THR B C 1
ATOM 9556 O O . THR B 1 210 ? 15.852 -7.906 -10.727 1 94.25 210 THR B O 1
ATOM 9559 N N . ARG B 1 211 ? 16.219 -6.055 -11.781 1 94.56 211 ARG B N 1
ATOM 9560 C CA . ARG B 1 211 ? 17.156 -6.5 -12.805 1 94.56 211 ARG B CA 1
ATOM 9561 C C . ARG B 1 211 ? 18.297 -5.496 -12.984 1 94.56 211 ARG B C 1
ATOM 9563 O O . ARG B 1 211 ? 18.172 -4.336 -12.578 1 94.56 211 ARG B O 1
ATOM 9570 N N . ASP B 1 212 ? 19.453 -5.922 -13.547 1 93.69 212 ASP B N 1
ATOM 9571 C CA . ASP B 1 212 ? 20.531 -4.973 -13.812 1 93.69 212 ASP B CA 1
ATOM 9572 C C . ASP B 1 212 ? 20.031 -3.795 -14.648 1 93.69 212 ASP B C 1
ATOM 9574 O O . ASP B 1 212 ? 19.266 -3.98 -15.594 1 93.69 212 ASP B O 1
ATOM 9578 N N . LEU B 1 213 ? 20.344 -2.582 -14.203 1 95.31 213 LEU B N 1
ATOM 9579 C CA . LEU B 1 213 ? 19.875 -1.376 -14.875 1 95.31 213 LEU B CA 1
ATOM 9580 C C . LEU B 1 213 ? 20.875 -0.239 -14.719 1 95.31 213 LEU B C 1
ATOM 9582 O O . LEU B 1 213 ? 21.375 0 -13.617 1 95.31 213 LEU B O 1
ATOM 9586 N N . ASN B 1 214 ? 21.234 0.392 -15.766 1 96.06 214 ASN B N 1
ATOM 9587 C CA . ASN B 1 214 ? 22.031 1.61 -15.688 1 96.06 214 ASN B CA 1
ATOM 9588 C C . ASN B 1 214 ? 21.141 2.852 -15.578 1 96.06 214 ASN B C 1
ATOM 9590 O O . ASN B 1 214 ? 20.188 3.004 -16.328 1 96.06 214 ASN B O 1
ATOM 9594 N N . VAL B 1 215 ? 21.438 3.732 -14.609 1 97.62 215 VAL B N 1
ATOM 9595 C CA . VAL B 1 215 ? 20.703 4.98 -14.469 1 97.62 215 VAL B CA 1
ATOM 9596 C C . VAL B 1 215 ? 21.672 6.156 -14.383 1 97.62 215 VAL B C 1
ATOM 9598 O O . VAL B 1 215 ? 22.875 5.965 -14.211 1 97.62 215 VAL B O 1
ATOM 9601 N N . THR B 1 216 ? 21.203 7.34 -14.602 1 97.56 216 THR B N 1
ATOM 9602 C CA . THR B 1 216 ? 21.922 8.586 -14.336 1 97.56 216 THR B CA 1
ATOM 9603 C C . THR B 1 216 ? 21.172 9.422 -13.297 1 97.56 216 THR B C 1
ATOM 9605 O O . THR B 1 216 ? 19.984 9.703 -13.445 1 97.56 216 THR B O 1
ATOM 9608 N N . VAL B 1 217 ? 21.828 9.773 -12.219 1 98.31 217 VAL B N 1
ATOM 9609 C CA . VAL B 1 217 ? 21.25 10.625 -11.188 1 98.31 217 VAL B CA 1
ATOM 9610 C C . VAL B 1 217 ? 21.719 12.07 -11.391 1 98.31 217 VAL B C 1
ATOM 9612 O O . VAL B 1 217 ? 22.906 12.312 -11.602 1 98.31 217 VAL B O 1
ATOM 9615 N N . TYR B 1 218 ? 20.797 12.984 -11.359 1 97.94 218 TYR B N 1
ATOM 9616 C CA . TYR B 1 218 ? 21.109 14.398 -11.523 1 97.94 218 TYR B CA 1
ATOM 9617 C C . TYR B 1 218 ? 20.938 15.148 -10.203 1 97.94 218 TYR B C 1
ATOM 9619 O O . TYR B 1 218 ? 19.844 15.148 -9.617 1 97.94 218 TYR B O 1
ATOM 9627 N N . ASP B 1 219 ? 21.984 15.719 -9.734 1 98.12 219 ASP B N 1
ATOM 9628 C CA . ASP B 1 219 ? 21.969 16.672 -8.633 1 98.12 219 ASP B CA 1
ATOM 9629 C C . ASP B 1 219 ? 21.703 18.094 -9.133 1 98.12 219 ASP B C 1
ATOM 9631 O O . ASP B 1 219 ? 22.547 18.688 -9.797 1 98.12 219 ASP B O 1
ATOM 9635 N N . VAL B 1 220 ? 20.531 18.594 -8.734 1 97.12 220 VAL B N 1
ATOM 9636 C CA . VAL B 1 220 ? 20.078 19.828 -9.391 1 97.12 220 VAL B CA 1
ATOM 9637 C C . VAL B 1 220 ? 19.938 20.938 -8.352 1 97.12 220 VAL B C 1
ATOM 9639 O O . VAL B 1 220 ? 19.359 20.719 -7.281 1 97.12 220 VAL B O 1
ATOM 9642 N N . LEU B 1 221 ? 20.469 22.094 -8.57 1 97.81 221 LEU B N 1
ATOM 9643 C CA . LEU B 1 221 ? 20.078 23.375 -8.016 1 97.81 221 LEU B CA 1
ATOM 9644 C C . LEU B 1 221 ? 19.25 24.172 -9.031 1 97.81 221 LEU B C 1
ATOM 9646 O O . LEU B 1 221 ? 19.812 24.719 -9.992 1 97.81 221 LEU B O 1
ATOM 9650 N N . ASP B 1 222 ? 17.984 24.25 -8.812 1 96.69 222 ASP B N 1
ATOM 9651 C CA . ASP B 1 222 ? 17.062 24.75 -9.828 1 96.69 222 ASP B CA 1
ATOM 9652 C C . ASP B 1 222 ? 16.797 26.25 -9.656 1 96.69 222 ASP B C 1
ATOM 9654 O O . ASP B 1 222 ? 16.078 26.656 -8.75 1 96.69 222 ASP B O 1
ATOM 9658 N N . GLY B 1 223 ? 17.25 27.016 -10.578 1 96.38 223 GLY B N 1
ATOM 9659 C CA . GLY B 1 223 ? 17.172 28.469 -10.531 1 96.38 223 GLY B CA 1
ATOM 9660 C C . GLY B 1 223 ? 15.781 28.984 -10.828 1 96.38 223 GLY B C 1
ATOM 9661 O O . GLY B 1 223 ? 15.492 30.172 -10.617 1 96.38 223 GLY B O 1
ATOM 9662 N N . ASP B 1 224 ? 14.844 28.172 -11.242 1 94.62 224 ASP B N 1
ATOM 9663 C CA . ASP B 1 224 ? 13.461 28.594 -11.422 1 94.62 224 ASP B CA 1
ATOM 9664 C C . ASP B 1 224 ? 12.836 29.016 -10.094 1 94.62 224 ASP B C 1
ATOM 9666 O O . ASP B 1 224 ? 11.875 29.781 -10.062 1 94.62 224 ASP B O 1
ATOM 9670 N N . CYS B 1 225 ? 13.383 28.5 -9.109 1 96.25 225 CYS B N 1
ATOM 9671 C CA . CYS B 1 225 ? 12.914 28.812 -7.762 1 96.25 225 CYS B CA 1
ATOM 9672 C C . CYS B 1 225 ? 13.438 30.172 -7.305 1 96.25 225 CYS B C 1
ATOM 9674 O O . CYS B 1 225 ? 12.875 30.781 -6.395 1 96.25 225 CYS B O 1
ATOM 9676 N N . ALA B 1 226 ? 14.445 30.672 -7.883 1 97.44 226 ALA B N 1
ATOM 9677 C CA . ALA B 1 226 ? 15.109 31.922 -7.5 1 97.44 226 ALA B CA 1
ATOM 9678 C C . ALA B 1 226 ? 14.383 33.125 -8.102 1 97.44 226 ALA B C 1
ATOM 9680 O O . ALA B 1 226 ? 15.008 33.969 -8.75 1 97.44 226 ALA B O 1
ATOM 9681 N N . VAL B 1 227 ? 13.141 33.281 -7.828 1 96.69 227 VAL B N 1
ATOM 9682 C CA . VAL B 1 227 ? 12.336 34.406 -8.273 1 96.69 227 VAL B CA 1
ATOM 9683 C C . VAL B 1 227 ? 12.695 35.656 -7.473 1 96.69 227 VAL B C 1
ATOM 9685 O O . VAL B 1 227 ? 13.07 35.562 -6.301 1 96.69 227 VAL B O 1
ATOM 9688 N N . ARG B 1 228 ? 12.664 36.844 -8.195 1 97.06 228 ARG B N 1
ATOM 9689 C CA . ARG B 1 228 ? 12.93 38.125 -7.598 1 97.06 228 ARG B CA 1
ATOM 9690 C C . ARG B 1 228 ? 14.359 38.219 -7.074 1 97.06 228 ARG B C 1
ATOM 9692 O O . ARG B 1 228 ? 14.633 38.938 -6.105 1 97.06 228 ARG B O 1
ATOM 9699 N N . SER B 1 229 ? 15.219 37.469 -7.543 1 96.88 229 SER B N 1
ATOM 9700 C CA . SER B 1 229 ? 16.641 37.5 -7.246 1 96.88 229 SER B CA 1
ATOM 9701 C C . SER B 1 229 ? 17.469 37.625 -8.523 1 96.88 229 SER B C 1
ATOM 9703 O O . SER B 1 229 ? 17 37.312 -9.609 1 96.88 229 SER B O 1
ATOM 9705 N N . ASP B 1 230 ? 18.672 38.125 -8.406 1 97.25 230 ASP B N 1
ATOM 9706 C CA . ASP B 1 230 ? 19.609 38.25 -9.516 1 97.25 230 ASP B CA 1
ATOM 9707 C C . ASP B 1 230 ? 20.766 37.25 -9.391 1 97.25 230 ASP B C 1
ATOM 9709 O O . ASP B 1 230 ? 21.266 37 -8.297 1 97.25 230 ASP B O 1
ATOM 9713 N N . PHE B 1 231 ? 21.156 36.688 -10.516 1 96.75 231 PHE B N 1
ATOM 9714 C CA . PHE B 1 231 ? 22.25 35.719 -10.562 1 96.75 231 PHE B CA 1
ATOM 9715 C C . PHE B 1 231 ? 23.562 36.406 -10.172 1 96.75 231 PHE B C 1
ATOM 9717 O O . PHE B 1 231 ? 23.844 37.531 -10.602 1 96.75 231 PHE B O 1
ATOM 9724 N N . VAL B 1 232 ? 24.328 35.75 -9.375 1 97.88 232 VAL B N 1
ATOM 9725 C CA . VAL B 1 232 ? 25.641 36.25 -8.961 1 97.88 232 VAL B CA 1
ATOM 9726 C C . VAL B 1 232 ? 26.734 35.406 -9.602 1 97.88 232 VAL B C 1
ATOM 9728 O O . VAL B 1 232 ? 27.562 35.906 -10.352 1 97.88 232 VAL B O 1
ATOM 9731 N N . ASP B 1 233 ? 26.734 34.125 -9.227 1 97.19 233 ASP B N 1
ATOM 9732 C CA . ASP B 1 233 ? 27.75 33.219 -9.727 1 97.19 233 ASP B CA 1
ATOM 9733 C C . ASP B 1 233 ? 27.359 31.766 -9.484 1 97.19 233 ASP B C 1
ATOM 9735 O O . ASP B 1 233 ? 26.375 31.484 -8.797 1 97.19 233 ASP B O 1
ATOM 9739 N N . LYS B 1 234 ? 27.969 30.828 -10.117 1 96.81 234 LYS B N 1
ATOM 9740 C CA . LYS B 1 234 ? 27.797 29.391 -9.914 1 96.81 234 LYS B CA 1
ATOM 9741 C C . LYS B 1 234 ? 29.047 28.625 -10.336 1 96.81 234 LYS B C 1
ATOM 9743 O O . LYS B 1 234 ? 29.859 29.125 -11.109 1 96.81 234 LYS B O 1
ATOM 9748 N N . LYS B 1 235 ? 29.203 27.391 -9.852 1 97.75 235 LYS B N 1
ATOM 9749 C CA . LYS B 1 235 ? 30.406 26.656 -10.219 1 97.75 235 LYS B CA 1
ATOM 9750 C C . LYS B 1 235 ? 30.234 25.156 -9.984 1 97.75 235 LYS B C 1
ATOM 9752 O O . LYS B 1 235 ? 29.594 24.734 -9.008 1 97.75 235 LYS B O 1
ATOM 9757 N N . PHE B 1 236 ? 30.672 24.359 -10.891 1 97.56 236 PHE B N 1
ATOM 9758 C CA . PHE B 1 236 ? 30.953 22.938 -10.742 1 97.56 236 PHE B CA 1
ATOM 9759 C C . PHE B 1 236 ? 32.375 22.719 -10.234 1 97.56 236 PHE B C 1
ATOM 9761 O O . PHE B 1 236 ? 33.344 23 -10.953 1 97.56 236 PHE B O 1
ATOM 9768 N N . GLU B 1 237 ? 32.531 22.25 -9.047 1 97.88 237 GLU B N 1
ATOM 9769 C CA . GLU B 1 237 ? 33.875 22.031 -8.492 1 97.88 237 GLU B CA 1
ATOM 9770 C C . GLU B 1 237 ? 34.5 20.781 -9.062 1 97.88 237 GLU B C 1
ATOM 9772 O O . GLU B 1 237 ? 33.906 19.703 -9.055 1 97.88 237 GLU B O 1
ATOM 9777 N N . GLU B 1 238 ? 35.688 20.844 -9.461 1 95 238 GLU B N 1
ATOM 9778 C CA . GLU B 1 238 ? 36.344 19.703 -10.102 1 95 238 GLU B CA 1
ATOM 9779 C C . GLU B 1 238 ? 36.875 18.734 -9.062 1 95 238 GLU B C 1
ATOM 9781 O O . GLU B 1 238 ? 36.906 17.516 -9.297 1 95 238 GLU B O 1
ATOM 9786 N N . ASP B 1 239 ? 37.281 19.203 -7.934 1 93.75 239 ASP B N 1
ATOM 9787 C CA . ASP B 1 239 ? 38.031 18.375 -6.984 1 93.75 239 ASP B CA 1
ATOM 9788 C C . ASP B 1 239 ? 37.094 17.688 -5.996 1 93.75 239 ASP B C 1
ATOM 9790 O O . ASP B 1 239 ? 37.5 16.703 -5.348 1 93.75 239 ASP B O 1
ATOM 9794 N N . THR B 1 240 ? 35.938 18.172 -5.789 1 96.31 240 THR B N 1
ATOM 9795 C CA . THR B 1 240 ? 34.938 17.578 -4.914 1 96.31 240 THR B CA 1
ATOM 9796 C C . THR B 1 240 ? 33.594 17.422 -5.652 1 96.31 240 THR B C 1
ATOM 9798 O O . THR B 1 240 ? 33.344 18.156 -6.605 1 96.31 240 THR B O 1
ATOM 9801 N N . PRO B 1 241 ? 32.875 16.438 -5.281 1 98 241 PRO B N 1
ATOM 9802 C CA . PRO B 1 241 ? 31.578 16.297 -5.941 1 98 241 PRO B CA 1
ATOM 9803 C C . PRO B 1 241 ? 30.578 17.375 -5.523 1 98 241 PRO B C 1
ATOM 9805 O O . PRO B 1 241 ? 29.484 17.062 -5.035 1 98 241 PRO B O 1
ATOM 9808 N N . THR B 1 242 ? 30.953 18.641 -5.781 1 98.56 242 THR B N 1
ATOM 9809 C CA . THR B 1 242 ? 30.25 19.797 -5.277 1 98.56 242 THR B CA 1
ATOM 9810 C C . THR B 1 242 ? 29.875 20.75 -6.422 1 98.56 242 THR B C 1
ATOM 9812 O O . THR B 1 242 ? 30.672 20.953 -7.344 1 98.56 242 THR B O 1
ATOM 9815 N N . ILE B 1 243 ? 28.672 21.219 -6.414 1 98.44 243 ILE B N 1
ATOM 9816 C CA . ILE B 1 243 ? 28.266 22.359 -7.223 1 98.44 243 ILE B CA 1
ATOM 9817 C C . ILE B 1 243 ? 27.719 23.469 -6.316 1 98.44 243 ILE B C 1
ATOM 9819 O O . ILE B 1 243 ? 27.359 23.203 -5.172 1 98.44 243 ILE B O 1
ATOM 9823 N N . TRP B 1 244 ? 27.703 24.672 -6.75 1 98.56 244 TRP B N 1
ATOM 9824 C CA . TRP B 1 244 ? 27.078 25.734 -5.988 1 98.56 244 TRP B CA 1
ATOM 9825 C C . TRP B 1 244 ? 26.547 26.828 -6.914 1 98.56 244 TRP B C 1
ATOM 9827 O O . TRP B 1 244 ? 26.938 26.906 -8.086 1 98.56 244 TRP B O 1
ATOM 9837 N N . SER B 1 245 ? 25.594 27.578 -6.453 1 98.12 245 SER B N 1
ATOM 9838 C CA . SER B 1 245 ? 24.969 28.719 -7.117 1 98.12 245 SER B CA 1
ATOM 9839 C C . SER B 1 245 ? 24.703 29.844 -6.129 1 98.12 245 SER B C 1
ATOM 9841 O O . SER B 1 245 ? 24.375 29.594 -4.965 1 98.12 245 SER B O 1
ATOM 9843 N N . ALA B 1 246 ? 24.859 31.094 -6.586 1 98.5 246 ALA B N 1
ATOM 9844 C CA . ALA B 1 246 ? 24.656 32.281 -5.738 1 98.5 246 ALA B CA 1
ATOM 9845 C C . ALA B 1 246 ? 23.734 33.281 -6.41 1 98.5 246 ALA B C 1
ATOM 9847 O O . ALA B 1 246 ? 23.812 33.5 -7.625 1 98.5 246 ALA B O 1
ATOM 9848 N N . VAL B 1 247 ? 22.938 33.875 -5.613 1 98.56 247 VAL B N 1
ATOM 9849 C CA . VAL B 1 247 ? 22.016 34.906 -6.086 1 98.56 247 VAL B CA 1
ATOM 9850 C C . VAL B 1 247 ? 22 36.094 -5.098 1 98.56 247 VAL B C 1
ATOM 9852 O O . VAL B 1 247 ? 22.453 35.938 -3.961 1 98.56 247 VAL B O 1
ATOM 9855 N N . SER B 1 248 ? 21.531 37.219 -5.527 1 98.44 248 SER B N 1
ATOM 9856 C CA . SER B 1 248 ? 21.25 38.375 -4.719 1 98.44 248 SER B CA 1
ATOM 9857 C C . SER B 1 248 ? 19.781 38.812 -4.84 1 98.44 248 SER B C 1
ATOM 9859 O O . SER B 1 248 ? 19.203 38.719 -5.922 1 98.44 248 SER B O 1
ATOM 9861 N N . PRO B 1 249 ? 19.188 39.219 -3.664 1 97.94 249 PRO B N 1
ATOM 9862 C CA . PRO B 1 249 ? 17.828 39.719 -3.852 1 97.94 249 PRO B CA 1
ATOM 9863 C C . PRO B 1 249 ? 17.766 40.969 -4.762 1 97.94 249 PRO B C 1
ATOM 9865 O O . PRO B 1 249 ? 18.641 41.812 -4.699 1 97.94 249 PRO B O 1
ATOM 9868 N N . GLY B 1 250 ? 16.797 41.031 -5.582 1 97.19 250 GLY B N 1
ATOM 9869 C CA . GLY B 1 250 ? 16.688 42.062 -6.598 1 97.19 250 GLY B CA 1
ATOM 9870 C C . GLY B 1 250 ? 16.906 43.469 -6.055 1 97.19 250 GLY B C 1
ATOM 9871 O O . GLY B 1 250 ? 16.297 43.844 -5.062 1 97.19 250 GLY B O 1
ATOM 9872 N N . ASN B 1 251 ? 17.766 44.156 -6.605 1 96.25 251 ASN B N 1
ATOM 9873 C CA . ASN B 1 251 ? 18.078 45.562 -6.32 1 96.25 251 ASN B CA 1
ATOM 9874 C C . ASN B 1 251 ? 18.781 45.719 -4.98 1 96.25 251 ASN B C 1
ATOM 9876 O O . ASN B 1 251 ? 18.859 46.812 -4.434 1 96.25 251 ASN B O 1
ATOM 9880 N N . ILE B 1 252 ? 19.156 44.688 -4.344 1 97 252 ILE B N 1
ATOM 9881 C CA . ILE B 1 252 ? 19.969 44.688 -3.135 1 97 252 ILE B CA 1
ATOM 9882 C C . ILE B 1 252 ? 21.344 44.094 -3.434 1 97 252 ILE B C 1
ATOM 9884 O O . ILE B 1 252 ? 21.531 42.875 -3.336 1 97 252 ILE B O 1
ATOM 9888 N N . THR B 1 253 ? 22.297 44.812 -3.699 1 92.75 253 THR B N 1
ATOM 9889 C CA . THR B 1 253 ? 23.516 44.344 -4.324 1 92.75 253 THR B CA 1
ATOM 9890 C C . THR B 1 253 ? 24.531 43.906 -3.27 1 92.75 253 THR B C 1
ATOM 9892 O O . THR B 1 253 ? 25.484 43.188 -3.574 1 92.75 253 THR B O 1
ATOM 9895 N N . ASP B 1 254 ? 24.391 44.312 -2.074 1 95.25 254 ASP B N 1
ATOM 9896 C CA . ASP B 1 254 ? 25.391 44 -1.055 1 95.25 254 ASP B CA 1
ATOM 9897 C C . ASP B 1 254 ? 25 42.75 -0.282 1 95.25 254 ASP B C 1
ATOM 9899 O O . ASP B 1 254 ? 25.641 42.375 0.701 1 95.25 254 ASP B O 1
ATOM 9903 N N . VAL B 1 255 ? 23.922 42.125 -0.589 1 97.94 255 VAL B N 1
ATOM 9904 C CA . VAL B 1 255 ? 23.469 40.875 0.023 1 97.94 255 VAL B CA 1
ATOM 9905 C C . VAL B 1 255 ? 23.547 39.719 -1 1 97.94 255 VAL B C 1
ATOM 9907 O O . VAL B 1 255 ? 23.047 39.875 -2.121 1 97.94 255 VAL B O 1
ATOM 9910 N N . LYS B 1 256 ? 24.188 38.688 -0.611 1 98.56 256 LYS B N 1
ATOM 9911 C CA . LYS B 1 256 ? 24.281 37.469 -1.441 1 98.56 256 LYS B CA 1
ATOM 9912 C C . LYS B 1 256 ? 23.906 36.219 -0.648 1 98.56 256 LYS B C 1
ATOM 9914 O O . LYS B 1 256 ? 24.125 36.156 0.56 1 98.56 256 LYS B O 1
ATOM 9919 N N . ALA B 1 257 ? 23.25 35.312 -1.329 1 98.81 257 ALA B N 1
ATOM 9920 C CA . ALA B 1 257 ? 22.984 34 -0.794 1 98.81 257 ALA B CA 1
ATOM 9921 C C . ALA B 1 257 ? 23.703 32.906 -1.607 1 98.81 257 ALA B C 1
ATOM 9923 O O . ALA B 1 257 ? 23.766 33 -2.836 1 98.81 257 ALA B O 1
ATOM 9924 N N . TYR B 1 258 ? 24.328 31.969 -0.907 1 98.88 258 TYR B N 1
ATOM 9925 C CA . TYR B 1 258 ? 25 30.844 -1.532 1 98.88 258 TYR B CA 1
ATOM 9926 C C . TYR B 1 258 ? 24.312 29.531 -1.186 1 98.88 258 TYR B C 1
ATOM 9928 O O . TYR B 1 258 ? 23.875 29.328 -0.047 1 98.88 258 TYR B O 1
ATOM 9936 N N . VAL B 1 259 ? 24.078 28.672 -2.193 1 98.88 259 VAL B N 1
ATOM 9937 C CA . VAL B 1 259 ? 23.562 27.312 -2.045 1 98.88 259 VAL B CA 1
ATOM 9938 C C . VAL B 1 259 ? 24.578 26.312 -2.57 1 98.88 259 VAL B C 1
ATOM 9940 O O . VAL B 1 259 ? 24.953 26.359 -3.746 1 98.88 259 VAL B O 1
ATOM 9943 N N . TYR B 1 260 ? 25.078 25.453 -1.695 1 98.88 260 TYR B N 1
ATOM 9944 C CA . TYR B 1 260 ? 26.047 24.422 -2.037 1 98.88 260 TYR B CA 1
ATOM 9945 C C . TYR B 1 260 ? 25.406 23.047 -1.986 1 98.88 260 TYR B C 1
ATOM 9947 O O . TYR B 1 260 ? 24.5 22.797 -1.174 1 98.88 260 TYR B O 1
ATOM 9955 N N . SER B 1 261 ? 25.781 22.172 -2.848 1 98.88 261 SER B N 1
ATOM 9956 C CA . SER B 1 261 ? 25.422 20.766 -2.84 1 98.88 261 SER B CA 1
ATOM 9957 C C . SER B 1 261 ? 26.656 19.875 -3.008 1 98.88 261 SER B C 1
ATOM 9959 O O . SER B 1 261 ? 27.391 20.016 -3.98 1 98.88 261 SER B O 1
ATOM 9961 N N . THR B 1 262 ? 26.922 19 -2.094 1 98.88 262 THR B N 1
ATOM 9962 C CA . THR B 1 262 ? 27.984 17.984 -2.18 1 98.88 262 THR B CA 1
ATOM 9963 C C . THR B 1 262 ? 27.391 16.578 -2.17 1 98.88 262 THR B C 1
ATOM 9965 O O . THR B 1 262 ? 26.609 16.234 -1.281 1 98.88 262 THR B O 1
ATOM 9968 N N . LEU B 1 263 ? 27.75 15.766 -3.158 1 98.56 263 LEU B N 1
ATOM 9969 C CA . LEU B 1 263 ? 27.219 14.414 -3.262 1 98.56 263 LEU B CA 1
ATOM 9970 C C . LEU B 1 263 ? 28.047 13.445 -2.42 1 98.56 263 LEU B C 1
ATOM 9972 O O . LEU B 1 263 ? 29.25 13.648 -2.217 1 98.56 263 LEU B O 1
ATOM 9976 N N . GLY B 1 264 ? 27.344 12.492 -1.851 1 97.38 264 GLY B N 1
ATOM 9977 C CA . GLY B 1 264 ? 27.906 11.266 -1.307 1 97.38 264 GLY B CA 1
ATOM 9978 C C . GLY B 1 264 ? 27.25 10.016 -1.869 1 97.38 264 GLY B C 1
ATOM 9979 O O . GLY B 1 264 ? 26.25 10.094 -2.576 1 97.38 264 GLY B O 1
ATOM 9980 N N . GLY B 1 265 ? 27.875 8.844 -1.591 1 93.56 265 GLY B N 1
ATOM 9981 C CA . GLY B 1 265 ? 27.281 7.605 -2.094 1 93.56 265 GLY B CA 1
ATOM 9982 C C . GLY B 1 265 ? 27.812 6.367 -1.395 1 93.56 265 GLY B C 1
ATOM 9983 O O . GLY B 1 265 ? 28.828 6.434 -0.69 1 93.56 265 GLY B O 1
ATOM 9984 N N . SER B 1 266 ? 27.031 5.285 -1.566 1 90.12 266 SER B N 1
ATOM 9985 C CA . SER B 1 266 ? 27.469 3.984 -1.081 1 90.12 266 SER B CA 1
ATOM 9986 C C . SER B 1 266 ? 28.703 3.506 -1.835 1 90.12 266 SER B C 1
ATOM 9988 O O . SER B 1 266 ? 29.141 4.145 -2.797 1 90.12 266 SER B O 1
ATOM 9990 N N . ASP B 1 267 ? 29.266 2.377 -1.402 1 85.19 267 ASP B N 1
ATOM 9991 C CA . ASP B 1 267 ? 30.547 1.876 -1.86 1 85.19 267 ASP B CA 1
ATOM 9992 C C . ASP B 1 267 ? 30.516 1.562 -3.354 1 85.19 267 ASP B C 1
ATOM 9994 O O . ASP B 1 267 ? 31.547 1.638 -4.031 1 85.19 267 ASP B O 1
ATOM 9998 N N . TRP B 1 268 ? 29.438 1.365 -3.879 1 87.19 268 TRP B N 1
ATOM 9999 C CA . TRP B 1 268 ? 29.375 0.924 -5.266 1 87.19 268 TRP B CA 1
ATOM 10000 C C . TRP B 1 268 ? 29.156 2.107 -6.203 1 87.19 268 TRP B C 1
ATOM 10002 O O . TRP B 1 268 ? 29.031 1.932 -7.418 1 87.19 268 TRP B O 1
ATOM 10012 N N . VAL B 1 269 ? 29.094 3.26 -5.68 1 94.69 269 VAL B N 1
ATOM 10013 C CA . VAL B 1 269 ? 28.906 4.465 -6.48 1 94.69 269 VAL B CA 1
ATOM 10014 C C . VAL B 1 269 ? 30.266 5.129 -6.742 1 94.69 269 VAL B C 1
ATOM 10016 O O . VAL B 1 269 ? 31.016 5.414 -5.809 1 94.69 269 VAL B O 1
ATOM 10019 N N . ASN B 1 270 ? 30.625 5.371 -8 1 96 270 ASN B N 1
ATOM 10020 C CA . ASN B 1 270 ? 31.859 6.059 -8.383 1 96 270 ASN B CA 1
ATOM 10021 C C . ASN B 1 270 ? 31.625 7.555 -8.562 1 96 270 ASN B C 1
ATOM 10023 O O . ASN B 1 270 ? 31.344 8.016 -9.672 1 96 270 ASN B O 1
ATOM 10027 N N . LEU B 1 271 ? 31.922 8.336 -7.582 1 95.88 271 LEU B N 1
ATOM 10028 C CA . LEU B 1 271 ? 31.672 9.773 -7.59 1 95.88 271 LEU B CA 1
ATOM 10029 C C . LEU B 1 271 ? 32.594 10.484 -8.57 1 95.88 271 LEU B C 1
ATOM 10031 O O . LEU B 1 271 ? 32.312 11.617 -8.977 1 95.88 271 LEU B O 1
ATOM 10035 N N . THR B 1 272 ? 33.625 9.828 -8.938 1 94.06 272 THR B N 1
ATOM 10036 C CA . THR B 1 272 ? 34.562 10.469 -9.852 1 94.06 272 THR B CA 1
ATOM 10037 C C . THR B 1 272 ? 34.031 10.453 -11.281 1 94.06 272 THR B C 1
ATOM 10039 O O . THR B 1 272 ? 34.531 11.18 -12.148 1 94.06 272 THR B O 1
ATOM 10042 N N . SER B 1 273 ? 33 9.672 -11.461 1 95.56 273 SER B N 1
ATOM 10043 C CA . SER B 1 273 ? 32.406 9.586 -12.797 1 95.56 273 SER B CA 1
ATOM 10044 C C . SER B 1 273 ? 31.422 10.719 -13.031 1 95.56 273 SER B C 1
ATOM 10046 O O . SER B 1 273 ? 30.828 10.812 -14.109 1 95.56 273 SER B O 1
ATOM 10048 N N . ARG B 1 274 ? 31.266 11.602 -12.039 1 96.19 274 ARG B N 1
ATOM 10049 C CA . ARG B 1 274 ? 30.328 12.703 -12.18 1 96.19 274 ARG B CA 1
ATOM 10050 C C . ARG B 1 274 ? 30.734 13.648 -13.305 1 96.19 274 ARG B C 1
ATOM 10052 O O . ARG B 1 274 ? 31.906 13.719 -13.656 1 96.19 274 ARG B O 1
ATOM 10059 N N . SER B 1 275 ? 29.75 14.367 -13.922 1 95.69 275 SER B N 1
ATOM 10060 C CA . SER B 1 275 ? 30.016 15.336 -14.984 1 95.69 275 SER B CA 1
ATOM 10061 C C . SER B 1 275 ? 29.109 16.562 -14.852 1 95.69 275 SER B C 1
ATOM 10063 O O . SER B 1 275 ? 28.031 16.484 -14.266 1 95.69 275 SER B O 1
ATOM 10065 N N . ARG B 1 276 ? 29.656 17.594 -15.297 1 94.31 276 ARG B N 1
ATOM 10066 C CA . ARG B 1 276 ? 28.844 18.797 -15.383 1 94.31 276 ARG B CA 1
ATOM 10067 C C . ARG B 1 276 ? 27.719 18.625 -16.406 1 94.31 276 ARG B C 1
ATOM 10069 O O . ARG B 1 276 ? 27.938 18.062 -17.484 1 94.31 276 ARG B O 1
ATOM 10076 N N . VAL B 1 277 ? 26.609 18.969 -16.047 1 92.88 277 VAL B N 1
ATOM 10077 C CA . VAL B 1 277 ? 25.484 18.906 -16.969 1 92.88 277 VAL B CA 1
ATOM 10078 C C . VAL B 1 277 ? 25.438 20.188 -17.812 1 92.88 277 VAL B C 1
ATOM 10080 O O . VAL B 1 277 ? 25.547 21.297 -17.281 1 92.88 277 VAL B O 1
ATOM 10083 N N . ALA B 1 278 ? 25.25 19.953 -19.141 1 81.62 278 ALA B N 1
ATOM 10084 C CA . ALA B 1 278 ? 25.203 21.078 -20.062 1 81.62 278 ALA B CA 1
ATOM 10085 C C . ALA B 1 278 ? 24.016 21.984 -19.766 1 81.62 278 ALA B C 1
ATOM 10087 O O . ALA B 1 278 ? 23 21.516 -19.25 1 81.62 278 ALA B O 1
ATOM 10088 N N . GLU B 1 279 ? 24.25 23.125 -20.141 1 74.31 279 GLU B N 1
ATOM 10089 C CA . GLU B 1 279 ? 23.172 24.094 -19.984 1 74.31 279 GLU B CA 1
ATOM 10090 C C . GLU B 1 279 ? 21.953 23.703 -20.812 1 74.31 279 GLU B C 1
ATOM 10092 O O . GLU B 1 279 ? 22.094 23.094 -21.891 1 74.31 279 GLU B O 1
ATOM 10097 N N . GLY B 1 280 ? 20.719 23.734 -20.359 1 67 280 GLY B N 1
ATOM 10098 C CA . GLY B 1 280 ? 19.516 23.453 -21.141 1 67 280 GLY B CA 1
ATOM 10099 C C . GLY B 1 280 ? 18.656 22.359 -20.547 1 67 280 GLY B C 1
ATOM 10100 O O . GLY B 1 280 ? 17.438 22.375 -20.672 1 67 280 GLY B O 1
ATOM 10101 N N . ILE B 1 281 ? 19.328 21.312 -20.031 1 70.75 281 ILE B N 1
ATOM 10102 C CA . ILE B 1 281 ? 18.531 20.203 -19.516 1 70.75 281 ILE B CA 1
ATOM 10103 C C . ILE B 1 281 ? 17.688 20.688 -18.344 1 70.75 281 ILE B C 1
ATOM 10105 O O . ILE B 1 281 ? 16.5 20.391 -18.266 1 70.75 281 ILE B O 1
ATOM 10109 N N . PHE B 1 282 ? 18.297 21.344 -17.516 1 75.44 282 PHE B N 1
ATOM 10110 C CA . PHE B 1 282 ? 17.609 21.953 -16.375 1 75.44 282 PHE B CA 1
ATOM 10111 C C . PHE B 1 282 ? 17.641 23.484 -16.484 1 75.44 282 PHE B C 1
ATOM 10113 O O . PHE B 1 282 ? 18.484 24.125 -15.859 1 75.44 282 PHE B O 1
ATOM 10120 N N . SER B 1 283 ? 17.25 24.031 -17.844 1 66 283 SER B N 1
ATOM 10121 C CA . SER B 1 283 ? 17.359 25.453 -18.156 1 66 283 SER B CA 1
ATOM 10122 C C . SER B 1 283 ? 16.109 26.219 -17.703 1 66 283 SER B C 1
ATOM 10124 O O . SER B 1 283 ? 14.992 25.734 -17.875 1 66 283 SER B O 1
ATOM 10126 N N . GLY B 1 284 ? 16.188 26.844 -16.438 1 66 284 GLY B N 1
ATOM 10127 C CA . GLY B 1 284 ? 15.094 27.703 -16 1 66 284 GLY B CA 1
ATOM 10128 C C . GLY B 1 284 ? 15.523 28.734 -14.977 1 66 284 GLY B C 1
ATOM 10129 O O . GLY B 1 284 ? 16.656 28.703 -14.492 1 66 284 GLY B O 1
ATOM 10130 N N . GLY B 1 285 ? 14.945 29.703 -15.039 1 68.88 285 GLY B N 1
ATOM 10131 C CA . GLY B 1 285 ? 15.016 30.719 -14 1 68.88 285 GLY B CA 1
ATOM 10132 C C . GLY B 1 285 ? 15.883 31.906 -14.375 1 68.88 285 GLY B C 1
ATOM 10133 O O . GLY B 1 285 ? 15.875 32.344 -15.523 1 68.88 285 GLY B O 1
ATOM 10134 N N . ASN B 1 286 ? 16.609 32.438 -13.555 1 84.06 286 ASN B N 1
ATOM 10135 C CA . ASN B 1 286 ? 17.375 33.656 -13.672 1 84.06 286 ASN B CA 1
ATOM 10136 C C . ASN B 1 286 ? 18.844 33.406 -14 1 84.06 286 ASN B C 1
ATOM 10138 O O . ASN B 1 286 ? 19.719 34.188 -13.625 1 84.06 286 ASN B O 1
ATOM 10142 N N . GLY B 1 287 ? 19.141 32.125 -14.602 1 90.88 287 GLY B N 1
ATOM 10143 C CA . GLY B 1 287 ? 20.5 31.766 -14.953 1 90.88 287 GLY B CA 1
ATOM 10144 C C . GLY B 1 287 ? 21.25 31.062 -13.836 1 90.88 287 GLY B C 1
ATOM 10145 O O . GLY B 1 287 ? 22.375 30.594 -14.023 1 90.88 287 GLY B O 1
ATOM 10146 N N . SER B 1 288 ? 20.641 30.859 -12.68 1 94.88 288 SER B N 1
ATOM 10147 C CA . SER B 1 288 ? 21.344 30.344 -11.508 1 94.88 288 SER B CA 1
ATOM 10148 C C . SER B 1 288 ? 21.234 28.828 -11.414 1 94.88 288 SER B C 1
ATOM 10150 O O . SER B 1 288 ? 21.781 28.219 -10.5 1 94.88 288 SER B O 1
ATOM 10152 N N . SER B 1 289 ? 20.562 28.203 -12.383 1 96 289 SER B N 1
ATOM 10153 C CA . SER B 1 289 ? 20.453 26.75 -12.359 1 96 289 SER B CA 1
ATOM 10154 C C . SER B 1 289 ? 21.797 26.094 -12.641 1 96 289 SER B C 1
ATOM 10156 O O . SER B 1 289 ? 22.578 26.578 -13.469 1 96 289 SER B O 1
ATOM 10158 N N . ILE B 1 290 ? 22.141 25.094 -11.969 1 96.56 290 ILE B N 1
ATOM 10159 C CA . ILE B 1 290 ? 23.312 24.266 -12.211 1 96.56 290 ILE B CA 1
ATOM 10160 C C . ILE B 1 290 ? 23.031 22.828 -11.781 1 96.56 290 ILE B C 1
ATOM 10162 O O . ILE B 1 290 ? 22.188 22.578 -10.922 1 96.56 290 ILE B O 1
ATOM 10166 N N . ALA B 1 291 ? 23.625 21.875 -12.438 1 97.19 291 ALA B N 1
ATOM 10167 C CA . ALA B 1 291 ? 23.469 20.469 -12.078 1 97.19 291 ALA B CA 1
ATOM 10168 C C . ALA B 1 291 ? 24.734 19.672 -12.359 1 97.19 291 ALA B C 1
ATOM 10170 O O . ALA B 1 291 ? 25.578 20.094 -13.164 1 97.19 291 ALA B O 1
ATOM 10171 N N . GLN B 1 292 ? 24.938 18.625 -11.688 1 97.38 292 GLN B N 1
ATOM 10172 C CA . GLN B 1 292 ? 25.922 17.609 -12.016 1 97.38 292 GLN B CA 1
ATOM 10173 C C . GLN B 1 292 ? 25.266 16.234 -12.164 1 97.38 292 GLN B C 1
ATOM 10175 O O . GLN B 1 292 ? 24.25 15.953 -11.516 1 97.38 292 GLN B O 1
ATOM 10180 N N . SER B 1 293 ? 25.703 15.461 -13.047 1 97.06 293 SER B N 1
ATOM 10181 C CA . SER B 1 293 ? 25.172 14.125 -13.305 1 97.06 293 SER B CA 1
ATOM 10182 C C . SER B 1 293 ? 26.125 13.047 -12.82 1 97.06 293 SER B C 1
ATOM 10184 O O . SER B 1 293 ? 27.344 13.234 -12.82 1 97.06 293 SER B O 1
ATOM 10186 N N . LEU B 1 294 ? 25.594 11.914 -12.414 1 98.06 294 LEU B N 1
ATOM 10187 C CA . LEU B 1 294 ? 26.328 10.766 -11.891 1 98.06 294 LEU B CA 1
ATOM 10188 C C . LEU B 1 294 ? 25.766 9.469 -12.469 1 98.06 294 LEU B C 1
ATOM 10190 O O . LEU B 1 294 ? 24.672 9.031 -12.094 1 98.06 294 LEU B O 1
ATOM 10194 N N . PRO B 1 295 ? 26.5 8.82 -13.414 1 97.44 295 PRO B N 1
ATOM 10195 C CA . PRO B 1 295 ? 26.094 7.477 -13.836 1 97.44 295 PRO B CA 1
ATOM 10196 C C . PRO B 1 295 ? 26.219 6.445 -12.711 1 97.44 295 PRO B C 1
ATOM 10198 O O . PRO B 1 295 ? 27.219 6.422 -12 1 97.44 295 PRO B O 1
ATOM 10201 N N . VAL B 1 296 ? 25.188 5.637 -12.562 1 97.56 296 VAL B N 1
ATOM 10202 C CA . VAL B 1 296 ? 25.141 4.629 -11.508 1 97.56 296 VAL B CA 1
ATOM 10203 C C . VAL B 1 296 ? 24.672 3.295 -12.078 1 97.56 296 VAL B C 1
ATOM 10205 O O . VAL B 1 296 ? 23.641 3.234 -12.75 1 97.56 296 VAL B O 1
ATOM 10208 N N . GLU B 1 297 ? 25.438 2.281 -11.852 1 96.12 297 GLU B N 1
ATOM 10209 C CA . GLU B 1 297 ? 25.031 0.923 -12.203 1 96.12 297 GLU B CA 1
ATOM 10210 C C . GLU B 1 297 ? 24.266 0.27 -11.062 1 96.12 297 GLU B C 1
ATOM 10212 O O . GLU B 1 297 ? 24.797 0.103 -9.961 1 96.12 297 GLU B O 1
ATOM 10217 N N . LEU B 1 298 ? 23.016 -0.05 -11.359 1 96.12 298 LEU B N 1
ATOM 10218 C CA . LEU B 1 298 ? 22.219 -0.788 -10.391 1 96.12 298 LEU B CA 1
ATOM 10219 C C . LEU B 1 298 ? 22.266 -2.285 -10.672 1 96.12 298 LEU B C 1
ATOM 10221 O O . LEU B 1 298 ? 21.734 -2.754 -11.68 1 96.12 298 LEU B O 1
ATOM 10225 N N . VAL B 1 299 ? 22.938 -2.979 -9.789 1 94.44 299 VAL B N 1
ATOM 10226 C CA . VAL B 1 299 ? 22.938 -4.438 -9.852 1 94.44 299 VAL B CA 1
ATOM 10227 C C . VAL B 1 299 ? 21.656 -4.977 -9.219 1 94.44 299 VAL B C 1
ATOM 10229 O O . VAL B 1 299 ? 21.203 -4.465 -8.188 1 94.44 299 VAL B O 1
ATOM 10232 N N . ALA B 1 300 ? 21.094 -5.984 -9.797 1 93.88 300 ALA B N 1
ATOM 10233 C CA . ALA B 1 300 ? 19.781 -6.508 -9.398 1 93.88 300 ALA B CA 1
ATOM 10234 C C . ALA B 1 300 ? 19.719 -6.727 -7.887 1 93.88 300 ALA B C 1
ATOM 10236 O O . ALA B 1 300 ? 20.578 -7.414 -7.316 1 93.88 300 ALA B O 1
ATOM 10237 N N . PHE B 1 301 ? 18.719 -6.043 -7.184 1 92 301 PHE B N 1
ATOM 10238 C CA . PHE B 1 301 ? 18.266 -6.188 -5.805 1 92 301 PHE B CA 1
ATOM 10239 C C . PHE B 1 301 ? 19.281 -5.602 -4.832 1 92 301 PHE B C 1
ATOM 10241 O O . PHE B 1 301 ? 19.078 -5.648 -3.617 1 92 301 PHE B O 1
ATOM 10248 N N . ARG B 1 302 ? 20.375 -5.039 -5.328 1 92.31 302 ARG B N 1
ATOM 10249 C CA . ARG B 1 302 ? 21.328 -4.383 -4.445 1 92.31 302 ARG B CA 1
ATOM 10250 C C . ARG B 1 302 ? 20.969 -2.918 -4.23 1 92.31 302 ARG B C 1
ATOM 10252 O O . ARG B 1 302 ? 21 -2.121 -5.172 1 92.31 302 ARG B O 1
ATOM 10259 N N . PRO B 1 303 ? 20.625 -2.523 -2.967 1 94.19 303 PRO B N 1
ATOM 10260 C CA . PRO B 1 303 ? 20.344 -1.105 -2.729 1 94.19 303 PRO B CA 1
ATOM 10261 C C . PRO B 1 303 ? 21.562 -0.212 -2.973 1 94.19 303 PRO B C 1
ATOM 10263 O O . PRO B 1 303 ? 22.672 -0.527 -2.523 1 94.19 303 PRO B O 1
ATOM 10266 N N . THR B 1 304 ? 21.406 0.821 -3.725 1 96.81 304 THR B N 1
ATOM 10267 C CA . THR B 1 304 ? 22.438 1.815 -4.012 1 96.81 304 THR B CA 1
ATOM 10268 C C . THR B 1 304 ? 22 3.197 -3.535 1 96.81 304 THR B C 1
ATOM 10270 O O . THR B 1 304 ? 20.938 3.693 -3.938 1 96.81 304 THR B O 1
ATOM 10273 N N . GLU B 1 305 ? 22.812 3.824 -2.686 1 97.38 305 GLU B N 1
ATOM 10274 C CA . GLU B 1 305 ? 22.438 5.098 -2.074 1 97.38 305 GLU B CA 1
ATOM 10275 C C . GLU B 1 305 ? 23.266 6.246 -2.641 1 97.38 305 GLU B C 1
ATOM 10277 O O . GLU B 1 305 ? 24.469 6.109 -2.846 1 97.38 305 GLU B O 1
ATOM 10282 N N . ILE B 1 306 ? 22.641 7.316 -2.959 1 98.44 306 ILE B N 1
ATOM 10283 C CA . ILE B 1 306 ? 23.234 8.609 -3.277 1 98.44 306 ILE B CA 1
ATOM 10284 C C . ILE B 1 306 ? 22.734 9.672 -2.305 1 98.44 306 ILE B C 1
ATOM 10286 O O . ILE B 1 306 ? 21.531 9.758 -2.049 1 98.44 306 ILE B O 1
ATOM 10290 N N . THR B 1 307 ? 23.641 10.422 -1.703 1 98.5 307 THR B N 1
ATOM 10291 C CA . THR B 1 307 ? 23.25 11.445 -0.744 1 98.5 307 THR B CA 1
ATOM 10292 C C . THR B 1 307 ? 23.672 12.828 -1.236 1 98.5 307 THR B C 1
ATOM 10294 O O . THR B 1 307 ? 24.688 12.961 -1.933 1 98.5 307 THR B O 1
ATOM 10297 N N . LYS B 1 308 ? 22.875 13.703 -1.026 1 98.38 308 LYS B N 1
ATOM 10298 C CA . LYS B 1 308 ? 23.078 15.117 -1.332 1 98.38 308 LYS B CA 1
ATOM 10299 C C . LYS B 1 308 ? 23.125 15.953 -0.057 1 98.38 308 LYS B C 1
ATOM 10301 O O . LYS B 1 308 ? 22.188 15.945 0.738 1 98.38 308 LYS B O 1
ATOM 10306 N N . PHE B 1 309 ? 24.234 16.672 0.243 1 98.88 309 PHE B N 1
ATOM 10307 C CA . PHE B 1 309 ? 24.391 17.547 1.401 1 98.88 309 PHE B CA 1
ATOM 10308 C C . PHE B 1 309 ? 24.359 19.016 0.986 1 98.88 309 PHE B C 1
ATOM 10310 O O . PHE B 1 309 ? 25.203 19.453 0.198 1 98.88 309 PHE B O 1
ATOM 10317 N N . ILE B 1 310 ? 23.422 19.734 1.529 1 98.94 310 ILE B N 1
ATOM 10318 C CA . ILE B 1 310 ? 23.141 21.109 1.122 1 98.94 310 ILE B CA 1
ATOM 10319 C C . ILE B 1 310 ? 23.656 22.078 2.18 1 98.94 310 ILE B C 1
ATOM 10321 O O . ILE B 1 310 ? 23.531 21.828 3.381 1 98.94 310 ILE B O 1
ATOM 10325 N N . GLY B 1 311 ? 24.312 23.125 1.768 1 98.94 311 GLY B N 1
ATOM 10326 C CA . GLY B 1 311 ? 24.688 24.266 2.586 1 98.94 311 GLY B CA 1
ATOM 10327 C C . GLY B 1 311 ? 24.109 25.578 2.088 1 98.94 311 GLY B C 1
ATOM 10328 O O . GLY B 1 311 ? 24.203 25.875 0.898 1 98.94 311 GLY B O 1
ATOM 10329 N N . VAL B 1 312 ? 23.453 26.359 2.955 1 98.94 312 VAL B N 1
ATOM 10330 C CA . VAL B 1 312 ? 22.812 27.609 2.588 1 98.94 312 VAL B CA 1
ATOM 10331 C C . VAL B 1 312 ? 23.219 28.703 3.57 1 98.94 312 VAL B C 1
ATOM 10333 O O . VAL B 1 312 ? 23.297 28.469 4.777 1 98.94 312 VAL B O 1
ATOM 10336 N N . ALA B 1 313 ? 23.547 29.906 3.068 1 98.88 313 ALA B N 1
ATOM 10337 C CA . ALA B 1 313 ? 23.797 31.062 3.91 1 98.88 313 ALA B CA 1
ATOM 10338 C C . ALA B 1 313 ? 23.656 32.375 3.121 1 98.88 313 ALA B C 1
ATOM 10340 O O . ALA B 1 313 ? 23.891 32.406 1.909 1 98.88 313 ALA B O 1
ATOM 10341 N N . SER B 1 314 ? 23.328 33.406 3.717 1 98.75 314 SER B N 1
ATOM 10342 C CA . SER B 1 314 ? 23.281 34.719 3.109 1 98.75 314 SER B CA 1
ATOM 10343 C C . SER B 1 314 ? 24.016 35.75 3.957 1 98.75 314 SER B C 1
ATOM 10345 O O . SER B 1 314 ? 24.281 35.5 5.137 1 98.75 314 SER B O 1
ATOM 10347 N N . THR B 1 315 ? 24.219 36.906 3.344 1 98.19 315 THR B N 1
ATOM 10348 C CA . THR B 1 315 ? 24.953 38 3.965 1 98.19 315 THR B CA 1
ATOM 10349 C C . THR B 1 315 ? 24.172 38.594 5.145 1 98.19 315 THR B C 1
ATOM 10351 O O . THR B 1 315 ? 24.766 39.156 6.074 1 98.19 315 THR B O 1
ATOM 10354 N N . ASP B 1 316 ? 22.875 38.438 5.145 1 97.38 316 ASP B N 1
ATOM 10355 C CA . ASP B 1 316 ? 22.016 39.031 6.164 1 97.38 316 ASP B CA 1
ATOM 10356 C C . ASP B 1 316 ? 22.359 38.469 7.551 1 97.38 316 ASP B C 1
ATOM 10358 O O . ASP B 1 316 ? 22.25 39.188 8.547 1 97.38 316 ASP B O 1
ATOM 10362 N N . ALA B 1 317 ? 22.734 37.25 7.656 1 98 317 ALA B N 1
ATOM 10363 C CA . ALA B 1 317 ? 23.047 36.656 8.953 1 98 317 ALA B CA 1
ATOM 10364 C C . ALA B 1 317 ? 24.531 36.344 9.086 1 98 317 ALA B C 1
ATOM 10366 O O . ALA B 1 317 ? 25.078 36.312 10.195 1 98 317 ALA B O 1
ATOM 10367 N N . PHE B 1 318 ? 25.188 36.219 7.945 1 98.31 318 PHE B N 1
ATOM 10368 C CA . PHE B 1 318 ? 26.594 35.812 7.949 1 98.31 318 PHE B CA 1
ATOM 10369 C C . PHE B 1 318 ? 27.422 36.719 7.047 1 98.31 318 PHE B C 1
ATOM 10371 O O . PHE B 1 318 ? 27.203 36.75 5.832 1 98.31 318 PHE B O 1
ATOM 10378 N N . PRO B 1 319 ? 28.406 37.281 7.547 1 96.75 319 PRO B N 1
ATOM 10379 C CA . PRO B 1 319 ? 29.203 38.219 6.75 1 96.75 319 PRO B CA 1
ATOM 10380 C C . PRO B 1 319 ? 29.922 37.531 5.59 1 96.75 319 PRO B C 1
ATOM 10382 O O . PRO B 1 319 ? 30.094 38.156 4.527 1 96.75 319 PRO B O 1
ATOM 10385 N N . ASP B 1 320 ? 30.391 36.312 5.801 1 98.06 320 ASP B N 1
ATOM 10386 C CA . ASP B 1 320 ? 30.969 35.5 4.738 1 98.06 320 ASP B CA 1
ATOM 10387 C C . ASP B 1 320 ? 30.078 34.312 4.41 1 98.06 320 ASP B C 1
ATOM 10389 O O . ASP B 1 320 ? 30.422 33.156 4.738 1 98.06 320 ASP B O 1
ATOM 10393 N N . PRO B 1 321 ? 29.031 34.594 3.736 1 98.56 321 PRO B N 1
ATOM 10394 C CA . PRO B 1 321 ? 28.047 33.531 3.523 1 98.56 321 PRO B CA 1
ATOM 10395 C C . PRO B 1 321 ? 28.562 32.406 2.637 1 98.56 321 PRO B C 1
ATOM 10397 O O . PRO B 1 321 ? 28.141 31.25 2.783 1 98.56 321 PRO B O 1
ATOM 10400 N N . GLN B 1 322 ? 29.484 32.656 1.73 1 98.75 322 GLN B N 1
ATOM 10401 C CA . GLN B 1 322 ? 30 31.609 0.862 1 98.75 322 GLN B CA 1
ATOM 10402 C C . GLN B 1 322 ? 30.766 30.562 1.666 1 98.75 322 GLN B C 1
ATOM 10404 O O . GLN B 1 322 ? 30.562 29.359 1.473 1 98.75 322 GLN B O 1
ATOM 10409 N N . SER B 1 323 ? 31.656 31.047 2.527 1 98.62 323 SER B N 1
ATOM 10410 C CA . SER B 1 323 ? 32.406 30.109 3.357 1 98.62 323 SER B CA 1
ATOM 10411 C C . SER B 1 323 ? 31.484 29.297 4.254 1 98.62 323 SER B C 1
ATOM 10413 O O . SER B 1 323 ? 31.75 28.125 4.508 1 98.62 323 SER B O 1
ATOM 10415 N N . ILE B 1 324 ? 30.469 29.938 4.797 1 98.69 324 ILE B N 1
ATOM 10416 C CA . ILE B 1 324 ? 29.531 29.281 5.707 1 98.69 324 ILE B CA 1
ATOM 10417 C C . ILE B 1 324 ? 28.766 28.188 4.957 1 98.69 324 ILE B C 1
ATOM 10419 O O . ILE B 1 324 ? 28.656 27.062 5.434 1 98.69 324 ILE B O 1
ATOM 10423 N N . ALA B 1 325 ? 28.219 28.5 3.803 1 98.88 325 ALA B N 1
ATOM 10424 C CA . ALA B 1 325 ? 27.453 27.547 2.996 1 98.88 325 ALA B CA 1
ATOM 10425 C C . ALA B 1 325 ? 28.344 26.406 2.527 1 98.88 325 ALA B C 1
ATOM 10427 O O . ALA B 1 325 ? 27.938 25.234 2.562 1 98.88 325 ALA B O 1
ATOM 10428 N N . ARG B 1 326 ? 29.547 26.719 2.068 1 98.81 326 ARG B N 1
ATOM 10429 C CA . ARG B 1 326 ? 30.516 25.719 1.612 1 98.81 326 ARG B CA 1
ATOM 10430 C C . ARG B 1 326 ? 30.859 24.75 2.73 1 98.81 326 ARG B C 1
ATOM 10432 O O . ARG B 1 326 ? 30.812 23.531 2.537 1 98.81 326 ARG B O 1
ATOM 10439 N N . ASN B 1 327 ? 31.25 25.312 3.85 1 98.69 327 ASN B N 1
ATOM 10440 C CA . ASN B 1 327 ? 31.641 24.469 4.98 1 98.69 327 ASN B CA 1
ATOM 10441 C C . ASN B 1 327 ? 30.484 23.609 5.461 1 98.69 327 ASN B C 1
ATOM 10443 O O . ASN B 1 327 ? 30.688 22.469 5.875 1 98.69 327 ASN B O 1
ATOM 10447 N N . ALA B 1 328 ? 29.25 24.156 5.473 1 98.81 328 ALA B N 1
ATOM 10448 C CA . ALA B 1 328 ? 28.078 23.391 5.871 1 98.81 328 ALA B CA 1
ATOM 10449 C C . ALA B 1 328 ? 27.875 22.172 4.961 1 98.81 328 ALA B C 1
ATOM 10451 O O . ALA B 1 328 ? 27.625 21.062 5.438 1 98.81 328 ALA B O 1
ATOM 10452 N N . SER B 1 329 ? 27.953 22.375 3.662 1 98.81 329 SER B N 1
ATOM 10453 C CA . SER B 1 329 ? 27.766 21.312 2.686 1 98.81 329 SER B CA 1
ATOM 10454 C C . SER B 1 329 ? 28.859 20.25 2.785 1 98.81 329 SER B C 1
ATOM 10456 O O . SER B 1 329 ? 28.578 19.062 2.877 1 98.81 329 SER B O 1
ATOM 10458 N N . LEU B 1 330 ? 30.125 20.688 2.797 1 98.69 330 LEU B N 1
ATOM 10459 C CA . LEU B 1 330 ? 31.281 19.781 2.809 1 98.69 330 LEU B CA 1
ATOM 10460 C C . LEU B 1 330 ? 31.344 19.016 4.121 1 98.69 330 LEU B C 1
ATOM 10462 O O . LEU B 1 330 ? 31.609 17.812 4.125 1 98.69 330 LEU B O 1
ATOM 10466 N N . SER B 1 331 ? 31.172 19.688 5.223 1 98.5 331 SER B N 1
ATOM 10467 C CA . SER B 1 331 ? 31.219 19 6.508 1 98.5 331 SER B CA 1
ATOM 10468 C C . SER B 1 331 ? 30.047 18.031 6.66 1 98.5 331 SER B C 1
ATOM 10470 O O . SER B 1 331 ? 30.172 16.984 7.309 1 98.5 331 SER B O 1
ATOM 10472 N N . GLY B 1 332 ? 28.859 18.422 6.094 1 98.44 332 GLY B N 1
ATOM 10473 C CA . GLY B 1 332 ? 27.766 17.469 6.055 1 98.44 332 GLY B CA 1
ATOM 10474 C C . GLY B 1 332 ? 28.125 16.172 5.352 1 98.44 332 GLY B C 1
ATOM 10475 O O . GLY B 1 332 ? 27.828 15.094 5.852 1 98.44 332 GLY B O 1
ATOM 10476 N N . ALA B 1 333 ? 28.766 16.312 4.219 1 98.25 333 ALA B N 1
ATOM 10477 C CA . ALA B 1 333 ? 29.188 15.133 3.455 1 98.25 333 ALA B CA 1
ATOM 10478 C C . ALA B 1 333 ? 30.203 14.312 4.234 1 98.25 333 ALA B C 1
ATOM 10480 O O . ALA B 1 333 ? 30.188 13.078 4.168 1 98.25 333 ALA B O 1
ATOM 10481 N N . GLU B 1 334 ? 31.094 14.961 4.902 1 97.56 334 GLU B N 1
ATOM 10482 C CA . GLU B 1 334 ? 32.094 14.273 5.703 1 97.56 334 GLU B CA 1
ATOM 10483 C C . GLU B 1 334 ? 31.469 13.531 6.875 1 97.56 334 GLU B C 1
ATOM 10485 O O . GLU B 1 334 ? 31.875 12.406 7.191 1 97.56 334 GLU B O 1
ATOM 10490 N N . GLU B 1 335 ? 30.531 14.219 7.516 1 96.69 335 GLU B N 1
ATOM 10491 C CA . GLU B 1 335 ? 29.844 13.625 8.656 1 96.69 335 GLU B CA 1
ATOM 10492 C C . GLU B 1 335 ? 28.953 12.453 8.219 1 96.69 335 GLU B C 1
ATOM 10494 O O . GLU B 1 335 ? 28.875 11.438 8.906 1 96.69 335 GLU B O 1
ATOM 10499 N N . GLY B 1 336 ? 28.328 12.656 7.148 1 96.31 336 GLY B N 1
ATOM 10500 C CA . GLY B 1 336 ? 27.469 11.617 6.594 1 96.31 336 GLY B CA 1
ATOM 10501 C C . GLY B 1 336 ? 26 11.805 6.941 1 96.31 336 GLY B C 1
ATOM 10502 O O . GLY B 1 336 ? 25.672 12.469 7.922 1 96.31 336 GLY B O 1
ATOM 10503 N N . TYR B 1 337 ? 25.172 11.172 6.219 1 97.44 337 TYR B N 1
ATOM 10504 C CA . TYR B 1 337 ? 23.719 11.352 6.305 1 97.44 337 TYR B CA 1
ATOM 10505 C C . TYR B 1 337 ? 23.188 10.859 7.645 1 97.44 337 TYR B C 1
ATOM 10507 O O . TYR B 1 337 ? 22.391 11.539 8.289 1 97.44 337 TYR B O 1
ATOM 10515 N N . TYR B 1 338 ? 23.562 9.758 8.125 1 95.12 338 TYR B N 1
ATOM 10516 C CA . TYR B 1 338 ? 22.938 9.094 9.258 1 95.12 338 TYR B CA 1
ATOM 10517 C C . TYR B 1 338 ? 23.328 9.773 10.57 1 95.12 338 TYR B C 1
ATOM 10519 O O . TYR B 1 338 ? 22.516 9.844 11.5 1 95.12 338 TYR B O 1
ATOM 10527 N N . LYS B 1 339 ? 24.516 10.266 10.625 1 95.94 339 LYS B N 1
ATOM 10528 C CA . LYS B 1 339 ? 24.875 11.055 11.797 1 95.94 339 LYS B CA 1
ATOM 10529 C C . LYS B 1 339 ? 24.109 12.375 11.836 1 95.94 339 LYS B C 1
ATOM 10531 O O . LYS B 1 339 ? 23.656 12.812 12.898 1 95.94 339 LYS B O 1
ATOM 10536 N N . LEU B 1 340 ? 23.953 13 10.703 1 97.88 340 LEU B N 1
ATOM 10537 C CA . LEU B 1 340 ? 23.219 14.266 10.633 1 97.88 340 LEU B CA 1
ATOM 10538 C C . LEU B 1 340 ? 21.75 14.062 11 1 97.88 340 LEU B C 1
ATOM 10540 O O . LEU B 1 340 ? 21.156 14.883 11.711 1 97.88 340 LEU B O 1
ATOM 10544 N N . VAL B 1 341 ? 21.125 13.055 10.453 1 97.12 341 VAL B N 1
ATOM 10545 C CA . VAL B 1 341 ? 19.719 12.82 10.742 1 97.12 341 VAL B CA 1
ATOM 10546 C C . VAL B 1 341 ? 19.531 12.547 12.234 1 97.12 341 VAL B C 1
ATOM 10548 O O . VAL B 1 341 ? 18.531 12.953 12.828 1 97.12 341 VAL B O 1
ATOM 10551 N N . HIS B 1 342 ? 20.5 11.852 12.836 1 95.75 342 HIS B N 1
ATOM 10552 C CA . HIS B 1 342 ? 20.422 11.562 14.266 1 95.75 342 HIS B CA 1
ATOM 10553 C C . HIS B 1 342 ? 20.422 12.844 15.086 1 95.75 342 HIS B C 1
ATOM 10555 O O . HIS B 1 342 ? 19.578 13.008 15.977 1 95.75 342 HIS B O 1
ATOM 10561 N N . SER B 1 343 ? 21.359 13.727 14.812 1 97.5 343 SER B N 1
ATOM 10562 C CA . SER B 1 343 ? 21.406 14.984 15.555 1 97.5 343 SER B CA 1
ATOM 10563 C C . SER B 1 343 ? 20.172 15.836 15.281 1 97.5 343 SER B C 1
ATOM 10565 O O . SER B 1 343 ? 19.703 16.562 16.156 1 97.5 343 SER B O 1
ATOM 10567 N N . HIS B 1 344 ? 19.688 15.773 14.086 1 98.38 344 HIS B N 1
ATOM 10568 C CA . HIS B 1 344 ? 18.453 16.453 13.727 1 98.38 344 HIS B CA 1
ATOM 10569 C C . HIS B 1 344 ? 17.281 15.945 14.562 1 98.38 344 HIS B C 1
ATOM 10571 O O . HIS B 1 344 ? 16.531 16.734 15.125 1 98.38 344 HIS B O 1
ATOM 10577 N N . ILE B 1 345 ? 17.141 14.641 14.688 1 97.5 345 ILE B N 1
ATOM 10578 C CA . ILE B 1 345 ? 16.078 14.023 15.469 1 97.5 345 ILE B CA 1
ATOM 10579 C C . ILE B 1 345 ? 16.203 14.438 16.938 1 97.5 345 ILE B C 1
ATOM 10581 O O . ILE B 1 345 ? 15.203 14.781 17.578 1 97.5 345 ILE B O 1
ATOM 10585 N N . GLU B 1 346 ? 17.406 14.453 17.422 1 96.94 346 GLU B N 1
ATOM 10586 C CA . GLU B 1 346 ? 17.641 14.828 18.812 1 96.94 346 GLU B CA 1
ATOM 10587 C C . GLU B 1 346 ? 17.188 16.25 19.078 1 96.94 346 GLU B C 1
ATOM 10589 O O . GLU B 1 346 ? 16.609 16.547 20.141 1 96.94 346 GLU B O 1
ATOM 10594 N N . GLU B 1 347 ? 17.438 17.141 18.156 1 98.31 347 GLU B N 1
ATOM 10595 C CA . GLU B 1 347 ? 17.031 18.516 18.344 1 98.31 347 GLU B CA 1
ATOM 10596 C C . GLU B 1 347 ? 15.508 18.656 18.359 1 98.31 347 GLU B C 1
ATOM 10598 O O . GLU B 1 347 ? 14.953 19.312 19.234 1 98.31 347 GLU B O 1
ATOM 10603 N N . TRP B 1 348 ? 14.82 18.047 17.453 1 97.88 348 TRP B N 1
ATOM 10604 C CA . TRP B 1 348 ? 13.359 18.109 17.438 1 97.88 348 TRP B CA 1
ATOM 10605 C C . TRP B 1 348 ? 12.773 17.469 18.688 1 97.88 348 TRP B C 1
ATOM 10607 O O . TRP B 1 348 ? 11.766 17.938 19.219 1 97.88 348 TRP B O 1
ATOM 10617 N N . GLU B 1 349 ? 13.43 16.406 19.172 1 95.31 349 GLU B N 1
ATOM 10618 C CA . GLU B 1 349 ? 12.977 15.758 20.391 1 95.31 349 GLU B CA 1
ATOM 10619 C C . GLU B 1 349 ? 13.07 16.688 21.594 1 95.31 349 GLU B C 1
ATOM 10621 O O . GLU B 1 349 ? 12.289 16.578 22.531 1 95.31 349 GLU B O 1
ATOM 10626 N N . SER B 1 350 ? 13.984 17.562 21.5 1 96.44 350 SER B N 1
ATOM 10627 C CA . SER B 1 350 ? 14.141 18.531 22.578 1 96.44 350 SER B CA 1
ATOM 10628 C C . SER B 1 350 ? 13.117 19.656 22.484 1 96.44 350 SER B C 1
ATOM 10630 O O . SER B 1 350 ? 12.82 20.312 23.469 1 96.44 350 SER B O 1
ATOM 10632 N N . ILE B 1 351 ? 12.523 19.891 21.375 1 97.56 351 ILE B N 1
ATOM 10633 C CA . ILE B 1 351 ? 11.617 21.016 21.125 1 97.56 351 ILE B CA 1
ATOM 10634 C C . ILE B 1 351 ? 10.172 20.531 21.234 1 97.56 351 ILE B C 1
ATOM 10636 O O . ILE B 1 351 ? 9.367 21.141 21.953 1 97.56 351 ILE B O 1
ATOM 10640 N N . LEU B 1 352 ? 9.852 19.438 20.531 1 96.69 352 LEU B N 1
ATOM 10641 C CA . LEU B 1 352 ? 8.492 18.906 20.516 1 96.69 352 LEU B CA 1
ATOM 10642 C C . LEU B 1 352 ? 8.367 17.703 21.422 1 96.69 352 LEU B C 1
ATOM 10644 O O . LEU B 1 352 ? 8.07 16.594 20.969 1 96.69 352 LEU B O 1
ATOM 10648 N N . THR B 1 353 ? 8.539 17.906 22.688 1 95.56 353 THR B N 1
ATOM 10649 C CA . THR B 1 353 ? 8.312 16.859 23.672 1 95.56 353 THR B CA 1
ATOM 10650 C C . THR B 1 353 ? 6.824 16.562 23.828 1 95.56 353 THR B C 1
ATOM 10652 O O . THR B 1 353 ? 5.984 17.391 23.469 1 95.56 353 THR B O 1
ATOM 10655 N N . PRO B 1 354 ? 6.473 15.445 24.375 1 93.44 354 PRO B N 1
ATOM 10656 C CA . PRO B 1 354 ? 5.055 15.109 24.531 1 93.44 354 PRO B CA 1
ATOM 10657 C C . PRO B 1 354 ? 4.301 16.125 25.375 1 93.44 354 PRO B C 1
ATOM 10659 O O . PRO B 1 354 ? 3.109 16.359 25.156 1 93.44 354 PRO B O 1
ATOM 10662 N N . ASP B 1 355 ? 5 16.766 26.312 1 96.62 355 ASP B N 1
ATOM 10663 C CA . ASP B 1 355 ? 4.332 17.703 27.203 1 96.62 355 ASP B CA 1
ATOM 10664 C C . ASP B 1 355 ? 4.316 19.109 26.609 1 96.62 355 ASP B C 1
ATOM 10666 O O . ASP B 1 355 ? 3.828 20.062 27.25 1 96.62 355 ASP B O 1
ATOM 10670 N N . SER B 1 356 ? 4.832 19.281 25.422 1 96.75 356 SER B N 1
ATOM 10671 C CA . SER B 1 356 ? 4.887 20.609 24.812 1 96.75 356 SER B CA 1
ATOM 10672 C C . SER B 1 356 ? 3.672 20.844 23.922 1 96.75 356 SER B C 1
ATOM 10674 O O . SER B 1 356 ? 3.537 21.922 23.328 1 96.75 356 SER B O 1
ATOM 10676 N N . VAL B 1 357 ? 2.805 19.875 23.781 1 97.88 357 VAL B N 1
ATOM 10677 C CA . VAL B 1 357 ? 1.61 19.984 22.953 1 97.88 357 VAL B CA 1
ATOM 10678 C C . VAL B 1 357 ? 0.38 19.562 23.75 1 97.88 357 VAL B C 1
ATOM 10680 O O . VAL B 1 357 ? 0.495 18.828 24.734 1 97.88 357 VAL B O 1
ATOM 10683 N N . ASP B 1 358 ? -0.781 20.062 23.328 1 98.44 358 ASP B N 1
ATOM 10684 C CA . ASP B 1 358 ? -2.029 19.609 23.938 1 98.44 358 ASP B CA 1
ATOM 10685 C C . ASP B 1 358 ? -2.297 18.141 23.625 1 98.44 358 ASP B C 1
ATOM 10687 O O . ASP B 1 358 ? -2.033 17.672 22.516 1 98.44 358 ASP B O 1
ATOM 10691 N N . ASP B 1 359 ? -2.76 17.375 24.656 1 98.31 359 ASP B N 1
ATOM 10692 C CA . ASP B 1 359 ? -2.969 15.938 24.516 1 98.31 359 ASP B CA 1
ATOM 10693 C C . ASP B 1 359 ? -4.422 15.57 24.812 1 98.31 359 ASP B C 1
ATOM 10695 O O . ASP B 1 359 ? -4.914 15.781 25.922 1 98.31 359 ASP B O 1
ATOM 10699 N N . TYR B 1 360 ? -5.125 14.969 23.859 1 98.06 360 TYR B N 1
ATOM 10700 C CA . TYR B 1 360 ? -6.547 14.672 23.969 1 98.06 360 TYR B CA 1
ATOM 10701 C C . TYR B 1 360 ? -6.773 13.203 24.312 1 98.06 360 TYR B C 1
ATOM 10703 O O . TYR B 1 360 ? -7.902 12.711 24.25 1 98.06 360 TYR B O 1
ATOM 10711 N N . HIS B 1 361 ? -5.727 12.438 24.672 1 96.69 361 HIS B N 1
ATOM 10712 C CA . HIS B 1 361 ? -5.902 11.07 25.141 1 96.69 361 HIS B CA 1
ATOM 10713 C C . HIS B 1 361 ? -6.762 11.023 26.406 1 96.69 361 HIS B C 1
ATOM 10715 O O . HIS B 1 361 ? -6.68 11.914 27.25 1 96.69 361 HIS B O 1
ATOM 10721 N N . LEU B 1 362 ? -7.539 10.008 26.516 1 95.31 362 LEU B N 1
ATOM 10722 C CA . LEU B 1 362 ? -8.242 9.703 27.766 1 95.31 362 LEU B CA 1
ATOM 10723 C C . LEU B 1 362 ? -7.293 9.141 28.812 1 95.31 362 LEU B C 1
ATOM 10725 O O . LEU B 1 362 ? -6.188 8.695 28.469 1 95.31 362 LEU B O 1
ATOM 10729 N N . PRO B 1 363 ? -7.664 9.195 30.031 1 92 363 PRO B N 1
ATOM 10730 C CA . PRO B 1 363 ? -6.781 8.703 31.094 1 92 363 PRO B CA 1
ATOM 10731 C C . PRO B 1 363 ? -6.371 7.246 30.891 1 92 363 PRO B C 1
ATOM 10733 O O . PRO B 1 363 ? -5.297 6.832 31.328 1 92 363 PRO B O 1
ATOM 10736 N N . ASN B 1 364 ? -7.137 6.512 30.109 1 91.38 364 ASN B N 1
ATOM 10737 C CA . ASN B 1 364 ? -6.797 5.117 29.844 1 91.38 364 ASN B CA 1
ATOM 10738 C C . ASN B 1 364 ? -5.824 4.988 28.688 1 91.38 364 ASN B C 1
ATOM 10740 O O . ASN B 1 364 ? -5.473 3.877 28.281 1 91.38 364 ASN B O 1
ATOM 10744 N N . GLY B 1 365 ? -5.496 6.078 28.078 1 90.31 365 GLY B N 1
ATOM 10745 C CA . GLY B 1 365 ? -4.484 6.086 27.031 1 90.31 365 GLY B CA 1
ATOM 10746 C C . GLY B 1 365 ? -5.074 6.098 25.641 1 90.31 365 GLY B C 1
ATOM 10747 O O . GLY B 1 365 ? -4.371 6.387 24.656 1 90.31 365 GLY B O 1
ATOM 10748 N N . SER B 1 366 ? -6.363 5.867 25.453 1 90.69 366 SER B N 1
ATOM 10749 C CA . SER B 1 366 ? -6.992 5.84 24.141 1 90.69 366 SER B CA 1
ATOM 10750 C C . SER B 1 366 ? -7.434 7.238 23.703 1 90.69 366 SER B C 1
ATOM 10752 O O . SER B 1 366 ? -7.527 8.148 24.531 1 90.69 366 SER B O 1
ATOM 10754 N N . LEU B 1 367 ? -7.586 7.418 22.438 1 92.94 367 LEU B N 1
ATOM 10755 C CA . LEU B 1 367 ? -8.188 8.641 21.922 1 92.94 367 LEU B CA 1
ATOM 10756 C C . LEU B 1 367 ? -9.703 8.523 21.859 1 92.94 367 LEU B C 1
ATOM 10758 O O . LEU B 1 367 ? -10.242 7.426 21.688 1 92.94 367 LEU B O 1
ATOM 10762 N N . PRO B 1 368 ? -10.344 9.672 22 1 90.69 368 PRO B N 1
ATOM 10763 C CA . PRO B 1 368 ? -11.789 9.633 21.797 1 90.69 368 PRO B CA 1
ATOM 10764 C C . PRO B 1 368 ? -12.18 9.172 20.406 1 90.69 368 PRO B C 1
ATOM 10766 O O . PRO B 1 368 ? -11.422 9.367 19.453 1 90.69 368 PRO B O 1
ATOM 10769 N N . GLU B 1 369 ? -13.336 8.625 20.234 1 85.44 369 GLU B N 1
ATOM 10770 C CA . GLU B 1 369 ? -13.812 8.086 18.953 1 85.44 369 GLU B CA 1
ATOM 10771 C C . GLU B 1 369 ? -14.289 9.195 18.031 1 85.44 369 GLU B C 1
ATOM 10773 O O . GLU B 1 369 ? -14.359 9.008 16.812 1 85.44 369 GLU B O 1
ATOM 10778 N N . ASP B 1 370 ? -14.602 10.32 18.594 1 89 370 ASP B N 1
ATOM 10779 C CA . ASP B 1 370 ? -15.078 11.453 17.797 1 89 370 ASP B CA 1
ATOM 10780 C C . ASP B 1 370 ? -14.016 11.898 16.797 1 89 370 ASP B C 1
ATOM 10782 O O . ASP B 1 370 ? -12.922 12.305 17.172 1 89 370 ASP B O 1
ATOM 10786 N N . PRO B 1 371 ? -14.359 11.883 15.477 1 90.19 371 PRO B N 1
ATOM 10787 C CA . PRO B 1 371 ? -13.359 12.195 14.453 1 90.19 371 PRO B CA 1
ATOM 10788 C C . PRO B 1 371 ? -12.867 13.641 14.539 1 90.19 371 PRO B C 1
ATOM 10790 O O . PRO B 1 371 ? -11.711 13.93 14.203 1 90.19 371 PRO B O 1
ATOM 10793 N N . ASP B 1 372 ? -13.719 14.578 15 1 93.56 372 ASP B N 1
ATOM 10794 C CA . ASP B 1 372 ? -13.297 15.969 15.133 1 93.56 372 ASP B CA 1
ATOM 10795 C C . ASP B 1 372 ? -12.25 16.125 16.234 1 93.56 372 ASP B C 1
ATOM 10797 O O . ASP B 1 372 ? -11.281 16.859 16.078 1 93.56 372 ASP B O 1
ATOM 10801 N N . VAL B 1 373 ? -12.477 15.445 17.344 1 95.38 373 VAL B N 1
ATOM 10802 C CA . VAL B 1 373 ? -11.523 15.516 18.453 1 95.38 373 VAL B CA 1
ATOM 10803 C C . VAL B 1 373 ? -10.203 14.875 18.031 1 95.38 373 VAL B C 1
ATOM 10805 O O . VAL B 1 373 ? -9.133 15.367 18.391 1 95.38 373 VAL B O 1
ATOM 10808 N N . ARG B 1 374 ? -10.281 13.812 17.266 1 94.75 374 ARG B N 1
ATOM 10809 C CA . ARG B 1 374 ? -9.062 13.172 16.766 1 94.75 374 ARG B CA 1
ATOM 10810 C C . ARG B 1 374 ? -8.289 14.109 15.852 1 94.75 374 ARG B C 1
ATOM 10812 O O . ARG B 1 374 ? -7.059 14.164 15.898 1 94.75 374 ARG B O 1
ATOM 10819 N N . GLU B 1 375 ? -9.023 14.766 15 1 96.12 375 GLU B N 1
ATOM 10820 C CA . GLU B 1 375 ? -8.375 15.734 14.125 1 96.12 375 GLU B CA 1
ATOM 10821 C C . GLU B 1 375 ? -7.719 16.859 14.922 1 96.12 375 GLU B C 1
ATOM 10823 O O . GLU B 1 375 ? -6.609 17.281 14.602 1 96.12 375 GLU B O 1
ATOM 10828 N N . LEU B 1 376 ? -8.383 17.344 15.945 1 97.44 376 LEU B N 1
ATOM 10829 C CA . LEU B 1 376 ? -7.797 18.359 16.812 1 97.44 376 LEU B CA 1
ATOM 10830 C C . LEU B 1 376 ? -6.523 17.844 17.469 1 97.44 376 LEU B C 1
ATOM 10832 O O . LEU B 1 376 ? -5.555 18.594 17.625 1 97.44 376 LEU B O 1
ATOM 10836 N N . HIS B 1 377 ? -6.578 16.594 17.891 1 97.81 377 HIS B N 1
ATOM 10837 C CA . HIS B 1 377 ? -5.398 15.969 18.484 1 97.81 377 HIS B CA 1
ATOM 10838 C C . HIS B 1 377 ? -4.223 15.969 17.5 1 97.81 377 HIS B C 1
ATOM 10840 O O . HIS B 1 377 ? -3.1 16.312 17.891 1 97.81 377 HIS B O 1
ATOM 10846 N N . ILE B 1 378 ? -4.461 15.586 16.234 1 97.62 378 ILE B N 1
ATOM 10847 C CA . ILE B 1 378 ? -3.428 15.578 15.211 1 97.62 378 ILE B CA 1
ATOM 10848 C C . ILE B 1 378 ? -2.891 17 15.008 1 97.62 378 ILE B C 1
ATOM 10850 O O . ILE B 1 378 ? -1.676 17.203 14.969 1 97.62 378 ILE B O 1
ATOM 10854 N N . MET B 1 379 ? -3.746 17.969 14.969 1 98 379 MET B N 1
ATOM 10855 C CA . MET B 1 379 ? -3.35 19.344 14.695 1 98 379 MET B CA 1
ATOM 10856 C C . MET B 1 379 ? -2.639 19.953 15.898 1 98 379 MET B C 1
ATOM 10858 O O . MET B 1 379 ? -1.853 20.891 15.75 1 98 379 MET B O 1
ATOM 10862 N N . ALA B 1 380 ? -2.908 19.422 17.078 1 98.31 380 ALA B N 1
ATOM 10863 C CA . ALA B 1 380 ? -2.154 19.844 18.266 1 98.31 380 ALA B CA 1
ATOM 10864 C C . ALA B 1 380 ? -0.68 19.469 18.125 1 98.31 380 ALA B C 1
ATOM 10866 O O . ALA B 1 380 ? 0.165 20 18.859 1 98.31 380 ALA B O 1
ATOM 10867 N N . ARG B 1 381 ? -0.351 18.672 17.172 1 98.19 381 ARG B N 1
ATOM 10868 C CA . ARG B 1 381 ? 1.031 18.297 16.875 1 98.19 381 ARG B CA 1
ATOM 10869 C C . ARG B 1 381 ? 1.527 19 15.609 1 98.19 381 ARG B C 1
ATOM 10871 O O . ARG B 1 381 ? 2.623 19.562 15.594 1 98.19 381 ARG B O 1
ATOM 10878 N N . THR B 1 382 ? 0.707 19.031 14.578 1 98.5 382 THR B N 1
ATOM 10879 C CA . THR B 1 382 ? 1.156 19.562 13.289 1 98.5 382 THR B CA 1
ATOM 10880 C C . THR B 1 382 ? 1.268 21.078 13.328 1 98.5 382 THR B C 1
ATOM 10882 O O . THR B 1 382 ? 2.195 21.656 12.758 1 98.5 382 THR B O 1
ATOM 10885 N N . ASN B 1 383 ? 0.348 21.766 14 1 98.62 383 ASN B N 1
ATOM 10886 C CA . ASN B 1 383 ? 0.402 23.219 14.055 1 98.62 383 ASN B CA 1
ATOM 10887 C C . ASN B 1 383 ? 1.688 23.719 14.711 1 98.62 383 ASN B C 1
ATOM 10889 O O . ASN B 1 383 ? 2.426 24.516 14.133 1 98.62 383 ASN B O 1
ATOM 10893 N N . PRO B 1 384 ? 1.987 23.281 15.953 1 98.31 384 PRO B N 1
ATOM 10894 C CA . PRO B 1 384 ? 3.254 23.734 16.531 1 98.31 384 PRO B CA 1
ATOM 10895 C C . PRO B 1 384 ? 4.465 23.328 15.688 1 98.31 384 PRO B C 1
ATOM 10897 O O . PRO B 1 384 ? 5.441 24.078 15.617 1 98.31 384 PRO B O 1
ATOM 10900 N N . PHE B 1 385 ? 4.453 22.188 15.062 1 98.5 385 PHE B N 1
ATOM 10901 C CA . PHE B 1 385 ? 5.547 21.781 14.188 1 98.5 385 PHE B CA 1
ATOM 10902 C C . PHE B 1 385 ? 5.793 22.812 13.094 1 98.5 385 PHE B C 1
ATOM 10904 O O . PHE B 1 385 ? 6.926 23.25 12.891 1 98.5 385 PHE B O 1
ATOM 10911 N N . TYR B 1 386 ? 4.738 23.141 12.352 1 98.62 386 TYR B N 1
ATOM 10912 C CA . TYR B 1 386 ? 4.895 24.078 11.242 1 98.62 386 TYR B CA 1
ATOM 10913 C C . TYR B 1 386 ? 5.32 25.453 11.742 1 98.62 386 TYR B C 1
ATOM 10915 O O . TYR B 1 386 ? 6.16 26.109 11.125 1 98.62 386 TYR B O 1
ATOM 10923 N N . LEU B 1 387 ? 4.754 25.875 12.812 1 98.75 387 LEU B N 1
ATOM 10924 C CA . LEU B 1 387 ? 5.109 27.188 13.352 1 98.75 387 LEU B CA 1
ATOM 10925 C C . LEU B 1 387 ? 6.562 27.219 13.812 1 98.75 387 LEU B C 1
ATOM 10927 O O . LEU B 1 387 ? 7.312 28.125 13.477 1 98.75 387 LEU B O 1
ATOM 10931 N N . LEU B 1 388 ? 6.949 26.203 14.57 1 98.62 388 LEU B N 1
ATOM 10932 C CA . LEU B 1 388 ? 8.305 26.125 15.109 1 98.62 388 LEU B CA 1
ATOM 10933 C C . LEU B 1 388 ? 9.32 25.891 14 1 98.62 388 LEU B C 1
ATOM 10935 O O . LEU B 1 388 ? 10.484 26.266 14.125 1 98.62 388 LEU B O 1
ATOM 10939 N N . SER B 1 389 ? 8.922 25.297 12.875 1 98.44 389 SER B N 1
ATOM 10940 C CA . SER B 1 389 ? 9.781 25.125 11.711 1 98.44 389 SER B CA 1
ATOM 10941 C C . SER B 1 389 ? 10.148 26.484 11.094 1 98.44 389 SER B C 1
ATOM 10943 O O . SER B 1 389 ? 11.109 26.578 10.328 1 98.44 389 SER B O 1
ATOM 10945 N N . ASN B 1 390 ? 9.43 27.5 11.438 1 98.62 390 ASN B N 1
ATOM 10946 C CA . ASN B 1 390 ? 9.688 28.812 10.867 1 98.62 390 ASN B CA 1
ATOM 10947 C C . ASN B 1 390 ? 10.273 29.766 11.906 1 98.62 390 ASN B C 1
ATOM 10949 O O . ASN B 1 390 ? 10.219 30.984 11.734 1 98.62 390 ASN B O 1
ATOM 10953 N N . MET B 1 391 ? 10.766 29.172 13.016 1 98.44 391 MET B N 1
ATOM 10954 C CA . MET B 1 391 ? 11.453 29.922 14.062 1 98.44 391 MET B CA 1
ATOM 10955 C C . MET B 1 391 ? 12.812 29.297 14.383 1 98.44 391 MET B C 1
ATOM 10957 O O . MET B 1 391 ? 12.914 28.094 14.555 1 98.44 391 MET B O 1
ATOM 10961 N N . VAL B 1 392 ? 13.867 30.141 14.406 1 98.44 392 VAL B N 1
ATOM 10962 C CA . VAL B 1 392 ? 15.164 29.641 14.867 1 98.44 392 VAL B CA 1
ATOM 10963 C C . VAL B 1 392 ? 15.133 29.453 16.391 1 98.44 392 VAL B C 1
ATOM 10965 O O . VAL B 1 392 ? 14.617 30.297 17.109 1 98.44 392 VAL B O 1
ATOM 10968 N N . GLY B 1 393 ? 15.641 28.359 16.891 1 96.94 393 GLY B N 1
ATOM 10969 C CA . GLY B 1 393 ? 15.633 28.047 18.312 1 96.94 393 GLY B CA 1
ATOM 10970 C C . GLY B 1 393 ? 16.875 28.531 19.031 1 96.94 393 GLY B C 1
ATOM 10971 O O . GLY B 1 393 ? 17.875 28.859 18.406 1 96.94 393 GLY B O 1
ATOM 10972 N N . PRO B 1 394 ? 16.781 28.531 20.344 1 96.56 394 PRO B N 1
ATOM 10973 C CA . PRO B 1 394 ? 17.922 29 21.125 1 96.56 394 PRO B CA 1
ATOM 10974 C C . PRO B 1 394 ? 19.156 28.109 20.953 1 96.56 394 PRO B C 1
ATOM 10976 O O . PRO B 1 394 ? 20.281 28.625 20.906 1 96.56 394 PRO B O 1
ATOM 10979 N N . ASN B 1 395 ? 18.969 26.75 20.859 1 97.88 395 ASN B N 1
ATOM 10980 C CA . ASN B 1 395 ? 20.078 25.844 20.641 1 97.88 395 ASN B CA 1
ATOM 10981 C C . ASN B 1 395 ? 20.781 26.125 19.312 1 97.88 395 ASN B C 1
ATOM 10983 O O . ASN B 1 395 ? 22 26.031 19.219 1 97.88 395 ASN B O 1
ATOM 10987 N N . ALA B 1 396 ? 20.016 26.406 18.312 1 98.25 396 ALA B N 1
ATOM 10988 C CA . ALA B 1 396 ? 20.578 26.688 16.984 1 98.25 396 ALA B CA 1
ATOM 10989 C C . ALA B 1 396 ? 21.375 27.984 16.984 1 98.25 396 ALA B C 1
ATOM 10991 O O . ALA B 1 396 ? 22.422 28.078 16.344 1 98.25 396 ALA B O 1
ATOM 10992 N N . VAL B 1 397 ? 20.891 29 17.656 1 98.06 397 VAL B N 1
ATOM 10993 C CA . VAL B 1 397 ? 21.625 30.25 17.797 1 98.06 397 VAL B CA 1
ATOM 10994 C C . VAL B 1 397 ? 22.953 29.984 18.5 1 98.06 397 VAL B C 1
ATOM 10996 O O . VAL B 1 397 ? 24 30.484 18.062 1 98.06 397 VAL B O 1
ATOM 10999 N N . ALA B 1 398 ? 22.875 29.203 19.578 1 97.75 398 ALA B N 1
ATOM 11000 C CA . ALA B 1 398 ? 24.078 28.859 20.312 1 97.75 398 ALA B CA 1
ATOM 11001 C C . ALA B 1 398 ? 25.062 28.094 19.422 1 97.75 398 ALA B C 1
ATOM 11003 O O . ALA B 1 398 ? 26.266 28.344 19.453 1 97.75 398 ALA B O 1
ATOM 11004 N N . ALA B 1 399 ? 24.547 27.125 18.641 1 97.69 399 ALA B N 1
ATOM 11005 C CA . ALA B 1 399 ? 25.359 26.281 17.781 1 97.69 399 ALA B CA 1
ATOM 11006 C C . ALA B 1 399 ? 26.016 27.109 16.672 1 97.69 399 ALA B C 1
ATOM 11008 O O . ALA B 1 399 ? 27.062 26.734 16.141 1 97.69 399 ALA B O 1
ATOM 11009 N N . ALA B 1 400 ? 25.406 28.266 16.344 1 97.81 400 ALA B N 1
ATOM 11010 C CA . ALA B 1 400 ? 25.969 29.188 15.359 1 97.81 400 ALA B CA 1
ATOM 11011 C C . ALA B 1 400 ? 26.781 30.297 16.031 1 97.81 400 ALA B C 1
ATOM 11013 O O . ALA B 1 400 ? 26.797 31.438 15.578 1 97.81 400 ALA B O 1
ATOM 11014 N N . ASN B 1 401 ? 27.391 30.062 17.156 1 96.81 401 ASN B N 1
ATOM 11015 C CA . ASN B 1 401 ? 28.266 30.953 17.891 1 96.81 401 ASN B CA 1
ATOM 11016 C C . ASN B 1 401 ? 27.516 32.188 18.406 1 96.81 401 ASN B C 1
ATOM 11018 O O . ASN B 1 401 ? 27.984 33.312 18.266 1 96.81 401 ASN B O 1
ATOM 11022 N N . ASN B 1 402 ? 26.281 31.969 18.828 1 97.06 402 ASN B N 1
ATOM 11023 C CA . ASN B 1 402 ? 25.422 33 19.391 1 97.06 402 ASN B CA 1
ATOM 11024 C C . ASN B 1 402 ? 25.203 34.156 18.406 1 97.06 402 ASN B C 1
ATOM 11026 O O . ASN B 1 402 ? 25.25 35.312 18.781 1 97.06 402 ASN B O 1
ATOM 11030 N N . ASN B 1 403 ? 25.016 33.781 17.156 1 97.5 403 ASN B N 1
ATOM 11031 C CA . ASN B 1 403 ? 24.75 34.75 16.094 1 97.5 403 ASN B CA 1
ATOM 11032 C C . ASN B 1 403 ? 23.391 35.438 16.297 1 97.5 403 ASN B C 1
ATOM 11034 O O . ASN B 1 403 ? 22.344 34.844 16.062 1 97.5 403 ASN B O 1
ATOM 11038 N N . THR B 1 404 ? 23.312 36.688 16.625 1 94.88 404 THR B N 1
ATOM 11039 C CA . THR B 1 404 ? 22.109 37.438 17 1 94.88 404 THR B CA 1
ATOM 11040 C C . THR B 1 404 ? 21.344 37.875 15.75 1 94.88 404 THR B C 1
ATOM 11042 O O . THR B 1 404 ? 20.281 38.469 15.852 1 94.88 404 THR B O 1
ATOM 11045 N N . LYS B 1 405 ? 21.875 37.562 14.578 1 97.31 405 LYS B N 1
ATOM 11046 C CA . LYS B 1 405 ? 21.219 37.938 13.344 1 97.31 405 LYS B CA 1
ATOM 11047 C C . LYS B 1 405 ? 20.328 36.812 12.812 1 97.31 405 LYS B C 1
ATOM 11049 O O . LYS B 1 405 ? 19.641 37 11.805 1 97.31 405 LYS B O 1
ATOM 11054 N N . LEU B 1 406 ? 20.234 35.781 13.555 1 97.62 406 LEU B N 1
ATOM 11055 C CA . LEU B 1 406 ? 19.516 34.625 13.055 1 97.62 406 LEU B CA 1
ATOM 11056 C C . LEU B 1 406 ? 18.031 34.688 13.438 1 97.62 406 LEU B C 1
ATOM 11058 O O . LEU B 1 406 ? 17.188 34.156 12.719 1 97.62 406 LEU B O 1
ATOM 11062 N N . ASP B 1 407 ? 17.688 35.281 14.531 1 97.31 407 ASP B N 1
ATOM 11063 C CA . ASP B 1 407 ? 16.312 35.188 15.047 1 97.31 407 ASP B CA 1
ATOM 11064 C C . ASP B 1 407 ? 15.648 36.531 15.109 1 97.31 407 ASP B C 1
ATOM 11066 O O . ASP B 1 407 ? 14.93 36.844 16.078 1 97.31 407 ASP B O 1
ATOM 11070 N N . ILE B 1 408 ? 15.812 37.406 14.086 1 98.06 408 ILE B N 1
ATOM 11071 C CA . ILE B 1 408 ? 15.281 38.75 14.125 1 98.06 408 ILE B CA 1
ATOM 11072 C C . ILE B 1 408 ? 14.383 39 12.906 1 98.06 408 ILE B C 1
ATOM 11074 O O . ILE B 1 408 ? 14.195 40.125 12.477 1 98.06 408 ILE B O 1
ATOM 11078 N N . TYR B 1 409 ? 13.812 37.938 12.289 1 97.94 409 TYR B N 1
ATOM 11079 C CA . TYR B 1 409 ? 13.125 38.125 11.016 1 97.94 409 TYR B CA 1
ATOM 11080 C C . TYR B 1 409 ? 11.672 37.688 11.102 1 97.94 409 TYR B C 1
ATOM 11082 O O . TYR B 1 409 ? 10.984 37.594 10.086 1 97.94 409 TYR B O 1
ATOM 11090 N N . SER B 1 410 ? 11.133 37.438 12.25 1 98.38 410 SER B N 1
ATOM 11091 C CA . SER B 1 410 ? 9.734 37.062 12.477 1 98.38 410 SER B CA 1
ATOM 11092 C C . SER B 1 410 ? 9.328 35.875 11.602 1 98.38 410 SER B C 1
ATOM 11094 O O . SER B 1 410 ? 10.148 35 11.312 1 98.38 410 SER B O 1
ATOM 11096 N N . ILE B 1 411 ? 8.008 35.688 11.328 1 98.19 411 ILE B N 1
ATOM 11097 C CA . ILE B 1 411 ? 7.426 34.625 10.539 1 98.19 411 ILE B CA 1
ATOM 11098 C C . ILE B 1 411 ? 6.535 35.219 9.445 1 98.19 411 ILE B C 1
ATOM 11100 O O . ILE B 1 411 ? 5.531 35.875 9.734 1 98.19 411 ILE B O 1
ATOM 11104 N N . PRO B 1 412 ? 6.879 35 8.188 1 98 412 PRO B N 1
ATOM 11105 C CA . PRO B 1 412 ? 5.949 35.406 7.133 1 98 412 PRO B CA 1
ATOM 11106 C C . PRO B 1 412 ? 4.625 34.656 7.18 1 98 412 PRO B C 1
ATOM 11108 O O . PRO B 1 412 ? 4.566 33.531 7.73 1 98 412 PRO B O 1
ATOM 11111 N N . VAL B 1 413 ? 3.617 35.156 6.512 1 97.75 413 VAL B N 1
ATOM 11112 C CA . VAL B 1 413 ? 2.262 34.625 6.531 1 97.75 413 VAL B CA 1
ATOM 11113 C C . VAL B 1 413 ? 2.285 33.156 6.113 1 97.75 413 VAL B C 1
ATOM 11115 O O . VAL B 1 413 ? 1.534 32.344 6.652 1 97.75 413 VAL B O 1
ATOM 11118 N N . CYS B 1 414 ? 3.189 32.844 5.141 1 97.56 414 CYS B N 1
ATOM 11119 C CA . CYS B 1 414 ? 3.172 31.5 4.59 1 97.56 414 CYS B CA 1
ATOM 11120 C C . CYS B 1 414 ? 4.492 30.797 4.852 1 97.56 414 CYS B C 1
ATOM 11122 O O . CYS B 1 414 ? 4.77 29.75 4.262 1 97.56 414 CYS B O 1
ATOM 11124 N N . GLY B 1 415 ? 5.352 31.297 5.688 1 97.94 415 GLY B N 1
ATOM 11125 C CA . GLY B 1 415 ? 6.594 30.641 6.078 1 97.94 415 GLY B CA 1
ATOM 11126 C C . GLY B 1 415 ? 7.68 30.75 5.023 1 97.94 415 GLY B C 1
ATOM 11127 O O . GLY B 1 415 ? 7.621 31.625 4.152 1 97.94 415 GLY B O 1
ATOM 11128 N N . LEU B 1 416 ? 8.672 29.891 5.125 1 98.56 416 LEU B N 1
ATOM 11129 C CA . LEU B 1 416 ? 9.898 30 4.344 1 98.56 416 LEU B CA 1
ATOM 11130 C C . LEU B 1 416 ? 9.859 29.078 3.129 1 98.56 416 LEU B C 1
ATOM 11132 O O . LEU B 1 416 ? 10.812 29.031 2.348 1 98.56 416 LEU B O 1
ATOM 11136 N N . GLY B 1 417 ? 8.766 28.391 2.926 1 97.5 417 GLY B N 1
ATOM 11137 C CA . GLY B 1 417 ? 8.609 27.531 1.767 1 97.5 417 GLY B CA 1
ATOM 11138 C C . GLY B 1 417 ? 7.625 28.078 0.748 1 97.5 417 GLY B C 1
ATOM 11139 O O . GLY B 1 417 ? 7.352 27.422 -0.265 1 97.5 417 GLY B O 1
ATOM 11140 N N . SER B 1 418 ? 7.105 29.266 0.955 1 97.25 418 SER B N 1
ATOM 11141 C CA . SER B 1 418 ? 6.133 29.891 0.074 1 97.25 418 SER B CA 1
ATOM 11142 C C . SER B 1 418 ? 6.332 31.406 0.02 1 97.25 418 SER B C 1
ATOM 11144 O O . SER B 1 418 ? 6.723 32.031 1.016 1 97.25 418 SER B O 1
ATOM 11146 N N . ASP B 1 419 ? 6.039 31.953 -1.171 1 97.19 419 ASP B N 1
ATOM 11147 C CA . ASP B 1 419 ? 6.195 33.406 -1.292 1 97.19 419 ASP B CA 1
ATOM 11148 C C . ASP B 1 419 ? 4.848 34.125 -1.207 1 97.19 419 ASP B C 1
ATOM 11150 O O . ASP B 1 419 ? 4.734 35.281 -1.555 1 97.19 419 ASP B O 1
ATOM 11154 N N . CYS B 1 420 ? 3.844 33.375 -0.766 1 96.62 420 CYS B N 1
ATOM 11155 C CA . CYS B 1 420 ? 2.539 34 -0.688 1 96.62 420 CYS B CA 1
ATOM 11156 C C . CYS B 1 420 ? 2.6 35.25 0.193 1 96.62 420 CYS B C 1
ATOM 11158 O O . CYS B 1 420 ? 3.469 35.375 1.059 1 96.62 420 CYS B O 1
ATOM 11160 N N . TYR B 1 421 ? 1.751 36.25 -0.187 1 97.44 421 TYR B N 1
ATOM 11161 C CA . TYR B 1 421 ? 1.693 37.562 0.462 1 97.44 421 TYR B CA 1
ATOM 11162 C C . TYR B 1 421 ? 3.047 38.25 0.408 1 97.44 421 TYR B C 1
ATOM 11164 O O . TYR B 1 421 ? 3.35 39.094 1.251 1 97.44 421 TYR B O 1
ATOM 11172 N N . GLY B 1 422 ? 3.906 37.875 -0.483 1 97.5 422 GLY B N 1
ATOM 11173 C CA . GLY B 1 422 ? 5.199 38.5 -0.705 1 97.5 422 GLY B CA 1
ATOM 11174 C C . GLY B 1 422 ? 6.207 38.188 0.39 1 97.5 422 GLY B C 1
ATOM 11175 O O . GLY B 1 422 ? 7.234 38.844 0.5 1 97.5 422 GLY B O 1
ATOM 11176 N N . GLY B 1 423 ? 5.879 37.219 1.207 1 97.88 423 GLY B N 1
ATOM 11177 C CA . GLY B 1 423 ? 6.75 36.906 2.33 1 97.88 423 GLY B CA 1
ATOM 11178 C C . GLY B 1 423 ? 6.828 38.031 3.348 1 97.88 423 GLY B C 1
ATOM 11179 O O . GLY B 1 423 ? 7.781 38.125 4.125 1 97.88 423 GLY B O 1
ATOM 11180 N N . MET B 1 424 ? 5.879 38.906 3.381 1 97.88 424 MET B N 1
ATOM 11181 C CA . MET B 1 424 ? 5.895 40.062 4.266 1 97.88 424 MET B CA 1
ATOM 11182 C C . MET B 1 424 ? 5.445 39.688 5.672 1 97.88 424 MET B C 1
ATOM 11184 O O . MET B 1 424 ? 4.809 38.656 5.863 1 97.88 424 MET B O 1
ATOM 11188 N N . ILE B 1 425 ? 5.812 40.5 6.598 1 98.38 425 ILE B N 1
ATOM 11189 C CA . ILE B 1 425 ? 5.414 40.344 7.992 1 98.38 425 ILE B CA 1
ATOM 11190 C C . ILE B 1 425 ? 4.184 41.188 8.281 1 98.38 425 ILE B C 1
ATOM 11192 O O . ILE B 1 425 ? 4.215 42.406 8.086 1 98.38 425 ILE B O 1
ATOM 11196 N N . PHE B 1 426 ? 3.117 40.531 8.672 1 98 426 PHE B N 1
ATOM 11197 C CA . PHE B 1 426 ? 1.857 41.156 9.047 1 98 426 PHE B CA 1
ATOM 11198 C C . PHE B 1 426 ? 1.683 41.156 10.562 1 98 426 PHE B C 1
ATOM 11200 O O . PHE B 1 426 ? 2.51 40.594 11.281 1 98 426 PHE B O 1
ATOM 11207 N N . TRP B 1 427 ? 0.566 41.844 11.047 1 97.44 427 TRP B N 1
ATOM 11208 C CA . TRP B 1 427 ? 0.161 41.688 12.445 1 97.44 427 TRP B CA 1
ATOM 11209 C C . TRP B 1 427 ? -0.153 40.219 12.773 1 97.44 427 TRP B C 1
ATOM 11211 O O . TRP B 1 427 ? -0.21 39.844 13.945 1 97.44 427 TRP B O 1
ATOM 11221 N N . ASP B 1 428 ? -0.264 39.375 11.734 1 97.38 428 ASP B N 1
ATOM 11222 C CA . ASP B 1 428 ? -0.534 37.969 11.836 1 97.38 428 ASP B CA 1
ATOM 11223 C C . ASP B 1 428 ? 0.452 37.281 12.789 1 97.38 428 ASP B C 1
ATOM 11225 O O . ASP B 1 428 ? 0.059 36.438 13.609 1 97.38 428 ASP B O 1
ATOM 11229 N N . ALA B 1 429 ? 1.711 37.625 12.609 1 98.25 429 ALA B N 1
ATOM 11230 C CA . ALA B 1 429 ? 2.762 37.031 13.414 1 98.25 429 ALA B CA 1
ATOM 11231 C C . ALA B 1 429 ? 2.566 37.344 14.898 1 98.25 429 ALA B C 1
ATOM 11233 O O . ALA B 1 429 ? 2.723 36.469 15.75 1 98.25 429 ALA B O 1
ATOM 11234 N N . ASP B 1 430 ? 2.152 38.531 15.242 1 97.88 430 ASP B N 1
ATOM 11235 C CA . ASP B 1 430 ? 2.037 39 16.609 1 97.88 430 ASP B CA 1
ATOM 11236 C C . ASP B 1 430 ? 0.771 38.469 17.281 1 97.88 430 ASP B C 1
ATOM 11238 O O . ASP B 1 430 ? 0.786 38.094 18.453 1 97.88 430 ASP B O 1
ATOM 11242 N N . VAL B 1 431 ? -0.245 38.344 16.484 1 97.31 431 VAL B N 1
ATOM 11243 C CA . VAL B 1 431 ? -1.562 38.156 17.078 1 97.31 431 VAL B CA 1
ATOM 11244 C C . VAL B 1 431 ? -1.99 36.688 16.953 1 97.31 431 VAL B C 1
ATOM 11246 O O . VAL B 1 431 ? -2.646 36.156 17.844 1 97.31 431 VAL B O 1
ATOM 11249 N N . TRP B 1 432 ? -1.686 36.125 15.844 1 97.94 432 TRP B N 1
ATOM 11250 C CA . TRP B 1 432 ? -2.209 34.781 15.594 1 97.94 432 TRP B CA 1
ATOM 11251 C C . TRP B 1 432 ? -1.126 33.719 15.789 1 97.94 432 TRP B C 1
ATOM 11253 O O . TRP B 1 432 ? -1.352 32.719 16.469 1 97.94 432 TRP B O 1
ATOM 11263 N N . MET B 1 433 ? 0.057 33.875 15.242 1 98.19 433 MET B N 1
ATOM 11264 C CA . MET B 1 433 ? 1.085 32.844 15.211 1 98.19 433 MET B CA 1
ATOM 11265 C C . MET B 1 433 ? 1.823 32.75 16.547 1 98.19 433 MET B C 1
ATOM 11267 O O . MET B 1 433 ? 2.082 31.672 17.047 1 98.19 433 MET B O 1
ATOM 11271 N N . ALA B 1 434 ? 2.066 33.812 17.203 1 97.38 434 ALA B N 1
ATOM 11272 C CA . ALA B 1 434 ? 2.992 33.875 18.328 1 97.38 434 ALA B CA 1
ATOM 11273 C C . ALA B 1 434 ? 2.311 33.438 19.609 1 97.38 434 ALA B C 1
ATOM 11275 O O . ALA B 1 434 ? 2.898 32.688 20.406 1 97.38 434 ALA B O 1
ATOM 11276 N N . PRO B 1 435 ? 1.087 33.844 19.906 1 97 435 PRO B N 1
ATOM 11277 C CA . PRO B 1 435 ? 0.584 33.688 21.266 1 97 435 PRO B CA 1
ATOM 11278 C C . PRO B 1 435 ? 0.606 32.219 21.734 1 97 435 PRO B C 1
ATOM 11280 O O . PRO B 1 435 ? 1.087 31.938 22.844 1 97 435 PRO B O 1
ATOM 11283 N N . GLY B 1 436 ? 0.115 31.359 20.906 1 97.31 436 GLY B N 1
ATOM 11284 C CA . GLY B 1 436 ? 0.114 29.953 21.281 1 97.31 436 GLY B CA 1
ATOM 11285 C C . GLY B 1 436 ? 1.507 29.391 21.484 1 97.31 436 GLY B C 1
ATOM 11286 O O . GLY B 1 436 ? 1.706 28.484 22.312 1 97.31 436 GLY B O 1
ATOM 11287 N N . VAL B 1 437 ? 2.477 29.875 20.781 1 98.12 437 VAL B N 1
ATOM 11288 C CA . VAL B 1 437 ? 3.859 29.422 20.875 1 98.12 437 VAL B CA 1
ATOM 11289 C C . VAL B 1 437 ? 4.562 30.141 22.031 1 98.12 437 VAL B C 1
ATOM 11291 O O . VAL B 1 437 ? 5.395 29.531 22.719 1 98.12 437 VAL B O 1
ATOM 11294 N N . GLN B 1 438 ? 4.199 31.359 22.344 1 97.69 438 GLN B N 1
ATOM 11295 C CA . GLN B 1 438 ? 4.828 32.156 23.391 1 97.69 438 GLN B CA 1
ATOM 11296 C C . GLN B 1 438 ? 4.676 31.453 24.75 1 97.69 438 GLN B C 1
ATOM 11298 O O . GLN B 1 438 ? 5.602 31.469 25.562 1 97.69 438 GLN B O 1
ATOM 11303 N N . VAL B 1 439 ? 3.541 30.891 24.953 1 98 439 VAL B N 1
ATOM 11304 C CA . VAL B 1 439 ? 3.297 30.328 26.266 1 98 439 VAL B CA 1
ATOM 11305 C C . VAL B 1 439 ? 4.059 29.016 26.422 1 98 439 VAL B C 1
ATOM 11307 O O . VAL B 1 439 ? 4.426 28.625 27.547 1 98 439 VAL B O 1
ATOM 11310 N N . SER B 1 440 ? 4.301 28.297 25.359 1 97.75 440 SER B N 1
ATOM 11311 C CA . SER B 1 440 ? 4.922 26.984 25.438 1 97.75 440 SER B CA 1
ATOM 11312 C C . SER B 1 440 ? 6.402 27.047 25.078 1 97.75 440 SER B C 1
ATOM 11314 O O . SER B 1 440 ? 7.215 26.312 25.641 1 97.75 440 SER B O 1
ATOM 11316 N N . HIS B 1 441 ? 6.75 27.828 24.094 1 97.81 441 HIS B N 1
ATOM 11317 C CA . HIS B 1 441 ? 8.109 27.984 23.594 1 97.81 441 HIS B CA 1
ATOM 11318 C C . HIS B 1 441 ? 8.516 29.453 23.531 1 97.81 441 HIS B C 1
ATOM 11320 O O . HIS B 1 441 ? 8.859 29.953 22.469 1 97.81 441 HIS B O 1
ATOM 11326 N N . PRO B 1 442 ? 8.594 30.078 24.641 1 97.25 442 PRO B N 1
ATOM 11327 C CA . PRO B 1 442 ? 8.789 31.531 24.641 1 97.25 442 PRO B CA 1
ATOM 11328 C C . PRO B 1 442 ? 10.109 31.938 23.984 1 97.25 442 PRO B C 1
ATOM 11330 O O . PRO B 1 442 ? 10.18 33 23.344 1 97.25 442 PRO B O 1
ATOM 11333 N N . GLN B 1 443 ? 11.156 31.141 24.125 1 95.44 443 GLN B N 1
ATOM 11334 C CA . GLN B 1 443 ? 12.438 31.5 23.516 1 95.44 443 GLN B CA 1
ATOM 11335 C C . GLN B 1 443 ? 12.352 31.469 21.984 1 95.44 443 GLN B C 1
ATOM 11337 O O . GLN B 1 443 ? 12.898 32.344 21.312 1 95.44 443 GLN B O 1
ATOM 11342 N N . HIS B 1 444 ? 11.688 30.5 21.422 1 97.38 444 HIS B N 1
ATOM 11343 C CA . HIS B 1 444 ? 11.453 30.453 19.984 1 97.38 444 HIS B CA 1
ATOM 11344 C C . HIS B 1 444 ? 10.609 31.641 19.531 1 97.38 444 HIS B C 1
ATOM 11346 O O . HIS B 1 444 ? 10.898 32.25 18.5 1 97.38 444 HIS B O 1
ATOM 11352 N N . ALA B 1 445 ? 9.609 31.984 20.266 1 97.12 445 ALA B N 1
ATOM 11353 C CA . ALA B 1 445 ? 8.656 33.031 19.891 1 97.12 445 ALA B CA 1
ATOM 11354 C C . ALA B 1 445 ? 9.312 34.406 19.859 1 97.12 445 ALA B C 1
ATOM 11356 O O . ALA B 1 445 ? 8.766 35.344 19.281 1 97.12 445 ALA B O 1
ATOM 11357 N N . GLN B 1 446 ? 10.484 34.562 20.391 1 96.31 446 GLN B N 1
ATOM 11358 C CA . GLN B 1 446 ? 11.172 35.844 20.406 1 96.31 446 GLN B CA 1
ATOM 11359 C C . GLN B 1 446 ? 11.492 36.312 18.984 1 96.31 446 GLN B C 1
ATOM 11361 O O . GLN B 1 446 ? 11.719 37.5 18.75 1 96.31 446 GLN B O 1
ATOM 11366 N N . ASN B 1 447 ? 11.523 35.344 18.031 1 97.38 447 ASN B N 1
ATOM 11367 C CA . ASN B 1 447 ? 11.727 35.719 16.641 1 97.38 447 ASN B CA 1
ATOM 11368 C C . ASN B 1 447 ? 10.781 36.844 16.203 1 97.38 447 ASN B C 1
ATOM 11370 O O . ASN B 1 447 ? 11.156 37.719 15.43 1 97.38 447 ASN B O 1
ATOM 11374 N N . VAL B 1 448 ? 9.586 36.844 16.766 1 98.38 448 VAL B N 1
ATOM 11375 C CA . VAL B 1 448 ? 8.531 37.781 16.359 1 98.38 448 VAL B CA 1
ATOM 11376 C C . VAL B 1 448 ? 8.797 39.156 16.969 1 98.38 448 VAL B C 1
ATOM 11378 O O . VAL B 1 448 ? 8.812 40.156 16.25 1 98.38 448 VAL B O 1
ATOM 11381 N N . ILE B 1 449 ? 9.086 39.281 18.203 1 97.31 449 ILE B N 1
ATOM 11382 C CA . ILE B 1 449 ? 9.219 40.562 18.891 1 97.31 449 ILE B CA 1
ATOM 11383 C C . ILE B 1 449 ? 10.555 41.219 18.516 1 97.31 449 ILE B C 1
ATOM 11385 O O . ILE B 1 449 ? 10.648 42.438 18.406 1 97.31 449 ILE B O 1
ATOM 11389 N N . LYS B 1 450 ? 11.578 40.406 18.297 1 98.25 450 LYS B N 1
ATOM 11390 C CA . LYS B 1 450 ? 12.891 40.938 17.938 1 98.25 450 LYS B CA 1
ATOM 11391 C C . LYS B 1 450 ? 12.844 41.625 16.578 1 98.25 450 LYS B C 1
ATOM 11393 O O . LYS B 1 450 ? 13.57 42.594 16.344 1 98.25 450 LYS B O 1
ATOM 11398 N N . TYR B 1 451 ? 12.055 41.125 15.719 1 98.56 451 TYR B N 1
ATOM 11399 C CA . TYR B 1 451 ? 11.852 41.812 14.438 1 98.56 451 TYR B CA 1
ATOM 11400 C C . TYR B 1 451 ? 11.367 43.25 14.641 1 98.56 451 TYR B C 1
ATOM 11402 O O . TYR B 1 451 ? 11.812 44.156 13.961 1 98.56 451 TYR B O 1
ATOM 11410 N N . ARG B 1 452 ? 10.391 43.406 15.516 1 98.62 452 ARG B N 1
ATOM 11411 C CA . ARG B 1 452 ? 9.836 44.75 15.805 1 98.62 452 ARG B CA 1
ATOM 11412 C C . ARG B 1 452 ? 10.875 45.625 16.469 1 98.62 452 ARG B C 1
ATOM 11414 O O . ARG B 1 452 ? 10.922 46.844 16.219 1 98.62 452 ARG B O 1
ATOM 11421 N N . VAL B 1 453 ? 11.656 45.031 17.312 1 98.62 453 VAL B N 1
ATOM 11422 C CA . VAL B 1 453 ? 12.742 45.781 17.953 1 98.62 453 VAL B CA 1
ATOM 11423 C C . VAL B 1 453 ? 13.727 46.25 16.891 1 98.62 453 VAL B C 1
ATOM 11425 O O . VAL B 1 453 ? 14.164 47.406 16.922 1 98.62 453 VAL B O 1
ATOM 11428 N N . GLU B 1 454 ? 14.062 45.406 15.977 1 98.06 454 GLU B N 1
ATOM 11429 C CA . GLU B 1 454 ? 15.016 45.719 14.922 1 98.06 454 GLU B CA 1
ATOM 11430 C C . GLU B 1 454 ? 14.523 46.906 14.055 1 98.06 454 GLU B C 1
ATOM 11432 O O . GLU B 1 454 ? 15.328 47.656 13.5 1 98.06 454 GLU B O 1
ATOM 11437 N N . HIS B 1 455 ? 13.25 47.125 13.938 1 98.12 455 HIS B N 1
ATOM 11438 C CA . HIS B 1 455 ? 12.703 48.125 13.039 1 98.12 455 HIS B CA 1
ATOM 11439 C C . HIS B 1 455 ? 12.188 49.344 13.812 1 98.12 455 HIS B C 1
ATOM 11441 O O . HIS B 1 455 ? 11.477 50.156 13.258 1 98.12 455 HIS B O 1
ATOM 11447 N N . PHE B 1 456 ? 12.477 49.5 15.031 1 98.44 456 PHE B N 1
ATOM 11448 C CA . PHE B 1 456 ? 11.969 50.562 15.883 1 98.44 456 PHE B CA 1
ATOM 11449 C C . PHE B 1 456 ? 12.438 51.938 15.383 1 98.44 456 PHE B C 1
ATOM 11451 O O . PHE B 1 456 ? 11.641 52.875 15.281 1 98.44 456 PHE B O 1
ATOM 11458 N N . ASP B 1 457 ? 13.719 52.031 15.07 1 98.12 457 ASP B N 1
ATOM 11459 C CA . ASP B 1 457 ? 14.242 53.281 14.562 1 98.12 457 ASP B CA 1
ATOM 11460 C C . ASP B 1 457 ? 13.477 53.719 13.32 1 98.12 457 ASP B C 1
ATOM 11462 O O . ASP B 1 457 ? 13.133 54.906 13.188 1 98.12 457 ASP B O 1
ATOM 11466 N N . GLN B 1 458 ? 13.312 52.781 12.461 1 97.94 458 GLN B N 1
ATOM 11467 C CA . GLN B 1 458 ? 12.555 53.125 11.258 1 97.94 458 GLN B CA 1
ATOM 11468 C C . GLN B 1 458 ? 11.117 53.5 11.586 1 97.94 458 GLN B C 1
ATOM 11470 O O . GLN B 1 458 ? 10.539 54.375 10.945 1 97.94 458 GLN B O 1
ATOM 11475 N N . ALA B 1 459 ? 10.484 52.812 12.484 1 98.5 459 ALA B N 1
ATOM 11476 C CA . ALA B 1 459 ? 9.117 53.125 12.898 1 98.5 459 ALA B CA 1
ATOM 11477 C C . ALA B 1 459 ? 9.016 54.562 13.414 1 98.5 459 ALA B C 1
ATOM 11479 O O . ALA B 1 459 ? 7.992 55.219 13.219 1 98.5 459 ALA B O 1
ATOM 11480 N N . GLN B 1 460 ? 10.039 55.031 14.102 1 98.44 460 GLN B N 1
ATOM 11481 C CA . GLN B 1 460 ? 10.07 56.406 14.555 1 98.44 460 GLN B CA 1
ATOM 11482 C C . GLN B 1 460 ? 10.188 57.375 13.383 1 98.44 460 GLN B C 1
ATOM 11484 O O . GLN B 1 460 ? 9.516 58.406 13.344 1 98.44 460 GLN B O 1
ATOM 11489 N N . ARG B 1 461 ? 10.977 57.062 12.398 1 97.56 461 ARG B N 1
ATOM 11490 C CA . ARG B 1 461 ? 11.125 57.875 11.203 1 97.56 461 ARG B CA 1
ATOM 11491 C C . ARG B 1 461 ? 9.836 57.906 10.391 1 97.56 461 ARG B C 1
ATOM 11493 O O . ARG B 1 461 ? 9.516 58.906 9.758 1 97.56 461 ARG B O 1
ATOM 11500 N N . ASN B 1 462 ? 9.117 56.812 10.445 1 97.75 462 ASN B N 1
ATOM 11501 C CA . ASN B 1 462 ? 7.859 56.75 9.703 1 97.75 462 ASN B CA 1
ATOM 11502 C C . ASN B 1 462 ? 6.879 57.812 10.141 1 97.75 462 ASN B C 1
ATOM 11504 O O . ASN B 1 462 ? 6.059 58.281 9.344 1 97.75 462 ASN B O 1
ATOM 11508 N N . VAL B 1 463 ? 6.902 58.25 11.391 1 97.81 463 VAL B N 1
ATOM 11509 C CA . VAL B 1 463 ? 6 59.281 11.898 1 97.81 463 VAL B CA 1
ATOM 11510 C C . VAL B 1 463 ? 6.184 60.562 11.102 1 97.81 463 VAL B C 1
ATOM 11512 O O . VAL B 1 463 ? 5.223 61.312 10.859 1 97.81 463 VAL B O 1
ATOM 11515 N N . GLU B 1 464 ? 7.348 60.844 10.656 1 95.75 464 GLU B N 1
ATOM 11516 C CA . GLU B 1 464 ? 7.688 62.062 9.914 1 95.75 464 GLU B CA 1
ATOM 11517 C C . GLU B 1 464 ? 7.047 62.062 8.531 1 95.75 464 GLU B C 1
ATOM 11519 O O . GLU B 1 464 ? 6.992 63.094 7.867 1 95.75 464 GLU B O 1
ATOM 11524 N N . THR B 1 465 ? 6.535 60.969 8.148 1 95.06 465 THR B N 1
ATOM 11525 C CA . THR B 1 465 ? 5.938 60.906 6.824 1 95.06 465 THR B CA 1
ATOM 11526 C C . THR B 1 465 ? 4.441 61.188 6.883 1 95.06 465 THR B C 1
ATOM 11528 O O . THR B 1 465 ? 3.719 60.969 5.914 1 95.06 465 THR B O 1
ATOM 11531 N N . ALA B 1 466 ? 3.924 61.719 7.883 1 94.69 466 ALA B N 1
ATOM 11532 C CA . ALA B 1 466 ? 2.514 62.031 8.078 1 94.69 466 ALA B CA 1
ATOM 11533 C C . ALA B 1 466 ? 2.004 62.938 6.965 1 94.69 466 ALA B C 1
ATOM 11535 O O . ALA B 1 466 ? 0.813 62.938 6.645 1 94.69 466 ALA B O 1
ATOM 11536 N N . TYR B 1 467 ? 2.873 63.75 6.336 1 93.25 467 TYR B N 1
ATOM 11537 C CA . TYR B 1 467 ? 2.492 64.688 5.27 1 93.25 467 TYR B CA 1
ATOM 11538 C C . TYR B 1 467 ? 1.921 63.906 4.074 1 93.25 467 TYR B C 1
ATOM 11540 O O . TYR B 1 467 ? 1.243 64.5 3.229 1 93.25 467 TYR B O 1
ATOM 11548 N N . GLN B 1 468 ? 2.09 62.625 4.098 1 91.75 468 GLN B N 1
ATOM 11549 C CA . GLN B 1 468 ? 1.602 61.75 3.021 1 91.75 468 GLN B CA 1
ATOM 11550 C C . GLN B 1 468 ? 0.198 61.25 3.324 1 91.75 468 GLN B C 1
ATOM 11552 O O . GLN B 1 468 ? -0.306 60.344 2.631 1 91.75 468 GLN B O 1
ATOM 11557 N N . SER B 1 469 ? -0.438 61.719 4.293 1 94.06 469 SER B N 1
ATOM 11558 C CA . SER B 1 469 ? -1.682 61.156 4.777 1 94.06 469 SER B CA 1
ATOM 11559 C C . SER B 1 469 ? -2.725 62.219 5.07 1 94.06 469 SER B C 1
ATOM 11561 O O . SER B 1 469 ? -2.5 63.406 4.801 1 94.06 469 SER B O 1
ATOM 11563 N N . SER B 1 470 ? -3.828 61.719 5.566 1 93.12 470 SER B N 1
ATOM 11564 C CA . SER B 1 470 ? -4.883 62.625 6 1 93.12 470 SER B CA 1
ATOM 11565 C C . SER B 1 470 ? -4.492 63.344 7.285 1 93.12 470 SER B C 1
ATOM 11567 O O . SER B 1 470 ? -5.129 64.312 7.664 1 93.12 470 SER B O 1
ATOM 11569 N N . LYS B 1 471 ? -3.479 62.938 7.93 1 96.19 471 LYS B N 1
ATOM 11570 C CA . LYS B 1 471 ? -2.992 63.531 9.172 1 96.19 471 LYS B CA 1
ATOM 11571 C C . LYS B 1 471 ? -1.833 64.5 8.898 1 96.19 471 LYS B C 1
ATOM 11573 O O . LYS B 1 471 ? -0.814 64.438 9.594 1 96.19 471 LYS B O 1
ATOM 11578 N N . ASN B 1 472 ? -1.93 65.312 7.98 1 94.06 472 ASN B N 1
ATOM 11579 C CA . ASN B 1 472 ? -0.807 66.125 7.457 1 94.06 472 ASN B CA 1
ATOM 11580 C C . ASN B 1 472 ? -0.788 67.5 8.031 1 94.06 472 ASN B C 1
ATOM 11582 O O . ASN B 1 472 ? -0.137 68.438 7.477 1 94.06 472 ASN B O 1
ATOM 11586 N N . GLN B 1 473 ? -1.425 67.812 9.109 1 94.5 473 GLN B N 1
ATOM 11587 C CA . GLN B 1 473 ? -1.379 69.125 9.711 1 94.5 473 GLN B CA 1
ATOM 11588 C C . GLN B 1 473 ? 0.01 69.438 10.266 1 94.5 473 GLN B C 1
ATOM 11590 O O . GLN B 1 473 ? 0.63 68.562 10.906 1 94.5 473 GLN B O 1
ATOM 11595 N N . THR B 1 474 ? 0.419 70.688 10.047 1 92.25 474 THR B N 1
ATOM 11596 C CA . THR B 1 474 ? 1.741 71.062 10.5 1 92.25 474 THR B CA 1
ATOM 11597 C C . THR B 1 474 ? 1.837 71 12.023 1 92.25 474 THR B C 1
ATOM 11599 O O . THR B 1 474 ? 0.981 71.562 12.727 1 92.25 474 THR B O 1
ATOM 11602 N N . GLY B 1 475 ? 2.801 70.375 12.5 1 91.19 475 GLY B N 1
ATOM 11603 C CA . GLY B 1 475 ? 3.088 70.375 13.922 1 91.19 475 GLY B CA 1
ATOM 11604 C C . GLY B 1 475 ? 2.24 69.375 14.672 1 91.19 475 GLY B C 1
ATOM 11605 O O . GLY B 1 475 ? 2.328 69.25 15.898 1 91.19 475 GLY B O 1
ATOM 11606 N N . ARG B 1 476 ? 1.526 68.5 13.938 1 94.69 476 ARG B N 1
ATOM 11607 C CA . ARG B 1 476 ? 0.636 67.562 14.594 1 94.69 476 ARG B CA 1
ATOM 11608 C C . ARG B 1 476 ? 1.429 66.562 15.383 1 94.69 476 ARG B C 1
ATOM 11610 O O . ARG B 1 476 ? 1.059 66.188 16.5 1 94.69 476 ARG B O 1
ATOM 11617 N N . PHE B 1 477 ? 2.436 66.062 14.688 1 97 477 PHE B N 1
ATOM 11618 C CA . PHE B 1 477 ? 3.227 65 15.336 1 97 477 PHE B CA 1
ATOM 11619 C C . PHE B 1 477 ? 4.566 65.562 15.805 1 97 477 PHE B C 1
ATOM 11621 O O . PHE B 1 477 ? 5.266 66.188 15.047 1 97 477 PHE B O 1
ATOM 11628 N N . THR B 1 478 ? 4.895 65.312 17.016 1 95.38 478 THR B N 1
ATOM 11629 C CA . THR B 1 478 ? 6.176 65.688 17.609 1 95.38 478 THR B CA 1
ATOM 11630 C C . THR B 1 478 ? 7.109 64.5 17.703 1 95.38 478 THR B C 1
ATOM 11632 O O . THR B 1 478 ? 6.664 63.344 17.625 1 95.38 478 THR B O 1
ATOM 11635 N N . PRO B 1 479 ? 8.414 64.75 17.891 1 93.75 479 PRO B N 1
ATOM 11636 C CA . PRO B 1 479 ? 9.359 63.656 18 1 93.75 479 PRO B CA 1
ATOM 11637 C C . PRO B 1 479 ? 9.07 62.75 19.203 1 93.75 479 PRO B C 1
ATOM 11639 O O . PRO B 1 479 ? 8.672 63.25 20.266 1 93.75 479 PRO B O 1
ATOM 11642 N N . GLY B 1 480 ? 9.352 61.469 19.031 1 95.19 480 GLY B N 1
ATOM 11643 C CA . GLY B 1 480 ? 9.211 60.531 20.141 1 95.19 480 GLY B CA 1
ATOM 11644 C C . GLY B 1 480 ? 8.195 59.438 19.859 1 95.19 480 GLY B C 1
ATOM 11645 O O . GLY B 1 480 ? 8.141 58.438 20.562 1 95.19 480 GLY B O 1
ATOM 11646 N N . GLY B 1 481 ? 7.445 59.562 18.828 1 97.94 481 GLY B N 1
ATOM 11647 C CA . GLY B 1 481 ? 6.453 58.562 18.453 1 97.94 481 GLY B CA 1
ATOM 11648 C C . GLY B 1 481 ? 6.996 57.5 17.516 1 97.94 481 GLY B C 1
ATOM 11649 O O . GLY B 1 481 ? 8.094 57.656 16.969 1 97.94 481 GLY B O 1
ATOM 11650 N N . ALA B 1 482 ? 6.266 56.469 17.344 1 98.69 482 ALA B N 1
ATOM 11651 C CA . ALA B 1 482 ? 6.582 55.406 16.391 1 98.69 482 ALA B CA 1
ATOM 11652 C C . ALA B 1 482 ? 5.312 54.875 15.727 1 98.69 482 ALA B C 1
ATOM 11654 O O . ALA B 1 482 ? 4.277 54.75 16.375 1 98.69 482 ALA B O 1
ATOM 11655 N N . VAL B 1 483 ? 5.391 54.594 14.469 1 98.5 483 VAL B N 1
ATOM 11656 C CA . VAL B 1 483 ? 4.309 53.938 13.742 1 98.5 483 VAL B CA 1
ATOM 11657 C C . VAL B 1 483 ? 4.891 52.875 12.797 1 98.5 483 VAL B C 1
ATOM 11659 O O . VAL B 1 483 ? 5.797 53.188 12.016 1 98.5 483 VAL B O 1
ATOM 11662 N N . TYR B 1 484 ? 4.484 51.688 12.961 1 98.31 484 TYR B N 1
ATOM 11663 C CA . TYR B 1 484 ? 4.875 50.562 12.094 1 98.31 484 TYR B CA 1
ATOM 11664 C C . TYR B 1 484 ? 3.926 50.438 10.914 1 98.31 484 TYR B C 1
ATOM 11666 O O . TYR B 1 484 ? 2.723 50.688 11.039 1 98.31 484 TYR B O 1
ATOM 11674 N N . PRO B 1 485 ? 4.422 50.031 9.758 1 97.44 485 PRO B N 1
ATOM 11675 C CA . PRO B 1 485 ? 3.545 49.812 8.602 1 97.44 485 PRO B CA 1
ATOM 11676 C C . PRO B 1 485 ? 2.697 48.562 8.734 1 97.44 485 PRO B C 1
ATOM 11678 O O . PRO B 1 485 ? 3.094 47.625 9.43 1 97.44 485 PRO B O 1
ATOM 11681 N N . TRP B 1 486 ? 1.598 48.562 8.055 1 97.12 486 TRP B N 1
ATOM 11682 C CA . TRP B 1 486 ? 0.698 47.438 8.086 1 97.12 486 TRP B CA 1
ATOM 11683 C C . TRP B 1 486 ? 1.431 46.156 7.688 1 97.12 486 TRP B C 1
ATOM 11685 O O . TRP B 1 486 ? 1.222 45.094 8.289 1 97.12 486 TRP B O 1
ATOM 11695 N N . THR B 1 487 ? 2.176 46.156 6.598 1 96.5 487 THR B N 1
ATOM 11696 C CA . THR B 1 487 ? 3.08 45.062 6.195 1 96.5 487 THR B CA 1
ATOM 11697 C C . THR B 1 487 ? 4.512 45.594 6.078 1 96.5 487 THR B C 1
ATOM 11699 O O . THR B 1 487 ? 4.73 46.781 5.809 1 96.5 487 THR B O 1
ATOM 11702 N N . SER B 1 488 ? 5.43 44.688 6.312 1 96.06 488 SER B N 1
ATOM 11703 C CA . SER B 1 488 ? 6.816 45.125 6.199 1 96.06 488 SER B CA 1
ATOM 11704 C C . SER B 1 488 ? 7.73 43.938 5.828 1 96.06 488 SER B C 1
ATOM 11706 O O . SER B 1 488 ? 7.336 42.781 5.934 1 96.06 488 SER B O 1
ATOM 11708 N N . GLY B 1 489 ? 8.891 44.312 5.289 1 96.44 489 GLY B N 1
ATOM 11709 C CA . GLY B 1 489 ? 9.977 43.375 4.996 1 96.44 489 GLY B CA 1
ATOM 11710 C C . GLY B 1 489 ? 11.32 43.875 5.484 1 96.44 489 GLY B C 1
ATOM 11711 O O . GLY B 1 489 ? 11.492 44.156 6.672 1 96.44 489 GLY B O 1
ATOM 11712 N N . ARG B 1 490 ? 12.156 44.188 4.559 1 96.38 490 ARG B N 1
ATOM 11713 C CA . ARG B 1 490 ? 13.562 44.438 4.828 1 96.38 490 ARG B CA 1
ATOM 11714 C C . ARG B 1 490 ? 13.734 45.719 5.621 1 96.38 490 ARG B C 1
ATOM 11716 O O . ARG B 1 490 ? 14.547 45.781 6.547 1 96.38 490 ARG B O 1
ATOM 11723 N N . PHE B 1 491 ? 12.984 46.781 5.305 1 96 491 PHE B N 1
ATOM 11724 C CA . PHE B 1 491 ? 13.352 48.094 5.785 1 96 491 PHE B CA 1
ATOM 11725 C C . PHE B 1 491 ? 12.344 48.594 6.812 1 96 491 PHE B C 1
ATOM 11727 O O . PHE B 1 491 ? 12.625 49.531 7.57 1 96 491 PHE B O 1
ATOM 11734 N N . GLY B 1 492 ? 11.133 48.125 6.828 1 96.38 492 GLY B N 1
ATOM 11735 C CA . GLY B 1 492 ? 10.109 48.531 7.781 1 96.38 492 GLY B CA 1
ATOM 11736 C C . GLY B 1 492 ? 9.508 49.875 7.48 1 96.38 492 GLY B C 1
ATOM 11737 O O . GLY B 1 492 ? 8.742 50.438 8.281 1 96.38 492 GLY B O 1
ATOM 11738 N N . ASN B 1 493 ? 9.75 50.469 6.371 1 95.12 493 ASN B N 1
ATOM 11739 C CA . ASN B 1 493 ? 9.219 51.781 5.969 1 95.12 493 ASN B CA 1
ATOM 11740 C C . ASN B 1 493 ? 7.77 51.656 5.508 1 95.12 493 ASN B C 1
ATOM 11742 O O . ASN B 1 493 ? 7.277 50.562 5.238 1 95.12 493 ASN B O 1
ATOM 11746 N N . CYS B 1 494 ? 7.105 52.875 5.387 1 95.31 494 CYS B N 1
ATOM 11747 C CA . CYS B 1 494 ? 5.75 52.938 4.852 1 95.31 494 CYS B CA 1
ATOM 11748 C C . CYS B 1 494 ? 5.754 52.719 3.342 1 95.31 494 CYS B C 1
ATOM 11750 O O . CYS B 1 494 ? 6.531 53.375 2.625 1 95.31 494 CYS B O 1
ATOM 11752 N N . THR B 1 495 ? 4.926 51.875 2.865 1 95.06 495 THR B N 1
ATOM 11753 C CA . THR B 1 495 ? 4.918 51.531 1.446 1 95.06 495 THR B CA 1
ATOM 11754 C C . THR B 1 495 ? 3.488 51.406 0.927 1 95.06 495 THR B C 1
ATOM 11756 O O . THR B 1 495 ? 2.529 51.594 1.678 1 95.06 495 THR B O 1
ATOM 11759 N N . GLY B 1 496 ? 3.377 51.062 -0.382 1 94.19 496 GLY B N 1
ATOM 11760 C CA . GLY B 1 496 ? 2.074 50.875 -1.003 1 94.19 496 GLY B CA 1
ATOM 11761 C C . GLY B 1 496 ? 1.319 49.688 -0.471 1 94.19 496 GLY B C 1
ATOM 11762 O O . GLY B 1 496 ? 0.09 49.719 -0.371 1 94.19 496 GLY B O 1
ATOM 11763 N N . THR B 1 497 ? 2.02 48.656 -0.141 1 94.81 497 THR B N 1
ATOM 11764 C CA . THR B 1 497 ? 1.399 47.469 0.444 1 94.81 497 THR B CA 1
ATOM 11765 C C . THR B 1 497 ? 1.328 47.594 1.963 1 94.81 497 THR B C 1
ATOM 11767 O O . THR B 1 497 ? 0.496 46.938 2.605 1 94.81 497 THR B O 1
ATOM 11770 N N . GLY B 1 498 ? 2.201 48.375 2.482 1 95.44 498 GLY B N 1
ATOM 11771 C CA . GLY B 1 498 ? 2.281 48.531 3.924 1 95.44 498 GLY B CA 1
ATOM 11772 C C . GLY B 1 498 ? 2.172 50 4.352 1 95.44 498 GLY B C 1
ATOM 11773 O O . GLY B 1 498 ? 3.17 50.625 4.727 1 95.44 498 GLY B O 1
ATOM 11774 N N . ALA B 1 499 ? 0.997 50.5 4.328 1 95.94 499 ALA B N 1
ATOM 11775 C CA . ALA B 1 499 ? 0.762 51.875 4.738 1 95.94 499 ALA B CA 1
ATOM 11776 C C . ALA B 1 499 ? 0.936 52.031 6.242 1 95.94 499 ALA B C 1
ATOM 11778 O O . ALA B 1 499 ? 0.563 51.156 7.02 1 95.94 499 ALA B O 1
ATOM 11779 N N . CYS B 1 500 ? 1.454 53.188 6.613 1 96.69 500 CYS B N 1
ATOM 11780 C CA . CYS B 1 500 ? 1.584 53.531 8.031 1 96.69 500 CYS B CA 1
ATOM 11781 C C . CYS B 1 500 ? 0.363 54.281 8.523 1 96.69 500 CYS B C 1
ATOM 11783 O O . CYS B 1 500 ? 0.014 54.188 9.703 1 96.69 500 CYS B O 1
ATOM 11785 N N . PHE B 1 501 ? -0.175 55.062 7.684 1 96.75 501 PHE B N 1
ATOM 11786 C CA . PHE B 1 501 ? -1.265 55.969 8.062 1 96.75 501 PHE B CA 1
ATOM 11787 C C . PHE B 1 501 ? -2.539 55.625 7.301 1 96.75 501 PHE B C 1
ATOM 11789 O O . PHE B 1 501 ? -2.484 54.969 6.246 1 96.75 501 PHE B O 1
ATOM 11796 N N . ASP B 1 502 ? -3.707 56 7.832 1 96.56 502 ASP B N 1
ATOM 11797 C CA . ASP B 1 502 ? -5.035 55.969 7.23 1 96.56 502 ASP B CA 1
ATOM 11798 C C . ASP B 1 502 ? -5.473 54.531 6.945 1 96.56 502 ASP B C 1
ATOM 11800 O O . ASP B 1 502 ? -6.266 54.281 6.035 1 96.56 502 ASP B O 1
ATOM 11804 N N . TYR B 1 503 ? -4.898 53.625 7.66 1 96 503 TYR B N 1
ATOM 11805 C CA . TYR B 1 503 ? -5.219 52.219 7.445 1 96 503 TYR B CA 1
ATOM 11806 C C . TYR B 1 503 ? -5.234 51.469 8.766 1 96 503 TYR B C 1
ATOM 11808 O O . TYR B 1 503 ? -5.895 51.875 9.719 1 96 503 TYR B O 1
ATOM 11816 N N . GLU B 1 504 ? -4.547 50.406 8.922 1 96.62 504 GLU B N 1
ATOM 11817 C CA . GLU B 1 504 ? -4.672 49.531 10.078 1 96.62 504 GLU B CA 1
ATOM 11818 C C . GLU B 1 504 ? -3.742 49.969 11.211 1 96.62 504 GLU B C 1
ATOM 11820 O O . GLU B 1 504 ? -2.689 49.344 11.422 1 96.62 504 GLU B O 1
ATOM 11825 N N . TYR B 1 505 ? -4.18 50.875 12.039 1 97.81 505 TYR B N 1
ATOM 11826 C CA . TYR B 1 505 ? -3.398 51.406 13.141 1 97.81 505 TYR B CA 1
ATOM 11827 C C . TYR B 1 505 ? -3.297 50.406 14.281 1 97.81 505 TYR B C 1
ATOM 11829 O O . TYR B 1 505 ? -2.391 50.5 15.109 1 97.81 505 TYR B O 1
ATOM 11837 N N . HIS B 1 506 ? -4.246 49.438 14.328 1 97.69 506 HIS B N 1
ATOM 11838 C CA . HIS B 1 506 ? -4.297 48.5 15.438 1 97.69 506 HIS B CA 1
ATOM 11839 C C . HIS B 1 506 ? -3.006 47.688 15.531 1 97.69 506 HIS B C 1
ATOM 11841 O O . HIS B 1 506 ? -2.598 47.312 16.625 1 97.69 506 HIS B O 1
ATOM 11847 N N . LEU B 1 507 ? -2.324 47.5 14.438 1 98.06 507 LEU B N 1
ATOM 11848 C CA . LEU B 1 507 ? -1.088 46.719 14.422 1 98.06 507 LEU B CA 1
ATOM 11849 C C . LEU B 1 507 ? -0.123 47.219 15.492 1 98.06 507 LEU B C 1
ATOM 11851 O O . LEU B 1 507 ? 0.563 46.406 16.125 1 98.06 507 LEU B O 1
ATOM 11855 N N . ASN B 1 508 ? -0.055 48.469 15.688 1 98.38 508 ASN B N 1
ATOM 11856 C CA . ASN B 1 508 ? 0.876 49.062 16.656 1 98.38 508 ASN B CA 1
ATOM 11857 C C . ASN B 1 508 ? 0.547 48.625 18.078 1 98.38 508 ASN B C 1
ATOM 11859 O O . ASN B 1 508 ? 1.446 48.312 18.859 1 98.38 508 ASN B O 1
ATOM 11863 N N . GLY B 1 509 ? -0.731 48.656 18.391 1 98.19 509 GLY B N 1
ATOM 11864 C CA . GLY B 1 509 ? -1.139 48.125 19.688 1 98.19 509 GLY B CA 1
ATOM 11865 C C . GLY B 1 509 ? -0.958 46.625 19.797 1 98.19 509 GLY B C 1
ATOM 11866 O O . GLY B 1 509 ? -0.67 46.094 20.891 1 98.19 509 GLY B O 1
ATOM 11867 N N . ASP B 1 510 ? -1.189 45.906 18.672 1 98.12 510 ASP B N 1
ATOM 11868 C CA . ASP B 1 510 ? -0.986 44.469 18.641 1 98.12 510 ASP B CA 1
ATOM 11869 C C . ASP B 1 510 ? 0.454 44.094 19 1 98.12 510 ASP B C 1
ATOM 11871 O O . ASP B 1 510 ? 0.698 43.125 19.719 1 98.12 510 ASP B O 1
ATOM 11875 N N . ILE B 1 511 ? 1.399 44.844 18.469 1 98.38 511 ILE B N 1
ATOM 11876 C CA . ILE B 1 511 ? 2.818 44.625 18.75 1 98.38 511 ILE B CA 1
ATOM 11877 C C . ILE B 1 511 ? 3.068 44.781 20.25 1 98.38 511 ILE B C 1
ATOM 11879 O O . ILE B 1 511 ? 3.74 43.938 20.859 1 98.38 511 ILE B O 1
ATOM 11883 N N . SER B 1 512 ? 2.496 45.812 20.828 1 97.75 512 SER B N 1
ATOM 11884 C CA . SER B 1 512 ? 2.666 46.031 22.266 1 97.75 512 SER B CA 1
ATOM 11885 C C . SER B 1 512 ? 2.08 44.906 23.078 1 97.75 512 SER B C 1
ATOM 11887 O O . SER B 1 512 ? 2.646 44.531 24.109 1 97.75 512 SER B O 1
ATOM 11889 N N . LEU B 1 513 ? 0.94 44.438 22.672 1 96.62 513 LEU B N 1
ATOM 11890 C CA . LEU B 1 513 ? 0.336 43.312 23.375 1 96.62 513 LEU B CA 1
ATOM 11891 C C . LEU B 1 513 ? 1.265 42.094 23.375 1 96.62 513 LEU B C 1
ATOM 11893 O O . LEU B 1 513 ? 1.394 41.406 24.375 1 96.62 513 LEU B O 1
ATOM 11897 N N . ALA B 1 514 ? 1.919 41.781 22.234 1 97.44 514 ALA B N 1
ATOM 11898 C CA . ALA B 1 514 ? 2.863 40.688 22.141 1 97.44 514 ALA B CA 1
ATOM 11899 C C . ALA B 1 514 ? 4.051 40.906 23.078 1 97.44 514 ALA B C 1
ATOM 11901 O O . ALA B 1 514 ? 4.566 39.938 23.672 1 97.44 514 ALA B O 1
ATOM 11902 N N . MET B 1 515 ? 4.461 42.125 23.219 1 98.12 515 MET B N 1
ATOM 11903 C CA . MET B 1 515 ? 5.574 42.469 24.109 1 98.12 515 MET B CA 1
ATOM 11904 C C . MET B 1 515 ? 5.172 42.312 25.562 1 98.12 515 MET B C 1
ATOM 11906 O O . MET B 1 515 ? 5.957 41.812 26.391 1 98.12 515 MET B O 1
ATOM 11910 N N . ASN B 1 516 ? 3.959 42.719 25.906 1 97 516 ASN B N 1
ATOM 11911 C CA . ASN B 1 516 ? 3.445 42.5 27.266 1 97 516 ASN B CA 1
ATOM 11912 C C . ASN B 1 516 ? 3.402 41.031 27.609 1 97 516 ASN B C 1
ATOM 11914 O O . ASN B 1 516 ? 3.793 40.656 28.719 1 97 516 ASN B O 1
ATOM 11918 N N . ASN B 1 517 ? 2.883 40.281 26.703 1 96.88 517 ASN B N 1
ATOM 11919 C CA . ASN B 1 517 ? 2.824 38.844 26.922 1 96.88 517 ASN B CA 1
ATOM 11920 C C . ASN B 1 517 ? 4.207 38.25 27.188 1 96.88 517 ASN B C 1
ATOM 11922 O O . ASN B 1 517 ? 4.359 37.344 28.016 1 96.88 517 ASN B O 1
ATOM 11926 N N . HIS B 1 518 ? 5.188 38.719 26.422 1 97.31 518 HIS B N 1
ATOM 11927 C CA . HIS B 1 518 ? 6.547 38.25 26.625 1 97.31 518 HIS B CA 1
ATOM 11928 C C . HIS B 1 518 ? 6.984 38.438 28.078 1 97.31 518 HIS B C 1
ATOM 11930 O O . HIS B 1 518 ? 7.555 37.531 28.672 1 97.31 518 HIS B O 1
ATOM 11936 N N . LEU B 1 519 ? 6.734 39.594 28.625 1 97.88 519 LEU B N 1
ATOM 11937 C CA . LEU B 1 519 ? 7.074 39.875 30.016 1 97.88 519 LEU B CA 1
ATOM 11938 C C . LEU B 1 519 ? 6.332 38.906 30.953 1 97.88 519 LEU B C 1
ATOM 11940 O O . LEU B 1 519 ? 6.949 38.281 31.812 1 97.88 519 LEU B O 1
ATOM 11944 N N . ILE B 1 520 ? 5.027 38.844 30.766 1 97.56 520 ILE B N 1
ATOM 11945 C CA . ILE B 1 520 ? 4.172 38.062 31.672 1 97.56 520 ILE B CA 1
ATOM 11946 C C . ILE B 1 520 ? 4.586 36.594 31.641 1 97.56 520 ILE B C 1
ATOM 11948 O O . ILE B 1 520 ? 4.574 35.906 32.656 1 97.56 520 ILE B O 1
ATOM 11952 N N . ILE B 1 521 ? 4.988 36.094 30.5 1 98.31 521 ILE B N 1
ATOM 11953 C CA . ILE B 1 521 ? 5.266 34.688 30.297 1 98.31 521 ILE B CA 1
ATOM 11954 C C . ILE B 1 521 ? 6.676 34.344 30.781 1 98.31 521 ILE B C 1
ATOM 11956 O O . ILE B 1 521 ? 6.895 33.344 31.438 1 98.31 521 ILE B O 1
ATOM 11960 N N . THR B 1 522 ? 7.691 35.219 30.5 1 98 522 THR B N 1
ATOM 11961 C CA . THR B 1 522 ? 9.086 34.844 30.719 1 98 522 THR B CA 1
ATOM 11962 C C . THR B 1 522 ? 9.594 35.438 32.031 1 98 522 THR B C 1
ATOM 11964 O O . THR B 1 522 ? 10.594 34.938 32.594 1 98 522 THR B O 1
ATOM 11967 N N . GLY B 1 523 ? 8.977 36.5 32.5 1 97.19 523 GLY B N 1
ATOM 11968 C CA . GLY B 1 523 ? 9.477 37.219 33.688 1 97.19 523 GLY B CA 1
ATOM 11969 C C . GLY B 1 523 ? 10.719 38.031 33.406 1 97.19 523 GLY B C 1
ATOM 11970 O O . GLY B 1 523 ? 11.391 38.5 34.344 1 97.19 523 GLY B O 1
ATOM 11971 N N . ASP B 1 524 ? 11.016 38.312 32.188 1 97.06 524 ASP B N 1
ATOM 11972 C CA . ASP B 1 524 ? 12.227 39.031 31.828 1 97.06 524 ASP B CA 1
ATOM 11973 C C . ASP B 1 524 ? 12.031 40.531 31.984 1 97.06 524 ASP B C 1
ATOM 11975 O O . ASP B 1 524 ? 11.898 41.25 30.984 1 97.06 524 ASP B O 1
ATOM 11979 N N . GLU B 1 525 ? 12.141 41 33.062 1 96.31 525 GLU B N 1
ATOM 11980 C CA . GLU B 1 525 ? 11.867 42.406 33.375 1 96.31 525 GLU B CA 1
ATOM 11981 C C . GLU B 1 525 ? 12.922 43.344 32.781 1 96.31 525 GLU B C 1
ATOM 11983 O O . GLU B 1 525 ? 12.602 44.438 32.344 1 96.31 525 GLU B O 1
ATOM 11988 N N . GLU B 1 526 ? 14.094 42.906 32.812 1 96.5 526 GLU B N 1
ATOM 11989 C CA . GLU B 1 526 ? 15.172 43.719 32.281 1 96.5 526 GLU B CA 1
ATOM 11990 C C . GLU B 1 526 ? 14.984 44 30.797 1 96.5 526 GLU B C 1
ATOM 11992 O O . GLU B 1 526 ? 15.023 45.156 30.359 1 96.5 526 GLU B O 1
ATOM 11997 N N . TYR B 1 527 ? 14.805 42.969 30.047 1 97 527 TYR B N 1
ATOM 11998 C CA . TYR B 1 527 ? 14.602 43.125 28.609 1 97 527 TYR B CA 1
ATOM 11999 C C . TYR B 1 527 ? 13.359 43.969 28.312 1 97 527 TYR B C 1
ATOM 12001 O O . TYR B 1 527 ? 13.367 44.812 27.422 1 97 527 TYR B O 1
ATOM 12009 N N . PHE B 1 528 ? 12.281 43.75 29.078 1 97.94 528 PHE B N 1
ATOM 12010 C CA . PHE B 1 528 ? 11.047 44.5 28.875 1 97.94 528 PHE B CA 1
ATOM 12011 C C . PHE B 1 528 ? 11.266 45.969 29.156 1 97.94 528 PHE B C 1
ATOM 12013 O O . PHE B 1 528 ? 10.906 46.812 28.328 1 97.94 528 PHE B O 1
ATOM 12020 N N . ASN B 1 529 ? 11.844 46.281 30.234 1 97.75 529 ASN B N 1
ATOM 12021 C CA . ASN B 1 529 ? 12.031 47.656 30.656 1 97.75 529 ASN B CA 1
ATOM 12022 C C . ASN B 1 529 ? 12.977 48.406 29.719 1 97.75 529 ASN B C 1
ATOM 12024 O O . ASN B 1 529 ? 12.734 49.562 29.391 1 97.75 529 ASN B O 1
ATOM 12028 N N . ASP B 1 530 ? 14.008 47.781 29.328 1 97.75 530 ASP B N 1
ATOM 12029 C CA . ASP B 1 530 ? 15.078 48.469 28.625 1 97.75 530 ASP B CA 1
ATOM 12030 C C . ASP B 1 530 ? 14.805 48.531 27.125 1 97.75 530 ASP B C 1
ATOM 12032 O O . ASP B 1 530 ? 15.242 49.438 26.438 1 97.75 530 ASP B O 1
ATOM 12036 N N . THR B 1 531 ? 14.109 47.562 26.672 1 98.12 531 THR B N 1
ATOM 12037 C CA . THR B 1 531 ? 14.031 47.406 25.219 1 98.12 531 THR B CA 1
ATOM 12038 C C . THR B 1 531 ? 12.586 47.531 24.734 1 98.12 531 THR B C 1
ATOM 12040 O O . THR B 1 531 ? 12.289 48.25 23.797 1 98.12 531 THR B O 1
ATOM 12043 N N . LEU B 1 532 ? 11.617 46.844 25.328 1 98.56 532 LEU B N 1
ATOM 12044 C CA . LEU B 1 532 ? 10.266 46.719 24.797 1 98.56 532 LEU B CA 1
ATOM 12045 C C . LEU B 1 532 ? 9.391 47.875 25.234 1 98.56 532 LEU B C 1
ATOM 12047 O O . LEU B 1 532 ? 8.609 48.406 24.453 1 98.56 532 LEU B O 1
ATOM 12051 N N . LEU B 1 533 ? 9.461 48.312 26.469 1 98.44 533 LEU B N 1
ATOM 12052 C CA . LEU B 1 533 ? 8.602 49.344 27.031 1 98.44 533 LEU B CA 1
ATOM 12053 C C . LEU B 1 533 ? 8.82 50.656 26.312 1 98.44 533 LEU B C 1
ATOM 12055 O O . LEU B 1 533 ? 7.867 51.438 26.109 1 98.44 533 LEU B O 1
ATOM 12059 N N . PRO B 1 534 ? 10.062 51.062 25.938 1 98.38 534 PRO B N 1
ATOM 12060 C CA . PRO B 1 534 ? 10.258 52.281 25.141 1 98.38 534 PRO B CA 1
ATOM 12061 C C . PRO B 1 534 ? 9.453 52.25 23.844 1 98.38 534 PRO B C 1
ATOM 12063 O O . PRO B 1 534 ? 8.969 53.281 23.391 1 98.38 534 PRO B O 1
ATOM 12066 N N . ILE B 1 535 ? 9.359 51.094 23.25 1 98.75 535 ILE B N 1
ATOM 12067 C CA . ILE B 1 535 ? 8.578 50.969 22.016 1 98.75 535 ILE B CA 1
ATOM 12068 C C . ILE B 1 535 ? 7.102 51.219 22.312 1 98.75 535 ILE B C 1
ATOM 12070 O O . ILE B 1 535 ? 6.43 51.969 21.594 1 98.75 535 ILE B O 1
ATOM 12074 N N . SER B 1 536 ? 6.574 50.625 23.375 1 98.62 536 SER B N 1
ATOM 12075 C CA . SER B 1 536 ? 5.188 50.844 23.766 1 98.62 536 SER B CA 1
ATOM 12076 C C . SER B 1 536 ? 4.922 52.344 24.062 1 98.62 536 SER B C 1
ATOM 12078 O O . SER B 1 536 ? 3.852 52.844 23.75 1 98.62 536 SER B O 1
ATOM 12080 N N . ASN B 1 537 ? 5.855 52.969 24.734 1 98.62 537 ASN B N 1
ATOM 12081 C CA . ASN B 1 537 ? 5.742 54.406 25 1 98.62 537 ASN B CA 1
ATOM 12082 C C . ASN B 1 537 ? 5.684 55.219 23.719 1 98.62 537 ASN B C 1
ATOM 12084 O O . ASN B 1 537 ? 4.902 56.156 23.609 1 98.62 537 ASN B O 1
ATOM 12088 N N . ALA B 1 538 ? 6.531 54.875 22.781 1 98.75 538 ALA B N 1
ATOM 12089 C CA . ALA B 1 538 ? 6.559 55.594 21.516 1 98.75 538 ALA B CA 1
ATOM 12090 C C . ALA B 1 538 ? 5.246 55.438 20.75 1 98.75 538 ALA B C 1
ATOM 12092 O O . ALA B 1 538 ? 4.758 56.375 20.125 1 98.75 538 ALA B O 1
ATOM 12093 N N . ILE B 1 539 ? 4.719 54.25 20.781 1 98.81 539 ILE B N 1
ATOM 12094 C CA . ILE B 1 539 ? 3.436 54 20.141 1 98.81 539 ILE B CA 1
ATOM 12095 C C . ILE B 1 539 ? 2.338 54.812 20.828 1 98.81 539 ILE B C 1
ATOM 12097 O O . ILE B 1 539 ? 1.467 55.375 20.172 1 98.81 539 ILE B O 1
ATOM 12101 N N . ALA B 1 540 ? 2.355 54.812 22.172 1 98.62 540 ALA B N 1
ATOM 12102 C CA . ALA B 1 540 ? 1.381 55.625 22.906 1 98.62 540 ALA B CA 1
ATOM 12103 C C . ALA B 1 540 ? 1.467 57.094 22.516 1 98.62 540 ALA B C 1
ATOM 12105 O O . ALA B 1 540 ? 0.442 57.75 22.375 1 98.62 540 ALA B O 1
ATOM 12106 N N . HIS B 1 541 ? 2.662 57.594 22.391 1 98.31 541 HIS B N 1
ATOM 12107 C CA . HIS B 1 541 ? 2.902 58.969 21.969 1 98.31 541 HIS B CA 1
ATOM 12108 C C . HIS B 1 541 ? 2.279 59.25 20.594 1 98.31 541 HIS B C 1
ATOM 12110 O O . HIS B 1 541 ? 1.584 60.25 20.422 1 98.31 541 HIS B O 1
ATOM 12116 N N . PHE B 1 542 ? 2.49 58.469 19.688 1 98.31 542 PHE B N 1
ATOM 12117 C CA . PHE B 1 542 ? 1.925 58.594 18.344 1 98.31 542 PHE B CA 1
ATOM 12118 C C . PHE B 1 542 ? 0.402 58.531 18.391 1 98.31 542 PHE B C 1
ATOM 12120 O O . PHE B 1 542 ? -0.268 59.375 17.781 1 98.31 542 PHE B O 1
ATOM 12127 N N . PHE B 1 543 ? -0.149 57.438 19.125 1 98.5 543 PHE B N 1
ATOM 12128 C CA . PHE B 1 543 ? -1.595 57.312 19.266 1 98.5 543 PHE B CA 1
ATOM 12129 C C . PHE B 1 543 ? -2.199 58.594 19.812 1 98.5 543 PHE B C 1
ATOM 12131 O O . PHE B 1 543 ? -3.258 59.031 19.359 1 98.5 543 PHE B O 1
ATOM 12138 N N . GLY B 1 544 ? -1.569 59.156 20.781 1 97.56 544 GLY B N 1
ATOM 12139 C CA . GLY B 1 544 ? -2.066 60.375 21.391 1 97.56 544 GLY B CA 1
ATOM 12140 C C . GLY B 1 544 ? -2.213 61.5 20.391 1 97.56 544 GLY B C 1
ATOM 12141 O O . GLY B 1 544 ? -3.105 62.344 20.531 1 97.56 544 GLY B O 1
ATOM 12142 N N . GLN B 1 545 ? -1.344 61.594 19.453 1 97.12 545 GLN B N 1
ATOM 12143 C CA . GLN B 1 545 ? -1.335 62.656 18.469 1 97.12 545 GLN B CA 1
ATOM 12144 C C . GLN B 1 545 ? -2.168 62.312 17.25 1 97.12 545 GLN B C 1
ATOM 12146 O O . GLN B 1 545 ? -2.473 63.188 16.422 1 97.12 545 GLN B O 1
ATOM 12151 N N . LEU B 1 546 ? -2.508 61.062 17.172 1 97.38 546 LEU B N 1
ATOM 12152 C CA . LEU B 1 546 ? -3.305 60.562 16.062 1 97.38 546 LEU B CA 1
ATOM 12153 C C . LEU B 1 546 ? -4.777 60.906 16.25 1 97.38 546 LEU B C 1
ATOM 12155 O O . LEU B 1 546 ? -5.504 61.094 15.266 1 97.38 546 LEU B O 1
ATOM 12159 N N . LEU B 1 547 ? -5.262 61.031 17.422 1 96.94 547 LEU B N 1
ATOM 12160 C CA . LEU B 1 547 ? -6.664 61.219 17.75 1 96.94 547 LEU B CA 1
ATOM 12161 C C . LEU B 1 547 ? -7.105 62.656 17.422 1 96.94 547 LEU B C 1
ATOM 12163 O O . LEU B 1 547 ? -6.305 63.594 17.484 1 96.94 547 LEU B O 1
ATOM 12167 N N . ASP B 1 548 ? -8.328 62.719 17.062 1 94.81 548 ASP B N 1
ATOM 12168 C CA . ASP B 1 548 ? -8.984 64 16.859 1 94.81 548 ASP B CA 1
ATOM 12169 C C . ASP B 1 548 ? -10.031 64.25 17.938 1 94.81 548 ASP B C 1
ATOM 12171 O O . ASP B 1 548 ? -10.766 63.344 18.328 1 94.81 548 ASP B O 1
ATOM 12175 N N . PHE B 1 549 ? -10.023 65.438 18.438 1 94.75 549 PHE B N 1
ATOM 12176 C CA . PHE B 1 549 ? -11.062 65.812 19.391 1 94.75 549 PHE B CA 1
ATOM 12177 C C . PHE B 1 549 ? -12.289 66.375 18.688 1 94.75 549 PHE B C 1
ATOM 12179 O O . PHE B 1 549 ? -12.195 67.312 17.953 1 94.75 549 PHE B O 1
ATOM 12186 N N . ASN B 1 550 ? -13.281 65.688 18.828 1 94.69 550 ASN B N 1
ATOM 12187 C CA . ASN B 1 550 ? -14.555 66.188 18.297 1 94.69 550 ASN B CA 1
ATOM 12188 C C . ASN B 1 550 ? -15.305 67.062 19.312 1 94.69 550 ASN B C 1
ATOM 12190 O O . ASN B 1 550 ? -15.844 66.5 20.297 1 94.69 550 ASN B O 1
ATOM 12194 N N . GLU B 1 551 ? -15.461 68.312 19.031 1 94 551 GLU B N 1
ATOM 12195 C CA . GLU B 1 551 ? -16.078 69.25 19.953 1 94 551 GLU B CA 1
ATOM 12196 C C . GLU B 1 551 ? -17.547 68.938 20.172 1 94 551 GLU B C 1
ATOM 12198 O O . GLU B 1 551 ? -18.094 69.188 21.25 1 94 551 GLU B O 1
ATOM 12203 N N . THR B 1 552 ? -18.125 68.5 19.188 1 92.75 552 THR B N 1
ATOM 12204 C CA . THR B 1 552 ? -19.562 68.188 19.266 1 92.75 552 THR B CA 1
ATOM 12205 C C . THR B 1 552 ? -19.812 67.062 20.234 1 92.75 552 THR B C 1
ATOM 12207 O O . THR B 1 552 ? -20.672 67.125 21.094 1 92.75 552 THR B O 1
ATOM 12210 N N . SER B 1 553 ? -19 66 20.125 1 88.25 553 SER B N 1
ATOM 12211 C CA . SER B 1 553 ? -19.203 64.875 20.984 1 88.25 553 SER B CA 1
ATOM 12212 C C . SER B 1 553 ? -18.469 65 22.297 1 88.25 553 SER B C 1
ATOM 12214 O O . SER B 1 553 ? -18.781 64.312 23.281 1 88.25 553 SER B O 1
ATOM 12216 N N . GLY B 1 554 ? -17.516 65.875 22.312 1 92.88 554 GLY B N 1
ATOM 12217 C CA . GLY B 1 554 ? -16.688 66.062 23.5 1 92.88 554 GLY B CA 1
ATOM 12218 C C . GLY B 1 554 ? -15.75 64.875 23.734 1 92.88 554 GLY B C 1
ATOM 12219 O O . GLY B 1 554 ? -15.297 64.688 24.859 1 92.88 554 GLY B O 1
ATOM 12220 N N . ALA B 1 555 ? -15.5 64.062 22.719 1 95.62 555 ALA B N 1
ATOM 12221 C CA . ALA B 1 555 ? -14.68 62.875 22.859 1 95.62 555 ALA B CA 1
ATOM 12222 C C . ALA B 1 555 ? -13.516 62.875 21.875 1 95.62 555 ALA B C 1
ATOM 12224 O O . ALA B 1 555 ? -13.602 63.5 20.812 1 95.62 555 ALA B O 1
ATOM 12225 N N . TYR B 1 556 ? -12.43 62.281 22.234 1 96.94 556 TYR B N 1
ATOM 12226 C CA . TYR B 1 556 ? -11.375 61.969 21.266 1 96.94 556 TYR B CA 1
ATOM 12227 C C . TYR B 1 556 ? -11.797 60.812 20.359 1 96.94 556 TYR B C 1
ATOM 12229 O O . TYR B 1 556 ? -12.32 59.781 20.828 1 96.94 556 TYR B O 1
ATOM 12237 N N . GLU B 1 557 ? -11.664 61 19.047 1 96.06 557 GLU B N 1
ATOM 12238 C CA . GLU B 1 557 ? -12.07 60.031 18.047 1 96.06 557 GLU B CA 1
ATOM 12239 C C . GLU B 1 557 ? -10.938 59.719 17.062 1 96.06 557 GLU B C 1
ATOM 12241 O O . GLU B 1 557 ? -10.07 60.562 16.844 1 96.06 557 GLU B O 1
ATOM 12246 N N . LEU B 1 558 ? -10.906 58.5 16.609 1 97.12 558 LEU B N 1
ATOM 12247 C CA . LEU B 1 558 ? -10 58.125 15.523 1 97.12 558 LEU B CA 1
ATOM 12248 C C . LEU B 1 558 ? -10.695 58.25 14.172 1 97.12 558 LEU B C 1
ATOM 12250 O O . LEU B 1 558 ? -11.727 57.625 13.938 1 97.12 558 LEU B O 1
ATOM 12254 N N . TRP B 1 559 ? -10.156 59.062 13.305 1 96.19 559 TRP B N 1
ATOM 12255 C CA . TRP B 1 559 ? -10.742 59.312 11.984 1 96.19 559 TRP B CA 1
ATOM 12256 C C . TRP B 1 559 ? -9.875 58.688 10.891 1 96.19 559 TRP B C 1
ATOM 12258 O O . TRP B 1 559 ? -8.648 58.688 10.977 1 96.19 559 TRP B O 1
ATOM 12268 N N . ASN B 1 560 ? -10.562 58.125 9.852 1 96.25 560 ASN B N 1
ATOM 12269 C CA . ASN B 1 560 ? -9.938 57.562 8.656 1 96.25 560 ASN B CA 1
ATOM 12270 C C . ASN B 1 560 ? -8.992 56.406 9 1 96.25 560 ASN B C 1
ATOM 12272 O O . ASN B 1 560 ? -7.781 56.531 8.797 1 96.25 560 ASN B O 1
ATOM 12276 N N . ALA B 1 561 ? -9.547 55.344 9.406 1 96.94 561 ALA B N 1
ATOM 12277 C CA . ALA B 1 561 ? -8.789 54.188 9.797 1 96.94 561 ALA B CA 1
ATOM 12278 C C . ALA B 1 561 ? -9.469 52.906 9.32 1 96.94 561 ALA B C 1
ATOM 12280 O O . ALA B 1 561 ? -10.617 52.938 8.867 1 96.94 561 ALA B O 1
ATOM 12281 N N . THR B 1 562 ? -8.789 51.844 9.266 1 96.62 562 THR B N 1
ATOM 12282 C CA . THR B 1 562 ? -9.297 50.531 8.938 1 96.62 562 THR B CA 1
ATOM 12283 C C . THR B 1 562 ? -9.023 49.531 10.062 1 96.62 562 THR B C 1
ATOM 12285 O O . THR B 1 562 ? -7.895 49.438 10.547 1 96.62 562 THR B O 1
ATOM 12288 N N . ASP B 1 563 ? -10.047 48.812 10.516 1 96.94 563 ASP B N 1
ATOM 12289 C CA . ASP B 1 563 ? -9.914 47.719 11.477 1 96.94 563 ASP B CA 1
ATOM 12290 C C . ASP B 1 563 ? -9.516 46.406 10.789 1 96.94 563 ASP B C 1
ATOM 12292 O O . ASP B 1 563 ? -9.328 46.375 9.57 1 96.94 563 ASP B O 1
ATOM 12296 N N . PRO B 1 564 ? -9.367 45.281 11.562 1 95.81 564 PRO B N 1
ATOM 12297 C CA . PRO B 1 564 ? -9.023 44.031 10.93 1 95.81 564 PRO B CA 1
ATOM 12298 C C . PRO B 1 564 ? -9.992 43.625 9.812 1 95.81 564 PRO B C 1
ATOM 12300 O O . PRO B 1 564 ? -9.594 42.969 8.852 1 95.81 564 PRO B O 1
ATOM 12303 N N . ASP B 1 565 ? -11.234 44 9.875 1 96.06 565 ASP B N 1
ATOM 12304 C CA . ASP B 1 565 ? -12.18 43.781 8.789 1 96.06 565 ASP B CA 1
ATOM 12305 C C . ASP B 1 565 ? -11.891 44.688 7.605 1 96.06 565 ASP B C 1
ATOM 12307 O O . ASP B 1 565 ? -12.359 45.844 7.566 1 96.06 565 ASP B O 1
ATOM 12311 N N . GLU B 1 566 ? -11.32 44.219 6.605 1 91.31 566 GLU B N 1
ATOM 12312 C CA . GLU B 1 566 ? -10.859 45 5.48 1 91.31 566 GLU B CA 1
ATOM 12313 C C . GLU B 1 566 ? -11.969 45.219 4.457 1 91.31 566 GLU B C 1
ATOM 12315 O O . GLU B 1 566 ? -11.758 45.875 3.436 1 91.31 566 GLU B O 1
ATOM 12320 N N . TYR B 1 567 ? -13.094 44.688 4.75 1 91.56 567 TYR B N 1
ATOM 12321 C CA . TYR B 1 567 ? -14.234 45.031 3.916 1 91.56 567 TYR B CA 1
ATOM 12322 C C . TYR B 1 567 ? -14.719 46.438 4.211 1 91.56 567 TYR B C 1
ATOM 12324 O O . TYR B 1 567 ? -15.43 47.062 3.406 1 91.56 567 TYR B O 1
ATOM 12332 N N . ALA B 1 568 ? -14.359 46.938 5.387 1 93.25 568 ALA B N 1
ATOM 12333 C CA . ALA B 1 568 ? -14.641 48.312 5.777 1 93.25 568 ALA B CA 1
ATOM 12334 C C . ALA B 1 568 ? -13.352 49.125 5.918 1 93.25 568 ALA B C 1
ATOM 12336 O O . ALA B 1 568 ? -12.703 49.094 6.969 1 93.25 568 ALA B O 1
ATOM 12337 N N . ASN B 1 569 ? -13.016 49.969 4.938 1 93.56 569 ASN B N 1
ATOM 12338 C CA . ASN B 1 569 ? -11.758 50.719 4.906 1 93.56 569 ASN B CA 1
ATOM 12339 C C . ASN B 1 569 ? -11.977 52.219 5.07 1 93.56 569 ASN B C 1
ATOM 12341 O O . ASN B 1 569 ? -12.977 52.75 4.598 1 93.56 569 ASN B O 1
ATOM 12345 N N . GLN B 1 570 ? -11.062 52.812 5.738 1 94.44 570 GLN B N 1
ATOM 12346 C CA . GLN B 1 570 ? -11 54.281 5.855 1 94.44 570 GLN B CA 1
ATOM 12347 C C . GLN B 1 570 ? -12.297 54.844 6.43 1 94.44 570 GLN B C 1
ATOM 12349 O O . GLN B 1 570 ? -12.898 55.75 5.855 1 94.44 570 GLN B O 1
ATOM 12354 N N . VAL B 1 571 ? -12.625 54.281 7.516 1 95.69 571 VAL B N 1
ATOM 12355 C CA . VAL B 1 571 ? -13.82 54.719 8.234 1 95.69 571 VAL B CA 1
ATOM 12356 C C . VAL B 1 571 ? -13.438 55.312 9.578 1 95.69 571 VAL B C 1
ATOM 12358 O O . VAL B 1 571 ? -12.266 55.281 9.961 1 95.69 571 VAL B O 1
ATOM 12361 N N . ASN B 1 572 ? -14.438 55.938 10.211 1 94.94 572 ASN B N 1
ATOM 12362 C CA . ASN B 1 572 ? -14.195 56.625 11.484 1 94.94 572 ASN B CA 1
ATOM 12363 C C . ASN B 1 572 ? -14.656 55.781 12.664 1 94.94 572 ASN B C 1
ATOM 12365 O O . ASN B 1 572 ? -15.57 54.969 12.539 1 94.94 572 ASN B O 1
ATOM 12369 N N . ASN B 1 573 ? -14.039 55.938 13.773 1 94.81 573 ASN B N 1
ATOM 12370 C CA . ASN B 1 573 ? -14.422 55.375 15.062 1 94.81 573 ASN B CA 1
ATOM 12371 C C . ASN B 1 573 ? -14.516 53.844 15 1 94.81 573 ASN B C 1
ATOM 12373 O O . ASN B 1 573 ? -15.555 53.281 15.352 1 94.81 573 ASN B O 1
ATOM 12377 N N . ILE B 1 574 ? -13.508 53.344 14.5 1 96.25 574 ILE B N 1
ATOM 12378 C CA . ILE B 1 574 ? -13.484 51.906 14.375 1 96.25 574 ILE B CA 1
ATOM 12379 C C . ILE B 1 574 ? -13.352 51.25 15.758 1 96.25 574 ILE B C 1
ATOM 12381 O O . ILE B 1 574 ? -12.531 51.688 16.562 1 96.25 574 ILE B O 1
ATOM 12385 N N . GLY B 1 575 ? -14.188 50.281 16.062 1 96.25 575 GLY B N 1
ATOM 12386 C CA . GLY B 1 575 ? -14.445 49.75 17.406 1 96.25 575 GLY B CA 1
ATOM 12387 C C . GLY B 1 575 ? -13.242 49.094 18.031 1 96.25 575 GLY B C 1
ATOM 12388 O O . GLY B 1 575 ? -12.828 49.438 19.141 1 96.25 575 GLY B O 1
ATOM 12389 N N . PHE B 1 576 ? -12.586 48.094 17.484 1 97.38 576 PHE B N 1
ATOM 12390 C CA . PHE B 1 576 ? -11.484 47.344 18.062 1 97.38 576 PHE B CA 1
ATOM 12391 C C . PHE B 1 576 ? -10.289 48.219 18.344 1 97.38 576 PHE B C 1
ATOM 12393 O O . PHE B 1 576 ? -9.727 48.188 19.438 1 97.38 576 PHE B O 1
ATOM 12400 N N . THR B 1 577 ? -9.859 49 17.297 1 97.94 577 THR B N 1
ATOM 12401 C CA . THR B 1 577 ? -8.695 49.875 17.453 1 97.94 577 THR B CA 1
ATOM 12402 C C . THR B 1 577 ? -8.93 50.906 18.547 1 97.94 577 THR B C 1
ATOM 12404 O O . THR B 1 577 ? -8 51.25 19.297 1 97.94 577 THR B O 1
ATOM 12407 N N . THR B 1 578 ? -10.148 51.438 18.641 1 97.44 578 THR B N 1
ATOM 12408 C CA . THR B 1 578 ? -10.469 52.375 19.688 1 97.44 578 THR B CA 1
ATOM 12409 C C . THR B 1 578 ? -10.273 51.75 21.078 1 97.44 578 THR B C 1
ATOM 12411 O O . THR B 1 578 ? -9.633 52.344 21.938 1 97.44 578 THR B O 1
ATOM 12414 N N . ALA B 1 579 ? -10.859 50.562 21.219 1 97.31 579 ALA B N 1
ATOM 12415 C CA . ALA B 1 579 ? -10.68 49.875 22.484 1 97.31 579 ALA B CA 1
ATOM 12416 C C . ALA B 1 579 ? -9.203 49.594 22.75 1 97.31 579 ALA B C 1
ATOM 12418 O O . ALA B 1 579 ? -8.742 49.719 23.875 1 97.31 579 ALA B O 1
ATOM 12419 N N . LEU B 1 580 ? -8.508 49.188 21.766 1 98.06 580 LEU B N 1
ATOM 12420 C CA . LEU B 1 580 ? -7.09 48.875 21.859 1 98.06 580 LEU B CA 1
ATOM 12421 C C . LEU B 1 580 ? -6.27 50.094 22.266 1 98.06 580 LEU B C 1
ATOM 12423 O O . LEU B 1 580 ? -5.383 50 23.109 1 98.06 580 LEU B O 1
ATOM 12427 N N . MET B 1 581 ? -6.512 51.281 21.672 1 98 581 MET B N 1
ATOM 12428 C CA . MET B 1 581 ? -5.785 52.5 21.969 1 98 581 MET B CA 1
ATOM 12429 C C . MET B 1 581 ? -6.016 52.938 23.422 1 98 581 MET B C 1
ATOM 12431 O O . MET B 1 581 ? -5.078 53.312 24.109 1 98 581 MET B O 1
ATOM 12435 N N . GLU B 1 582 ? -7.258 52.844 23.812 1 97.19 582 GLU B N 1
ATOM 12436 C CA . GLU B 1 582 ? -7.57 53.156 25.203 1 97.19 582 GLU B CA 1
ATOM 12437 C C . GLU B 1 582 ? -6.785 52.281 26.156 1 97.19 582 GLU B C 1
ATOM 12439 O O . GLU B 1 582 ? -6.152 52.781 27.094 1 97.19 582 GLU B O 1
ATOM 12444 N N . ARG B 1 583 ? -6.863 51.031 25.906 1 95.75 583 ARG B N 1
ATOM 12445 C CA . ARG B 1 583 ? -6.145 50.094 26.75 1 95.75 583 ARG B CA 1
ATOM 12446 C C . ARG B 1 583 ? -4.641 50.312 26.688 1 95.75 583 ARG B C 1
ATOM 12448 O O . ARG B 1 583 ? -3.947 50.219 27.703 1 95.75 583 ARG B O 1
ATOM 12455 N N . HIS B 1 584 ? -4.137 50.594 25.547 1 97.62 584 HIS B N 1
ATOM 12456 C CA . HIS B 1 584 ? -2.709 50.812 25.359 1 97.62 584 HIS B CA 1
ATOM 12457 C C . HIS B 1 584 ? -2.223 52 26.203 1 97.62 584 HIS B C 1
ATOM 12459 O O . HIS B 1 584 ? -1.172 51.906 26.844 1 97.62 584 HIS B O 1
ATOM 12465 N N . PHE B 1 585 ? -2.965 53.094 26.234 1 98.12 585 PHE B N 1
ATOM 12466 C CA . PHE B 1 585 ? -2.617 54.281 27.031 1 98.12 585 PHE B CA 1
ATOM 12467 C C . PHE B 1 585 ? -2.529 53.906 28.516 1 98.12 585 PHE B C 1
ATOM 12469 O O . PHE B 1 585 ? -1.538 54.219 29.172 1 98.12 585 PHE B O 1
ATOM 12476 N N . LEU B 1 586 ? -3.531 53.25 28.969 1 96.12 586 LEU B N 1
ATOM 12477 C CA . LEU B 1 586 ? -3.635 52.969 30.391 1 96.12 586 LEU B CA 1
ATOM 12478 C C . LEU B 1 586 ? -2.582 51.938 30.812 1 96.12 586 LEU B C 1
ATOM 12480 O O . LEU B 1 586 ? -1.918 52.094 31.828 1 96.12 586 LEU B O 1
ATOM 12484 N N . GLU B 1 587 ? -2.424 50.906 30 1 95.56 587 GLU B N 1
ATOM 12485 C CA . GLU B 1 587 ? -1.48 49.844 30.328 1 95.56 587 GLU B CA 1
ATOM 12486 C C . GLU B 1 587 ? -0.04 50.344 30.25 1 95.56 587 GLU B C 1
ATOM 12488 O O . GLU B 1 587 ? 0.804 49.938 31.047 1 95.56 587 GLU B O 1
ATOM 12493 N N . THR B 1 588 ? 0.295 51.125 29.25 1 97.81 588 THR B N 1
ATOM 12494 C CA . THR B 1 588 ? 1.643 51.656 29.141 1 97.81 588 THR B CA 1
ATOM 12495 C C . THR B 1 588 ? 1.971 52.531 30.344 1 97.81 588 THR B C 1
ATOM 12497 O O . THR B 1 588 ? 3.08 52.5 30.875 1 97.81 588 THR B O 1
ATOM 12500 N N . ASN B 1 589 ? 1.033 53.344 30.781 1 97.69 589 ASN B N 1
ATOM 12501 C CA . ASN B 1 589 ? 1.213 54.156 32 1 97.69 589 ASN B CA 1
ATOM 12502 C C . ASN B 1 589 ? 1.404 53.281 33.219 1 97.69 589 ASN B C 1
ATOM 12504 O O . ASN B 1 589 ? 2.197 53.594 34.125 1 97.69 589 ASN B O 1
ATOM 12508 N N . GLU B 1 590 ? 0.628 52.281 33.281 1 96 590 GLU B N 1
ATOM 12509 C CA . GLU B 1 590 ? 0.787 51.344 34.375 1 96 590 GLU B CA 1
ATOM 12510 C C . GLU B 1 590 ? 2.193 50.75 34.406 1 96 590 GLU B C 1
ATOM 12512 O O . GLU B 1 590 ? 2.82 50.656 35.469 1 96 590 GLU B O 1
ATOM 12517 N N . PHE B 1 591 ? 2.725 50.312 33.312 1 96.81 591 PHE B N 1
ATOM 12518 C CA . PHE B 1 591 ? 4.07 49.75 33.219 1 96.81 591 PHE B CA 1
ATOM 12519 C C . PHE B 1 591 ? 5.113 50.812 33.562 1 96.81 591 PHE B C 1
ATOM 12521 O O . PHE B 1 591 ? 6.125 50.5 34.188 1 96.81 591 PHE B O 1
ATOM 12528 N N . ASN B 1 592 ? 4.855 52.031 33.031 1 97.62 592 ASN B N 1
ATOM 12529 C CA . ASN B 1 592 ? 5.766 53.094 33.375 1 97.62 592 ASN B CA 1
ATOM 12530 C C . ASN B 1 592 ? 5.863 53.281 34.875 1 97.62 592 ASN B C 1
ATOM 12532 O O . ASN B 1 592 ? 6.961 53.406 35.438 1 97.62 592 ASN B O 1
ATOM 12536 N N . SER B 1 593 ? 4.762 53.281 35.5 1 96.56 593 SER B N 1
ATOM 12537 C CA . SER B 1 593 ? 4.746 53.375 36.969 1 96.56 593 SER B CA 1
ATOM 12538 C C . SER B 1 593 ? 5.473 52.219 37.625 1 96.56 593 SER B C 1
ATOM 12540 O O . SER B 1 593 ? 6.227 52.406 38.562 1 96.56 593 SER B O 1
ATOM 12542 N N . TRP B 1 594 ? 5.246 51.062 37.156 1 94.88 594 TRP B N 1
ATOM 12543 C CA . TRP B 1 594 ? 5.824 49.844 37.719 1 94.88 594 TRP B CA 1
ATOM 12544 C C . TRP B 1 594 ? 7.348 49.844 37.594 1 94.88 594 TRP B C 1
ATOM 12546 O O . TRP B 1 594 ? 8.047 49.281 38.438 1 94.88 594 TRP B O 1
ATOM 12556 N N . PHE B 1 595 ? 7.836 50.469 36.562 1 96 595 PHE B N 1
ATOM 12557 C CA . PHE B 1 595 ? 9.273 50.406 36.312 1 96 595 PHE B CA 1
ATOM 12558 C C . PHE B 1 595 ? 9.922 51.75 36.625 1 96 595 PHE B C 1
ATOM 12560 O O . PHE B 1 595 ? 11.039 52.031 36.188 1 96 595 PHE B O 1
ATOM 12567 N N . GLY B 1 596 ? 9.242 52.656 37.281 1 95.38 596 GLY B N 1
ATOM 12568 C CA . GLY B 1 596 ? 9.789 53.906 37.812 1 95.38 596 GLY B CA 1
ATOM 12569 C C . GLY B 1 596 ? 9.906 54.969 36.75 1 95.38 596 GLY B C 1
ATOM 12570 O O . GLY B 1 596 ? 10.703 55.906 36.875 1 95.38 596 GLY B O 1
ATOM 12571 N N . ARG B 1 597 ? 9.156 54.844 35.688 1 96.06 597 ARG B N 1
ATOM 12572 C CA . ARG B 1 597 ? 9.055 55.875 34.656 1 96.06 597 ARG B CA 1
ATOM 12573 C C . ARG B 1 597 ? 7.859 56.781 34.938 1 96.06 597 ARG B C 1
ATOM 12575 O O . ARG B 1 597 ? 6.918 56.406 35.625 1 96.06 597 ARG B O 1
ATOM 12582 N N . SER B 1 598 ? 7.887 58 34.406 1 95.56 598 SER B N 1
ATOM 12583 C CA . SER B 1 598 ? 6.797 58.938 34.625 1 95.56 598 SER B CA 1
ATOM 12584 C C . SER B 1 598 ? 5.586 58.594 33.75 1 95.56 598 SER B C 1
ATOM 12586 O O . SER B 1 598 ? 5.703 58.5 32.531 1 95.56 598 SER B O 1
ATOM 12588 N N . PRO B 1 599 ? 4.504 58.406 34.375 1 96.12 599 PRO B N 1
ATOM 12589 C CA . PRO B 1 599 ? 3.285 58.281 33.594 1 96.12 599 PRO B CA 1
ATOM 12590 C C . PRO B 1 599 ? 2.934 59.562 32.844 1 96.12 599 PRO B C 1
ATOM 12592 O O . PRO B 1 599 ? 3.312 60.656 33.25 1 96.12 599 PRO B O 1
ATOM 12595 N N . ASN B 1 600 ? 2.295 59.438 31.781 1 96.81 600 ASN B N 1
ATOM 12596 C CA . ASN B 1 600 ? 1.848 60.594 30.984 1 96.81 600 ASN B CA 1
ATOM 12597 C C . ASN B 1 600 ? 0.392 60.938 31.281 1 96.81 600 ASN B C 1
ATOM 12599 O O . ASN B 1 600 ? -0.516 60.188 30.922 1 96.81 600 ASN B O 1
ATOM 12603 N N . ALA B 1 601 ? 0.104 62.062 31.812 1 96.25 601 ALA B N 1
ATOM 12604 C CA . ALA B 1 601 ? -1.23 62.5 32.25 1 96.25 601 ALA B CA 1
ATOM 12605 C C . ALA B 1 601 ? -2.139 62.719 31.047 1 96.25 601 ALA B C 1
ATOM 12607 O O . ALA B 1 601 ? -3.344 62.469 31.109 1 96.25 601 ALA B O 1
ATOM 12608 N N . SER B 1 602 ? -1.598 63.188 30.062 1 96 602 SER B N 1
ATOM 12609 C CA . SER B 1 602 ? -2.387 63.438 28.859 1 96 602 SER B CA 1
ATOM 12610 C C . SER B 1 602 ? -2.982 62.156 28.312 1 96 602 SER B C 1
ATOM 12612 O O . SER B 1 602 ? -4.094 62.156 27.766 1 96 602 SER B O 1
ATOM 12614 N N . TRP B 1 603 ? -2.209 61.062 28.406 1 97.56 603 TRP B N 1
ATOM 12615 C CA . TRP B 1 603 ? -2.705 59.781 27.938 1 97.56 603 TRP B CA 1
ATOM 12616 C C . TRP B 1 603 ? -3.898 59.312 28.75 1 97.56 603 TRP B C 1
ATOM 12618 O O . TRP B 1 603 ? -4.875 58.781 28.219 1 97.56 603 TRP B O 1
ATOM 12628 N N . ALA B 1 604 ? -3.801 59.438 29.984 1 96.5 604 ALA B N 1
ATOM 12629 C CA . ALA B 1 604 ? -4.914 59.125 30.859 1 96.5 604 ALA B CA 1
ATOM 12630 C C . ALA B 1 604 ? -6.141 59.969 30.547 1 96.5 604 ALA B C 1
ATOM 12632 O O . ALA B 1 604 ? -7.27 59.469 30.562 1 96.5 604 ALA B O 1
ATOM 12633 N N . ASP B 1 605 ? -5.91 61.219 30.328 1 96.38 605 ASP B N 1
ATOM 12634 C CA . ASP B 1 605 ? -6.992 62.156 29.984 1 96.38 605 ASP B CA 1
ATOM 12635 C C . ASP B 1 605 ? -7.664 61.75 28.672 1 96.38 605 ASP B C 1
ATOM 12637 O O . ASP B 1 605 ? -8.891 61.719 28.578 1 96.38 605 ASP B O 1
ATOM 12641 N N . LYS B 1 606 ? -6.883 61.469 27.719 1 97 606 LYS B N 1
ATOM 12642 C CA . LYS B 1 606 ? -7.422 61.031 26.438 1 97 606 LYS B CA 1
ATOM 12643 C C . LYS B 1 606 ? -8.219 59.75 26.562 1 97 606 LYS B C 1
ATOM 12645 O O . LYS B 1 606 ? -9.32 59.625 26.016 1 97 606 LYS B O 1
ATOM 12650 N N . ALA B 1 607 ? -7.605 58.781 27.25 1 96.62 607 ALA B N 1
ATOM 12651 C CA . ALA B 1 607 ? -8.297 57.531 27.453 1 96.62 607 ALA B CA 1
ATOM 12652 C C . ALA B 1 607 ? -9.656 57.719 28.109 1 96.62 607 ALA B C 1
ATOM 12654 O O . ALA B 1 607 ? -10.633 57.062 27.75 1 96.62 607 ALA B O 1
ATOM 12655 N N . SER B 1 608 ? -9.773 58.688 29.016 1 96.12 608 SER B N 1
ATOM 12656 C CA . SER B 1 608 ? -11.008 58.938 29.75 1 96.12 608 SER B CA 1
ATOM 12657 C C . SER B 1 608 ? -12.055 59.594 28.875 1 96.12 608 SER B C 1
ATOM 12659 O O . SER B 1 608 ? -13.25 59.562 29.188 1 96.12 608 SER B O 1
ATOM 12661 N N . LYS B 1 609 ? -11.633 60.188 27.797 1 96.69 609 LYS B N 1
ATOM 12662 C CA . LYS B 1 609 ? -12.547 60.906 26.922 1 96.69 609 LYS B CA 1
ATOM 12663 C C . LYS B 1 609 ? -12.734 60.188 25.594 1 96.69 609 LYS B C 1
ATOM 12665 O O . LYS B 1 609 ? -13.188 60.781 24.609 1 96.69 609 LYS B O 1
ATOM 12670 N N . MET B 1 610 ? -12.305 59 25.516 1 95.69 610 MET B N 1
ATOM 12671 C CA . MET B 1 610 ? -12.594 58.125 24.375 1 95.69 610 MET B CA 1
ATOM 12672 C C . MET B 1 610 ? -13.844 57.312 24.625 1 95.69 610 MET B C 1
ATOM 12674 O O . MET B 1 610 ? -14.172 57 25.766 1 95.69 610 MET B O 1
ATOM 12678 N N . ARG B 1 611 ? -14.562 57 23.531 1 90.94 611 ARG B N 1
ATOM 12679 C CA . ARG B 1 611 ? -15.773 56.188 23.641 1 90.94 611 ARG B CA 1
ATOM 12680 C C . ARG B 1 611 ? -15.867 55.156 22.516 1 90.94 611 ARG B C 1
ATOM 12682 O O . ARG B 1 611 ? -15.539 55.469 21.359 1 90.94 611 ARG B O 1
ATOM 12689 N N . LEU B 1 612 ? -16.312 54 22.875 1 93.62 612 LEU B N 1
ATOM 12690 C CA . LEU B 1 612 ? -16.594 53 21.844 1 93.62 612 LEU B CA 1
ATOM 12691 C C . LEU B 1 612 ? -17.891 53.312 21.125 1 93.62 612 LEU B C 1
ATOM 12693 O O . LEU B 1 612 ? -18.844 53.812 21.734 1 93.62 612 LEU B O 1
ATOM 12697 N N . PRO B 1 613 ? -17.891 53.062 19.828 1 93.81 613 PRO B N 1
ATOM 12698 C CA . PRO B 1 613 ? -19.156 53.219 19.125 1 93.81 613 PRO B CA 1
ATOM 12699 C C . PRO B 1 613 ? -20.172 52.125 19.484 1 93.81 613 PRO B C 1
ATOM 12701 O O . PRO B 1 613 ? -19.859 50.938 19.344 1 93.81 613 PRO B O 1
ATOM 12704 N N . ILE B 1 614 ? -21.359 52.531 19.969 1 93.44 614 ILE B N 1
ATOM 12705 C CA . ILE B 1 614 ? -22.344 51.562 20.469 1 93.44 614 ILE B CA 1
ATOM 12706 C C . ILE B 1 614 ? -23.672 51.781 19.75 1 93.44 614 ILE B C 1
ATOM 12708 O O . ILE B 1 614 ? -24.062 52.906 19.484 1 93.44 614 ILE B O 1
ATOM 12712 N N . ASN B 1 615 ? -24.234 50.719 19.328 1 93.38 615 ASN B N 1
ATOM 12713 C CA . ASN B 1 615 ? -25.656 50.719 19 1 93.38 615 ASN B CA 1
ATOM 12714 C C . ASN B 1 615 ? -26.5 50.281 20.188 1 93.38 615 ASN B C 1
ATOM 12716 O O . ASN B 1 615 ? -26.594 49.094 20.484 1 93.38 615 ASN B O 1
ATOM 12720 N N . GLU B 1 616 ? -27.125 51.156 20.781 1 90.19 616 GLU B N 1
ATOM 12721 C CA . GLU B 1 616 ? -27.844 50.906 22.031 1 90.19 616 GLU B CA 1
ATOM 12722 C C . GLU B 1 616 ? -29.031 49.969 21.797 1 90.19 616 GLU B C 1
ATOM 12724 O O . GLU B 1 616 ? -29.359 49.156 22.672 1 90.19 616 GLU B O 1
ATOM 12729 N N . LYS B 1 617 ? -29.641 50.125 20.734 1 88.12 617 LYS B N 1
ATOM 12730 C CA . LYS B 1 617 ? -30.812 49.344 20.438 1 88.12 617 LYS B CA 1
ATOM 12731 C C . LYS B 1 617 ? -30.453 47.844 20.344 1 88.12 617 LYS B C 1
ATOM 12733 O O . LYS B 1 617 ? -31.141 47 20.922 1 88.12 617 LYS B O 1
ATOM 12738 N N . ALA B 1 618 ? -29.438 47.594 19.641 1 88.81 618 ALA B N 1
ATOM 12739 C CA . ALA B 1 618 ? -29.031 46.188 19.438 1 88.81 618 ALA B CA 1
ATOM 12740 C C . ALA B 1 618 ? -28.109 45.719 20.562 1 88.81 618 ALA B C 1
ATOM 12742 O O . ALA B 1 618 ? -27.906 44.531 20.75 1 88.81 618 ALA B O 1
ATOM 12743 N N . GLY B 1 619 ? -27.562 46.688 21.312 1 91.94 619 GLY B N 1
ATOM 12744 C CA . GLY B 1 619 ? -26.656 46.344 22.391 1 91.94 619 GLY B CA 1
ATOM 12745 C C . GLY B 1 619 ? -25.344 45.75 21.906 1 91.94 619 GLY B C 1
ATOM 12746 O O . GLY B 1 619 ? -24.906 44.719 22.391 1 91.94 619 GLY B O 1
ATOM 12747 N N . ILE B 1 620 ? -24.766 46.281 20.891 1 94.5 620 ILE B N 1
ATOM 12748 C CA . ILE B 1 620 ? -23.484 45.812 20.375 1 94.5 620 ILE B CA 1
ATOM 12749 C C . ILE B 1 620 ? -22.531 46.969 20.172 1 94.5 620 ILE B C 1
ATOM 12751 O O . ILE B 1 620 ? -22.953 48.125 20.062 1 94.5 620 ILE B O 1
ATOM 12755 N N . ILE B 1 621 ? -21.25 46.688 20.203 1 95.81 621 ILE B N 1
ATOM 12756 C CA . ILE B 1 621 ? -20.25 47.625 1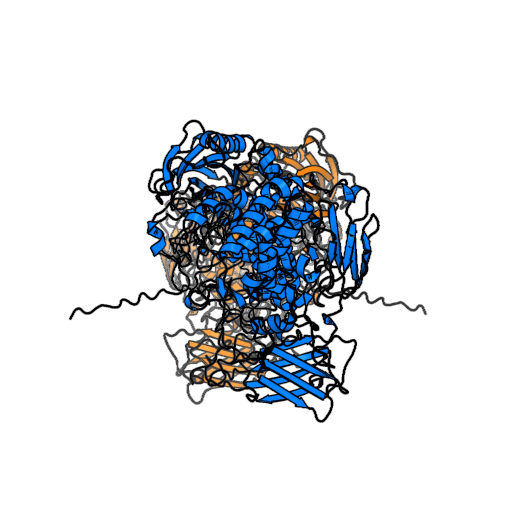9.688 1 95.81 621 ILE B CA 1
ATOM 12757 C C . ILE B 1 621 ? -20.266 47.594 18.172 1 95.81 621 ILE B C 1
ATOM 12759 O O . ILE B 1 621 ? -20.125 46.562 17.547 1 95.81 621 ILE B O 1
ATOM 12763 N N . VAL B 1 622 ? -20.562 48.75 17.625 1 95.25 622 VAL B N 1
ATOM 12764 C CA . VAL B 1 622 ? -20.562 48.781 16.156 1 95.25 622 VAL B CA 1
ATOM 12765 C C . VAL B 1 622 ? -19.125 48.875 15.648 1 95.25 622 VAL B C 1
ATOM 12767 O O . VAL B 1 622 ? -18.266 49.469 16.281 1 95.25 622 VAL B O 1
ATOM 12770 N N . GLU B 1 623 ? -18.891 48.344 14.516 1 96 623 GLU B N 1
ATOM 12771 C CA . GLU B 1 623 ? -17.516 48.219 14 1 96 623 GLU B CA 1
ATOM 12772 C C . GLU B 1 623 ? -16.984 49.594 13.586 1 96 623 GLU B C 1
ATOM 12774 O O . GLU B 1 623 ? -15.781 49.844 13.727 1 96 623 GLU B O 1
ATOM 12779 N N . TYR B 1 624 ? -17.812 50.438 13.023 1 95.81 624 TYR B N 1
ATOM 12780 C CA . TYR B 1 624 ? -17.438 51.781 12.57 1 95.81 624 TYR B CA 1
ATOM 12781 C C . TYR B 1 624 ? -18.656 52.688 12.438 1 95.81 624 TYR B C 1
ATOM 12783 O O . TYR B 1 624 ? -19.797 52.188 12.352 1 95.81 624 TYR B O 1
ATOM 12791 N N . THR B 1 625 ? -18.375 53.906 12.406 1 91.88 625 THR B N 1
ATOM 12792 C CA . THR B 1 625 ? -19.453 54.875 12.211 1 91.88 625 THR B CA 1
ATOM 12793 C C . THR B 1 625 ? -20.156 54.625 10.883 1 91.88 625 THR B C 1
ATOM 12795 O O . THR B 1 625 ? -19.516 54.531 9.844 1 91.88 625 THR B O 1
ATOM 12798 N N . GLY B 1 626 ? -21.438 54.5 10.922 1 90.94 626 GLY B N 1
ATOM 12799 C CA . GLY B 1 626 ? -22.219 54.344 9.711 1 90.94 626 GLY B CA 1
ATOM 12800 C C . GLY B 1 626 ? -22.5 52.875 9.375 1 90.94 626 GLY B C 1
ATOM 12801 O O . GLY B 1 626 ? -23.234 52.594 8.43 1 90.94 626 GLY B O 1
ATOM 12802 N N . MET B 1 627 ? -21.875 51.969 10.172 1 94.94 627 MET B N 1
ATOM 12803 C CA . MET B 1 627 ? -22.188 50.562 9.953 1 94.94 627 MET B CA 1
ATOM 12804 C C . MET B 1 627 ? -23.688 50.312 10.008 1 94.94 627 MET B C 1
ATOM 12806 O O . MET B 1 627 ? -24.391 50.906 10.844 1 94.94 627 MET B O 1
ATOM 12810 N N . ASN B 1 628 ? -24.188 49.438 9.078 1 90.56 628 ASN B N 1
ATOM 12811 C CA . ASN B 1 628 ? -25.609 49.094 9.109 1 90.56 628 ASN B CA 1
ATOM 12812 C C . ASN B 1 628 ? -25.781 47.562 9.133 1 90.56 628 ASN B C 1
ATOM 12814 O O . ASN B 1 628 ? -24.828 46.812 9.289 1 90.56 628 ASN B O 1
ATOM 12818 N N . GLY B 1 629 ? -27.016 47.156 9 1 86.69 629 GLY B N 1
ATOM 12819 C CA . GLY B 1 629 ? -27.359 45.75 9.219 1 86.69 629 GLY B CA 1
ATOM 12820 C C . GLY B 1 629 ? -26.984 44.844 8.055 1 86.69 629 GLY B C 1
ATOM 12821 O O . GLY B 1 629 ? -26.969 43.625 8.188 1 86.69 629 GLY B O 1
ATOM 12822 N N . SER B 1 630 ? -26.547 45.312 6.973 1 83.81 630 SER B N 1
ATOM 12823 C CA . SER B 1 630 ? -26.172 44.531 5.805 1 83.81 630 SER B CA 1
ATOM 12824 C C . SER B 1 630 ? -24.688 44.188 5.812 1 83.81 630 SER B C 1
ATOM 12826 O O . SER B 1 630 ? -24.172 43.594 4.859 1 83.81 630 SER B O 1
ATOM 12828 N N . VAL B 1 631 ? -24.062 44.406 6.812 1 85.25 631 VAL B N 1
ATOM 12829 C CA . VAL B 1 631 ? -22.609 44.25 6.914 1 85.25 631 VAL B CA 1
ATOM 12830 C C . VAL B 1 631 ? -22.234 42.781 6.762 1 85.25 631 VAL B C 1
ATOM 12832 O O . VAL B 1 631 ? -22.953 41.875 7.242 1 85.25 631 VAL B O 1
ATOM 12835 N N . ALA B 1 632 ? -21.25 42.469 5.973 1 88.56 632 ALA B N 1
ATOM 12836 C CA . ALA B 1 632 ? -20.516 41.219 5.953 1 88.56 632 ALA B CA 1
ATOM 12837 C C . ALA B 1 632 ? -19.078 41.438 6.434 1 88.56 632 ALA B C 1
ATOM 12839 O O . ALA B 1 632 ? -18.375 42.312 5.941 1 88.56 632 ALA B O 1
ATOM 12840 N N . VAL B 1 633 ? -18.703 40.688 7.426 1 93.69 633 VAL B N 1
ATOM 12841 C CA . VAL B 1 633 ? -17.406 40.875 8.078 1 93.69 633 VAL B CA 1
ATOM 12842 C C . VAL B 1 633 ? -16.375 39.906 7.516 1 93.69 633 VAL B C 1
ATOM 12844 O O . VAL B 1 633 ? -16.625 38.688 7.492 1 93.69 633 VAL B O 1
ATOM 12847 N N . LYS B 1 634 ? -15.289 40.344 7.098 1 92.69 634 LYS B N 1
ATOM 12848 C CA . LYS B 1 634 ? -14.273 39.531 6.453 1 92.69 634 LYS B CA 1
ATOM 12849 C C . LYS B 1 634 ? -13.648 38.562 7.445 1 92.69 634 LYS B C 1
ATOM 12851 O O . LYS B 1 634 ? -13.492 37.375 7.145 1 92.69 634 LYS B O 1
ATOM 12856 N N . GLN B 1 635 ? -13.227 39.094 8.578 1 95 635 GLN B N 1
ATOM 12857 C CA . GLN B 1 635 ? -12.516 38.344 9.602 1 95 635 GLN B CA 1
ATOM 12858 C C . GLN B 1 635 ? -12.766 38.906 10.992 1 95 635 GLN B C 1
ATOM 12860 O O . GLN B 1 635 ? -13.477 39.906 11.141 1 95 635 GLN B O 1
ATOM 12865 N N . ALA B 1 636 ? -12.281 38.219 12 1 95.81 636 ALA B N 1
ATOM 12866 C CA . ALA B 1 636 ? -12.492 38.625 13.391 1 95.81 636 ALA B CA 1
ATOM 12867 C C . ALA B 1 636 ? -12.094 40.094 13.586 1 95.81 636 ALA B C 1
ATOM 12869 O O . ALA B 1 636 ? -10.992 40.5 13.211 1 95.81 636 ALA B O 1
ATOM 12870 N N . ASP B 1 637 ? -12.977 40.844 14.188 1 97 637 ASP B N 1
ATOM 12871 C CA . ASP B 1 637 ? -12.758 42.25 14.414 1 97 637 ASP B CA 1
ATOM 12872 C C . ASP B 1 637 ? -13.266 42.688 15.789 1 97 637 ASP B C 1
ATOM 12874 O O . ASP B 1 637 ? -12.594 42.469 16.797 1 97 637 ASP B O 1
ATOM 12878 N N . VAL B 1 638 ? -14.586 42.906 15.922 1 96.81 638 VAL B N 1
ATOM 12879 C CA . VAL B 1 638 ? -15.133 43.344 17.203 1 96.81 638 VAL B CA 1
ATOM 12880 C C . VAL B 1 638 ? -14.938 42.25 18.25 1 96.81 638 VAL B C 1
ATOM 12882 O O . VAL B 1 638 ? -14.703 42.531 19.422 1 96.81 638 VAL B O 1
ATOM 12885 N N . VAL B 1 639 ? -15.031 41 17.859 1 96.31 639 VAL B N 1
ATOM 12886 C CA . VAL B 1 639 ? -14.867 39.906 18.766 1 96.31 639 VAL B CA 1
ATOM 12887 C C . VAL B 1 639 ? -13.477 39.938 19.406 1 96.31 639 VAL B C 1
ATOM 12889 O O . VAL B 1 639 ? -13.273 39.438 20.516 1 96.31 639 VAL B O 1
ATOM 12892 N N . LEU B 1 640 ? -12.531 40.625 18.828 1 97.44 640 LEU B N 1
ATOM 12893 C CA . LEU B 1 640 ? -11.164 40.75 19.328 1 97.44 640 LEU B CA 1
ATOM 12894 C C . LEU B 1 640 ? -11.117 41.625 20.562 1 97.44 640 LEU B C 1
ATOM 12896 O O . LEU B 1 640 ? -10.164 41.594 21.344 1 97.44 640 LEU B O 1
ATOM 12900 N N . VAL B 1 641 ? -12.109 42.438 20.734 1 96.94 641 VAL B N 1
ATOM 12901 C CA . VAL B 1 641 ? -12.203 43.281 21.922 1 96.94 641 VAL B CA 1
ATOM 12902 C C . VAL B 1 641 ? -12.227 42.438 23.172 1 96.94 641 VAL B C 1
ATOM 12904 O O . VAL B 1 641 ? -11.617 42.781 24.188 1 96.94 641 VAL B O 1
ATOM 12907 N N . ASP B 1 642 ? -12.93 41.344 23.031 1 94.94 642 ASP B N 1
ATOM 12908 C CA . ASP B 1 642 ? -13 40.406 24.156 1 94.94 642 ASP B CA 1
ATOM 12909 C C . ASP B 1 642 ? -11.836 39.438 24.125 1 94.94 642 ASP B C 1
ATOM 12911 O O . ASP B 1 642 ? -11.273 39.094 25.172 1 94.94 642 ASP B O 1
ATOM 12915 N N . ASP B 1 643 ? -11.461 38.969 23.047 1 95.88 643 ASP B N 1
ATOM 12916 C CA . ASP B 1 643 ? -10.469 37.938 22.906 1 95.88 643 ASP B CA 1
ATOM 12917 C C . ASP B 1 643 ? -9.078 38.406 23.328 1 95.88 643 ASP B C 1
ATOM 12919 O O . ASP B 1 643 ? -8.422 37.75 24.156 1 95.88 643 ASP B O 1
ATOM 12923 N N . LEU B 1 644 ? -8.633 39.562 22.828 1 95 644 LEU B N 1
ATOM 12924 C CA . LEU B 1 644 ? -7.254 40 23 1 95 644 LEU B CA 1
ATOM 12925 C C . LEU B 1 644 ? -7.145 41 24.141 1 95 644 LEU B C 1
ATOM 12927 O O . LEU B 1 644 ? -6.141 41.031 24.844 1 95 644 LEU B O 1
ATOM 12931 N N . LEU B 1 645 ? -8.211 41.812 24.281 1 93.44 645 LEU B N 1
ATOM 12932 C CA . LEU B 1 645 ? -8.062 43 25.141 1 93.44 645 LEU B CA 1
ATOM 12933 C C . LEU B 1 645 ? -8.734 42.75 26.5 1 93.44 645 LEU B C 1
ATOM 12935 O O . LEU B 1 645 ? -8.469 43.5 27.453 1 93.44 645 LEU B O 1
ATOM 12939 N N . HIS B 1 646 ? -9.547 41.812 26.516 1 85.19 646 HIS B N 1
ATOM 12940 C CA . HIS B 1 646 ? -10.359 41.656 27.719 1 85.19 646 HIS B CA 1
ATOM 12941 C C . HIS B 1 646 ? -10.93 43 28.188 1 85.19 646 HIS B C 1
ATOM 12943 O O . HIS B 1 646 ? -10.867 43.312 29.375 1 85.19 646 HIS B O 1
ATOM 12949 N N . TYR B 1 647 ? -11.3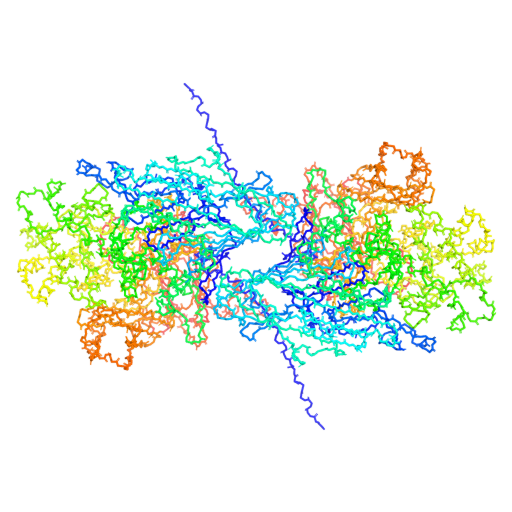36 43.75 27.234 1 87.88 647 TYR B N 1
ATOM 12950 C CA . TYR B 1 647 ? -11.883 45.062 27.484 1 87.88 647 TYR B CA 1
ATOM 12951 C C . TYR B 1 647 ? -13.234 44.969 28.188 1 87.88 647 TYR B C 1
ATOM 12953 O O . TYR B 1 647 ? -14.148 44.312 27.688 1 87.88 647 TYR B O 1
ATOM 12961 N N . PRO B 1 648 ? -13.352 45.5 29.281 1 85.56 648 PRO B N 1
ATOM 12962 C CA . PRO B 1 648 ? -14.648 45.438 29.969 1 85.56 648 PRO B CA 1
ATOM 12963 C C . PRO B 1 648 ? -15.773 46.094 29.172 1 85.56 648 PRO B C 1
ATOM 12965 O O . PRO B 1 648 ? -15.641 47.281 28.766 1 85.56 648 PRO B O 1
ATOM 12968 N N . ASN B 1 649 ? -16.781 45.406 28.891 1 87.12 649 ASN B N 1
ATOM 12969 C CA . ASN B 1 649 ? -17.969 45.906 28.203 1 87.12 649 ASN B CA 1
ATOM 12970 C C . ASN B 1 649 ? -19.172 44.969 28.438 1 87.12 649 ASN B C 1
ATOM 12972 O O . ASN B 1 649 ? -19 43.781 28.641 1 87.12 649 ASN B O 1
ATOM 12976 N N . PRO B 1 650 ? -20.312 45.531 28.391 1 91.44 650 PRO B N 1
ATOM 12977 C CA . PRO B 1 650 ? -21.484 44.719 28.656 1 91.44 650 PRO B CA 1
ATOM 12978 C C . PRO B 1 650 ? -22.047 44.062 27.391 1 91.44 650 PRO B C 1
ATOM 12980 O O . PRO B 1 650 ? -23.172 43.531 27.391 1 91.44 650 PRO B O 1
ATOM 12983 N N . TYR B 1 651 ? -21.328 44.094 26.344 1 93.81 651 TYR B N 1
ATOM 12984 C CA . TYR B 1 651 ? -21.891 43.656 25.062 1 93.81 651 TYR B CA 1
ATOM 12985 C C . TYR B 1 651 ? -21.203 42.406 24.562 1 93.81 651 TYR B C 1
ATOM 12987 O O . TYR B 1 651 ? -21.391 42 23.406 1 93.81 651 TYR B O 1
ATOM 12995 N N . SER B 1 652 ? -20.453 41.719 25.344 1 94 652 SER B N 1
ATOM 12996 C CA . SER B 1 652 ? -19.609 40.594 24.891 1 94 652 SER B CA 1
ATOM 12997 C C . SER B 1 652 ? -20.438 39.5 24.219 1 94 652 SER B C 1
ATOM 12999 O O . SER B 1 652 ? -20.094 39.062 23.125 1 94 652 SER B O 1
ATOM 13001 N N . LEU B 1 653 ? -21.5 39.062 24.859 1 92.12 653 LEU B N 1
ATOM 13002 C CA . LEU B 1 653 ? -22.328 38 24.312 1 92.12 653 LEU B CA 1
ATOM 13003 C C . LEU B 1 653 ? -23.031 38.469 23.031 1 92.12 653 LEU B C 1
ATOM 13005 O O . LEU B 1 653 ? -23.078 37.719 22.047 1 92.12 653 LEU B O 1
ATOM 13009 N N . SER B 1 654 ? -23.625 39.625 23.125 1 92.56 654 SER B N 1
ATOM 13010 C CA . SER B 1 654 ? -24.344 40.125 21.953 1 92.56 654 SER B CA 1
ATOM 13011 C C . SER B 1 654 ? -23.391 40.375 20.781 1 92.56 654 SER B C 1
ATOM 13013 O O . SER B 1 654 ? -23.766 40.125 19.641 1 92.56 654 SER B O 1
ATOM 13015 N N . ASN B 1 655 ? -22.188 40.906 21.062 1 94.56 655 ASN B N 1
ATOM 13016 C CA . ASN B 1 655 ? -21.172 41.031 20.016 1 94.56 655 ASN B CA 1
ATOM 13017 C C . ASN B 1 655 ? -20.859 39.656 19.391 1 94.56 655 ASN B C 1
ATOM 13019 O O . ASN B 1 655 ? -20.797 39.562 18.156 1 94.56 655 ASN B O 1
ATOM 13023 N N . LEU B 1 656 ? -20.641 38.656 20.234 1 94.25 656 LEU B N 1
ATOM 13024 C CA . LEU B 1 656 ? -20.312 37.312 19.766 1 94.25 656 LEU B CA 1
ATOM 13025 C C . LEU B 1 656 ? -21.375 36.812 18.812 1 94.25 656 LEU B C 1
ATOM 13027 O O . LEU B 1 656 ? -21.062 36.375 17.703 1 94.25 656 LEU B O 1
ATOM 13031 N N . ASP B 1 657 ? -22.594 36.844 19.203 1 90.56 657 ASP B N 1
ATOM 13032 C CA . ASP B 1 657 ? -23.703 36.281 18.422 1 90.56 657 ASP B CA 1
ATOM 13033 C C . ASP B 1 657 ? -23.891 37.062 17.125 1 90.56 657 ASP B C 1
ATOM 13035 O O . ASP B 1 657 ? -24.109 36.469 16.062 1 90.56 657 ASP B O 1
ATOM 13039 N N . TYR B 1 658 ? -23.875 38.344 17.266 1 92.12 658 TYR B N 1
ATOM 13040 C CA . TYR B 1 658 ? -24.125 39.188 16.109 1 92.12 658 TYR B CA 1
ATOM 13041 C C . TYR B 1 658 ? -23.047 38.969 15.039 1 92.12 658 TYR B C 1
ATOM 13043 O O . TYR B 1 658 ? -23.359 38.719 13.875 1 92.12 658 TYR B O 1
ATOM 13051 N N . TYR B 1 659 ? -21.859 39.094 15.43 1 94.12 659 TYR B N 1
ATOM 13052 C CA . TYR B 1 659 ? -20.781 39.094 14.445 1 94.12 659 TYR B CA 1
ATOM 13053 C C . TYR B 1 659 ? -20.484 37.688 13.961 1 94.12 659 TYR B C 1
ATOM 13055 O O . TYR B 1 659 ? -20 37.5 12.852 1 94.12 659 TYR B O 1
ATOM 13063 N N . ALA B 1 660 ? -20.781 36.688 14.75 1 92.38 660 ALA B N 1
ATOM 13064 C CA . ALA B 1 660 ? -20.703 35.312 14.227 1 92.38 660 ALA B CA 1
ATOM 13065 C C . ALA B 1 660 ? -21.703 35.125 13.086 1 92.38 660 ALA B C 1
ATOM 13067 O O . ALA B 1 660 ? -21.391 34.438 12.102 1 92.38 660 ALA B O 1
ATOM 13068 N N . ALA B 1 661 ? -22.797 35.656 13.219 1 89.12 661 ALA B N 1
ATOM 13069 C CA . ALA B 1 661 ? -23.859 35.5 12.211 1 89.12 661 ALA B CA 1
ATOM 13070 C C . ALA B 1 661 ? -23.516 36.312 10.961 1 89.12 661 ALA B C 1
ATOM 13072 O O . ALA B 1 661 ? -24.016 36 9.867 1 89.12 661 ALA B O 1
ATOM 13073 N N . LYS B 1 662 ? -22.672 37.312 11.156 1 91.94 662 LYS B N 1
ATOM 13074 C CA . LYS B 1 662 ? -22.406 38.25 10.055 1 91.94 662 LYS B CA 1
ATOM 13075 C C . LYS B 1 662 ? -21.062 37.938 9.391 1 91.94 662 LYS B C 1
ATOM 13077 O O . LYS B 1 662 ? -20.672 38.594 8.438 1 91.94 662 LYS B O 1
ATOM 13082 N N . GLN B 1 663 ? -20.406 36.906 9.844 1 92 663 GLN B N 1
ATOM 13083 C CA . GLN B 1 663 ? -19.094 36.562 9.281 1 92 663 GLN B CA 1
ATOM 13084 C C . GLN B 1 663 ? -19.234 36.062 7.855 1 92 663 GLN B C 1
ATOM 13086 O O . GLN B 1 663 ? -20.062 35.188 7.574 1 92 663 GLN B O 1
ATOM 13091 N N . SER B 1 664 ? -18.406 36.562 6.992 1 91.25 664 SER B N 1
ATOM 13092 C CA . SER B 1 664 ? -18.391 36.094 5.609 1 91.25 664 SER B CA 1
ATOM 13093 C C . SER B 1 664 ? -17.812 34.688 5.496 1 91.25 664 SER B C 1
ATOM 13095 O O . SER B 1 664 ? -16.828 34.375 6.172 1 91.25 664 SER B O 1
ATOM 13097 N N . LEU B 1 665 ? -18.328 33.844 4.574 1 87.56 665 LEU B N 1
ATOM 13098 C CA . LEU B 1 665 ? -17.812 32.531 4.305 1 87.56 665 LEU B CA 1
ATOM 13099 C C . LEU B 1 665 ? -16.531 32.594 3.482 1 87.56 665 LEU B C 1
ATOM 13101 O O . LEU B 1 665 ? -15.797 31.609 3.375 1 87.56 665 LEU B O 1
ATOM 13105 N N . ASP B 1 666 ? -16.203 33.75 2.971 1 89.44 666 ASP B N 1
ATOM 13106 C CA . ASP B 1 666 ? -15.031 33.906 2.129 1 89.44 666 ASP B CA 1
ATOM 13107 C C . ASP B 1 666 ? -13.852 34.438 2.939 1 89.44 666 ASP B C 1
ATOM 13109 O O . ASP B 1 666 ? -12.805 34.781 2.379 1 89.44 666 ASP B O 1
ATOM 13113 N N . GLY B 1 667 ? -14.062 34.562 4.191 1 92.38 667 GLY B N 1
ATOM 13114 C CA . GLY B 1 667 ? -12.992 35.062 5.039 1 92.38 667 GLY B CA 1
ATOM 13115 C C . GLY B 1 667 ? -11.906 34.031 5.301 1 92.38 667 GLY B C 1
ATOM 13116 O O . GLY B 1 667 ? -12.117 32.844 5.086 1 92.38 667 GLY B O 1
ATOM 13117 N N . PRO B 1 668 ? -10.797 34.469 5.766 1 94.12 668 PRO B N 1
ATOM 13118 C CA . PRO B 1 668 ? -9.641 33.594 5.961 1 94.12 668 PRO B CA 1
ATOM 13119 C C . PRO B 1 668 ? -9.75 32.75 7.223 1 94.12 668 PRO B C 1
ATOM 13121 O O . PRO B 1 668 ? -10.555 33.031 8.102 1 94.12 668 PRO B O 1
ATOM 13124 N N . ALA B 1 669 ? -8.906 31.828 7.223 1 90.5 669 ALA B N 1
ATOM 13125 C CA . ALA B 1 669 ? -8.758 30.969 8.391 1 90.5 669 ALA B CA 1
ATOM 13126 C C . ALA B 1 669 ? -8.336 31.781 9.617 1 90.5 669 ALA B C 1
ATOM 13128 O O . ALA B 1 669 ? -7.926 32.938 9.492 1 90.5 669 ALA B O 1
ATOM 13129 N N . MET B 1 670 ? -8.367 31.375 10.781 1 93.88 670 MET B N 1
ATOM 13130 C CA . MET B 1 670 ? -8.023 31.906 12.094 1 93.88 670 MET B CA 1
ATOM 13131 C C . MET B 1 670 ? -9.227 32.594 12.734 1 93.88 670 MET B C 1
ATOM 13133 O O . MET B 1 670 ? -9.289 32.75 13.953 1 93.88 670 MET B O 1
ATOM 13137 N N . THR B 1 671 ? -10.164 33.094 11.969 1 96.19 671 THR B N 1
ATOM 13138 C CA . THR B 1 671 ? -11.281 33.875 12.445 1 96.19 671 THR B CA 1
ATOM 13139 C C . THR B 1 671 ? -12.023 33.156 13.57 1 96.19 671 THR B C 1
ATOM 13141 O O . THR B 1 671 ? -12.211 33.719 14.656 1 96.19 671 THR B O 1
ATOM 13144 N N . TYR B 1 672 ? -12.352 31.969 13.297 1 96.81 672 TYR B N 1
ATOM 13145 C CA . TYR B 1 672 ? -13.242 31.25 14.203 1 96.81 672 TYR B CA 1
ATOM 13146 C C . TYR B 1 672 ? -12.5 30.781 15.445 1 96.81 672 TYR B C 1
ATOM 13148 O O . TYR B 1 672 ? -13.117 30.375 16.438 1 96.81 672 TYR B O 1
ATOM 13156 N N . SER B 1 673 ? -11.18 30.875 15.422 1 98.06 673 SER B N 1
ATOM 13157 C CA . SER B 1 673 ? -10.445 30.609 16.656 1 98.06 673 SER B CA 1
ATOM 13158 C C . SER B 1 673 ? -10.773 31.641 17.719 1 98.06 673 SER B C 1
ATOM 13160 O O . SER B 1 673 ? -10.891 31.297 18.906 1 98.06 673 SER B O 1
ATOM 13162 N N . SER B 1 674 ? -10.938 32.844 17.328 1 97.69 674 SER B N 1
ATOM 13163 C CA . SER B 1 674 ? -11.32 33.906 18.266 1 97.69 674 SER B CA 1
ATOM 13164 C C . SER B 1 674 ? -12.734 33.688 18.781 1 97.69 674 SER B C 1
ATOM 13166 O O . SER B 1 674 ? -13.008 33.906 19.969 1 97.69 674 SER B O 1
ATOM 13168 N N . PHE B 1 675 ? -13.594 33.281 17.906 1 97.69 675 PHE B N 1
ATOM 13169 C CA . PHE B 1 675 ? -14.961 33 18.344 1 97.69 675 PHE B CA 1
ATOM 13170 C C . PHE B 1 675 ? -14.984 31.828 19.312 1 97.69 675 PHE B C 1
ATOM 13172 O O . PHE B 1 675 ? -15.789 31.812 20.25 1 97.69 675 PHE B O 1
ATOM 13179 N N . ALA B 1 676 ? -14.133 30.859 19.078 1 97.69 676 ALA B N 1
ATOM 13180 C CA . ALA B 1 676 ? -14.055 29.719 20 1 97.69 676 ALA B CA 1
ATOM 13181 C C . ALA B 1 676 ? -13.625 30.156 21.391 1 97.69 676 ALA B C 1
ATOM 13183 O O . ALA B 1 676 ? -14.227 29.75 22.391 1 97.69 676 ALA B O 1
ATOM 13184 N N . VAL B 1 677 ? -12.617 30.969 21.469 1 97.31 677 VAL B N 1
ATOM 13185 C CA . VAL B 1 677 ? -12.078 31.438 22.734 1 97.31 677 VAL B CA 1
ATOM 13186 C C . VAL B 1 677 ? -13.125 32.281 23.469 1 97.31 677 VAL B C 1
ATOM 13188 O O . VAL B 1 677 ? -13.398 32.062 24.641 1 97.31 677 VAL B O 1
ATOM 13191 N N . VAL B 1 678 ? -13.766 33.188 22.75 1 96.88 678 VAL B N 1
ATOM 13192 C CA . VAL B 1 678 ? -14.703 34.094 23.359 1 96.88 678 VAL B CA 1
ATOM 13193 C C . VAL B 1 678 ? -15.984 33.375 23.75 1 96.88 678 VAL B C 1
ATOM 13195 O O . VAL B 1 678 ? -16.562 33.625 24.812 1 96.88 678 VAL B O 1
ATOM 13198 N N . ALA B 1 679 ? -16.453 32.5 22.875 1 96.56 679 ALA B N 1
ATOM 13199 C CA . ALA B 1 679 ? -17.641 31.719 23.234 1 96.56 679 ALA B CA 1
ATOM 13200 C C . ALA B 1 679 ? -17.406 30.922 24.516 1 96.56 679 ALA B C 1
ATOM 13202 O O . ALA B 1 679 ? -18.312 30.797 25.344 1 96.56 679 ALA B O 1
ATOM 13203 N N . ASN B 1 680 ? -16.281 30.422 24.656 1 94.44 680 ASN B N 1
ATOM 13204 C CA . ASN B 1 680 ? -15.969 29.656 25.859 1 94.44 680 ASN B CA 1
ATOM 13205 C C . ASN B 1 680 ? -15.984 30.547 27.094 1 94.44 680 ASN B C 1
ATOM 13207 O O . ASN B 1 680 ? -16.219 30.062 28.203 1 94.44 680 ASN B O 1
ATOM 13211 N N . GLU B 1 681 ? -15.703 31.75 26.891 1 93.06 681 GLU B N 1
ATOM 13212 C CA . GLU B 1 681 ? -15.625 32.688 28 1 93.06 681 GLU B CA 1
ATOM 13213 C C . GLU B 1 681 ? -17 33.25 28.359 1 93.06 681 GLU B C 1
ATOM 13215 O O . GLU B 1 681 ? -17.312 33.438 29.531 1 93.06 681 GLU B O 1
ATOM 13220 N N . VAL B 1 682 ? -17.859 33.5 27.328 1 93.19 682 VAL B N 1
ATOM 13221 C CA . VAL B 1 682 ? -18.969 34.375 27.641 1 93.19 682 VAL B CA 1
ATOM 13222 C C . VAL B 1 682 ? -20.297 33.656 27.406 1 93.19 682 VAL B C 1
ATOM 13224 O O . VAL B 1 682 ? -21.344 34.094 27.906 1 93.19 682 VAL B O 1
ATOM 13227 N N . SER B 1 683 ? -20.281 32.625 26.594 1 93.31 683 SER B N 1
ATOM 13228 C CA . SER B 1 683 ? -21.547 31.938 26.344 1 93.31 683 SER B CA 1
ATOM 13229 C C . SER B 1 683 ? -22.141 31.375 27.625 1 93.31 683 SER B C 1
ATOM 13231 O O . SER B 1 683 ? -21.422 30.781 28.438 1 93.31 683 SER B O 1
ATOM 13233 N N . PRO B 1 684 ? -23.422 31.531 27.766 1 92.44 684 PRO B N 1
ATOM 13234 C CA . PRO B 1 684 ? -24.031 31.047 29.016 1 92.44 684 PRO B CA 1
ATOM 13235 C C . PRO B 1 684 ? -24.406 29.562 28.953 1 92.44 684 PRO B C 1
ATOM 13237 O O . PRO B 1 684 ? -24.641 28.938 30 1 92.44 684 PRO B O 1
ATOM 13240 N N . SER B 1 685 ? -24.531 29.062 27.781 1 95.31 685 SER B N 1
ATOM 13241 C CA . SER B 1 685 ? -25.016 27.703 27.609 1 95.31 685 SER B CA 1
ATOM 13242 C C . SER B 1 685 ? -24.5 27.078 26.312 1 95.31 685 SER B C 1
ATOM 13244 O O . SER B 1 685 ? -24.016 27.797 25.438 1 95.31 685 SER B O 1
ATOM 13246 N N . GLY B 1 686 ? -24.594 25.734 26.297 1 96.44 686 GLY B N 1
ATOM 13247 C CA . GLY B 1 686 ? -24.328 25 25.062 1 96.44 686 GLY B CA 1
ATOM 13248 C C . GLY B 1 686 ? -22.859 24.688 24.859 1 96.44 686 GLY B C 1
ATOM 13249 O O . GLY B 1 686 ? -22.078 24.641 25.812 1 96.44 686 GLY B O 1
ATOM 13250 N N . CYS B 1 687 ? -22.516 24.328 23.594 1 97.12 687 CYS B N 1
ATOM 13251 C CA . CYS B 1 687 ? -21.156 23.906 23.281 1 97.12 687 CYS B CA 1
ATOM 13252 C C . CYS B 1 687 ? -20.672 24.547 21.984 1 97.12 687 CYS B C 1
ATOM 13254 O O . CYS B 1 687 ? -19.953 23.922 21.203 1 97.12 687 CYS B O 1
ATOM 13256 N N . SER B 1 688 ? -21.062 25.781 21.719 1 97.12 688 SER B N 1
ATOM 13257 C CA . SER B 1 688 ? -20.688 26.453 20.484 1 97.12 688 SER B CA 1
ATOM 13258 C C . SER B 1 688 ? -19.188 26.703 20.422 1 97.12 688 SER B C 1
ATOM 13260 O O . SER B 1 688 ? -18.625 26.812 19.328 1 97.12 688 SER B O 1
ATOM 13262 N N . SER B 1 689 ? -18.516 26.812 21.531 1 97.12 689 SER B N 1
ATOM 13263 C CA . SER B 1 689 ? -17.062 26.938 21.531 1 97.12 689 SER B CA 1
ATOM 13264 C C . SER B 1 689 ? -16.406 25.797 20.781 1 97.12 689 SER B C 1
ATOM 13266 O O . SER B 1 689 ? -15.43 26 20.062 1 97.12 689 SER B O 1
ATOM 13268 N N . PHE B 1 690 ? -16.953 24.594 20.969 1 97.12 690 PHE B N 1
ATOM 13269 C CA . PHE B 1 690 ? -16.438 23.438 20.266 1 97.12 690 PHE B CA 1
ATOM 13270 C C . PHE B 1 690 ? -16.703 23.562 18.766 1 97.12 690 PHE B C 1
ATOM 13272 O O . PHE B 1 690 ? -15.82 23.281 17.953 1 97.12 690 PHE B O 1
ATOM 13279 N N . THR B 1 691 ? -17.906 23.969 18.406 1 96.81 691 THR B N 1
ATOM 13280 C CA . THR B 1 691 ? -18.25 24.141 17 1 96.81 691 THR B CA 1
ATOM 13281 C C . THR B 1 691 ? -17.297 25.125 16.328 1 96.81 691 THR B C 1
ATOM 13283 O O . THR B 1 691 ? -16.812 24.859 15.227 1 96.81 691 THR B O 1
ATOM 13286 N N . TYR B 1 692 ? -17.016 26.203 17.016 1 97.62 692 TYR B N 1
ATOM 13287 C CA . TYR B 1 692 ? -16.109 27.203 16.469 1 97.62 692 TYR B CA 1
ATOM 13288 C C . TYR B 1 692 ? -14.688 26.672 16.391 1 97.62 692 TYR B C 1
ATOM 13290 O O . TYR B 1 692 ? -13.938 27.031 15.477 1 97.62 692 TYR B O 1
ATOM 13298 N N . ASP B 1 693 ? -14.297 25.891 17.344 1 97.62 693 ASP B N 1
ATOM 13299 C CA . ASP B 1 693 ? -12.961 25.297 17.312 1 97.62 693 ASP B CA 1
ATOM 13300 C C . ASP B 1 693 ? -12.789 24.406 16.094 1 97.62 693 ASP B C 1
ATOM 13302 O O . ASP B 1 693 ? -11.797 24.516 15.367 1 97.62 693 ASP B O 1
ATOM 13306 N N . VAL B 1 694 ? -13.75 23.562 15.844 1 96.19 694 VAL B N 1
ATOM 13307 C CA . VAL B 1 694 ? -13.734 22.703 14.672 1 96.19 694 VAL B CA 1
ATOM 13308 C C . VAL B 1 694 ? -13.742 23.547 13.406 1 96.19 694 VAL B C 1
ATOM 13310 O O . VAL B 1 694 ? -13.016 23.25 12.453 1 96.19 694 VAL B O 1
ATOM 13313 N N . TYR B 1 695 ? -14.516 24.578 13.438 1 95.81 695 TYR B N 1
ATOM 13314 C CA . TYR B 1 695 ? -14.625 25.484 12.297 1 95.81 695 TYR B CA 1
ATOM 13315 C C . TYR B 1 695 ? -13.297 26.172 12.016 1 95.81 695 TYR B C 1
ATOM 13317 O O . TYR B 1 695 ? -12.961 26.438 10.859 1 95.81 695 TYR B O 1
ATOM 13325 N N . SER B 1 696 ? -12.555 26.422 12.953 1 96.25 696 SER B N 1
ATOM 13326 C CA . SER B 1 696 ? -11.297 27.141 12.805 1 96.25 696 SER B CA 1
ATOM 13327 C C . SER B 1 696 ? -10.242 26.281 12.117 1 96.25 696 SER B C 1
ATOM 13329 O O . SER B 1 696 ? -9.219 26.797 11.656 1 96.25 696 SER B O 1
ATOM 13331 N N . SER B 1 697 ? -10.508 25.016 11.945 1 95.69 697 SER B N 1
ATOM 13332 C CA . SER B 1 697 ? -9.453 24.141 11.445 1 95.69 697 SER B CA 1
ATOM 13333 C C . SER B 1 697 ? -9.961 23.234 10.328 1 95.69 697 SER B C 1
ATOM 13335 O O . SER B 1 697 ? -9.594 23.422 9.164 1 95.69 697 SER B O 1
ATOM 13337 N N . SER B 1 698 ? -10.945 22.422 10.539 1 94.75 698 SER B N 1
ATOM 13338 C CA . SER B 1 698 ? -11.352 21.297 9.711 1 94.75 698 SER B CA 1
ATOM 13339 C C . SER B 1 698 ? -11.609 21.719 8.273 1 94.75 698 S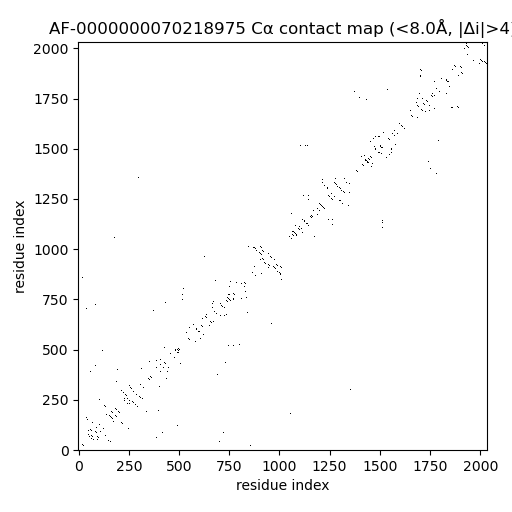ER B C 1
ATOM 13341 O O . SER B 1 698 ? -11.195 21.047 7.328 1 94.75 698 SER B O 1
ATOM 13343 N N . PRO B 1 699 ? -12.289 22.797 8.086 1 95.12 699 PRO B N 1
ATOM 13344 C CA . PRO B 1 699 ? -12.578 23.141 6.691 1 95.12 699 PRO B CA 1
ATOM 13345 C C . PRO B 1 699 ? -11.375 23.766 5.977 1 95.12 699 PRO B C 1
ATOM 13347 O O . PRO B 1 699 ? -11.391 23.906 4.754 1 95.12 699 PRO B O 1
ATOM 13350 N N . TYR B 1 700 ? -10.359 24.109 6.723 1 97.06 700 TYR B N 1
ATOM 13351 C CA . TYR B 1 700 ? -9.234 24.844 6.137 1 97.06 700 TYR B CA 1
ATOM 13352 C C . TYR B 1 700 ? -8.039 23.922 5.93 1 97.06 700 TYR B C 1
ATOM 13354 O O . TYR B 1 700 ? -7.113 24.25 5.188 1 97.06 700 TYR B O 1
ATOM 13362 N N . VAL B 1 701 ? -7.973 22.781 6.609 1 97.06 701 VAL B N 1
ATOM 13363 C CA . VAL B 1 701 ? -6.844 21.875 6.457 1 97.06 701 VAL B CA 1
ATOM 13364 C C . VAL B 1 701 ? -6.977 21.094 5.145 1 97.06 701 VAL B C 1
ATOM 13366 O O . VAL B 1 701 ? -8.086 20.812 4.691 1 97.06 701 VAL B O 1
ATOM 13369 N N . ARG B 1 702 ? -5.867 20.781 4.555 1 97.12 702 ARG B N 1
ATOM 13370 C CA . ARG B 1 702 ? -5.832 19.984 3.332 1 97.12 702 ARG B CA 1
ATOM 13371 C C . ARG B 1 702 ? -5.012 18.719 3.525 1 97.12 702 ARG B C 1
ATOM 13373 O O . ARG B 1 702 ? -3.984 18.734 4.207 1 97.12 702 ARG B O 1
ATOM 13380 N N . ALA B 1 703 ? -5.52 17.672 2.957 1 96.31 703 ALA B N 1
ATOM 13381 C CA . ALA B 1 703 ? -4.742 16.438 2.85 1 96.31 703 ALA B CA 1
ATOM 13382 C C . ALA B 1 703 ? -3.541 16.625 1.926 1 96.31 703 ALA B C 1
ATOM 13384 O O . ALA B 1 703 ? -3.598 17.406 0.976 1 96.31 703 ALA B O 1
ATOM 13385 N N . PRO B 1 704 ? -2.461 15.977 2.121 1 97.5 704 PRO B N 1
ATOM 13386 C CA . PRO B 1 704 ? -2.41 14.969 3.18 1 97.5 704 PRO B CA 1
ATOM 13387 C C . PRO B 1 704 ? -1.796 15.5 4.473 1 97.5 704 PRO B C 1
ATOM 13389 O O . PRO B 1 704 ? -1.839 14.828 5.504 1 97.5 704 PRO B O 1
ATOM 13392 N N . TRP B 1 705 ? -1.224 16.719 4.535 1 98.44 705 TRP B N 1
ATOM 13393 C CA . TRP B 1 705 ? -0.243 17.062 5.555 1 98.44 705 TRP B CA 1
ATOM 13394 C C . TRP B 1 705 ? -0.87 17.953 6.629 1 98.44 705 TRP B C 1
ATOM 13396 O O . TRP B 1 705 ? -0.167 18.484 7.488 1 98.44 705 TRP B O 1
ATOM 13406 N N . TYR B 1 706 ? -2.186 18.172 6.559 1 97.88 706 TYR B N 1
ATOM 13407 C CA . TYR B 1 706 ? -2.91 19 7.516 1 97.88 706 TYR B CA 1
ATOM 13408 C C . TYR B 1 706 ? -2.389 20.438 7.504 1 97.88 706 TYR B C 1
ATOM 13410 O O . TYR B 1 706 ? -2.324 21.078 8.555 1 97.88 706 TYR B O 1
ATOM 13418 N N . GLN B 1 707 ? -1.935 20.891 6.348 1 98.12 707 GLN B N 1
ATOM 13419 C CA . GLN B 1 707 ? -1.617 22.297 6.148 1 98.12 707 GLN B CA 1
ATOM 13420 C C . GLN B 1 707 ? -2.871 23.109 5.816 1 98.12 707 GLN B C 1
ATOM 13422 O O . GLN B 1 707 ? -3.826 22.562 5.25 1 98.12 707 GLN B O 1
ATOM 13427 N N . TYR B 1 708 ? -2.855 24.359 6.145 1 98.19 708 TYR B N 1
ATOM 13428 C CA . TYR B 1 708 ? -4.059 25.172 6.051 1 98.19 708 TYR B CA 1
ATOM 13429 C C . TYR B 1 708 ? -4.086 25.953 4.742 1 98.19 708 TYR B C 1
ATOM 13431 O O . TYR B 1 708 ? -3.057 26.469 4.305 1 98.19 708 TYR B O 1
ATOM 13439 N N . SER B 1 709 ? -5.238 26 4.195 1 97.38 709 SER B N 1
ATOM 13440 C CA . SER B 1 709 ? -5.566 27.031 3.211 1 97.38 709 SER B CA 1
ATOM 13441 C C . SER B 1 709 ? -6.098 28.281 3.883 1 97.38 709 SER B C 1
ATOM 13443 O O . SER B 1 709 ? -6.633 28.234 4.992 1 97.38 709 SER B O 1
ATOM 13445 N N . GLU B 1 710 ? -5.926 29.359 3.219 1 97.38 710 GLU B N 1
ATOM 13446 C CA . GLU B 1 710 ? -6.512 30.625 3.68 1 97.38 710 GLU B CA 1
ATOM 13447 C C . GLU B 1 710 ? -8.031 30.594 3.6 1 97.38 710 GLU B C 1
ATOM 13449 O O . GLU B 1 710 ? -8.719 31.172 4.438 1 97.38 710 GLU B O 1
ATOM 13454 N N . GLN B 1 711 ? -8.516 29.859 2.633 1 95.88 711 GLN B N 1
ATOM 13455 C CA . GLN B 1 711 ? -9.938 29.875 2.314 1 95.88 711 GLN B CA 1
ATOM 13456 C C . GLN B 1 711 ? -10.57 28.5 2.561 1 95.88 711 GLN B C 1
ATOM 13458 O O . GLN B 1 711 ? -9.891 27.484 2.504 1 95.88 711 GLN B O 1
ATOM 13463 N N . LEU B 1 712 ? -11.906 28.531 2.77 1 94.25 712 LEU B N 1
ATOM 13464 C CA . LEU B 1 712 ? -12.68 27.297 2.881 1 94.25 712 LEU B CA 1
ATOM 13465 C C . LEU B 1 712 ? -12.617 26.5 1.583 1 94.25 712 LEU B C 1
ATOM 13467 O O . LEU B 1 712 ? -12.594 25.266 1.608 1 94.25 712 LEU B O 1
ATOM 13471 N N . ILE B 1 713 ? -12.68 27.234 0.52 1 91.56 713 ILE B N 1
ATOM 13472 C CA . ILE B 1 713 ? -12.711 26.688 -0.828 1 91.56 713 ILE B CA 1
ATOM 13473 C C . ILE B 1 713 ? -11.555 27.25 -1.646 1 91.56 713 ILE B C 1
ATOM 13475 O O . ILE B 1 713 ? -11.375 28.469 -1.712 1 91.56 713 ILE B O 1
ATOM 13479 N N . ASP B 1 714 ? -10.867 26.391 -2.336 1 92.5 714 ASP B N 1
ATOM 13480 C CA . ASP B 1 714 ? -9.672 26.844 -3.047 1 92.5 714 ASP B CA 1
ATOM 13481 C C . ASP B 1 714 ? -10.023 27.344 -4.445 1 92.5 714 ASP B C 1
ATOM 13483 O O . ASP B 1 714 ? -9.211 28.016 -5.094 1 92.5 714 ASP B O 1
ATOM 13487 N N . ASN B 1 715 ? -11.258 27.141 -4.922 1 88.5 715 ASN B N 1
ATOM 13488 C CA . ASN B 1 715 ? -11.703 27.625 -6.219 1 88.5 715 ASN B CA 1
ATOM 13489 C C . ASN B 1 715 ? -11.984 29.125 -6.184 1 88.5 715 ASN B C 1
ATOM 13491 O O . ASN B 1 715 ? -12.945 29.562 -5.555 1 88.5 715 ASN B O 1
ATOM 13495 N N . VAL B 1 716 ? -11.188 29.891 -6.891 1 90.19 716 VAL B N 1
ATOM 13496 C CA . VAL B 1 716 ? -11.219 31.344 -6.883 1 90.19 716 VAL B CA 1
ATOM 13497 C C . VAL B 1 716 ? -12.594 31.844 -7.32 1 90.19 716 VAL B C 1
ATOM 13499 O O . VAL B 1 716 ? -13.086 32.844 -6.82 1 90.19 716 VAL B O 1
ATOM 13502 N N . GLU B 1 717 ? -13.219 31.141 -8.195 1 86.44 717 GLU B N 1
ATOM 13503 C CA . GLU B 1 717 ? -14.523 31.547 -8.711 1 86.44 717 GLU B CA 1
ATOM 13504 C C . GLU B 1 717 ? -15.617 31.359 -7.664 1 86.44 717 GLU B C 1
ATOM 13506 O O . GLU B 1 717 ? -16.656 32 -7.723 1 86.44 717 GLU B O 1
ATOM 13511 N N . GLU B 1 718 ? -15.25 30.578 -6.676 1 86.31 718 GLU B N 1
ATOM 13512 C CA . GLU B 1 718 ? -16.281 30.234 -5.703 1 86.31 718 GLU B CA 1
ATOM 13513 C C . GLU B 1 718 ? -16.016 30.875 -4.348 1 86.31 718 GLU B C 1
ATOM 13515 O O . GLU B 1 718 ? -16.906 30.969 -3.508 1 86.31 718 GLU B O 1
ATOM 13520 N N . ASN B 1 719 ? -14.844 31.406 -4.168 1 91.38 719 ASN B N 1
ATOM 13521 C CA . ASN B 1 719 ? -14.484 31.859 -2.828 1 91.38 719 ASN B CA 1
ATOM 13522 C C . ASN B 1 719 ? -14.352 33.375 -2.773 1 91.38 719 ASN B C 1
ATOM 13524 O O . ASN B 1 719 ? -13.484 33.906 -2.076 1 91.38 719 ASN B O 1
ATOM 13528 N N . GLY B 1 720 ? -15.086 34.031 -3.619 1 87.56 720 GLY B N 1
ATOM 13529 C CA . GLY B 1 720 ? -15.117 35.5 -3.588 1 87.56 720 GLY B CA 1
ATOM 13530 C C . GLY B 1 720 ? -13.953 36.125 -4.32 1 87.56 720 GLY B C 1
ATOM 13531 O O . GLY B 1 720 ? -13.68 37.312 -4.145 1 87.56 720 GLY B O 1
ATOM 13532 N N . GLY B 1 721 ? -13.18 35.344 -5.039 1 88.69 721 GLY B N 1
ATOM 13533 C CA . GLY B 1 721 ? -12.148 35.875 -5.902 1 88.69 721 GLY B CA 1
ATOM 13534 C C . GLY B 1 721 ? -10.766 35.844 -5.277 1 88.69 721 GLY B C 1
ATOM 13535 O O . GLY B 1 721 ? -9.844 36.5 -5.77 1 88.69 721 GLY B O 1
ATOM 13536 N N . THR B 1 722 ? -10.555 35.094 -4.242 1 92.44 722 THR B N 1
ATOM 13537 C CA . THR B 1 722 ? -9.281 35.062 -3.539 1 92.44 722 THR B CA 1
ATOM 13538 C C . THR B 1 722 ? -8.461 33.844 -3.949 1 92.44 722 THR B C 1
ATOM 13540 O O . THR B 1 722 ? -8.93 32.719 -3.834 1 92.44 722 THR B O 1
ATOM 13543 N N . HIS B 1 723 ? -7.281 34.094 -4.531 1 93.56 723 HIS B N 1
ATOM 13544 C CA . HIS B 1 723 ? -6.309 33 -4.641 1 93.56 723 HIS B CA 1
ATOM 13545 C C . HIS B 1 723 ? -5.707 32.688 -3.279 1 93.56 723 HIS B C 1
ATOM 13547 O O . HIS B 1 723 ? -4.887 33.438 -2.754 1 93.56 723 HIS B O 1
ATOM 13553 N N . PRO B 1 724 ? -6.039 31.594 -2.75 1 95.06 724 PRO B N 1
ATOM 13554 C CA . PRO B 1 724 ? -5.715 31.359 -1.339 1 95.06 724 PRO B CA 1
ATOM 13555 C C . PRO B 1 724 ? -4.211 31.281 -1.082 1 95.06 724 PRO B C 1
ATOM 13557 O O . PRO B 1 724 ? -3.477 30.688 -1.879 1 95.06 724 PRO B O 1
ATOM 13560 N N . ALA B 1 725 ? -3.773 31.859 -0.025 1 97.12 725 ALA B N 1
ATOM 13561 C CA . ALA B 1 725 ? -2.43 31.625 0.5 1 97.12 725 ALA B CA 1
ATOM 13562 C C . ALA B 1 725 ? -2.289 30.219 1.046 1 97.12 725 ALA B C 1
ATOM 13564 O O . ALA B 1 725 ? -3.219 29.688 1.659 1 97.12 725 ALA B O 1
ATOM 13565 N N . PHE B 1 726 ? -1.154 29.562 0.824 1 96.94 726 PHE B N 1
ATOM 13566 C CA . PHE B 1 726 ? -0.865 28.203 1.256 1 96.94 726 PHE B CA 1
ATOM 13567 C C . PHE B 1 726 ? 0.637 27.984 1.396 1 96.94 726 PHE B C 1
ATOM 13569 O O . PHE B 1 726 ? 1.409 28.359 0.512 1 96.94 726 PHE B O 1
ATOM 13576 N N . PRO B 1 727 ? 1.091 27.391 2.389 1 97.56 727 PRO B N 1
ATOM 13577 C CA . PRO B 1 727 ? 0.311 27.125 3.6 1 97.56 727 PRO B CA 1
ATOM 13578 C C . PRO B 1 727 ? 0.026 28.391 4.406 1 97.56 727 PRO B C 1
ATOM 13580 O O . PRO B 1 727 ? 0.856 29.297 4.441 1 97.56 727 PRO B O 1
ATOM 13583 N N . PHE B 1 728 ? -1.043 28.391 5.051 1 98.44 728 PHE B N 1
ATOM 13584 C CA . PHE B 1 728 ? -1.494 29.578 5.762 1 98.44 728 PHE B CA 1
ATOM 13585 C C . PHE B 1 728 ? -1.222 29.453 7.254 1 98.44 728 PHE B C 1
ATOM 13587 O O . PHE B 1 728 ? -2.105 29.078 8.023 1 98.44 728 PHE B O 1
ATOM 13594 N N . LEU B 1 729 ? -0.085 29.922 7.703 1 98.62 729 LEU B N 1
ATOM 13595 C CA . LEU B 1 729 ? 0.372 29.766 9.078 1 98.62 729 LEU B CA 1
ATOM 13596 C C . LEU B 1 729 ? -0.469 30.594 10.039 1 98.62 729 LEU B C 1
ATOM 13598 O O . LEU B 1 729 ? -0.591 30.266 11.219 1 98.62 729 LEU B O 1
ATOM 13602 N N . THR B 1 730 ? -1.074 31.672 9.492 1 98.31 730 THR B N 1
ATOM 13603 C CA . THR B 1 730 ? -1.986 32.469 10.297 1 98.31 730 THR B CA 1
ATOM 13604 C C . THR B 1 730 ? -3.115 31.625 10.859 1 98.31 730 THR B C 1
ATOM 13606 O O . THR B 1 730 ? -3.457 31.719 12.039 1 98.31 730 THR B O 1
ATOM 13609 N N . GLY B 1 731 ? -3.672 30.781 9.984 1 98.31 731 GLY B N 1
ATOM 13610 C CA . GLY B 1 731 ? -4.707 29.875 10.438 1 98.31 731 GLY B CA 1
ATOM 13611 C C . GLY B 1 731 ? -4.215 28.875 11.461 1 98.31 731 GLY B C 1
ATOM 13612 O O . GLY B 1 731 ? -4.91 28.578 12.438 1 98.31 731 GLY B O 1
ATOM 13613 N N . MET B 1 732 ? -2.992 28.328 11.281 1 98.38 732 MET B N 1
ATOM 13614 C CA . MET B 1 732 ? -2.391 27.406 12.227 1 98.38 732 MET B CA 1
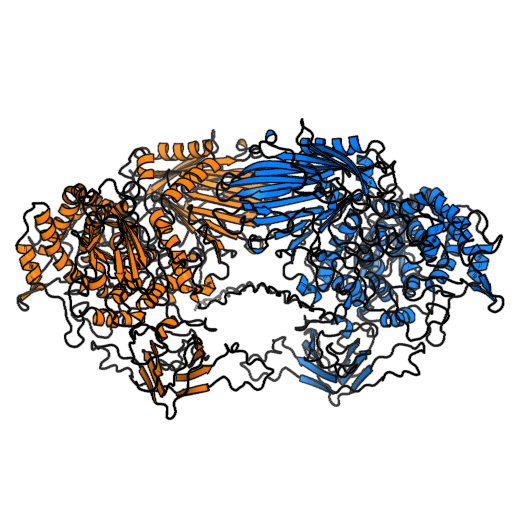ATOM 13615 C C . MET B 1 732 ? -2.238 28.047 13.609 1 98.38 732 MET B C 1
ATOM 13617 O O . MET B 1 732 ? -2.531 27.406 14.625 1 98.38 732 MET B O 1
ATOM 13621 N N . GLY B 1 733 ? -1.763 29.25 13.562 1 98.5 733 GLY B N 1
ATOM 13622 C CA . GLY B 1 733 ? -1.59 29.984 14.812 1 98.5 733 GLY B CA 1
ATOM 13623 C C . GLY B 1 733 ? -2.896 30.234 15.547 1 98.5 733 GLY B C 1
ATOM 13624 O O . GLY B 1 733 ? -2.955 30.125 16.766 1 98.5 733 GLY B O 1
ATOM 13625 N N . GLY B 1 734 ? -3.938 30.625 14.781 1 98.38 734 GLY B N 1
ATOM 13626 C CA . GLY B 1 734 ? -5.246 30.828 15.391 1 98.38 734 GLY B CA 1
ATOM 13627 C C . GLY B 1 734 ? -5.758 29.609 16.125 1 98.38 734 GLY B C 1
ATOM 13628 O O . GLY B 1 734 ? -6.16 29.688 17.281 1 98.38 734 GLY B O 1
ATOM 13629 N N . THR B 1 735 ? -5.68 28.484 15.492 1 98 735 THR B N 1
ATOM 13630 C CA . THR B 1 735 ? -6.188 27.25 16.062 1 98 735 THR B CA 1
ATOM 13631 C C . THR B 1 735 ? -5.332 26.812 17.266 1 98 735 THR B C 1
ATOM 13633 O O . THR B 1 735 ? -5.852 26.297 18.25 1 98 735 THR B O 1
ATOM 13636 N N . ASN B 1 736 ? -4.051 27.062 17.156 1 98.19 736 ASN B N 1
ATOM 13637 C CA . ASN B 1 736 ? -3.102 26.625 18.188 1 98.19 736 ASN B CA 1
ATOM 13638 C C . ASN B 1 736 ? -3.346 27.328 19.516 1 98.19 736 ASN B C 1
ATOM 13640 O O . ASN B 1 736 ? -2.857 26.875 20.547 1 98.19 736 ASN B O 1
ATOM 13644 N N . ARG B 1 737 ? -4.156 28.344 19.562 1 96.5 737 ARG B N 1
ATOM 13645 C CA . ARG B 1 737 ? -4.387 29.125 20.781 1 96.5 737 ARG B CA 1
ATOM 13646 C C . ARG B 1 737 ? -5.625 28.625 21.516 1 96.5 737 ARG B C 1
ATOM 13648 O O . ARG B 1 737 ? -5.805 28.906 22.703 1 96.5 737 ARG B O 1
ATOM 13655 N N . VAL B 1 738 ? -6.469 27.859 20.891 1 98.06 738 VAL B N 1
ATOM 13656 C CA . VAL B 1 738 ? -7.824 27.625 21.391 1 98.06 738 VAL B CA 1
ATOM 13657 C C . VAL B 1 738 ? -7.77 26.797 22.672 1 98.06 738 VAL B C 1
ATOM 13659 O O . VAL B 1 738 ? -8.477 27.094 23.641 1 98.06 738 VAL B O 1
ATOM 13662 N N . GLY B 1 739 ? -6.949 25.766 22.719 1 97.75 739 GLY B N 1
ATOM 13663 C CA . GLY B 1 739 ? -6.871 24.953 23.906 1 97.75 739 GLY B CA 1
ATOM 13664 C C . GLY B 1 739 ? -6.48 25.734 25.156 1 97.75 739 GLY B C 1
ATOM 13665 O O . GLY B 1 739 ? -7.203 25.719 26.156 1 97.75 739 GLY B O 1
ATOM 13666 N N . ILE B 1 740 ? -5.484 26.516 25.078 1 97.5 740 ILE B N 1
ATOM 13667 C CA . ILE B 1 740 ? -4.871 27.172 26.234 1 97.5 740 ILE B CA 1
ATOM 13668 C C . ILE B 1 740 ? -5.672 28.422 26.609 1 97.5 740 ILE B C 1
ATOM 13670 O O . ILE B 1 740 ? -5.992 28.625 27.781 1 97.5 740 ILE B O 1
ATOM 13674 N N . PHE B 1 741 ? -6.082 29.203 25.688 1 97.44 741 PHE B N 1
ATOM 13675 C CA . PHE B 1 741 ? -6.762 30.453 26 1 97.44 741 PHE B CA 1
ATOM 13676 C C . PHE B 1 741 ? -8.273 30.25 26.031 1 97.44 741 PHE B C 1
ATOM 13678 O O . PHE B 1 741 ? -8.992 31.047 26.641 1 97.44 741 PHE B O 1
ATOM 13685 N N . GLY B 1 742 ? -8.758 29.25 25.328 1 97.44 742 GLY B N 1
ATOM 13686 C CA . GLY B 1 742 ? -10.18 28.984 25.312 1 97.44 742 GLY B CA 1
ATOM 13687 C C . GLY B 1 742 ? -10.617 28 26.375 1 97.44 742 GLY B C 1
ATOM 13688 O O . GLY B 1 742 ? -11.102 28.391 27.438 1 97.44 742 GLY B O 1
ATOM 13689 N N . TYR B 1 743 ? -10.266 26.734 26.25 1 98.06 743 TYR B N 1
ATOM 13690 C CA . TYR B 1 743 ? -10.75 25.672 27.125 1 98.06 743 TYR B CA 1
ATOM 13691 C C . TYR B 1 743 ? -10.203 25.844 28.531 1 98.06 743 TYR B C 1
ATOM 13693 O O . TYR B 1 743 ? -10.938 25.672 29.516 1 98.06 743 TYR B O 1
ATOM 13701 N N . LEU B 1 744 ? -8.914 26.141 28.672 1 98.06 744 LEU B N 1
ATOM 13702 C CA . LEU B 1 744 ? -8.352 26.406 29.984 1 98.06 744 LEU B CA 1
ATOM 13703 C C . LEU B 1 744 ? -8.781 27.781 30.5 1 98.06 744 LEU B C 1
ATOM 13705 O O . LEU B 1 744 ? -8.883 28 31.703 1 98.06 744 LEU B O 1
ATOM 13709 N N . GLY B 1 745 ? -9.039 28.688 29.547 1 97 745 GLY B N 1
ATOM 13710 C CA . GLY B 1 745 ? -9.383 30.062 29.922 1 97 745 GLY B CA 1
ATOM 13711 C C . GLY B 1 745 ? -8.219 30.828 30.516 1 97 745 GLY B C 1
ATOM 13712 O O . GLY B 1 745 ? -8.398 31.578 31.484 1 97 745 GLY B O 1
ATOM 13713 N N . LEU B 1 746 ? -7.094 30.672 30 1 97.19 746 LEU B N 1
ATOM 13714 C CA . LEU B 1 746 ? -5.898 31.328 30.531 1 97.19 746 LEU B CA 1
ATOM 13715 C C . LEU B 1 746 ? -5.965 32.844 30.328 1 97.19 746 LEU B C 1
ATOM 13717 O O . LEU B 1 746 ? -6.262 33.312 29.234 1 97.19 746 LEU B O 1
ATOM 13721 N N . GLY B 1 747 ? -5.824 33.531 31.375 1 94.44 747 GLY B N 1
ATOM 13722 C CA . GLY B 1 747 ? -5.613 34.969 31.375 1 94.44 747 GLY B CA 1
ATOM 13723 C C . GLY B 1 747 ? -4.211 35.344 31.797 1 94.44 747 GLY B C 1
ATOM 13724 O O . GLY B 1 747 ? -3.709 34.875 32.812 1 94.44 747 GLY B O 1
ATOM 13725 N N . LEU B 1 748 ? -3.574 36.219 31 1 93.06 748 LEU B N 1
ATOM 13726 C CA . LEU B 1 748 ? -2.203 36.625 31.266 1 93.06 748 LEU B CA 1
ATOM 13727 C C . LEU B 1 748 ? -2.184 37.969 31.984 1 93.06 748 LEU B C 1
ATOM 13729 O O . LEU B 1 748 ? -2.312 39.031 31.344 1 93.06 748 LEU B O 1
ATOM 13733 N N . TYR B 1 749 ? -2.039 37.875 33.25 1 93.06 749 TYR B N 1
ATOM 13734 C CA . TYR B 1 749 ? -1.908 39.094 34.094 1 93.06 749 TYR B CA 1
ATOM 13735 C C . TYR B 1 749 ? -0.509 39.188 34.688 1 93.06 749 TYR B C 1
ATOM 13737 O O . TYR B 1 749 ? 0.133 38.156 34.938 1 93.06 749 TYR B O 1
ATOM 13745 N N . TYR B 1 750 ? -0.05 40.406 34.875 1 91.06 750 TYR B N 1
ATOM 13746 C CA . TYR B 1 750 ? 1.327 40.625 35.312 1 91.06 750 TYR B CA 1
ATOM 13747 C C . TYR B 1 750 ? 1.514 40.188 36.781 1 91.06 750 TYR B C 1
ATOM 13749 O O . TYR B 1 750 ? 2.613 39.812 37.188 1 91.06 750 TYR B O 1
ATOM 13757 N N . ASP B 1 751 ? 0.469 40.219 37.531 1 92.06 751 ASP B N 1
ATOM 13758 C CA . ASP B 1 751 ? 0.637 40 38.969 1 92.06 751 ASP B CA 1
ATOM 13759 C C . ASP B 1 751 ? 0.047 38.656 39.406 1 92.06 751 ASP B C 1
ATOM 13761 O O . ASP B 1 751 ? 0.163 38.281 40.562 1 92.06 751 ASP B O 1
ATOM 13765 N N . ARG B 1 752 ? -0.566 37.969 38.5 1 95.62 752 ARG B N 1
ATOM 13766 C CA . ARG B 1 752 ? -1.18 36.688 38.875 1 95.62 752 ARG B CA 1
ATOM 13767 C C . ARG B 1 752 ? -1.469 35.844 37.656 1 95.62 752 ARG B C 1
ATOM 13769 O O . ARG B 1 752 ? -1.633 36.375 36.531 1 95.62 752 ARG B O 1
ATOM 13776 N N . LEU B 1 753 ? -1.509 34.531 37.938 1 96.5 753 LEU B N 1
ATOM 13777 C CA . LEU B 1 753 ? -2.018 33.594 36.969 1 96.5 753 LEU B CA 1
ATOM 13778 C C . LEU B 1 753 ? -3.535 33.469 37.062 1 96.5 753 LEU B C 1
ATOM 13780 O O . LEU B 1 753 ? -4.078 33.312 38.156 1 96.5 753 LEU B O 1
ATOM 13784 N N . ASP B 1 754 ? -4.195 33.594 35.938 1 96.5 754 ASP B N 1
ATOM 13785 C CA . ASP B 1 754 ? -5.652 33.5 35.938 1 96.5 754 ASP B CA 1
ATOM 13786 C C . ASP B 1 754 ? -6.121 32.406 35 1 96.5 754 ASP B C 1
ATOM 13788 O O . ASP B 1 754 ? -5.562 32.25 33.906 1 96.5 754 ASP B O 1
ATOM 13792 N N . ILE B 1 755 ? -7.094 31.547 35.438 1 97.19 755 ILE B N 1
ATOM 13793 C CA . ILE B 1 755 ? -7.73 30.578 34.562 1 97.19 755 ILE B CA 1
ATOM 13794 C C . ILE B 1 755 ? -9.234 30.562 34.812 1 97.19 755 ILE B C 1
ATOM 13796 O O . ILE B 1 755 ? -9.703 31.016 35.844 1 97.19 755 ILE B O 1
ATOM 13800 N N . ASP B 1 756 ? -10.023 30.141 33.844 1 96.12 756 ASP B N 1
ATOM 13801 C CA . ASP B 1 756 ? -11.469 29.953 33.938 1 96.12 756 ASP B CA 1
ATOM 13802 C C . ASP B 1 756 ? -11.93 28.781 33.094 1 96.12 756 ASP B C 1
ATOM 13804 O O . ASP B 1 756 ? -12.633 28.969 32.094 1 96.12 756 ASP B O 1
ATOM 13808 N N . PRO B 1 757 ? -11.625 27.578 33.5 1 96.56 757 PRO B N 1
ATOM 13809 C CA . PRO B 1 757 ? -11.711 26.406 32.625 1 96.56 757 PRO B CA 1
ATOM 13810 C C . PRO B 1 757 ? -13.148 25.953 32.406 1 96.56 757 PRO B C 1
ATOM 13812 O O . PRO B 1 757 ? -13.984 26.047 33.312 1 96.56 757 PRO B O 1
ATOM 13815 N N . THR B 1 758 ? -13.438 25.578 31.266 1 95.38 758 THR B N 1
ATOM 13816 C CA . THR B 1 758 ? -14.617 24.844 30.828 1 95.38 758 THR B CA 1
ATOM 13817 C C . THR B 1 758 ? -14.297 23.953 29.625 1 95.38 758 THR B C 1
ATOM 13819 O O . THR B 1 758 ? -13.609 24.391 28.703 1 95.38 758 THR B O 1
ATOM 13822 N N . LEU B 1 759 ? -14.664 22.719 29.672 1 95.38 759 LEU B N 1
ATOM 13823 C CA . LEU B 1 759 ? -14.5 21.812 28.547 1 95.38 759 LEU B CA 1
ATOM 13824 C C . LEU B 1 759 ? -15.844 21.5 27.906 1 95.38 759 LEU B C 1
ATOM 13826 O O . LEU B 1 759 ? -16.812 21.188 28.609 1 95.38 759 LEU B O 1
ATOM 13830 N N . PRO B 1 760 ? -15.891 21.656 26.594 1 95.38 760 PRO B N 1
ATOM 13831 C CA . PRO B 1 760 ? -17.125 21.156 25.953 1 95.38 760 PRO B CA 1
ATOM 13832 C C . PRO B 1 760 ? -17.312 19.656 26.141 1 95.38 760 PRO B C 1
ATOM 13834 O O . PRO B 1 760 ? -16.344 18.922 26.281 1 95.38 760 PRO B O 1
ATOM 13837 N N . PRO B 1 761 ? -18.578 19.156 26.094 1 93.94 761 PRO B N 1
ATOM 13838 C CA . PRO B 1 761 ? -18.859 17.734 26.359 1 93.94 761 PRO B CA 1
ATOM 13839 C C . PRO B 1 761 ? -18.172 16.812 25.359 1 93.94 761 PRO B C 1
ATOM 13841 O O . PRO B 1 761 ? -17.906 15.641 25.688 1 93.94 761 PRO B O 1
ATOM 13844 N N . GLN B 1 762 ? -17.875 17.25 24.203 1 93.88 762 GLN B N 1
ATOM 13845 C CA . GLN B 1 762 ? -17.234 16.453 23.156 1 93.88 762 GLN B CA 1
ATOM 13846 C C . GLN B 1 762 ? -15.812 16.078 23.547 1 93.88 762 GLN B C 1
ATOM 13848 O O . GLN B 1 762 ? -15.258 15.109 23.031 1 93.88 762 GLN B O 1
ATOM 13853 N N . ILE B 1 763 ? -15.156 16.875 24.406 1 96.69 763 ILE B N 1
ATOM 13854 C CA . ILE B 1 763 ? -13.797 16.641 24.875 1 96.69 763 ILE B CA 1
ATOM 13855 C C . ILE B 1 763 ? -13.82 16.172 26.328 1 96.69 763 ILE B C 1
ATOM 13857 O O . ILE B 1 763 ? -13.781 17 27.25 1 96.69 763 ILE B O 1
ATOM 13861 N N . PRO B 1 764 ? -13.789 14.922 26.578 1 94.12 764 PRO B N 1
ATOM 13862 C CA . PRO B 1 764 ? -13.945 14.414 27.953 1 94.12 764 PRO B CA 1
ATOM 13863 C C . PRO B 1 764 ? -12.727 14.688 28.828 1 94.12 764 PRO B C 1
ATOM 13865 O O . PRO B 1 764 ? -12.836 14.719 30.047 1 94.12 764 PRO B O 1
ATOM 13868 N N . TYR B 1 765 ? -11.633 14.766 28.188 1 97.06 765 TYR B N 1
ATOM 13869 C CA . TYR B 1 765 ? -10.383 14.969 28.906 1 97.06 765 TYR B CA 1
ATOM 13870 C C . TYR B 1 765 ? -9.375 15.734 28.047 1 97.06 765 TYR B C 1
ATOM 13872 O O . TYR B 1 765 ? -9.297 15.516 26.828 1 97.06 765 TYR B O 1
ATOM 13880 N N . LEU B 1 766 ? -8.633 16.641 28.641 1 98.31 766 LEU B N 1
ATOM 13881 C CA . LEU B 1 766 ? -7.594 17.391 27.953 1 98.31 766 LEU B CA 1
ATOM 13882 C C . LEU B 1 766 ? -6.406 17.656 28.859 1 98.31 766 LEU B C 1
ATOM 13884 O O . LEU B 1 766 ? -6.562 18.219 29.938 1 98.31 766 LEU B O 1
ATOM 13888 N N . ASN B 1 767 ? -5.238 17.125 28.531 1 98.62 767 ASN B N 1
ATOM 13889 C CA . ASN B 1 767 ? -3.971 17.5 29.141 1 98.62 767 ASN B CA 1
ATOM 13890 C C . ASN B 1 767 ? -3.293 18.625 28.375 1 98.62 767 ASN B C 1
ATOM 13892 O O . ASN B 1 767 ? -2.793 18.438 27.266 1 98.62 767 ASN B O 1
ATOM 13896 N N . TYR B 1 768 ? -3.322 19.828 28.969 1 98.56 768 TYR B N 1
ATOM 13897 C CA . TYR B 1 768 ? -2.781 20.984 28.281 1 98.56 768 TYR B CA 1
ATOM 13898 C C . TYR B 1 768 ? -1.26 20.922 28.219 1 98.56 768 TYR B C 1
ATOM 13900 O O . TYR B 1 768 ? -0.618 20.312 29.078 1 98.56 768 TYR B O 1
ATOM 13908 N N . ARG B 1 769 ? -0.703 21.547 27.25 1 98.62 769 ARG B N 1
ATOM 13909 C CA . ARG B 1 769 ? 0.747 21.656 27.125 1 98.62 769 ARG B CA 1
ATOM 13910 C C . ARG B 1 769 ? 1.356 22.375 28.312 1 98.62 769 ARG B C 1
ATOM 13912 O O . ARG B 1 769 ? 0.687 23.172 28.969 1 98.62 769 ARG B O 1
ATOM 13919 N N . THR B 1 770 ? 2.623 22.094 28.516 1 98.38 770 THR B N 1
ATOM 13920 C CA . THR B 1 770 ? 3.361 22.906 29.469 1 98.38 770 THR B CA 1
ATOM 13921 C C . THR B 1 770 ? 3.387 24.359 29.031 1 98.38 770 THR B C 1
ATOM 13923 O O . THR B 1 770 ? 3.686 24.672 27.875 1 98.38 770 THR B O 1
ATOM 13926 N N . PHE B 1 771 ? 3.031 25.234 29.906 1 98.44 771 PHE B N 1
ATOM 13927 C CA . PHE B 1 771 ? 3.088 26.672 29.641 1 98.44 771 PHE B CA 1
ATOM 13928 C C . PHE B 1 771 ? 3.748 27.422 30.781 1 98.44 771 PHE B C 1
ATOM 13930 O O . PHE B 1 771 ? 3.943 26.859 31.859 1 98.44 771 PHE B O 1
ATOM 13937 N N . TYR B 1 772 ? 4.121 28.703 30.516 1 98.44 772 TYR B N 1
ATOM 13938 C CA . TYR B 1 772 ? 4.934 29.438 31.469 1 98.44 772 TYR B CA 1
ATOM 13939 C C . TYR B 1 772 ? 4.227 30.703 31.938 1 98.44 772 TYR B C 1
ATOM 13941 O O . TYR B 1 772 ? 3.496 31.328 31.156 1 98.44 772 TYR B O 1
ATOM 13949 N N . TRP B 1 773 ? 4.41 31.078 33.125 1 98.31 773 TRP B N 1
ATOM 13950 C CA . TRP B 1 773 ? 4.07 32.344 33.719 1 98.31 773 TRP B CA 1
ATOM 13951 C C . TRP B 1 773 ? 5.215 32.875 34.594 1 98.31 773 TRP B C 1
ATOM 13953 O O . TRP B 1 773 ? 5.66 32.188 35.5 1 98.31 773 TRP B O 1
ATOM 13963 N N . MET B 1 774 ? 5.707 34.031 34.25 1 97.88 774 MET B N 1
ATOM 13964 C CA . MET B 1 774 ? 6.852 34.656 34.906 1 97.88 774 MET B CA 1
ATOM 13965 C C . MET B 1 774 ? 8.055 33.719 34.906 1 97.88 774 MET B C 1
ATOM 13967 O O . MET B 1 774 ? 8.828 33.688 35.875 1 97.88 774 MET B O 1
ATOM 13971 N N . GLY B 1 775 ? 8.125 32.906 33.906 1 97.88 775 GLY B N 1
ATOM 13972 C CA . GLY B 1 775 ? 9.266 32.031 33.656 1 97.88 775 GLY B CA 1
ATOM 13973 C C . GLY B 1 775 ? 9.148 30.672 34.344 1 97.88 775 GLY B C 1
ATOM 13974 O O . GLY B 1 775 ? 10.023 29.828 34.188 1 97.88 775 GLY B O 1
ATOM 13975 N N . HIS B 1 776 ? 8.109 30.422 35.094 1 97.81 776 HIS B N 1
ATOM 13976 C CA . HIS B 1 776 ? 7.906 29.156 35.781 1 97.81 776 HIS B CA 1
ATOM 13977 C C . HIS B 1 776 ? 6.918 28.266 35.031 1 97.81 776 HIS B C 1
ATOM 13979 O O . HIS B 1 776 ? 5.844 28.719 34.625 1 97.81 776 HIS B O 1
ATOM 13985 N N . GLY B 1 777 ? 7.324 26.953 34.875 1 97.88 777 GLY B N 1
ATOM 13986 C CA . GLY B 1 777 ? 6.516 26.016 34.094 1 97.88 777 GLY B CA 1
ATOM 13987 C C . GLY B 1 777 ? 5.328 25.484 34.875 1 97.88 777 GLY B C 1
ATOM 13988 O O . GLY B 1 777 ? 5.434 25.188 36.062 1 97.88 777 GLY B O 1
ATOM 13989 N N . ILE B 1 778 ? 4.18 25.391 34.188 1 98.25 778 ILE B N 1
ATOM 13990 C CA . ILE B 1 778 ? 2.906 24.969 34.75 1 98.25 778 ILE B CA 1
ATOM 13991 C C . ILE B 1 778 ? 2.227 23.953 33.844 1 98.25 778 ILE B C 1
ATOM 13993 O O . ILE B 1 778 ? 2.346 24.047 32.625 1 98.25 778 ILE B O 1
ATOM 13997 N N . ASN B 1 779 ? 1.61 22.984 34.438 1 97.88 779 ASN B N 1
ATOM 13998 C CA . ASN B 1 779 ? 0.73 22.078 33.719 1 97.88 779 ASN B CA 1
ATOM 13999 C C . ASN B 1 779 ? -0.702 22.156 34.25 1 97.88 779 ASN B C 1
ATOM 14001 O O . ASN B 1 779 ? -0.923 22.375 35.438 1 97.88 779 ASN B O 1
ATOM 14005 N N . ALA B 1 780 ? -1.629 22 33.281 1 98.56 780 ALA B N 1
ATOM 14006 C CA . ALA B 1 780 ? -3.035 21.859 33.656 1 98.56 780 ALA B CA 1
ATOM 14007 C C . ALA B 1 780 ? -3.666 20.641 32.969 1 98.56 780 ALA B C 1
ATOM 14009 O O . ALA B 1 780 ? -3.342 20.328 31.812 1 98.56 780 ALA B O 1
ATOM 14010 N N . THR B 1 781 ? -4.527 19.938 33.656 1 98.19 781 THR B N 1
ATOM 14011 C CA . THR B 1 781 ? -5.344 18.859 33.094 1 98.19 781 THR B CA 1
ATOM 14012 C C . THR B 1 781 ? -6.816 19.078 33.438 1 98.19 781 THR B C 1
ATOM 14014 O O . THR B 1 781 ? -7.152 19.453 34.562 1 98.19 781 THR B O 1
ATOM 14017 N N . SER B 1 782 ? -7.66 18.906 32.438 1 97.94 782 SER B N 1
ATOM 14018 C CA . SER B 1 782 ? -9.086 19.109 32.656 1 97.94 782 SER B CA 1
ATOM 14019 C C . SER B 1 782 ? -9.883 17.844 32.312 1 97.94 782 SER B C 1
ATOM 14021 O O . SER B 1 782 ? -9.57 17.156 31.328 1 97.94 782 SER B O 1
ATOM 14023 N N . ASN B 1 783 ? -10.75 17.484 33.125 1 95.44 783 ASN B N 1
ATOM 14024 C CA . ASN B 1 783 ? -11.859 16.609 32.781 1 95.44 783 ASN B CA 1
ATOM 14025 C C . ASN B 1 783 ? -13.164 17.391 32.656 1 95.44 783 ASN B C 1
ATOM 14027 O O . ASN B 1 783 ? -13.148 18.625 32.531 1 95.44 783 ASN B O 1
ATOM 14031 N N . SER B 1 784 ? -14.32 16.734 32.719 1 90.62 784 SER B N 1
ATOM 14032 C CA . SER B 1 784 ? -15.586 17.406 32.469 1 90.62 784 SER B CA 1
ATOM 14033 C C . SER B 1 784 ? -15.984 18.281 33.656 1 90.62 784 SER B C 1
ATOM 14035 O O . SER B 1 784 ? -16.719 19.25 33.5 1 90.62 784 SER B O 1
ATOM 14037 N N . THR B 1 785 ? -15.375 18.047 34.844 1 94.5 785 THR B N 1
ATOM 14038 C CA . THR B 1 785 ? -15.906 18.719 36.031 1 94.5 785 THR B CA 1
ATOM 14039 C C . THR B 1 785 ? -14.828 19.547 36.719 1 94.5 785 THR B C 1
ATOM 14041 O O . THR B 1 785 ? -15.133 20.531 37.375 1 94.5 785 THR B O 1
ATOM 14044 N N . HIS B 1 786 ? -13.602 19.094 36.562 1 96.5 786 HIS B N 1
ATOM 14045 C CA . HIS B 1 786 ? -12.547 19.766 37.312 1 96.5 786 HIS B CA 1
ATOM 14046 C C . HIS B 1 786 ? -11.312 19.984 36.469 1 96.5 786 HIS B C 1
ATOM 14048 O O . HIS B 1 786 ? -11.109 19.266 35.469 1 96.5 786 HIS B O 1
ATOM 14054 N N . THR B 1 787 ? -10.492 20.969 36.781 1 97.94 787 THR B N 1
ATOM 14055 C CA . THR B 1 787 ? -9.164 21.219 36.25 1 97.94 787 THR B CA 1
ATOM 14056 C C . THR B 1 787 ? -8.109 21.172 37.344 1 97.94 787 THR B C 1
ATOM 14058 O O . THR B 1 787 ? -8.305 21.75 38.438 1 97.94 787 THR B O 1
ATOM 14061 N N . THR B 1 788 ? -7.086 20.422 37.156 1 97.94 788 THR B N 1
ATOM 14062 C CA . THR B 1 788 ? -5.957 20.359 38.062 1 97.94 788 THR B CA 1
ATOM 14063 C C . THR B 1 788 ? -4.789 21.188 37.562 1 97.94 788 THR B C 1
ATOM 14065 O O . THR B 1 788 ? -4.34 21 36.406 1 97.94 788 THR B O 1
ATOM 14068 N N . LEU B 1 789 ? -4.371 22.172 38.344 1 97.81 789 LEU B N 1
ATOM 14069 C CA . LEU B 1 789 ? -3.234 23.031 38.031 1 97.81 789 LEU B CA 1
ATOM 14070 C C . LEU B 1 789 ? -2.023 22.656 38.875 1 97.81 789 LEU B C 1
ATOM 14072 O O . LEU B 1 789 ? -2.119 22.562 40.094 1 97.81 789 LEU B O 1
ATOM 14076 N N . ALA B 1 790 ? -0.938 22.422 38.219 1 97.69 790 ALA B N 1
ATOM 14077 C CA . ALA B 1 790 ? 0.26 22 38.938 1 97.69 790 ALA B CA 1
ATOM 14078 C C . ALA B 1 790 ? 1.479 22.812 38.5 1 97.69 790 ALA B C 1
ATOM 14080 O O . ALA B 1 790 ? 1.633 23.109 37.312 1 97.69 790 ALA B O 1
ATOM 14081 N N . ARG B 1 791 ? 2.246 23.172 39.438 1 96.81 791 ARG B N 1
ATOM 14082 C CA . ARG B 1 791 ? 3.566 23.719 39.156 1 96.81 791 ARG B CA 1
ATOM 14083 C C . ARG B 1 791 ? 4.566 22.609 38.844 1 96.81 791 ARG B C 1
ATOM 14085 O O . ARG B 1 791 ? 4.637 21.609 39.562 1 96.81 791 ARG B O 1
ATOM 14092 N N . LEU B 1 792 ? 5.266 22.719 37.781 1 97.12 792 LEU B N 1
ATOM 14093 C CA . LEU B 1 792 ? 6.191 21.672 37.375 1 97.12 792 LEU B CA 1
ATOM 14094 C C . LEU B 1 792 ? 7.52 21.797 38.094 1 97.12 792 LEU B C 1
ATOM 14096 O O . LEU B 1 792 ? 7.844 22.875 38.625 1 97.12 792 LEU B O 1
ATOM 14100 N N . PRO B 1 793 ? 8.32 20.75 38.188 1 94.75 793 PRO B N 1
ATOM 14101 C CA . PRO B 1 793 ? 9.609 20.812 38.875 1 94.75 793 PRO B CA 1
ATOM 14102 C C . PRO B 1 793 ? 10.516 21.922 38.344 1 94.75 793 PRO B C 1
ATOM 14104 O O . PRO B 1 793 ? 10.789 21.969 37.156 1 94.75 793 PRO B O 1
ATOM 14107 N N . ARG B 1 794 ? 11 22.703 39.25 1 92.69 794 ARG B N 1
ATOM 14108 C CA . ARG B 1 794 ? 11.734 23.922 38.906 1 92.69 794 ARG B CA 1
ATOM 14109 C C . ARG B 1 794 ? 13.062 23.578 38.219 1 92.69 794 ARG B C 1
ATOM 14111 O O . ARG B 1 794 ? 13.555 24.344 37.375 1 92.69 794 ARG B O 1
ATOM 14118 N N . GLU B 1 795 ? 13.609 22.484 38.5 1 91 795 GLU B N 1
ATOM 14119 C CA . GLU B 1 795 ? 14.898 22.078 37.938 1 91 795 GLU B CA 1
ATOM 14120 C C . GLU B 1 795 ? 14.828 21.906 36.438 1 91 795 GLU B C 1
ATOM 14122 O O . GLU B 1 795 ? 15.789 22.219 35.719 1 91 795 GLU B O 1
ATOM 14127 N N . ASN B 1 796 ? 13.68 21.547 36.031 1 91.5 796 ASN B N 1
ATOM 14128 C CA . ASN B 1 796 ? 13.578 21.203 34.594 1 91.5 796 ASN B CA 1
ATOM 14129 C C . ASN B 1 796 ? 12.68 22.188 33.844 1 91.5 796 ASN B C 1
ATOM 14131 O O . ASN B 1 796 ? 12.734 22.281 32.625 1 91.5 796 ASN B O 1
ATOM 14135 N N . TYR B 1 797 ? 11.883 22.984 34.531 1 95.75 797 TYR B N 1
ATOM 14136 C CA . TYR B 1 797 ? 10.844 23.75 33.844 1 95.75 797 TYR B CA 1
ATOM 14137 C C . TYR B 1 797 ? 10.883 25.219 34.281 1 95.75 797 TYR B C 1
ATOM 14139 O O . TYR B 1 797 ? 9.836 25.828 34.469 1 95.75 797 TYR B O 1
ATOM 14147 N N . THR B 1 798 ? 12.016 25.766 34.469 1 96 798 THR B N 1
ATOM 14148 C CA . THR B 1 798 ? 12.188 27.203 34.75 1 96 798 THR B CA 1
ATOM 14149 C C . THR B 1 798 ? 13.078 27.828 33.688 1 96 798 THR B C 1
ATOM 14151 O O . THR B 1 798 ? 14.117 27.281 33.312 1 96 798 THR B O 1
ATOM 14154 N N . LEU B 1 799 ? 12.641 28.969 33.156 1 96.31 799 LEU B N 1
ATOM 14155 C CA . LEU B 1 799 ? 13.406 29.688 32.156 1 96.31 799 LEU B CA 1
ATOM 14156 C C . LEU B 1 799 ? 14.555 30.469 32.781 1 96.31 799 LEU B C 1
ATOM 14158 O O . LEU B 1 799 ? 14.508 30.781 33.969 1 96.31 799 LEU B O 1
ATOM 14162 N N . PRO B 1 800 ? 15.586 30.812 32 1 91.88 800 PRO B N 1
ATOM 14163 C CA . PRO B 1 800 ? 16.719 31.562 32.562 1 91.88 800 PRO B CA 1
ATOM 14164 C C . PRO B 1 800 ? 16.297 32.938 33.062 1 91.88 800 PRO B C 1
ATOM 14166 O O . PRO B 1 800 ? 16.906 33.438 34.031 1 91.88 800 PRO B O 1
ATOM 14169 N N . SER B 1 801 ? 15.234 33.469 32.562 1 95 801 SER B N 1
ATOM 14170 C CA . SER B 1 801 ? 14.82 34.844 32.906 1 95 801 SER B CA 1
ATOM 14171 C C . SER B 1 801 ? 13.719 34.812 33.969 1 95 801 SER B C 1
ATOM 14173 O O . SER B 1 801 ? 13.117 35.875 34.25 1 95 801 SER B O 1
ATOM 14175 N N . ALA B 1 802 ? 13.492 33.781 34.625 1 96.88 802 ALA B N 1
ATOM 14176 C CA . ALA B 1 802 ? 12.344 33.625 35.5 1 96.88 802 ALA B CA 1
ATOM 14177 C C . ALA B 1 802 ? 12.391 34.625 36.625 1 96.88 802 ALA B C 1
ATOM 14179 O O . ALA B 1 802 ? 13.461 34.938 37.156 1 96.88 802 ALA B O 1
ATOM 14180 N N . ASN B 1 803 ? 11.258 35.188 36.969 1 96.31 803 ASN B N 1
ATOM 14181 C CA . ASN B 1 803 ? 11.117 36.031 38.125 1 96.31 803 ASN B CA 1
ATOM 14182 C C . ASN B 1 803 ? 11.516 35.312 39.406 1 96.31 803 ASN B C 1
ATOM 14184 O O . ASN B 1 803 ? 10.883 34.344 39.812 1 96.31 803 ASN B O 1
ATOM 14188 N N . ALA B 1 804 ? 12.414 35.812 40.094 1 95.31 804 ALA B N 1
ATOM 14189 C CA . ALA B 1 804 ? 13.047 35.156 41.219 1 95.31 804 ALA B CA 1
ATOM 14190 C C . ALA B 1 804 ? 12.094 35.062 42.406 1 95.31 804 ALA B C 1
ATOM 14192 O O . ALA B 1 804 ? 12.227 34.188 43.25 1 95.31 804 ALA B O 1
ATOM 14193 N N . THR B 1 805 ? 11.125 35.906 42.438 1 95.12 805 THR B N 1
ATOM 14194 C CA . THR B 1 805 ? 10.164 35.938 43.531 1 95.12 805 THR B CA 1
ATOM 14195 C C . THR B 1 805 ? 9.477 34.594 43.719 1 95.12 805 THR B C 1
ATOM 14197 O O . THR B 1 805 ? 9.203 34.188 44.844 1 95.12 805 THR B O 1
ATOM 14200 N N . TYR B 1 806 ? 9.297 33.906 42.75 1 95.5 806 TYR B N 1
ATOM 14201 C CA . TYR B 1 806 ? 8.414 32.719 42.781 1 95.5 806 TYR B CA 1
ATOM 14202 C C . TYR B 1 806 ? 9.219 31.438 42.906 1 95.5 806 TYR B C 1
ATOM 14204 O O . TYR B 1 806 ? 8.664 30.344 42.781 1 95.5 806 TYR B O 1
ATOM 14212 N N . PHE B 1 807 ? 10.508 31.594 43.062 1 93.69 807 PHE B N 1
ATOM 14213 C CA . PHE B 1 807 ? 11.281 30.406 43.438 1 93.69 807 PHE B CA 1
ATOM 14214 C C . PHE B 1 807 ? 10.938 29.969 44.875 1 93.69 807 PHE B C 1
ATOM 14216 O O . PHE B 1 807 ? 10.922 28.781 45.156 1 93.69 807 PHE B O 1
ATOM 14223 N N . ASP B 1 808 ? 10.641 31.047 45.719 1 91.31 808 ASP B N 1
ATOM 14224 C CA . ASP B 1 808 ? 10.445 30.766 47.125 1 91.31 808 ASP B CA 1
ATOM 14225 C C . ASP B 1 808 ? 9.008 31.062 47.562 1 91.31 808 ASP B C 1
ATOM 14227 O O . ASP B 1 808 ? 8.609 30.734 48.688 1 91.31 808 ASP B O 1
ATOM 14231 N N . LYS B 1 809 ? 8.25 31.641 46.719 1 95.5 809 LYS B N 1
ATOM 14232 C CA . LYS B 1 809 ? 6.863 31.969 47 1 95.5 809 LYS B CA 1
ATOM 14233 C C . LYS B 1 809 ? 5.898 31.234 46.094 1 95.5 809 LYS B C 1
ATOM 14235 O O . LYS B 1 809 ? 6.262 30.891 44.969 1 95.5 809 LYS B O 1
ATOM 14240 N N . PRO B 1 810 ? 4.723 31.016 46.562 1 96.88 810 PRO B N 1
ATOM 14241 C CA . PRO B 1 810 ? 3.713 30.453 45.688 1 96.88 810 PRO B CA 1
ATOM 14242 C C . PRO B 1 810 ? 3.262 31.438 44.594 1 96.88 810 PRO B C 1
ATOM 14244 O O . PRO B 1 810 ? 3.365 32.656 44.781 1 96.88 810 PRO B O 1
ATOM 14247 N N . ILE B 1 811 ? 2.82 30.891 43.5 1 97.19 811 ILE B N 1
ATOM 14248 C CA . ILE B 1 811 ? 2.248 31.672 42.406 1 97.19 811 ILE B CA 1
ATOM 14249 C C . ILE B 1 811 ? 0.802 32.031 42.75 1 97.19 811 ILE B C 1
ATOM 14251 O O . ILE B 1 811 ? -0.011 31.156 43.031 1 97.19 811 ILE B O 1
ATOM 14255 N N . PRO B 1 812 ? 0.473 33.281 42.781 1 97.5 812 PRO B N 1
ATOM 14256 C CA . PRO B 1 812 ? -0.935 33.656 43 1 97.5 812 PRO B CA 1
ATOM 14257 C C . PRO B 1 812 ? -1.81 33.25 41.812 1 97.5 812 PRO B C 1
ATOM 14259 O O . PRO B 1 812 ? -1.442 33.5 40.656 1 97.5 812 PRO B O 1
ATOM 14262 N N . VAL B 1 813 ? -2.961 32.594 42.094 1 97.56 813 VAL B N 1
ATOM 14263 C CA . VAL B 1 813 ? -3.875 32.125 41.062 1 97.56 813 VAL B CA 1
ATOM 14264 C C . VAL B 1 813 ? -5.277 32.656 41.312 1 97.56 813 VAL B C 1
ATOM 14266 O O . VAL B 1 813 ? -5.781 32.594 42.438 1 97.56 813 VAL B O 1
ATOM 14269 N N . THR B 1 814 ? -5.84 33.281 40.312 1 96.88 814 THR B N 1
ATOM 14270 C CA . THR B 1 814 ? -7.242 33.656 40.375 1 96.88 814 THR B CA 1
ATOM 14271 C C . THR B 1 814 ? -8.07 32.875 39.375 1 96.88 814 THR B C 1
ATOM 14273 O O . THR B 1 814 ? -7.531 32.344 38.406 1 96.88 814 THR B O 1
ATOM 14276 N N . ILE B 1 815 ? -9.359 32.75 39.656 1 95.31 815 ILE B N 1
ATOM 14277 C CA . ILE B 1 815 ? -10.281 32 38.812 1 95.31 815 ILE B CA 1
ATOM 14278 C C . ILE B 1 815 ? -11.359 32.938 38.281 1 95.31 815 ILE B C 1
ATOM 14280 O O . ILE B 1 815 ? -12.188 33.438 39.031 1 95.31 815 ILE B O 1
ATOM 14284 N N . GLY B 1 816 ? -11.359 33.156 36.969 1 91.25 816 GLY B N 1
ATOM 14285 C CA . GLY B 1 816 ? -12.422 33.875 36.312 1 91.25 816 GLY B CA 1
ATOM 14286 C C . GLY B 1 816 ? -12.43 35.344 36.688 1 91.25 816 GLY B C 1
ATOM 14287 O O . GLY B 1 816 ? -13.453 35.875 37.125 1 91.25 816 GLY B O 1
ATOM 14288 N N . THR B 1 817 ? -11.305 35.938 36.5 1 87.25 817 THR B N 1
ATOM 14289 C CA . THR B 1 817 ? -11.234 37.375 36.781 1 87.25 817 THR B CA 1
ATOM 14290 C C . THR B 1 817 ? -12.242 38.156 35.906 1 87.25 817 THR B C 1
ATOM 14292 O O . THR B 1 817 ? -12.938 39.031 36.406 1 87.25 817 THR B O 1
ATOM 14295 N N . ARG B 1 818 ? -12.414 37.781 34.75 1 84.62 818 ARG B N 1
ATOM 14296 C CA . ARG B 1 818 ? -13.328 38.469 33.844 1 84.62 818 ARG B CA 1
ATOM 14297 C C . ARG B 1 818 ? -14.773 38.125 34.156 1 84.62 818 ARG B C 1
ATOM 14299 O O . ARG B 1 818 ? -15.664 38.969 34.094 1 84.62 818 ARG B O 1
ATOM 14306 N N . SER B 1 819 ? -14.992 36.844 34.469 1 82.31 819 SER B N 1
ATOM 14307 C CA . SER B 1 819 ? -16.359 36.406 34.719 1 82.31 819 SER B CA 1
ATOM 14308 C C . SER B 1 819 ? -16.797 36.781 36.125 1 82.31 819 SER B C 1
ATOM 14310 O O . SER B 1 819 ? -17.984 36.812 36.438 1 82.31 819 SER B O 1
ATOM 14312 N N . GLY B 1 820 ? -15.883 37.031 36.969 1 84.94 820 GLY B N 1
ATOM 14313 C CA . GLY B 1 820 ? -16.172 37.375 38.344 1 84.94 820 GLY B CA 1
ATOM 14314 C C . GLY B 1 820 ? -16.734 36.219 39.125 1 84.94 820 GLY B C 1
ATOM 14315 O O . GLY B 1 820 ? -17.359 36.406 40.188 1 84.94 820 GLY B O 1
ATOM 14316 N N . ARG B 1 821 ? -16.469 35.031 38.75 1 86.88 821 ARG B N 1
ATOM 14317 C CA . ARG B 1 821 ? -17.125 33.906 39.375 1 86.88 821 ARG B CA 1
ATOM 14318 C C . ARG B 1 821 ? -16.5 33.562 40.719 1 86.88 821 ARG B C 1
ATOM 14320 O O . ARG B 1 821 ? -17.141 32.938 41.562 1 86.88 821 ARG B O 1
ATOM 14327 N N . ASP B 1 822 ? -15.195 33.875 40.812 1 85.62 822 ASP B N 1
ATOM 14328 C CA . ASP B 1 822 ? -14.469 33.562 42.031 1 85.62 822 ASP B CA 1
ATOM 14329 C C . ASP B 1 822 ? -13.578 34.75 42.438 1 85.62 822 ASP B C 1
ATOM 14331 O O . ASP B 1 822 ? -12.742 35.188 41.656 1 85.62 822 ASP B O 1
ATOM 14335 N N . ASN B 1 823 ? -13.656 35.25 43.562 1 84.5 823 ASN B N 1
ATOM 14336 C CA . ASN B 1 823 ? -12.914 36.406 44.031 1 84.5 823 ASN B CA 1
ATOM 14337 C C . ASN B 1 823 ? -11.742 36.031 44.906 1 84.5 823 ASN B C 1
ATOM 14339 O O . ASN B 1 823 ? -11.047 36.875 45.469 1 84.5 823 ASN B O 1
ATOM 14343 N N . THR B 1 824 ? -11.477 34.812 45.062 1 91.94 824 THR B N 1
ATOM 14344 C CA . THR B 1 824 ? -10.406 34.312 45.906 1 91.94 824 THR B CA 1
ATOM 14345 C C . THR B 1 824 ? -9.094 34.219 45.125 1 91.94 824 THR B C 1
ATOM 14347 O O . THR B 1 824 ? -9.094 33.844 43.969 1 91.94 824 THR B O 1
ATOM 14350 N N . THR B 1 825 ? -8.031 34.594 45.75 1 95.38 825 THR B N 1
ATOM 14351 C CA . THR B 1 825 ? -6.695 34.312 45.219 1 95.38 825 THR B CA 1
ATOM 14352 C C . THR B 1 825 ? -6.105 33.062 45.812 1 95.38 825 THR B C 1
ATOM 14354 O O . THR B 1 825 ? -5.953 32.969 47.031 1 95.38 825 THR B O 1
ATOM 14357 N N . TYR B 1 826 ? -5.867 32.125 45.062 1 96.31 826 TYR B N 1
ATOM 14358 C CA . TYR B 1 826 ? -5.262 30.875 45.5 1 96.31 826 TYR B CA 1
ATOM 14359 C C . TYR B 1 826 ? -3.742 30.938 45.375 1 96.31 826 TYR B C 1
ATOM 14361 O O . TYR B 1 826 ? -3.197 31.844 44.75 1 96.31 826 TYR B O 1
ATOM 14369 N N . GLU B 1 827 ? -3.039 30 46.062 1 96.38 827 GLU B N 1
ATOM 14370 C CA . GLU B 1 827 ? -1.582 29.938 46.062 1 96.38 827 GLU B CA 1
ATOM 14371 C C . GLU B 1 827 ? -1.108 28.594 45.469 1 96.38 827 GLU B C 1
ATOM 14373 O O . GLU B 1 827 ? -1.356 27.547 46.062 1 96.38 827 GLU B O 1
ATOM 14378 N N . LEU B 1 828 ? -0.515 28.656 44.344 1 97.12 828 LEU B N 1
ATOM 14379 C CA . LEU B 1 828 ? 0.035 27.469 43.719 1 97.12 828 LEU B CA 1
ATOM 14380 C C . LEU B 1 828 ? 1.484 27.25 44.125 1 97.12 828 LEU B C 1
ATOM 14382 O O . LEU B 1 828 ? 2.393 27.891 43.594 1 97.12 828 LEU B O 1
ATOM 14386 N N . GLY B 1 829 ? 1.732 26.391 45.094 1 94.62 829 GLY B N 1
ATOM 14387 C CA . GLY B 1 829 ? 3.047 25.969 45.531 1 94.62 829 GLY B CA 1
ATOM 14388 C C . GLY B 1 829 ? 3.461 24.625 45 1 94.62 829 GLY B C 1
ATOM 14389 O O . GLY B 1 829 ? 3.387 24.391 43.781 1 94.62 829 GLY B O 1
ATOM 14390 N N . ASP B 1 830 ? 3.807 23.75 45.875 1 91.06 830 ASP B N 1
ATOM 14391 C CA . ASP B 1 830 ? 4.273 22.422 45.469 1 91.06 830 ASP B CA 1
ATOM 14392 C C . ASP B 1 830 ? 3.1 21.469 45.25 1 91.06 830 ASP B C 1
ATOM 14394 O O . ASP B 1 830 ? 3.205 20.531 44.469 1 91.06 830 ASP B O 1
ATOM 14398 N N . GLU B 1 831 ? 2.012 21.781 45.906 1 94.06 831 GLU B N 1
ATOM 14399 C CA . GLU B 1 831 ? 0.823 20.938 45.719 1 94.06 831 GLU B CA 1
ATOM 14400 C C . GLU B 1 831 ? -0.093 21.516 44.656 1 94.06 831 GLU B C 1
ATOM 14402 O O . GLU B 1 831 ? -0.26 22.734 44.531 1 94.06 831 GLU B O 1
ATOM 14407 N N . PRO B 1 832 ? -0.659 20.688 43.812 1 96.44 832 PRO B N 1
ATOM 14408 C CA . PRO B 1 832 ? -1.583 21.156 42.781 1 96.44 832 PRO B CA 1
ATOM 14409 C C . PRO B 1 832 ? -2.869 21.734 43.344 1 96.44 832 PRO B C 1
ATOM 14411 O O . PRO B 1 832 ? -3.236 21.422 44.5 1 96.44 832 PRO B O 1
ATOM 14414 N N . ILE B 1 833 ? -3.51 22.609 42.594 1 96.56 833 ILE B N 1
ATOM 14415 C CA . ILE B 1 833 ? -4.82 23.156 42.906 1 96.56 833 ILE B CA 1
ATOM 14416 C C . ILE B 1 833 ? -5.883 22.531 42.031 1 96.56 833 ILE B C 1
ATOM 14418 O O . ILE B 1 833 ? -5.664 22.328 40.812 1 96.56 833 ILE B O 1
ATOM 14422 N N . VAL B 1 834 ? -6.965 22.094 42.562 1 96.44 834 VAL B N 1
ATOM 14423 C CA . VAL B 1 834 ? -8.086 21.547 41.812 1 96.44 834 VAL B CA 1
ATOM 14424 C C . VAL B 1 834 ? -9.219 22.578 41.781 1 96.44 834 VAL B C 1
ATOM 14426 O O . VAL B 1 834 ? -9.68 23.047 42.812 1 96.44 834 VAL B O 1
ATOM 14429 N N . ILE B 1 835 ? -9.586 22.922 40.625 1 95.19 835 ILE B N 1
ATOM 14430 C CA . ILE B 1 835 ? -10.586 23.969 40.375 1 95.19 835 ILE B CA 1
ATOM 14431 C C . ILE B 1 835 ? -11.805 23.344 39.688 1 95.19 835 ILE B C 1
ATOM 14433 O O . ILE B 1 835 ? -11.664 22.531 38.781 1 95.19 835 ILE B O 1
ATOM 14437 N N . ARG B 1 836 ? -12.984 23.656 40.156 1 93.94 836 ARG B N 1
ATOM 14438 C CA . ARG B 1 836 ? -14.195 23.203 39.469 1 93.94 836 ARG B CA 1
ATOM 14439 C C . ARG B 1 836 ? -14.391 23.953 38.156 1 93.94 836 ARG B C 1
ATOM 14441 O O . ARG B 1 836 ? -14.273 25.172 38.094 1 93.94 836 ARG B O 1
ATOM 14448 N N . ASN B 1 837 ? -14.695 23.281 37.094 1 95.56 837 ASN B N 1
ATOM 14449 C CA . ASN B 1 837 ? -14.953 23.891 35.812 1 95.56 837 ASN B CA 1
ATOM 14450 C C . ASN B 1 837 ? -16.328 24.531 35.75 1 95.56 837 ASN B C 1
ATOM 14452 O O . ASN B 1 837 ? -17.219 24.188 36.531 1 95.56 837 ASN B O 1
ATOM 14456 N N . ARG B 1 838 ? -16.453 25.422 34.812 1 94.69 838 ARG B N 1
ATOM 14457 C CA . ARG B 1 838 ? -17.797 25.859 34.469 1 94.69 838 ARG B CA 1
ATOM 14458 C C . ARG B 1 838 ? -18.531 24.797 33.656 1 94.69 838 ARG B C 1
ATOM 14460 O O . ARG B 1 838 ? -17.922 24.141 32.812 1 94.69 838 ARG B O 1
ATOM 14467 N N . ALA B 1 839 ? -19.797 24.594 33.906 1 91 839 ALA B N 1
ATOM 14468 C CA . ALA B 1 839 ? -20.562 23.531 33.25 1 91 839 ALA B CA 1
ATOM 14469 C C . ALA B 1 839 ? -21.438 24.109 32.156 1 91 839 ALA B C 1
ATOM 14471 O O . ALA B 1 839 ? -22.641 23.828 32.094 1 91 839 ALA B O 1
ATOM 14472 N N . MET B 1 840 ? -20.859 24.844 31.312 1 91.44 840 MET B N 1
ATOM 14473 C CA . MET B 1 840 ? -21.578 25.531 30.25 1 91.44 840 MET B CA 1
ATOM 14474 C C . MET B 1 840 ? -22.297 24.531 29.344 1 91.44 840 MET B C 1
ATOM 14476 O O . MET B 1 840 ? -23.438 24.766 28.938 1 91.44 840 MET B O 1
ATOM 14480 N N . GLY B 1 841 ? -21.75 23.453 29.047 1 90.81 841 GLY B N 1
ATOM 14481 C CA . GLY B 1 841 ? -22.312 22.469 28.156 1 90.81 841 GLY B CA 1
ATOM 14482 C C . GLY B 1 841 ? -23.531 21.766 28.719 1 90.81 841 GLY B C 1
ATOM 14483 O O . GLY B 1 841 ? -24.328 21.203 27.984 1 90.81 841 GLY B O 1
ATOM 14484 N N . GLU B 1 842 ? -23.672 21.859 29.969 1 90 842 GLU B N 1
ATOM 14485 C CA . GLU B 1 842 ? -24.797 21.234 30.641 1 90 842 GLU B CA 1
ATOM 14486 C C . GLU B 1 842 ? -25.953 22.203 30.812 1 90 842 GLU B C 1
ATOM 14488 O O . GLU B 1 842 ? -27.078 21.797 31.141 1 90 842 GLU B O 1
ATOM 14493 N N . THR B 1 843 ? -25.641 23.422 30.641 1 94.5 843 THR B N 1
ATOM 14494 C CA . THR B 1 843 ? -26.703 24.422 30.703 1 94.5 843 THR B CA 1
ATOM 14495 C C . THR B 1 843 ? -27.469 24.484 29.375 1 94.5 843 THR B C 1
ATOM 14497 O O . THR B 1 843 ? -26.859 24.594 28.312 1 94.5 843 THR B O 1
ATOM 14500 N N . LEU B 1 844 ? -28.812 24.391 29.438 1 95.12 844 LEU B N 1
ATOM 14501 C CA . LEU B 1 844 ? -29.641 24.297 28.25 1 95.12 844 LEU B CA 1
ATOM 14502 C C . LEU B 1 844 ? -30.078 25.688 27.781 1 95.12 844 LEU B C 1
ATOM 14504 O O . LEU B 1 844 ? -30.469 26.531 28.594 1 95.12 844 LEU B O 1
ATOM 14508 N N . THR B 1 845 ? -29.859 25.906 26.562 1 95 845 THR B N 1
ATOM 14509 C CA . THR B 1 845 ? -30.359 27.125 25.953 1 95 845 THR B CA 1
ATOM 14510 C C . THR B 1 845 ? -31.891 27.125 25.906 1 95 845 THR B C 1
ATOM 14512 O O . THR B 1 845 ? -32.531 28.125 26.203 1 95 845 THR B O 1
ATOM 14515 N N . VAL B 1 846 ? -32.438 26 25.453 1 94.31 846 VAL B N 1
ATOM 14516 C CA . VAL B 1 846 ? -33.875 25.719 25.516 1 94.31 846 VAL B CA 1
ATOM 14517 C C . VAL B 1 846 ? -34.156 24.75 26.641 1 94.31 846 VAL B C 1
ATOM 14519 O O . VAL B 1 846 ? -33.688 23.609 26.641 1 94.31 846 VAL B O 1
ATOM 14522 N N . GLY B 1 847 ? -35 25.219 27.578 1 93 847 GLY B N 1
ATOM 14523 C CA . GLY B 1 847 ? -35.312 24.375 28.719 1 93 847 GLY B CA 1
ATOM 14524 C C . GLY B 1 847 ? -35.906 23.031 28.312 1 93 847 GLY B C 1
ATOM 14525 O O . GLY B 1 847 ? -36.812 22.984 27.469 1 93 847 GLY B O 1
ATOM 14526 N N . GLY B 1 848 ? -35.344 21.922 28.812 1 94.44 848 GLY B N 1
ATOM 14527 C CA . GLY B 1 848 ? -35.875 20.578 28.578 1 94.44 848 GLY B CA 1
ATOM 14528 C C . GLY B 1 848 ? -35.375 19.969 27.297 1 94.44 848 GLY B C 1
ATOM 14529 O O . GLY B 1 848 ? -35.75 18.844 26.953 1 94.44 848 GLY B O 1
ATOM 14530 N N . ASN B 1 849 ? -34.562 20.625 26.562 1 96.88 849 ASN B N 1
ATOM 14531 C CA . ASN B 1 849 ? -34 20.109 25.312 1 96.88 849 ASN B CA 1
ATOM 14532 C C . ASN B 1 849 ? -33.156 18.875 25.547 1 96.88 849 ASN B C 1
ATOM 14534 O O . ASN B 1 849 ? -32.125 18.922 26.219 1 96.88 849 ASN B O 1
ATOM 14538 N N . ILE B 1 850 ? -33.469 17.75 24.938 1 95.88 850 ILE B N 1
ATOM 14539 C CA . ILE B 1 850 ? -32.781 16.5 25.219 1 95.88 850 ILE B CA 1
ATOM 14540 C C . ILE B 1 850 ? -31.672 16.297 24.203 1 95.88 850 ILE B C 1
ATOM 14542 O O . ILE B 1 850 ? -30.906 15.328 24.312 1 95.88 850 ILE B O 1
ATOM 14546 N N . LEU B 1 851 ? -31.484 17.219 23.219 1 96.62 851 LEU B N 1
ATOM 14547 C CA . LEU B 1 851 ? -30.562 17 22.109 1 96.62 851 LEU B CA 1
ATOM 14548 C C . LEU B 1 851 ? -29.266 17.766 22.328 1 96.62 851 LEU B C 1
ATOM 14550 O O . LEU B 1 851 ? -28.234 17.422 21.75 1 96.62 851 LEU B O 1
ATOM 14554 N N . GLN B 1 852 ? -29.25 18.812 23.078 1 96.31 852 GLN B N 1
ATOM 14555 C CA . GLN B 1 852 ? -28.188 19.812 23.078 1 96.31 852 GLN B CA 1
ATOM 14556 C C . GLN B 1 852 ? -26.828 19.188 23.422 1 96.31 852 GLN B C 1
ATOM 14558 O O . GLN B 1 852 ? -26.688 18.547 24.469 1 96.31 852 GLN B O 1
ATOM 14563 N N . CYS B 1 853 ? -25.828 19.359 22.578 1 95.94 853 CYS B N 1
ATOM 14564 C CA . CYS B 1 853 ? -24.422 19 22.75 1 95.94 853 CYS B CA 1
ATOM 14565 C C . CYS B 1 853 ? -24.25 17.5 22.875 1 95.94 853 CYS B C 1
ATOM 14567 O O . CYS B 1 853 ? -23.234 17.031 23.391 1 95.94 853 CYS B O 1
ATOM 14569 N N . LYS B 1 854 ? -25.266 16.703 22.406 1 94.25 854 LYS B N 1
ATOM 14570 C CA . LYS B 1 854 ? -25.172 15.242 22.453 1 94.25 854 LYS B CA 1
ATOM 14571 C C . LYS B 1 854 ? -24.344 14.711 21.266 1 94.25 854 LYS B C 1
ATOM 14573 O O . LYS B 1 854 ? -23.984 15.477 20.375 1 94.25 854 LYS B O 1
ATOM 14578 N N . ALA B 1 855 ? -24.062 13.406 21.344 1 90.31 855 ALA B N 1
ATOM 14579 C CA . ALA B 1 855 ? -23.219 12.773 20.328 1 90.31 855 ALA B CA 1
ATOM 14580 C C . ALA B 1 855 ? -24 12.562 19.031 1 90.31 855 ALA B C 1
ATOM 14582 O O . ALA B 1 855 ? -25.188 12.203 19.062 1 90.31 855 ALA B O 1
ATOM 14583 N N . LEU B 1 856 ? -23.422 12.883 17.922 1 90.5 856 LEU B N 1
ATOM 14584 C CA . LEU B 1 856 ? -23.984 12.68 16.594 1 90.5 856 LEU B CA 1
ATOM 14585 C C . LEU B 1 856 ? -23.328 11.492 15.898 1 90.5 856 LEU B C 1
ATOM 14587 O O . LEU B 1 856 ? -22.125 11.281 16.031 1 90.5 856 LEU B O 1
ATOM 14591 N N . LEU B 1 857 ? -24.125 10.703 15.188 1 84.69 857 LEU B N 1
ATOM 14592 C CA . LEU B 1 857 ? -23.562 9.719 14.273 1 84.69 857 LEU B CA 1
ATOM 14593 C C . LEU B 1 857 ? -23.141 10.367 12.961 1 84.69 857 LEU B C 1
ATOM 14595 O O . LEU B 1 857 ? -23.688 11.391 12.562 1 84.69 857 LEU B O 1
ATOM 14599 N N . PRO B 1 858 ? -22.141 9.758 12.32 1 79.19 858 PRO B N 1
ATOM 14600 C CA . PRO B 1 858 ? -21.75 10.289 11.008 1 79.19 858 PRO B CA 1
ATOM 14601 C C . PRO B 1 858 ? -22.891 10.289 10.008 1 79.19 858 PRO B C 1
ATOM 14603 O O . PRO B 1 858 ? -23.531 9.25 9.789 1 79.19 858 PRO B O 1
ATOM 14606 N N . PRO B 1 859 ? -23.156 11.445 9.5 1 79.88 859 PRO B N 1
ATOM 14607 C CA . PRO B 1 859 ? -24.234 11.484 8.516 1 79.88 859 PRO B CA 1
ATOM 14608 C C . PRO B 1 859 ? -23.859 10.781 7.207 1 79.88 859 PRO B C 1
ATOM 14610 O O . PRO B 1 859 ? -22.688 10.758 6.832 1 79.88 859 PRO B O 1
ATOM 14613 N N . PRO B 1 860 ? -24.812 10.25 6.512 1 71.94 860 PRO B N 1
ATOM 14614 C CA . PRO B 1 860 ? -24.547 9.602 5.223 1 71.94 860 PRO B CA 1
ATOM 14615 C C . PRO B 1 860 ? -24.219 10.609 4.117 1 71.94 860 PRO B C 1
ATOM 14617 O O . PRO B 1 860 ? -23.609 10.25 3.113 1 71.94 860 PRO B O 1
ATOM 14620 N N . GLN B 1 861 ? -24.75 11.867 4.328 1 79.5 861 GLN B N 1
ATOM 14621 C CA . GLN B 1 861 ? -24.531 12.891 3.314 1 79.5 861 GLN B CA 1
ATOM 14622 C C . GLN B 1 861 ? -23.469 13.891 3.764 1 79.5 861 GLN B C 1
ATOM 14624 O O . GLN B 1 861 ? -23.266 14.094 4.961 1 79.5 861 GLN B O 1
ATOM 14629 N N . GLY B 1 862 ? -22.859 14.562 2.773 1 85.75 862 GLY B N 1
ATOM 14630 C CA . GLY B 1 862 ? -21.875 15.602 3.07 1 85.75 862 GLY B CA 1
ATOM 14631 C C . GLY B 1 862 ? -22.516 16.922 3.445 1 85.75 862 GLY B C 1
ATOM 14632 O O . GLY B 1 862 ? -23.719 17.109 3.268 1 85.75 862 GLY B O 1
ATOM 14633 N N . ASN B 1 863 ? -21.859 17.797 4.105 1 92.94 863 ASN B N 1
ATOM 14634 C CA . ASN B 1 863 ? -22.281 19.156 4.414 1 92.94 863 ASN B CA 1
ATOM 14635 C C . ASN B 1 863 ? -21.438 20.188 3.658 1 92.94 863 ASN B C 1
ATOM 14637 O O . ASN B 1 863 ? -20.375 19.859 3.135 1 92.94 863 ASN B O 1
ATOM 14641 N N . LYS B 1 864 ? -21.938 21.391 3.541 1 91.69 864 LYS B N 1
ATOM 14642 C CA . LYS B 1 864 ? -21.141 22.5 3.02 1 91.69 864 LYS B CA 1
ATOM 14643 C C . LYS B 1 864 ? -19.938 22.766 3.906 1 91.69 864 LYS B C 1
ATOM 14645 O O . LYS B 1 864 ? -19.984 22.578 5.125 1 91.69 864 LYS B O 1
ATOM 14650 N N . PRO B 1 865 ? -18.859 23.281 3.318 1 90.94 865 PRO B N 1
ATOM 14651 C CA . PRO B 1 865 ? -17.656 23.516 4.121 1 90.94 865 PRO B CA 1
ATOM 14652 C C . PRO B 1 865 ? -17.922 24.422 5.324 1 90.94 865 PRO B C 1
ATOM 14654 O O . PRO B 1 865 ? -18.469 25.516 5.176 1 90.94 865 PRO B O 1
ATOM 14657 N N . GLY B 1 866 ? -17.594 23.922 6.488 1 91.88 866 GLY B N 1
ATOM 14658 C CA . GLY B 1 866 ? -17.703 24.703 7.711 1 91.88 866 GLY B CA 1
ATOM 14659 C C . GLY B 1 866 ? -19.094 24.609 8.336 1 91.88 866 GLY B C 1
ATOM 14660 O O . GLY B 1 866 ? -19.297 25.078 9.461 1 91.88 866 GLY B O 1
ATOM 14661 N N . GLN B 1 867 ? -20.031 24.016 7.656 1 93.44 867 GLN B N 1
ATOM 14662 C CA . GLN B 1 867 ? -21.406 23.938 8.156 1 93.44 867 GLN B CA 1
ATOM 14663 C C . GLN B 1 867 ? -21.703 22.562 8.75 1 93.44 867 GLN B C 1
ATOM 14665 O O . GLN B 1 867 ? -22.531 21.828 8.219 1 93.44 867 GLN B O 1
ATOM 14670 N N . PHE B 1 868 ? -21.234 22.312 9.922 1 93.38 868 PHE B N 1
ATOM 14671 C CA . PHE B 1 868 ? -21.141 20.984 10.516 1 93.38 868 PHE B CA 1
ATOM 14672 C C . PHE B 1 868 ? -22.469 20.594 11.156 1 93.38 868 PHE B C 1
ATOM 14674 O O . PHE B 1 868 ? -23.219 21.438 11.633 1 93.38 868 PHE B O 1
ATOM 14681 N N . PRO B 1 869 ? -22.656 19.266 11.242 1 93.38 869 PRO B N 1
ATOM 14682 C CA . PRO B 1 869 ? -23.859 18.75 11.898 1 93.38 869 PRO B CA 1
ATOM 14683 C C . PRO B 1 869 ? -23.984 19.203 13.352 1 93.38 869 PRO B C 1
ATOM 14685 O O . PRO B 1 869 ? -25.094 19.516 13.812 1 93.38 869 PRO B O 1
ATOM 14688 N N . ILE B 1 870 ? -22.906 19.391 14.062 1 95 870 ILE B N 1
ATOM 14689 C CA . ILE B 1 870 ? -22.953 19.734 15.477 1 95 870 ILE B CA 1
ATOM 14690 C C . ILE B 1 870 ? -23.562 21.125 15.664 1 95 870 ILE B C 1
ATOM 14692 O O . ILE B 1 870 ? -24.109 21.422 16.719 1 95 870 ILE B O 1
ATOM 14696 N N . ALA B 1 871 ? -23.484 21.969 14.711 1 95.88 871 ALA B N 1
ATOM 14697 C CA . ALA B 1 871 ? -24.031 23.312 14.789 1 95.88 871 ALA B CA 1
ATOM 14698 C C . ALA B 1 871 ? -25.531 23.281 15 1 95.88 871 ALA B C 1
ATOM 14700 O O . ALA B 1 871 ? -26.109 24.203 15.594 1 95.88 871 ALA B O 1
ATOM 14701 N N . ALA B 1 872 ? -26.203 22.188 14.625 1 97 872 ALA B N 1
ATOM 14702 C CA . ALA B 1 872 ? -27.656 22.078 14.719 1 97 872 ALA B CA 1
ATOM 14703 C C . ALA B 1 872 ? -28.094 21.844 16.156 1 97 872 ALA B C 1
ATOM 14705 O O . ALA B 1 872 ? -29.281 22 16.484 1 97 872 ALA B O 1
ATOM 14706 N N . ILE B 1 873 ? -27.188 21.484 17 1 97.44 873 ILE B N 1
ATOM 14707 C CA . ILE B 1 873 ? -27.609 21.125 18.344 1 97.44 873 ILE B CA 1
ATOM 14708 C C . ILE B 1 873 ? -26.625 21.703 19.359 1 97.44 873 ILE B C 1
ATOM 14710 O O . ILE B 1 873 ? -26.406 21.109 20.422 1 97.44 873 ILE B O 1
ATOM 14714 N N . ASP B 1 874 ? -25.859 22.75 19.109 1 97.06 874 ASP B N 1
ATOM 14715 C CA . ASP B 1 874 ? -24.812 23.234 20 1 97.06 874 ASP B CA 1
ATOM 14716 C C . ASP B 1 874 ? -25.312 24.344 20.906 1 97.06 874 ASP B C 1
ATOM 14718 O O . ASP B 1 874 ? -24.578 24.859 21.75 1 97.06 874 ASP B O 1
ATOM 14722 N N . GLY B 1 875 ? -26.547 24.828 20.703 1 95.62 875 GLY B N 1
ATOM 14723 C CA . GLY B 1 875 ? -27.172 25.797 21.594 1 95.62 875 GLY B CA 1
ATOM 14724 C C . GLY B 1 875 ? -26.984 27.234 21.156 1 95.62 875 GLY B C 1
ATOM 14725 O O . GLY B 1 875 ? -27.391 28.156 21.844 1 95.62 875 GLY B O 1
ATOM 14726 N N . ALA B 1 876 ? -26.391 27.438 20.016 1 93.38 876 ALA B N 1
ATOM 14727 C CA . ALA B 1 876 ? -26.141 28.797 19.516 1 93.38 876 ALA B CA 1
ATOM 14728 C C . ALA B 1 876 ? -26.844 29.016 18.172 1 93.38 876 ALA B C 1
ATOM 14730 O O . ALA B 1 876 ? -26.766 28.172 17.281 1 93.38 876 ALA B O 1
ATOM 14731 N N . ALA B 1 877 ? -27.5 30.109 18.062 1 88.25 877 ALA B N 1
ATOM 14732 C CA . ALA B 1 877 ? -28.219 30.406 16.844 1 88.25 877 ALA B CA 1
ATOM 14733 C C . ALA B 1 877 ? -27.281 30.906 15.75 1 88.25 877 ALA B C 1
ATOM 14735 O O . ALA B 1 877 ? -27.641 30.922 14.57 1 88.25 877 ALA B O 1
ATOM 14736 N N . SER B 1 878 ? -26.078 31.25 16.156 1 89 878 SER B N 1
ATOM 14737 C CA . SER B 1 878 ? -25.141 31.844 15.211 1 89 878 SER B CA 1
ATOM 14738 C C . SER B 1 878 ? -24.391 30.781 14.43 1 89 878 SER B C 1
ATOM 14740 O O . SER B 1 878 ? -23.703 31.078 13.445 1 89 878 SER B O 1
ATOM 14742 N N . THR B 1 879 ? -24.406 29.516 14.797 1 93.19 879 THR B N 1
ATOM 14743 C CA . THR B 1 879 ? -23.844 28.391 14.047 1 93.19 879 THR B CA 1
ATOM 14744 C C . THR B 1 879 ? -24.938 27.641 13.305 1 93.19 879 THR B C 1
ATOM 14746 O O . THR B 1 879 ? -26.109 27.641 13.719 1 93.19 879 THR B O 1
ATOM 14749 N N . LYS B 1 880 ? -24.578 26.984 12.164 1 94.75 880 LYS B N 1
ATOM 14750 C CA . LYS B 1 880 ? -25.609 26.312 11.391 1 94.75 880 LYS B CA 1
ATOM 14751 C C . LYS B 1 880 ? -25.062 25.078 10.688 1 94.75 880 LYS B C 1
ATOM 14753 O O . LYS B 1 880 ? -23.906 25.062 10.266 1 94.75 880 LYS B O 1
ATOM 14758 N N . TRP B 1 881 ? -25.891 24.062 10.617 1 95.62 881 TRP B N 1
ATOM 14759 C CA . TRP B 1 881 ? -25.656 22.922 9.734 1 95.62 881 TRP B CA 1
ATOM 14760 C C . TRP B 1 881 ? -26.312 23.141 8.375 1 95.62 881 TRP B C 1
ATOM 14762 O O . TRP B 1 881 ? -27.422 23.641 8.289 1 95.62 881 TRP B O 1
ATOM 14772 N N . GLN B 1 882 ? -25.609 22.75 7.285 1 95.31 882 GLN B N 1
ATOM 14773 C CA . GLN B 1 882 ? -26.156 22.828 5.934 1 95.31 882 GLN B CA 1
ATOM 14774 C C . GLN B 1 882 ? -25.656 21.672 5.066 1 95.31 882 GLN B C 1
ATOM 14776 O O . GLN B 1 882 ? -24.469 21.609 4.73 1 95.31 882 GLN B O 1
ATOM 14781 N N . PRO B 1 883 ? -26.594 20.766 4.711 1 92.88 883 PRO B N 1
ATOM 14782 C CA . PRO B 1 883 ? -26.188 19.688 3.807 1 92.88 883 PRO B CA 1
ATOM 14783 C C . PRO B 1 883 ? -25.75 20.203 2.434 1 92.88 883 PRO B C 1
ATOM 14785 O O . PRO B 1 883 ? -26.141 21.297 2.029 1 92.88 883 PRO B O 1
ATOM 14788 N N . GLU B 1 884 ? -25.094 19.359 1.724 1 89.62 884 GLU B N 1
ATOM 14789 C CA . GLU B 1 884 ? -24.547 19.719 0.417 1 89.62 884 GLU B CA 1
ATOM 14790 C C . GLU B 1 884 ? -25.656 19.875 -0.618 1 89.62 884 GLU B C 1
ATOM 14792 O O . GLU B 1 884 ? -25.547 20.703 -1.532 1 89.62 884 GLU B O 1
ATOM 14797 N N . LEU B 1 885 ? -26.719 19.125 -0.393 1 87.88 885 LEU B N 1
ATOM 14798 C CA . LEU B 1 885 ? -27.688 19.062 -1.484 1 87.88 885 LEU B CA 1
ATOM 14799 C C . LEU B 1 885 ? -29.109 19.297 -0.968 1 87.88 885 LEU B C 1
ATOM 14801 O O . LEU B 1 885 ? -29.469 18.828 0.108 1 87.88 885 LEU B O 1
ATOM 14805 N N . ALA B 1 886 ? -29.844 20.031 -1.774 1 89.44 886 ALA B N 1
ATOM 14806 C CA . ALA B 1 886 ? -31.219 20.359 -1.424 1 89.44 886 ALA B CA 1
ATOM 14807 C C . ALA B 1 886 ? -32.188 19.281 -1.931 1 89.44 886 ALA B C 1
ATOM 14809 O O . ALA B 1 886 ? -33.281 19.125 -1.39 1 89.44 886 ALA B O 1
ATOM 14810 N N . ASN B 1 887 ? -31.75 18.547 -2.91 1 80.12 887 ASN B N 1
ATOM 14811 C CA . ASN B 1 887 ? -32.688 17.703 -3.639 1 80.12 887 ASN B CA 1
ATOM 14812 C C . ASN B 1 887 ? -32.812 16.312 -3.01 1 80.12 887 ASN B C 1
ATOM 14814 O O . ASN B 1 887 ? -33.469 15.43 -3.557 1 80.12 887 ASN B O 1
ATOM 14818 N N . THR B 1 888 ? -32.062 16.031 -1.999 1 78 888 THR B N 1
ATOM 14819 C CA . THR B 1 888 ? -32.188 14.781 -1.244 1 78 888 THR B CA 1
ATOM 14820 C C . THR B 1 888 ? -32.469 15.062 0.226 1 78 888 THR B C 1
ATOM 14822 O O . THR B 1 888 ? -32.156 16.141 0.73 1 78 888 THR B O 1
ATOM 14825 N N . THR B 1 889 ? -33.188 14.109 0.794 1 85.69 889 THR B N 1
ATOM 14826 C CA . THR B 1 889 ? -33.375 14.242 2.232 1 85.69 889 THR B CA 1
ATOM 14827 C C . THR B 1 889 ? -32.094 13.93 2.984 1 85.69 889 THR B C 1
ATOM 14829 O O . THR B 1 889 ? -31.516 12.844 2.83 1 85.69 889 THR B O 1
ATOM 14832 N N . SER B 1 890 ? -31.594 14.898 3.654 1 89.94 890 SER B N 1
ATOM 14833 C CA . SER B 1 890 ? -30.406 14.719 4.484 1 89.94 890 SER B CA 1
ATOM 14834 C C . SER B 1 890 ? -30.797 14.484 5.941 1 89.94 890 SER B C 1
ATOM 14836 O O . SER B 1 890 ? -31.734 15.094 6.457 1 89.94 890 SER B O 1
ATOM 14838 N N . TYR B 1 891 ? -30.109 13.57 6.551 1 89.31 891 TYR B N 1
ATOM 14839 C CA . TYR B 1 891 ? -30.484 13.195 7.906 1 89.31 891 TYR B CA 1
ATOM 14840 C C . TYR B 1 891 ? -29.391 13.523 8.898 1 89.31 891 TYR B C 1
ATOM 14842 O O . TYR B 1 891 ? -28.203 13.398 8.586 1 89.31 891 TYR B O 1
ATOM 14850 N N . LEU B 1 892 ? -29.781 13.953 10.078 1 92.56 892 LEU B N 1
ATOM 14851 C CA . LEU B 1 892 ? -28.969 14 11.289 1 92.56 892 LEU B CA 1
ATOM 14852 C C . LEU B 1 892 ? -29.469 13 12.32 1 92.56 892 LEU B C 1
ATOM 14854 O O . LEU B 1 892 ? -30.688 12.875 12.523 1 92.56 892 LEU B O 1
ATOM 14858 N N . THR B 1 893 ? -28.547 12.273 12.836 1 90.88 893 THR B N 1
ATOM 14859 C CA . THR B 1 893 ? -28.922 11.312 13.867 1 90.88 893 THR B CA 1
ATOM 14860 C C . THR B 1 893 ? -28.172 11.586 15.164 1 90.88 893 THR B C 1
ATOM 14862 O O . THR B 1 893 ? -26.938 11.625 15.172 1 90.88 893 THR B O 1
ATOM 14865 N N . VAL B 1 894 ? -28.938 11.797 16.25 1 93.38 894 VAL B N 1
ATOM 14866 C CA . VAL B 1 894 ? -28.359 12.031 17.562 1 93.38 894 VAL B CA 1
ATOM 14867 C C . VAL B 1 894 ? -28.484 10.781 18.422 1 93.38 894 VAL B C 1
ATOM 14869 O O . VAL B 1 894 ? -29.547 10.164 18.469 1 93.38 894 VAL B O 1
ATOM 14872 N N . ASP B 1 895 ? -27.422 10.367 19.047 1 89.94 895 ASP B N 1
ATOM 14873 C CA . ASP B 1 895 ? -27.422 9.25 19.984 1 89.94 895 ASP B CA 1
ATOM 14874 C C . ASP B 1 895 ? -27.734 9.734 21.406 1 89.94 895 ASP B C 1
ATOM 14876 O O . ASP B 1 895 ? -26.938 10.453 22.016 1 89.94 895 ASP B O 1
ATOM 14880 N N . LEU B 1 896 ? -28.844 9.367 21.953 1 91.62 896 LEU B N 1
ATOM 14881 C CA . LEU B 1 896 ? -29.312 9.828 23.25 1 91.62 896 LEU B CA 1
ATOM 14882 C C . LEU B 1 896 ? -28.953 8.82 24.344 1 91.62 896 LEU B C 1
ATOM 14884 O O . LEU B 1 896 ? -29.188 9.062 25.531 1 91.62 896 LEU B O 1
ATOM 14888 N N . GLY B 1 897 ? -28.25 7.797 23.938 1 82.62 897 GLY B N 1
ATOM 14889 C CA . GLY B 1 897 ? -27.891 6.762 24.891 1 82.62 897 GLY B CA 1
ATOM 14890 C C . GLY B 1 897 ? -29.047 5.871 25.281 1 82.62 897 GLY B C 1
ATOM 14891 O O . GLY B 1 897 ? -30.156 6 24.75 1 82.62 897 GLY B O 1
ATOM 14892 N N . THR B 1 898 ? -28.844 4.926 26.172 1 75.56 898 THR B N 1
ATOM 14893 C CA . THR B 1 898 ? -29.875 3.953 26.547 1 75.56 898 THR B CA 1
ATOM 14894 C C . THR B 1 898 ? -30.281 4.117 28 1 75.56 898 THR B C 1
ATOM 14896 O O . THR B 1 898 ? -31.125 3.367 28.5 1 75.56 898 THR B O 1
ATOM 14899 N N . SER B 1 899 ? -29.75 5.094 28.594 1 70 899 SER B N 1
ATOM 14900 C CA . SER B 1 899 ? -29.953 5.191 30.031 1 70 899 SER B CA 1
ATOM 14901 C C . SER B 1 899 ? -31.297 5.816 30.359 1 70 899 SER B C 1
ATOM 14903 O O . SER B 1 899 ? -31.891 5.504 31.406 1 70 899 SER B O 1
ATOM 14905 N N . SER B 1 900 ? -31.75 6.762 29.578 1 77.38 900 SER B N 1
ATOM 14906 C CA . SER B 1 900 ? -33 7.465 29.891 1 77.38 900 SER B CA 1
ATOM 14907 C C . SER B 1 900 ? -33.781 7.738 28.609 1 77.38 900 SER B C 1
ATOM 14909 O O . SER B 1 900 ? -33.219 8.047 27.562 1 77.38 900 SER B O 1
ATOM 14911 N N . PHE B 1 901 ? -35.062 7.59 28.828 1 86.38 901 PHE B N 1
ATOM 14912 C CA . PHE B 1 901 ? -36 7.953 27.766 1 86.38 901 PHE B CA 1
ATOM 14913 C C . PHE B 1 901 ? -36.969 9.031 28.25 1 86.38 901 PHE B C 1
ATOM 14915 O O . PHE B 1 901 ? -37.312 9.078 29.438 1 86.38 901 PHE B O 1
ATOM 14922 N N . TYR B 1 902 ? -37.312 9.945 27.438 1 90.31 902 TYR B N 1
ATOM 14923 C CA . TYR B 1 902 ? -38.125 11.117 27.812 1 90.31 902 TYR B CA 1
ATOM 14924 C C . TYR B 1 902 ? -39.375 11.227 26.938 1 90.31 902 TYR B C 1
ATOM 14926 O O . TYR B 1 902 ? -39.312 10.961 25.734 1 90.31 902 TYR B O 1
ATOM 14934 N N . PRO B 1 903 ? -40.438 11.602 27.594 1 90.06 903 PRO B N 1
ATOM 14935 C CA . PRO B 1 903 ? -41.594 12.016 26.766 1 90.06 903 PRO B CA 1
ATOM 14936 C C . PRO B 1 903 ? -41.406 13.406 26.172 1 90.06 903 PRO B C 1
ATOM 14938 O O . PRO B 1 903 ? -41.156 14.367 26.891 1 90.06 903 PRO B O 1
ATOM 14941 N N . VAL B 1 904 ? -41.5 13.523 24.891 1 95.25 904 VAL B N 1
ATOM 14942 C CA . VAL B 1 904 ? -41.312 14.773 24.172 1 95.25 904 VAL B CA 1
ATOM 14943 C C . VAL B 1 904 ? -42.656 15.281 23.656 1 95.25 904 VAL B C 1
ATOM 14945 O O . VAL B 1 904 ? -43.438 14.516 23.078 1 95.25 904 VAL B O 1
ATOM 14948 N N . ASN B 1 905 ? -42.938 16.547 23.891 1 94.38 905 ASN B N 1
ATOM 14949 C CA . ASN B 1 905 ? -44.219 17.031 23.406 1 94.38 905 ASN B CA 1
ATOM 14950 C C . ASN B 1 905 ? -44.062 18.359 22.656 1 94.38 905 ASN B C 1
ATOM 14952 O O . ASN B 1 905 ? -45.062 18.984 22.266 1 94.38 905 ASN B O 1
ATOM 14956 N N . LYS B 1 906 ? -42.812 18.859 22.547 1 95.69 906 LYS B N 1
ATOM 14957 C CA . LYS B 1 906 ? -42.562 20.047 21.734 1 95.69 906 LYS B CA 1
ATOM 14958 C C . LYS B 1 906 ? -41.344 19.859 20.859 1 95.69 906 LYS B C 1
ATOM 14960 O O . LYS B 1 906 ? -40.344 19.25 21.281 1 95.69 906 LYS B O 1
ATOM 14965 N N . VAL B 1 907 ? -41.375 20.328 19.672 1 96.56 907 VAL B N 1
ATOM 14966 C CA . VAL B 1 907 ? -40.281 20.422 18.734 1 96.56 907 VAL B CA 1
ATOM 14967 C C . VAL B 1 907 ? -40 21.875 18.391 1 96.56 907 VAL B C 1
ATOM 14969 O O . VAL B 1 907 ? -40.906 22.594 17.938 1 96.56 907 VAL B O 1
ATOM 14972 N N . VAL B 1 908 ? -38.844 22.344 18.734 1 95.31 908 VAL B N 1
ATOM 14973 C CA . VAL B 1 908 ? -38.438 23.719 18.469 1 95.31 908 VAL B CA 1
ATOM 14974 C C . VAL B 1 908 ? -37.281 23.75 17.484 1 95.31 908 VAL B C 1
ATOM 14976 O O . VAL B 1 908 ? -36.219 23.172 17.75 1 95.31 908 VAL B O 1
ATOM 14979 N N . MET B 1 909 ? -37.469 24.406 16.375 1 95.75 909 MET B N 1
ATOM 14980 C CA . MET B 1 909 ? -36.438 24.422 15.336 1 95.75 909 MET B CA 1
ATOM 14981 C C . MET B 1 909 ? -36.156 25.844 14.867 1 95.75 909 MET B C 1
ATOM 14983 O O . MET B 1 909 ? -37.094 26.625 14.688 1 95.75 909 MET B O 1
ATOM 14987 N N . ASP B 1 910 ? -34.938 26.172 14.805 1 95.06 910 ASP B N 1
ATOM 14988 C CA . ASP B 1 910 ? -34.438 27.391 14.164 1 95.06 910 ASP B CA 1
ATOM 14989 C C . ASP B 1 910 ? -33.719 27.062 12.867 1 95.06 910 ASP B C 1
ATOM 14991 O O . ASP B 1 910 ? -32.688 26.375 12.883 1 95.06 910 ASP B O 1
ATOM 14995 N N . TRP B 1 911 ? -34.219 27.562 11.789 1 95.69 911 TRP B N 1
ATOM 14996 C CA . TRP B 1 911 ? -33.688 27.188 10.477 1 95.69 911 TRP B CA 1
ATOM 14997 C C . TRP B 1 911 ? -32.656 28.203 10.008 1 95.69 911 TRP B C 1
ATOM 14999 O O . TRP B 1 911 ? -32.031 28.016 8.961 1 95.69 911 TRP B O 1
ATOM 15009 N N . GLY B 1 912 ? -32.375 29.297 10.711 1 91.94 912 GLY B N 1
ATOM 15010 C CA . GLY B 1 912 ? -31.516 30.359 10.227 1 91.94 912 GLY B CA 1
ATOM 15011 C C . GLY B 1 912 ? -32.094 31.109 9.039 1 91.94 912 GLY B C 1
ATOM 15012 O O . GLY B 1 912 ? -33.312 31.375 9 1 91.94 912 GLY B O 1
ATOM 15013 N N . ASN B 1 913 ? -31.266 31.438 8.062 1 88 913 ASN B N 1
ATOM 15014 C CA . ASN B 1 913 ? -31.703 32.344 6.996 1 88 913 ASN B CA 1
ATOM 15015 C C . ASN B 1 913 ? -32.125 31.562 5.746 1 88 913 ASN B C 1
ATOM 15017 O O . ASN B 1 913 ? -32.719 32.125 4.828 1 88 913 ASN B O 1
ATOM 15021 N N . GLN B 1 914 ? -31.781 30.25 5.68 1 93.19 914 GLN B N 1
ATOM 15022 C CA . GLN B 1 914 ? -32.156 29.438 4.527 1 93.19 914 GLN B CA 1
ATOM 15023 C C . GLN B 1 914 ? -32.938 28.203 4.957 1 93.19 914 GLN B C 1
ATOM 15025 O O . GLN B 1 914 ? -32.469 27.078 4.832 1 93.19 914 GLN B O 1
ATOM 15030 N N . PRO B 1 915 ? -34.156 28.438 5.293 1 95.81 915 PRO B N 1
ATOM 15031 C CA . PRO B 1 915 ? -34.938 27.312 5.812 1 95.81 915 PRO B CA 1
ATOM 15032 C C . PRO B 1 915 ? -35.188 26.234 4.762 1 95.81 915 PRO B C 1
ATOM 15034 O O . PRO B 1 915 ? -35.406 26.547 3.586 1 95.81 915 PRO B O 1
ATOM 15037 N N . PRO B 1 916 ? -35.219 24.953 5.168 1 96.44 916 PRO B N 1
ATOM 15038 C CA . PRO B 1 916 ? -35.656 23.891 4.254 1 96.44 916 PRO B CA 1
ATOM 15039 C C . PRO B 1 916 ? -37.125 23.969 3.914 1 96.44 916 PRO B C 1
ATOM 15041 O O . PRO B 1 916 ? -37.875 24.75 4.52 1 96.44 916 PRO B O 1
ATOM 15044 N N . SER B 1 917 ? -37.562 23.156 2.961 1 94.88 917 SER B N 1
ATOM 15045 C CA . SER B 1 917 ? -38.969 23.141 2.568 1 94.88 917 SER B CA 1
ATOM 15046 C C . SER B 1 917 ? -39.75 22.094 3.352 1 94.88 917 SER B C 1
ATOM 15048 O O . SER B 1 917 ? -40.969 22.188 3.477 1 94.88 917 SER B O 1
ATOM 15050 N N . HIS B 1 918 ? -39 21.156 3.791 1 94.12 918 HIS B N 1
ATOM 15051 C CA . HIS B 1 918 ? -39.625 20.031 4.477 1 94.12 918 HIS B CA 1
ATOM 15052 C C . HIS B 1 918 ? -38.75 19.531 5.617 1 94.12 918 HIS B C 1
ATOM 15054 O O . HIS B 1 918 ? -37.5 19.594 5.539 1 94.12 918 HIS B O 1
ATOM 15060 N N . PHE B 1 919 ? -39.406 19.062 6.719 1 96.38 919 PHE B N 1
ATOM 15061 C CA . PHE B 1 919 ? -38.688 18.406 7.801 1 96.38 919 PHE B CA 1
ATOM 15062 C C . PHE B 1 919 ? -39.438 17.156 8.281 1 96.38 919 PHE B C 1
ATOM 15064 O O . PHE B 1 919 ? -40.625 17.031 8.07 1 96.38 919 PHE B O 1
ATOM 15071 N N . GLU B 1 920 ? -38.688 16.234 8.789 1 93.12 920 GLU B N 1
ATOM 15072 C CA . GLU B 1 920 ? -39.25 15.047 9.453 1 93.12 920 GLU B CA 1
ATOM 15073 C C . GLU B 1 920 ? -38.406 14.648 10.664 1 93.12 920 GLU B C 1
ATOM 15075 O O . GLU B 1 920 ? -37.188 14.773 10.641 1 93.12 920 GLU B O 1
ATOM 15080 N N . VAL B 1 921 ? -39.062 14.312 11.758 1 94.06 921 VAL B N 1
ATOM 15081 C CA . VAL B 1 921 ? -38.406 13.953 13 1 94.06 921 VAL B CA 1
ATOM 15082 C C . VAL B 1 921 ? -38.875 12.57 13.461 1 94.06 921 VAL B C 1
ATOM 15084 O O . VAL B 1 921 ? -40.094 12.297 13.492 1 94.06 921 VAL B O 1
ATOM 15087 N N . TYR B 1 922 ? -37.875 11.734 13.805 1 90.31 922 TYR B N 1
ATOM 15088 C CA . TYR B 1 922 ? -38.156 10.383 14.25 1 90.31 922 TYR B CA 1
ATOM 15089 C C . TYR B 1 922 ? -37.375 10.031 15.508 1 90.31 922 TYR B C 1
ATOM 15091 O O . TYR B 1 922 ? -36.344 10.633 15.781 1 90.31 922 TYR B O 1
ATOM 15099 N N . PHE B 1 923 ? -37.938 9.07 16.266 1 89.25 923 PHE B N 1
ATOM 15100 C CA . PHE B 1 923 ? -37.188 8.336 17.281 1 89.25 923 PHE B CA 1
ATOM 15101 C C . PHE B 1 923 ? -37.031 6.875 16.875 1 89.25 923 PHE B C 1
ATOM 15103 O O . PHE B 1 923 ? -37.906 6.312 16.203 1 89.25 923 PHE B O 1
ATOM 15110 N N . SER B 1 924 ? -35.875 6.316 17.156 1 84.5 924 SER B N 1
ATOM 15111 C CA . SER B 1 924 ? -35.688 4.879 16.984 1 84.5 924 SER B CA 1
ATOM 15112 C C . SER B 1 924 ? -34.75 4.316 18.062 1 84.5 924 SER B C 1
ATOM 15114 O O . SER B 1 924 ? -34.125 5.07 18.812 1 84.5 924 SER B O 1
ATOM 15116 N N . ASN B 1 925 ? -34.688 2.91 18.172 1 81.31 925 ASN B N 1
ATOM 15117 C CA . ASN B 1 925 ? -33.75 2.258 19.078 1 81.31 925 ASN B CA 1
ATOM 15118 C C . ASN B 1 925 ? -32.656 1.521 18.312 1 81.31 925 ASN B C 1
ATOM 15120 O O . ASN B 1 925 ? -31.656 1.07 18.906 1 81.31 925 ASN B O 1
ATOM 15124 N N . SER B 1 926 ? -32.875 1.195 17.062 1 66.75 926 SER B N 1
ATOM 15125 C CA . SER B 1 926 ? -31.828 0.583 16.219 1 66.75 926 SER B CA 1
ATOM 15126 C C . SER B 1 926 ? -31.359 1.547 15.148 1 66.75 926 SER B C 1
ATOM 15128 O O . SER B 1 926 ? -32.062 2.484 14.781 1 66.75 926 SER B O 1
ATOM 15130 N N . THR B 1 927 ? -29.953 1.396 14.812 1 56.75 927 THR B N 1
ATOM 15131 C CA . THR B 1 927 ? -29.375 2.35 13.875 1 56.75 927 THR B CA 1
ATOM 15132 C C . THR B 1 927 ? -29.828 2.051 12.445 1 56.75 927 THR B C 1
ATOM 15134 O O . THR B 1 927 ? -30.094 0.896 12.102 1 56.75 927 THR B O 1
ATOM 15137 N N . LEU B 1 928 ? -30.75 2.363 11.57 1 47.94 928 LEU B N 1
ATOM 15138 C CA . LEU B 1 928 ? -31.344 2.092 10.273 1 47.94 928 LEU B CA 1
ATOM 15139 C C . LEU B 1 928 ? -30.328 2.326 9.148 1 47.94 928 LEU B C 1
ATOM 15141 O O . LEU B 1 928 ? -29.484 3.227 9.242 1 47.94 928 LEU B O 1
ATOM 15145 N N . PRO B 1 929 ? -30.234 1.596 7.746 1 43.34 929 PRO B N 1
ATOM 15146 C CA . PRO B 1 929 ? -29.891 1.988 6.379 1 43.34 929 PRO B CA 1
ATOM 15147 C C . PRO B 1 929 ? -30.5 3.328 5.977 1 43.34 929 PRO B C 1
ATOM 15149 O O . PRO B 1 929 ? -31.609 3.66 6.414 1 43.34 929 PRO B O 1
ATOM 15152 N N . PRO B 1 930 ? -29.125 3.361 5.414 1 38.12 930 PRO B N 1
ATOM 15153 C CA . PRO B 1 930 ? -28.734 2.098 6.043 1 38.12 930 PRO B CA 1
ATOM 15154 C C . PRO B 1 930 ? -29.219 1.975 7.48 1 38.12 930 PRO B C 1
ATOM 15156 O O . PRO B 1 930 ? -28.406 1.883 8.406 1 38.12 930 PRO B O 1
ATOM 15159 N N . PHE B 1 931 ? -30.266 2.648 7.703 1 39.16 931 PHE B N 1
ATOM 15160 C CA . PHE B 1 931 ? -30.922 2.33 8.969 1 39.16 931 PHE B CA 1
ATOM 15161 C C . PHE B 1 931 ? -31.703 1.027 8.852 1 39.16 931 PHE B C 1
ATOM 15163 O O . PHE B 1 931 ? -32.812 1.009 8.312 1 39.16 931 PHE B O 1
ATOM 15170 N N . GLU B 1 932 ? -31.078 -0.141 8.648 1 36.72 932 GLU B N 1
ATOM 15171 C CA . GLU B 1 932 ? -31.297 -1.501 8.164 1 36.72 932 GLU B CA 1
ATOM 15172 C C . GLU B 1 932 ? -32.438 -2.186 8.938 1 36.72 932 GLU B C 1
ATOM 15174 O O . GLU B 1 932 ? -32.375 -2.258 10.172 1 36.72 932 GLU B O 1
ATOM 15179 N N . SER B 1 933 ? -33.688 -1.887 8.516 1 35.47 933 SER B N 1
ATOM 15180 C CA . SER B 1 933 ? -34.688 -2.83 8.984 1 35.47 933 SER B CA 1
ATOM 15181 C C . SER B 1 933 ? -34.188 -4.266 8.922 1 35.47 933 SER B C 1
ATOM 15183 O O . SER B 1 933 ? -33.719 -4.719 7.871 1 35.47 933 SER B O 1
ATOM 15185 N N . GLN B 1 934 ? -33.562 -4.805 9.859 1 35.09 934 GLN B N 1
ATOM 15186 C CA . GLN B 1 934 ? -33.375 -6.25 9.789 1 35.09 934 GLN B CA 1
ATOM 15187 C C . GLN B 1 934 ? -34.625 -6.938 9.203 1 35.09 934 GLN B C 1
ATOM 15189 O O . GLN B 1 934 ? -35.75 -6.688 9.641 1 35.09 934 GLN B O 1
ATOM 15194 N N . SER B 1 935 ? -34.594 -7.262 7.965 1 33.44 935 SER B N 1
ATOM 15195 C CA . SER B 1 935 ? -35.656 -7.984 7.289 1 33.44 935 SER B CA 1
ATOM 15196 C C . SER B 1 935 ? -36.406 -8.891 8.258 1 33.44 935 SER B C 1
ATOM 15198 O O . SER B 1 935 ? -37.438 -9.469 7.898 1 33.44 935 SER B O 1
ATOM 15200 N N . GLY B 1 936 ? -35.75 -9.828 8.914 1 32.47 936 GLY B N 1
ATOM 15201 C CA . GLY B 1 936 ? -36.656 -10.883 9.32 1 32.47 936 GLY B CA 1
ATOM 15202 C C . GLY B 1 936 ? -37.812 -10.375 10.133 1 32.47 936 GLY B C 1
ATOM 15203 O O . GLY B 1 936 ? -38.969 -10.836 9.961 1 32.47 936 GLY B O 1
ATOM 15204 N N . SER B 1 937 ? -37.594 -9.938 11.438 1 33.03 937 SER B N 1
ATOM 15205 C CA . SER B 1 937 ? -38.75 -9.922 12.328 1 33.03 937 SER B CA 1
ATOM 15206 C C . SER B 1 937 ? -39.688 -8.758 12 1 33.03 937 SER B C 1
ATOM 15208 O O . SER B 1 937 ? -39.281 -7.773 11.391 1 33.03 937 SER B O 1
ATOM 15210 N N . ASP B 1 938 ? -40.906 -8.758 12.258 1 34.16 938 ASP B N 1
ATOM 15211 C CA . ASP B 1 938 ? -42.062 -7.914 12.461 1 34.16 938 ASP B CA 1
ATOM 15212 C C . ASP B 1 938 ? -41.656 -6.516 12.914 1 34.16 938 ASP B C 1
ATOM 15214 O O . ASP B 1 938 ? -42.5 -5.758 13.438 1 34.16 938 ASP B O 1
ATOM 15218 N N . SER B 1 939 ? -40.438 -6.145 13.258 1 36.91 939 SER B N 1
ATOM 15219 C CA . SER B 1 939 ? -40.156 -4.965 14.062 1 36.91 939 SER B CA 1
ATOM 15220 C C . SER B 1 939 ? -40.219 -3.695 13.219 1 36.91 939 SER B C 1
ATOM 15222 O O . SER B 1 939 ? -39.156 -3.066 12.992 1 36.91 939 SER B O 1
ATOM 15224 N N . ASP B 1 940 ? -40.844 -3.482 12.25 1 44.31 940 ASP B N 1
ATOM 15225 C CA . ASP B 1 940 ? -41.344 -2.189 11.797 1 44.31 940 ASP B CA 1
ATOM 15226 C C . ASP B 1 940 ? -41.625 -1.263 12.977 1 44.31 940 ASP B C 1
ATOM 15228 O O . ASP B 1 940 ? -41.906 -0.084 12.781 1 44.31 940 ASP B O 1
ATOM 15232 N N . SER B 1 941 ? -41.656 -1.745 14.18 1 53.72 941 SER B N 1
ATOM 15233 C CA . SER B 1 941 ? -42.219 -1.2 15.414 1 53.72 941 SER B CA 1
ATOM 15234 C C . SER B 1 941 ? -41.219 -0.282 16.109 1 53.72 941 SER B C 1
ATOM 15236 O O . SER B 1 941 ? -41.594 0.488 17 1 53.72 941 SER B O 1
ATOM 15238 N N . ASP B 1 942 ? -40 -0.111 15.547 1 67.38 942 ASP B N 1
ATOM 15239 C CA . ASP B 1 942 ? -39.094 0.624 16.422 1 67.38 942 ASP B CA 1
ATOM 15240 C C . ASP B 1 942 ? -39.031 2.098 16.016 1 67.38 942 ASP B C 1
ATOM 15242 O O . ASP B 1 942 ? -38.594 2.938 16.812 1 67.38 942 ASP B O 1
ATOM 15246 N N . VAL B 1 943 ? -39.5 2.426 14.789 1 77.88 943 VAL B N 1
ATOM 15247 C CA . VAL B 1 943 ? -39.469 3.832 14.398 1 77.88 943 VAL B CA 1
ATOM 15248 C C . VAL B 1 943 ? -40.75 4.527 14.789 1 77.88 943 VAL B C 1
ATOM 15250 O O . VAL B 1 943 ? -41.844 4.066 14.43 1 77.88 943 VAL B O 1
ATOM 15253 N N . ARG B 1 944 ? -40.688 5.656 15.539 1 83.44 944 ARG B N 1
ATOM 15254 C CA . ARG B 1 944 ? -41.812 6.469 15.969 1 83.44 944 ARG B CA 1
ATOM 15255 C C . ARG B 1 944 ? -41.781 7.844 15.312 1 83.44 944 ARG B C 1
ATOM 15257 O O . ARG B 1 944 ? -40.812 8.594 15.469 1 83.44 944 ARG B O 1
ATOM 15264 N N . ASN B 1 945 ? -42.781 8.133 14.602 1 85.44 945 ASN B N 1
ATOM 15265 C CA . ASN B 1 945 ? -42.906 9.453 14.008 1 85.44 945 ASN B CA 1
ATOM 15266 C C . ASN B 1 945 ? -43.219 10.516 15.055 1 85.44 945 ASN B C 1
ATOM 15268 O O . ASN B 1 945 ? -44.219 10.398 15.773 1 85.44 945 ASN B O 1
ATOM 15272 N N . VAL B 1 946 ? -42.5 11.508 15.086 1 90.19 946 VAL B N 1
ATOM 15273 C CA . VAL B 1 946 ? -42.719 12.586 16.047 1 90.19 946 VAL B CA 1
ATOM 15274 C C . VAL B 1 946 ? -43.438 13.75 15.367 1 90.19 946 VAL B C 1
ATOM 15276 O O . VAL B 1 946 ? -44.5 14.195 15.828 1 90.19 946 VAL B O 1
ATOM 15279 N N . ALA B 1 947 ? -42.844 14.227 14.328 1 92.25 947 ALA B N 1
ATOM 15280 C CA . ALA B 1 947 ? -43.406 15.352 13.57 1 92.25 947 ALA B CA 1
ATOM 15281 C C . ALA B 1 947 ? -42.844 15.375 12.141 1 92.25 947 ALA B C 1
ATOM 15283 O O . ALA B 1 947 ? -41.719 14.984 11.898 1 92.25 947 ALA B O 1
ATOM 15284 N N . ALA B 1 948 ? -43.625 15.781 11.242 1 92.44 948 ALA B N 1
ATOM 15285 C CA . ALA B 1 948 ? -43.219 16 9.852 1 92.44 948 ALA B CA 1
ATOM 15286 C C . ALA B 1 948 ? -44.094 17.047 9.188 1 92.44 948 ALA B C 1
ATOM 15288 O O . ALA B 1 948 ? -45.25 17.25 9.594 1 92.44 948 ALA B O 1
ATOM 15289 N N . GLY B 1 949 ? -43.531 17.828 8.32 1 91.75 949 GLY B N 1
ATOM 15290 C CA . GLY B 1 949 ? -44.344 18.797 7.609 1 91.75 949 GLY B CA 1
ATOM 15291 C C . GLY B 1 949 ? -43.531 19.719 6.723 1 91.75 949 GLY B C 1
ATOM 15292 O O . GLY B 1 949 ? -42.312 19.609 6.637 1 91.75 949 GLY B O 1
ATOM 15293 N N . ASP B 1 950 ? -44.25 20.547 6.109 1 92.94 950 ASP B N 1
ATOM 15294 C CA . ASP B 1 950 ? -43.656 21.609 5.312 1 92.94 950 ASP B CA 1
ATOM 15295 C C . ASP B 1 950 ? -43.25 22.797 6.188 1 92.94 950 ASP B C 1
ATOM 15297 O O . ASP B 1 950 ? -43.938 23.109 7.16 1 92.94 950 ASP B O 1
ATOM 15301 N N . VAL B 1 951 ? -42.125 23.359 5.852 1 94.25 951 VAL B N 1
ATOM 15302 C CA . VAL B 1 951 ? -41.656 24.516 6.586 1 94.25 951 VAL B CA 1
ATOM 15303 C C . VAL B 1 951 ? -42.188 25.797 5.949 1 94.25 951 VAL B C 1
ATOM 15305 O O . VAL B 1 951 ? -42.125 25.953 4.727 1 94.25 951 VAL B O 1
ATOM 15308 N N . GLU B 1 952 ? -42.688 26.641 6.766 1 90.69 952 GLU B N 1
ATOM 15309 C CA . GLU B 1 952 ? -43.125 27.953 6.32 1 90.69 952 GLU B CA 1
ATOM 15310 C C . GLU B 1 952 ? -42.125 29.031 6.754 1 90.69 952 GLU B C 1
ATOM 15312 O O . GLU B 1 952 ? -41.594 28.969 7.855 1 90.69 952 GLU B O 1
ATOM 15317 N N . ILE B 1 953 ? -41.969 30.016 5.969 1 86.81 953 ILE B N 1
ATOM 15318 C CA . ILE B 1 953 ? -41.062 31.125 6.293 1 86.81 953 ILE B CA 1
ATOM 15319 C C . ILE B 1 953 ? -41.688 31.969 7.406 1 86.81 953 ILE B C 1
ATOM 15321 O O . ILE B 1 953 ? -42.781 32.531 7.25 1 86.81 953 ILE B O 1
ATOM 15325 N N . SER B 1 954 ? -41.062 32.062 8.484 1 86.94 954 SER B N 1
ATOM 15326 C CA . SER B 1 954 ? -41.562 32.844 9.617 1 86.94 954 SER B CA 1
ATOM 15327 C C . SER B 1 954 ? -40.875 34.188 9.727 1 86.94 954 SER B C 1
ATOM 15329 O O . SER B 1 954 ? -41.375 35.094 10.391 1 86.94 954 SER B O 1
ATOM 15331 N N . ALA B 1 955 ? -39.719 34.281 9.164 1 84.75 955 ALA B N 1
ATOM 15332 C CA . ALA B 1 955 ? -39 35.531 9.141 1 84.75 955 ALA B CA 1
ATOM 15333 C C . ALA B 1 955 ? -38.562 35.906 7.719 1 84.75 955 ALA B C 1
ATOM 15335 O O . ALA B 1 955 ? -37.406 35.781 7.359 1 84.75 955 ALA B O 1
ATOM 15336 N N . PRO B 1 956 ? -39.438 36.312 6.941 1 79.12 956 PRO B N 1
ATOM 15337 C CA . PRO B 1 956 ? -39.156 36.656 5.547 1 79.12 956 PRO B CA 1
ATOM 15338 C C . PRO B 1 956 ? -38.156 37.812 5.422 1 79.12 956 PRO B C 1
ATOM 15340 O O . PRO B 1 956 ? -38.156 38.719 6.27 1 79.12 956 PRO B O 1
ATOM 15343 N N . TRP B 1 957 ? -37.375 37.781 4.449 1 79.25 957 TRP B N 1
ATOM 15344 C CA . TRP B 1 957 ? -36.469 38.875 4.16 1 79.25 957 TRP B CA 1
ATOM 15345 C C . TRP B 1 957 ? -37.219 40.156 3.807 1 79.25 957 TRP B C 1
ATOM 15347 O O . TRP B 1 957 ? -38.156 40.125 2.998 1 79.25 957 TRP B O 1
ATOM 15357 N N . ASP B 1 958 ? -36.906 41.188 4.504 1 78.75 958 ASP B N 1
ATOM 15358 C CA . ASP B 1 958 ? -37.5 42.5 4.258 1 78.75 958 ASP B CA 1
ATOM 15359 C C . ASP B 1 958 ? -36.438 43.5 3.787 1 78.75 958 ASP B C 1
ATOM 15361 O O . ASP B 1 958 ? -35.562 43.875 4.551 1 78.75 958 ASP B O 1
ATOM 15365 N N . PRO B 1 959 ? -36.531 43.938 2.582 1 77.5 959 PRO B N 1
ATOM 15366 C CA . PRO B 1 959 ? -35.531 44.875 2.057 1 77.5 959 PRO B CA 1
ATOM 15367 C C . PRO B 1 959 ? -35.5 46.188 2.816 1 77.5 959 PRO B C 1
ATOM 15369 O O . PRO B 1 959 ? -34.469 46.875 2.855 1 77.5 959 PRO B O 1
ATOM 15372 N N . VAL B 1 960 ? -36.656 46.594 3.428 1 74.44 960 VAL B N 1
ATOM 15373 C CA . VAL B 1 960 ? -36.75 47.875 4.117 1 74.44 960 VAL B CA 1
ATOM 15374 C C . VAL B 1 960 ? -35.938 47.812 5.41 1 74.44 960 VAL B C 1
ATOM 15376 O O . VAL B 1 960 ? -35.281 48.781 5.762 1 74.44 960 VAL B O 1
ATOM 15379 N N . THR B 1 961 ? -35.969 46.75 6.02 1 77.62 961 THR B N 1
ATOM 15380 C CA . THR B 1 961 ? -35.312 46.656 7.32 1 77.62 961 THR B CA 1
ATOM 15381 C C . THR B 1 961 ? -33.969 45.938 7.215 1 77.62 961 THR B C 1
ATOM 15383 O O . THR B 1 961 ? -33.312 45.719 8.219 1 77.62 961 THR B O 1
ATOM 15386 N N . ALA B 1 962 ? -33.594 45.719 6.062 1 77.62 962 ALA B N 1
ATOM 15387 C CA . ALA B 1 962 ? -32.375 44.938 5.836 1 77.62 962 ALA B CA 1
ATOM 15388 C C . ALA B 1 962 ? -31.141 45.719 6.309 1 77.62 962 ALA B C 1
ATOM 15390 O O . ALA B 1 962 ? -30.125 45.125 6.676 1 77.62 962 ALA B O 1
ATOM 15391 N N . TYR B 1 963 ? -31.312 47 6.5 1 82.88 963 TYR B N 1
ATOM 15392 C CA . TYR B 1 963 ? -30.156 47.812 6.828 1 82.88 963 TYR B CA 1
ATOM 15393 C C . TYR B 1 963 ? -30.156 48.188 8.305 1 82.88 963 TYR B C 1
ATOM 15395 O O . TYR B 1 963 ? -29.188 48.75 8.812 1 82.88 963 TYR B O 1
ATOM 15403 N N . GLU B 1 964 ? -31.172 47.812 8.945 1 85.25 964 GLU B N 1
ATOM 15404 C CA . GLU B 1 964 ? -31.219 48.062 10.383 1 85.25 964 GLU B CA 1
ATOM 15405 C C . GLU B 1 964 ? -30.406 47.031 11.156 1 85.25 964 GLU B C 1
ATOM 15407 O O . GLU B 1 964 ? -30.453 45.844 10.844 1 85.25 964 GLU B O 1
ATOM 15412 N N . ILE B 1 965 ? -29.609 47.5 12.094 1 89.12 965 ILE B N 1
ATOM 15413 C CA . ILE B 1 965 ? -28.891 46.594 12.984 1 89.12 965 ILE B CA 1
ATOM 15414 C C . ILE B 1 965 ? -29.859 46 14.016 1 89.12 965 ILE B C 1
ATOM 15416 O O . ILE B 1 965 ? -30.438 46.75 14.82 1 89.12 965 ILE B O 1
ATOM 15420 N N . LYS B 1 966 ? -30.094 44.719 13.875 1 84.06 966 LYS B N 1
ATOM 15421 C CA . LYS B 1 966 ? -31 44 14.789 1 84.06 966 LYS B CA 1
ATOM 15422 C C . LYS B 1 966 ? -30.391 42.719 15.289 1 84.06 966 LYS B C 1
ATOM 15424 O O . LYS B 1 966 ? -29.438 42.188 14.68 1 84.06 966 LYS B O 1
ATOM 15429 N N . THR B 1 967 ? -30.938 42.344 16.375 1 79.5 967 THR B N 1
ATOM 15430 C CA . THR B 1 967 ? -30.547 41.031 16.875 1 79.5 967 THR B CA 1
ATOM 15431 C C . THR B 1 967 ? -30.938 39.938 15.859 1 79.5 967 THR B C 1
ATOM 15433 O O . THR B 1 967 ? -31.984 40.031 15.234 1 79.5 967 THR B O 1
ATOM 15436 N N . TYR B 1 968 ? -30.094 39.031 15.773 1 75.75 968 TYR B N 1
ATOM 15437 C CA . TYR B 1 968 ? -30.297 37.969 14.781 1 75.75 968 TYR B CA 1
ATOM 15438 C C . TYR B 1 968 ? -31.453 37.062 15.188 1 75.75 968 TYR B C 1
ATOM 15440 O O . TYR B 1 968 ? -31.484 36.531 16.297 1 75.75 968 TYR B O 1
ATOM 15448 N N . ILE B 1 969 ? -32.469 36.906 14.273 1 78.12 969 ILE B N 1
ATOM 15449 C CA . ILE B 1 969 ? -33.594 36 14.453 1 78.12 969 ILE B CA 1
ATOM 15450 C C . ILE B 1 969 ? -33.75 35.125 13.203 1 78.12 969 ILE B C 1
ATOM 15452 O O . ILE B 1 969 ? -33.906 35.625 12.094 1 78.12 969 ILE B O 1
ATOM 15456 N N . GLY B 1 970 ? -33.656 33.844 13.359 1 86.62 970 GLY B N 1
ATOM 15457 C CA . GLY B 1 970 ? -33.812 32.906 12.242 1 86.62 970 GLY B CA 1
ATOM 15458 C C . GLY B 1 970 ? -35.25 32.531 12.008 1 86.62 970 GLY B C 1
ATOM 15459 O O . GLY B 1 970 ? -36.156 32.875 12.781 1 86.62 970 GLY B O 1
ATOM 15460 N N . ASN B 1 971 ? -35.469 31.828 10.859 1 91.75 971 ASN B N 1
ATOM 15461 C CA . ASN B 1 971 ? -36.781 31.203 10.625 1 91.75 971 ASN B CA 1
ATOM 15462 C C . ASN B 1 971 ? -37.031 30.062 11.617 1 91.75 971 ASN B C 1
ATOM 15464 O O . ASN B 1 971 ? -36.125 29.297 11.93 1 91.75 971 ASN B O 1
ATOM 15468 N N . GLN B 1 972 ? -38.219 30.062 12.102 1 94.44 972 GLN B N 1
ATOM 15469 C CA . GLN B 1 972 ? -38.5 29.094 13.148 1 94.44 972 GLN B CA 1
ATOM 15470 C C . GLN B 1 972 ? -39.719 28.25 12.812 1 94.44 972 GLN B C 1
ATOM 15472 O O . GLN B 1 972 ? -40.625 28.719 12.102 1 94.44 972 GLN B O 1
ATOM 15477 N N . THR B 1 973 ? -39.688 27.031 13.164 1 94.81 973 THR B N 1
ATOM 15478 C CA . THR B 1 973 ? -40.812 26.109 13.203 1 94.81 973 THR B CA 1
ATOM 15479 C C . THR B 1 973 ? -40.938 25.484 14.586 1 94.81 973 THR B C 1
ATOM 15481 O O . THR B 1 973 ? -40.031 24.812 15.062 1 94.81 973 THR B O 1
ATOM 15484 N N . ASN B 1 974 ? -42.062 25.75 15.164 1 93.31 974 ASN B N 1
ATOM 15485 C CA . ASN B 1 974 ? -42.375 25.188 16.469 1 93.31 974 ASN B CA 1
ATOM 15486 C C . ASN B 1 974 ? -43.625 24.312 16.438 1 93.31 974 ASN B C 1
ATOM 15488 O O . ASN B 1 974 ? -44.656 24.75 15.93 1 93.31 974 ASN B O 1
ATOM 15492 N N . VAL B 1 975 ? -43.438 23.094 16.906 1 94.81 975 VAL B N 1
ATOM 15493 C CA . VAL B 1 975 ? -44.531 22.141 16.875 1 94.81 975 VAL B CA 1
ATOM 15494 C C . VAL B 1 975 ? -44.844 21.672 18.297 1 94.81 975 VAL B C 1
ATOM 15496 O O . VAL B 1 975 ? -43.969 21.219 19.016 1 94.81 975 VAL B O 1
ATOM 15499 N N . SER B 1 976 ? -46.094 21.828 18.703 1 93.38 976 SER B N 1
ATOM 15500 C CA . SER B 1 976 ? -46.594 21.203 19.922 1 93.38 976 SER B CA 1
ATOM 15501 C C . SER B 1 976 ? -47.312 19.906 19.625 1 93.38 976 SER B C 1
ATOM 15503 O O . SER B 1 976 ? -48.25 19.906 18.828 1 93.38 976 SER B O 1
ATOM 15505 N N . LEU B 1 977 ? -46.875 18.906 20.25 1 93.38 977 LEU B N 1
ATOM 15506 C CA . LEU B 1 977 ? -47.5 17.609 20 1 93.38 977 LEU B CA 1
ATOM 15507 C C . LEU B 1 977 ? -48.688 17.391 20.906 1 93.38 977 LEU B C 1
ATOM 15509 O O . LEU B 1 977 ? -48.688 17.734 22.078 1 93.38 977 LEU B O 1
ATOM 15513 N N . GLU B 1 978 ? -49.75 16.812 20.344 1 88.06 978 GLU B N 1
ATOM 15514 C CA . GLU B 1 978 ? -50.938 16.5 21.109 1 88.06 978 GLU B CA 1
ATOM 15515 C C . GLU B 1 978 ? -50.688 15.422 22.156 1 88.06 978 GLU B C 1
ATOM 15517 O O . GLU B 1 978 ? -51.188 15.5 23.281 1 88.06 978 GLU B O 1
ATOM 15522 N N . GLN B 1 979 ? -49.969 14.406 21.734 1 88.44 979 GLN B N 1
ATOM 15523 C CA . GLN B 1 979 ? -49.5 13.336 22.625 1 88.44 979 GLN B CA 1
ATOM 15524 C C . GLN B 1 979 ? -47.969 13.242 22.656 1 88.44 979 GLN B C 1
ATOM 15526 O O . GLN B 1 979 ? -47.344 13.367 21.609 1 88.44 979 GLN B O 1
ATOM 15531 N N . SER B 1 980 ? -47.594 13.164 23.844 1 90.69 980 SER B N 1
ATOM 15532 C CA . SER B 1 980 ? -46.125 13.008 23.984 1 90.69 980 SER B CA 1
ATOM 15533 C C . SER B 1 980 ? -45.656 11.742 23.281 1 90.69 980 SER B C 1
ATOM 15535 O O . SER B 1 980 ? -46.344 10.734 23.25 1 90.69 980 SER B O 1
ATOM 15537 N N . VAL B 1 981 ? -44.562 11.914 22.719 1 92.19 981 VAL B N 1
ATOM 15538 C CA . VAL B 1 981 ? -43.875 10.773 22.109 1 92.19 981 VAL B CA 1
ATOM 15539 C C . VAL B 1 981 ? -42.625 10.438 22.891 1 92.19 981 VAL B C 1
ATOM 15541 O O . VAL B 1 981 ? -41.781 11.305 23.125 1 92.19 981 VAL B O 1
ATOM 15544 N N . TRP B 1 982 ? -42.438 9.242 23.328 1 89.56 982 TRP B N 1
ATOM 15545 C CA . TRP B 1 982 ? -41.281 8.836 24.094 1 89.56 982 TRP B CA 1
ATOM 15546 C C . TRP B 1 982 ? -40.031 8.742 23.203 1 89.56 982 TRP B C 1
ATOM 15548 O O . TRP B 1 982 ? -40.094 8.172 22.109 1 89.56 982 TRP B O 1
ATOM 15558 N N . SER B 1 983 ? -38.938 9.289 23.656 1 92.12 983 SER B N 1
ATOM 15559 C CA . SER B 1 983 ? -37.688 9.234 22.906 1 92.12 983 SER B CA 1
ATOM 15560 C C . SER B 1 983 ? -37.156 7.809 22.844 1 92.12 983 SER B C 1
ATOM 15562 O O . SER B 1 983 ? -37.625 6.926 23.562 1 92.12 983 SER B O 1
ATOM 15564 N N . GLY B 1 984 ? -36.281 7.57 21.828 1 87.31 984 GLY B N 1
ATOM 15565 C CA . GLY B 1 984 ? -35.5 6.355 21.734 1 87.31 984 GLY B CA 1
ATOM 15566 C C . GLY B 1 984 ? -34 6.586 21.969 1 87.31 984 GLY B C 1
ATOM 15567 O O . GLY B 1 984 ? -33.625 7.637 22.484 1 87.31 984 GLY B O 1
ATOM 15568 N N . ARG B 1 985 ? -33.25 5.613 21.625 1 85.62 985 ARG B N 1
ATOM 15569 C CA . ARG B 1 985 ? -31.812 5.777 21.688 1 85.62 985 ARG B CA 1
ATOM 15570 C C . ARG B 1 985 ? -31.344 6.844 20.703 1 85.62 985 ARG B C 1
ATOM 15572 O O . ARG B 1 985 ? -30.391 7.574 20.984 1 85.62 985 ARG B O 1
ATOM 15579 N N . TYR B 1 986 ? -32.094 6.848 19.578 1 90.25 986 TYR B N 1
ATOM 15580 C CA . TYR B 1 986 ? -31.688 7.785 18.531 1 90.25 986 TYR B CA 1
ATOM 15581 C C . TYR B 1 986 ? -32.812 8.75 18.188 1 90.25 986 TYR B C 1
ATOM 15583 O O . TYR B 1 986 ? -34 8.359 18.172 1 90.25 986 TYR B O 1
ATOM 15591 N N . ALA B 1 987 ? -32.5 9.938 18 1 93.44 987 ALA B N 1
ATOM 15592 C CA . ALA B 1 987 ? -33.375 10.945 17.391 1 93.44 987 ALA B CA 1
ATOM 15593 C C . ALA B 1 987 ? -32.906 11.312 15.992 1 93.44 987 ALA B C 1
ATOM 15595 O O . ALA B 1 987 ? -31.688 11.5 15.766 1 93.44 987 ALA B O 1
ATOM 15596 N N . HIS B 1 988 ? -33.781 11.383 15.016 1 91.69 988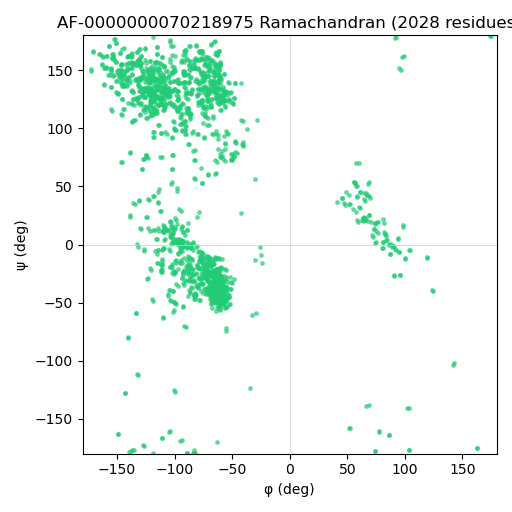 HIS B N 1
ATOM 15597 C CA . HIS B 1 988 ? -33.438 11.672 13.633 1 91.69 988 HIS B CA 1
ATOM 15598 C C . HIS B 1 988 ? -34.156 12.93 13.141 1 91.69 988 HIS B C 1
ATOM 15600 O O . HIS B 1 988 ? -35.344 13.117 13.398 1 91.69 988 HIS B O 1
ATOM 15606 N N . LEU B 1 989 ? -33.469 13.75 12.5 1 95.25 989 LEU B N 1
ATOM 15607 C CA . LEU B 1 989 ? -34.031 14.883 11.758 1 95.25 989 LEU B CA 1
ATOM 15608 C C . LEU B 1 989 ? -33.75 14.742 10.266 1 95.25 989 LEU B C 1
ATOM 15610 O O . LEU B 1 989 ? -32.594 14.625 9.852 1 95.25 989 LEU B O 1
ATOM 15614 N N . GLY B 1 990 ? -34.719 14.609 9.523 1 93.06 990 GLY B N 1
ATOM 15615 C CA . GLY B 1 990 ? -34.594 14.688 8.078 1 93.06 990 GLY B CA 1
ATOM 15616 C C . GLY B 1 990 ? -35.062 16.016 7.516 1 93.06 990 GLY B C 1
ATOM 15617 O O . GLY B 1 990 ? -36.062 16.547 7.941 1 93.06 990 GLY B O 1
ATOM 15618 N N . ILE B 1 991 ? -34.25 16.625 6.641 1 95.06 991 ILE B N 1
ATOM 15619 C CA . ILE B 1 991 ? -34.656 17.859 5.988 1 95.06 991 ILE B CA 1
ATOM 15620 C C . ILE B 1 991 ? -34.469 17.734 4.48 1 95.06 991 ILE B C 1
ATOM 15622 O O . ILE B 1 991 ? -33.594 17.031 4.02 1 95.06 991 ILE B O 1
ATOM 15626 N N . ARG B 1 992 ? -35.25 18.438 3.805 1 93.38 992 ARG B N 1
ATOM 15627 C CA . ARG B 1 992 ? -35.156 18.484 2.35 1 93.38 992 ARG B CA 1
ATOM 15628 C C . ARG B 1 992 ? -35.531 19.875 1.818 1 93.38 992 ARG B C 1
ATOM 15630 O O . ARG B 1 992 ? -36.406 20.531 2.365 1 93.38 992 ARG B O 1
ATOM 15637 N N . GLY B 1 993 ? -34.75 20.312 0.835 1 92.06 993 GLY B N 1
ATOM 15638 C CA . GLY B 1 993 ? -35.062 21.547 0.146 1 92.06 993 GLY B CA 1
ATOM 15639 C C . GLY B 1 993 ? -34.406 22.766 0.752 1 92.06 993 GLY B C 1
ATOM 15640 O O . GLY B 1 993 ? -33.656 22.641 1.736 1 92.06 993 GLY B O 1
ATOM 15641 N N . ASN B 1 994 ? -34.594 23.938 0.166 1 95 994 ASN B N 1
ATOM 15642 C CA . ASN B 1 994 ? -34.094 25.25 0.547 1 95 994 ASN B CA 1
ATOM 15643 C C . ASN B 1 994 ? -35 26.359 0.028 1 95 994 ASN B C 1
ATOM 15645 O O . ASN B 1 994 ? -35.125 26.562 -1.183 1 95 994 ASN B O 1
ATOM 15649 N N . LEU B 1 995 ? -35.594 27.047 0.877 1 93.19 995 LEU B N 1
ATOM 15650 C CA . LEU B 1 995 ? -36.594 28.016 0.515 1 93.19 995 LEU B CA 1
ATOM 15651 C C . LEU B 1 995 ? -35.969 29.375 0.217 1 93.19 995 LEU B C 1
ATOM 15653 O O . LEU B 1 995 ? -36.688 30.328 -0.091 1 93.19 995 LEU B O 1
ATOM 15657 N N . PHE B 1 996 ? -34.719 29.531 0.342 1 90.88 996 PHE B N 1
ATOM 15658 C CA . PHE B 1 996 ? -34.031 30.797 0.083 1 90.88 996 PHE B CA 1
ATOM 15659 C C . PHE B 1 996 ? -34.219 31.219 -1.372 1 90.88 996 PHE B C 1
ATOM 15661 O O . PHE B 1 996 ? -34.344 32.406 -1.667 1 90.88 996 PHE B O 1
ATOM 15668 N N . ALA B 1 997 ? -34.156 30.172 -2.277 1 86.19 997 ALA B N 1
ATOM 15669 C CA . ALA B 1 997 ? -34.344 30.438 -3.701 1 86.19 997 ALA B CA 1
ATOM 15670 C C . ALA B 1 997 ? -35.031 29.25 -4.391 1 86.19 997 ALA B C 1
ATOM 15672 O O . ALA B 1 997 ? -34.906 28.109 -3.934 1 86.19 997 ALA B O 1
ATOM 15673 N N . GLU B 1 998 ? -35.75 29.531 -5.387 1 79 998 GLU B N 1
ATOM 15674 C CA . GLU B 1 998 ? -36.469 28.5 -6.109 1 79 998 GLU B CA 1
ATOM 15675 C C . GLU B 1 998 ? -35.531 27.438 -6.664 1 79 998 GLU B C 1
ATOM 15677 O O . GLU B 1 998 ? -35.875 26.25 -6.68 1 79 998 GLU B O 1
ATOM 15682 N N . ASN B 1 999 ? -34.406 27.812 -7.047 1 79.88 999 ASN B N 1
ATOM 15683 C CA . ASN B 1 999 ? -33.469 26.859 -7.648 1 79.88 999 ASN B CA 1
ATOM 15684 C C . ASN B 1 999 ? -32.219 26.656 -6.781 1 79.88 999 ASN B C 1
ATOM 15686 O O . ASN B 1 999 ? -31.141 26.359 -7.293 1 79.88 999 ASN B O 1
ATOM 15690 N N . ALA B 1 1000 ? -32.438 26.672 -5.578 1 86.81 1000 ALA B N 1
ATOM 15691 C CA . ALA B 1 1000 ? -31.297 26.484 -4.699 1 86.81 1000 ALA B CA 1
ATOM 1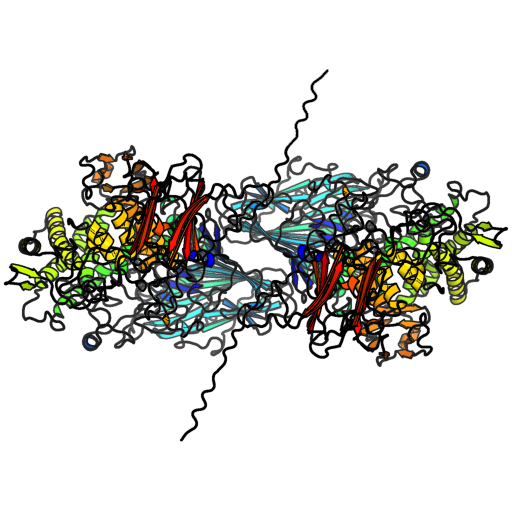5692 C C . ALA B 1 1000 ? -30.797 25.031 -4.762 1 86.81 1000 ALA B C 1
ATOM 15694 O O . ALA B 1 1000 ? -31.594 24.094 -4.738 1 86.81 1000 ALA B O 1
ATOM 15695 N N . THR B 1 1001 ? -29.516 24.844 -4.949 1 86.31 1001 THR B N 1
ATOM 15696 C CA . THR B 1 1001 ? -28.922 23.516 -5.027 1 86.31 1001 THR B CA 1
ATOM 15697 C C . THR B 1 1001 ? -28.406 23.062 -3.66 1 86.31 1001 THR B C 1
ATOM 15699 O O . THR B 1 1001 ? -28.375 21.875 -3.361 1 86.31 1001 THR B O 1
ATOM 15702 N N . ASP B 1 1002 ? -28.031 24 -2.854 1 92.06 1002 ASP B N 1
ATOM 15703 C CA . ASP B 1 1002 ? -27.547 23.703 -1.509 1 92.06 1002 ASP B CA 1
ATOM 15704 C C . ASP B 1 1002 ? -28.703 23.359 -0.574 1 92.06 1002 ASP B C 1
ATOM 15706 O O . ASP B 1 1002 ? -29.797 23.906 -0.716 1 92.06 1002 ASP B O 1
ATOM 15710 N N . GLY B 1 1003 ? -28.5 22.484 0.357 1 93.75 1003 GLY B N 1
ATOM 15711 C CA . GLY B 1 1003 ? -29.531 22.172 1.337 1 93.75 1003 GLY B CA 1
ATOM 15712 C C . GLY B 1 1003 ? -29.891 23.359 2.219 1 93.75 1003 GLY B C 1
ATOM 15713 O O . GLY B 1 1003 ? -29.172 24.359 2.246 1 93.75 1003 GLY B O 1
ATOM 15714 N N . GLY B 1 1004 ? -31.016 23.266 2.926 1 95.81 1004 GLY B N 1
ATOM 15715 C CA . GLY B 1 1004 ? -31.391 24.281 3.889 1 95.81 1004 GLY B CA 1
ATOM 15716 C C . GLY B 1 1004 ? -30.531 24.281 5.133 1 95.81 1004 GLY B C 1
ATOM 15717 O O . GLY B 1 1004 ? -29.812 23.312 5.391 1 95.81 1004 GLY B O 1
ATOM 15718 N N . THR B 1 1005 ? -30.547 25.391 5.859 1 95.62 1005 THR B N 1
ATOM 15719 C CA . THR B 1 1005 ? -29.75 25.5 7.078 1 95.62 1005 THR B CA 1
ATOM 15720 C C . THR B 1 1005 ? -30.562 25.062 8.289 1 95.62 1005 THR B C 1
ATOM 15722 O O . THR B 1 1005 ? -31.797 25.109 8.281 1 95.62 1005 THR B O 1
ATOM 15725 N N . VAL B 1 1006 ? -29.922 24.516 9.25 1 96.75 1006 VAL B N 1
ATOM 15726 C CA . VAL B 1 1006 ? -30.438 24.25 10.586 1 96.75 1006 VAL B CA 1
ATOM 15727 C C . VAL B 1 1006 ? -29.531 24.891 11.633 1 96.75 1006 VAL B C 1
ATOM 15729 O O . VAL B 1 1006 ? -28.422 24.422 11.875 1 96.75 1006 VAL B O 1
ATOM 15732 N N . ALA B 1 1007 ? -30.047 25.938 12.234 1 95.62 1007 ALA B N 1
ATOM 15733 C CA . ALA B 1 1007 ? -29.266 26.625 13.273 1 95.62 1007 ALA B CA 1
ATOM 15734 C C . ALA B 1 1007 ? -29.406 25.906 14.617 1 95.62 1007 ALA B C 1
ATOM 15736 O O . ALA B 1 1007 ? -28.438 25.75 15.352 1 95.62 1007 ALA B O 1
ATOM 15737 N N . GLU B 1 1008 ? -30.672 25.562 14.922 1 96.44 1008 GLU B N 1
ATOM 15738 C CA . GLU B 1 1008 ? -30.922 24.812 16.141 1 96.44 1008 GLU B CA 1
ATOM 15739 C C . GLU B 1 1008 ? -32.062 23.812 15.953 1 96.44 1008 GLU B C 1
ATOM 15741 O O . GLU B 1 1008 ? -33.062 24.125 15.305 1 96.44 1008 GLU B O 1
ATOM 15746 N N . TRP B 1 1009 ? -31.844 22.672 16.469 1 97.5 1009 TRP B N 1
ATOM 15747 C CA . TRP B 1 1009 ? -32.844 21.594 16.562 1 97.5 1009 TRP B CA 1
ATOM 15748 C C . TRP B 1 1009 ? -33 21.125 18 1 97.5 1009 TRP B C 1
ATOM 15750 O O . TRP B 1 1009 ? -32.094 20.562 18.594 1 97.5 1009 TRP B O 1
ATOM 15760 N N . SER B 1 1010 ? -34.25 21.344 18.531 1 97.38 1010 SER B N 1
ATOM 15761 C CA . SER B 1 1010 ? -34.5 21.016 19.938 1 97.38 1010 SER B CA 1
ATOM 15762 C C . SER B 1 1010 ? -35.75 20.125 20.078 1 97.38 1010 SER B C 1
ATOM 15764 O O . SER B 1 1010 ? -36.75 20.375 19.422 1 97.38 1010 SER B O 1
ATOM 15766 N N . LEU B 1 1011 ? -35.625 19.141 20.812 1 97.38 1011 LEU B N 1
ATOM 15767 C CA . LEU B 1 1011 ? -36.75 18.312 21.281 1 97.38 1011 LEU B CA 1
ATOM 15768 C C . LEU B 1 1011 ? -36.969 18.484 22.781 1 97.38 1011 LEU B C 1
ATOM 15770 O O . LEU B 1 1011 ? -36.094 18.141 23.578 1 97.38 1011 LEU B O 1
ATOM 15774 N N . VAL B 1 1012 ? -38.156 18.922 23.125 1 96.62 1012 VAL B N 1
ATOM 15775 C CA . VAL B 1 1012 ? -38.375 19.391 24.484 1 96.62 1012 VAL B CA 1
ATOM 15776 C C . VAL B 1 1012 ? -39.219 18.375 25.25 1 96.62 1012 VAL B C 1
ATOM 15778 O O . VAL B 1 1012 ? -40.312 17.969 24.766 1 96.62 1012 VAL B O 1
ATOM 15781 N N . GLN B 1 1013 ? -38.75 18.031 26.359 1 93.88 1013 GLN B N 1
ATOM 15782 C CA . GLN B 1 1013 ? -39.438 17.078 27.219 1 93.88 1013 GLN B CA 1
ATOM 15783 C C . GLN B 1 1013 ? -40.719 17.688 27.797 1 93.88 1013 GLN B C 1
ATOM 15785 O O . GLN B 1 1013 ? -40.812 18.891 28 1 93.88 1013 GLN B O 1
ATOM 15790 N N . GLU B 1 1014 ? -41.625 16.766 28.156 1 91.5 1014 GLU B N 1
ATOM 15791 C CA . GLU B 1 1014 ? -42.875 17.188 28.766 1 91.5 1014 GLU B CA 1
ATOM 15792 C C . GLU B 1 1014 ? -42.625 17.906 30.094 1 91.5 1014 GLU B C 1
ATOM 15794 O O . GLU B 1 1014 ? -41.812 17.484 30.891 1 91.5 1014 GLU B O 1
ATOM 15799 N N . GLY B 1 1015 ? -43.281 19.016 30.312 1 87.62 1015 GLY B N 1
ATOM 15800 C CA . GLY B 1 1015 ? -43.156 19.766 31.547 1 87.62 1015 GLY B CA 1
ATOM 15801 C C . GLY B 1 1015 ? -42.312 21.016 31.406 1 87.62 1015 GLY B C 1
ATOM 15802 O O . GLY B 1 1015 ? -42.219 21.828 32.344 1 87.62 1015 GLY B O 1
ATOM 15803 N N . TYR B 1 1016 ? -41.781 21.156 30.281 1 87.94 1016 TYR B N 1
ATOM 15804 C CA . TYR B 1 1016 ? -40.969 22.344 30 1 87.94 1016 TYR B CA 1
ATOM 15805 C C . TYR B 1 1016 ? -41.625 23.219 28.938 1 87.94 1016 TYR B C 1
ATOM 15807 O O . TYR B 1 1016 ? -42.344 22.703 28.062 1 87.94 1016 TYR B O 1
#

InterPro domains:
  IPR005195 Glycoside hydrolase, family 65, central catalytic [PF03632] (400-625)
  IPR005196 Glycoside hydrolase, family 65, N-terminal [PF03636] (49-315)
  IPR008928 Six-hairpin glycosidase superfamily [SSF48208] (316-805)
  IPR008979 Galactose-binding-like domain superfamily [SSF49785] (865-926)
  IPR011013 Galactose mutarotase-like domain superfamily [SSF74650] (34-315)
  IPR012341 Six-hairpin glycosidase-like superfamily [G3DSA:1.50.10.10] (378-699)
  IPR037018 Glycoside hydrolase family 65, N-terminal domain [G3DSA:2.70.98.40] (33-317)

Foldseek 3Di:
DDPPPPPPPPPPPPPPPPPPVPDLFPLCVQASQWDADQVQLKIKGQDQDFQDQQQWDKFFQQFKIWIATSLARAKHFHDDDLHAQFFFPWARHGDIWAMAGFQQWAWDLDINDFQFNVQSVVGTAIFTWTFFSFADKWKDFPRAIRHRPHDCLQWARWMWMARLLQQKTKTWIWGDGVNDDDWIKTWIKMKHCFNQQNFKIKMKIKIAIQAKTKMKIKRKRAQQNRPQWAWDDWDCDLPFNKIKTKIHHHPGPQKMKIKMKGKDWDPQFDSNQKAWDDAPPSPDHNPRMTMIMGMGIHHRGDMIMMMIMMGMAMCQQPVCNVVRRVCRNVVDNVCDDVNSSVNSSVVSCVVQPVQLFKAQADPVRHHDPDVLSVVLRSLSRLLCSVLSSSFRAPSNCVVVVVRPSSLQRFAFQAGRTDRHNSSWDALLRLAFRQPLCCFRPVRRSVSHLSNVLVQFVVQQVQLVVCCVDPNNDPPLADHLAGFFWRIHGNHRHAGRRTHRPLEERLSLLSSLLSLLSSCFFAVQLPCSVPGVLSSLRRNLRSLLSQWDQDPVLRATWHFRYYFPFPVDGGFIQFAQSLLSSLLSLVVSQVVCVVVVHHRDVSSPVNSVRGDFQADPFLLAGDRGPPAWQQDAGQAATRLCSCQRVVRDDPRNVSHLQRNLLRYDLLHFALRLLSSLQSCLQDPQAFAVSSLSLSLNQSLQARPDSSFGWGHSDCNCVPRVNGNIRPRRSSSSSSSSCCVPCHQQVWDRDNQATETAHADQPSRQKMWRRWTGGQQWTKTWIDGHWKIKIATDDCVVRGDPSHDPVPVPFFGWYYYSPSPPPTDDTDGHDHDIDMGTHDNRNPDALDAQFLQTSADKDSWPFHWDRSQDPNLARRNRLSGKTWTAFQADKTKIKGFSDAPDKFWFFKKKFFQAAWRFQKKWKKAFAQDAVVVPPPPPDPPVPGIDTDDIDTFDFPDDDDPVCSGHDHRGGGGMDMDGHPGTDMHYRMMMMITHGTPNDPPDTIHTITNYIGTHGPPD/DDPPPPPPPPPPPPPPPPPPVPDLFPLCVQASQWDADQVQLKIKGQDQDFQDQQQWDKFFQQFKIWIATSLARAKHFHDDDLHAQFFFPWARHGDIWAMAGFQQWAWALDINDFQFNVQSVVGTAIFTWTFFSFADKWKDFPRAIRHRPHDCLQWARWMWMARLLQQKTKTWIWGDGVNDDDWIKTWIKMKHCFNQQNFKIKMKIKIAIQAKTKMKIKRKRAQQNRPQWAWDDKDCDLPFRKIKTKIHHYPGPLKMKIKMKGKDWDPQFDSNQKAWDDAPPSPDHNPRMTMIMGMGIHHRGDMIMMMIMMGMAMCQQPVCNVVRRVCRNVVDNVCDDVNSSVNSSVVSCVVQPVQLFKAQADPVRHHDPDVLSVVLRSLSRLLCSVLSSSFRAPSNCVVVVVRPSSLQRFAFQAGRTDRHNSSWDALLRLAFRQPLCCFRPVRRSVSHLSNCLVQFVVQQVQLVVCCVDPNNDPPLADHQAGFFWRIHGNHRHAGRRTHRPLEERCSLLSSLLSLLSSCFFAVQLPCSVPGVLSSLRRNLRSLLSQWDQDPVLRATWHFRYYFPQPVDGGFIQFAQSLLSSLLSLVVSQVVCVVVVHHRDVSSVVNSVRGDFQADPFALAGDRGPPAWQQAAGQAATNLCSCQRVVRDDPRNVSHLQSNLLRYDLLHFALRLLSSLQSCLQDPQAFAVSSLSLSLNQSLQARPDSSFGWGHSDCNCVPRVNGNIRPRRSSSSSSSSCCVVCHQQVWDRDNQATETAHADQPSRQKMWRRWTGGQQWTKTWIDGHWKIKIATDDCVVRGHPSHDPVPVPFFGWYYYSPSPPPTDDTDGHDHDIDMGTHDNRNPDALDAQFLQTSADKDSWPFHWDRSQRPNLARRNRLSGKTWTAFQADKTKIKGFSDAPDKFWFFKKKFFQAAWRFQKKWKKAFAQCVVVYPPPPPDPPVPGIDTDDIDTFDFPDDDDPVCSGHDHRGGGGMDMDGHPGTDMHYRMMMMITHGTPNDPPDTIHTITNYIGTGGPPD

pLDDT: mean 91.95, std 13.39, range [19.08, 98.94]

Organism: Alternaria alternata (NCBI:txid5599)

Sequence (2032 aa):
MLLMNFRQSAVALLASARLVLTSTSSEHDQFKDVTWDDQNWVIATHALDQGHYQSRLTLANGYFGVNVASAGPFFEVDEPVNGDVISGWPLFSRRQTFSTIAGFWNSQPRTNGSNYPWLYQYGWESFTAGIPHSSGLAVEANGHFLNASVNPDHISDFVSSLDVKAGIASWRYNWKPGGSGDGTVDVDYQMFVHKLYVNKAAVRLRLTATRDLNVTVYDVLDGDCAVRSDFVDKKFEEDTPTIWSAVSPGNITDVKAYVYSTLGGSDWVNLTSRSRVAEGIFSGGNGSSIAQSLPVELVAFRPTEITKFIGVASTDAFPDPQSIARNASLSGAEEGYYKLVHSHIEEWESILTPDSVDDYHLPNGSLPEDPDVRELHIMARTNPFYLLSNMVGPNAVAAANNNTKLDIYSIPVCGLGSDCYGGMIFWDADVWMAPGVQVSHPQHAQNVIKYRVEHFDQAQRNVETAYQSSKNQTGRFTPGGAVYPWTSGRFGNCTGTGACFDYEYHLNGDISLAMNNHLIITGDEEYFNDTLLPISNAIAHFFGQLLDFNETSGAYELWNATDPDEYANQVNNIGFTTALMERHFLETNEFNSWFGRSPNASWADKASKMRLPINEKAGIIVEYTGMNGSVAVKQADVVLVDDLLHYPNPYSLSNLDYYAAKQSLDGPAMTYSSFAVVANEVSPSGCSSFTYDVYSSSPYVRAPWYQYSEQLIDNVEENGGTHPAFPFLTGMGGTNRVGIFGYLGLGLYYDRLDIDPTLPPQIPYLNYRTFYWMGHGINATSNSTHTTLARLPRENYTLPSANATYFDKPIPVTIGTRSGRDNTTYELGDEPIVIRNRAMGETLTVGGNILQCKALLPPPQGNKPGQFPIAAIDGAASTKWQPELANTTSYLTVDLGTSSFYPVNKVVMDWGNQPPSHFEVYFSNSTLPPFESQSGSDSDSDVRNVAAGDVEISAPWDPVTAYEIKTYIGNQTNVSLEQSVWSGRYAHLGIRGNLFAENATDGGTVAEWSLVQEGYMLLMNFRQSAVALLASARLVLTSTSSEHDQFKDVTWDDQNWVIATHALDQGHYQSRLTLANGYFGVNVASAGPFFEVDEPVNGDVISGWPLFSRRQTFSTIAGFWNSQPRTNGSNYPWLYQYGWESFTAGIPHSSGLAVEANGHFLNASVNPDHISDFVSSLDVKAGIASWRYNWKPGGSGDGTVDVDYQMFVHKLYVNKAAVRLRLTATRDLNVTVYDVLDGDCAVRSDFVDKKFEEDTPTIWSAVSPGNITDVKAYVYSTLGGSDWVNLTSRSRVAEGIFSGGNGSSIAQSLPVELVAFRPTEITKFIGVASTDAFPDPQSIARNASLSGAEEGYYKLVHSHIEEWESILTPDSVDDYHLPNGSLPEDPDVRELHIMARTNPFYLLSNMVGPNAVAAANNNTKLDIYSIPVCGLGSDCYGGMIFWDADVWMAPGVQVSHPQHAQNVIKYRVEHFDQAQRNVETAYQSSKNQTGRFTPGGAVYPWTSGRFGNCTGTGACFDYEYHLNGDISLAMNNHLIITGDEEYFNDTLLPISNAIAHFFGQLLDFNETSGAYELWNATDPDEYANQVNNIGFTTALMERHFLETNEFNSWFGRSPNASWADKASKMRLPINEKAGIIVEYTGMNGSVAVKQADVVLVDDLLHYPNPYSLSNLDYYAAKQSLDGPAMTYSSFAVVANEVSPSGCSSFTYDVYSSSPYVRAPWYQYSEQLIDNVEENGGTHPAFPFLTGMGGTNRVGIFGYLGLGLYYDRLDIDPTLPPQIPYLNYRTFYWMGHGINATSNSTHTTLARLPRENYTLPSANATYFDKPIPVTIGTRSGRDNTTYELGDEPIVIRNRAMGETLTVGGNILQCKALLPPPQGNKPGQFPIAAIDGAASTKWQPELANTTSYLTVDLGTSSFYPVNKVVMDWGNQPPSHFEVYFSNSTLPPFESQSGSDSDSDVRNVAAGDVEISAPWDPVTAYEIKTYIGNQTNVSLEQSVWSGRYAHLGIRGNLFAENATDGGTVAEWSLVQEGY

Secondary structure (DSSP, 8-state):
-----------------------SSHHHHTTTTEEEETTTTEEEE----TT-GGG-EEEE-SSEEEEEBTTBS---BPPPSSS--B--TTT-PBPB--EEETT-B--BS--SS-S-GGGGGT--B--BPP--B---EEEEETTEEESTT--GGGEEEEEEEEETTTTEEEEEEEE-GGG-SS--EEEEEEEEE-SSSTTEEEEEEEEEESS-EEEEEEEEEBGGG-TTEEEEEEEE-SSSSEEEEEEEETT-TT--EEEEEEEEE-TT--GGG-EEPPTTTT--TTTT-EEEEEEEEE-TT--EEEEEEEEEEETTT-SSHHHHHHHHHHHHHHH-HHHHHHHHHHHHHHHS-GGGS-B---TTSPPPS-HHHHHHHHHHHHHHHHHHTTS--HHHHHHTTS-TTSS-S---TTTTS--GGGG-B-THIIIIIHHHHHHH-HHHHHHHHHHHHHTHHHHHHHHGGGGGSS---TT-SPTT-----SSBSSS----SSS-SSSS-THHHHHHHHHHHHHHHHH--HHHIIIIIHHHHHHHHHHHHHH-EEETTTTEEE--SB--S-TTS-SBSS-HHHHHHHHHHHHHHHHHHHHTTPPPPHHHHHHHHTB---EETTTTEE-SSTT--TT--BSS--TTHHHHTT----TTHHHHHHHHHHHB-TTSPTTHHHHHHHHHHHH--SSSHHHHHHHHTTTTTEETTTTEEPSSS---TTTTTT----SS-HHHHHHHHTIIIIIIS--EE-SS-EEE-----TT-S-EEPPPEEETTEEEEEEE-SSEEEEEEPPTTTSB-TT--THHHHSPEEEEE-TTTTS--PEEEESSS-EEEEPP-GGGS-SSTTBS-TT-EEPPPSS-B-TT--GGGGGSS-TT--B-BS-SSS-EEEEEE--SS---EEEEEEEEEETS--SEEEEEEES---SSS---SSSS-TTS-EEEEEEEPPPSS---TTTTTS------EEEEEEEEEEEE--SEEEEEEE--TT-TT--SPPPBSEEEEEETT-/-----------------------SSHHHHTTTTEEEETTTTEEEE----TT-GGG-EEEE-SSEEEEEBTTBS---BPPPSSS--B--TTT-PBPB--EEETT-B--BS--SS-S-GGGGGT--B--BPP--B---EEEEETTEEESTT--GGGEEEEEEEEETTTTEEEEEEEE-GGG-SS--EEEEEEEEE-SSSTTEEEEEEEEEESS-EEEEEEEEEBGGG-TTEEEEEEEE-SSSSEEEEEEEETT-TT--EEEEEEEEE-TT--GGG-EEPPTTTT--TTTT-EEEEEEEEE-TT--EEEEEEEEEEETTT-SSHHHHHHHHHHHHHHH-HHHHHHHHHHHHHHHS-GGGS-B---TTSPPPS-HHHHHHHHHHHHHHHHHHTTS--HHHHHHTTS-TTSS-S---TTTTS--GGGG-B-THIIIIIHHHHHHH-HHHHHHHHHHHHHTHHHHHHHHGGGGGSS---TT-S-TT-----SSBSSS----SSS-SSSS-THHHHHHHHHHHHHHHHH--HHHIIIIIHHHHHHHHHHHHHH-EEETTTTEEE--SB--S-TTS-SBSS-HHHHHHHHHHHHHHHHHHHHTTPPPPHHHHHHHHTB---EETTTTEE-SSTT--TT--B-S--THHHHHTT----TTHHHHHHHHHHHB-TTSPTTHHHHHHHHHHHH--SSSHHHHHHHHTTTTTEETTTTEEPSSS---TTTTTT----SS-HHHHHHHHTIIIIIIS--EE-SS-EEE-----TT---EEPPPEEETTEEEEEEE-SSEEEEEEPPTTTSB-TT--THHHHSPEEEEE-TTTTS--PEEEESSS-EEEEPP-GGGS-SSTTBS-TTPEEPPPSS-B-TT--GGGGGSS-TT--B-BS-SSS-EEEEEE--SS---EEEEEEEEEETS--SEEEEEEESS-BTTB---SSSS-GGG-EEEEEEE---SS---TTTTTS------EEEEEEEEEEEE--SEEEEEEE--TT-TT--SPPPBSEEEEEETT-